Protein 3S55 (pdb70)

Structure (mmCIF, N/CA/C/O backbone):
data_3S55
#
_entry.id   3S55
#
_cell.length_a   69.360
_cell.length_b   84.970
_cell.length_c   100.890
_cell.angle_alpha   81.770
_cell.angle_beta   76.780
_cell.angle_gamma   74.230
#
_symmetry.space_group_name_H-M   'P 1'
#
loop_
_entity.id
_entity.type
_entity.pdbx_description
1 polymer 'Putative short-chain dehydrogenase/reductase'
2 non-polymer NICOTINAMIDE-ADENINE-DINUCLEOTIDE
3 non-polymer 'CALCIUM ION'
4 water water
#
loop_
_atom_site.group_PDB
_atom_site.id
_atom_site.type_symbol
_atom_site.label_atom_id
_atom_site.label_alt_id
_atom_site.label_comp_id
_atom_site.label_asym_id
_atom_site.label_entity_id
_atom_site.label_seq_id
_atom_site.pdbx_PDB_ins_code
_atom_site.Cartn_x
_atom_site.Cartn_y
_atom_site.Cartn_z
_atom_site.occupancy
_atom_site.B_iso_or_equiv
_atom_site.auth_seq_id
_atom_site.auth_comp_id
_atom_site.auth_asym_id
_atom_site.auth_atom_id
_atom_site.pdbx_PDB_model_num
ATOM 1 N N . ALA A 1 6 ? 40.050 -19.078 73.634 1.00 30.30 3 ALA A N 1
ATOM 2 C CA . ALA A 1 6 ? 40.851 -18.520 72.494 1.00 29.22 3 ALA A CA 1
ATOM 3 C C . ALA A 1 6 ? 40.875 -19.542 71.380 1.00 28.41 3 ALA A C 1
ATOM 4 O O . ALA A 1 6 ? 41.638 -20.510 71.444 1.00 28.93 3 ALA A O 1
ATOM 6 N N . ASP A 1 7 ? 40.046 -19.309 70.355 1.00 27.12 4 ASP A N 1
ATOM 7 C CA . ASP A 1 7 ? 39.862 -20.219 69.205 1.00 24.60 4 ASP A CA 1
ATOM 8 C C . ASP A 1 7 ? 41.118 -20.979 68.760 1.00 22.19 4 ASP A C 1
ATOM 9 O O . ASP A 1 7 ? 41.076 -22.189 68.537 1.00 21.39 4 ASP A O 1
ATOM 14 N N . PHE A 1 8 ? 42.234 -20.274 68.631 1.00 19.32 5 PHE A N 1
ATOM 15 C CA . PHE A 1 8 ? 43.410 -20.882 68.051 1.00 17.10 5 PHE A CA 1
ATOM 16 C C . PHE A 1 8 ? 44.594 -21.085 68.994 1.00 17.00 5 PHE A C 1
ATOM 17 O O . PHE A 1 8 ? 45.712 -21.337 68.533 1.00 15.85 5 PHE A O 1
ATOM 25 N N . GLU A 1 9 ? 44.353 -20.987 70.303 1.00 16.72 6 GLU A N 1
ATOM 26 C CA . GLU A 1 9 ? 45.412 -21.216 71.302 1.00 16.76 6 GLU A CA 1
ATOM 27 C C . GLU A 1 9 ? 46.018 -22.600 71.067 1.00 16.05 6 GLU A C 1
ATOM 28 O O . GLU A 1 9 ? 45.294 -23.581 70.832 1.00 13.88 6 GLU A O 1
ATOM 34 N N . GLY A 1 10 ? 47.349 -22.649 71.131 1.00 15.76 7 GLY A N 1
ATOM 35 C CA . GLY A 1 10 ? 48.088 -23.891 70.983 1.00 15.24 7 GLY A CA 1
ATOM 36 C C . GLY A 1 10 ? 48.163 -24.336 69.545 1.00 14.72 7 GLY A C 1
ATOM 37 O O . GLY A 1 10 ? 48.538 -25.475 69.277 1.00 15.19 7 GLY A O 1
ATOM 38 N N . LYS A 1 11 ? 47.776 -23.465 68.610 1.00 13.19 8 LYS A N 1
ATOM 39 C CA . LYS A 1 11 ? 48.026 -23.765 67.210 1.00 11.75 8 LYS A CA 1
ATOM 40 C C . LYS A 1 11 ? 49.201 -22.927 66.797 1.00 10.89 8 LYS A C 1
ATOM 41 O O . LYS A 1 11 ? 49.560 -21.988 67.503 1.00 10.90 8 LYS A O 1
ATOM 47 N N . THR A 1 12 ? 49.794 -23.303 65.666 1.00 10.63 9 THR A N 1
ATOM 48 C CA . THR A 1 12 ? 50.858 -22.560 64.995 1.00 10.11 9 THR A CA 1
ATOM 49 C C . THR A 1 12 ? 50.458 -22.348 63.527 1.00 9.50 9 THR A C 1
ATOM 50 O O . THR A 1 12 ? 49.988 -23.285 62.855 1.00 8.56 9 THR A O 1
ATOM 54 N N . ALA A 1 13 ? 50.674 -21.129 63.031 1.00 8.28 10 ALA A N 1
ATOM 55 C CA . ALA A 1 13 ? 50.358 -20.788 61.652 1.00 7.22 10 ALA A CA 1
ATOM 56 C C . ALA A 1 13 ? 51.585 -20.308 60.903 1.00 7.23 10 ALA A C 1
ATOM 57 O O . ALA A 1 13 ? 52.334 -19.486 61.428 1.00 5.81 10 ALA A O 1
ATOM 59 N N . LEU A 1 14 ? 51.737 -20.789 59.661 1.00 6.74 11 LEU A N 1
ATOM 60 C CA . LEU A 1 14 ? 52.678 -20.209 58.708 1.00 8.15 11 LEU A CA 1
ATOM 61 C C . LEU A 1 14 ? 51.970 -19.287 57.697 1.00 8.39 11 LEU A C 1
ATOM 62 O O . LEU A 1 14 ? 51.030 -19.713 56.990 1.00 7.61 11 LEU A O 1
ATOM 67 N N . ILE A 1 15 ? 52.418 -18.033 57.613 1.00 8.77 12 ILE A N 1
ATOM 68 C CA . ILE A 1 15 ? 51.913 -17.112 56.558 1.00 9.46 12 ILE A CA 1
ATOM 69 C C . ILE A 1 15 ? 53.048 -16.599 55.654 1.00 9.32 12 ILE A C 1
ATOM 70 O O . ILE A 1 15 ? 53.967 -15.919 56.125 1.00 9.56 12 ILE A O 1
ATOM 75 N N . THR A 1 16 ? 52.977 -16.930 54.359 1.00 9.29 13 THR A N 1
ATOM 76 C CA . THR A 1 16 ? 53.939 -16.425 53.379 1.00 7.88 13 THR A CA 1
ATOM 77 C C . THR A 1 16 ? 53.486 -15.045 52.915 1.00 8.52 13 THR A C 1
ATOM 78 O O . THR A 1 16 ? 52.281 -14.733 52.947 1.00 7.96 13 THR A O 1
ATOM 82 N N . GLY A 1 17 ? 54.436 -14.227 52.463 1.00 7.97 14 GLY A N 1
ATOM 83 C CA . GLY A 1 17 ? 54.151 -12.832 52.154 1.00 8.95 14 GLY A CA 1
ATOM 84 C C . GLY A 1 17 ? 53.609 -12.099 53.377 1.00 9.66 14 GLY A C 1
ATOM 85 O O . GLY A 1 17 ? 52.754 -11.219 53.254 1.00 10.45 14 GLY A O 1
ATOM 86 N N . GLY A 1 18 ? 54.100 -12.471 54.558 1.00 9.99 15 GLY A N 1
ATOM 87 C CA . GLY A 1 18 ? 53.590 -11.917 55.818 1.00 10.90 15 GLY A CA 1
ATOM 88 C C . GLY A 1 18 ? 54.159 -10.578 56.243 1.00 11.77 15 GLY A C 1
ATOM 89 O O . GLY A 1 18 ? 53.895 -10.120 57.353 1.00 12.53 15 GLY A O 1
ATOM 90 N N . ALA A 1 19 ? 54.929 -9.923 55.380 1.00 12.31 16 ALA A N 1
ATOM 91 C CA . ALA A 1 19 ? 55.537 -8.627 55.774 1.00 13.04 16 ALA A CA 1
ATOM 92 C C . ALA A 1 19 ? 54.606 -7.416 55.804 1.00 12.96 16 ALA A C 1
ATOM 93 O O . ALA A 1 19 ? 54.898 -6.431 56.514 1.00 13.48 16 ALA A O 1
ATOM 95 N N . ARG A 1 20 ? 53.527 -7.462 55.020 1.00 11.76 17 ARG A N 1
ATOM 96 C CA . ARG A 1 20 ? 52.564 -6.358 54.957 1.00 11.43 17 ARG A CA 1
ATOM 97 C C . ARG A 1 20 ? 51.183 -6.802 54.439 1.00 10.79 17 ARG A C 1
ATOM 98 O O . ARG A 1 20 ? 50.949 -7.998 54.179 1.00 10.22 17 ARG A O 1
ATOM 106 N N . GLY A 1 21 ? 50.278 -5.838 54.283 1.00 10.30 18 GLY A N 1
ATOM 107 C CA . GLY A 1 21 ? 49.004 -6.068 53.591 1.00 10.23 18 GLY A CA 1
ATOM 108 C C . GLY A 1 21 ? 48.226 -7.212 54.220 1.00 9.77 18 GLY A C 1
ATOM 109 O O . GLY A 1 21 ? 48.206 -7.331 55.436 1.00 9.66 18 GLY A O 1
ATOM 110 N N . MET A 1 22 ? 47.617 -8.065 53.392 1.00 9.20 19 MET A N 1
ATOM 111 C CA . MET A 1 22 ? 46.770 -9.157 53.884 1.00 8.67 19 MET A CA 1
ATOM 112 C C . MET A 1 22 ? 47.510 -10.180 54.745 1.00 8.82 19 MET A C 1
ATOM 113 O O . MET A 1 22 ? 46.929 -10.737 55.694 1.00 9.01 19 MET A O 1
ATOM 118 N N . GLY A 1 23 ? 48.766 -10.441 54.394 1.00 8.17 20 GLY A N 1
ATOM 119 C CA . GLY A 1 23 ? 49.578 -11.439 55.094 1.00 8.02 20 GLY A CA 1
ATOM 120 C C . GLY A 1 23 ? 49.789 -11.016 56.538 1.00 8.33 20 GLY A C 1
ATOM 121 O O . GLY A 1 23 ? 49.656 -11.835 57.453 1.00 8.55 20 GLY A O 1
ATOM 122 N N . ARG A 1 24 ? 50.111 -9.733 56.742 1.00 7.95 21 ARG A N 1
ATOM 123 C CA . ARG A 1 24 ? 50.235 -9.189 58.092 1.00 8.51 21 ARG A CA 1
ATOM 124 C C . ARG A 1 24 ? 48.876 -9.262 58.779 1.00 8.03 21 ARG A C 1
ATOM 125 O O . ARG A 1 24 ? 48.794 -9.615 59.938 1.00 8.80 21 ARG A O 1
ATOM 133 N N . SER A 1 25 ? 47.815 -8.884 58.072 1.00 8.14 22 SER A N 1
ATOM 134 C CA . SER A 1 25 ? 46.473 -8.944 58.655 1.00 8.02 22 SER A CA 1
ATOM 135 C C . SER A 1 25 ? 46.158 -10.337 59.182 1.00 8.06 22 SER A C 1
ATOM 136 O O . SER A 1 25 ? 45.613 -10.484 60.308 1.00 7.05 22 SER A O 1
ATOM 139 N N . HIS A 1 26 ? 46.515 -11.355 58.389 1.00 6.46 23 HIS A N 1
ATOM 140 C CA . HIS A 1 26 ? 46.169 -12.720 58.743 1.00 7.22 23 HIS A CA 1
ATOM 141 C C . HIS A 1 26 ? 46.970 -13.190 59.929 1.00 7.54 23 HIS A C 1
ATOM 142 O O . HIS A 1 26 ? 46.445 -13.885 60.814 1.00 6.94 23 HIS A O 1
ATOM 149 N N . ALA A 1 27 ? 48.238 -12.790 59.949 1.00 8.12 24 ALA A N 1
ATOM 150 C CA . ALA A 1 27 ? 49.155 -13.183 61.026 1.00 8.83 24 ALA A CA 1
ATOM 151 C C . ALA A 1 27 ? 48.712 -12.540 62.339 1.00 9.23 24 ALA A C 1
ATOM 152 O O . ALA A 1 27 ? 48.666 -13.194 63.389 1.00 8.71 24 ALA A O 1
ATOM 154 N N . VAL A 1 28 ? 48.372 -11.257 62.268 1.00 8.96 25 VAL A N 1
ATOM 155 C CA . VAL A 1 28 ? 47.979 -10.535 63.471 1.00 9.64 25 VAL A CA 1
ATOM 156 C C . VAL A 1 28 ? 46.663 -11.070 64.057 1.00 9.22 25 VAL A C 1
ATOM 157 O O . VAL A 1 28 ? 46.545 -11.254 65.261 1.00 9.24 25 VAL A O 1
ATOM 161 N N . ALA A 1 29 ? 45.693 -11.339 63.208 1.00 8.72 26 ALA A N 1
ATOM 162 C CA . ALA A 1 29 ? 44.436 -11.902 63.685 1.00 9.40 26 ALA A CA 1
ATOM 163 C C . ALA A 1 29 ? 44.602 -13.332 64.237 1.00 9.59 26 ALA A C 1
ATOM 164 O O . ALA A 1 29 ? 43.964 -13.680 65.234 1.00 9.19 26 ALA A O 1
ATOM 166 N N . LEU A 1 30 ? 45.469 -14.135 63.623 1.00 9.61 27 LEU A N 1
ATOM 167 C CA . LEU A 1 30 ? 45.687 -15.483 64.135 1.00 10.55 27 LEU A CA 1
ATOM 168 C C . LEU A 1 30 ? 46.370 -15.411 65.496 1.00 11.25 27 LEU A C 1
ATOM 169 O O . LEU A 1 30 ? 45.978 -16.133 66.408 1.00 11.43 27 LEU A O 1
ATOM 174 N N . ALA A 1 31 ? 47.340 -14.498 65.619 1.00 11.40 28 ALA A N 1
ATOM 175 C CA . ALA A 1 31 ? 48.048 -14.217 66.868 1.00 12.07 28 ALA A CA 1
ATOM 176 C C . ALA A 1 31 ? 47.122 -13.775 67.992 1.00 12.35 28 ALA A C 1
ATOM 177 O O . ALA A 1 31 ? 47.211 -14.304 69.093 1.00 13.15 28 ALA A O 1
ATOM 179 N N . GLU A 1 32 ? 46.238 -12.822 67.708 1.00 12.81 29 GLU A N 1
ATOM 180 C CA . GLU A 1 32 ? 45.231 -12.324 68.673 1.00 13.06 29 GLU A CA 1
ATOM 181 C C . GLU A 1 32 ? 44.266 -13.408 69.188 1.00 12.44 29 GLU A C 1
ATOM 182 O O . GLU A 1 32 ? 43.855 -13.399 70.363 1.00 11.70 29 GLU A O 1
ATOM 188 N N . ALA A 1 33 ? 43.916 -14.339 68.300 1.00 10.78 30 ALA A N 1
ATOM 189 C CA . ALA A 1 33 ? 43.074 -15.483 68.630 1.00 10.29 30 ALA A CA 1
ATOM 190 C C . ALA A 1 33 ? 43.825 -16.673 69.289 1.00 10.41 30 ALA A C 1
ATOM 191 O O . ALA A 1 33 ? 43.200 -17.679 69.678 1.00 10.16 30 ALA A O 1
ATOM 193 N N . GLY A 1 34 ? 45.159 -16.597 69.339 1.00 9.75 31 GLY A N 1
ATOM 194 C CA . GLY A 1 34 ? 45.951 -17.532 70.116 1.00 8.93 31 GLY A CA 1
ATOM 195 C C . GLY A 1 34 ? 47.025 -18.371 69.444 1.00 8.88 31 GLY A C 1
ATOM 196 O O . GLY A 1 34 ? 47.678 -19.154 70.121 1.00 8.50 31 GLY A O 1
ATOM 197 N N . ALA A 1 35 ? 47.207 -18.267 68.125 1.00 8.74 32 ALA A N 1
ATOM 198 C CA . ALA A 1 35 ? 48.254 -19.058 67.447 1.00 8.83 32 ALA A CA 1
ATOM 199 C C . ALA A 1 35 ? 49.649 -18.421 67.503 1.00 9.22 32 ALA A C 1
ATOM 200 O O . ALA A 1 35 ? 49.790 -17.199 67.394 1.00 9.23 32 ALA A O 1
ATOM 202 N N . ASP A 1 36 ? 50.676 -19.252 67.661 1.00 9.25 33 ASP A N 1
ATOM 203 C CA . ASP A 1 36 ? 52.040 -18.819 67.345 1.00 9.70 33 ASP A CA 1
ATOM 204 C C . ASP A 1 36 ? 52.181 -18.764 65.830 1.00 9.88 33 ASP A C 1
ATOM 205 O O . ASP A 1 36 ? 51.444 -19.437 65.096 1.00 9.51 33 ASP A O 1
ATOM 210 N N . ILE A 1 37 ? 53.129 -17.948 65.369 1.00 10.15 34 ILE A N 1
ATOM 211 C CA . ILE A 1 37 ? 53.178 -17.504 63.987 1.00 9.68 34 ILE A CA 1
ATOM 212 C C . ILE A 1 37 ? 54.575 -17.649 63.419 1.00 10.86 34 ILE A C 1
ATOM 213 O O . ILE A 1 37 ? 55.583 -17.267 64.058 1.00 11.05 34 ILE A O 1
ATOM 218 N N . ALA A 1 38 ? 54.640 -18.192 62.210 1.00 9.84 35 ALA A N 1
ATOM 219 C CA . ALA A 1 38 ? 55.849 -18.094 61.430 1.00 10.00 35 ALA A CA 1
ATOM 220 C C . ALA A 1 38 ? 55.499 -17.336 60.165 1.00 9.81 35 ALA A C 1
ATOM 221 O O . ALA A 1 38 ? 54.611 -17.755 59.430 1.00 9.34 35 ALA A O 1
ATOM 223 N N . ILE A 1 39 ? 56.203 -16.236 59.919 1.00 9.73 36 ILE A N 1
ATOM 224 C CA . ILE A 1 39 ? 56.011 -15.466 58.713 1.00 10.36 36 ILE A CA 1
ATOM 225 C C . ILE A 1 39 ? 57.264 -15.395 57.895 1.00 11.47 36 ILE A C 1
ATOM 226 O O . ILE A 1 39 ? 58.374 -15.277 58.443 1.00 12.12 36 ILE A O 1
ATOM 231 N N . CYS A 1 40 ? 57.093 -15.432 56.574 1.00 11.61 37 CYS A N 1
ATOM 232 C CA . CYS A 1 40 ? 58.209 -15.178 55.694 1.00 12.06 37 CYS A CA 1
ATOM 233 C C . CYS A 1 40 ? 57.822 -14.242 54.567 1.00 12.26 37 CYS A C 1
ATOM 234 O O . CYS A 1 40 ? 56.638 -14.093 54.218 1.00 11.58 37 CYS A O 1
ATOM 237 N N . ASP A 1 41 ? 58.832 -13.596 54.003 1.00 11.84 38 ASP A N 1
ATOM 238 C CA . ASP A 1 41 ? 58.607 -12.689 52.926 1.00 11.78 38 ASP A CA 1
ATOM 239 C C . ASP A 1 41 ? 59.917 -12.504 52.206 1.00 12.88 38 ASP A C 1
ATOM 240 O O . ASP A 1 41 ? 61.004 -12.614 52.798 1.00 12.66 38 ASP A O 1
ATOM 245 N N . ARG A 1 42 ? 59.807 -12.222 50.921 1.00 13.17 39 ARG A N 1
ATOM 246 C CA . ARG A 1 42 ? 60.957 -12.030 50.074 1.00 14.62 39 ARG A CA 1
ATOM 247 C C . ARG A 1 42 ? 61.727 -10.754 50.435 1.00 14.75 39 ARG A C 1
ATOM 248 O O . ARG A 1 42 ? 62.941 -10.703 50.243 1.00 15.19 39 ARG A O 1
ATOM 256 N N . CYS A 1 43 ? 61.025 -9.736 50.939 1.00 14.63 40 CYS A N 1
ATOM 257 C CA . CYS A 1 43 ? 61.649 -8.467 51.396 1.00 16.31 40 CYS A CA 1
ATOM 258 C C . CYS A 1 43 ? 62.566 -7.802 50.367 1.00 17.29 40 CYS A C 1
ATOM 259 O O . CYS A 1 43 ? 63.631 -7.288 50.712 1.00 17.73 40 CYS A O 1
ATOM 262 N N . GLU A 1 44 ? 62.160 -7.841 49.103 1.00 17.46 41 GLU A N 1
ATOM 263 C CA . GLU A 1 44 ? 62.855 -7.106 48.051 1.00 19.13 41 GLU A CA 1
ATOM 264 C C . GLU A 1 44 ? 61.963 -6.886 46.842 1.00 18.38 41 GLU A C 1
ATOM 265 O O . GLU A 1 44 ? 60.977 -7.603 46.637 1.00 17.80 41 GLU A O 1
ATOM 271 N N . ASN A 1 45 ? 62.318 -5.875 46.061 1.00 18.39 42 ASN A N 1
ATOM 272 C CA . ASN A 1 45 ? 61.617 -5.547 44.828 1.00 18.13 42 ASN A CA 1
ATOM 273 C C . ASN A 1 45 ? 61.890 -6.545 43.713 1.00 17.95 42 ASN A C 1
ATOM 274 O O . ASN A 1 45 ? 62.912 -7.235 43.721 1.00 18.29 42 ASN A O 1
ATOM 279 N N . SER A 1 46 ? 60.963 -6.625 42.766 1.00 17.36 43 SER A N 1
ATOM 280 C CA . SER A 1 46 ? 61.201 -7.353 41.526 1.00 17.10 43 SER A CA 1
ATOM 281 C C . SER A 1 46 ? 61.313 -6.359 40.374 1.00 17.32 43 SER A C 1
ATOM 282 O O . SER A 1 46 ? 60.536 -5.399 40.285 1.00 16.77 43 SER A O 1
ATOM 285 N N . ASP A 1 47 ? 62.275 -6.608 39.489 1.00 17.52 44 ASP A N 1
ATOM 286 C CA . ASP A 1 47 ? 62.467 -5.794 38.300 1.00 17.61 44 ASP A CA 1
ATOM 287 C C . ASP A 1 47 ? 61.252 -5.831 37.370 1.00 16.57 44 ASP A C 1
ATOM 288 O O . ASP A 1 47 ? 61.072 -4.915 36.568 1.00 16.75 44 ASP A O 1
ATOM 293 N N . VAL A 1 48 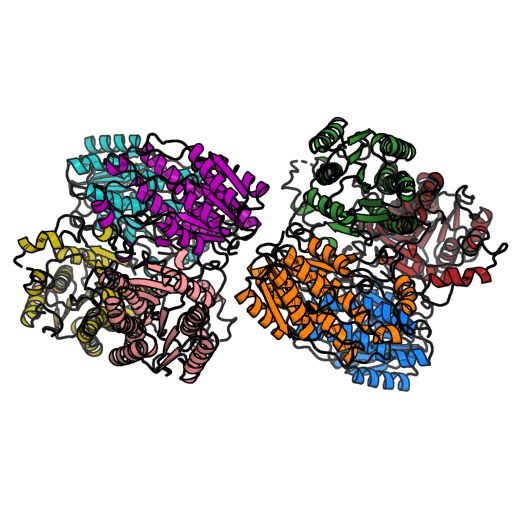? 60.443 -6.891 37.456 1.00 14.33 45 VAL A N 1
ATOM 294 C CA . VAL A 1 48 ? 59.315 -7.069 36.543 1.00 13.37 45 VAL A CA 1
ATOM 295 C C . VAL A 1 48 ? 57.994 -6.638 37.209 1.00 13.18 45 VAL A C 1
ATOM 296 O O . VAL A 1 48 ? 56.929 -6.691 36.585 1.00 12.25 45 VAL A O 1
ATOM 300 N N . VAL A 1 49 ? 58.087 -6.177 38.461 1.00 12.22 46 VAL A N 1
ATOM 301 C CA . VAL A 1 49 ? 56.941 -5.654 39.192 1.00 11.89 46 VAL A CA 1
ATOM 302 C C . VAL A 1 49 ? 57.050 -4.124 39.377 1.00 13.23 46 VAL A C 1
ATOM 303 O O . VAL A 1 49 ? 58.062 -3.609 39.880 1.00 12.03 46 VAL A O 1
ATOM 307 N N . GLY A 1 50 ? 55.997 -3.403 38.978 1.00 13.66 47 GLY A N 1
ATOM 308 C CA . GLY A 1 50 ? 56.081 -1.945 38.902 1.00 14.65 47 GLY A CA 1
ATOM 309 C C . GLY A 1 50 ? 55.980 -1.240 40.241 1.00 14.84 47 GLY A C 1
ATOM 310 O O . GLY A 1 50 ? 56.402 -0.111 40.370 1.00 16.44 47 GLY A O 1
ATOM 311 N N . TYR A 1 51 ? 55.406 -1.897 41.239 1.00 14.07 48 TYR A N 1
ATOM 312 C CA . TYR A 1 51 ? 55.239 -1.267 42.552 1.00 13.82 48 TYR A CA 1
ATOM 313 C C . TYR A 1 51 ? 56.247 -1.850 43.589 1.00 13.24 48 TYR A C 1
ATOM 314 O O . TYR A 1 51 ? 56.704 -2.988 43.439 1.00 13.61 48 TYR A O 1
ATOM 323 N N . PRO A 1 52 ? 56.603 -1.072 44.630 1.00 13.42 49 PRO A N 1
ATOM 324 C CA . PRO A 1 52 ? 57.554 -1.660 45.589 1.00 13.18 49 PRO A CA 1
ATOM 325 C C . PRO A 1 52 ? 56.963 -2.825 46.381 1.00 13.16 49 PRO A C 1
ATOM 326 O O . PRO A 1 52 ? 55.777 -2.786 46.795 1.00 13.18 49 PRO A O 1
ATOM 330 N N . LEU A 1 53 ? 57.779 -3.863 46.563 1.00 12.99 50 LEU A N 1
ATOM 331 C CA . LEU A 1 53 ? 57.427 -4.983 47.428 1.00 12.51 50 LEU A CA 1
ATOM 332 C C . LEU A 1 53 ? 57.824 -4.650 48.883 1.00 13.19 50 LEU A C 1
ATOM 333 O O . LEU A 1 53 ? 58.309 -3.546 49.178 1.00 13.17 50 LEU A O 1
ATOM 338 N N . ALA A 1 54 ? 57.579 -5.581 49.801 1.00 13.44 51 ALA A N 1
ATOM 339 C CA . ALA A 1 54 ? 57.913 -5.372 51.206 1.00 13.92 51 ALA A CA 1
ATOM 340 C C . ALA A 1 54 ? 59.425 -5.227 51.455 1.00 14.54 51 ALA A C 1
ATOM 341 O O . ALA A 1 54 ? 60.251 -5.635 50.641 1.00 14.28 51 ALA A O 1
ATOM 343 N N . THR A 1 55 ? 59.769 -4.631 52.588 1.00 15.08 52 THR A N 1
ATOM 344 C CA . THR A 1 55 ? 61.160 -4.522 53.016 1.00 16.41 52 THR A CA 1
ATOM 345 C C . THR A 1 55 ? 61.391 -5.304 54.302 1.00 16.28 52 THR A C 1
ATOM 346 O O . THR A 1 55 ? 60.435 -5.760 54.951 1.00 15.29 52 THR A O 1
ATOM 350 N N . ALA A 1 56 ? 62.665 -5.435 54.670 1.00 16.85 53 ALA A N 1
ATOM 351 C CA . ALA A 1 56 ? 63.054 -6.064 55.929 1.00 16.85 53 ALA A CA 1
ATOM 352 C C . ALA A 1 56 ? 62.364 -5.388 57.127 1.00 17.30 53 ALA A C 1
ATOM 353 O O . ALA A 1 56 ? 61.917 -6.081 58.056 1.00 16.56 53 ALA A O 1
ATOM 355 N N . ASP A 1 57 ? 62.266 -4.052 57.113 1.00 17.80 54 ASP A N 1
ATOM 356 C CA . ASP A 1 57 ? 61.606 -3.341 58.223 1.00 18.74 54 ASP A CA 1
ATOM 357 C C . ASP A 1 57 ? 60.088 -3.654 58.300 1.00 17.99 54 ASP A C 1
ATOM 358 O O . ASP A 1 57 ? 59.529 -3.747 59.398 1.00 18.55 54 ASP A O 1
ATOM 363 N N . ASP A 1 58 ? 59.432 -3.820 57.149 1.00 16.98 55 ASP A N 1
ATOM 364 C CA . ASP A 1 58 ? 58.019 -4.238 57.115 1.00 16.26 55 ASP A CA 1
ATOM 365 C C . ASP A 1 58 ? 57.825 -5.543 57.884 1.00 15.17 55 ASP A C 1
ATOM 366 O O . ASP A 1 58 ? 56.933 -5.658 58.714 1.00 14.91 55 ASP A O 1
ATOM 371 N N . LEU A 1 59 ? 58.674 -6.525 57.588 1.00 14.91 56 LEU A N 1
ATOM 372 C CA . LEU A 1 59 ? 58.630 -7.842 58.212 1.00 14.71 56 LEU A CA 1
ATOM 373 C C . LEU A 1 59 ? 58.833 -7.776 59.735 1.00 15.03 56 LEU A C 1
ATOM 374 O O . LEU A 1 59 ? 58.100 -8.427 60.502 1.00 14.32 56 LEU A O 1
ATOM 379 N N . ALA A 1 60 ? 59.828 -6.997 60.168 1.00 15.74 57 ALA A N 1
ATOM 380 C CA . ALA A 1 60 ? 60.102 -6.829 61.606 1.00 16.95 57 ALA A CA 1
ATOM 381 C C . ALA A 1 60 ? 58.900 -6.217 62.308 1.00 16.70 57 ALA A C 1
ATOM 382 O O . ALA A 1 60 ? 58.591 -6.566 63.444 1.00 17.70 57 ALA A O 1
ATOM 384 N N . GLU A 1 61 ? 58.221 -5.319 61.612 1.00 16.85 58 GLU A N 1
ATOM 385 C CA . GLU A 1 61 ? 57.040 -4.662 62.140 1.00 17.87 58 GLU A CA 1
ATOM 386 C C . GLU A 1 61 ? 55.893 -5.677 62.346 1.00 16.71 58 GLU A C 1
ATOM 387 O O . GLU A 1 61 ? 55.200 -5.633 63.369 1.00 15.89 58 GLU A O 1
ATOM 393 N N . THR A 1 62 ? 55.699 -6.599 61.389 1.00 16.21 59 THR A N 1
ATOM 394 C CA . THR A 1 62 ? 54.710 -7.669 61.588 1.00 14.94 59 THR A CA 1
ATOM 395 C C . THR A 1 62 ? 55.110 -8.512 62.789 1.00 15.37 59 THR A C 1
ATOM 396 O O . THR A 1 62 ? 54.255 -8.835 63.623 1.00 15.37 59 THR A O 1
ATOM 400 N N . VAL A 1 63 ? 56.408 -8.837 62.894 1.00 15.38 60 VAL A N 1
ATOM 401 C CA . VAL A 1 63 ? 56.900 -9.629 64.021 1.00 15.59 60 VAL A CA 1
ATOM 402 C C . VAL A 1 63 ? 56.542 -8.897 65.332 1.00 16.21 60 VAL A C 1
ATOM 403 O O . VAL A 1 63 ? 56.049 -9.527 66.286 1.00 15.73 60 VAL A O 1
ATOM 407 N N . ALA A 1 64 ? 56.769 -7.578 65.354 1.00 16.08 61 ALA A N 1
ATOM 408 C CA . ALA A 1 64 ? 56.495 -6.736 66.535 1.00 15.95 61 ALA A CA 1
ATOM 409 C C . ALA A 1 64 ? 55.011 -6.709 66.894 1.00 15.55 61 ALA A C 1
ATOM 410 O O . ALA A 1 64 ? 54.638 -6.767 68.077 1.00 15.70 61 ALA A O 1
ATOM 412 N N . LEU A 1 65 ? 54.169 -6.614 65.871 1.00 14.95 62 LEU A N 1
ATOM 413 C CA . LEU A 1 65 ? 52.726 -6.643 66.058 1.00 14.78 62 LEU A CA 1
ATOM 414 C C . LEU A 1 65 ? 52.203 -8.000 66.543 1.00 14.48 62 LEU A C 1
ATOM 415 O O . LEU A 1 65 ? 51.295 -8.034 67.382 1.00 14.81 62 LEU A O 1
ATOM 420 N N . VAL A 1 66 ? 52.756 -9.101 66.015 1.00 13.70 63 VAL A N 1
ATOM 421 C CA . VAL A 1 66 ? 52.421 -10.451 66.501 1.00 12.75 63 VAL A CA 1
ATOM 422 C C . VAL A 1 66 ? 52.872 -10.660 67.953 1.00 13.00 63 VAL A C 1
ATOM 423 O O . VAL A 1 66 ? 52.112 -11.161 68.788 1.00 12.30 63 VAL A O 1
ATOM 427 N N . GLU A 1 67 ? 54.099 -10.239 68.259 1.00 13.24 64 GLU A N 1
ATOM 428 C CA . GLU A 1 67 ? 54.648 -10.423 69.605 1.00 13.99 64 GLU A CA 1
ATOM 429 C C . GLU A 1 67 ? 53.879 -9.621 70.663 1.00 13.98 64 GLU A C 1
ATOM 430 O O . GLU A 1 67 ? 53.735 -10.053 71.804 1.00 13.57 64 GLU A O 1
ATOM 436 N N . LYS A 1 68 ? 53.359 -8.471 70.260 1.00 14.19 65 LYS A N 1
ATOM 437 C CA . LYS A 1 68 ? 52.602 -7.598 71.157 1.00 15.09 65 LYS A CA 1
ATOM 438 C C . LYS A 1 68 ? 51.345 -8.304 71.708 1.00 15.13 65 LYS A C 1
ATOM 439 O O . LYS A 1 68 ? 50.910 -8.032 72.822 1.00 15.56 65 LYS A O 1
ATOM 445 N N . THR A 1 69 ? 50.795 -9.235 70.933 1.00 14.81 66 THR A N 1
ATOM 446 C CA . THR A 1 69 ? 49.630 -10.002 71.349 1.00 14.40 66 THR A CA 1
ATOM 447 C C . THR A 1 69 ? 50.001 -11.026 72.410 1.00 14.66 66 THR A C 1
ATOM 448 O O . THR A 1 69 ? 49.117 -11.577 73.062 1.00 14.98 66 THR A O 1
ATOM 452 N N . GLY A 1 70 ? 51.297 -11.287 72.569 1.00 14.49 67 GLY A N 1
ATOM 453 C CA . GLY A 1 70 ? 51.769 -12.268 73.540 1.00 15.32 67 GLY A CA 1
ATOM 454 C C . GLY A 1 70 ? 52.234 -13.595 72.963 1.00 15.47 67 GLY A C 1
ATOM 455 O O . GLY A 1 70 ? 52.707 -14.460 73.700 1.00 16.29 67 GLY A O 1
ATOM 456 N N . ARG A 1 71 ? 52.133 -13.756 71.648 1.00 14.92 68 ARG A N 1
ATOM 457 C CA . ARG A 1 71 ? 52.545 -15.002 71.001 1.00 15.59 68 ARG A CA 1
ATOM 458 C C . ARG A 1 71 ? 54.029 -15.063 70.668 1.00 15.63 68 ARG A C 1
ATOM 459 O O . ARG A 1 71 ? 54.740 -14.056 70.655 1.00 15.39 68 ARG A O 1
ATOM 467 N N . ARG A 1 72 ? 54.493 -16.268 70.379 1.00 15.75 69 ARG A N 1
ATOM 468 C CA . ARG A 1 72 ? 55.817 -16.432 69.789 1.00 16.36 69 ARG A CA 1
ATOM 469 C C . ARG A 1 72 ? 55.710 -16.170 68.297 1.00 15.35 69 ARG A C 1
ATOM 470 O O . ARG A 1 72 ? 54.680 -16.477 67.672 1.00 14.71 69 ARG A O 1
ATOM 478 N N . CYS A 1 73 ? 56.759 -15.582 67.728 1.00 14.35 70 CYS A N 1
ATOM 479 C CA . CYS A 1 73 ? 56.815 -15.362 66.287 1.00 13.44 70 CYS A CA 1
ATOM 480 C C . CYS A 1 73 ? 58.212 -15.635 65.760 1.00 13.30 70 CYS A C 1
ATOM 481 O O . CYS A 1 73 ? 59.187 -15.203 66.354 1.00 13.63 70 CYS A O 1
ATOM 484 N N . ILE A 1 74 ? 58.322 -16.383 64.668 1.00 12.33 71 ILE A N 1
ATOM 485 C CA . ILE A 1 74 ? 59.599 -16.449 63.946 1.00 12.19 71 ILE A CA 1
ATOM 486 C C . ILE A 1 74 ? 59.438 -15.893 62.533 1.00 12.18 71 ILE A C 1
ATOM 487 O O . ILE A 1 74 ? 58.358 -16.011 61.940 1.00 11.64 71 ILE A O 1
ATOM 492 N N . SER A 1 75 ? 60.496 -15.274 62.016 1.00 12.31 72 SER A N 1
ATOM 493 C CA . SER A 1 75 ? 60.478 -14.688 60.661 1.00 13.59 72 SER A CA 1
ATOM 494 C C . SER A 1 75 ? 61.755 -14.971 59.883 1.00 13.93 72 SER A C 1
ATOM 495 O O . SER A 1 75 ? 62.805 -15.283 60.460 1.00 14.21 72 SER A O 1
ATOM 498 N N . ALA A 1 76 ? 61.649 -14.846 58.563 1.00 13.95 73 ALA A N 1
ATOM 499 C CA . ALA A 1 76 ? 62.754 -15.145 57.674 1.00 14.69 73 ALA A CA 1
ATOM 500 C C . ALA A 1 76 ? 62.488 -14.475 56.334 1.00 15.15 73 ALA A C 1
ATOM 501 O O . ALA A 1 76 ? 61.332 -14.314 55.912 1.00 14.09 73 ALA A O 1
ATOM 503 N N . LYS A 1 77 ? 63.564 -14.068 55.679 1.00 15.69 74 LYS A N 1
ATOM 504 C CA . LYS A 1 77 ? 63.483 -13.570 54.327 1.00 16.12 74 LYS A CA 1
ATOM 505 C C . LYS A 1 77 ? 63.529 -14.793 53.433 1.00 15.63 74 LYS A C 1
ATOM 506 O O . LYS A 1 77 ? 64.539 -15.493 53.405 1.00 15.28 74 LYS A O 1
ATOM 512 N N . VAL A 1 78 ? 62.403 -15.076 52.763 1.00 15.19 75 VAL A N 1
ATOM 513 C CA . VAL A 1 78 ? 62.245 -16.273 51.913 1.00 14.31 75 VAL A CA 1
ATOM 514 C C . VAL A 1 78 ? 61.475 -15.931 50.632 1.00 14.03 75 VAL A C 1
ATOM 515 O O . VAL A 1 78 ? 60.424 -15.289 50.679 1.00 13.54 75 VAL A O 1
ATOM 519 N N . ASP A 1 79 ? 62.038 -16.344 49.502 1.00 12.96 76 ASP A N 1
ATOM 520 C CA . ASP A 1 79 ? 61.381 -16.322 48.195 1.00 12.57 76 ASP A CA 1
ATOM 521 C C . ASP A 1 79 ? 60.648 -17.655 48.014 1.00 11.49 76 ASP A C 1
ATOM 522 O O . ASP A 1 79 ? 61.288 -18.688 47.912 1.00 11.63 76 ASP A O 1
ATOM 527 N N . VAL A 1 80 ? 59.315 -17.618 47.950 1.00 10.30 77 VAL A N 1
ATOM 528 C CA . VAL A 1 80 ? 58.485 -18.842 47.780 1.00 9.31 77 VAL A CA 1
ATOM 529 C C . VAL A 1 80 ? 58.760 -19.633 46.489 1.00 9.20 77 VAL A C 1
ATOM 530 O O . VAL A 1 80 ? 58.448 -20.826 46.416 1.00 7.93 77 VAL A O 1
ATOM 534 N N . LYS A 1 81 ? 59.337 -18.966 45.477 1.00 9.85 78 LYS A N 1
ATOM 535 C CA . LYS A 1 81 ? 59.844 -19.675 44.286 1.00 10.77 78 LYS A CA 1
ATOM 536 C C . LYS A 1 81 ? 60.928 -20.700 44.657 1.00 11.94 78 LYS A C 1
ATOM 537 O O . LYS A 1 81 ? 61.099 -21.718 43.950 1.00 13.18 78 LYS A O 1
ATOM 543 N N . ASP A 1 82 ? 61.643 -20.442 45.756 1.00 12.01 79 ASP A N 1
ATOM 544 C CA . ASP A 1 82 ? 62.742 -21.301 46.192 1.00 13.30 79 ASP A CA 1
ATOM 545 C C . ASP A 1 82 ? 62.271 -22.402 47.147 1.00 12.90 79 ASP A C 1
ATOM 546 O O . ASP A 1 82 ? 62.138 -22.184 48.366 1.00 13.11 79 ASP A O 1
ATOM 551 N N . ARG A 1 83 ? 62.053 -23.596 46.603 1.00 12.27 80 ARG A N 1
ATOM 552 C CA . ARG A 1 83 ? 61.467 -24.680 47.397 1.00 11.87 80 ARG A CA 1
ATOM 553 C C . ARG A 1 83 ? 62.331 -25.080 48.584 1.00 11.58 80 ARG A C 1
ATOM 554 O O . ARG A 1 83 ? 61.808 -25.242 49.672 1.00 11.63 80 ARG A O 1
ATOM 562 N N . ALA A 1 84 ? 63.641 -25.232 48.371 1.00 11.67 81 ALA A N 1
ATOM 563 C CA . ALA A 1 84 ? 64.590 -25.576 49.444 1.00 11.77 81 ALA A CA 1
ATOM 564 C C . ALA A 1 84 ? 64.567 -24.545 50.581 1.00 12.35 81 ALA A C 1
ATOM 565 O O . ALA A 1 84 ? 64.594 -24.900 51.766 1.00 11.42 81 ALA A O 1
ATOM 567 N N . ALA A 1 85 ? 64.527 -23.270 50.204 1.00 12.61 82 ALA A N 1
ATOM 568 C CA . ALA A 1 85 ? 64.426 -22.176 51.167 1.00 13.84 82 ALA A CA 1
ATOM 569 C C . ALA A 1 85 ? 63.149 -22.275 51.992 1.00 13.77 82 ALA A C 1
ATOM 570 O O . ALA A 1 85 ? 63.196 -22.164 53.206 1.00 14.72 82 ALA A O 1
ATOM 572 N N . LEU A 1 86 ? 62.004 -22.491 51.340 1.00 14.05 83 LEU A N 1
ATOM 573 C CA . LEU A 1 86 ? 60.757 -22.692 52.077 1.00 13.14 83 LEU A CA 1
ATOM 574 C C . LEU A 1 86 ? 60.851 -23.903 53.011 1.00 13.28 83 LEU A C 1
ATOM 575 O O . LEU A 1 86 ? 60.456 -23.829 54.171 1.00 12.70 83 LEU A O 1
ATOM 580 N N . GLU A 1 87 ? 61.375 -25.012 52.496 1.00 13.28 84 GLU A N 1
ATOM 581 C CA . GLU A 1 87 ? 61.487 -26.229 53.287 1.00 14.35 84 GLU A CA 1
ATOM 582 C C . GLU A 1 87 ? 62.391 -26.063 54.508 1.00 14.47 84 GLU A C 1
ATOM 583 O O . GLU A 1 87 ? 62.094 -26.574 55.574 1.00 14.56 84 GLU A O 1
ATOM 589 N N . SER A 1 88 ? 63.498 -25.355 54.336 1.00 14.14 85 SER A N 1
ATOM 590 C CA . SER A 1 88 ? 64.361 -25.042 55.450 1.00 14.00 85 SER A CA 1
ATOM 591 C C . SER A 1 88 ? 63.631 -24.216 56.535 1.00 13.49 85 SER A C 1
ATOM 592 O O . SER A 1 88 ? 63.729 -24.520 57.723 1.00 13.22 85 SER A O 1
ATOM 595 N N . PHE A 1 89 ? 62.897 -23.188 56.119 1.00 12.76 86 PHE A N 1
ATOM 596 C CA . PHE A 1 89 ? 62.199 -22.325 57.075 1.00 13.35 86 PHE A CA 1
ATOM 597 C C . PHE A 1 89 ? 61.059 -23.061 57.790 1.00 13.29 86 PHE A C 1
ATOM 598 O O . PHE A 1 89 ? 60.827 -22.854 58.972 1.00 13.51 86 PHE A O 1
ATOM 606 N N . VAL A 1 90 ? 60.345 -23.912 57.047 1.00 13.57 87 VAL A N 1
ATOM 607 C CA . VAL A 1 90 ? 59.329 -24.791 57.597 1.00 13.28 87 VAL A CA 1
ATOM 608 C C . VAL A 1 90 ? 59.920 -25.722 58.675 1.00 14.51 87 VAL A C 1
ATOM 609 O O . VAL A 1 90 ? 59.320 -25.893 59.748 1.00 14.63 87 VAL A O 1
ATOM 613 N N . ALA A 1 91 ? 61.090 -26.296 58.404 1.00 14.98 88 ALA A N 1
ATOM 614 C CA . ALA A 1 91 ? 61.783 -27.154 59.381 1.00 16.41 88 ALA A CA 1
ATOM 615 C C . ALA A 1 91 ? 62.061 -26.365 60.665 1.00 16.85 88 ALA A C 1
ATOM 616 O O . ALA A 1 91 ? 61.753 -26.825 61.777 1.00 16.90 88 ALA A O 1
ATOM 618 N N . GLU A 1 92 ? 62.626 -25.173 60.520 1.00 17.79 89 GLU A N 1
ATOM 619 C CA . GLU A 1 92 ? 62.859 -24.316 61.680 1.00 20.02 89 GLU A CA 1
ATOM 620 C C . GLU A 1 92 ? 61.566 -24.116 62.491 1.00 20.35 89 GLU A C 1
ATOM 621 O O . GLU A 1 92 ? 61.536 -24.380 63.709 1.00 20.69 89 GLU A O 1
ATOM 627 N N . ALA A 1 93 ? 60.499 -23.706 61.811 1.00 20.23 90 ALA A N 1
ATOM 628 C CA . ALA A 1 93 ? 59.228 -23.455 62.485 1.00 21.20 90 ALA A CA 1
ATOM 629 C C . ALA A 1 93 ? 58.658 -24.692 63.186 1.00 21.81 90 ALA A C 1
ATOM 630 O O . ALA A 1 93 ? 58.219 -24.592 64.332 1.00 22.14 90 ALA A O 1
ATOM 632 N N . GLU A 1 94 ? 58.673 -25.841 62.506 1.00 22.64 91 GLU A N 1
ATOM 633 C CA . GLU A 1 94 ? 58.188 -27.108 63.065 1.00 23.80 91 GLU A CA 1
ATOM 634 C C . GLU A 1 94 ? 58.912 -27.441 64.365 1.00 24.84 91 GLU A C 1
ATOM 635 O O . GLU A 1 94 ? 58.324 -27.985 65.323 1.00 25.29 91 GLU A O 1
ATOM 641 N N . ASP A 1 95 ? 60.200 -27.118 64.384 1.00 25.20 92 ASP A N 1
ATOM 642 C CA . ASP A 1 95 ? 61.058 -27.437 65.506 1.00 25.64 92 ASP A CA 1
ATOM 643 C C . ASP A 1 95 ? 61.002 -26.363 66.598 1.00 25.25 92 ASP A C 1
ATOM 644 O O . ASP A 1 95 ? 61.007 -26.698 67.780 1.00 24.68 92 ASP A O 1
ATOM 649 N N . THR A 1 96 ? 60.943 -25.085 66.206 1.00 24.45 93 THR A N 1
ATOM 650 C CA . THR A 1 96 ? 60.854 -23.979 67.187 1.00 24.21 93 THR A CA 1
ATOM 651 C C . THR A 1 96 ? 59.459 -23.864 67.821 1.00 23.24 93 THR A C 1
ATOM 652 O O . THR A 1 96 ? 59.349 -23.553 69.011 1.00 23.34 93 THR A O 1
ATOM 656 N N . LEU A 1 97 ? 58.407 -24.127 67.041 1.00 21.21 94 LEU A N 1
ATOM 657 C CA . LEU A 1 97 ? 57.043 -23.847 67.500 1.00 20.50 94 LEU A CA 1
ATOM 658 C C . LEU A 1 97 ? 56.178 -25.084 67.737 1.00 19.85 94 LEU A C 1
ATOM 659 O O . LEU A 1 97 ? 55.075 -24.966 68.242 1.00 19.80 94 LEU A O 1
ATOM 664 N N . GLY A 1 98 ? 56.670 -26.261 67.367 1.00 19.85 95 GLY A N 1
ATOM 665 C CA . GLY A 1 98 ? 55.961 -27.515 67.658 1.00 20.04 95 GLY A CA 1
ATOM 666 C C . GLY A 1 98 ? 54.936 -27.934 66.608 1.00 19.19 95 GLY A C 1
ATOM 667 O O . GLY A 1 98 ? 53.800 -28.300 66.931 1.00 19.98 95 GLY A O 1
ATOM 668 N N . GLY A 1 99 ? 55.351 -27.899 65.348 1.00 18.39 96 GLY A N 1
ATOM 669 C CA . GLY A 1 99 ? 54.497 -28.311 64.239 1.00 16.88 96 GLY A CA 1
ATOM 670 C C . GLY A 1 99 ? 53.625 -27.171 63.732 1.00 15.35 96 GLY A C 1
ATOM 671 O O . GLY A 1 99 ? 53.184 -26.310 64.495 1.00 16.22 96 GLY A O 1
ATOM 672 N N . ILE A 1 100 ? 53.379 -27.169 62.437 1.00 13.80 97 ILE A N 1
ATOM 673 C CA . ILE A 1 100 ? 52.549 -26.158 61.802 1.00 12.01 97 ILE A CA 1
ATOM 674 C C . ILE A 1 100 ? 51.178 -26.743 61.507 1.00 11.67 97 ILE A C 1
ATOM 675 O O . ILE A 1 100 ? 51.049 -27.766 60.793 1.00 11.73 97 ILE A O 1
ATOM 680 N N . ASP A 1 101 ? 50.164 -26.106 62.076 1.00 10.94 98 ASP A N 1
ATOM 681 C CA . ASP A 1 101 ? 48.776 -26.536 61.937 1.00 10.50 98 ASP A CA 1
ATOM 682 C C . ASP A 1 101 ? 48.063 -25.823 60.770 1.00 8.97 98 ASP A C 1
ATOM 683 O O . ASP A 1 101 ? 47.099 -26.330 60.196 1.00 7.72 98 ASP A O 1
ATOM 688 N N . ILE A 1 102 ? 48.510 -24.613 60.483 1.00 8.82 99 ILE A N 1
ATOM 689 C CA . ILE A 1 102 ? 47.801 -23.708 59.611 1.00 8.42 99 ILE A CA 1
ATOM 690 C C . ILE A 1 102 ? 48.810 -23.098 58.655 1.00 9.21 99 ILE A C 1
ATOM 691 O O . ILE A 1 102 ? 49.836 -22.555 59.111 1.00 9.47 99 ILE A O 1
ATOM 696 N N . ALA A 1 103 ? 48.526 -23.207 57.347 1.00 8.59 100 ALA A N 1
ATOM 697 C CA . ALA A 1 103 ? 49.345 -22.577 56.294 1.00 8.46 100 ALA A CA 1
ATOM 698 C C . ALA A 1 103 ? 48.509 -21.701 55.371 1.00 8.33 100 ALA A C 1
ATOM 699 O O . ALA A 1 103 ? 47.485 -22.151 54.825 1.00 7.63 100 ALA A O 1
ATOM 701 N N . ILE A 1 104 ? 48.967 -20.463 55.194 1.00 7.57 101 ILE A N 1
ATOM 702 C CA . ILE A 1 104 ? 48.335 -19.481 54.331 1.00 7.62 101 ILE A CA 1
ATOM 703 C C . ILE A 1 104 ? 49.345 -19.048 53.269 1.00 7.72 101 ILE A C 1
ATOM 704 O O . ILE A 1 104 ? 50.375 -18.395 53.560 1.00 7.84 101 ILE A O 1
ATOM 709 N N . THR A 1 105 ? 49.056 -19.463 52.037 1.00 7.84 102 THR A N 1
ATOM 710 C CA . THR A 1 105 ? 49.963 -19.275 50.892 1.00 7.66 102 THR A CA 1
ATOM 711 C C . THR A 1 105 ? 49.671 -17.908 50.250 1.00 7.82 102 THR A C 1
ATOM 712 O O . THR A 1 105 ? 49.222 -17.830 49.108 1.00 8.43 102 THR A O 1
ATOM 716 N N . ASN A 1 106 ? 49.965 -16.842 50.998 1.00 6.96 103 ASN A N 1
ATOM 717 C CA . ASN A 1 106 ?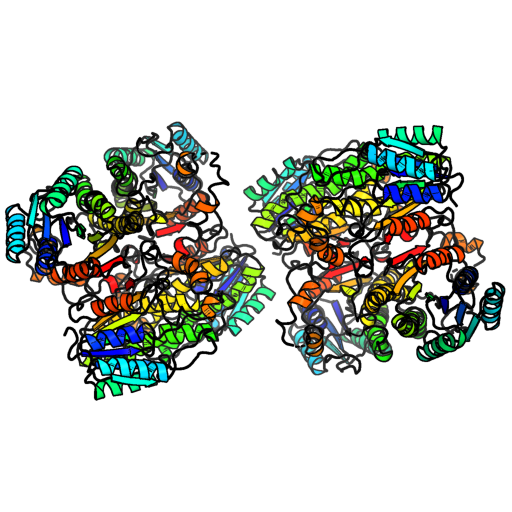 49.520 -15.498 50.678 1.00 7.75 103 ASN A CA 1
ATOM 718 C C . ASN A 1 106 ? 50.486 -14.704 49.798 1.00 8.71 103 ASN A C 1
ATOM 719 O O . ASN A 1 106 ? 50.070 -13.776 49.111 1.00 9.11 103 ASN A O 1
ATOM 724 N N . ALA A 1 107 ? 51.768 -15.066 49.828 1.00 8.94 104 ALA A N 1
ATOM 725 C CA . ALA A 1 107 ? 52.780 -14.408 48.995 1.00 9.32 104 ALA A CA 1
ATOM 726 C C . ALA A 1 107 ? 52.307 -14.287 47.550 1.00 8.39 104 ALA A C 1
ATOM 727 O O . ALA A 1 107 ? 51.903 -15.265 46.935 1.00 7.90 104 ALA A O 1
ATOM 729 N N . GLY A 1 108 ? 52.366 -13.101 46.989 1.00 8.68 105 GLY A N 1
ATOM 730 C CA . GLY A 1 108 ? 51.959 -12.969 45.589 1.00 8.82 105 GLY A CA 1
ATOM 731 C C . GLY A 1 108 ? 52.201 -11.597 45.009 1.00 8.94 105 GLY A C 1
ATOM 732 O O . GLY A 1 108 ? 52.407 -10.637 45.750 1.00 8.99 105 GLY A O 1
ATOM 733 N N . ILE A 1 109 ? 52.160 -11.509 43.680 1.00 8.80 106 ILE A N 1
ATOM 734 C CA . ILE A 1 109 ? 52.423 -10.255 42.969 1.00 8.70 106 ILE A CA 1
ATOM 735 C C . ILE A 1 109 ? 51.400 -10.062 41.858 1.00 9.32 106 ILE A C 1
ATOM 736 O O . ILE A 1 109 ? 50.764 -11.026 41.392 1.00 8.44 106 ILE A O 1
ATOM 741 N N . SER A 1 110 ? 51.205 -8.805 41.484 1.00 9.92 107 SER A N 1
ATOM 742 C CA . SER A 1 110 ? 50.310 -8.448 40.391 1.00 10.68 107 SER A CA 1
ATOM 743 C C . SER A 1 110 ? 51.063 -7.616 39.353 1.00 10.90 107 SER A C 1
ATOM 744 O O . SER A 1 110 ? 51.924 -6.783 39.713 1.00 10.24 107 SER A O 1
ATOM 747 N N . THR A 1 111 ? 50.754 -7.868 38.078 1.00 10.71 108 THR A N 1
ATOM 748 C CA . THR A 1 111 ? 51.297 -7.083 36.962 1.00 11.65 108 THR A CA 1
ATOM 749 C C . THR A 1 111 ? 50.212 -6.732 35.936 1.00 11.76 108 THR A C 1
ATOM 750 O O . THR A 1 111 ? 49.157 -7.354 35.906 1.00 11.37 108 THR A O 1
ATOM 754 N N . ILE A 1 112 ? 50.507 -5.742 35.102 1.00 12.33 109 ILE A N 1
ATOM 755 C CA . ILE A 1 112 ? 49.623 -5.253 34.059 1.00 12.97 109 ILE A CA 1
ATOM 756 C C . ILE A 1 112 ? 50.437 -5.160 32.789 1.00 13.53 109 ILE A C 1
ATOM 757 O O . ILE A 1 112 ? 51.413 -4.393 32.713 1.00 13.37 109 ILE A O 1
ATOM 762 N N . ALA A 1 113 ? 50.046 -5.960 31.799 1.00 13.58 110 ALA A N 1
ATOM 763 C CA . ALA A 1 113 ? 50.684 -5.963 30.485 1.00 13.42 110 ALA A CA 1
ATOM 764 C C . ALA A 1 113 ? 49.797 -6.737 29.529 1.00 13.30 110 ALA A C 1
ATOM 765 O O . ALA A 1 113 ? 49.364 -7.856 29.843 1.00 13.01 110 ALA A O 1
ATOM 767 N N . LEU A 1 114 ? 49.546 -6.136 28.372 1.00 13.23 111 LEU A N 1
ATOM 768 C CA . LEU A 1 114 ? 48.719 -6.727 27.304 1.00 13.21 111 LEU A CA 1
ATOM 769 C C . LEU A 1 114 ? 49.478 -7.772 26.488 1.00 12.54 111 LEU A C 1
ATOM 770 O O . LEU A 1 114 ? 50.637 -7.569 26.166 1.00 12.09 111 LEU A O 1
ATOM 775 N N . LEU A 1 115 ? 48.813 -8.869 26.137 1.00 12.39 112 LEU A N 1
ATOM 776 C CA . LEU A 1 115 ? 49.337 -9.818 25.111 1.00 13.44 112 LEU A CA 1
ATOM 777 C C . LEU A 1 115 ? 49.357 -9.099 23.745 1.00 14.25 112 LEU A C 1
ATOM 778 O O . LEU A 1 115 ? 48.534 -8.214 23.542 1.00 14.45 112 LEU A O 1
ATOM 783 N N . PRO A 1 116 ? 50.301 -9.429 22.818 1.00 15.26 113 PRO A N 1
ATOM 784 C CA . PRO A 1 116 ? 51.457 -10.356 22.826 1.00 15.81 113 PRO A CA 1
ATOM 785 C C . PRO A 1 116 ? 52.707 -9.786 23.506 1.00 16.84 113 PRO A C 1
ATOM 786 O O . PRO A 1 116 ? 53.691 -10.523 23.629 1.00 16.91 113 PRO A O 1
ATOM 790 N N . GLU A 1 117 ? 52.674 -8.511 23.930 1.00 16.99 114 GLU A N 1
ATOM 791 C CA . GLU A 1 117 ? 53.861 -7.855 24.521 1.00 17.84 114 GLU A CA 1
ATOM 792 C C . GLU A 1 117 ? 53.966 -8.029 26.042 1.00 17.20 114 GLU A C 1
ATOM 793 O O . GLU A 1 117 ? 54.183 -7.062 26.791 1.00 18.47 114 GLU A O 1
ATOM 795 N N . VAL A 1 118 ? 53.794 -9.264 26.497 1.00 15.62 115 VAL A N 1
ATOM 796 C CA . VAL A 1 118 ? 54.055 -9.622 27.889 1.00 13.73 115 VAL A CA 1
ATOM 797 C C . VAL A 1 118 ? 55.467 -10.181 27.875 1.00 13.93 115 VAL A C 1
ATOM 798 O O . VAL A 1 118 ? 55.767 -11.037 27.055 1.00 13.61 115 VAL A O 1
ATOM 802 N N . GLU A 1 119 ? 56.341 -9.671 28.736 1.00 13.81 116 GLU A N 1
ATOM 803 C CA . GLU A 1 119 ? 57.745 -10.114 28.719 1.00 14.96 116 GLU A CA 1
ATOM 804 C C . GLU A 1 119 ? 57.829 -11.497 29.361 1.00 12.57 116 GLU A C 1
ATOM 805 O O . GLU A 1 119 ? 57.191 -11.716 30.359 1.00 11.79 116 GLU A O 1
ATOM 811 N N . SER A 1 120 ? 58.597 -12.417 28.776 1.00 11.64 117 SER A N 1
ATOM 812 C CA . SER A 1 120 ? 58.768 -13.772 29.358 1.00 10.87 117 SER A CA 1
ATOM 813 C C . SER A 1 120 ? 59.186 -13.712 30.833 1.00 10.36 117 SER A C 1
ATOM 814 O O . SER A 1 120 ? 58.663 -14.457 31.658 1.00 9.13 117 SER A O 1
ATOM 817 N N . ALA A 1 121 ? 60.092 -12.785 31.170 1.00 10.36 118 ALA A N 1
ATOM 818 C CA . ALA A 1 121 ? 60.563 -12.661 32.562 1.00 10.36 118 ALA A CA 1
ATOM 819 C C . ALA A 1 121 ? 59.431 -12.296 33.521 1.00 10.29 118 ALA A C 1
ATOM 820 O O . ALA A 1 121 ? 59.432 -12.717 34.688 1.00 9.63 118 ALA A O 1
ATOM 822 N N . GLN A 1 122 ? 58.473 -11.509 33.028 1.00 10.35 119 GLN A N 1
ATOM 823 C CA . GLN A 1 122 ? 57.333 -11.087 33.846 1.00 10.42 119 GLN A CA 1
ATOM 824 C C . GLN A 1 122 ? 56.348 -12.248 34.030 1.00 10.34 119 GLN A C 1
ATOM 825 O O . GLN A 1 122 ? 55.903 -12.527 35.149 1.00 9.79 119 GLN A O 1
ATOM 831 N N . TRP A 1 123 ? 56.020 -12.914 32.921 1.00 9.99 120 TRP A N 1
ATOM 832 C CA . TRP A 1 123 ? 55.260 -14.147 32.973 1.00 9.44 120 TRP A CA 1
ATOM 833 C C . TRP A 1 123 ? 55.874 -15.102 33.991 1.00 8.84 120 TRP A C 1
ATOM 834 O O . TRP A 1 123 ? 55.171 -15.656 34.820 1.00 8.37 120 TRP A O 1
ATOM 845 N N . ASP A 1 124 ? 57.191 -15.280 33.914 1.00 9.24 121 ASP A N 1
ATOM 846 C CA . ASP A 1 124 ? 57.902 -16.271 34.711 1.00 9.03 121 ASP A CA 1
ATOM 847 C C . ASP A 1 124 ? 57.746 -15.955 36.175 1.00 8.51 121 ASP A C 1
ATOM 848 O O . ASP A 1 124 ? 57.517 -16.848 36.980 1.00 8.83 121 ASP A O 1
ATOM 853 N N . GLU A 1 125 ? 57.895 -14.682 36.522 1.00 8.58 122 GLU A N 1
ATOM 854 C CA . GLU A 1 125 ? 57.893 -14.269 37.915 1.00 8.74 122 GLU A CA 1
ATOM 855 C C . GLU A 1 125 ? 56.510 -14.413 38.569 1.00 8.10 122 GLU A C 1
ATOM 856 O O . GLU A 1 125 ? 56.394 -14.810 39.726 1.00 7.74 122 GLU A O 1
ATOM 862 N N . VAL A 1 126 ? 55.477 -14.087 37.802 1.00 7.57 123 VAL A N 1
ATOM 863 C CA . VAL A 1 126 ? 54.100 -14.105 38.272 1.00 6.62 123 VAL A CA 1
ATOM 864 C C . VAL A 1 126 ? 53.622 -15.532 38.422 1.00 6.63 123 VAL A C 1
ATOM 865 O O . VAL A 1 126 ? 53.132 -15.902 39.473 1.00 7.00 123 VAL A O 1
ATOM 869 N N . ILE A 1 127 ? 53.792 -16.341 37.379 1.00 7.56 124 ILE A N 1
ATOM 870 C CA . ILE A 1 127 ? 53.547 -17.779 37.472 1.00 7.38 124 ILE A CA 1
ATOM 871 C C . ILE A 1 127 ? 54.379 -18.359 38.619 1.00 8.12 124 ILE A C 1
ATOM 872 O O . ILE A 1 127 ? 53.861 -19.088 39.480 1.00 8.81 124 ILE A O 1
ATOM 877 N N . GLY A 1 128 ? 55.657 -17.988 38.656 1.00 8.21 125 GLY A N 1
ATOM 878 C CA . GLY A 1 128 ? 56.608 -18.543 39.625 1.00 8.05 125 GLY A CA 1
ATOM 879 C C . GLY A 1 128 ? 56.236 -18.239 41.053 1.00 7.36 125 GLY A C 1
ATOM 880 O O . GLY A 1 128 ? 56.171 -19.148 41.880 1.00 8.03 125 GLY A O 1
ATOM 881 N N . THR A 1 129 ? 56.010 -16.960 41.360 1.00 7.01 126 THR A N 1
ATOM 882 C CA . THR A 1 129 ? 55.631 -16.548 42.724 1.00 5.77 126 THR A CA 1
ATOM 883 C C . THR A 1 129 ? 54.221 -17.014 43.101 1.00 5.52 126 THR A C 1
ATOM 884 O O . THR A 1 129 ? 54.037 -17.638 44.144 1.00 5.93 126 THR A O 1
ATOM 888 N N . ASN A 1 130 ? 53.233 -16.690 42.266 1.00 4.63 127 ASN A N 1
ATOM 889 C CA . ASN A 1 130 ? 51.812 -16.910 42.605 1.00 4.19 127 ASN A CA 1
ATOM 890 C C . ASN A 1 130 ? 51.360 -18.370 42.539 1.00 3.71 127 ASN A C 1
ATOM 891 O O . ASN A 1 130 ? 50.576 -18.801 43.361 1.00 4.00 127 ASN A O 1
ATOM 896 N N . LEU A 1 131 ? 51.827 -19.124 41.545 1.00 3.76 128 LEU A N 1
ATOM 897 C CA . LEU A 1 131 ? 51.317 -20.487 41.355 1.00 3.70 128 LEU A CA 1
ATOM 898 C C . LEU A 1 131 ? 52.321 -21.548 41.854 1.00 3.80 128 LEU A C 1
ATOM 899 O O . LEU A 1 131 ? 52.001 -22.322 42.759 1.00 3.73 128 LEU A O 1
ATOM 904 N N . THR A 1 132 ? 53.530 -21.572 41.275 1.00 4.00 129 THR A N 1
ATOM 905 C CA . THR A 1 132 ? 54.603 -22.448 41.770 1.00 5.38 129 THR A CA 1
ATOM 906 C C . THR A 1 132 ? 54.929 -22.190 43.268 1.00 5.10 129 THR A C 1
ATOM 907 O O . THR A 1 132 ? 55.178 -23.118 44.013 1.00 6.28 129 THR A O 1
ATOM 911 N N . GLY A 1 133 ? 54.909 -20.933 43.706 1.00 6.01 130 GLY A N 1
ATOM 912 C CA . GLY A 1 133 ? 55.170 -20.600 45.125 1.00 5.74 130 GLY A CA 1
ATOM 913 C C . GLY A 1 133 ? 54.125 -21.202 46.070 1.00 6.38 130 GLY A C 1
ATOM 914 O O . GLY A 1 133 ? 54.420 -21.592 47.215 1.00 5.90 130 GLY A O 1
ATOM 915 N N . THR A 1 134 ? 52.891 -21.255 45.586 1.00 6.41 131 THR A N 1
ATOM 916 C CA . THR A 1 134 ? 51.799 -21.932 46.299 1.00 6.53 131 THR A CA 1
ATOM 917 C C . THR A 1 134 ? 52.048 -23.428 46.347 1.00 6.29 131 THR A C 1
ATOM 918 O O . THR A 1 134 ? 51.922 -24.053 47.415 1.00 6.24 131 THR A O 1
ATOM 922 N N . PHE A 1 135 ? 52.388 -23.998 45.187 1.00 6.05 132 PHE A N 1
ATOM 923 C CA . PHE A 1 135 ? 52.785 -25.400 45.113 1.00 6.96 132 PHE A CA 1
ATOM 924 C C . PHE A 1 135 ? 53.918 -25.685 46.106 1.00 7.20 132 PHE A C 1
ATOM 925 O O . PHE A 1 135 ? 53.834 -26.638 46.865 1.00 7.10 132 PHE A O 1
ATOM 933 N N . ASN A 1 136 ? 54.968 -24.851 46.082 1.00 7.10 133 ASN A N 1
ATOM 934 C CA . ASN A 1 136 ? 56.123 -25.042 46.939 1.00 7.63 133 ASN A CA 1
ATOM 935 C C . ASN A 1 136 ? 55.761 -24.922 48.383 1.00 7.76 133 ASN A C 1
ATOM 936 O O . ASN A 1 136 ? 56.355 -25.611 49.195 1.00 8.48 133 ASN A O 1
ATOM 941 N N . THR A 1 137 ? 54.832 -24.023 48.714 1.00 8.07 134 THR A N 1
ATOM 942 C CA . THR A 1 137 ? 54.420 -23.873 50.120 1.00 7.88 134 THR A CA 1
ATOM 943 C C . THR A 1 137 ? 53.596 -25.076 50.625 1.00 7.63 134 THR A C 1
ATOM 944 O O . THR A 1 137 ? 53.848 -25.580 51.725 1.00 6.62 134 THR A O 1
ATOM 948 N N . ILE A 1 138 ? 52.649 -25.553 49.805 1.00 7.52 135 ILE A N 1
ATOM 949 C CA . ILE A 1 138 ? 51.848 -26.745 50.156 1.00 7.79 135 ILE A CA 1
ATOM 950 C C . ILE A 1 138 ? 52.778 -27.939 50.351 1.00 9.18 135 ILE A C 1
ATOM 951 O O . ILE A 1 138 ? 52.705 -28.641 51.362 1.00 9.82 135 ILE A O 1
ATOM 956 N N . ALA A 1 139 ? 53.660 -28.150 49.379 1.00 9.55 136 ALA A N 1
ATOM 957 C CA . ALA A 1 139 ? 54.566 -29.284 49.416 1.00 10.51 136 ALA A CA 1
ATOM 958 C C . ALA A 1 139 ? 55.522 -29.195 50.592 1.00 10.22 136 ALA A C 1
ATOM 959 O O . ALA A 1 139 ? 55.791 -30.209 51.209 1.00 10.93 136 ALA A O 1
ATOM 961 N N . ALA A 1 140 ? 55.971 -27.986 50.941 1.00 10.50 137 ALA A N 1
ATOM 962 C CA . ALA A 1 140 ? 56.799 -27.783 52.131 1.00 10.16 137 ALA A CA 1
ATOM 963 C C . ALA A 1 140 ? 56.094 -28.051 53.472 1.00 10.46 137 ALA A C 1
ATOM 964 O O . ALA A 1 140 ? 56.667 -28.731 54.328 1.00 11.62 137 ALA A O 1
ATOM 966 N N . VAL A 1 141 ? 54.855 -27.593 53.668 1.00 10.29 138 VAL A N 1
ATOM 967 C CA . VAL A 1 141 ? 54.157 -27.862 54.955 1.00 10.19 138 VAL A CA 1
ATOM 968 C C . VAL A 1 141 ? 53.438 -29.215 55.124 1.00 10.18 138 VAL A C 1
ATOM 969 O O . VAL A 1 141 ? 53.243 -29.671 56.260 1.00 9.69 138 VAL A O 1
ATOM 973 N N . ALA A 1 142 ? 53.054 -29.845 54.016 1.00 9.77 139 ALA A N 1
ATOM 974 C CA . ALA A 1 142 ? 52.266 -31.105 54.070 1.00 11.01 139 ALA A CA 1
ATOM 975 C C . ALA A 1 142 ? 52.910 -32.306 54.795 1.00 11.19 139 ALA A C 1
ATOM 976 O O . ALA A 1 142 ? 52.214 -33.003 55.522 1.00 11.29 139 ALA A O 1
ATOM 978 N N . PRO A 1 143 ? 54.223 -32.543 54.624 1.00 11.93 140 PRO A N 1
ATOM 979 C CA . PRO A 1 143 ? 54.769 -33.698 55.362 1.00 12.72 140 PRO A CA 1
ATOM 980 C C . PRO A 1 143 ? 54.568 -33.624 56.889 1.00 12.72 140 PRO A C 1
ATOM 981 O O . PRO A 1 143 ? 54.133 -34.603 57.497 1.00 13.71 140 PRO A O 1
ATOM 985 N N . GLY A 1 144 ? 54.858 -32.484 57.500 1.00 12.40 141 GLY A N 1
ATOM 986 C CA . GLY A 1 144 ? 54.580 -32.299 58.925 1.00 12.60 141 GLY A CA 1
ATOM 987 C C . GLY A 1 144 ? 53.103 -32.469 59.295 1.00 12.91 141 GLY A C 1
ATOM 988 O O . GLY A 1 144 ? 52.772 -33.168 60.275 1.00 12.82 141 GLY A O 1
ATOM 989 N N . MET A 1 145 ? 52.210 -31.833 58.525 1.00 12.11 142 MET A N 1
ATOM 990 C CA . MET A 1 145 ? 50.756 -31.991 58.734 1.00 11.30 142 MET A CA 1
ATOM 991 C C . MET A 1 145 ? 50.315 -33.451 58.581 1.00 11.46 142 MET A C 1
ATOM 992 O O . MET A 1 145 ? 49.483 -33.918 59.352 1.00 11.91 142 MET A O 1
ATOM 997 N N . ILE A 1 146 ? 50.870 -34.150 57.588 1.00 11.07 143 ILE A N 1
ATOM 998 C CA . ILE A 1 146 ? 50.624 -35.586 57.411 1.00 10.51 143 ILE A CA 1
ATOM 999 C C . ILE A 1 146 ? 51.066 -36.363 58.655 1.00 11.21 143 ILE A C 1
ATOM 1000 O O . ILE A 1 146 ? 50.286 -37.155 59.187 1.00 11.11 143 ILE A O 1
ATOM 1005 N N . LYS A 1 147 ? 52.303 -36.140 59.114 1.00 11.21 144 LYS A N 1
ATOM 1006 C CA . LYS A 1 147 ? 52.816 -36.846 60.321 1.00 12.05 144 LYS A CA 1
ATOM 1007 C C . LYS A 1 147 ? 51.941 -36.545 61.519 1.00 12.03 144 LYS A C 1
ATOM 1008 O O . LYS A 1 147 ? 51.740 -37.378 62.376 1.00 12.51 144 LYS A O 1
ATOM 1010 N N . ARG A 1 148 ? 51.375 -35.356 61.556 1.00 12.74 145 ARG A N 1
ATOM 1011 C CA . ARG A 1 148 ? 50.493 -35.003 62.680 1.00 13.48 145 ARG A CA 1
ATOM 1012 C C . ARG A 1 148 ? 48.996 -35.304 62.487 1.00 12.86 145 ARG A C 1
ATOM 1013 O O . ARG A 1 148 ? 48.205 -35.118 63.410 1.00 12.37 145 ARG A O 1
ATOM 1021 N N . ASN A 1 149 ? 48.625 -35.781 61.296 1.00 13.11 146 ASN A N 1
ATOM 1022 C CA . ASN A 1 149 ? 47.222 -35.968 60.901 1.00 12.54 146 ASN A CA 1
ATOM 1023 C C . ASN A 1 149 ? 46.320 -34.789 61.303 1.00 11.84 146 ASN A C 1
ATOM 1024 O O . ASN A 1 149 ? 45.232 -34.981 61.868 1.00 10.59 146 ASN A O 1
ATOM 1029 N N . TYR A 1 150 ? 46.822 -33.581 60.999 1.00 10.82 147 TYR A N 1
ATOM 1030 C CA . TYR A 1 150 ? 46.091 -32.294 61.110 1.00 9.85 147 TYR A CA 1
ATOM 1031 C C . TYR A 1 150 ? 46.667 -31.149 60.235 1.00 9.12 147 TYR A C 1
ATOM 1032 O O . TYR A 1 150 ? 47.859 -30.864 60.268 1.00 7.86 147 TYR A O 1
ATOM 1041 N N . GLY A 1 151 ? 45.798 -30.475 59.481 1.00 8.39 148 GLY A N 1
ATOM 1042 C CA . GLY A 1 151 ? 46.128 -29.142 58.966 1.00 6.81 148 GLY A CA 1
ATOM 1043 C C . GLY A 1 151 ? 44.987 -28.412 58.270 1.00 5.89 148 GLY A C 1
ATOM 1044 O O . GLY A 1 151 ? 43.999 -29.018 57.830 1.00 5.77 148 GLY A O 1
ATOM 1045 N N . ARG A 1 152 ? 45.165 -27.106 58.144 1.00 4.73 149 ARG A N 1
ATOM 1046 C CA . ARG A 1 152 ? 44.262 -26.227 57.454 1.00 4.14 149 ARG A CA 1
ATOM 1047 C C . ARG A 1 152 ? 45.105 -25.357 56.548 1.00 4.38 149 ARG A C 1
ATOM 1048 O O . ARG A 1 152 ? 45.885 -24.539 57.014 1.00 4.47 149 ARG A O 1
ATOM 1056 N N . ILE A 1 153 ? 44.989 -25.575 55.240 1.00 4.55 150 ILE A N 1
ATOM 1057 C CA . ILE A 1 153 ? 45.751 -24.779 54.276 1.00 4.04 150 ILE A CA 1
ATOM 1058 C C . ILE A 1 153 ? 44.790 -23.860 53.569 1.00 3.96 150 ILE A C 1
ATOM 1059 O O . ILE A 1 153 ? 43.808 -24.310 52.997 1.00 4.68 150 ILE A O 1
ATOM 1064 N N . VAL A 1 154 ? 45.032 -22.560 53.594 1.00 4.61 151 VAL A N 1
ATOM 1065 C CA . VAL A 1 154 ? 44.165 -21.664 52.802 1.00 4.98 151 VAL A CA 1
ATOM 1066 C C . VAL A 1 154 ? 45.008 -21.078 51.718 1.00 5.63 151 VAL A C 1
ATOM 1067 O O . VAL A 1 154 ? 46.069 -20.544 52.012 1.00 6.54 151 VAL A O 1
ATOM 1071 N N . THR A 1 155 ? 44.602 -21.239 50.454 1.00 5.53 152 THR A N 1
ATOM 1072 C CA . THR A 1 155 ? 45.338 -20.574 49.385 1.00 4.95 152 THR A CA 1
ATOM 1073 C C . THR A 1 155 ? 44.686 -19.233 49.003 1.00 4.76 152 THR A C 1
ATOM 1074 O O . THR A 1 155 ? 43.516 -18.973 49.330 1.00 3.65 152 THR A O 1
ATOM 1078 N N . VAL A 1 156 ? 45.434 -18.381 48.310 1.00 4.54 153 VAL A N 1
ATOM 1079 C CA . VAL A 1 156 ? 44.888 -17.098 47.916 1.00 4.80 153 VAL A CA 1
ATOM 1080 C C . VAL A 1 156 ? 44.806 -16.963 46.417 1.00 5.32 153 VAL A C 1
ATOM 1081 O O . VAL A 1 156 ? 45.819 -16.853 45.732 1.00 4.99 153 VAL A O 1
ATOM 1085 N N . SER A 1 157 ? 43.588 -16.991 45.907 1.00 5.87 154 SER A N 1
ATOM 1086 C CA . SER A 1 157 ? 43.386 -16.805 44.499 1.00 6.74 154 SER A CA 1
ATOM 1087 C C . SER A 1 157 ? 42.948 -15.372 44.331 1.00 6.73 154 SER A C 1
ATOM 1088 O O . SER A 1 157 ? 43.547 -14.465 44.910 1.00 8.58 154 SER A O 1
ATOM 1091 N N . SER A 1 158 ? 41.903 -15.160 43.559 1.00 7.17 155 SER A N 1
ATOM 1092 C CA . SER A 1 158 ? 41.401 -13.830 43.285 1.00 8.10 155 SER A CA 1
ATOM 1093 C C . SER A 1 158 ? 40.041 -13.963 42.597 1.00 8.70 155 SER A C 1
ATOM 1094 O O . SER A 1 158 ? 39.670 -15.034 42.088 1.00 8.05 155 SER A O 1
ATOM 1097 N N . MET A 1 159 ? 39.284 -12.873 42.646 1.00 9.72 156 MET A N 1
ATOM 1098 C CA . MET A 1 159 ? 38.145 -12.618 41.754 1.00 10.35 156 MET A CA 1
ATOM 1099 C C . MET A 1 159 ? 38.506 -13.045 40.332 1.00 10.08 156 MET A C 1
ATOM 1100 O O . MET A 1 159 ? 37.727 -13.698 39.593 1.00 10.12 156 MET A O 1
ATOM 1105 N N . LEU A 1 160 ? 39.716 -12.649 39.960 1.00 9.87 157 LEU A N 1
ATOM 1106 C CA . LEU A 1 160 ? 40.290 -12.933 38.676 1.00 10.16 157 LEU A CA 1
ATOM 1107 C C . LEU A 1 160 ? 40.667 -14.402 38.512 1.00 10.42 157 LEU A C 1
ATOM 1108 O O . LEU A 1 160 ? 40.969 -14.831 37.406 1.00 12.31 157 LEU A O 1
ATOM 1113 N N . GLY A 1 161 ? 40.603 -15.179 39.596 1.00 10.04 158 GLY A N 1
ATOM 1114 C CA . GLY A 1 161 ? 40.830 -16.637 39.532 1.00 8.95 158 GLY A CA 1
ATOM 1115 C C . GLY A 1 161 ? 39.659 -17.425 38.944 1.00 7.66 158 GLY A C 1
ATOM 1116 O O . GLY A 1 161 ? 39.797 -18.593 38.645 1.00 6.89 158 GLY A O 1
ATOM 1117 N N . HIS A 1 162 ? 38.498 -16.786 38.820 1.00 7.28 159 HIS A N 1
ATOM 1118 C CA . HIS A 1 162 ? 37.350 -17.378 38.123 1.00 7.16 159 HIS A CA 1
ATOM 1119 C C . HIS A 1 162 ? 36.658 -16.364 37.210 1.00 7.42 159 HIS A C 1
ATOM 1120 O O . HIS A 1 162 ? 35.437 -16.401 37.016 1.00 7.74 159 HIS A O 1
ATOM 1127 N N . SER A 1 163 ? 37.447 -15.424 36.696 1.00 7.67 160 SER A N 1
ATOM 1128 C CA . SER A 1 163 ? 37.028 -14.511 35.634 1.00 8.61 160 SER A CA 1
ATOM 1129 C C . SER A 1 163 ? 38.274 -14.088 34.866 1.00 8.50 160 SER A C 1
ATOM 1130 O O . SER A 1 163 ? 39.315 -14.768 34.927 1.00 9.08 160 SER A O 1
ATOM 1133 N N . ALA A 1 164 ? 38.173 -12.983 34.142 1.00 7.77 161 ALA A N 1
ATOM 1134 C CA . ALA A 1 164 ? 39.279 -12.497 33.334 1.00 8.15 161 ALA A CA 1
ATOM 1135 C C . ALA A 1 164 ? 39.081 -11.015 33.042 1.00 8.62 161 ALA A C 1
ATOM 1136 O O . ALA A 1 164 ? 37.972 -10.528 33.115 1.00 9.11 161 ALA A O 1
ATOM 1138 N N . ASN A 1 165 ? 40.150 -10.325 32.680 1.00 8.88 162 ASN A N 1
ATOM 1139 C CA . ASN A 1 165 ? 40.068 -8.910 32.288 1.00 10.88 162 ASN A CA 1
ATOM 1140 C C . ASN A 1 165 ? 41.181 -8.637 31.267 1.00 10.29 162 ASN A C 1
ATOM 1141 O O . ASN A 1 165 ? 41.898 -9.552 30.913 1.00 10.53 162 ASN A O 1
ATOM 1146 N N . PHE A 1 166 ? 41.309 -7.400 30.797 1.00 9.82 163 PHE A N 1
ATOM 1147 C CA . PHE A 1 166 ? 42.352 -7.025 29.875 1.00 9.83 163 PHE A CA 1
ATOM 1148 C C . PHE A 1 166 ? 43.725 -6.943 30.556 1.00 9.59 163 PHE A C 1
ATOM 1149 O O . PHE A 1 166 ? 43.828 -6.582 31.722 1.00 8.77 163 PHE A O 1
ATOM 1157 N N . ALA A 1 167 ? 44.766 -7.261 29.787 1.00 9.54 164 ALA A N 1
ATOM 1158 C CA . ALA A 1 167 ? 46.151 -6.998 30.166 1.00 10.28 164 ALA A CA 1
ATOM 1159 C C . ALA A 1 167 ? 46.537 -7.728 31.454 1.00 10.13 164 ALA A C 1
ATOM 1160 O O . ALA A 1 167 ? 47.348 -7.241 32.227 1.00 9.46 164 ALA A O 1
ATOM 1162 N N . GLN A 1 168 ? 45.946 -8.899 31.671 1.00 10.48 165 GLN A N 1
ATOM 1163 C CA . GLN A 1 168 ? 46.135 -9.609 32.934 1.00 11.00 165 GLN A CA 1
ATOM 1164 C C . GLN A 1 168 ? 46.543 -11.053 32.768 1.00 9.79 165 GLN A C 1
ATOM 1165 O O . GLN A 1 168 ? 46.483 -11.813 33.731 1.00 9.59 165 GLN A O 1
ATOM 1171 N N . ALA A 1 169 ? 46.988 -11.428 31.568 1.00 10.04 166 ALA A N 1
ATOM 1172 C CA . ALA A 1 169 ? 47.254 -12.845 31.260 1.00 9.79 166 ALA A CA 1
ATOM 1173 C C . ALA A 1 169 ? 48.082 -13.579 32.337 1.00 9.59 166 ALA A C 1
ATOM 1174 O O . ALA A 1 169 ? 47.743 -14.700 32.730 1.00 9.12 166 ALA A O 1
ATOM 1176 N N . SER A 1 170 ? 49.158 -12.956 32.807 1.00 9.66 167 SER A N 1
ATOM 1177 C CA . SER A 1 170 ? 50.069 -13.616 33.767 1.00 10.40 167 SER A CA 1
ATOM 1178 C C . SER A 1 170 ? 49.370 -13.809 35.101 1.00 9.77 167 SER A C 1
ATOM 1179 O O . SER A 1 170 ? 49.329 -14.912 35.641 1.00 9.46 167 SER A O 1
ATOM 1182 N N . TYR A 1 171 ? 48.848 -12.713 35.643 1.00 9.36 168 TYR A N 1
ATOM 1183 C CA . TYR A 1 171 ? 48.158 -12.763 36.915 1.00 8.64 168 TYR A CA 1
ATOM 1184 C C . TYR A 1 171 ? 46.969 -13.751 36.900 1.00 7.21 168 TYR A C 1
ATOM 1185 O O . TYR A 1 171 ? 46.929 -14.655 37.734 1.00 6.08 168 TYR A O 1
ATOM 1194 N N . VAL A 1 172 ? 46.035 -13.585 35.954 1.00 6.19 169 VAL A N 1
ATOM 1195 C CA . VAL A 1 172 ? 44.845 -14.488 35.818 1.00 5.60 169 VAL A CA 1
ATOM 1196 C C . VAL A 1 172 ? 45.180 -15.982 35.609 1.00 5.73 169 VAL A C 1
ATOM 1197 O O . VAL A 1 172 ? 44.585 -16.856 36.246 1.00 5.41 169 VAL A O 1
ATOM 1201 N N . SER A 1 173 ? 46.115 -16.285 34.725 1.00 6.11 170 SER A N 1
ATOM 1202 C CA . SER A 1 173 ? 46.573 -17.691 34.586 1.00 6.99 170 SER A CA 1
ATOM 1203 C C . SER A 1 173 ? 47.048 -18.302 35.901 1.00 7.10 170 SER A C 1
ATOM 1204 O O . SER A 1 173 ? 46.752 -19.466 36.185 1.00 7.52 170 SER A O 1
ATOM 1207 N N . SER A 1 174 ? 47.818 -17.540 36.675 1.00 6.13 171 SER A N 1
ATOM 1208 C CA . SER A 1 174 ? 48.307 -18.064 37.935 1.00 6.46 171 SER A CA 1
ATOM 1209 C C . SER A 1 174 ? 47.179 -18.294 38.958 1.00 5.96 171 SER A C 1
ATOM 1210 O O . SER A 1 174 ? 47.222 -19.275 39.703 1.00 6.09 171 SER A O 1
ATOM 1213 N N . LYS A 1 175 ? 46.201 -17.392 39.000 1.00 5.11 172 LYS A N 1
ATOM 1214 C CA . LYS A 1 175 ? 45.126 -17.461 39.997 1.00 4.85 172 LYS A CA 1
ATOM 1215 C C . LYS A 1 175 ? 44.050 -18.513 39.636 1.00 4.70 172 LYS A C 1
ATOM 1216 O O . LYS A 1 175 ? 43.383 -19.058 40.536 1.00 4.33 172 LYS A O 1
ATOM 1222 N N . TRP A 1 176 ? 43.914 -18.819 38.339 1.00 4.01 173 TRP A N 1
ATOM 1223 C CA . TRP A 1 176 ? 43.120 -19.980 37.898 1.00 4.52 173 TRP A CA 1
ATOM 1224 C C . TRP A 1 176 ? 43.825 -21.265 38.267 1.00 3.65 173 TRP A C 1
ATOM 1225 O O . TRP A 1 176 ? 43.202 -22.166 38.750 1.00 3.45 173 TRP A O 1
ATOM 1236 N N . GLY A 1 177 ? 45.143 -21.329 38.056 1.00 4.09 174 GLY A N 1
ATOM 1237 C CA . GLY A 1 177 ? 45.921 -22.532 38.401 1.00 4.13 174 GLY A CA 1
ATOM 1238 C C . GLY A 1 177 ? 45.929 -22.819 39.904 1.00 3.45 174 GLY A C 1
ATOM 1239 O O . GLY A 1 177 ? 45.883 -23.974 40.316 1.00 3.44 174 GLY A O 1
ATOM 1240 N N . VAL A 1 178 ? 45.975 -21.753 40.710 1.00 3.34 175 VAL A N 1
ATOM 1241 C CA . VAL A 1 178 ? 45.872 -21.849 42.176 1.00 3.91 175 VAL A CA 1
ATOM 1242 C C . VAL A 1 178 ? 44.594 -22.604 42.629 1.00 3.55 175 VAL A C 1
ATOM 1243 O O . VAL A 1 178 ? 44.640 -23.418 43.569 1.00 3.20 175 VAL A O 1
ATOM 1247 N N . ILE A 1 179 ? 43.464 -22.268 42.002 1.00 3.22 176 ILE A N 1
ATOM 1248 C CA . ILE A 1 179 ? 42.217 -22.960 42.273 1.00 3.91 176 ILE A CA 1
ATOM 1249 C C . ILE A 1 179 ? 42.325 -24.439 41.880 1.00 3.77 176 ILE A C 1
ATOM 1250 O O . ILE A 1 179 ? 41.982 -25.317 42.679 1.00 4.15 176 ILE A O 1
ATOM 1255 N N . GLY A 1 180 ? 42.824 -24.732 40.675 1.00 3.99 177 GLY A N 1
ATOM 1256 C CA . GLY A 1 180 ? 43.070 -26.139 40.304 1.00 3.52 177 GLY A CA 1
ATOM 1257 C C . GLY A 1 180 ? 43.962 -26.857 41.321 1.00 4.78 177 GLY A C 1
ATOM 1258 O O . GLY A 1 180 ? 43.658 -27.997 41.767 1.00 5.13 177 GLY A O 1
ATOM 1259 N N . LEU A 1 181 ? 45.089 -26.214 41.650 1.00 4.42 178 LEU A N 1
ATOM 1260 C CA . LEU A 1 181 ? 46.031 -26.693 42.675 1.00 4.69 178 LEU A CA 1
ATOM 1261 C C . LEU A 1 181 ? 45.356 -26.935 44.034 1.00 4.27 178 LEU A C 1
ATOM 1262 O O . LEU A 1 181 ? 45.622 -27.926 44.698 1.00 5.22 178 LEU A O 1
ATOM 1267 N N . THR A 1 182 ? 44.515 -26.004 44.447 1.00 3.98 179 THR A N 1
ATOM 1268 C CA . THR A 1 182 ? 43.769 -26.103 45.720 1.00 3.54 179 THR A CA 1
ATOM 1269 C C . THR A 1 182 ? 42.965 -27.403 45.764 1.00 4.15 179 THR A C 1
ATOM 1270 O O . THR A 1 182 ? 43.051 -28.167 46.734 1.00 3.94 179 THR A O 1
ATOM 1274 N N . LYS A 1 183 ? 42.282 -27.718 44.658 1.00 3.53 180 LYS A N 1
ATOM 1275 C CA . LYS A 1 183 ? 41.417 -28.876 44.643 1.00 4.13 180 LYS A CA 1
ATOM 1276 C C . LYS A 1 183 ? 42.196 -30.229 44.609 1.00 4.50 180 LYS A C 1
ATOM 1277 O O . LYS A 1 183 ? 41.741 -31.240 45.171 1.00 3.82 180 LYS A O 1
ATOM 1283 N N . CYS A 1 184 ? 43.361 -30.223 43.964 1.00 4.70 181 CYS A N 1
ATOM 1284 C CA . CYS A 1 184 ? 44.286 -31.386 43.956 1.00 5.26 181 CYS A CA 1
ATOM 1285 C C . CYS A 1 184 ? 44.923 -31.673 45.316 1.00 4.92 181 CYS A C 1
ATOM 1286 O O . CYS A 1 184 ? 44.976 -32.833 45.790 1.00 5.22 181 CYS A O 1
ATOM 1289 N N . ALA A 1 185 ? 45.425 -30.616 45.941 1.00 4.52 182 ALA A N 1
ATOM 1290 C CA . ALA A 1 185 ? 45.987 -30.762 47.278 1.00 4.98 182 ALA A CA 1
ATOM 1291 C C . ALA A 1 185 ? 44.913 -31.309 48.218 1.00 4.52 182 ALA A C 1
ATOM 1292 O O . ALA A 1 185 ? 45.186 -32.188 49.051 1.00 3.94 182 ALA A O 1
ATOM 1294 N N . ALA A 1 186 ? 43.688 -30.818 48.023 1.00 5.15 183 ALA A N 1
ATOM 1295 C CA . ALA A 1 186 ? 42.524 -31.244 48.820 1.00 6.58 183 ALA A CA 1
ATOM 1296 C C . ALA A 1 186 ? 42.276 -32.750 48.639 1.00 7.27 183 ALA A C 1
ATOM 1297 O O . ALA A 1 186 ? 41.859 -33.437 49.576 1.00 8.57 183 ALA A O 1
ATOM 1299 N N . HIS A 1 187 ? 42.537 -33.258 47.437 1.00 7.24 184 HIS A N 1
ATOM 1300 C CA . HIS A 1 187 ? 42.447 -34.710 47.190 1.00 6.87 184 HIS A CA 1
ATOM 1301 C C . HIS A 1 187 ? 43.589 -35.446 47.898 1.00 6.76 184 HIS A C 1
ATOM 1302 O O . HIS A 1 187 ? 43.369 -36.293 48.769 1.00 5.99 184 HIS A O 1
ATOM 1309 N N . ASP A 1 188 ? 44.814 -35.110 47.496 1.00 6.97 185 ASP A N 1
ATOM 1310 C CA . ASP A 1 188 ? 46.030 -35.849 47.918 1.00 8.11 185 ASP A CA 1
ATOM 1311 C C . ASP A 1 188 ? 46.188 -35.917 49.449 1.00 7.47 185 ASP A C 1
ATOM 1312 O O . ASP A 1 188 ? 46.629 -36.928 49.981 1.00 7.62 185 ASP A O 1
ATOM 1317 N N . LEU A 1 189 ? 45.772 -34.855 50.139 1.00 7.18 186 LEU A N 1
ATOM 1318 C CA . LEU A 1 189 ? 45.922 -34.741 51.596 1.00 7.06 186 LEU A CA 1
ATOM 1319 C C . LEU A 1 189 ? 44.664 -35.120 52.361 1.00 7.37 186 LEU A C 1
ATOM 1320 O O . LEU A 1 189 ? 44.615 -35.004 53.610 1.00 6.37 186 LEU A O 1
ATOM 1325 N N . VAL A 1 190 ? 43.650 -35.565 51.616 1.00 8.55 187 VAL A N 1
ATOM 1326 C CA . VAL A 1 190 ? 42.306 -35.818 52.185 1.00 7.85 187 VAL A CA 1
ATOM 1327 C C . VAL A 1 190 ? 42.338 -36.774 53.384 1.00 8.70 187 VAL A C 1
ATOM 1328 O O . VAL A 1 190 ? 41.604 -36.552 54.368 1.00 9.63 187 VAL A O 1
ATOM 1332 N N . GLY A 1 191 ? 43.213 -37.774 53.338 1.00 7.47 188 GLY A N 1
ATOM 1333 C CA . GLY A 1 191 ? 43.135 -38.901 54.280 1.00 8.86 188 GLY A CA 1
ATOM 1334 C C . GLY A 1 191 ? 43.843 -38.658 55.595 1.00 9.09 188 GLY A C 1
ATOM 1335 O O . GLY A 1 191 ? 43.807 -39.484 56.490 1.00 9.43 188 GLY A O 1
ATOM 1336 N N . TYR A 1 192 ? 44.447 -37.490 55.715 1.00 8.82 189 TYR A N 1
ATOM 1337 C CA . TYR A 1 192 ? 45.343 -37.176 56.812 1.00 9.19 189 TYR A CA 1
ATOM 1338 C C . TYR A 1 192 ? 44.844 -36.052 57.658 1.00 8.17 189 TYR A C 1
ATOM 1339 O O . TYR A 1 192 ? 45.626 -35.381 58.279 1.00 8.26 189 TYR A O 1
ATOM 1348 N N . GLY A 1 193 ? 43.537 -35.845 57.688 1.00 8.18 190 GLY A N 1
ATOM 1349 C CA . GLY A 1 193 ? 42.947 -34.726 58.440 1.00 8.29 190 GLY A CA 1
ATOM 1350 C C . GLY A 1 193 ? 43.414 -33.354 57.997 1.00 7.83 190 GLY A C 1
ATOM 1351 O O . GLY A 1 193 ? 43.576 -32.454 58.797 1.00 7.83 190 GLY A O 1
ATOM 1352 N N . ILE A 1 194 ? 43.614 -33.188 56.703 1.00 7.41 191 ILE A N 1
ATOM 1353 C CA . ILE A 1 194 ? 44.038 -31.889 56.173 1.00 5.84 191 ILE A CA 1
ATOM 1354 C C . ILE A 1 194 ? 42.972 -31.352 55.221 1.00 5.69 191 ILE A C 1
ATOM 1355 O O . ILE A 1 194 ? 42.414 -32.104 54.415 1.00 5.77 191 ILE A O 1
ATOM 1360 N N . THR A 1 195 ? 42.677 -30.058 55.336 1.00 5.69 192 THR A N 1
ATOM 1361 C CA . THR A 1 195 ? 41.827 -29.409 54.349 1.00 5.39 192 THR A CA 1
ATOM 1362 C C . THR A 1 195 ? 42.607 -28.383 53.589 1.00 5.49 192 THR A C 1
ATOM 1363 O O . THR A 1 195 ? 43.587 -27.809 54.096 1.00 5.19 192 THR A O 1
ATOM 1367 N N . VAL A 1 196 ? 42.156 -28.142 52.361 1.00 5.76 193 VAL A N 1
ATOM 1368 C CA . VAL A 1 196 ? 42.744 -27.115 51.518 1.00 5.66 193 VAL A CA 1
ATOM 1369 C C . VAL A 1 196 ? 41.617 -26.301 50.854 1.00 5.83 193 VAL A C 1
ATOM 1370 O O . VAL A 1 196 ? 40.802 -26.832 50.112 1.00 5.73 193 VAL A O 1
ATOM 1374 N N . ASN A 1 197 ? 41.563 -25.014 51.136 1.00 6.21 194 ASN A N 1
ATOM 1375 C CA . ASN A 1 197 ? 40.567 -24.156 50.517 1.00 6.39 194 ASN A CA 1
ATOM 1376 C C . ASN A 1 197 ? 41.268 -22.914 50.036 1.00 6.03 194 ASN A C 1
ATOM 1377 O O . ASN A 1 197 ? 42.374 -22.662 50.459 1.00 5.90 194 ASN A O 1
ATOM 1382 N N . ALA A 1 198 ? 40.592 -22.152 49.171 1.00 6.09 195 ALA A N 1
ATOM 1383 C CA . ALA A 1 198 ? 41.048 -20.877 48.622 1.00 5.23 195 ALA A CA 1
ATOM 1384 C C . ALA A 1 198 ? 40.126 -19.766 49.058 1.00 4.97 195 ALA A C 1
ATOM 1385 O O . ALA A 1 198 ? 38.901 -19.958 49.089 1.00 4.94 195 ALA A O 1
ATOM 1387 N N . VAL A 1 199 ? 40.705 -18.595 49.361 1.00 4.61 196 VAL A N 1
ATOM 1388 C CA . VAL A 1 199 ? 39.957 -17.332 49.376 1.00 3.82 196 VAL A CA 1
ATOM 1389 C C . VAL A 1 199 ? 40.183 -16.619 48.026 1.00 4.29 196 VAL A C 1
ATOM 1390 O O . VAL A 1 199 ? 41.268 -16.693 47.441 1.00 4.46 196 VAL A O 1
ATOM 1394 N N . ALA A 1 200 ? 39.157 -15.950 47.528 1.00 4.16 197 ALA A N 1
ATOM 1395 C CA . ALA A 1 200 ? 39.235 -15.232 46.257 1.00 5.05 197 ALA A CA 1
ATOM 1396 C C . ALA A 1 200 ? 38.836 -13.777 46.492 1.00 6.09 197 ALA A C 1
ATOM 1397 O O . ALA A 1 200 ? 37.659 -13.417 46.335 1.00 6.46 197 ALA A O 1
ATOM 1399 N N . PRO A 1 201 ? 39.786 -12.943 46.934 1.00 6.62 198 PRO A N 1
ATOM 1400 C CA . PRO A 1 201 ? 39.386 -11.544 47.225 1.00 7.23 198 PRO A CA 1
ATOM 1401 C C . PRO A 1 201 ? 39.087 -10.700 45.959 1.00 8.38 198 PRO A C 1
ATOM 1402 O O . PRO A 1 201 ? 39.648 -10.986 44.884 1.00 9.20 198 PRO A O 1
ATOM 1406 N N . GLY A 1 202 ? 38.192 -9.708 46.097 1.00 8.55 199 GLY A N 1
ATOM 1407 C CA . GLY A 1 202 ? 38.005 -8.623 45.128 1.00 9.55 199 GLY A CA 1
ATOM 1408 C C . GLY A 1 202 ? 39.091 -7.590 45.387 1.00 10.37 199 GLY A C 1
ATOM 1409 O O . GLY A 1 202 ? 40.200 -7.978 45.808 1.00 12.01 199 GLY A O 1
ATOM 1410 N N . ASN A 1 203 ? 38.806 -6.300 45.182 1.00 10.05 200 ASN A N 1
ATOM 1411 C CA A ASN A 1 203 ? 39.839 -5.285 45.371 0.60 10.66 200 ASN A CA 1
ATOM 1412 C CA B ASN A 1 203 ? 39.799 -5.225 45.376 0.40 9.98 200 ASN A CA 1
ATOM 1413 C C . ASN A 1 203 ? 40.068 -4.975 46.851 1.00 10.13 200 ASN A C 1
ATOM 1414 O O . ASN A 1 203 ? 39.176 -4.533 47.580 1.00 10.28 200 ASN A O 1
ATOM 1423 N N . ILE A 1 204 ? 41.284 -5.232 47.301 1.00 9.73 201 ILE A N 1
ATOM 1424 C CA . ILE A 1 204 ? 41.588 -5.018 48.703 1.00 8.57 201 ILE A CA 1
ATOM 1425 C C . ILE A 1 204 ? 42.546 -3.831 48.843 1.00 9.90 201 ILE A C 1
ATOM 1426 O O . ILE A 1 204 ? 43.477 -3.694 48.045 1.00 10.41 201 ILE A O 1
ATOM 1431 N N . GLU A 1 205 ? 42.313 -2.963 49.831 1.00 11.27 202 GLU A N 1
ATOM 1432 C CA . GLU A 1 205 ? 43.259 -1.882 50.149 1.00 11.29 202 GLU A CA 1
ATOM 1433 C C . GLU A 1 205 ? 44.511 -2.460 50.799 1.00 11.36 202 GLU A C 1
ATOM 1434 O O . GLU A 1 205 ? 44.513 -2.761 51.981 1.00 12.32 202 GLU A O 1
ATOM 1440 N N . THR A 1 206 ? 45.582 -2.601 50.031 1.00 11.06 203 THR A N 1
ATOM 1441 C CA . THR A 1 206 ? 46.868 -3.054 50.537 1.00 10.47 203 THR A CA 1
ATOM 1442 C C . THR A 1 206 ? 47.885 -2.323 49.676 1.00 10.98 203 THR A C 1
ATOM 1443 O O . THR A 1 206 ? 47.492 -1.665 48.708 1.00 11.29 203 THR A O 1
ATOM 1447 N N . PRO A 1 207 ? 49.188 -2.425 50.006 1.00 11.25 204 PRO A N 1
ATOM 1448 C CA . PRO A 1 207 ? 50.163 -1.740 49.144 1.00 11.48 204 PRO A CA 1
ATOM 1449 C C . PRO A 1 207 ? 50.310 -2.315 47.715 1.00 11.00 204 PRO A C 1
ATOM 1450 O O . PRO A 1 207 ? 50.977 -1.693 46.879 1.00 11.93 204 PRO A O 1
ATOM 1454 N N . MET A 1 208 ? 49.695 -3.466 47.437 1.00 10.98 205 MET A N 1
ATOM 1455 C CA . MET A 1 208 ? 49.598 -3.998 46.054 1.00 11.43 205 MET A CA 1
ATOM 1456 C C . MET A 1 208 ? 48.737 -3.095 45.157 1.00 12.00 205 MET A C 1
ATOM 1457 O O . MET A 1 208 ? 49.036 -2.893 43.979 1.00 12.13 205 MET A O 1
ATOM 1462 N N . THR A 1 209 ? 47.678 -2.527 45.719 1.00 12.33 206 THR A N 1
ATOM 1463 C CA . THR A 1 209 ? 46.779 -1.699 44.929 1.00 13.03 206 THR A CA 1
ATOM 1464 C C . THR A 1 209 ? 46.954 -0.211 45.220 1.00 14.10 206 THR A C 1
ATOM 1465 O O . THR A 1 209 ? 46.677 0.619 44.344 1.00 13.71 206 THR A O 1
ATOM 1469 N N . HIS A 1 210 ? 47.382 0.120 46.448 1.00 14.56 207 HIS A N 1
ATOM 1470 C CA . HIS A 1 210 ? 47.574 1.515 46.847 1.00 15.74 207 HIS A CA 1
ATOM 1471 C C . HIS A 1 210 ? 49.032 1.976 46.736 1.00 16.59 207 HIS A C 1
ATOM 1472 O O . HIS A 1 210 ? 49.777 1.998 47.709 1.00 17.10 207 HIS A O 1
ATOM 1479 N N . ASN A 1 211 ? 49.428 2.357 45.531 1.00 17.75 208 ASN A N 1
ATOM 1480 C CA . ASN A 1 211 ? 50.796 2.778 45.261 1.00 19.09 208 ASN A CA 1
ATOM 1481 C C . ASN A 1 211 ? 50.784 3.622 43.996 1.00 20.23 208 ASN A C 1
ATOM 1482 O O . ASN A 1 211 ? 49.816 3.570 43.232 1.00 20.05 208 ASN A O 1
ATOM 1487 N N . ASP A 1 212 ? 51.848 4.387 43.774 1.00 22.39 209 ASP A N 1
ATOM 1488 C CA . ASP A 1 212 ? 51.927 5.316 42.635 1.00 25.06 209 ASP A CA 1
ATOM 1489 C C . ASP A 1 212 ? 51.976 4.668 41.245 1.00 25.82 209 ASP A C 1
ATOM 1490 O O . ASP A 1 212 ? 51.496 5.260 40.264 1.00 26.03 209 ASP A O 1
ATOM 1495 N N . PHE A 1 213 ? 52.544 3.465 41.151 1.00 26.32 210 PHE A N 1
ATOM 1496 C CA . PHE A 1 213 ? 52.568 2.754 39.869 1.00 27.66 210 PHE A CA 1
ATOM 1497 C C . PHE A 1 213 ? 51.156 2.342 39.398 1.00 27.78 210 PHE A C 1
ATOM 1498 O O . PHE A 1 213 ? 50.804 2.526 38.221 1.00 27.62 210 PHE A O 1
ATOM 1506 N N . VAL A 1 214 ? 50.367 1.782 40.321 1.00 28.09 211 VAL A N 1
ATOM 1507 C CA . VAL A 1 214 ? 48.994 1.357 40.025 1.00 28.56 211 VAL A CA 1
ATOM 1508 C C . VAL A 1 214 ? 48.114 2.569 39.758 1.00 29.92 211 VAL A C 1
ATOM 1509 O O . VAL A 1 214 ? 47.299 2.551 38.836 1.00 30.08 211 VAL A O 1
ATOM 1513 N N . PHE A 1 215 ? 48.278 3.622 40.561 1.00 31.20 212 PHE A N 1
ATOM 1514 C CA . PHE A 1 215 ? 47.552 4.859 40.298 1.00 32.58 212 PHE A CA 1
ATOM 1515 C C . PHE A 1 215 ? 47.891 5.411 38.902 1.00 33.53 212 PHE A C 1
ATOM 1516 O O . PHE A 1 215 ? 46.993 5.798 38.153 1.00 33.70 212 PHE A O 1
ATOM 1524 N N . GLY A 1 216 ? 49.175 5.401 38.551 1.00 34.61 213 GLY A N 1
ATOM 1525 C CA . GLY A 1 216 ? 49.652 5.888 37.255 1.00 36.63 213 GLY A CA 1
ATOM 1526 C C . GLY A 1 216 ? 49.007 5.180 36.074 1.00 37.81 213 GLY A C 1
ATOM 1527 O O . GLY A 1 216 ? 48.531 5.836 35.128 1.00 38.48 213 GLY A O 1
ATOM 1528 N N . THR A 1 217 ? 49.008 3.847 36.126 1.00 37.87 214 THR A N 1
ATOM 1529 C CA . THR A 1 217 ? 48.262 3.015 35.195 1.00 38.39 214 THR A CA 1
ATOM 1530 C C . THR A 1 217 ? 46.883 2.795 35.810 1.00 38.55 214 THR A C 1
ATOM 1531 O O . THR A 1 217 ? 45.896 3.404 35.400 1.00 39.33 214 THR A O 1
ATOM 1535 N N . PRO A 1 225 ? 48.293 11.849 40.715 1.00 44.03 222 PRO A N 1
ATOM 1536 C CA . PRO A 1 225 ? 47.179 10.893 40.650 1.00 43.41 222 PRO A CA 1
ATOM 1537 C C . PRO A 1 225 ? 46.770 10.403 42.040 1.00 42.95 222 PRO A C 1
ATOM 1538 O O . PRO A 1 225 ? 47.568 9.790 42.754 1.00 42.77 222 PRO A O 1
ATOM 1542 N N . THR A 1 226 ? 45.533 10.704 42.417 1.00 42.88 223 THR A N 1
ATOM 1543 C CA . THR A 1 226 ? 45.050 10.480 43.770 1.00 42.57 223 THR A CA 1
ATOM 1544 C C . THR A 1 226 ? 44.267 9.176 43.869 1.00 41.98 223 THR A C 1
ATOM 1545 O O . THR A 1 226 ? 43.860 8.600 42.855 1.00 41.62 223 THR A O 1
ATOM 1547 N N . LEU A 1 227 ? 44.081 8.720 45.107 1.00 41.69 224 LEU A N 1
ATOM 1548 C CA . LEU A 1 227 ? 43.154 7.647 45.438 1.00 41.02 224 LEU A CA 1
ATOM 1549 C C . LEU A 1 227 ? 41.766 7.979 44.883 1.00 40.92 224 LEU A C 1
ATOM 1550 O O . LEU A 1 227 ? 41.148 7.148 44.207 1.00 40.73 224 LEU A O 1
ATOM 1555 N N . LYS A 1 228 ? 41.306 9.202 45.154 1.00 41.12 225 LYS A N 1
ATOM 1556 C CA . LYS A 1 228 ? 40.031 9.717 44.632 1.00 41.16 225 LYS A CA 1
ATOM 1557 C C . LYS A 1 228 ? 39.892 9.598 43.099 1.00 40.82 225 LYS A C 1
ATOM 1558 O O . LYS A 1 228 ? 38.786 9.377 42.586 1.00 40.75 225 LYS A O 1
ATOM 1560 N N . ASP A 1 229 ? 41.010 9.737 42.385 1.00 40.37 226 ASP A N 1
ATOM 1561 C CA . ASP A 1 229 ? 41.016 9.720 40.915 1.00 40.02 226 ASP A CA 1
ATOM 1562 C C . ASP A 1 229 ? 40.858 8.323 40.298 1.00 38.93 226 ASP A C 1
ATOM 1563 O O . ASP A 1 229 ? 40.438 8.195 39.151 1.00 38.89 226 ASP A O 1
ATOM 1565 N N . VAL A 1 230 ? 41.174 7.283 41.064 1.00 37.68 227 VAL A N 1
ATOM 1566 C CA . VAL A 1 230 ? 41.170 5.913 40.537 1.00 36.67 227 VAL A CA 1
ATOM 1567 C C . VAL A 1 230 ? 40.003 5.041 41.013 1.00 35.93 227 VAL A C 1
ATOM 1568 O O . VAL A 1 230 ? 39.796 3.947 40.492 1.00 35.43 227 VAL A O 1
ATOM 1572 N N . GLU A 1 231 ? 39.255 5.533 41.994 1.00 36.05 228 GLU A N 1
ATOM 1573 C CA . GLU A 1 231 ? 38.241 4.739 42.685 1.00 35.85 228 GLU A CA 1
ATOM 1574 C C . GLU A 1 231 ? 37.134 4.205 41.786 1.00 35.86 228 GLU A C 1
ATOM 1575 O O . GLU A 1 231 ? 36.729 3.033 41.918 1.00 35.09 228 GLU A O 1
ATOM 1581 N N . SER A 1 232 ? 36.649 5.059 40.880 1.00 35.89 229 SER A N 1
ATOM 1582 C CA . SER A 1 232 ? 35.558 4.682 39.979 1.00 36.01 229 SER A CA 1
ATOM 1583 C C . SER A 1 232 ? 35.867 3.427 39.146 1.00 35.23 229 SER A C 1
ATOM 1584 O O . SER A 1 232 ? 34.982 2.604 38.951 1.00 35.19 229 SER A O 1
ATOM 1587 N N . VAL A 1 233 ? 37.114 3.278 38.680 1.00 35.11 230 VAL A N 1
ATOM 1588 C CA . VAL A 1 233 ? 37.513 2.105 37.870 1.00 34.52 230 VAL A CA 1
ATOM 1589 C C . VAL A 1 233 ? 37.584 0.835 38.721 1.00 33.82 230 VAL A C 1
ATOM 1590 O O . VAL A 1 233 ? 37.185 -0.249 38.267 1.00 33.07 230 VAL A O 1
ATOM 1594 N N . PHE A 1 234 ? 38.075 0.984 39.955 1.00 33.19 231 PHE A N 1
ATOM 1595 C CA . PHE A 1 234 ? 38.095 -0.119 40.913 1.00 32.46 231 PHE A CA 1
ATOM 1596 C C . PHE A 1 234 ? 36.675 -0.534 41.304 1.00 32.00 231 PHE A C 1
ATOM 1597 O O . PHE A 1 234 ? 36.372 -1.714 41.365 1.00 31.99 231 PHE A O 1
ATOM 1605 N N . ALA A 1 235 ? 35.807 0.448 41.524 1.00 31.80 232 ALA A N 1
ATOM 1606 C CA . ALA A 1 235 ? 34.421 0.200 41.921 1.00 30.90 232 ALA A CA 1
ATOM 1607 C C . ALA A 1 235 ? 33.622 -0.542 40.850 1.00 30.28 232 ALA A C 1
ATOM 1608 O O . ALA A 1 235 ? 32.702 -1.289 41.178 1.00 30.21 232 ALA A O 1
ATOM 1610 N N . SER A 1 236 ? 33.967 -0.327 39.580 1.00 29.35 233 SER A N 1
ATOM 1611 C CA . SER A 1 236 ? 33.292 -0.996 38.465 1.00 28.62 233 SER A CA 1
ATOM 1612 C C . SER A 1 236 ? 33.439 -2.516 38.583 1.00 27.00 233 SER A C 1
ATOM 1613 O O . SER A 1 236 ? 32.556 -3.265 38.166 1.00 27.59 233 SER A O 1
ATOM 1616 N N . LEU A 1 237 ? 34.551 -2.962 39.165 1.00 25.05 234 LEU A N 1
ATOM 1617 C CA . LEU A 1 237 ? 34.810 -4.389 39.352 1.00 23.07 234 LEU A CA 1
ATOM 1618 C C . LEU A 1 237 ? 33.884 -5.030 40.398 1.00 21.72 234 LEU A C 1
ATOM 1619 O O . LEU A 1 237 ? 33.595 -6.222 40.328 1.00 21.74 234 LEU A O 1
ATOM 1624 N N . HIS A 1 238 ? 33.438 -4.224 41.365 1.00 20.04 235 HIS A N 1
ATOM 1625 C CA . HIS A 1 238 ? 32.556 -4.647 42.447 1.00 18.17 235 HIS A CA 1
ATOM 1626 C C . HIS A 1 238 ? 31.089 -4.351 42.125 1.00 17.99 235 HIS A C 1
ATOM 1627 O O . HIS A 1 238 ? 30.787 -3.414 41.389 1.00 17.99 235 HIS A O 1
ATOM 1634 N N . LEU A 1 239 ? 30.188 -5.150 42.681 1.00 16.47 236 LEU A N 1
ATOM 1635 C CA . LEU A 1 239 ? 28.774 -4.892 42.542 1.00 16.95 236 LEU A CA 1
ATOM 1636 C C . LEU A 1 239 ? 28.341 -3.821 43.540 1.00 17.10 236 LEU A C 1
ATOM 1637 O O . LEU A 1 239 ? 27.597 -2.915 43.185 1.00 17.37 236 LEU A O 1
ATOM 1642 N N . GLN A 1 240 ? 28.804 -3.953 44.782 1.00 17.26 237 GLN A N 1
ATOM 1643 C CA . GLN A 1 240 ? 28.531 -2.991 45.845 1.00 18.30 237 GLN A CA 1
ATOM 1644 C C . GLN A 1 240 ? 29.367 -1.742 45.641 1.00 19.09 237 GLN A C 1
ATOM 1645 O O . GLN A 1 240 ? 30.386 -1.790 44.962 1.00 19.15 237 GLN A O 1
ATOM 1651 N N . TYR A 1 241 ? 28.946 -0.641 46.256 1.00 21.08 238 TYR A N 1
ATOM 1652 C CA . TYR A 1 241 ? 29.580 0.673 46.086 1.00 22.35 238 TYR A CA 1
ATOM 1653 C C . TYR A 1 241 ? 31.087 0.684 46.383 1.00 22.92 238 TYR A C 1
ATOM 1654 O O . TYR A 1 241 ? 31.865 1.317 45.657 1.00 24.14 238 TYR A O 1
ATOM 1656 N N . ALA A 1 242 ? 31.487 -0.049 47.417 1.00 22.82 239 ALA A N 1
ATOM 1657 C CA . ALA A 1 242 ? 32.858 -0.070 47.933 1.00 22.31 239 ALA A CA 1
ATOM 1658 C C . ALA A 1 242 ? 33.955 -0.275 46.873 1.00 21.63 239 ALA A C 1
ATOM 1659 O O . ALA A 1 242 ? 34.049 -1.353 46.304 1.00 22.23 239 ALA A O 1
ATOM 1661 N N . PRO A 1 243 ? 34.800 0.751 46.617 1.00 21.20 240 PRO A N 1
ATOM 1662 C CA . PRO A 1 243 ? 35.922 0.543 45.690 1.00 20.17 240 PRO A CA 1
ATOM 1663 C C . PRO A 1 243 ? 36.951 -0.464 46.222 1.00 19.22 240 PRO A C 1
ATOM 1664 O O . PRO A 1 243 ? 37.484 -1.273 45.453 1.00 18.16 240 PRO A O 1
ATOM 1668 N N . PHE A 1 244 ? 37.212 -0.407 47.531 1.00 18.44 241 PHE A N 1
ATOM 1669 C CA . PHE A 1 244 ? 38.167 -1.293 48.191 1.00 17.62 241 PHE A CA 1
ATOM 1670 C C . PHE A 1 244 ? 37.634 -1.846 49.495 1.00 16.81 241 PHE A C 1
ATOM 1671 O O . PHE A 1 244 ? 37.022 -1.110 50.282 1.00 17.07 241 PHE A O 1
ATOM 1679 N N . LEU A 1 245 ? 37.894 -3.134 49.716 1.00 15.11 242 LEU A N 1
ATOM 1680 C CA . LEU A 1 245 ? 37.607 -3.800 50.994 1.00 14.38 242 LEU A CA 1
ATOM 1681 C C . LEU A 1 245 ? 38.819 -3.797 51.913 1.00 13.97 242 LEU A C 1
ATOM 1682 O O . LEU A 1 245 ? 39.958 -3.742 51.453 1.00 13.73 242 LEU A O 1
ATOM 1687 N N . LYS A 1 246 ? 38.570 -3.919 53.213 1.00 13.40 243 LYS A N 1
ATOM 1688 C CA . LYS A 1 246 ? 39.654 -3.951 54.175 1.00 13.22 243 LYS A CA 1
ATOM 1689 C C . LYS A 1 246 ? 40.286 -5.318 54.158 1.00 11.41 243 LYS A C 1
ATOM 1690 O O . LYS A 1 246 ? 39.576 -6.321 53.978 1.00 11.57 243 LYS A O 1
ATOM 1696 N N . PRO A 1 247 ? 41.613 -5.381 54.348 1.00 10.36 244 PRO A N 1
ATOM 1697 C CA . PRO A 1 247 ? 42.254 -6.692 54.515 1.00 9.44 244 PRO A CA 1
ATOM 1698 C C . PRO A 1 247 ? 41.541 -7.578 55.551 1.00 8.69 244 PRO A C 1
ATOM 1699 O O . PRO A 1 247 ? 41.428 -8.784 55.334 1.00 8.40 244 PRO A O 1
ATOM 1703 N N . GLU A 1 248 ? 41.066 -6.990 56.656 1.00 8.34 245 GLU A N 1
ATOM 1704 C CA . GLU A 1 248 ? 40.336 -7.741 57.708 1.00 8.86 245 GLU A CA 1
ATOM 1705 C C . GLU A 1 248 ? 39.113 -8.525 57.191 1.00 7.38 245 GLU A C 1
ATOM 1706 O O . GLU A 1 248 ? 38.711 -9.534 57.768 1.00 6.19 245 GLU A O 1
ATOM 1712 N N . GLU A 1 249 ? 38.504 -8.038 56.125 1.00 7.44 246 GLU A N 1
ATOM 1713 C CA . GLU A 1 249 ? 37.311 -8.707 55.580 1.00 7.99 246 GLU A CA 1
ATOM 1714 C C . GLU A 1 249 ? 37.666 -10.034 54.923 1.00 6.86 246 GLU A C 1
ATOM 1715 O O . GLU A 1 249 ? 36.878 -10.955 54.960 1.00 6.05 246 GLU A O 1
ATOM 1721 N N . VAL A 1 250 ? 38.875 -10.130 54.365 1.00 6.79 247 VAL A N 1
ATOM 1722 C CA . VAL A 1 250 ? 39.387 -11.409 53.855 1.00 5.98 247 VAL A CA 1
ATOM 1723 C C . VAL A 1 250 ? 39.879 -12.293 55.019 1.00 6.48 247 VAL A C 1
ATOM 1724 O O . VAL A 1 250 ? 39.673 -13.519 55.030 1.00 6.15 247 VAL A O 1
ATOM 1728 N N . THR A 1 251 ? 40.506 -11.661 56.012 1.00 6.84 248 THR A N 1
ATOM 1729 C CA . THR A 1 251 ? 41.058 -12.384 57.142 1.00 7.16 248 THR A CA 1
ATOM 1730 C C . THR A 1 251 ? 39.965 -13.144 57.855 1.00 7.31 248 THR A C 1
ATOM 1731 O O . THR A 1 251 ? 40.170 -14.268 58.262 1.00 8.49 248 THR A O 1
ATOM 1735 N N . ARG A 1 252 ? 38.780 -12.571 57.984 1.00 7.66 249 ARG A N 1
ATOM 1736 C CA . ARG A 1 252 ? 37.760 -13.320 58.703 1.00 7.61 249 ARG A CA 1
ATOM 1737 C C . ARG A 1 252 ? 37.239 -14.533 57.920 1.00 6.81 249 ARG A C 1
ATOM 1738 O O . ARG A 1 252 ? 36.793 -15.507 58.536 1.00 7.21 249 ARG A O 1
ATOM 1746 N N . ALA A 1 253 ? 37.349 -14.520 56.588 1.00 5.87 250 ALA A N 1
ATOM 1747 C CA . ALA A 1 253 ? 37.042 -15.724 55.799 1.00 4.84 250 ALA A CA 1
ATOM 1748 C C . ALA A 1 253 ? 38.137 -16.768 55.986 1.00 5.06 250 ALA A C 1
ATOM 1749 O O . ALA A 1 253 ? 37.842 -17.960 56.096 1.00 4.80 250 ALA A O 1
ATOM 1751 N N . VAL A 1 254 ? 39.397 -16.315 56.035 1.00 4.72 251 VAL A N 1
ATOM 1752 C CA . VAL A 1 254 ? 40.539 -17.192 56.294 1.00 5.96 251 VAL A CA 1
ATOM 1753 C C . VAL A 1 254 ? 40.364 -17.941 57.618 1.00 5.75 251 VAL A C 1
ATOM 1754 O O . VAL A 1 254 ? 40.511 -19.158 57.680 1.00 6.52 251 VAL A O 1
ATOM 1758 N N . LEU A 1 255 ? 39.970 -17.204 58.644 1.00 5.49 252 LEU A N 1
ATOM 1759 C CA . LEU A 1 255 ? 39.812 -17.731 59.995 1.00 6.25 252 LEU A CA 1
ATOM 1760 C C . LEU A 1 255 ? 38.656 -18.714 60.120 1.00 6.44 252 LEU A C 1
ATOM 1761 O O . LEU A 1 255 ? 38.750 -19.684 60.868 1.00 6.73 252 LEU A O 1
ATOM 1766 N N . PHE A 1 256 ? 37.567 -18.444 59.407 1.00 6.45 253 PHE A N 1
ATOM 1767 C CA . PHE A 1 256 ? 36.454 -19.378 59.298 1.00 6.67 253 PHE A CA 1
ATOM 1768 C C . PHE A 1 256 ? 36.871 -20.733 58.688 1.00 6.25 253 PHE A C 1
ATOM 1769 O O . PHE A 1 256 ? 36.474 -21.786 59.159 1.00 6.62 253 PHE A O 1
ATOM 1777 N N . LEU A 1 257 ? 37.682 -20.694 57.639 1.00 6.74 254 LEU A N 1
ATOM 1778 C CA . LEU A 1 257 ? 38.153 -21.907 56.973 1.00 5.79 254 LEU A CA 1
ATOM 1779 C C . LEU A 1 257 ? 39.227 -22.694 57.771 1.00 6.15 254 LEU A C 1
ATOM 1780 O O . LEU A 1 257 ? 39.261 -23.930 57.693 1.00 7.25 254 LEU A O 1
ATOM 1785 N N . VAL A 1 258 ? 40.080 -22.004 58.522 1.00 5.72 255 VAL A N 1
ATOM 1786 C CA . VAL A 1 258 ? 41.197 -22.665 59.199 1.00 6.83 255 VAL A CA 1
ATOM 1787 C C . VAL A 1 258 ? 40.802 -23.087 60.613 1.00 8.00 255 VAL A C 1
ATOM 1788 O O . VAL A 1 258 ? 41.596 -23.685 61.342 1.00 7.36 255 VAL A O 1
ATOM 1792 N N . ASP A 1 259 ? 39.573 -22.768 61.009 1.00 8.22 256 ASP A N 1
ATOM 1793 C CA . ASP A 1 259 ? 39.064 -23.312 62.257 1.00 8.02 256 ASP A CA 1
ATOM 1794 C C . ASP A 1 259 ? 39.049 -24.836 62.212 1.00 7.84 256 ASP A C 1
ATOM 1795 O O . ASP A 1 259 ? 38.715 -25.425 61.168 1.00 7.03 256 ASP A O 1
ATOM 1800 N N . GLU A 1 260 ? 39.358 -25.469 63.351 1.00 7.35 257 GLU A N 1
ATOM 1801 C CA . GLU A 1 260 ? 39.198 -26.907 63.504 1.00 8.44 257 GLU A CA 1
ATOM 1802 C C . GLU A 1 260 ? 37.803 -27.442 63.110 1.00 8.42 257 GLU A C 1
ATOM 1803 O O . GLU A 1 260 ? 37.681 -28.566 62.606 1.00 6.94 257 GLU A O 1
ATOM 1809 N N . ALA A 1 261 ? 36.770 -26.635 63.349 1.00 8.63 258 ALA A N 1
ATOM 1810 C CA . ALA A 1 261 ? 35.378 -27.005 63.019 1.00 8.80 258 ALA A CA 1
ATOM 1811 C C . ALA A 1 261 ? 35.084 -27.018 61.498 1.00 8.94 258 ALA A C 1
ATOM 1812 O O . ALA A 1 261 ? 34.006 -27.455 61.087 1.00 9.11 258 ALA A O 1
ATOM 1814 N N . SER A 1 262 ? 36.037 -26.565 60.681 1.00 8.57 259 SER A N 1
ATOM 1815 C CA . SER A 1 262 ? 35.908 -26.617 59.205 1.00 9.14 259 SER A CA 1
ATOM 1816 C C . SER A 1 262 ? 36.529 -27.909 58.641 1.00 9.29 259 SER A C 1
ATOM 1817 O O . SER A 1 262 ? 37.060 -27.949 57.530 1.00 9.29 259 SER A O 1
ATOM 1820 N N . SER A 1 263 ? 36.411 -28.967 59.435 1.00 9.89 260 SER A N 1
ATOM 1821 C CA . SER A 1 263 ? 36.958 -30.279 59.116 1.00 10.02 260 SER A CA 1
ATOM 1822 C C . SER A 1 263 ? 36.438 -30.842 57.801 1.00 9.54 260 SER A C 1
ATOM 1823 O O . SER A 1 263 ? 37.150 -31.571 57.124 1.00 8.82 260 SER A O 1
ATOM 1826 N N . HIS A 1 264 ? 35.198 -30.493 57.455 1.00 8.95 261 HIS A N 1
ATOM 1827 C CA . HIS A 1 264 ? 34.526 -31.097 56.296 1.00 8.61 261 HIS A CA 1
ATOM 1828 C C . HIS A 1 264 ? 34.205 -30.065 55.225 1.00 7.32 261 HIS A C 1
ATOM 1829 O O . HIS A 1 264 ? 33.307 -30.268 54.410 1.00 6.94 261 HIS A O 1
ATOM 1836 N N . ILE A 1 265 ? 34.952 -28.958 55.262 1.00 6.47 262 ILE A N 1
ATOM 1837 C CA . ILE A 1 265 ? 34.993 -27.988 54.196 1.00 5.52 262 ILE A CA 1
ATOM 1838 C C . ILE A 1 265 ? 36.377 -28.137 53.543 1.00 4.74 262 ILE A C 1
ATOM 1839 O O . ILE A 1 265 ? 37.404 -27.837 54.131 1.00 4.05 262 ILE A O 1
ATOM 1844 N N . THR A 1 266 ? 36.399 -28.639 52.322 1.00 3.86 263 THR A N 1
ATOM 1845 C CA . THR A 1 266 ? 37.648 -28.733 51.620 1.00 3.73 263 THR A CA 1
ATOM 1846 C C . THR A 1 266 ? 37.401 -28.595 50.124 1.00 3.70 263 THR A C 1
ATOM 1847 O O . THR A 1 266 ? 36.288 -28.848 49.634 1.00 3.82 263 THR A O 1
ATOM 1851 N N . GLY A 1 267 ? 38.435 -28.152 49.433 1.00 3.57 264 GLY A N 1
ATOM 1852 C CA . GLY A 1 267 ? 38.411 -27.974 47.982 1.00 4.58 264 GLY A CA 1
ATOM 1853 C C . GLY A 1 267 ? 37.574 -26.779 47.542 1.00 5.65 264 GLY A C 1
ATOM 1854 O O . GLY A 1 267 ? 37.346 -26.599 46.342 1.00 6.52 264 GLY A O 1
ATOM 1855 N N . THR A 1 268 ? 37.124 -25.958 48.496 1.00 5.45 265 THR A N 1
ATOM 1856 C CA . THR A 1 268 ? 36.227 -24.863 48.158 1.00 4.93 265 THR A CA 1
ATOM 1857 C C . THR A 1 268 ? 36.966 -23.561 47.875 1.00 4.53 265 THR A C 1
ATOM 1858 O O . THR A 1 268 ? 38.163 -23.448 48.164 1.00 3.28 265 THR A O 1
ATOM 1862 N N . VAL A 1 269 ? 36.223 -22.623 47.260 1.00 4.71 266 VAL A N 1
ATOM 1863 C CA . VAL A 1 269 ? 36.656 -21.257 46.945 1.00 5.45 266 VAL A CA 1
ATOM 1864 C C . VAL A 1 269 ? 35.657 -20.270 47.548 1.00 5.47 266 VAL A C 1
ATOM 1865 O O . VAL A 1 269 ? 34.504 -20.211 47.142 1.00 5.52 266 VAL A O 1
ATOM 1869 N N . LEU A 1 270 ? 36.103 -19.502 48.524 1.00 6.21 267 LEU A N 1
ATOM 1870 C CA . LEU A 1 270 ? 35.268 -18.506 49.174 1.00 6.48 267 LEU A CA 1
ATOM 1871 C C . LEU A 1 270 ? 35.557 -17.068 48.699 1.00 5.84 267 LEU A C 1
ATOM 1872 O O . LEU A 1 270 ? 36.631 -16.499 48.985 1.00 4.59 267 LEU A O 1
ATOM 1877 N N . PRO A 1 271 ? 34.591 -16.454 47.991 1.00 5.14 268 PRO A N 1
ATOM 1878 C CA . PRO A 1 271 ? 34.887 -15.114 47.519 1.00 5.03 268 PRO A CA 1
ATOM 1879 C C . PRO A 1 271 ? 34.629 -14.023 48.580 1.00 4.42 268 PRO A C 1
ATOM 1880 O O . PRO A 1 271 ? 33.665 -14.089 49.330 1.00 4.07 268 PRO A O 1
ATOM 1884 N N . ILE A 1 272 ? 35.524 -13.051 48.652 1.00 4.57 269 ILE A N 1
ATOM 1885 C CA . ILE A 1 272 ? 35.267 -11.828 49.406 1.00 5.23 269 ILE A CA 1
ATOM 1886 C C . ILE A 1 272 ? 35.461 -10.646 48.445 1.00 5.98 269 ILE A C 1
ATOM 1887 O O . ILE A 1 272 ? 36.551 -10.056 48.340 1.00 6.38 269 ILE A O 1
ATOM 1892 N N . ASP A 1 273 ? 34.413 -10.344 47.698 1.00 6.38 270 ASP A N 1
ATOM 1893 C CA . ASP A 1 273 ? 34.561 -9.446 46.564 1.00 6.09 270 ASP A CA 1
ATOM 1894 C C . ASP A 1 273 ? 33.396 -8.489 46.329 1.00 6.55 270 ASP A C 1
ATOM 1895 O O . ASP A 1 273 ? 33.221 -8.007 45.206 1.00 7.66 270 ASP A O 1
ATOM 1900 N N . ALA A 1 274 ? 32.621 -8.198 47.378 1.00 5.89 271 ALA A N 1
ATOM 1901 C CA . ALA A 1 274 ? 31.658 -7.113 47.318 1.00 6.93 271 ALA A CA 1
ATOM 1902 C C . ALA A 1 274 ? 30.624 -7.295 46.186 1.00 7.14 271 ALA A C 1
ATOM 1903 O O . ALA A 1 274 ? 30.180 -6.327 45.532 1.00 7.30 271 ALA A O 1
ATOM 1905 N N . GLY A 1 275 ? 30.219 -8.545 45.986 1.00 6.73 272 GLY A N 1
ATOM 1906 C CA . GLY A 1 275 ? 29.199 -8.882 44.993 1.00 7.03 272 GLY A CA 1
ATOM 1907 C C . GLY A 1 275 ? 29.689 -9.113 43.568 1.00 6.98 272 GLY A C 1
ATOM 1908 O O . GLY A 1 275 ? 28.884 -9.383 42.677 1.00 6.65 272 GLY A O 1
ATOM 1909 N N . ALA A 1 276 ? 30.985 -8.976 43.315 1.00 6.99 273 ALA A N 1
ATOM 1910 C CA . ALA A 1 276 ? 31.487 -9.349 41.981 1.00 7.12 273 ALA A CA 1
ATOM 1911 C C . ALA A 1 276 ? 31.050 -10.792 41.602 1.00 7.17 273 ALA A C 1
ATOM 1912 O O . ALA A 1 276 ? 30.720 -11.075 40.437 1.00 8.18 273 ALA A O 1
ATOM 1914 N N . THR A 1 277 ? 31.015 -11.695 42.585 1.00 6.41 274 THR A N 1
ATOM 1915 C CA A THR A 1 277 ? 30.585 -13.058 42.322 0.70 6.25 274 THR A CA 1
ATOM 1916 C CA B THR A 1 277 ? 30.594 -13.074 42.344 0.30 5.60 274 THR A CA 1
ATOM 1917 C C . THR A 1 277 ? 29.089 -13.179 42.043 1.00 6.58 274 THR A C 1
ATOM 1918 O O . THR A 1 277 ? 28.645 -14.145 41.404 1.00 5.88 274 THR A O 1
ATOM 1925 N N . ALA A 1 278 ? 28.312 -12.175 42.459 1.00 6.58 275 ALA A N 1
ATOM 1926 C CA . ALA A 1 278 ? 26.902 -12.155 42.086 1.00 7.85 275 ALA A CA 1
ATOM 1927 C C . ALA A 1 278 ? 26.730 -12.142 40.535 1.00 9.10 275 ALA A C 1
ATOM 1928 O O . ALA A 1 278 ? 25.671 -12.506 40.029 1.00 8.61 275 ALA A O 1
ATOM 1930 N N . ARG A 1 279 ? 27.767 -11.733 39.804 1.00 8.72 276 ARG A N 1
ATOM 1931 C CA . ARG A 1 279 ? 27.678 -11.594 38.349 1.00 11.02 276 ARG A CA 1
ATOM 1932 C C . ARG A 1 279 ? 28.026 -12.888 37.623 1.00 11.52 276 ARG A C 1
ATOM 1933 O O . ARG A 1 279 ? 27.937 -12.968 36.394 1.00 10.83 276 ARG A O 1
ATOM 1941 N N . MET A 1 280 ? 28.443 -13.899 38.377 1.00 11.98 277 MET A N 1
ATOM 1942 C CA . MET A 1 280 ? 29.113 -15.014 37.740 1.00 12.94 277 MET A CA 1
ATOM 1943 C C . MET A 1 280 ? 29.145 -16.231 38.630 1.00 12.97 277 MET A C 1
ATOM 1944 O O . MET A 1 280 ? 28.455 -16.281 39.641 1.00 13.32 277 MET A O 1
ATOM 1949 N N . ILE A 1 281 ? 29.942 -17.215 38.233 1.00 13.55 278 ILE A N 1
ATOM 1950 C CA . ILE A 1 281 ? 30.151 -18.413 39.031 1.00 13.75 278 ILE A CA 1
ATOM 1951 C C . ILE A 1 281 ? 31.446 -18.299 39.841 1.00 13.64 278 ILE A C 1
ATOM 1952 O O . ILE A 1 281 ? 32.496 -17.893 39.334 1.00 13.13 278 ILE A O 1
ATOM 1958 N N . ASP B 1 7 ? 36.022 -24.609 2.363 1.00 19.76 4 ASP B N 1
ATOM 1959 C CA . ASP B 1 7 ? 35.964 -24.447 3.847 1.00 18.75 4 ASP B CA 1
ATOM 1960 C C . ASP B 1 7 ? 37.162 -23.598 4.303 1.00 18.32 4 ASP B C 1
ATOM 1961 O O . ASP B 1 7 ? 36.993 -22.403 4.524 1.00 19.17 4 ASP B O 1
ATOM 1963 N N . PHE B 1 8 ? 38.362 -24.176 4.404 1.00 17.06 5 PHE B N 1
ATOM 1964 C CA . PHE B 1 8 ? 39.547 -23.433 4.890 1.00 16.02 5 PHE B CA 1
ATOM 1965 C C . PHE B 1 8 ? 40.570 -23.001 3.828 1.00 15.48 5 PHE B C 1
ATOM 1966 O O . PHE B 1 8 ? 41.703 -22.624 4.167 1.00 14.30 5 PHE B O 1
ATOM 1974 N N . GLU B 1 9 ? 40.172 -23.030 2.550 1.00 14.88 6 GLU B N 1
ATOM 1975 C CA . GLU B 1 9 ? 41.086 -22.699 1.462 1.00 14.81 6 GLU B CA 1
ATOM 1976 C C . GLU B 1 9 ? 41.606 -21.285 1.616 1.00 14.70 6 GLU B C 1
ATOM 1977 O O . GLU B 1 9 ? 40.870 -20.368 1.947 1.00 15.21 6 GLU B O 1
ATOM 1983 N N . GLY B 1 10 ? 42.896 -21.128 1.391 1.00 14.34 7 GLY B N 1
ATOM 1984 C CA . GLY B 1 10 ? 43.513 -19.846 1.515 1.00 14.82 7 GLY B CA 1
ATOM 1985 C C . GLY B 1 10 ? 43.949 -19.534 2.933 1.00 14.45 7 GLY B C 1
ATOM 1986 O O . GLY B 1 10 ? 44.527 -18.482 3.162 1.00 15.96 7 GLY B O 1
ATOM 1987 N N . LYS B 1 11 ? 43.667 -20.423 3.882 1.00 13.22 8 LYS B N 1
ATOM 1988 C CA . LYS B 1 11 ? 44.057 -20.217 5.282 1.00 12.12 8 LYS B CA 1
ATOM 1989 C C . LYS B 1 11 ? 45.296 -21.031 5.665 1.00 10.75 8 LYS B C 1
ATOM 1990 O O . LYS B 1 11 ? 45.645 -22.036 5.023 1.00 9.86 8 LYS B O 1
ATOM 1996 N N . THR B 1 12 ? 45.962 -20.579 6.714 1.00 8.73 9 THR B N 1
ATOM 1997 C CA . THR B 1 12 ? 47.172 -21.238 7.127 1.00 7.90 9 THR B CA 1
ATOM 1998 C C . THR B 1 12 ? 47.025 -21.556 8.610 1.00 6.65 9 THR B C 1
ATOM 1999 O O . THR B 1 12 ? 46.576 -20.708 9.390 1.00 6.33 9 THR B O 1
ATOM 2003 N N . ALA B 1 13 ? 47.349 -22.774 9.000 1.00 6.22 10 ALA B N 1
ATOM 2004 C CA . ALA B 1 13 ? 47.149 -23.177 10.411 1.00 6.94 10 ALA B CA 1
ATOM 2005 C C . ALA B 1 13 ? 48.417 -23.650 11.059 1.00 7.05 10 ALA B C 1
ATOM 2006 O O . ALA B 1 13 ? 49.109 -24.461 10.489 1.00 8.51 10 ALA B O 1
ATOM 2008 N N . LEU B 1 14 ? 48.694 -23.165 12.268 1.00 7.74 11 LEU B N 1
ATOM 2009 C CA . LEU B 1 14 ? 49.815 -23.626 13.080 1.00 7.96 11 LEU B CA 1
ATOM 2010 C C . LEU B 1 14 ? 49.290 -24.593 14.155 1.00 7.95 11 LEU B C 1
ATOM 2011 O O . LEU B 1 14 ? 48.373 -24.257 14.916 1.00 8.05 11 LEU B O 1
ATOM 2016 N N . ILE B 1 15 ? 49.860 -25.782 14.217 1.00 7.81 12 ILE B N 1
ATOM 2017 C CA . ILE B 1 15 ? 49.537 -26.726 15.273 1.00 8.17 12 ILE B CA 1
ATOM 2018 C C . ILE B 1 15 ? 50.803 -27.135 16.020 1.00 8.47 12 ILE B C 1
ATOM 2019 O O . ILE B 1 15 ? 51.771 -27.610 15.400 1.00 10.13 12 ILE B O 1
ATOM 2024 N N . THR B 1 16 ? 50.822 -26.951 17.336 1.00 8.40 13 THR B N 1
ATOM 2025 C CA . THR B 1 16 ? 51.933 -27.458 18.143 1.00 7.56 13 THR B CA 1
ATOM 2026 C C . THR B 1 16 ? 51.638 -28.887 18.580 1.00 7.42 13 THR B C 1
ATOM 2027 O O . THR B 1 16 ? 50.488 -29.300 18.619 1.00 7.84 13 THR B O 1
ATOM 2031 N N . GLY B 1 17 ? 52.680 -29.643 18.915 1.00 7.99 14 GLY B N 1
ATOM 2032 C CA . GLY B 1 17 ? 52.525 -31.073 19.180 1.00 8.32 14 GLY B CA 1
ATOM 2033 C C . GLY B 1 17 ? 51.869 -31.773 18.000 1.00 8.22 14 GLY B C 1
ATOM 2034 O O . GLY B 1 17 ? 51.101 -32.718 18.182 1.00 7.70 14 GLY B O 1
ATOM 2035 N N . GLY B 1 18 ? 52.184 -31.302 16.792 1.00 8.17 15 GLY B N 1
ATOM 2036 C CA . GLY B 1 18 ? 51.657 -31.884 15.552 1.00 8.51 15 GLY B CA 1
ATOM 2037 C C . GLY B 1 18 ? 52.175 -33.252 15.102 1.00 9.42 15 GLY B C 1
ATOM 2038 O O . GLY B 1 18 ? 51.714 -33.788 14.086 1.00 9.60 15 GLY B O 1
ATOM 2039 N N . ALA B 1 19 ? 53.102 -33.855 15.849 1.00 9.31 16 ALA B N 1
ATOM 2040 C CA . ALA B 1 19 ? 53.730 -35.121 15.402 1.00 9.26 16 ALA B CA 1
ATOM 2041 C C . ALA B 1 19 ? 52.847 -36.383 15.479 1.00 9.24 16 ALA B C 1
ATOM 2042 O O . ALA B 1 19 ? 53.085 -37.367 14.755 1.00 9.38 16 ALA B O 1
ATOM 2044 N N . ARG B 1 20 ? 51.858 -36.379 16.363 1.00 8.66 17 ARG B N 1
ATOM 2045 C CA . ARG B 1 20 ? 51.011 -37.566 16.537 1.00 8.62 17 ARG B CA 1
ATOM 2046 C C . ARG B 1 20 ? 49.772 -37.168 17.291 1.00 8.40 17 ARG B C 1
ATOM 2047 O O . ARG B 1 20 ? 49.605 -35.990 17.610 1.00 7.86 17 ARG B O 1
ATOM 2055 N N . GLY B 1 21 ? 48.928 -38.157 17.600 1.00 8.88 18 GLY B N 1
ATOM 2056 C CA . GLY B 1 21 ? 47.823 -37.985 18.544 1.00 8.66 18 GLY B CA 1
ATOM 2057 C C . GLY B 1 21 ? 46.855 -36.941 18.035 1.00 8.61 18 GLY B C 1
ATOM 2058 O O . GLY B 1 21 ? 46.627 -36.816 16.841 1.00 9.07 18 GLY B O 1
ATOM 2059 N N . MET B 1 22 ? 46.297 -36.155 18.929 1.00 7.63 19 MET B N 1
ATOM 2060 C CA . MET B 1 22 ? 45.271 -35.224 18.492 1.00 7.22 19 MET B CA 1
ATOM 2061 C C . MET B 1 22 ? 45.866 -34.152 17.560 1.00 6.96 19 MET B C 1
ATOM 2062 O O . MET B 1 22 ? 45.180 -33.661 16.675 1.00 6.45 19 MET B O 1
ATOM 2067 N N . GLY B 1 23 ? 47.139 -33.799 17.748 1.00 7.07 20 GLY B N 1
ATOM 2068 C CA . GLY B 1 23 ? 47.744 -32.735 16.930 1.00 7.02 20 GLY B CA 1
ATOM 2069 C C . GLY B 1 23 ? 47.811 -33.152 15.464 1.00 7.23 20 GLY B C 1
ATOM 2070 O O . GLY B 1 23 ? 47.567 -32.351 14.545 1.00 6.98 20 GLY B O 1
ATOM 2071 N N . ARG B 1 24 ? 48.140 -34.422 15.246 1.00 7.59 21 ARG B N 1
ATOM 2072 C CA . ARG B 1 24 ? 48.101 -34.996 13.892 1.00 8.32 21 ARG B CA 1
ATOM 2073 C C . ARG B 1 24 ? 46.681 -34.975 13.284 1.00 8.12 21 ARG B C 1
ATOM 2074 O O . ARG B 1 24 ? 46.495 -34.584 12.115 1.00 8.21 21 ARG B O 1
ATOM 2082 N N . SER B 1 25 ? 45.687 -35.395 14.067 1.00 7.99 22 SER B N 1
ATOM 2083 C CA . SER B 1 25 ? 44.291 -35.381 13.615 1.00 7.88 22 SER B CA 1
ATOM 2084 C C . SER B 1 25 ? 43.803 -33.983 13.238 1.00 7.64 22 SER B C 1
ATOM 2085 O O . SER B 1 25 ? 43.217 -33.805 12.190 1.00 8.28 22 SER B O 1
ATOM 2088 N N . HIS B 1 26 ? 44.033 -32.998 14.108 1.00 7.28 23 HIS B N 1
ATOM 2089 C CA . HIS B 1 26 ? 43.720 -31.597 13.808 1.00 7.21 23 HIS B CA 1
ATOM 2090 C C . HIS B 1 26 ? 44.316 -31.132 12.489 1.00 7.21 23 HIS B C 1
ATOM 2091 O O . HIS B 1 26 ? 43.609 -30.540 11.667 1.00 6.72 23 HIS B O 1
ATOM 2098 N N . ALA B 1 27 ? 45.610 -31.430 12.307 1.00 7.60 24 ALA B N 1
ATOM 2099 C CA . ALA B 1 27 ? 46.393 -31.007 11.138 1.00 7.44 24 ALA B CA 1
ATOM 2100 C C . ALA B 1 27 ? 45.854 -31.573 9.836 1.00 8.18 24 ALA B C 1
ATOM 2101 O O . ALA B 1 27 ? 45.622 -30.833 8.867 1.00 8.21 24 ALA B O 1
ATOM 2103 N N . VAL B 1 28 ? 45.636 -32.886 9.828 1.00 9.23 25 VAL B N 1
ATOM 2104 C CA . VAL B 1 28 ? 45.103 -33.557 8.664 1.00 9.49 25 VAL B CA 1
ATOM 2105 C C . VAL B 1 28 ? 43.666 -33.101 8.358 1.00 9.47 25 VAL B C 1
ATOM 2106 O O . VAL B 1 28 ? 43.306 -32.906 7.193 1.00 10.15 25 VAL B O 1
ATOM 2110 N N . ALA B 1 29 ? 42.838 -32.906 9.379 1.00 8.98 26 ALA B N 1
ATOM 2111 C CA . ALA B 1 29 ? 41.461 -32.498 9.105 1.00 8.96 26 ALA B CA 1
ATOM 2112 C C . ALA B 1 29 ? 41.405 -31.068 8.531 1.00 8.78 26 ALA B C 1
ATOM 2113 O O . ALA B 1 29 ? 40.654 -30.798 7.591 1.00 9.77 26 ALA B O 1
ATOM 2115 N N . LEU B 1 30 ? 42.212 -30.172 9.088 1.00 8.01 27 LEU B N 1
ATOM 2116 C CA . LEU B 1 30 ? 42.340 -28.812 8.575 1.00 9.08 27 LEU B CA 1
ATOM 2117 C C . LEU B 1 30 ? 42.886 -28.819 7.152 1.00 9.31 27 LEU B C 1
ATOM 2118 O O . LEU B 1 30 ? 42.438 -28.043 6.319 1.00 9.48 27 LEU B O 1
ATOM 2123 N N . ALA B 1 31 ? 43.865 -29.684 6.895 1.00 9.75 28 ALA B N 1
ATOM 2124 C CA . ALA B 1 31 ? 44.380 -29.888 5.532 1.00 10.49 28 ALA B CA 1
ATOM 2125 C C . ALA B 1 31 ? 43.295 -30.356 4.533 1.00 10.90 28 ALA B C 1
ATOM 2126 O O . ALA B 1 31 ? 43.128 -29.751 3.477 1.00 11.13 28 ALA B O 1
ATOM 2128 N N . GLU B 1 32 ? 42.559 -31.419 4.857 1.00 10.82 29 GLU B N 1
ATOM 2129 C CA . GLU B 1 32 ? 41.455 -31.844 3.992 1.00 12.09 29 GLU B CA 1
ATOM 2130 C C . GLU B 1 32 ? 40.424 -30.744 3.730 1.00 11.51 29 GLU B C 1
ATOM 2131 O O . GLU B 1 32 ? 39.874 -30.670 2.623 1.00 11.22 29 GLU B O 1
ATOM 2137 N N . ALA B 1 33 ? 40.135 -29.944 4.767 1.00 9.81 30 ALA B N 1
ATOM 2138 C CA . ALA B 1 33 ? 39.236 -28.802 4.665 1.00 10.04 30 ALA B CA 1
ATOM 2139 C C . ALA B 1 33 ? 39.823 -27.630 3.882 1.00 9.91 30 ALA B C 1
ATOM 2140 O O . ALA B 1 33 ? 39.092 -26.730 3.494 1.00 9.85 30 ALA B O 1
ATOM 2142 N N . GLY B 1 34 ? 41.139 -27.617 3.662 1.00 9.68 31 GLY B N 1
ATOM 2143 C CA . GLY B 1 34 ? 41.689 -26.653 2.715 1.00 9.20 31 GLY B CA 1
ATOM 2144 C C . GLY B 1 34 ? 42.812 -25.772 3.216 1.00 9.27 31 GLY B C 1
ATOM 2145 O O . GLY B 1 34 ? 43.387 -25.019 2.426 1.00 9.12 31 GLY B O 1
ATOM 2146 N N . ALA B 1 35 ? 43.169 -25.873 4.496 1.00 7.99 32 ALA B N 1
ATOM 2147 C CA . ALA B 1 35 ? 44.315 -25.088 4.995 1.00 8.75 32 ALA B CA 1
ATOM 2148 C C . ALA B 1 35 ? 45.696 -25.696 4.657 1.00 9.16 32 ALA B C 1
ATOM 2149 O O . ALA B 1 35 ? 45.863 -26.922 4.652 1.00 9.96 32 ALA B O 1
ATOM 2151 N N . ASP B 1 36 ? 46.658 -24.829 4.355 1.00 8.81 33 ASP B N 1
ATOM 2152 C CA . ASP B 1 36 ? 48.089 -25.134 4.483 1.00 9.71 33 ASP B CA 1
ATOM 2153 C C . ASP B 1 36 ? 48.530 -25.168 5.968 1.00 9.10 33 ASP B C 1
ATOM 2154 O O . ASP B 1 36 ? 48.009 -24.441 6.814 1.00 8.37 33 ASP B O 1
ATOM 2159 N N . ILE B 1 37 ? 49.444 -26.073 6.280 1.00 8.97 34 ILE B N 1
ATOM 2160 C CA . ILE B 1 37 ? 49.715 -26.438 7.675 1.00 8.83 34 ILE B CA 1
ATOM 2161 C C . ILE B 1 37 ? 51.157 -26.154 8.085 1.00 8.64 34 ILE B C 1
ATOM 2162 O O . ILE B 1 37 ? 52.077 -26.424 7.342 1.00 9.52 34 ILE B O 1
ATOM 2167 N N . ALA B 1 38 ? 51.342 -25.585 9.271 1.00 8.88 35 ALA B N 1
ATOM 2168 C CA . ALA B 1 38 ? 52.664 -25.484 9.870 1.00 8.45 35 ALA B CA 1
ATOM 2169 C C . ALA B 1 38 ? 52.613 -26.313 11.142 1.00 8.47 35 ALA B C 1
ATOM 2170 O O . ALA B 1 38 ? 51.788 -26.055 12.022 1.00 7.57 35 ALA B O 1
ATOM 2172 N N . ILE B 1 39 ? 53.436 -27.353 11.235 1.00 8.98 36 ILE B N 1
ATOM 2173 C CA . ILE B 1 39 ? 53.407 -28.190 12.445 1.00 9.09 36 ILE B CA 1
ATOM 2174 C C . ILE B 1 39 ? 54.748 -28.188 13.149 1.00 9.15 36 ILE B C 1
ATOM 2175 O O . ILE B 1 39 ? 55.794 -28.130 12.501 1.00 9.51 36 ILE B O 1
ATOM 2180 N N . CYS B 1 40 ? 54.724 -28.260 14.472 1.00 8.74 37 CYS B N 1
ATOM 2181 C CA . CYS B 1 40 ? 55.978 -28.411 15.212 1.00 9.22 37 CYS B CA 1
ATOM 2182 C C . CYS B 1 40 ? 55.815 -29.327 16.401 1.00 8.94 37 CYS B C 1
ATOM 2183 O O . CYS B 1 40 ? 54.707 -29.565 16.857 1.00 8.73 37 CYS B O 1
ATOM 2186 N N . ASP B 1 41 ? 56.920 -29.885 16.872 1.00 9.52 38 ASP B N 1
ATOM 2187 C CA . ASP B 1 41 ? 56.864 -30.847 17.976 1.00 9.89 38 ASP B CA 1
ATOM 2188 C C . ASP B 1 41 ? 58.221 -30.882 18.586 1.00 10.31 38 ASP B C 1
ATOM 2189 O O . ASP B 1 41 ? 59.216 -30.634 17.902 1.00 10.05 38 ASP B O 1
ATOM 2194 N N . ARG B 1 42 ? 58.248 -31.169 19.885 1.00 10.48 39 ARG B N 1
ATOM 2195 C CA . ARG B 1 42 ? 59.467 -31.442 20.620 1.00 11.59 39 ARG B CA 1
ATOM 2196 C C . ARG B 1 42 ? 60.327 -32.578 20.009 1.00 11.39 39 ARG B C 1
ATOM 2197 O O . ARG B 1 42 ? 61.550 -32.462 19.955 1.00 10.91 39 ARG B O 1
ATOM 2205 N N . CYS B 1 43 ? 59.695 -33.679 19.583 1.00 11.52 40 CYS B N 1
ATOM 2206 C CA . CYS B 1 43 ? 60.430 -34.807 18.955 1.00 12.16 40 CYS B CA 1
ATOM 2207 C C . CYS B 1 43 ? 61.469 -35.470 19.898 1.00 12.44 40 CYS B C 1
ATOM 2208 O O . CYS B 1 43 ? 62.405 -36.146 19.466 1.00 13.54 40 CYS B O 1
ATOM 2211 N N . GLU B 1 44 ? 61.313 -35.263 21.190 1.00 12.12 41 GLU B N 1
ATOM 2212 C CA . GLU B 1 44 ? 62.173 -35.943 22.133 1.00 12.57 41 GLU B CA 1
ATOM 2213 C C . GLU B 1 44 ? 61.415 -36.273 23.407 1.00 11.92 41 GLU B C 1
ATOM 2214 O O . GLU B 1 44 ? 60.449 -35.598 23.762 1.00 11.15 41 GLU B O 1
ATOM 2220 N N . ASN B 1 45 ? 61.870 -37.332 24.075 1.00 11.82 42 ASN B N 1
ATOM 2221 C CA . ASN B 1 45 ? 61.401 -37.713 25.382 1.00 12.00 42 ASN B CA 1
ATOM 2222 C C . ASN B 1 45 ? 61.730 -36.687 26.439 1.00 12.26 42 ASN B C 1
ATOM 2223 O O . ASN B 1 45 ? 62.602 -35.838 26.239 1.00 12.96 42 ASN B O 1
ATOM 2228 N N . SER B 1 46 ? 61.024 -36.778 27.560 1.00 12.14 43 SER B N 1
ATOM 2229 C CA . SER B 1 46 ? 61.345 -36.045 28.775 1.00 12.52 43 SER B CA 1
ATOM 2230 C C . SER B 1 46 ? 61.631 -37.023 29.943 1.00 13.15 43 SER B C 1
ATOM 2231 O O . SER B 1 46 ? 60.847 -37.944 30.192 1.00 12.78 43 SER B O 1
ATOM 2234 N N . ASP B 1 47 ? 62.718 -36.801 30.684 1.00 13.79 44 ASP B N 1
ATOM 2235 C CA . ASP B 1 47 ? 63.030 -37.645 31.862 1.00 15.16 44 ASP B CA 1
ATOM 2236 C C . ASP B 1 47 ? 61.966 -37.630 32.975 1.00 14.16 44 ASP B C 1
ATOM 2237 O O . ASP B 1 47 ? 61.990 -38.469 33.864 1.00 14.15 44 ASP B O 1
ATOM 2242 N N . VAL B 1 48 ? 61.056 -36.661 32.949 1.00 12.95 45 VAL B N 1
ATOM 2243 C CA . VAL B 1 48 ? 60.033 -36.598 34.004 1.00 12.36 45 VAL B CA 1
ATOM 2244 C C . VAL B 1 48 ? 58.641 -37.007 33.518 1.00 11.62 45 VAL B C 1
ATOM 2245 O O . VAL B 1 48 ? 57.648 -36.810 34.217 1.00 11.66 45 VAL B O 1
ATOM 2249 N N . VAL B 1 49 ? 58.580 -37.575 32.317 1.00 11.18 46 VAL B N 1
ATOM 2250 C CA . VAL B 1 49 ? 57.334 -38.072 31.755 1.00 10.67 46 VAL B CA 1
ATOM 2251 C C . VAL B 1 49 ? 57.572 -39.551 31.483 1.00 10.72 46 VAL B C 1
ATOM 2252 O O . VAL B 1 49 ? 58.536 -39.906 30.857 1.00 10.66 46 VAL B O 1
ATOM 2256 N N . GLY B 1 50 ? 56.705 -40.416 31.986 1.00 11.02 47 GLY B N 1
ATOM 2257 C CA . GLY B 1 50 ? 57.009 -41.858 32.006 1.00 11.26 47 GLY B CA 1
ATOM 2258 C C . GLY B 1 50 ? 56.791 -42.558 30.677 1.00 11.13 47 GLY B C 1
ATOM 2259 O O . GLY B 1 50 ? 57.325 -43.628 30.445 1.00 11.36 47 GLY B O 1
ATOM 2260 N N . TYR B 1 51 ? 56.012 -41.947 29.790 1.00 10.32 48 TYR B N 1
ATOM 2261 C CA . TYR B 1 51 ? 55.725 -42.568 28.510 1.00 10.06 48 TYR B CA 1
ATOM 2262 C C . TYR B 1 51 ? 56.539 -41.879 27.407 1.00 9.80 48 TYR B C 1
ATOM 2263 O O . TYR B 1 51 ? 56.853 -40.698 27.539 1.00 10.60 48 TYR B O 1
ATOM 2272 N N . PRO B 1 52 ? 56.859 -42.597 26.313 1.00 9.79 49 PRO B N 1
ATOM 2273 C CA . PRO B 1 52 ? 57.617 -41.955 25.218 1.00 9.95 49 PRO B CA 1
ATOM 2274 C C . PRO B 1 52 ? 56.858 -40.805 24.545 1.00 9.08 49 PRO B C 1
ATOM 2275 O O . PRO B 1 52 ? 55.665 -40.928 24.316 1.00 8.51 49 PRO B O 1
ATOM 2279 N N . LEU B 1 53 ? 57.557 -39.711 24.226 1.00 8.81 50 LEU B N 1
ATOM 2280 C CA . LEU B 1 53 ? 56.973 -38.603 23.441 1.00 8.71 50 LEU B CA 1
ATOM 2281 C C . LEU B 1 53 ? 57.247 -38.852 21.947 1.00 9.14 50 LEU B C 1
ATOM 2282 O O . LEU B 1 53 ? 57.835 -39.870 21.611 1.00 8.19 50 LEU B O 1
ATOM 2287 N N . ALA B 1 54 ? 56.774 -37.962 21.061 1.00 9.60 51 ALA B N 1
ATOM 2288 C CA . ALA B 1 54 ? 56.970 -38.113 19.610 1.00 10.01 51 ALA B CA 1
ATOM 2289 C C . ALA B 1 54 ? 58.444 -38.101 19.217 1.00 10.88 51 ALA B C 1
ATOM 2290 O O . ALA B 1 54 ? 59.300 -37.615 19.963 1.00 10.64 51 ALA B O 1
ATOM 2292 N N . THR B 1 55 ? 58.708 -38.690 18.053 1.00 11.80 52 THR B N 1
ATOM 2293 C CA . THR B 1 55 ? 60.023 -38.716 17.418 1.00 13.31 52 THR B CA 1
ATOM 2294 C C . THR B 1 55 ? 59.967 -37.834 16.170 1.00 12.54 52 THR B C 1
ATOM 2295 O O . THR B 1 55 ? 58.880 -37.422 15.749 1.00 12.64 52 THR B O 1
ATOM 2299 N N . ALA B 1 56 ? 61.121 -37.556 15.571 1.00 12.90 53 ALA B N 1
ATOM 2300 C CA . ALA B 1 56 ? 61.172 -36.820 14.294 1.00 13.06 53 ALA B CA 1
ATOM 2301 C C . ALA B 1 56 ? 60.472 -37.585 13.175 1.00 13.45 53 ALA B C 1
ATOM 2302 O O . ALA B 1 56 ? 59.870 -36.967 12.273 1.00 13.30 53 ALA B O 1
ATOM 2304 N N . ASP B 1 57 ? 60.532 -38.918 13.244 1.00 13.61 54 ASP B N 1
ATOM 2305 C CA . ASP B 1 57 ? 59.852 -39.784 12.266 1.00 14.37 54 ASP B CA 1
ATOM 2306 C C . ASP B 1 57 ? 58.332 -39.665 12.370 1.00 13.42 54 ASP B C 1
ATOM 2307 O O . ASP B 1 57 ? 57.638 -39.808 11.376 1.00 13.61 54 ASP B O 1
ATOM 2312 N N . ASP B 1 58 ? 57.821 -39.458 13.586 1.00 12.69 55 ASP B N 1
ATOM 2313 C CA . ASP B 1 58 ? 56.396 -39.207 13.778 1.00 11.65 55 ASP B CA 1
ATOM 2314 C C . ASP B 1 58 ? 56.017 -37.923 13.053 1.00 11.28 55 ASP B C 1
ATOM 2315 O O . ASP B 1 58 ? 55.002 -37.888 12.353 1.00 11.63 55 ASP B O 1
ATOM 2320 N N . LEU B 1 59 ? 56.824 -36.873 13.238 1.00 11.16 56 LEU B N 1
ATOM 2321 C CA . LEU B 1 59 ? 56.566 -35.553 12.654 1.00 11.19 56 LEU B CA 1
ATOM 2322 C C . LEU B 1 59 ? 56.567 -35.631 11.107 1.00 11.61 56 LEU B C 1
ATOM 2323 O O . LEU B 1 59 ? 55.650 -35.112 10.440 1.00 10.98 56 LEU B O 1
ATOM 2328 N N . ALA B 1 60 ? 57.578 -36.310 10.562 1.00 12.18 57 ALA B N 1
ATOM 2329 C CA . ALA B 1 60 ? 57.688 -36.536 9.115 1.00 12.61 57 ALA B CA 1
ATOM 2330 C C . ALA B 1 60 ? 56.498 -37.316 8.573 1.00 13.11 57 ALA B C 1
ATOM 2331 O O . ALA B 1 60 ? 56.054 -37.041 7.456 1.00 13.31 57 ALA B O 1
ATOM 2333 N N . GLU B 1 61 ? 55.963 -38.257 9.364 1.00 13.32 58 GLU B N 1
ATOM 2334 C CA . GLU B 1 61 ? 54.676 -38.905 9.031 1.00 13.85 58 GLU B CA 1
ATOM 2335 C C . GLU B 1 61 ? 53.492 -37.928 8.900 1.00 12.43 58 GLU B C 1
ATOM 2336 O O . GLU B 1 61 ? 52.732 -38.024 7.952 1.00 12.39 58 GLU B O 1
ATOM 2342 N N . THR B 1 62 ? 53.320 -37.013 9.862 1.00 10.76 59 THR B N 1
ATOM 2343 C CA . THR B 1 62 ? 52.231 -36.032 9.790 1.00 9.19 59 THR B CA 1
ATOM 2344 C C . THR B 1 62 ? 52.381 -35.121 8.577 1.00 8.97 59 THR B C 1
ATOM 2345 O O . THR B 1 62 ? 51.392 -34.751 7.944 1.00 9.74 59 THR B O 1
ATOM 2349 N N . VAL B 1 63 ? 53.614 -34.767 8.261 1.00 8.82 60 VAL B N 1
ATOM 2350 C CA . VAL B 1 63 ? 53.904 -33.976 7.078 1.00 9.39 60 VAL B CA 1
ATOM 2351 C C . VAL B 1 63 ? 53.458 -34.700 5.812 1.00 10.25 60 VAL B C 1
ATOM 2352 O O . VAL B 1 63 ? 52.801 -34.075 4.962 1.00 11.23 60 VAL B O 1
ATOM 2356 N N . ALA B 1 64 ? 53.766 -36.000 5.686 1.00 9.66 61 ALA B N 1
ATOM 2357 C CA . ALA B 1 64 ? 53.314 -36.751 4.509 1.00 11.16 61 ALA B CA 1
ATOM 2358 C C . ALA B 1 64 ? 51.800 -36.882 4.459 1.00 10.87 61 ALA B C 1
ATOM 2359 O O . ALA B 1 64 ? 51.220 -36.770 3.392 1.00 11.15 61 ALA B O 1
ATOM 2361 N N . LEU B 1 65 ? 51.151 -37.094 5.605 1.00 10.59 62 LEU B N 1
ATOM 2362 C CA . LEU B 1 65 ? 49.680 -37.143 5.618 1.00 10.53 62 LEU B CA 1
ATOM 2363 C C . LEU B 1 65 ? 49.002 -35.836 5.135 1.00 10.37 62 LEU B C 1
ATOM 2364 O O . LEU B 1 65 ? 48.022 -35.874 4.369 1.00 11.63 62 LEU B O 1
ATOM 2369 N N . VAL B 1 66 ? 49.503 -34.701 5.611 1.00 10.21 63 VAL B N 1
ATOM 2370 C CA . VAL B 1 66 ? 49.029 -33.370 5.209 1.00 9.71 63 VAL B CA 1
ATOM 2371 C C . VAL B 1 66 ? 49.236 -33.169 3.698 1.00 10.91 63 VAL B C 1
ATOM 2372 O O . VAL B 1 66 ? 48.321 -32.745 2.986 1.00 11.52 63 VAL B O 1
ATOM 2376 N N . GLU B 1 67 ? 50.431 -33.483 3.217 1.00 11.82 64 GLU B N 1
ATOM 2377 C CA . GLU B 1 67 ? 50.719 -33.411 1.773 1.00 13.63 64 GLU B CA 1
ATOM 2378 C C . GLU B 1 67 ? 49.844 -34.327 0.909 1.00 13.71 64 GLU B C 1
ATOM 2379 O O . GLU B 1 67 ? 49.469 -33.950 -0.201 1.00 14.56 64 GLU B O 1
ATOM 2385 N N . LYS B 1 68 ? 49.516 -35.519 1.416 1.00 13.43 65 LYS B N 1
ATOM 2386 C CA . LYS B 1 68 ? 48.609 -36.444 0.712 1.00 13.46 65 LYS B CA 1
ATOM 2387 C C . LYS B 1 68 ? 47.208 -35.856 0.487 1.00 13.40 65 LYS B C 1
ATOM 2388 O O . LYS B 1 68 ? 46.411 -36.431 -0.246 1.00 12.32 65 LYS B O 1
ATOM 2394 N N . THR B 1 69 ? 46.920 -34.712 1.120 1.00 13.00 66 THR B N 1
ATOM 2395 C CA . THR B 1 69 ? 45.658 -34.019 0.900 1.00 12.76 66 THR B CA 1
ATOM 2396 C C . THR B 1 69 ? 45.731 -32.986 -0.207 1.00 13.12 66 THR B C 1
ATOM 2397 O O . THR B 1 69 ? 44.699 -32.460 -0.606 1.00 13.74 66 THR B O 1
ATOM 2401 N N . GLY B 1 70 ? 46.931 -32.684 -0.688 1.00 13.46 67 GLY B N 1
ATOM 2402 C CA . GLY B 1 70 ? 47.134 -31.659 -1.723 1.00 13.72 67 GLY B CA 1
ATOM 2403 C C . GLY B 1 70 ? 47.644 -30.336 -1.167 1.00 14.04 67 GLY B C 1
ATOM 2404 O O . GLY B 1 70 ? 48.041 -29.443 -1.927 1.00 13.54 67 GLY B O 1
ATOM 2405 N N . ARG B 1 71 ? 47.647 -30.219 0.162 1.00 13.48 68 ARG B N 1
ATOM 2406 C CA . ARG B 1 71 ? 48.074 -28.997 0.825 1.00 14.22 68 ARG B CA 1
ATOM 2407 C C . ARG B 1 71 ? 49.587 -28.906 0.950 1.00 14.40 68 ARG B C 1
ATOM 2408 O O . ARG B 1 71 ? 50.297 -29.905 0.778 1.00 13.96 68 ARG B O 1
ATOM 2416 N N . ARG B 1 72 ? 50.062 -27.704 1.269 1.00 14.06 69 ARG B N 1
ATOM 2417 C CA . ARG B 1 72 ? 51.451 -27.511 1.642 1.00 14.99 69 ARG B CA 1
ATOM 2418 C C . ARG B 1 72 ? 51.638 -27.599 3.158 1.00 14.16 69 ARG B C 1
ATOM 2419 O O . ARG B 1 72 ? 50.738 -27.290 3.942 1.00 13.95 69 ARG B O 1
ATOM 2427 N N . CYS B 1 73 ? 52.818 -28.054 3.563 1.00 14.33 70 CYS B N 1
ATOM 2428 C CA . CYS B 1 73 ? 53.115 -28.324 4.966 1.00 13.51 70 CYS B CA 1
ATOM 2429 C C . CYS B 1 73 ? 54.582 -28.039 5.168 1.00 14.31 70 CYS B C 1
ATOM 2430 O O . CYS B 1 73 ? 55.413 -28.480 4.368 1.00 14.21 70 CYS B O 1
ATOM 2433 N N . ILE B 1 74 ? 54.878 -27.280 6.227 1.00 13.53 71 ILE B N 1
ATOM 2434 C CA . ILE B 1 74 ? 56.222 -27.176 6.771 1.00 13.86 71 ILE B CA 1
ATOM 2435 C C . ILE B 1 74 ? 56.232 -27.679 8.230 1.00 13.55 71 ILE B C 1
ATOM 2436 O O . ILE B 1 74 ? 55.218 -27.617 8.944 1.00 13.01 71 ILE B O 1
ATOM 2441 N N . SER B 1 75 ? 57.367 -28.202 8.661 1.00 13.61 72 SER B N 1
ATOM 2442 C CA . SER B 1 75 ? 57.509 -28.692 10.020 1.00 13.16 72 SER B CA 1
ATOM 2443 C C . SER B 1 75 ? 58.799 -28.167 10.617 1.00 13.32 72 SER B C 1
ATOM 2444 O O . SER B 1 75 ? 59.675 -27.690 9.885 1.00 13.27 72 SER B O 1
ATOM 2447 N N . ALA B 1 76 ? 58.904 -28.251 11.942 1.00 12.28 73 ALA B N 1
ATOM 2448 C CA . ALA B 1 76 ? 60.139 -27.902 12.673 1.00 12.14 73 ALA B CA 1
ATOM 2449 C C . ALA B 1 76 ? 60.151 -28.610 14.016 1.00 11.93 73 ALA B C 1
ATOM 2450 O O . ALA B 1 76 ? 59.100 -28.811 14.636 1.00 10.50 73 ALA B O 1
ATOM 2452 N N . LYS B 1 77 ? 61.346 -28.994 14.456 1.00 11.54 74 LYS B N 1
ATOM 2453 C CA . LYS B 1 77 ? 61.520 -29.494 15.798 1.00 11.46 74 LYS B CA 1
ATOM 2454 C C . LYS B 1 77 ? 61.507 -28.261 16.715 1.00 11.34 74 LYS B C 1
ATOM 2455 O O . LYS B 1 77 ? 62.399 -27.406 16.644 1.00 11.47 74 LYS B O 1
ATOM 2461 N N . VAL B 1 78 ? 60.500 -28.187 17.583 1.00 10.16 75 VAL B N 1
ATOM 2462 C CA . VAL B 1 78 ? 60.321 -27.022 18.432 1.00 9.19 75 VAL B CA 1
ATOM 2463 C C . VAL B 1 78 ? 59.798 -27.413 19.800 1.00 8.73 75 VAL B C 1
ATOM 2464 O O . VAL B 1 78 ? 58.809 -28.149 19.908 1.00 8.48 75 VAL B O 1
ATOM 2468 N N . ASP B 1 79 ? 60.456 -26.876 20.826 1.00 7.99 76 ASP B N 1
ATOM 2469 C CA . ASP B 1 79 ? 59.981 -26.978 22.195 1.00 8.65 76 ASP B CA 1
ATOM 2470 C C . ASP B 1 79 ? 59.176 -25.718 22.494 1.00 7.96 76 ASP B C 1
ATOM 2471 O O . ASP B 1 79 ? 59.710 -24.608 22.436 1.00 7.32 76 ASP B O 1
ATOM 2476 N N . VAL B 1 80 ? 57.887 -25.891 22.788 1.00 7.43 77 VAL B N 1
ATOM 2477 C CA . VAL B 1 80 ? 57.001 -24.748 23.071 1.00 7.61 77 VAL B CA 1
ATOM 2478 C C . VAL B 1 80 ? 57.358 -23.964 24.345 1.00 7.99 77 VAL B C 1
ATOM 2479 O O . VAL B 1 80 ? 56.919 -22.810 24.521 1.00 8.42 77 VAL B O 1
ATOM 2483 N N . LYS B 1 81 ? 58.159 -24.556 25.231 1.00 8.32 78 LYS B N 1
ATOM 2484 C CA . LYS B 1 81 ? 58.734 -23.783 26.359 1.00 8.44 78 LYS B CA 1
ATOM 2485 C C . LYS B 1 81 ? 59.748 -22.712 25.886 1.00 8.94 78 LYS B C 1
ATOM 2486 O O . LYS B 1 81 ? 60.178 -21.868 26.662 1.00 8.86 78 LYS B O 1
ATOM 2492 N N . ASP B 1 82 ? 60.133 -22.758 24.616 1.00 8.69 79 ASP B N 1
ATOM 2493 C CA . ASP B 1 82 ? 61.138 -21.855 24.083 1.00 9.73 79 ASP B CA 1
ATOM 2494 C C . ASP B 1 82 ? 60.444 -20.809 23.202 1.00 9.84 79 ASP B C 1
ATOM 2495 O O . ASP B 1 82 ? 60.182 -21.052 22.027 1.00 7.95 79 ASP B O 1
ATOM 2500 N N . ARG B 1 83 ? 60.136 -19.649 23.791 1.00 9.96 80 ARG B N 1
ATOM 2501 C CA . ARG B 1 83 ? 59.381 -18.614 23.087 1.00 9.78 80 ARG B CA 1
ATOM 2502 C C . ARG B 1 83 ? 60.036 -18.167 21.784 1.00 9.66 80 ARG B C 1
ATOM 2503 O O . ARG B 1 83 ? 59.358 -17.991 20.765 1.00 8.75 80 ARG B O 1
ATOM 2511 N N . ALA B 1 84 ? 61.352 -17.973 21.828 1.00 9.83 81 ALA B N 1
ATOM 2512 C CA . ALA B 1 84 ? 62.112 -17.524 20.664 1.00 10.22 81 ALA B CA 1
ATOM 2513 C C . ALA B 1 84 ? 62.103 -18.566 19.529 1.00 9.95 81 ALA B C 1
ATOM 2514 O O . ALA B 1 84 ? 62.046 -18.209 18.324 1.00 9.45 81 ALA B O 1
ATOM 2516 N N . ALA B 1 85 ? 62.131 -19.849 19.903 1.00 9.66 82 ALA B N 1
ATOM 2517 C CA . ALA B 1 85 ? 62.029 -20.920 18.907 1.00 10.02 82 ALA B CA 1
ATOM 2518 C C . ALA B 1 85 ? 60.683 -20.825 18.165 1.00 10.24 82 ALA B C 1
ATOM 2519 O O . ALA B 1 85 ? 60.636 -20.798 16.924 1.00 10.53 82 ALA B O 1
ATOM 2521 N N . LEU B 1 86 ? 59.596 -20.751 18.933 1.00 10.44 83 LEU B N 1
ATOM 2522 C CA . LEU B 1 86 ? 58.258 -20.537 18.367 1.00 10.80 83 LEU B CA 1
ATOM 2523 C C . LEU B 1 86 ? 58.217 -19.338 17.437 1.00 10.76 83 LEU B C 1
ATOM 2524 O O . LEU B 1 86 ? 57.731 -19.430 16.323 1.00 10.54 83 LEU B O 1
ATOM 2529 N N . GLU B 1 87 ? 58.788 -18.231 17.891 1.00 11.96 84 GLU B N 1
ATOM 2530 C CA . GLU B 1 87 ? 58.808 -16.988 17.135 1.00 12.83 84 GLU B CA 1
ATOM 2531 C C . GLU B 1 87 ? 59.508 -17.092 15.784 1.00 13.04 84 GLU B C 1
ATOM 2532 O O . GLU B 1 87 ? 59.012 -16.552 14.781 1.00 12.36 84 GLU B O 1
ATOM 2538 N N . SER B 1 88 ? 60.650 -17.781 15.752 1.00 13.10 85 SER B N 1
ATOM 2539 C CA . SER B 1 88 ? 61.388 -17.986 14.499 1.00 14.05 85 SER B CA 1
ATOM 2540 C C . SER B 1 88 ? 60.612 -18.951 13.602 1.00 13.37 85 SER B C 1
ATOM 2541 O O . SER B 1 88 ? 60.565 -18.763 12.388 1.00 13.72 85 SER B O 1
ATOM 2544 N N . PHE B 1 89 ? 59.978 -19.950 14.202 1.00 12.23 86 PHE B N 1
ATOM 2545 C CA . PHE B 1 89 ? 59.175 -20.864 13.416 1.00 12.12 86 PHE B CA 1
ATOM 2546 C C . PHE B 1 89 ? 57.948 -20.159 12.834 1.00 12.44 86 PHE B C 1
ATOM 2547 O O . PHE B 1 89 ? 57.508 -20.499 11.739 1.00 12.63 86 PHE B O 1
ATOM 2555 N N . VAL B 1 90 ? 57.403 -19.175 13.547 1.00 12.88 87 VAL B N 1
ATOM 2556 C CA . VAL B 1 90 ? 56.287 -18.421 12.998 1.00 13.54 87 VAL B CA 1
ATOM 2557 C C . VAL B 1 90 ? 56.735 -17.676 11.741 1.00 15.20 87 VAL B C 1
ATOM 2558 O O . VAL B 1 90 ? 56.033 -17.732 10.722 1.00 14.57 87 VAL B O 1
ATOM 2562 N N . ALA B 1 91 ? 57.912 -17.043 11.813 1.00 15.90 88 ALA B N 1
ATOM 2563 C CA . ALA B 1 91 ? 58.488 -16.267 10.719 1.00 17.78 88 ALA B CA 1
ATOM 2564 C C . ALA B 1 91 ? 58.825 -17.149 9.510 1.00 19.74 88 ALA B C 1
ATOM 2565 O O . ALA B 1 91 ? 58.591 -16.775 8.355 1.00 20.01 88 ALA B O 1
ATOM 2567 N N . GLU B 1 92 ? 59.430 -18.299 9.805 1.00 21.19 89 GLU B N 1
ATOM 2568 C CA . GLU B 1 92 ? 59.701 -19.380 8.863 1.00 23.36 89 GLU B CA 1
ATOM 2569 C C . GLU B 1 92 ? 58.421 -19.771 8.110 1.00 23.94 89 GLU B C 1
ATOM 2570 O O . GLU B 1 92 ? 58.433 -19.924 6.874 1.00 24.54 89 GLU B O 1
ATOM 2576 N N . ALA B 1 93 ? 57.324 -19.909 8.871 1.00 23.81 90 ALA B N 1
ATOM 2577 C CA . ALA B 1 93 ? 56.023 -20.380 8.378 1.00 24.01 90 ALA B CA 1
ATOM 2578 C C . ALA B 1 93 ? 55.342 -19.412 7.444 1.00 24.05 90 ALA B C 1
ATOM 2579 O O . ALA B 1 93 ? 54.781 -19.821 6.422 1.00 24.25 90 ALA B O 1
ATOM 2581 N N . GLU B 1 94 ? 55.388 -18.136 7.803 1.00 23.88 91 GLU B N 1
ATOM 2582 C CA . GLU B 1 94 ? 54.744 -17.094 7.021 1.00 24.39 91 GLU B CA 1
ATOM 2583 C C . GLU B 1 94 ? 55.496 -16.749 5.727 1.00 24.59 91 GLU B C 1
ATOM 2584 O O . GLU B 1 94 ? 54.875 -16.451 4.706 1.00 24.15 91 GLU B O 1
ATOM 2590 N N . ASP B 1 95 ? 56.822 -16.832 5.765 1.00 24.71 92 ASP B N 1
ATOM 2591 C CA . ASP B 1 95 ? 57.627 -16.648 4.561 1.00 25.87 92 ASP B CA 1
ATOM 2592 C C . ASP B 1 95 ? 57.278 -17.674 3.480 1.00 25.42 92 ASP B C 1
ATOM 2593 O O . ASP B 1 95 ? 57.252 -17.340 2.301 1.00 25.57 92 ASP B O 1
ATOM 2598 N N . THR B 1 96 ? 56.978 -18.902 3.901 1.00 24.55 93 THR B N 1
ATOM 2599 C CA . THR B 1 96 ? 56.604 -19.999 2.990 1.00 24.51 93 THR B CA 1
ATOM 2600 C C . THR B 1 96 ? 55.117 -20.100 2.683 1.00 22.71 93 THR B C 1
ATOM 2601 O O . THR B 1 96 ? 54.753 -20.318 1.545 1.00 22.90 93 THR B O 1
ATOM 2605 N N . LEU B 1 97 ? 54.271 -19.966 3.701 1.00 21.34 94 LEU B N 1
ATOM 2606 C CA . LEU B 1 97 ? 52.845 -20.316 3.572 1.00 20.10 94 LEU B CA 1
ATOM 2607 C C . LEU B 1 97 ? 51.862 -19.154 3.702 1.00 19.45 94 LEU B C 1
ATOM 2608 O O . LEU B 1 97 ? 50.640 -19.357 3.614 1.00 18.99 94 LEU B O 1
ATOM 2613 N N . GLY B 1 98 ? 52.390 -17.950 3.912 1.00 18.28 95 GLY B N 1
ATOM 2614 C CA . GLY B 1 98 ? 51.570 -16.776 4.187 1.00 17.69 95 GLY B CA 1
ATOM 2615 C C . GLY B 1 98 ? 51.221 -16.703 5.659 1.00 16.69 95 GLY B C 1
ATOM 2616 O O . GLY B 1 98 ? 51.442 -17.658 6.413 1.00 16.88 95 GLY B O 1
ATOM 2617 N N . GLY B 1 99 ? 50.650 -15.579 6.065 1.00 16.29 96 GLY B N 1
ATOM 2618 C CA . GLY B 1 99 ? 50.277 -15.344 7.467 1.00 15.49 96 GLY B CA 1
ATOM 2619 C C . GLY B 1 99 ? 49.424 -16.436 8.102 1.00 14.71 96 GLY B C 1
ATOM 2620 O O . GLY B 1 99 ? 48.588 -17.053 7.431 1.00 14.47 96 GLY B O 1
ATOM 2621 N N . ILE B 1 100 ? 49.658 -16.677 9.396 1.00 13.72 97 ILE B N 1
ATOM 2622 C CA . ILE B 1 100 ? 48.961 -17.710 10.127 1.00 12.57 97 ILE B CA 1
ATOM 2623 C C . ILE B 1 100 ? 47.608 -17.203 10.581 1.00 11.91 97 ILE B C 1
ATOM 2624 O O . ILE B 1 100 ? 47.511 -16.135 11.164 1.00 11.71 97 ILE B O 1
ATOM 2629 N N . ASP B 1 101 ? 46.558 -17.950 10.250 1.00 11.28 98 ASP B N 1
ATOM 2630 C CA . ASP B 1 101 ? 45.198 -17.500 10.502 1.00 10.78 98 ASP B CA 1
ATOM 2631 C C . ASP B 1 101 ? 44.601 -18.278 11.654 1.00 9.86 98 ASP B C 1
ATOM 2632 O O . ASP B 1 101 ? 43.691 -17.793 12.343 1.00 9.23 98 ASP B O 1
ATOM 2637 N N . ILE B 1 102 ? 45.123 -19.487 11.851 1.00 8.06 99 ILE B N 1
ATOM 2638 C CA . ILE B 1 102 ? 44.590 -20.420 12.830 1.00 6.66 99 ILE B CA 1
ATOM 2639 C C . ILE B 1 102 ? 45.753 -20.990 13.659 1.00 6.01 99 ILE B C 1
ATOM 2640 O O . ILE B 1 102 ? 46.785 -21.315 13.116 1.00 4.62 99 ILE B O 1
ATOM 2645 N N . ALA B 1 103 ? 45.601 -21.062 14.981 1.00 5.88 100 ALA B N 1
ATOM 2646 C CA . ALA B 1 103 ? 46.637 -21.680 15.822 1.00 6.22 100 ALA B CA 1
ATOM 2647 C C . ALA B 1 103 ? 46.021 -22.583 16.869 1.00 6.10 100 ALA B C 1
ATOM 2648 O O . ALA B 1 103 ? 45.106 -22.183 17.589 1.00 5.40 100 ALA B O 1
ATOM 2650 N N . ILE B 1 104 ? 46.515 -23.822 16.895 1.00 6.88 101 ILE B N 1
ATOM 2651 C CA A ILE B 1 104 ? 46.082 -24.819 17.866 0.70 6.74 101 ILE B CA 1
ATOM 2652 C CA B ILE B 1 104 ? 46.087 -24.833 17.859 0.30 6.35 101 ILE B CA 1
ATOM 2653 C C . ILE B 1 104 ? 47.247 -25.128 18.816 1.00 6.31 101 ILE B C 1
ATOM 2654 O O . ILE B 1 104 ? 48.294 -25.630 18.400 1.00 6.35 101 ILE B O 1
ATOM 2663 N N . THR B 1 105 ? 47.066 -24.785 20.092 1.00 6.58 102 THR B N 1
ATOM 2664 C CA . THR B 1 105 ? 48.108 -24.909 21.128 1.00 5.96 102 THR B CA 1
ATOM 2665 C C . THR B 1 105 ? 48.022 -26.294 21.797 1.00 6.21 102 THR B C 1
ATOM 2666 O O . THR B 1 105 ? 47.783 -26.431 23.002 1.00 6.84 102 THR B O 1
ATOM 2670 N N . ASN B 1 106 ? 48.271 -27.321 20.987 1.00 5.34 103 ASN B N 1
ATOM 2671 C CA . ASN B 1 106 ? 48.009 -28.681 21.326 1.00 4.91 103 ASN B CA 1
ATOM 2672 C C . ASN B 1 106 ? 49.163 -29.390 22.056 1.00 5.58 103 ASN B C 1
ATOM 2673 O O . ASN B 1 106 ? 48.918 -30.367 22.767 1.00 6.52 103 ASN B O 1
ATOM 2678 N N . ALA B 1 107 ? 50.411 -28.955 21.862 1.00 4.86 104 ALA B N 1
ATOM 2679 C CA . ALA B 1 107 ? 51.530 -29.610 22.576 1.00 5.34 104 ALA B CA 1
ATOM 2680 C C . ALA B 1 107 ? 51.251 -29.689 24.079 1.00 5.29 104 ALA B C 1
ATOM 2681 O O . ALA B 1 107 ? 50.899 -28.691 24.722 1.00 4.66 104 ALA B O 1
ATOM 2683 N N . GLY B 1 108 ? 51.403 -30.874 24.647 1.00 5.14 105 GLY B N 1
ATOM 2684 C CA . GLY B 1 108 ? 51.098 -31.026 26.059 1.00 6.15 105 GLY B CA 1
ATOM 2685 C C . GLY B 1 108 ? 51.615 -32.355 26.570 1.00 6.32 105 GLY B C 1
ATOM 2686 O O . GLY B 1 108 ? 51.908 -33.238 25.778 1.00 6.37 105 GLY B O 1
ATOM 2687 N N . ILE B 1 109 ? 51.736 -32.463 27.889 1.00 6.18 106 ILE B N 1
ATOM 2688 C CA . ILE B 1 109 ? 52.213 -33.666 28.558 1.00 6.65 106 ILE B CA 1
ATOM 2689 C C . ILE B 1 109 ? 51.399 -33.915 29.831 1.00 7.36 106 ILE B C 1
ATOM 2690 O O . ILE B 1 109 ? 50.845 -32.981 30.420 1.00 7.43 106 ILE B O 1
ATOM 2695 N N . SER B 1 110 ? 51.386 -35.171 30.275 1.00 7.97 107 SER B N 1
ATOM 2696 C CA . SER B 1 110 ? 50.653 -35.588 31.471 1.00 9.23 107 SER B CA 1
ATOM 2697 C C . SER B 1 110 ? 51.582 -36.330 32.456 1.00 8.89 107 SER B C 1
ATOM 2698 O O . SER B 1 110 ? 52.521 -36.984 32.025 1.00 8.17 107 SER B O 1
ATOM 2701 N N . THR B 1 111 ? 51.327 -36.206 33.763 1.00 8.68 108 THR B N 1
ATOM 2702 C CA . THR B 1 111 ? 52.115 -36.930 34.761 1.00 9.11 108 THR B CA 1
ATOM 2703 C C . THR B 1 111 ? 51.222 -37.400 35.883 1.00 9.90 108 THR B C 1
ATOM 2704 O O . THR B 1 111 ? 50.109 -36.898 36.052 1.00 9.95 108 THR B O 1
ATOM 2708 N N . ILE B 1 112 ? 51.721 -38.351 36.665 1.00 10.89 109 ILE B N 1
ATOM 2709 C CA . ILE B 1 112 ? 51.001 -38.873 37.826 1.00 11.45 109 ILE B CA 1
ATOM 2710 C C . ILE B 1 112 ? 51.956 -38.794 38.999 1.00 11.50 109 ILE B C 1
ATOM 2711 O O . ILE B 1 112 ? 52.976 -39.484 38.995 1.00 10.91 109 ILE B O 1
ATOM 2716 N N . ALA B 1 113 ? 51.635 -37.959 39.999 1.00 10.83 110 ALA B N 1
ATOM 2717 C CA . ALA B 1 113 ? 52.406 -37.926 41.231 1.00 10.83 110 ALA B CA 1
ATOM 2718 C C . ALA B 1 113 ? 51.644 -37.223 42.349 1.00 10.69 110 ALA B C 1
ATOM 2719 O O . ALA B 1 113 ? 51.076 -36.148 42.155 1.00 10.99 110 ALA B O 1
ATOM 2721 N N . LEU B 1 114 ? 51.644 -37.849 43.513 1.00 10.41 111 LEU B N 1
ATOM 2722 C CA . LEU B 1 114 ? 50.920 -37.374 44.670 1.00 11.43 111 LEU B CA 1
ATOM 2723 C C . LEU B 1 114 ? 51.719 -36.317 45.393 1.00 12.18 111 LEU B C 1
ATOM 2724 O O . LEU B 1 114 ? 52.923 -36.486 45.589 1.00 12.54 111 LEU B O 1
ATOM 2729 N N . LEU B 1 115 ? 51.056 -35.238 45.800 1.00 12.25 112 LEU B N 1
ATOM 2730 C CA . LEU B 1 115 ? 51.647 -34.338 46.799 1.00 13.07 112 LEU B CA 1
ATOM 2731 C C . LEU B 1 115 ? 51.851 -35.074 48.146 1.00 14.35 112 LEU B C 1
ATOM 2732 O O . LEU B 1 115 ? 51.044 -35.944 48.496 1.00 14.56 112 LEU B O 1
ATOM 2737 N N . PRO B 1 116 ? 52.909 -34.719 48.913 1.00 15.23 113 PRO B N 1
ATOM 2738 C CA . PRO B 1 116 ? 53.882 -33.674 48.631 1.00 15.68 113 PRO B CA 1
ATOM 2739 C C . PRO B 1 116 ? 55.114 -34.201 47.895 1.00 16.37 113 PRO B C 1
ATOM 2740 O O . PRO B 1 116 ? 56.017 -33.430 47.602 1.00 17.15 113 PRO B O 1
ATOM 2744 N N . GLU B 1 117 ? 55.128 -35.487 47.552 1.00 16.38 114 GLU B N 1
ATOM 2745 C CA . GLU B 1 117 ? 56.199 -36.058 46.733 1.00 16.48 114 GLU B CA 1
ATOM 2746 C C . GLU B 1 117 ? 56.031 -35.742 45.239 1.00 16.24 114 GLU B C 1
ATOM 2747 O O . GLU B 1 117 ? 55.990 -36.647 44.394 1.00 16.89 114 GLU B O 1
ATOM 2749 N N . VAL B 1 118 ? 55.869 -34.463 44.901 1.00 14.50 115 VAL B N 1
ATOM 2750 C CA . VAL B 1 118 ? 55.955 -34.079 43.510 1.00 12.31 115 VAL B CA 1
ATOM 2751 C C . VAL B 1 118 ? 57.328 -33.413 43.362 1.00 11.99 115 VAL B C 1
ATOM 2752 O O . VAL B 1 118 ? 57.646 -32.470 44.097 1.00 11.28 115 VAL B O 1
ATOM 2756 N N . GLU B 1 119 ? 58.139 -33.957 42.449 1.00 11.21 116 GLU B N 1
ATOM 2757 C CA A GLU B 1 119 ? 59.486 -33.452 42.208 0.60 11.32 116 GLU B CA 1
ATOM 2758 C CA B GLU B 1 119 ? 59.484 -33.454 42.182 0.40 11.14 116 GLU B CA 1
ATOM 2759 C C . GLU B 1 119 ? 59.355 -32.122 41.473 1.00 10.93 116 GLU B C 1
ATOM 2760 O O . GLU B 1 119 ? 58.531 -31.992 40.562 1.00 9.58 116 GLU B O 1
ATOM 2771 N N . SER B 1 120 ? 60.156 -31.132 41.892 1.00 10.65 117 SER B N 1
ATOM 2772 C CA . SER B 1 120 ? 60.112 -29.777 41.294 1.00 10.61 117 SER B CA 1
ATOM 2773 C C . SER B 1 120 ? 60.330 -29.759 39.777 1.00 10.40 117 SER B C 1
ATOM 2774 O O . SER B 1 120 ? 59.624 -29.053 39.069 1.00 9.55 117 SER B O 1
ATOM 2777 N N . ALA B 1 121 ? 61.305 -30.541 39.291 1.00 10.93 118 ALA B N 1
ATOM 2778 C CA . ALA B 1 121 ? 61.575 -30.646 37.842 1.00 10.52 118 ALA B CA 1
ATOM 2779 C C . ALA B 1 121 ? 60.339 -31.122 37.078 1.00 9.99 118 ALA B C 1
ATOM 2780 O O . ALA B 1 121 ? 60.110 -30.724 35.931 1.00 9.50 118 ALA B O 1
ATOM 2782 N N . GLN B 1 122 ? 59.533 -31.968 37.709 1.00 9.60 119 GLN B N 1
ATOM 2783 C CA . GLN B 1 122 ? 58.359 -32.473 37.023 1.00 9.01 119 GLN B CA 1
ATOM 2784 C C . GLN B 1 122 ? 57.263 -31.403 36.984 1.00 8.14 119 GLN B C 1
ATOM 2785 O O . GLN B 1 122 ? 56.606 -31.233 35.981 1.00 7.52 119 GLN B O 1
ATOM 2791 N N . TRP B 1 123 ? 57.084 -30.690 38.086 1.00 8.24 120 TRP B N 1
ATOM 2792 C CA . TRP B 1 123 ? 56.190 -29.526 38.126 1.00 7.99 120 TRP B CA 1
ATOM 2793 C C . TRP B 1 123 ? 56.604 -28.488 37.073 1.00 7.92 120 TRP B C 1
ATOM 2794 O O . TRP B 1 123 ? 55.770 -28.063 36.263 1.00 7.52 120 TRP B O 1
ATOM 2805 N N . ASP B 1 124 ? 57.886 -28.103 37.073 1.00 7.74 121 ASP B N 1
ATOM 2806 C CA . ASP B 1 124 ? 58.406 -27.169 36.075 1.00 7.51 121 ASP B CA 1
ATOM 2807 C C . ASP B 1 124 ? 58.070 -27.621 34.644 1.00 6.62 121 ASP B C 1
ATOM 2808 O O . ASP B 1 124 ? 57.595 -26.822 33.827 1.00 6.45 121 ASP B O 1
ATOM 2813 N N . GLU B 1 125 ? 58.294 -28.899 34.354 1.00 5.67 122 GLU B N 1
ATOM 2814 C CA . GLU B 1 125 ? 58.083 -29.435 33.012 1.00 6.15 122 GLU B CA 1
ATOM 2815 C C . GLU B 1 125 ? 56.631 -29.348 32.541 1.00 6.27 122 GLU B C 1
ATOM 2816 O O . GLU B 1 125 ? 56.363 -28.979 31.382 1.00 6.05 122 GLU B O 1
ATOM 2822 N N . VAL B 1 126 ? 55.723 -29.731 33.437 1.00 5.86 123 VAL B N 1
ATOM 2823 C CA . VAL B 1 126 ? 54.290 -29.778 33.154 1.00 5.86 123 VAL B CA 1
ATOM 2824 C C . VAL B 1 126 ? 53.712 -28.383 33.054 1.00 5.49 123 VAL B C 1
ATOM 2825 O O . VAL B 1 126 ? 53.086 -28.054 32.066 1.00 6.24 123 VAL B O 1
ATOM 2829 N N . ILE B 1 127 ? 53.918 -27.563 34.075 1.00 5.86 124 ILE B N 1
ATOM 2830 C CA . ILE B 1 127 ? 53.566 -26.144 34.000 1.00 5.43 124 ILE B CA 1
ATOM 2831 C C . ILE B 1 127 ? 54.216 -25.514 32.756 1.00 6.22 124 ILE B C 1
ATOM 2832 O O . ILE B 1 127 ? 53.591 -24.709 32.028 1.00 5.10 124 ILE B O 1
ATOM 2837 N N . GLY B 1 128 ? 55.479 -25.882 32.518 1.00 6.14 125 GLY B N 1
ATOM 2838 C CA . GLY B 1 128 ? 56.252 -25.263 31.427 1.00 6.60 125 GLY B CA 1
ATOM 2839 C C . GLY B 1 128 ? 55.686 -25.584 30.066 1.00 6.11 125 GLY B C 1
ATOM 2840 O O . GLY B 1 128 ? 55.417 -24.684 29.272 1.00 6.89 125 GLY B O 1
ATOM 2841 N N . THR B 1 129 ? 55.514 -26.870 29.775 1.00 5.62 126 THR B N 1
ATOM 2842 C CA . THR B 1 129 ? 54.960 -27.262 28.483 1.00 5.43 126 THR B CA 1
ATOM 2843 C C . THR B 1 129 ? 53.494 -26.854 28.316 1.00 5.41 126 THR B C 1
ATOM 2844 O O . THR B 1 129 ? 53.118 -26.309 27.268 1.00 5.11 126 THR B O 1
ATOM 2848 N N . ASN B 1 130 ? 52.672 -27.124 29.339 1.00 4.82 127 ASN B N 1
ATOM 2849 C CA . ASN B 1 130 ? 51.222 -27.063 29.162 1.00 4.38 127 ASN B CA 1
ATOM 2850 C C . ASN B 1 130 ? 50.660 -25.658 29.219 1.00 4.22 127 ASN B C 1
ATOM 2851 O O . ASN B 1 130 ? 49.783 -25.299 28.430 1.00 3.18 127 ASN B O 1
ATOM 2856 N N . LEU B 1 131 ? 51.173 -24.864 30.156 1.00 4.31 128 LEU B N 1
ATOM 2857 C CA . LEU B 1 131 ? 50.659 -23.538 30.424 1.00 3.96 128 LEU B CA 1
ATOM 2858 C C . LEU B 1 131 ? 51.599 -22.490 29.807 1.00 4.43 128 LEU B C 1
ATOM 2859 O O . LEU B 1 131 ? 51.187 -21.653 28.991 1.00 4.42 128 LEU B O 1
ATOM 2864 N N . THR B 1 132 ? 52.859 -22.512 30.200 1.00 4.12 129 THR B N 1
ATOM 2865 C CA . THR B 1 132 ? 53.787 -21.526 29.637 1.00 4.94 129 THR B CA 1
ATOM 2866 C C . THR B 1 132 ? 53.963 -21.707 28.111 1.00 4.57 129 THR B C 1
ATOM 2867 O O . THR B 1 132 ? 54.054 -20.735 27.364 1.00 6.39 129 THR B O 1
ATOM 2871 N N . GLY B 1 133 ? 53.924 -22.943 27.658 1.00 4.23 130 GLY B N 1
ATOM 2872 C CA . GLY B 1 133 ? 53.935 -23.250 26.219 1.00 4.46 130 GLY B CA 1
ATOM 2873 C C . GLY B 1 133 ? 52.751 -22.699 25.440 1.00 4.67 130 GLY B C 1
ATOM 2874 O O . GLY B 1 133 ? 52.896 -22.322 24.272 1.00 4.74 130 GLY B O 1
ATOM 2875 N N . THR B 1 134 ? 51.575 -22.706 26.074 1.00 4.60 131 THR B N 1
ATOM 2876 C CA . THR B 1 134 ? 50.356 -22.153 25.492 1.00 4.55 131 THR B CA 1
ATOM 2877 C C . THR B 1 134 ? 50.470 -20.656 25.422 1.00 4.86 131 THR B C 1
ATOM 2878 O O . THR B 1 134 ? 50.175 -20.060 24.379 1.00 4.87 131 THR B O 1
ATOM 2882 N N . PHE B 1 135 ? 50.919 -20.053 26.511 1.00 5.20 132 PHE B N 1
ATOM 2883 C CA . PHE B 1 135 ? 51.256 -18.621 26.483 1.00 6.29 132 PHE B CA 1
ATOM 2884 C C . PHE B 1 135 ? 52.300 -18.277 25.392 1.00 6.43 132 PHE B C 1
ATOM 2885 O O . PHE B 1 135 ? 52.115 -17.314 24.645 1.00 7.33 132 PHE B O 1
ATOM 2893 N N . ASN B 1 136 ? 53.375 -19.062 25.286 1.00 6.40 133 ASN B N 1
ATOM 2894 C CA . ASN B 1 136 ? 54.377 -18.807 24.244 1.00 6.12 133 ASN B CA 1
ATOM 2895 C C . ASN B 1 136 ? 53.863 -18.936 22.833 1.00 6.00 133 ASN B C 1
ATOM 2896 O O . ASN B 1 136 ? 54.352 -18.245 21.937 1.00 5.57 133 ASN B O 1
ATOM 2901 N N . THR B 1 137 ? 52.898 -19.829 22.616 1.00 5.51 134 THR B N 1
ATOM 2902 C CA . THR B 1 137 ? 52.373 -20.032 21.257 1.00 5.90 134 THR B CA 1
ATOM 2903 C C . THR B 1 137 ? 51.484 -18.850 20.885 1.00 6.20 134 THR B C 1
ATOM 2904 O O . THR B 1 137 ? 51.626 -18.283 19.793 1.00 7.13 134 THR B O 1
ATOM 2908 N N . ILE B 1 138 ? 50.615 -18.443 21.809 1.00 6.37 135 ILE B N 1
ATOM 2909 C CA . ILE B 1 138 ? 49.727 -17.309 21.582 1.00 6.92 135 ILE B CA 1
ATOM 2910 C C . ILE B 1 138 ? 50.551 -16.067 21.339 1.00 7.46 135 ILE B C 1
ATOM 2911 O O . ILE B 1 138 ? 50.278 -15.306 20.403 1.00 8.13 135 ILE B O 1
ATOM 2916 N N . ALA B 1 139 ? 51.560 -15.868 22.185 1.00 7.41 136 ALA B N 1
ATOM 2917 C CA . ALA B 1 139 ? 52.425 -14.691 22.057 1.00 7.85 136 ALA B CA 1
ATOM 2918 C C . ALA B 1 139 ? 53.180 -14.731 20.727 1.00 7.37 136 ALA B C 1
ATOM 2919 O O . ALA B 1 139 ? 53.439 -13.702 20.140 1.00 7.28 136 ALA B O 1
ATOM 2921 N N . ALA B 1 140 ? 53.515 -15.932 20.255 1.00 7.42 137 ALA B N 1
ATOM 2922 C CA . ALA B 1 140 ? 54.183 -16.071 18.961 1.00 8.14 137 ALA B CA 1
ATOM 2923 C C . ALA B 1 140 ? 53.307 -15.679 17.764 1.00 8.17 137 ALA B C 1
ATOM 2924 O O . ALA B 1 140 ? 53.813 -15.038 16.825 1.00 7.97 137 ALA B O 1
ATOM 2926 N N . VAL B 1 141 ? 52.022 -16.056 17.806 1.00 7.23 138 VAL B N 1
ATOM 2927 C CA . VAL B 1 141 ? 51.136 -15.867 16.646 1.00 7.71 138 VAL B CA 1
ATOM 2928 C C . VAL B 1 141 ? 50.386 -14.568 16.608 1.00 7.72 138 VAL B C 1
ATOM 2929 O O . VAL B 1 141 ? 50.064 -14.076 15.513 1.00 9.40 138 VAL B O 1
ATOM 2933 N N . ALA B 1 142 ? 50.118 -14.008 17.778 1.00 8.01 139 ALA B N 1
ATOM 2934 C CA . ALA B 1 142 ? 49.258 -12.805 17.902 1.00 7.82 139 ALA B CA 1
ATOM 2935 C C . ALA B 1 142 ? 49.719 -11.555 17.165 1.00 7.83 139 ALA B C 1
ATOM 2936 O O . ALA B 1 142 ? 48.873 -10.864 16.614 1.00 8.19 139 ALA B O 1
ATOM 2938 N N . PRO B 1 143 ? 51.039 -11.267 17.133 1.00 8.77 140 PRO B N 1
ATOM 2939 C CA . PRO B 1 143 ? 51.461 -10.066 16.420 1.00 9.75 140 PRO B CA 1
ATOM 2940 C C . PRO B 1 143 ? 50.987 -10.050 14.976 1.00 10.46 140 PRO B C 1
ATOM 2941 O O . PRO B 1 143 ? 50.496 -9.017 14.540 1.00 12.17 140 PRO B O 1
ATOM 2945 N N . GLY B 1 144 ? 51.158 -11.167 14.248 1.00 10.26 141 GLY B N 1
ATOM 2946 C CA . GLY B 1 144 ? 50.723 -11.274 12.856 1.00 8.53 141 GLY B CA 1
ATOM 2947 C C . GLY B 1 144 ? 49.197 -11.284 12.730 1.00 8.97 141 GLY B C 1
ATOM 2948 O O . GLY B 1 144 ? 48.652 -10.713 11.767 1.00 7.10 141 GLY B O 1
ATOM 2949 N N . MET B 1 145 ? 48.495 -11.933 13.676 1.00 7.66 142 MET B N 1
ATOM 2950 C CA . MET B 1 145 ? 47.019 -11.906 13.625 1.00 7.76 142 MET B CA 1
ATOM 2951 C C . MET B 1 145 ? 46.495 -10.505 13.844 1.00 8.36 142 MET B C 1
ATOM 2952 O O . MET B 1 145 ? 45.560 -10.075 13.171 1.00 8.72 142 MET B O 1
ATOM 2957 N N . ILE B 1 146 ? 47.093 -9.790 14.798 1.00 9.71 143 ILE B N 1
ATOM 2958 C CA . ILE B 1 146 ? 46.747 -8.391 15.055 1.00 10.03 143 ILE B CA 1
ATOM 2959 C C . ILE B 1 146 ? 47.003 -7.543 13.798 1.00 10.24 143 ILE B C 1
ATOM 2960 O O . ILE B 1 146 ? 46.117 -6.847 13.346 1.00 10.28 143 ILE B O 1
ATOM 2965 N N . LYS B 1 147 ? 48.205 -7.660 13.231 1.00 11.38 144 LYS B N 1
ATOM 2966 C CA . LYS B 1 147 ? 48.592 -6.977 12.005 1.00 12.70 144 LYS B CA 1
ATOM 2967 C C . LYS B 1 147 ? 47.601 -7.262 10.864 1.00 13.48 144 LYS B C 1
ATOM 2968 O O . LYS B 1 147 ? 47.192 -6.346 10.132 1.00 13.15 144 LYS B O 1
ATOM 2970 N N . ARG B 1 148 ? 47.207 -8.532 10.725 1.00 12.71 145 ARG B N 1
ATOM 2971 C CA . ARG B 1 148 ? 46.282 -8.941 9.644 1.00 12.52 145 ARG B CA 1
ATOM 2972 C C . ARG B 1 148 ? 44.809 -8.785 10.017 1.00 12.62 145 ARG B C 1
ATOM 2973 O O . ARG B 1 148 ? 43.936 -8.961 9.158 1.00 13.36 145 ARG B O 1
ATOM 2981 N N . ASN B 1 149 ? 44.547 -8.498 11.302 1.00 11.30 146 ASN B N 1
ATOM 2982 C CA . ASN B 1 149 ? 43.199 -8.390 11.832 1.00 10.56 146 ASN B CA 1
ATOM 2983 C C . ASN B 1 149 ? 42.321 -9.626 11.643 1.00 9.90 146 ASN B C 1
ATOM 2984 O O . ASN B 1 149 ? 41.145 -9.497 11.282 1.00 9.80 146 ASN B O 1
ATOM 2989 N N . TYR B 1 150 ? 42.878 -10.810 11.922 1.00 8.72 147 TYR B N 1
ATOM 2990 C CA . TYR B 1 150 ? 42.157 -12.096 11.769 1.00 8.49 147 TYR B CA 1
ATOM 2991 C C . TYR B 1 150 ? 42.927 -13.215 12.467 1.00 7.78 147 TYR B C 1
ATOM 2992 O O . TYR B 1 150 ? 44.119 -13.444 12.201 1.00 6.80 147 TYR B O 1
ATOM 3001 N N . GLY B 1 151 ? 42.238 -13.896 13.376 1.00 7.44 148 GLY B N 1
ATOM 3002 C CA . GLY B 1 151 ? 42.757 -15.127 13.958 1.00 6.41 148 GLY B CA 1
ATOM 3003 C C . GLY B 1 151 ? 41.722 -15.993 14.651 1.00 5.99 148 GLY B C 1
ATOM 3004 O O . GLY B 1 151 ? 40.750 -15.508 15.238 1.00 4.88 148 GLY B O 1
ATOM 3005 N N . ARG B 1 152 ? 41.981 -17.296 14.626 1.00 6.02 149 ARG B N 1
ATOM 3006 C CA . ARG B 1 152 ? 41.229 -18.243 15.408 1.00 5.43 149 ARG B CA 1
ATOM 3007 C C . ARG B 1 152 ? 42.229 -19.112 16.133 1.00 5.94 149 ARG B C 1
ATOM 3008 O O . ARG B 1 152 ? 42.982 -19.882 15.515 1.00 5.69 149 ARG B O 1
ATOM 3016 N N . ILE B 1 153 ? 42.269 -18.951 17.454 1.00 5.32 150 ILE B N 1
ATOM 3017 C CA . ILE B 1 153 ? 43.197 -19.672 18.304 1.00 5.37 150 ILE B CA 1
ATOM 3018 C C . ILE B 1 153 ? 42.361 -20.648 19.134 1.00 5.23 150 ILE B C 1
ATOM 3019 O O . ILE B 1 153 ? 41.349 -20.261 19.711 1.00 6.72 150 ILE B O 1
ATOM 3024 N N . VAL B 1 154 ? 42.772 -21.906 19.180 1.00 5.36 151 VAL B N 1
ATOM 3025 C CA . VAL B 1 154 ? 42.136 -22.867 20.078 1.00 5.51 151 VAL B CA 1
ATOM 3026 C C . VAL B 1 154 ? 43.201 -23.381 20.993 1.00 5.72 151 VAL B C 1
ATOM 3027 O O . VAL B 1 154 ? 44.234 -23.895 20.533 1.00 6.29 151 VAL B O 1
ATOM 3031 N N . THR B 1 155 ? 42.986 -23.187 22.286 1.00 4.72 152 THR B N 1
ATOM 3032 C CA . THR B 1 155 ? 43.860 -23.812 23.268 1.00 4.61 152 THR B CA 1
ATOM 3033 C C . THR B 1 155 ? 43.293 -25.197 23.616 1.00 4.56 152 THR B C 1
ATOM 3034 O O . THR B 1 155 ? 42.136 -25.533 23.284 1.00 4.02 152 THR B O 1
ATOM 3038 N N . VAL B 1 156 ? 44.113 -26.023 24.257 1.00 4.56 153 VAL B N 1
ATOM 3039 C CA . VAL B 1 156 ? 43.651 -27.337 24.688 1.00 3.90 153 VAL B CA 1
ATOM 3040 C C . VAL B 1 156 ? 43.810 -27.471 26.194 1.00 4.12 153 VAL B C 1
ATOM 3041 O O . VAL B 1 156 ? 44.926 -27.454 26.710 1.00 3.89 153 VAL B O 1
ATOM 3045 N N . SER B 1 157 ? 42.678 -27.583 26.876 1.00 3.82 154 SER B N 1
ATOM 3046 C CA . SER B 1 157 ? 42.650 -27.822 28.294 1.00 3.82 154 SER B CA 1
ATOM 3047 C C . SER B 1 157 ? 42.395 -29.318 28.455 1.00 4.76 154 SER B C 1
ATOM 3048 O O . SER B 1 157 ? 43.061 -30.138 27.790 1.00 4.58 154 SER B O 1
ATOM 3051 N N . SER B 1 158 ? 41.428 -29.649 29.313 1.00 4.69 155 SER B N 1
ATOM 3052 C CA . SER B 1 158 ? 41.108 -31.008 29.665 1.00 7.23 155 SER B CA 1
ATOM 3053 C C . SER B 1 158 ? 39.847 -30.945 30.487 1.00 8.03 155 SER B C 1
ATOM 3054 O O . SER B 1 158 ? 39.528 -29.901 31.077 1.00 8.90 155 SER B O 1
ATOM 3057 N N . MET B 1 159 ? 39.112 -32.047 30.494 1.00 8.75 156 MET B N 1
ATOM 3058 C CA . MET B 1 159 ? 38.172 -32.386 31.588 1.00 10.02 156 MET B CA 1
ATOM 3059 C C . MET B 1 159 ? 38.711 -32.034 33.019 1.00 9.26 156 MET B C 1
ATOM 3060 O O . MET B 1 159 ? 37.975 -31.548 33.902 1.00 8.10 156 MET B O 1
ATOM 3065 N N . LEU B 1 160 ? 40.003 -32.239 33.219 1.00 8.36 157 LEU B N 1
ATOM 3066 C CA . LEU B 1 160 ? 40.662 -31.890 34.484 1.00 8.37 157 LEU B CA 1
ATOM 3067 C C . LEU B 1 160 ? 40.975 -30.407 34.632 1.00 7.68 157 LEU B C 1
ATOM 3068 O O . LEU B 1 160 ? 41.372 -29.950 35.718 1.00 8.94 157 LEU B O 1
ATOM 3073 N N . GLY B 1 161 ? 40.813 -29.663 33.550 1.00 6.75 158 GLY B N 1
ATOM 3074 C CA . GLY B 1 161 ? 40.951 -28.217 33.586 1.00 5.89 158 GLY B CA 1
ATOM 3075 C C . GLY B 1 161 ? 39.774 -27.530 34.247 1.00 5.33 158 GLY B C 1
ATOM 3076 O O . GLY B 1 161 ? 39.832 -26.341 34.509 1.00 4.12 158 GLY B O 1
ATOM 3077 N N . HIS B 1 162 ? 38.685 -28.274 34.469 1.00 5.41 159 HIS B N 1
ATOM 3078 C CA . HIS B 1 162 ? 37.554 -27.757 35.250 1.00 6.19 159 HIS B CA 1
ATOM 3079 C C . HIS B 1 162 ? 37.045 -28.777 36.294 1.00 6.62 159 HIS B C 1
ATOM 3080 O O . HIS B 1 162 ? 35.883 -28.778 36.670 1.00 6.20 159 HIS B O 1
ATOM 3087 N N . SER B 1 163 ? 37.958 -29.623 36.771 1.00 6.73 160 SER B N 1
ATOM 3088 C CA . SER B 1 163 ? 37.715 -30.531 37.909 1.00 7.65 160 SER B CA 1
ATOM 3089 C C . SER B 1 163 ? 39.059 -30.830 38.557 1.00 7.77 160 SER B C 1
ATOM 3090 O O . SER B 1 163 ? 40.023 -30.146 38.290 1.00 9.13 160 SER B O 1
ATOM 3093 N N . ALA B 1 164 ? 39.121 -31.842 39.412 1.00 8.09 161 ALA B N 1
ATOM 3094 C CA . ALA B 1 164 ? 40.378 -32.315 39.961 1.00 8.62 161 ALA B CA 1
ATOM 3095 C C . ALA B 1 164 ? 40.280 -33.813 40.308 1.00 9.30 161 ALA B C 1
ATOM 3096 O O . ALA B 1 164 ? 39.174 -34.387 40.347 1.00 8.87 161 ALA B O 1
ATOM 3098 N N . ASN B 1 165 ? 41.431 -34.438 40.527 1.00 9.69 162 ASN B N 1
ATOM 3099 C CA . ASN B 1 165 ? 41.504 -35.875 40.847 1.00 11.23 162 ASN B CA 1
ATOM 3100 C C . ASN B 1 165 ? 42.763 -36.107 41.686 1.00 10.58 162 ASN B C 1
ATOM 3101 O O . ASN B 1 165 ? 43.468 -35.142 41.962 1.00 10.52 162 ASN B O 1
ATOM 3106 N N . PHE B 1 166 ? 43.028 -37.346 42.127 1.00 10.16 163 PHE B N 1
ATOM 3107 C CA . PHE B 1 166 ? 44.215 -37.625 42.941 1.00 10.55 163 PHE B CA 1
ATOM 3108 C C . PHE B 1 166 ? 45.488 -37.611 42.071 1.00 10.42 163 PHE B C 1
ATOM 3109 O O . PHE B 1 166 ? 45.444 -37.961 40.895 1.00 10.95 163 PHE B O 1
ATOM 3117 N N . ALA B 1 167 ? 46.609 -37.207 42.663 1.00 10.39 164 ALA B N 1
ATOM 3118 C CA . ALA B 1 167 ? 47.949 -37.374 42.072 1.00 9.81 164 ALA B CA 1
ATOM 3119 C C . ALA B 1 167 ? 48.185 -36.601 40.770 1.00 9.14 164 ALA B C 1
ATOM 3120 O O . ALA B 1 167 ? 49.004 -37.006 39.938 1.00 9.06 164 ALA B O 1
ATOM 3122 N N . GLN B 1 168 ? 47.488 -35.471 40.611 1.00 9.00 165 GLN B N 1
ATOM 3123 C CA A GLN B 1 168 ? 47.508 -34.728 39.354 0.50 8.87 165 GLN B CA 1
ATOM 3124 C CA B GLN B 1 168 ? 47.494 -34.721 39.355 0.50 8.80 165 GLN B CA 1
ATOM 3125 C C . GLN B 1 168 ? 47.753 -33.221 39.530 1.00 8.57 165 GLN B C 1
ATOM 3126 O O . GLN B 1 168 ? 47.448 -32.428 38.642 1.00 8.76 165 GLN B O 1
ATOM 3137 N N . ALA B 1 169 ? 48.323 -32.825 40.660 1.00 8.23 166 ALA B N 1
ATOM 3138 C CA . ALA B 1 169 ? 48.558 -31.404 40.921 1.00 7.80 166 ALA B CA 1
ATOM 3139 C C . ALA B 1 169 ? 49.195 -30.623 39.767 1.00 7.18 166 ALA B C 1
ATOM 3140 O O . ALA B 1 169 ? 48.656 -29.610 39.363 1.00 7.24 166 ALA B O 1
ATOM 3142 N N . SER B 1 170 ? 50.328 -31.075 39.236 1.00 7.88 167 SER B N 1
ATOM 3143 C CA . SER B 1 170 ? 50.978 -30.383 38.099 1.00 8.03 167 SER B CA 1
ATOM 3144 C C . SER B 1 170 ? 50.067 -30.234 36.883 1.00 7.98 167 SER B C 1
ATOM 3145 O O . SER B 1 170 ? 49.915 -29.124 36.358 1.00 7.54 167 SER B O 1
ATOM 3148 N N . TYR B 1 171 ? 49.491 -31.356 36.434 1.00 7.91 168 TYR B N 1
ATOM 3149 C CA . TYR B 1 171 ? 48.656 -31.393 35.209 1.00 7.68 168 TYR B CA 1
ATOM 3150 C C . TYR B 1 171 ? 47.374 -30.562 35.346 1.00 6.26 168 TYR B C 1
ATOM 3151 O O . TYR B 1 171 ? 47.022 -29.766 34.488 1.00 5.95 168 TYR B O 1
ATOM 3160 N N . VAL B 1 172 ? 46.686 -30.758 36.452 1.00 6.11 169 VAL B N 1
ATOM 3161 C CA . VAL B 1 172 ? 45.446 -30.043 36.724 1.00 4.87 169 VAL B CA 1
ATOM 3162 C C . VAL B 1 172 ? 45.669 -28.523 36.888 1.00 5.39 169 VAL B C 1
ATOM 3163 O O . VAL B 1 172 ? 44.913 -27.729 36.326 1.00 4.43 169 VAL B O 1
ATOM 3167 N N . SER B 1 173 ? 46.710 -28.130 37.634 1.00 5.35 170 SER B N 1
ATOM 3168 C CA . SER B 1 173 ? 47.048 -26.698 37.793 1.00 6.19 170 SER B CA 1
ATOM 3169 C C . SER B 1 173 ? 47.333 -26.081 36.423 1.00 5.29 170 SER B C 1
ATOM 3170 O O . SER B 1 173 ? 46.909 -24.976 36.125 1.00 5.68 170 SER B O 1
ATOM 3173 N N . SER B 1 174 ? 48.048 -26.813 35.582 1.00 5.14 171 SER B N 1
ATOM 3174 C CA . SER B 1 174 ? 48.318 -26.328 34.223 1.00 3.88 171 SER B CA 1
ATOM 3175 C C . SER B 1 174 ? 47.032 -26.155 33.377 1.00 3.81 171 SER B C 1
ATOM 3176 O O . SER B 1 174 ? 46.860 -25.122 32.725 1.00 4.09 171 SER B O 1
ATOM 3179 N N . LYS B 1 175 ? 46.124 -27.133 33.411 1.00 3.01 172 LYS B N 1
ATOM 3180 C CA . LYS B 1 175 ? 44.916 -27.091 32.570 1.00 2.94 172 LYS B CA 1
ATOM 3181 C C . LYS B 1 175 ? 43.849 -26.050 33.024 1.00 2.98 172 LYS B C 1
ATOM 3182 O O . LYS B 1 175 ? 43.101 -25.531 32.175 1.00 2.91 172 LYS B O 1
ATOM 3188 N N . TRP B 1 176 ? 43.798 -25.797 34.335 1.00 3.04 173 TRP B N 1
ATOM 3189 C CA . TRP B 1 176 ? 43.082 -24.664 34.919 1.00 3.29 173 TRP B CA 1
ATOM 3190 C C . TRP B 1 176 ? 43.697 -23.365 34.427 1.00 3.13 173 TRP B C 1
ATOM 3191 O O . TRP B 1 176 ? 42.968 -22.489 33.960 1.00 3.53 173 TRP B O 1
ATOM 3202 N N . GLY B 1 177 ? 45.025 -23.255 34.529 1.00 3.15 174 GLY B N 1
ATOM 3203 C CA . GLY B 1 177 ? 45.763 -22.102 34.002 1.00 3.20 174 GLY B CA 1
ATOM 3204 C C . GLY B 1 177 ? 45.423 -21.782 32.553 1.00 3.11 174 GLY B C 1
ATOM 3205 O O . GLY B 1 177 ? 45.253 -20.616 32.193 1.00 3.18 174 GLY B O 1
ATOM 3206 N N . VAL B 1 178 ? 45.283 -22.828 31.731 1.00 3.00 175 VAL B N 1
ATOM 3207 C CA . VAL B 1 178 ? 45.008 -22.671 30.300 1.00 2.93 175 VAL B CA 1
ATOM 3208 C C . VAL B 1 178 ? 43.684 -21.970 29.978 1.00 2.94 175 VAL B C 1
ATOM 3209 O O . VAL B 1 178 ? 43.577 -21.185 29.027 1.00 2.95 175 VAL B O 1
ATOM 3213 N N . ILE B 1 179 ? 42.677 -22.279 30.776 1.00 2.95 176 ILE B N 1
ATOM 3214 C CA . ILE B 1 179 ? 41.370 -21.643 30.681 1.00 3.00 176 ILE B CA 1
ATOM 3215 C C . ILE B 1 179 ? 41.439 -20.178 31.042 1.00 3.13 176 ILE B C 1
ATOM 3216 O O . ILE B 1 179 ? 40.965 -19.322 30.272 1.00 3.18 176 ILE B O 1
ATOM 3221 N N . GLY B 1 180 ? 42.071 -19.855 32.176 1.00 3.23 177 GLY B N 1
ATOM 3222 C CA . GLY B 1 180 ? 42.179 -18.422 32.547 1.00 3.40 177 GLY B CA 1
ATOM 3223 C C . GLY B 1 180 ? 42.971 -17.691 31.456 1.00 3.41 177 GLY B C 1
ATOM 3224 O O . GLY B 1 180 ? 42.586 -16.582 31.044 1.00 3.77 177 GLY B O 1
ATOM 3225 N N . LEU B 1 181 ? 44.032 -18.327 30.933 1.00 3.31 178 LEU B N 1
ATOM 3226 C CA . LEU B 1 181 ? 44.819 -17.726 29.838 1.00 3.34 178 LEU B CA 1
ATOM 3227 C C . LEU B 1 181 ? 43.965 -17.529 28.604 1.00 3.30 178 LEU B C 1
ATOM 3228 O O . LEU B 1 181 ? 43.979 -16.454 28.011 1.00 3.42 178 LEU B O 1
ATOM 3233 N N . THR B 1 182 ? 43.206 -18.574 28.225 1.00 3.29 179 THR B N 1
ATOM 3234 C CA . THR B 1 182 ? 42.314 -18.522 27.055 1.00 3.14 179 THR B CA 1
ATOM 3235 C C . THR B 1 182 ? 41.436 -17.289 27.116 1.00 3.33 179 THR B C 1
ATOM 3236 O O . THR B 1 182 ? 41.345 -16.536 26.136 1.00 3.35 179 THR B O 1
ATOM 3240 N N . LYS B 1 183 ? 40.857 -17.058 28.296 1.00 3.35 180 LYS B N 1
ATOM 3241 C CA . LYS B 1 183 ? 39.877 -15.997 28.471 1.00 4.53 180 LYS B CA 1
ATOM 3242 C C . LYS B 1 183 ? 40.525 -14.627 28.456 1.00 4.98 180 LYS B C 1
ATOM 3243 O O . LYS B 1 183 ? 39.897 -13.632 28.031 1.00 6.16 180 LYS B O 1
ATOM 3249 N N . CYS B 1 184 ? 41.752 -14.584 28.961 1.00 4.94 181 CYS B N 1
ATOM 3250 C CA . CYS B 1 184 ? 42.604 -13.415 28.891 1.00 4.64 181 CYS B CA 1
ATOM 3251 C C . CYS B 1 184 ? 43.024 -13.074 27.476 1.00 4.93 181 CYS B C 1
ATOM 3252 O O . CYS B 1 184 ? 43.008 -11.922 27.061 1.00 5.50 181 CYS B O 1
ATOM 3255 N N . ALA B 1 185 ? 43.441 -14.079 26.736 1.00 4.48 182 ALA B N 1
ATOM 3256 C CA . ALA B 1 185 ? 43.855 -13.838 25.363 1.00 4.78 182 ALA B CA 1
ATOM 3257 C C . ALA B 1 185 ? 42.615 -13.368 24.596 1.00 4.45 182 ALA B C 1
ATOM 3258 O O . ALA B 1 185 ? 42.711 -12.529 23.744 1.00 5.03 182 ALA B O 1
ATOM 3260 N N . ALA B 1 186 ? 41.444 -13.903 24.928 1.00 4.98 183 ALA B N 1
ATOM 3261 C CA . ALA B 1 186 ? 40.217 -13.478 24.286 1.00 4.77 183 ALA B CA 1
ATOM 3262 C C . ALA B 1 186 ? 39.928 -11.984 24.529 1.00 5.93 183 ALA B C 1
ATOM 3263 O O . ALA B 1 186 ? 39.451 -11.302 23.616 1.00 6.61 183 ALA B O 1
ATOM 3265 N N . HIS B 1 187 ? 40.253 -11.468 25.722 1.00 5.66 184 HIS B N 1
ATOM 3266 C CA . HIS B 1 187 ? 40.227 -9.998 25.987 1.00 5.97 184 HIS B CA 1
ATOM 3267 C C . HIS B 1 187 ? 41.246 -9.174 25.213 1.00 5.70 184 HIS B C 1
ATOM 3268 O O . HIS B 1 187 ? 40.874 -8.281 24.481 1.00 4.90 184 HIS B O 1
ATOM 3275 N N . ASP B 1 188 ? 42.536 -9.460 25.386 1.00 6.04 185 ASP B N 1
ATOM 3276 C CA . ASP B 1 188 ? 43.559 -8.582 24.757 1.00 6.25 185 ASP B CA 1
ATOM 3277 C C . ASP B 1 188 ? 43.431 -8.551 23.266 1.00 6.22 185 ASP B C 1
ATOM 3278 O O . ASP B 1 188 ? 43.723 -7.565 22.657 1.00 5.61 185 ASP B O 1
ATOM 3283 N N . LEU B 1 189 ? 42.963 -9.664 22.674 1.00 7.13 186 LEU B N 1
ATOM 3284 C CA . LEU B 1 189 ? 43.006 -9.819 21.222 1.00 6.80 186 LEU B CA 1
ATOM 3285 C C . LEU B 1 189 ? 41.694 -9.398 20.545 1.00 7.14 186 LEU B C 1
ATOM 3286 O O . LEU B 1 189 ? 41.622 -9.309 19.329 1.00 7.65 186 LEU B O 1
ATOM 3291 N N . VAL B 1 190 ? 40.679 -9.096 21.351 1.00 7.75 187 VAL B N 1
ATOM 3292 C CA . VAL B 1 190 ? 39.276 -8.995 20.912 1.00 8.18 187 VAL B CA 1
ATOM 3293 C C . VAL B 1 190 ? 38.979 -8.027 19.722 1.00 9.53 187 VAL B C 1
ATOM 3294 O O . VAL B 1 190 ? 38.223 -8.365 18.798 1.00 9.02 187 VAL B O 1
ATOM 3298 N N . GLY B 1 191 ? 39.595 -6.852 19.754 1.00 10.04 188 GLY B N 1
ATOM 3299 C CA . GLY B 1 191 ? 39.319 -5.792 18.793 1.00 10.58 188 GLY B CA 1
ATOM 3300 C C . GLY B 1 191 ? 40.055 -5.984 17.474 1.00 10.89 188 GLY B C 1
ATOM 3301 O O . GLY B 1 191 ? 39.926 -5.150 16.587 1.00 10.31 188 GLY B O 1
ATOM 3302 N N . TYR B 1 192 ? 40.813 -7.085 17.349 1.00 9.81 189 TYR B N 1
ATOM 3303 C CA . TYR B 1 192 ? 41.537 -7.379 16.103 1.00 9.12 189 TYR B CA 1
ATOM 3304 C C . TYR B 1 192 ? 41.008 -8.562 15.310 1.00 8.21 189 TYR B C 1
ATOM 3305 O O . TYR B 1 192 ? 41.760 -9.171 14.541 1.00 8.16 189 TYR B O 1
ATOM 3314 N N . GLY B 1 193 ? 39.735 -8.897 15.496 1.00 7.18 190 GLY B N 1
ATOM 3315 C CA . GLY B 1 193 ? 39.104 -9.978 14.724 1.00 6.13 190 GLY B CA 1
ATOM 3316 C C . GLY B 1 193 ? 39.686 -11.349 15.044 1.00 5.58 190 GLY B C 1
ATOM 3317 O O . GLY B 1 193 ? 39.645 -12.268 14.223 1.00 5.61 190 GLY B O 1
ATOM 3318 N N . ILE B 1 194 ? 40.179 -11.486 16.271 1.00 5.60 191 ILE B N 1
ATOM 3319 C CA . ILE B 1 194 ? 40.801 -12.708 16.780 1.00 5.71 191 ILE B CA 1
ATOM 3320 C C . ILE B 1 194 ? 39.925 -13.272 17.880 1.00 5.45 191 ILE B C 1
ATOM 3321 O O . ILE B 1 194 ? 39.547 -12.524 18.803 1.00 5.27 191 ILE B O 1
ATOM 3326 N N . THR B 1 195 ? 39.580 -14.561 17.761 1.00 4.49 192 THR B N 1
ATOM 3327 C CA . THR B 1 195 ? 38.931 -15.296 18.843 1.00 4.12 192 THR B CA 1
ATOM 3328 C C . THR B 1 195 ? 39.854 -16.346 19.462 1.00 4.10 192 THR B C 1
ATOM 3329 O O . THR B 1 195 ? 40.759 -16.843 18.813 1.00 4.30 192 THR B O 1
ATOM 3333 N N . VAL B 1 196 ? 39.635 -16.671 20.734 1.00 4.65 193 VAL B N 1
ATOM 3334 C CA . VAL B 1 196 ? 40.472 -17.642 21.458 1.00 3.45 193 VAL B CA 1
ATOM 3335 C C . VAL B 1 196 ? 39.507 -18.515 22.265 1.00 3.84 193 VAL B C 1
ATOM 3336 O O . VAL B 1 196 ? 38.801 -18.008 23.140 1.00 4.09 193 VAL B O 1
ATOM 3340 N N . ASN B 1 197 ? 39.449 -19.808 21.955 1.00 3.04 194 ASN B N 1
ATOM 3341 C CA . ASN B 1 197 ? 38.587 -20.706 22.691 1.00 3.43 194 ASN B CA 1
ATOM 3342 C C . ASN B 1 197 ? 39.377 -21.976 23.083 1.00 3.77 194 ASN B C 1
ATOM 3343 O O . ASN B 1 197 ? 40.374 -22.293 22.431 1.00 4.74 194 ASN B O 1
ATOM 3348 N N . ALA B 1 198 ? 38.932 -22.693 24.115 1.00 3.40 195 ALA B N 1
ATOM 3349 C CA . ALA B 1 198 ? 39.564 -23.981 24.498 1.00 3.63 195 ALA B CA 1
ATOM 3350 C C . ALA B 1 198 ? 38.648 -25.123 24.166 1.00 3.41 195 ALA B C 1
ATOM 3351 O O . ALA B 1 198 ? 37.428 -24.972 24.243 1.00 3.88 195 ALA B O 1
ATOM 3353 N N . VAL B 1 199 ? 39.230 -26.254 23.793 1.00 3.35 196 VAL B N 1
ATOM 3354 C CA . VAL B 1 199 ? 38.532 -27.530 23.853 1.00 3.50 196 VAL B CA 1
ATOM 3355 C C . VAL B 1 199 ? 38.977 -28.198 25.162 1.00 3.79 196 VAL B C 1
ATOM 3356 O O . VAL B 1 199 ? 40.102 -27.979 25.585 1.00 3.83 196 VAL B O 1
ATOM 3360 N N . ALA B 1 200 ? 38.091 -28.964 25.812 1.00 3.80 197 ALA B N 1
ATOM 3361 C CA . ALA B 1 200 ? 38.443 -29.730 27.015 1.00 4.23 197 ALA B CA 1
ATOM 3362 C C . ALA B 1 200 ? 38.121 -31.217 26.823 1.00 4.74 197 ALA B C 1
ATOM 3363 O O . ALA B 1 200 ? 36.996 -31.675 27.091 1.00 5.07 197 ALA B O 1
ATOM 3365 N N . PRO B 1 201 ? 39.094 -31.983 26.335 1.00 5.94 198 PRO B N 1
ATOM 3366 C CA . PRO B 1 201 ? 38.723 -33.375 26.067 1.00 6.29 198 PRO B CA 1
ATOM 3367 C C . PRO B 1 201 ? 38.717 -34.237 27.338 1.00 6.76 198 PRO B C 1
ATOM 3368 O O . PRO B 1 201 ? 39.349 -33.877 28.342 1.00 5.41 198 PRO B O 1
ATOM 3372 N N . GLY B 1 202 ? 37.939 -35.320 27.300 1.00 7.35 199 GLY B N 1
ATOM 3373 C CA . GLY B 1 202 ? 37.997 -36.383 28.314 1.00 9.18 199 GLY B CA 1
ATOM 3374 C C . GLY B 1 202 ? 39.080 -37.384 27.934 1.00 10.54 199 GLY B C 1
ATOM 3375 O O . GLY B 1 202 ? 40.106 -36.984 27.387 1.00 10.72 199 GLY B O 1
ATOM 3376 N N . ASN B 1 203 ? 38.867 -38.668 28.206 1.00 10.42 200 ASN B N 1
ATOM 3377 C CA . ASN B 1 203 ? 39.844 -39.682 27.859 1.00 11.35 200 ASN B CA 1
ATOM 3378 C C . ASN B 1 203 ? 39.858 -39.929 26.360 1.00 10.53 200 ASN B C 1
ATOM 3379 O O . ASN B 1 203 ? 38.850 -40.373 25.794 1.00 10.23 200 ASN B O 1
ATOM 3384 N N . ILE B 1 204 ? 41.008 -39.670 25.736 1.00 9.41 201 ILE B N 1
ATOM 3385 C CA . ILE B 1 204 ? 41.153 -39.768 24.279 1.00 9.27 201 ILE B CA 1
ATOM 3386 C C . ILE B 1 204 ? 42.215 -40.789 23.925 1.00 9.49 201 ILE B C 1
ATOM 3387 O O . ILE B 1 204 ? 43.289 -40.802 24.519 1.00 9.61 201 ILE B O 1
ATOM 3392 N N . GLU B 1 205 ? 41.905 -41.628 22.949 1.00 9.71 202 GLU B N 1
ATOM 3393 C CA . GLU B 1 205 ? 42.839 -42.637 22.471 1.00 11.22 202 GLU B CA 1
ATOM 3394 C C . GLU B 1 205 ? 44.015 -42.017 21.665 1.00 10.36 202 GLU B C 1
ATOM 3395 O O . GLU B 1 205 ? 43.868 -41.685 20.500 1.00 10.45 202 GLU B O 1
ATOM 3401 N N . THR B 1 206 ? 45.159 -41.864 22.331 1.00 10.59 203 THR B N 1
ATOM 3402 C CA . THR B 1 206 ? 46.405 -41.304 21.784 1.00 9.66 203 THR B CA 1
ATOM 3403 C C . THR B 1 206 ? 47.575 -41.971 22.518 1.00 9.88 203 THR B C 1
ATOM 3404 O O . THR B 1 206 ? 47.366 -42.603 23.571 1.00 9.49 203 THR B O 1
ATOM 3408 N N . PRO B 1 207 ? 48.806 -41.844 21.982 1.00 9.97 204 PRO B N 1
ATOM 3409 C CA . PRO B 1 207 ? 49.918 -42.434 22.735 1.00 10.22 204 PRO B CA 1
ATOM 3410 C C . PRO B 1 207 ? 50.166 -41.805 24.128 1.00 10.04 204 PRO B C 1
ATOM 3411 O O . PRO B 1 207 ? 51.036 -42.285 24.861 1.00 10.23 204 PRO B O 1
ATOM 3415 N N . MET B 1 208 ? 49.408 -40.764 24.496 1.00 9.90 205 MET B N 1
ATOM 3416 C CA . MET B 1 208 ? 49.484 -40.199 25.847 1.00 9.51 205 MET B CA 1
ATOM 3417 C C . MET B 1 208 ? 48.883 -41.146 26.864 1.00 10.41 205 MET B C 1
ATOM 3418 O O . MET B 1 208 ? 49.376 -41.247 27.991 1.00 11.21 205 MET B O 1
ATOM 3423 N N . THR B 1 209 ? 47.784 -41.796 26.479 1.00 11.20 206 THR B N 1
ATOM 3424 C CA . THR B 1 209 ? 47.003 -42.663 27.366 1.00 11.65 206 THR B CA 1
ATOM 3425 C C . THR B 1 209 ? 47.262 -44.123 27.073 1.00 12.47 206 THR B C 1
ATOM 3426 O O . THR B 1 209 ? 47.234 -44.953 27.981 1.00 13.81 206 THR B O 1
ATOM 3430 N N . HIS B 1 210 ? 47.513 -44.436 25.801 1.00 13.01 207 HIS B N 1
ATOM 3431 C CA . HIS B 1 210 ? 47.745 -45.822 25.368 1.00 13.76 207 HIS B CA 1
ATOM 3432 C C . HIS B 1 210 ? 49.228 -46.127 25.281 1.00 14.31 207 HIS B C 1
ATOM 3433 O O . HIS B 1 210 ? 49.859 -45.908 24.239 1.00 13.88 207 HIS B O 1
ATOM 3440 N N . ASN B 1 211 ? 49.771 -46.625 26.388 1.00 14.77 208 ASN B N 1
ATOM 3441 C CA . ASN B 1 211 ? 51.192 -46.963 26.505 1.00 16.46 208 ASN B CA 1
ATOM 3442 C C . ASN B 1 211 ? 51.396 -47.797 27.755 1.00 18.00 208 ASN B C 1
ATOM 3443 O O . ASN B 1 211 ? 50.543 -47.810 28.654 1.00 17.60 208 ASN B O 1
ATOM 3448 N N . ASP B 1 212 ? 52.540 -48.468 27.830 1.00 20.80 209 ASP B N 1
ATOM 3449 C CA . ASP B 1 212 ? 52.821 -49.351 28.963 1.00 23.46 209 ASP B CA 1
ATOM 3450 C C . ASP B 1 212 ? 52.976 -48.625 30.298 1.00 23.92 209 ASP B C 1
ATOM 3451 O O . ASP B 1 212 ? 52.548 -49.139 31.330 1.00 24.43 209 ASP B O 1
ATOM 3456 N N . PHE B 1 213 ? 53.567 -47.432 30.284 1.00 24.71 210 PHE B N 1
ATOM 3457 C CA . PHE B 1 213 ? 53.782 -46.717 31.534 1.00 25.51 210 PHE B CA 1
ATOM 3458 C C . PHE B 1 213 ? 52.458 -46.398 32.210 1.00 25.63 210 PHE B C 1
ATOM 3459 O O . PHE B 1 213 ? 52.291 -46.675 33.393 1.00 26.01 210 PHE B O 1
ATOM 3467 N N . VAL B 1 214 ? 51.529 -45.819 31.452 1.00 26.12 211 VAL B N 1
ATOM 3468 C CA . VAL B 1 214 ? 50.180 -45.514 31.945 1.00 26.94 211 VAL B CA 1
ATOM 3469 C C . VAL B 1 214 ? 49.399 -46.774 32.362 1.00 27.93 211 VAL B C 1
ATOM 3470 O O . VAL B 1 214 ? 48.682 -46.756 33.374 1.00 27.99 211 VAL B O 1
ATOM 3474 N N . PHE B 1 215 ? 49.530 -47.844 31.574 1.00 28.67 212 PHE B N 1
ATOM 3475 C CA . PHE B 1 215 ? 48.865 -49.109 31.893 1.00 30.39 212 PHE B CA 1
ATOM 3476 C C . PHE B 1 215 ? 49.419 -49.746 33.174 1.00 31.16 212 PHE B C 1
ATOM 3477 O O . PHE B 1 215 ? 48.648 -50.155 34.039 1.00 31.14 212 PHE B O 1
ATOM 3485 N N . GLY B 1 216 ? 50.751 -49.804 33.273 1.00 32.58 213 GLY B N 1
ATOM 3486 C CA . GLY B 1 216 ? 51.473 -50.224 34.478 1.00 33.98 213 GLY B CA 1
ATOM 3487 C C . GLY B 1 216 ? 51.063 -49.456 35.722 1.00 35.08 213 GLY B C 1
ATOM 3488 O O . GLY B 1 216 ? 50.750 -50.072 36.744 1.00 35.69 213 GLY B O 1
ATOM 3489 N N . THR B 1 217 ? 51.021 -48.121 35.634 1.00 35.26 214 THR B N 1
ATOM 3490 C CA . THR B 1 217 ? 50.730 -47.263 36.798 1.00 35.69 214 THR B CA 1
ATOM 3491 C C . THR B 1 217 ? 49.245 -47.239 37.194 1.00 36.06 214 THR B C 1
ATOM 3492 O O . THR B 1 217 ? 48.907 -46.927 38.351 1.00 36.38 214 THR B O 1
ATOM 3496 N N . MET B 1 218 ? 48.365 -47.568 36.249 1.00 36.05 215 MET B N 1
ATOM 3497 C CA . MET B 1 218 ? 46.927 -47.614 36.518 1.00 36.17 215 MET B CA 1
ATOM 3498 C C . MET B 1 218 ? 46.435 -49.012 36.910 1.00 37.02 215 MET B C 1
ATOM 3499 O O . MET B 1 218 ? 45.221 -49.231 37.008 1.00 37.34 215 MET B O 1
ATOM 3501 N N . ARG B 1 219 ? 47.367 -49.950 37.128 1.00 37.38 216 ARG B N 1
ATOM 3502 C CA . ARG B 1 219 ? 47.035 -51.351 37.462 1.00 37.64 216 ARG B CA 1
ATOM 3503 C C . ARG B 1 219 ? 48.184 -52.083 38.150 1.00 37.88 216 ARG B C 1
ATOM 3504 O O . ARG B 1 219 ? 49.121 -52.548 37.499 1.00 38.00 216 ARG B O 1
ATOM 3506 N N . PRO B 1 225 ? 49.979 -55.863 32.000 1.00 42.70 222 PRO B N 1
ATOM 3507 C CA . PRO B 1 225 ? 48.853 -54.922 31.967 1.00 42.25 222 PRO B CA 1
ATOM 3508 C C . PRO B 1 225 ? 48.505 -54.509 30.533 1.00 42.00 222 PRO B C 1
ATOM 3509 O O . PRO B 1 225 ? 49.351 -53.973 29.815 1.00 41.78 222 PRO B O 1
ATOM 3513 N N . THR B 1 226 ? 47.266 -54.778 30.127 1.00 42.07 223 THR B N 1
ATOM 3514 C CA . THR B 1 226 ? 46.810 -54.522 28.756 1.00 42.16 223 THR B CA 1
ATOM 3515 C C . THR B 1 226 ? 45.673 -53.498 28.730 1.00 41.72 223 THR B C 1
ATOM 3516 O O . THR B 1 226 ? 45.220 -53.038 29.787 1.00 41.50 223 THR B O 1
ATOM 3520 N N . LEU B 1 227 ? 45.212 -53.162 27.521 1.00 41.60 224 LEU B N 1
ATOM 3521 C CA . LEU B 1 227 ? 44.103 -52.223 27.328 1.00 41.43 224 LEU B CA 1
ATOM 3522 C C . LEU B 1 227 ? 42.878 -52.656 28.134 1.00 41.36 224 LEU B C 1
ATOM 3523 O O . LEU B 1 227 ? 42.321 -51.863 28.894 1.00 41.26 224 LEU B O 1
ATOM 3528 N N . LYS B 1 228 ? 42.483 -53.921 27.980 1.00 41.48 225 LYS B N 1
ATOM 3529 C CA . LYS B 1 228 ? 41.290 -54.458 28.637 1.00 41.25 225 LYS B CA 1
ATOM 3530 C C . LYS B 1 228 ? 41.350 -54.354 30.167 1.00 40.85 225 LYS B C 1
ATOM 3531 O O . LYS B 1 228 ? 40.319 -54.216 30.819 1.00 41.04 225 LYS B O 1
ATOM 3533 N N . ASP B 1 229 ? 42.554 -54.403 30.732 1.00 40.28 226 ASP B N 1
ATOM 3534 C CA . ASP B 1 229 ? 42.723 -54.355 32.185 1.00 39.91 226 ASP B CA 1
ATOM 3535 C C . ASP B 1 229 ? 42.575 -52.944 32.765 1.00 39.29 226 ASP B C 1
ATOM 3536 O O . ASP B 1 229 ? 42.446 -52.774 33.988 1.00 39.19 226 ASP B O 1
ATOM 3541 N N . VAL B 1 230 ? 42.608 -51.935 31.892 1.00 38.46 227 VAL B N 1
ATOM 3542 C CA . VAL B 1 230 ? 42.586 -50.541 32.334 1.00 37.49 227 VAL B CA 1
ATOM 3543 C C . VAL B 1 230 ? 41.316 -49.809 31.876 1.00 37.18 227 VAL B C 1
ATOM 3544 O O . VAL B 1 230 ? 41.106 -48.639 32.215 1.00 36.70 227 VAL B O 1
ATOM 3548 N N . GLU B 1 231 ? 40.469 -50.505 31.121 1.00 37.10 228 GLU B N 1
ATOM 3549 C CA . GLU B 1 231 ? 39.249 -49.898 30.594 1.00 36.68 228 GLU B CA 1
ATOM 3550 C C . GLU B 1 231 ? 38.262 -49.412 31.663 1.00 36.12 228 GLU B C 1
ATOM 3551 O O . GLU B 1 231 ? 37.729 -48.304 31.545 1.00 35.57 228 GLU B O 1
ATOM 3557 N N . SER B 1 232 ? 38.055 -50.219 32.705 1.00 35.70 229 SER B N 1
ATOM 3558 C CA . SER B 1 232 ? 37.128 -49.891 33.801 1.00 35.24 229 SER B CA 1
ATOM 3559 C C . SER B 1 232 ? 37.530 -48.605 34.516 1.00 34.34 229 SER B C 1
ATOM 3560 O O . SER B 1 232 ? 36.677 -47.801 34.918 1.00 34.18 229 SER B O 1
ATOM 3563 N N . VAL B 1 233 ? 38.839 -48.430 34.662 1.00 33.41 230 VAL B N 1
ATOM 3564 C CA . VAL B 1 233 ? 39.420 -47.283 35.318 1.00 32.32 230 VAL B CA 1
ATOM 3565 C C . VAL B 1 233 ? 39.099 -46.026 34.495 1.00 31.24 230 VAL B C 1
ATOM 3566 O O . VAL B 1 233 ? 38.669 -44.997 35.036 1.00 30.23 230 VAL B O 1
ATOM 3570 N N . PHE B 1 234 ? 39.302 -46.126 33.184 1.00 30.08 231 PHE B N 1
ATOM 3571 C CA . PHE B 1 234 ? 39.060 -44.997 32.295 1.00 28.88 231 PHE B CA 1
ATOM 3572 C C . PHE B 1 234 ? 37.573 -44.739 32.081 1.00 28.31 231 PHE B C 1
ATOM 3573 O O . PHE B 1 234 ? 37.146 -43.582 32.026 1.00 28.47 231 PHE B O 1
ATOM 3581 N N . ALA B 1 235 ? 36.788 -45.812 31.993 1.00 27.90 232 ALA B N 1
ATOM 3582 C CA . ALA B 1 235 ? 35.330 -45.710 31.913 1.00 27.62 232 ALA B CA 1
ATOM 3583 C C . ALA B 1 235 ? 34.699 -44.901 33.069 1.00 27.11 232 ALA B C 1
ATOM 3584 O O . ALA B 1 235 ? 33.825 -44.066 32.827 1.00 26.92 232 ALA B O 1
ATOM 3586 N N . SER B 1 236 ? 35.158 -45.130 34.303 1.00 26.40 233 SER B N 1
ATOM 3587 C CA . SER B 1 236 ? 34.637 -44.428 35.489 1.00 25.96 233 SER B CA 1
ATOM 3588 C C . SER B 1 236 ? 34.627 -42.903 35.343 1.00 24.73 233 SER B C 1
ATOM 3589 O O . SER B 1 236 ? 33.798 -42.233 35.958 1.00 24.78 233 SER B O 1
ATOM 3592 N N . LEU B 1 237 ? 35.573 -42.366 34.568 1.00 22.84 234 LEU B N 1
ATOM 3593 C CA . LEU B 1 237 ? 35.713 -40.911 34.409 1.00 21.47 234 LEU B CA 1
ATOM 3594 C C . LEU B 1 237 ? 34.654 -40.296 33.477 1.00 20.07 234 LEU B C 1
ATOM 3595 O O . LEU B 1 237 ? 34.337 -39.098 33.574 1.00 19.97 234 LEU B O 1
ATOM 3600 N N . HIS B 1 238 ? 34.102 -41.134 32.602 1.00 19.08 235 HIS B N 1
ATOM 3601 C CA . HIS B 1 238 ? 33.086 -40.731 31.633 1.00 17.80 235 HIS B CA 1
ATOM 3602 C C . HIS B 1 238 ? 31.712 -41.136 32.129 1.00 17.48 235 HIS B C 1
ATOM 3603 O O . HIS B 1 238 ? 31.605 -42.058 32.917 1.00 17.18 235 HIS B O 1
ATOM 3610 N N . LEU B 1 239 ? 30.665 -40.450 31.665 1.00 16.55 236 LEU B N 1
ATOM 3611 C CA . LEU B 1 239 ? 29.313 -40.846 31.995 1.00 16.13 236 LEU B CA 1
ATOM 3612 C C . LEU B 1 239 ? 28.832 -41.921 31.017 1.00 16.31 236 LEU B C 1
ATOM 3613 O O . LEU B 1 239 ? 28.305 -42.944 31.444 1.00 16.55 236 LEU B O 1
ATOM 3618 N N . GLN B 1 240 ? 29.024 -41.696 29.718 1.00 15.72 237 GLN B N 1
ATOM 3619 C CA . GLN B 1 240 ? 28.723 -42.725 28.719 1.00 16.45 237 GLN B CA 1
ATOM 3620 C C . GLN B 1 240 ? 29.708 -43.896 28.857 1.00 17.23 237 GLN B C 1
ATOM 3621 O O . GLN B 1 240 ? 30.803 -43.725 29.391 1.00 16.58 237 GLN B O 1
ATOM 3627 N N . TYR B 1 241 ? 29.329 -45.063 28.343 1.00 19.00 238 TYR B N 1
ATOM 3628 C CA . TYR B 1 241 ? 30.100 -46.300 28.531 1.00 20.71 238 TYR B CA 1
ATOM 3629 C C . TYR B 1 241 ? 31.518 -46.316 27.925 1.00 21.33 238 TYR B C 1
ATOM 3630 O O . TYR B 1 241 ? 32.413 -46.946 28.496 1.00 22.49 238 TYR B O 1
ATOM 3632 N N . ALA B 1 242 ? 31.723 -45.606 26.815 1.00 21.52 239 ALA B N 1
ATOM 3633 C CA . ALA B 1 242 ? 33.004 -45.575 26.065 1.00 21.19 239 ALA B CA 1
ATOM 3634 C C . ALA B 1 242 ? 34.262 -45.208 26.872 1.00 21.11 239 ALA B C 1
ATOM 3635 O O . ALA B 1 242 ? 34.418 -44.041 27.298 1.00 21.47 239 ALA B O 1
ATOM 3637 N N . PRO B 1 243 ? 35.176 -46.187 27.068 1.00 20.30 240 PRO B N 1
ATOM 3638 C CA . PRO B 1 243 ? 36.395 -45.866 27.811 1.00 19.57 240 PRO B CA 1
ATOM 3639 C C . PRO B 1 243 ? 37.237 -44.761 27.167 1.00 18.15 240 PRO B C 1
ATOM 3640 O O . PRO B 1 243 ? 37.714 -43.891 27.878 1.00 17.26 240 PRO B O 1
ATOM 3644 N N . PHE B 1 244 ? 37.404 -44.795 25.845 1.00 17.19 241 PHE B N 1
ATOM 3645 C CA . PHE B 1 244 ? 38.184 -43.781 25.124 1.00 16.12 241 PHE B CA 1
ATOM 3646 C C . PHE B 1 244 ? 37.424 -43.207 23.912 1.00 15.22 241 PHE B C 1
ATOM 3647 O O . PHE B 1 244 ? 36.646 -43.923 23.274 1.00 15.23 241 PHE B O 1
ATOM 3655 N N . LEU B 1 245 ? 37.659 -41.925 23.611 1.00 13.72 242 LEU B N 1
ATOM 3656 C CA . LEU B 1 245 ? 37.095 -41.280 22.426 1.00 13.07 242 LEU B CA 1
ATOM 3657 C C . LEU B 1 245 ? 38.143 -41.177 21.326 1.00 12.88 242 LEU B C 1
ATOM 3658 O O . LEU B 1 245 ? 39.334 -41.166 21.605 1.00 12.44 242 LEU B O 1
ATOM 3663 N N . LYS B 1 246 ? 37.698 -41.097 20.076 1.00 12.80 243 LYS B N 1
ATOM 3664 C CA . LYS B 1 246 ? 38.620 -40.938 18.968 1.00 13.19 243 LYS B CA 1
ATOM 3665 C C . LYS B 1 246 ? 39.131 -39.488 18.920 1.00 12.42 243 LYS B C 1
ATOM 3666 O O . LYS B 1 246 ? 38.388 -38.572 19.264 1.00 11.96 243 LYS B O 1
ATOM 3672 N N . PRO B 1 247 ? 40.408 -39.284 18.516 1.00 11.81 244 PRO B N 1
ATOM 3673 C CA . PRO B 1 247 ? 40.899 -37.900 18.423 1.00 11.28 244 PRO B CA 1
ATOM 3674 C C . PRO B 1 247 ? 40.065 -37.047 17.467 1.00 10.84 244 PRO B C 1
ATOM 3675 O O . PRO B 1 247 ? 39.921 -35.859 17.687 1.00 11.02 244 PRO B O 1
ATOM 3679 N N . GLU B 1 248 ? 39.536 -37.651 16.407 1.00 9.84 245 GLU B N 1
ATOM 3680 C CA . GLU B 1 248 ? 38.664 -36.959 15.450 1.00 9.49 245 GLU B CA 1
ATOM 3681 C C . GLU B 1 248 ? 37.397 -36.328 16.088 1.00 7.83 245 GLU B C 1
ATOM 3682 O O . GLU B 1 248 ? 36.777 -35.417 15.521 1.00 5.42 245 GLU B O 1
ATOM 3688 N N . GLU B 1 249 ? 36.989 -36.877 17.232 1.00 7.46 246 GLU B N 1
ATOM 3689 C CA . GLU B 1 249 ? 35.818 -36.397 17.968 1.00 7.53 246 GLU B CA 1
ATOM 3690 C C . GLU B 1 249 ? 36.158 -35.043 18.585 1.00 6.47 246 GLU B C 1
ATOM 3691 O O . GLU B 1 249 ? 35.297 -34.179 18.658 1.00 6.06 246 GLU B O 1
ATOM 3697 N N . VAL B 1 250 ? 37.422 -34.860 18.977 1.00 5.38 247 VAL B N 1
ATOM 3698 C CA . VAL B 1 250 ? 37.901 -33.542 19.447 1.00 5.45 247 VAL B CA 1
ATOM 3699 C C . VAL B 1 250 ? 38.133 -32.612 18.267 1.00 6.05 247 VAL B C 1
ATOM 3700 O O . VAL B 1 250 ? 37.780 -31.429 18.331 1.00 7.12 247 VAL B O 1
ATOM 3704 N N . THR B 1 251 ? 38.749 -33.143 17.210 1.00 6.61 248 THR B N 1
ATOM 3705 C CA . THR B 1 251 ? 39.010 -32.409 15.970 1.00 6.65 248 THR B CA 1
ATOM 3706 C C . THR B 1 251 ? 37.774 -31.726 15.437 1.00 7.55 248 THR B C 1
ATOM 3707 O O . THR B 1 251 ? 37.820 -30.528 15.108 1.00 8.18 248 THR B O 1
ATOM 3711 N N . ARG B 1 252 ? 36.648 -32.432 15.392 1.00 7.63 249 ARG B N 1
ATOM 3712 C CA . ARG B 1 252 ? 35.466 -31.753 14.875 1.00 7.77 249 ARG B CA 1
ATOM 3713 C C . ARG B 1 252 ? 35.066 -30.518 15.688 1.00 7.38 249 ARG B C 1
ATOM 3714 O O . ARG B 1 252 ? 34.695 -29.509 15.105 1.00 7.56 249 ARG B O 1
ATOM 3722 N N . ALA B 1 253 ? 35.197 -30.583 17.018 1.00 6.40 250 ALA B N 1
ATOM 3723 C CA . ALA B 1 253 ? 35.011 -29.420 17.864 1.00 6.13 250 ALA B CA 1
ATOM 3724 C C . ALA B 1 253 ? 35.988 -28.305 17.518 1.00 6.06 250 ALA B C 1
ATOM 3725 O O . ALA B 1 253 ? 35.593 -27.148 17.413 1.00 6.32 250 ALA B O 1
ATOM 3727 N N . VAL B 1 254 ? 37.252 -28.654 17.302 1.00 5.81 251 VAL B N 1
ATOM 3728 C CA . VAL B 1 254 ? 38.243 -27.663 16.864 1.00 6.17 251 VAL B CA 1
ATOM 3729 C C . VAL B 1 254 ? 37.827 -26.928 15.585 1.00 6.34 251 VAL B C 1
ATOM 3730 O O . VAL B 1 254 ? 37.824 -25.678 15.539 1.00 6.40 251 VAL B O 1
ATOM 3734 N N . LEU B 1 255 ? 37.457 -27.709 14.568 1.00 6.53 252 LEU B N 1
ATOM 3735 C CA . LEU B 1 255 ? 37.043 -27.154 13.274 1.00 7.73 252 LEU B CA 1
ATOM 3736 C C . LEU B 1 255 ? 35.814 -26.228 13.392 1.00 7.11 252 LEU B C 1
ATOM 3737 O O . LEU B 1 255 ? 35.761 -25.173 12.735 1.00 6.54 252 LEU B O 1
ATOM 3742 N N . PHE B 1 256 ? 34.853 -26.629 14.234 1.00 6.43 253 PHE B N 1
ATOM 3743 C CA . PHE B 1 256 ? 33.692 -25.809 14.515 1.00 6.50 253 PHE B CA 1
ATOM 3744 C C . PHE B 1 256 ? 34.145 -24.430 15.007 1.00 6.44 253 PHE B C 1
ATOM 3745 O O . PHE B 1 256 ? 33.718 -23.412 14.466 1.00 6.16 253 PHE B O 1
ATOM 3753 N N . LEU B 1 257 ? 35.026 -24.414 16.017 1.00 5.85 254 LEU B N 1
ATOM 3754 C CA . LEU B 1 257 ? 35.474 -23.172 16.662 1.00 5.86 254 LEU B CA 1
ATOM 3755 C C . LEU B 1 257 ? 36.333 -22.270 15.773 1.00 6.12 254 LEU B C 1
ATOM 3756 O O . LEU B 1 257 ? 36.247 -21.040 15.873 1.00 7.07 254 LEU B O 1
ATOM 3761 N N . VAL B 1 258 ? 37.210 -22.870 14.966 1.00 5.90 255 VAL B N 1
ATOM 3762 C CA . VAL B 1 258 ? 38.114 -22.079 14.132 1.00 6.07 255 VAL B CA 1
ATOM 3763 C C . VAL B 1 258 ? 37.500 -21.688 12.802 1.00 5.63 255 VAL B C 1
ATOM 3764 O O . VAL B 1 258 ? 38.147 -21.029 12.009 1.00 7.20 255 VAL B O 1
ATOM 3768 N N . ASP B 1 259 ? 36.266 -22.095 12.548 1.00 6.49 256 ASP B N 1
ATOM 3769 C CA . ASP B 1 259 ? 35.538 -21.608 11.374 1.00 7.92 256 ASP B CA 1
ATOM 3770 C C . ASP B 1 259 ? 35.487 -20.088 11.352 1.00 8.80 256 ASP B C 1
ATOM 3771 O O . ASP B 1 259 ? 35.280 -19.432 12.391 1.00 7.91 256 ASP B O 1
ATOM 3776 N N . GLU B 1 260 ? 35.650 -19.525 10.168 1.00 9.72 257 GLU B N 1
ATOM 3777 C CA . GLU B 1 260 ? 35.370 -18.099 9.970 1.00 11.48 257 GLU B CA 1
ATOM 3778 C C . GLU B 1 260 ? 33.998 -17.714 10.555 1.00 11.09 257 GLU B C 1
ATOM 3779 O O . GLU B 1 260 ? 33.838 -16.617 11.131 1.00 11.08 257 GLU B O 1
ATOM 3785 N N . ALA B 1 261 ? 33.005 -18.597 10.421 1.00 10.13 258 ALA B N 1
ATOM 3786 C CA . ALA B 1 261 ? 31.653 -18.285 10.958 1.00 10.20 258 ALA B CA 1
ATOM 3787 C C . ALA B 1 261 ? 31.558 -18.160 12.495 1.00 8.77 258 ALA B C 1
ATOM 3788 O O . ALA B 1 261 ? 30.556 -17.683 13.018 1.00 8.90 258 ALA B O 1
ATOM 3790 N N . SER B 1 262 ? 32.597 -18.584 13.201 1.00 7.99 259 SER B N 1
ATOM 3791 C CA . SER B 1 262 ? 32.639 -18.513 14.668 1.00 7.86 259 SER B CA 1
ATOM 3792 C C . SER B 1 262 ? 33.178 -17.187 15.212 1.00 6.86 259 SER B C 1
ATOM 3793 O O . SER B 1 262 ? 33.715 -17.146 16.324 1.00 5.93 259 SER B O 1
ATOM 3796 N N . SER B 1 263 ? 32.977 -16.097 14.467 1.00 6.74 260 SER B N 1
ATOM 3797 C CA . SER B 1 263 ? 33.590 -14.799 14.824 1.00 7.87 260 SER B CA 1
ATOM 3798 C C . SER B 1 263 ? 33.106 -14.287 16.158 1.00 7.46 260 SER B C 1
ATOM 3799 O O . SER B 1 263 ? 33.783 -13.492 16.812 1.00 8.10 260 SER B O 1
ATOM 3802 N N . HIS B 1 264 ? 31.946 -14.770 16.586 1.00 7.12 261 HIS B N 1
ATOM 3803 C CA . HIS B 1 264 ? 31.336 -14.255 17.799 1.00 7.74 261 HIS B CA 1
ATOM 3804 C C . HIS B 1 264 ? 31.245 -15.255 18.934 1.00 8.17 261 HIS B C 1
ATOM 3805 O O . HIS B 1 264 ? 30.406 -15.114 19.844 1.00 8.72 261 HIS B O 1
ATOM 3812 N N . ILE B 1 265 ? 32.107 -16.272 18.847 1.00 7.11 262 ILE B N 1
ATOM 3813 C CA . ILE B 1 265 ? 32.310 -17.231 19.897 1.00 6.41 262 ILE B CA 1
ATOM 3814 C C . ILE B 1 265 ? 33.757 -17.009 20.351 1.00 7.09 262 ILE B C 1
ATOM 3815 O O . ILE B 1 265 ? 34.714 -17.327 19.630 1.00 5.77 262 ILE B O 1
ATOM 3820 N N . THR B 1 266 ? 33.923 -16.477 21.561 1.00 6.56 263 THR B N 1
ATOM 3821 C CA . THR B 1 266 ? 35.251 -16.316 22.090 1.00 6.49 263 THR B CA 1
ATOM 3822 C C . THR B 1 266 ? 35.247 -16.389 23.619 1.00 6.37 263 THR B C 1
ATOM 3823 O O . THR B 1 266 ? 34.269 -15.956 24.266 1.00 7.15 263 THR B O 1
ATOM 3827 N N . GLY B 1 267 ? 36.315 -16.954 24.179 1.00 5.01 264 GLY B N 1
ATOM 3828 C CA . GLY B 1 267 ? 36.443 -17.080 25.624 1.00 5.21 264 GLY B CA 1
ATOM 3829 C C . GLY B 1 267 ? 35.727 -18.302 26.195 1.00 5.52 264 GLY B C 1
ATOM 3830 O O . GLY B 1 267 ? 35.497 -18.363 27.410 1.00 4.53 264 GLY B O 1
ATOM 3831 N N . THR B 1 268 ? 35.374 -19.252 25.310 1.00 5.25 265 THR B N 1
ATOM 3832 C CA . THR B 1 268 ? 34.607 -20.460 25.651 1.00 5.25 265 THR B CA 1
ATOM 3833 C C . THR B 1 268 ? 35.435 -21.760 25.836 1.00 5.43 265 THR B C 1
ATOM 3834 O O . THR B 1 268 ? 36.593 -21.861 25.433 1.00 4.99 265 THR B O 1
ATOM 3838 N N . VAL B 1 269 ? 34.797 -22.750 26.455 1.00 6.09 266 VAL B N 1
ATOM 3839 C CA . VAL B 1 269 ? 35.401 -24.029 26.736 1.00 5.97 266 VAL B CA 1
ATOM 3840 C C . VAL B 1 269 ? 34.405 -25.047 26.237 1.00 6.80 266 VAL B C 1
ATOM 3841 O O . VAL B 1 269 ? 33.292 -25.181 26.783 1.00 7.49 266 VAL B O 1
ATOM 3845 N N . LEU B 1 270 ? 34.810 -25.773 25.206 1.00 5.66 267 LEU B N 1
ATOM 3846 C CA . LEU B 1 270 ? 33.966 -26.767 24.605 1.00 6.65 267 LEU B CA 1
ATOM 3847 C C . LEU B 1 270 ? 34.452 -28.143 25.066 1.00 5.91 267 LEU B C 1
ATOM 3848 O O . LEU B 1 270 ? 35.539 -28.569 24.666 1.00 6.17 267 LEU B O 1
ATOM 3853 N N . PRO B 1 271 ? 33.671 -28.826 25.920 1.00 5.79 268 PRO B N 1
ATOM 3854 C CA . PRO B 1 271 ? 34.086 -30.155 26.368 1.00 6.49 268 PRO B CA 1
ATOM 3855 C C . PRO B 1 271 ? 33.714 -31.215 25.352 1.00 6.59 268 PRO B C 1
ATOM 3856 O O . PRO B 1 271 ? 32.656 -31.125 24.726 1.00 7.36 268 PRO B O 1
ATOM 3860 N N . ILE B 1 272 ? 34.599 -32.192 25.173 1.00 7.03 269 ILE B N 1
ATOM 3861 C CA . ILE B 1 272 ? 34.301 -33.401 24.415 1.00 6.93 269 ILE B CA 1
ATOM 3862 C C . ILE B 1 272 ? 34.724 -34.538 25.341 1.00 7.70 269 ILE B C 1
ATOM 3863 O O . ILE B 1 272 ? 35.862 -35.048 25.265 1.00 7.10 269 ILE B O 1
ATOM 3868 N N . ASP B 1 273 ? 33.827 -34.888 26.264 1.00 7.93 270 ASP B N 1
ATOM 3869 C CA . ASP B 1 273 ? 34.201 -35.750 27.387 1.00 8.32 270 ASP B CA 1
ATOM 3870 C C . ASP B 1 273 ? 33.169 -36.842 27.766 1.00 8.50 270 ASP B C 1
ATOM 3871 O O . ASP B 1 273 ? 33.155 -37.323 28.899 1.00 7.38 270 ASP B O 1
ATOM 3876 N N . ALA B 1 274 ? 32.329 -37.236 26.800 1.00 7.97 271 ALA B N 1
ATOM 3877 C CA . ALA B 1 274 ? 31.470 -38.413 26.962 1.00 8.23 271 ALA B CA 1
ATOM 3878 C C . ALA B 1 274 ? 30.577 -38.300 28.204 1.00 8.31 271 ALA B C 1
ATOM 3879 O O . ALA B 1 274 ? 30.337 -39.289 28.922 1.00 8.86 271 ALA B O 1
ATOM 3881 N N . GLY B 1 275 ? 30.103 -37.085 28.473 1.00 7.16 272 GLY B N 1
ATOM 3882 C CA . GLY B 1 275 ? 29.204 -36.854 29.605 1.00 6.61 272 GLY B CA 1
ATOM 3883 C C . GLY B 1 275 ? 29.827 -36.516 30.947 1.00 6.48 272 GLY B C 1
ATOM 3884 O O . GLY B 1 275 ? 29.104 -36.222 31.909 1.00 7.47 272 GLY B O 1
ATOM 3885 N N . ALA B 1 276 ? 31.153 -36.543 31.043 1.00 5.63 273 ALA B N 1
ATOM 3886 C CA . ALA B 1 276 ? 31.818 -36.133 32.287 1.00 5.63 273 ALA B CA 1
ATOM 3887 C C . ALA B 1 276 ? 31.354 -34.723 32.748 1.00 5.40 273 ALA B C 1
ATOM 3888 O O . ALA B 1 276 ? 31.139 -34.493 33.925 1.00 5.57 273 ALA B O 1
ATOM 3890 N N . THR B 1 277 ? 31.151 -33.809 31.796 1.00 5.19 274 THR B N 1
ATOM 3891 C CA . THR B 1 277 ? 30.626 -32.471 32.095 1.00 4.21 274 THR B CA 1
ATOM 3892 C C . THR B 1 277 ? 29.151 -32.463 32.509 1.00 4.92 274 THR B C 1
ATOM 3893 O O . THR B 1 277 ? 28.682 -31.500 33.143 1.00 5.67 274 THR B O 1
ATOM 3897 N N . ALA B 1 278 ? 28.411 -33.525 32.206 1.00 4.88 275 ALA B N 1
ATOM 3898 C CA . ALA B 1 278 ? 27.038 -33.624 32.774 1.00 5.02 275 ALA B CA 1
ATOM 3899 C C . ALA B 1 278 ? 27.018 -33.688 34.316 1.00 5.95 275 ALA B C 1
ATOM 3900 O O . ALA B 1 278 ? 25.959 -33.460 34.934 1.00 5.40 275 ALA B O 1
ATOM 3902 N N . ARG B 1 279 ? 28.160 -34.037 34.926 1.00 5.86 276 ARG B N 1
ATOM 3903 C CA . ARG B 1 279 ? 28.259 -34.129 36.397 1.00 8.78 276 ARG B CA 1
ATOM 3904 C C . ARG B 1 279 ? 28.666 -32.825 37.068 1.00 9.31 276 ARG B C 1
ATOM 3905 O O . ARG B 1 279 ? 28.734 -32.759 38.307 1.00 10.27 276 ARG B O 1
ATOM 3913 N N . MET B 1 280 ? 28.987 -31.806 36.278 1.00 10.13 277 MET B N 1
ATOM 3914 C CA . MET B 1 280 ? 29.604 -30.605 36.839 1.00 11.47 277 MET B CA 1
ATOM 3915 C C . MET B 1 280 ? 29.394 -29.394 35.941 1.00 11.61 277 MET B C 1
ATOM 3916 O O . MET B 1 280 ? 28.684 -29.487 34.932 1.00 12.20 277 MET B O 1
ATOM 3921 N N . ILE B 1 281 ? 30.018 -28.270 36.302 1.00 11.82 278 ILE B N 1
ATOM 3922 C CA . ILE B 1 281 ? 30.081 -27.092 35.418 1.00 10.86 278 ILE B CA 1
ATOM 3923 C C . ILE B 1 281 ? 31.316 -27.200 34.507 1.00 11.68 278 ILE B C 1
ATOM 3924 O O . ILE B 1 281 ? 32.442 -27.559 34.952 1.00 11.33 278 ILE B O 1
ATOM 3930 N N . ALA C 1 6 ? 27.104 -32.470 7.083 1.00 26.84 3 ALA C N 1
ATOM 3931 C CA . ALA C 1 6 ? 26.029 -32.262 8.112 1.00 26.89 3 ALA C CA 1
ATOM 3932 C C . ALA C 1 6 ? 24.657 -32.536 7.500 1.00 26.96 3 ALA C C 1
ATOM 3933 O O . ALA C 1 6 ? 23.918 -31.601 7.158 1.00 27.34 3 ALA C O 1
ATOM 3935 N N . ASP C 1 7 ? 24.329 -33.824 7.360 1.00 26.09 4 ASP C N 1
ATOM 3936 C CA . ASP C 1 7 ? 23.129 -34.255 6.653 1.00 25.57 4 ASP C CA 1
ATOM 3937 C C . ASP C 1 7 ? 22.157 -34.962 7.593 1.00 24.08 4 ASP C C 1
ATOM 3938 O O . ASP C 1 7 ? 22.537 -35.907 8.305 1.00 23.84 4 ASP C O 1
ATOM 3943 N N . PHE C 1 8 ? 20.904 -34.512 7.582 1.00 22.18 5 PHE C N 1
ATOM 3944 C CA . PHE C 1 8 ? 19.888 -35.037 8.493 1.00 20.87 5 PHE C CA 1
ATOM 3945 C C . PHE C 1 8 ? 18.756 -35.793 7.780 1.00 20.22 5 PHE C C 1
ATOM 3946 O O . PHE C 1 8 ? 17.680 -36.012 8.356 1.00 19.24 5 PHE C O 1
ATOM 3954 N N . GLU C 1 9 ? 19.008 -36.213 6.538 1.00 20.01 6 GLU C N 1
ATOM 3955 C CA . GLU C 1 9 ? 18.037 -37.004 5.767 1.00 19.09 6 GLU C CA 1
ATOM 3956 C C . GLU C 1 9 ? 17.576 -38.191 6.585 1.00 18.67 6 GLU C C 1
ATOM 3957 O O . GLU C 1 9 ? 18.384 -38.881 7.186 1.00 18.59 6 GLU C O 1
ATOM 3959 N N . GLY C 1 10 ? 16.268 -38.415 6.625 1.00 18.20 7 GLY C N 1
ATOM 3960 C CA . GLY C 1 10 ? 15.707 -39.521 7.404 1.00 17.71 7 GLY C CA 1
ATOM 3961 C C . GLY C 1 10 ? 15.383 -39.185 8.852 1.00 16.90 7 GLY C C 1
ATOM 3962 O O . GLY C 1 10 ? 14.757 -39.992 9.552 1.00 17.20 7 GLY C O 1
ATOM 3963 N N . LYS C 1 11 ? 15.812 -38.004 9.304 1.00 15.51 8 LYS C N 1
ATOM 3964 C CA . LYS C 1 11 ? 15.553 -37.557 10.681 1.00 14.65 8 LYS C CA 1
ATOM 3965 C C . LYS C 1 11 ? 14.409 -36.584 10.748 1.00 13.98 8 LYS C C 1
ATOM 3966 O O . LYS C 1 11 ? 14.135 -35.871 9.776 1.00 14.05 8 LYS C O 1
ATOM 3972 N N . THR C 1 12 ? 13.766 -36.547 11.911 1.00 12.43 9 THR C N 1
ATOM 3973 C CA . THR C 1 12 ? 12.731 -35.585 12.200 1.00 11.43 9 THR C CA 1
ATOM 3974 C C . THR C 1 12 ? 13.102 -34.775 13.442 1.00 10.18 9 THR C C 1
ATOM 3975 O O . THR C 1 12 ? 13.610 -35.323 14.430 1.00 8.94 9 THR C O 1
ATOM 3979 N N . ALA C 1 13 ? 12.908 -33.463 13.332 1.00 8.93 10 ALA C N 1
ATOM 3980 C CA . ALA C 1 13 ? 13.260 -32.537 14.387 1.00 9.04 10 ALA C CA 1
ATOM 3981 C C . ALA C 1 13 ? 12.001 -31.832 14.867 1.00 8.40 10 ALA C C 1
ATOM 3982 O O . ALA C 1 13 ? 11.195 -31.395 14.049 1.00 8.41 10 ALA C O 1
ATOM 3984 N N . LEU C 1 14 ? 11.835 -31.763 16.186 1.00 7.54 11 LEU C N 1
ATOM 3985 C CA . LEU C 1 14 ? 10.844 -30.909 16.831 1.00 6.93 11 LEU C CA 1
ATOM 3986 C C . LEU C 1 14 ? 11.477 -29.598 17.314 1.00 7.14 11 LEU C C 1
ATOM 3987 O O . LEU C 1 14 ? 12.512 -29.597 18.009 1.00 6.52 11 LEU C O 1
ATOM 3992 N N . ILE C 1 15 ? 10.849 -28.486 16.940 1.00 6.93 12 ILE C N 1
ATOM 3993 C CA . ILE C 1 15 ? 11.233 -27.166 17.447 1.00 7.23 12 ILE C CA 1
ATOM 3994 C C . ILE C 1 15 ? 10.016 -26.463 18.111 1.00 7.87 12 ILE C C 1
ATOM 3995 O O . ILE C 1 15 ? 9.026 -26.118 17.427 1.00 7.61 12 ILE C O 1
ATOM 4000 N N . THR C 1 16 ? 10.104 -26.255 19.428 1.00 7.17 13 THR C N 1
ATOM 4001 C CA . THR C 1 16 ? 9.113 -25.453 20.151 1.00 6.58 13 THR C CA 1
ATOM 4002 C C . THR C 1 16 ? 9.428 -23.968 19.990 1.00 6.86 13 THR C C 1
ATOM 4003 O O . THR C 1 16 ? 10.573 -23.586 19.773 1.00 7.45 13 THR C O 1
ATOM 4007 N N . GLY C 1 17 ? 8.409 -23.120 20.065 1.00 6.89 14 GLY C N 1
ATOM 4008 C CA . GLY C 1 17 ? 8.578 -21.710 19.692 1.00 6.25 14 GLY C CA 1
ATOM 4009 C C . GLY C 1 17 ? 9.104 -21.532 18.267 1.00 5.85 14 GLY C C 1
ATOM 4010 O O . GLY C 1 17 ? 9.823 -20.581 17.976 1.00 4.91 14 GLY C O 1
ATOM 4011 N N . GLY C 1 18 ? 8.752 -22.470 17.388 1.00 5.31 15 GLY C N 1
ATOM 4012 C CA . GLY C 1 18 ? 9.158 -22.419 16.007 1.00 6.07 15 GLY C CA 1
ATOM 4013 C C . GLY C 1 18 ? 8.504 -21.373 15.093 1.00 6.43 15 GLY C C 1
ATOM 4014 O O . GLY C 1 18 ? 8.743 -21.409 13.891 1.00 7.14 15 GLY C O 1
ATOM 4015 N N . ALA C 1 19 ? 7.703 -20.443 15.629 1.00 5.48 16 ALA C N 1
ATOM 4016 C CA . ALA C 1 19 ? 6.941 -19.514 14.761 1.00 6.19 16 ALA C CA 1
ATOM 4017 C C . ALA C 1 19 ? 7.717 -18.346 14.164 1.00 6.60 16 ALA C C 1
ATOM 4018 O O . ALA C 1 19 ? 7.271 -17.763 13.163 1.00 7.43 16 ALA C O 1
ATOM 4020 N N . ARG C 1 20 ? 8.838 -17.971 14.780 1.00 6.00 17 ARG C N 1
ATOM 4021 C CA . ARG C 1 20 ? 9.597 -16.778 14.384 1.00 5.84 17 ARG C CA 1
ATOM 4022 C C . ARG C 1 20 ? 10.950 -16.838 15.098 1.00 5.87 17 ARG C C 1
ATOM 4023 O O . ARG C 1 20 ? 11.199 -17.792 15.872 1.00 5.89 17 ARG C O 1
ATOM 4031 N N . GLY C 1 21 ? 11.824 -15.860 14.849 1.00 5.47 18 GLY C N 1
ATOM 4032 C CA . GLY C 1 21 ? 13.072 -15.715 15.653 1.00 6.13 18 GLY C CA 1
ATOM 4033 C C . GLY C 1 21 ? 14.021 -16.913 15.518 1.00 6.36 18 GLY C C 1
ATOM 4034 O O . GLY C 1 21 ? 14.216 -17.420 14.415 1.00 6.87 18 GLY C O 1
ATOM 4035 N N . MET C 1 22 ? 14.568 -17.395 16.638 1.00 6.57 19 MET C N 1
ATOM 4036 C CA . MET C 1 22 ? 15.525 -18.511 16.621 1.00 5.06 19 MET C CA 1
ATOM 4037 C C . MET C 1 22 ? 14.918 -19.869 16.261 1.00 4.63 19 MET C C 1
ATOM 4038 O O . MET C 1 22 ? 15.549 -20.667 15.513 1.00 4.75 19 MET C O 1
ATOM 4043 N N . GLY C 1 23 ? 13.705 -20.137 16.744 1.00 3.33 20 GLY C N 1
ATOM 4044 C CA . GLY C 1 23 ? 13.019 -21.395 16.411 1.00 3.58 20 GLY C CA 1
ATOM 4045 C C . GLY C 1 23 ? 12.870 -21.556 14.914 1.00 3.90 20 GLY C C 1
ATOM 4046 O O . GLY C 1 23 ? 13.175 -22.604 14.315 1.00 3.75 20 GLY C O 1
ATOM 4047 N N . ARG C 1 24 ? 12.439 -20.473 14.286 1.00 4.40 21 ARG C N 1
ATOM 4048 C CA . ARG C 1 24 ? 12.293 -20.468 12.858 1.00 4.45 21 ARG C CA 1
ATOM 4049 C C . ARG C 1 24 ? 13.667 -20.650 12.225 1.00 5.23 21 ARG C C 1
ATOM 4050 O O . ARG C 1 24 ? 13.813 -21.441 11.276 1.00 5.13 21 ARG C O 1
ATOM 4058 N N . SER C 1 25 ? 14.673 -19.945 12.746 1.00 5.63 22 SER C N 1
ATOM 4059 C CA . SER C 1 25 ? 16.027 -20.139 12.210 1.00 7.16 22 SER C CA 1
ATOM 4060 C C . SER C 1 25 ? 16.464 -21.604 12.288 1.00 7.06 22 SER C C 1
ATOM 4061 O O . SER C 1 25 ? 16.905 -22.165 11.286 1.00 7.50 22 SER C O 1
ATOM 4064 N N . HIS C 1 26 ? 16.302 -22.221 13.461 1.00 7.01 23 HIS C N 1
ATOM 4065 C CA . HIS C 1 26 ? 16.603 -23.647 13.639 1.00 7.13 23 HIS C CA 1
ATOM 4066 C C . HIS C 1 26 ? 15.772 -24.553 12.728 1.00 7.14 23 HIS C C 1
ATOM 4067 O O . HIS C 1 26 ? 16.311 -25.482 12.124 1.00 6.70 23 HIS C O 1
ATOM 4074 N N . ALA C 1 27 ? 14.466 -24.298 12.650 1.00 7.01 24 ALA C N 1
ATOM 4075 C CA . ALA C 1 27 ? 13.595 -25.144 11.840 1.00 7.47 24 ALA C CA 1
ATOM 4076 C C . ALA C 1 27 ? 13.994 -25.116 10.358 1.00 7.89 24 ALA C C 1
ATOM 4077 O O . ALA C 1 27 ? 14.089 -26.187 9.705 1.00 8.22 24 ALA C O 1
ATOM 4079 N N . VAL C 1 28 ? 14.244 -23.922 9.822 1.00 7.67 25 VAL C N 1
ATOM 4080 C CA . VAL C 1 28 ? 14.575 -23.815 8.391 1.00 7.97 25 VAL C CA 1
ATOM 4081 C C . VAL C 1 28 ? 15.936 -24.479 8.085 1.00 8.13 25 VAL C C 1
ATOM 4082 O O . VAL C 1 28 ? 16.070 -25.179 7.055 1.00 9.07 25 VAL C O 1
ATOM 4086 N N . ALA C 1 29 ? 16.908 -24.297 8.980 1.00 7.08 26 ALA C N 1
ATOM 4087 C CA . ALA C 1 29 ? 18.250 -24.838 8.789 1.00 7.33 26 ALA C CA 1
ATOM 4088 C C . ALA C 1 29 ? 18.286 -26.350 8.923 1.00 8.07 26 ALA C C 1
ATOM 4089 O O . ALA C 1 29 ? 19.032 -27.037 8.201 1.00 8.54 26 ALA C O 1
ATOM 4091 N N . LEU C 1 30 ? 17.470 -26.888 9.825 1.00 7.58 27 LEU C N 1
ATOM 4092 C CA . LEU C 1 30 ? 17.395 -28.345 9.951 1.00 7.77 27 LEU C CA 1
ATOM 4093 C C . LEU C 1 30 ? 16.735 -28.996 8.734 1.00 8.16 27 LEU C C 1
ATOM 4094 O O . LEU C 1 30 ? 17.112 -30.090 8.336 1.00 7.48 27 LEU C O 1
ATOM 4099 N N . ALA C 1 31 ? 15.770 -28.274 8.148 1.00 8.99 28 ALA C N 1
ATOM 4100 C CA . ALA C 1 31 ? 15.045 -28.667 6.937 1.00 9.53 28 ALA C CA 1
ATOM 4101 C C . ALA C 1 31 ? 15.934 -28.596 5.690 1.00 10.26 28 ALA C C 1
ATOM 4102 O O . ALA C 1 31 ? 15.918 -29.510 4.856 1.00 11.36 28 ALA C O 1
ATOM 4104 N N . GLU C 1 32 ? 16.695 -27.510 5.563 1.00 10.74 29 GLU C N 1
ATOM 4105 C CA . GLU C 1 32 ? 17.739 -27.401 4.543 1.00 11.97 29 GLU C CA 1
ATOM 4106 C C . GLU C 1 32 ? 18.726 -28.580 4.570 1.00 11.42 29 GLU C C 1
ATOM 4107 O O . GLU C 1 32 ? 19.115 -29.081 3.527 1.00 11.04 29 GLU C O 1
ATOM 4113 N N . ALA C 1 33 ? 19.087 -29.044 5.759 1.00 11.25 30 ALA C N 1
ATOM 4114 C CA . ALA C 1 33 ? 20.083 -30.109 5.902 1.00 11.19 30 ALA C CA 1
ATOM 4115 C C . ALA C 1 33 ? 19.461 -31.503 5.798 1.00 11.53 30 ALA C C 1
ATOM 4116 O O . ALA C 1 33 ? 20.160 -32.500 5.957 1.00 11.72 30 ALA C O 1
ATOM 4118 N N . GLY C 1 34 ? 18.147 -31.558 5.542 1.00 11.37 31 GLY C N 1
ATOM 4119 C CA . GLY C 1 34 ? 17.451 -32.791 5.204 1.00 10.01 31 GLY C CA 1
ATOM 4120 C C . GLY C 1 34 ? 16.434 -33.322 6.200 1.00 9.86 31 GLY C C 1
ATOM 4121 O O . GLY C 1 34 ? 15.803 -34.356 5.951 1.00 9.22 31 GLY C O 1
ATOM 4122 N N . ALA C 1 35 ? 16.270 -32.637 7.332 1.00 8.88 32 ALA C N 1
ATOM 4123 C CA . ALA C 1 35 ? 15.341 -33.114 8.357 1.00 8.52 32 ALA C CA 1
ATOM 4124 C C . ALA C 1 35 ? 13.870 -32.747 8.053 1.00 8.61 32 ALA C C 1
ATOM 4125 O O . ALA C 1 35 ? 13.587 -31.603 7.630 1.00 8.26 32 ALA C O 1
ATOM 4127 N N . ASP C 1 36 ? 12.941 -33.690 8.289 1.00 8.43 33 ASP C N 1
ATOM 4128 C CA . ASP C 1 36 ? 11.506 -33.326 8.382 1.00 9.02 33 ASP C CA 1
ATOM 4129 C C . ASP C 1 36 ? 11.275 -32.611 9.726 1.00 8.66 33 ASP C C 1
ATOM 4130 O O . ASP C 1 36 ? 12.056 -32.797 10.663 1.00 8.03 33 ASP C O 1
ATOM 4135 N N . ILE C 1 37 ? 10.218 -31.800 9.813 1.00 7.93 34 ILE C N 1
ATOM 4136 C CA . ILE C 1 37 ? 10.102 -30.817 10.880 1.00 6.27 34 ILE C CA 1
ATOM 4137 C C . ILE C 1 37 ? 8.722 -30.853 11.530 1.00 6.78 34 ILE C C 1
ATOM 4138 O O . ILE C 1 37 ? 7.700 -30.861 10.831 1.00 5.98 34 ILE C O 1
ATOM 4143 N N . ALA C 1 38 ? 8.695 -30.825 12.865 1.00 6.36 35 ALA C N 1
ATOM 4144 C CA . ALA C 1 38 ? 7.462 -30.578 13.588 1.00 6.59 35 ALA C CA 1
ATOM 4145 C C . ALA C 1 38 ? 7.684 -29.264 14.364 1.00 7.08 35 ALA C C 1
ATOM 4146 O O . ALA C 1 38 ? 8.640 -29.162 15.144 1.00 6.46 35 ALA C O 1
ATOM 4148 N N . ILE C 1 39 ? 6.836 -28.263 14.135 1.00 6.89 36 ILE C N 1
ATOM 4149 C CA . ILE C 1 39 ? 7.009 -26.959 14.815 1.00 7.31 36 ILE C CA 1
ATOM 4150 C C . ILE C 1 39 ? 5.741 -26.566 15.547 1.00 7.63 36 ILE C C 1
ATOM 4151 O O . ILE C 1 39 ? 4.634 -26.756 15.051 1.00 7.99 36 ILE C O 1
ATOM 4156 N N . CYS C 1 40 ? 5.900 -26.041 16.747 1.00 7.17 37 CYS C N 1
ATOM 4157 C CA . CYS C 1 40 ? 4.742 -25.600 17.494 1.00 7.19 37 CYS C CA 1
ATOM 4158 C C . CYS C 1 40 ? 5.080 -24.295 18.186 1.00 6.48 37 CYS C C 1
ATOM 4159 O O . CYS C 1 40 ? 6.242 -23.942 18.347 1.00 5.07 37 CYS C O 1
ATOM 4162 N N . ASP C 1 41 ? 4.040 -23.545 18.493 1.00 6.78 38 ASP C N 1
ATOM 4163 C CA . ASP C 1 41 ? 4.168 -22.257 19.121 1.00 7.36 38 ASP C CA 1
ATOM 4164 C C . ASP C 1 41 ? 2.839 -21.960 19.758 1.00 7.96 38 ASP C C 1
ATOM 4165 O O . ASP C 1 41 ? 1.812 -22.410 19.264 1.00 8.79 38 ASP C O 1
ATOM 4170 N N . ARG C 1 42 ? 2.836 -21.223 20.853 1.00 8.84 39 ARG C N 1
ATOM 4171 C CA . ARG C 1 42 ? 1.566 -20.856 21.461 1.00 10.08 39 ARG C CA 1
ATOM 4172 C C . ARG C 1 42 ? 0.816 -19.795 20.639 1.00 9.86 39 ARG C C 1
ATOM 4173 O O . ARG C 1 42 ? -0.391 -19.705 20.748 1.00 9.59 39 ARG C O 1
ATOM 4181 N N . CYS C 1 43 ? 1.523 -19.016 19.812 1.00 10.76 40 CYS C N 1
ATOM 4182 C CA . CYS C 1 43 ? 0.865 -18.131 18.816 1.00 12.15 40 CYS C CA 1
ATOM 4183 C C . CYS C 1 43 ? -0.124 -17.165 19.455 1.00 13.22 40 CYS C C 1
ATOM 4184 O O . CYS C 1 43 ? -1.202 -16.965 18.921 1.00 14.11 40 CYS C O 1
ATOM 4187 N N . GLU C 1 44 ? 0.238 -16.565 20.582 1.00 13.53 41 GLU C N 1
ATOM 4188 C CA . GLU C 1 44 ? -0.738 -15.855 21.389 1.00 15.01 41 GLU C CA 1
ATOM 4189 C C . GLU C 1 44 ? 0.038 -15.013 22.377 1.00 14.19 41 GLU C C 1
ATOM 4190 O O . GLU C 1 44 ? 1.005 -15.487 22.961 1.00 14.76 41 GLU C O 1
ATOM 4196 N N . ASN C 1 45 ? -0.361 -13.764 22.570 1.00 14.43 42 ASN C N 1
ATOM 4197 C CA . ASN C 1 45 ? 0.341 -12.917 23.541 1.00 13.99 42 ASN C CA 1
ATOM 4198 C C . ASN C 1 45 ? 0.131 -13.399 24.959 1.00 13.95 42 ASN C C 1
ATOM 4199 O O . ASN C 1 45 ? -0.796 -14.167 25.220 1.00 13.98 42 ASN C O 1
ATOM 4204 N N . SER C 1 46 ? 0.989 -12.953 25.873 1.00 13.36 43 SER C N 1
ATOM 4205 C CA . SER C 1 46 ? 0.776 -13.222 27.274 1.00 13.99 43 SER C CA 1
ATOM 4206 C C . SER C 1 46 ? 0.659 -11.911 28.030 1.00 14.87 43 SER C C 1
ATOM 4207 O O . SER C 1 46 ? 1.420 -10.966 27.766 1.00 14.91 43 SER C O 1
ATOM 4210 N N . ASP C 1 47 ? -0.261 -11.871 28.992 1.00 14.85 44 ASP C N 1
ATOM 4211 C CA . ASP C 1 47 ? -0.509 -10.659 29.769 1.00 16.35 44 ASP C CA 1
ATOM 4212 C C . ASP C 1 47 ? 0.687 -10.166 30.587 1.00 15.46 44 ASP C C 1
ATOM 4213 O O . ASP C 1 47 ? 0.779 -8.978 30.883 1.00 15.34 44 ASP C O 1
ATOM 4218 N N . VAL C 1 48 ? 1.605 -11.072 30.936 1.00 13.89 45 VAL C N 1
ATOM 4219 C CA . VAL C 1 48 ? 2.747 -10.701 31.774 1.00 13.58 45 VAL C CA 1
ATOM 4220 C C . VAL C 1 48 ? 4.051 -10.503 31.002 1.00 12.77 45 VAL C C 1
ATOM 4221 O O . VAL C 1 48 ? 5.108 -10.388 31.593 1.00 12.59 45 VAL C O 1
ATOM 4225 N N . VAL C 1 49 ? 3.955 -10.474 29.680 1.00 13.28 46 VAL C N 1
ATOM 4226 C CA . VAL C 1 49 ? 5.093 -10.189 28.802 1.00 12.72 46 VAL C CA 1
ATOM 4227 C C . VAL C 1 49 ? 4.758 -8.929 28.025 1.00 13.37 46 VAL C C 1
ATOM 4228 O O . VAL C 1 49 ? 3.712 -8.855 27.371 1.00 12.83 46 VAL C O 1
ATOM 4232 N N . GLY C 1 50 ? 5.637 -7.927 28.105 1.00 14.25 47 GLY C N 1
ATOM 4233 C CA . GLY C 1 50 ? 5.317 -6.588 27.577 1.00 14.67 47 GLY C CA 1
ATOM 4234 C C . GLY C 1 50 ? 5.463 -6.388 26.072 1.00 14.76 47 GLY C C 1
ATOM 4235 O O . GLY C 1 50 ? 4.980 -5.378 25.533 1.00 16.71 47 GLY C O 1
ATOM 4236 N N . TYR C 1 51 ? 6.100 -7.341 25.391 1.00 13.36 48 TYR C N 1
ATOM 4237 C CA . TYR C 1 51 ? 6.244 -7.334 23.924 1.00 12.62 48 TYR C CA 1
ATOM 4238 C C . TYR C 1 51 ? 5.353 -8.428 23.265 1.00 12.08 48 TYR C C 1
ATOM 4239 O O . TYR C 1 51 ? 5.077 -9.461 23.899 1.00 12.36 48 TYR C O 1
ATOM 4248 N N . PRO C 1 52 ? 4.921 -8.223 22.000 1.00 11.50 49 PRO C N 1
ATOM 4249 C CA . PRO C 1 52 ? 4.070 -9.241 21.358 1.00 11.65 49 PRO C CA 1
ATOM 4250 C C . PRO C 1 52 ? 4.765 -10.571 21.080 1.00 11.14 49 PRO C C 1
ATOM 4251 O O . PRO C 1 52 ? 5.965 -10.611 20.729 1.00 10.17 49 PRO C O 1
ATOM 4255 N N . LEU C 1 53 ? 4.006 -11.651 21.225 1.00 11.43 50 LEU C N 1
ATOM 4256 C CA . LEU C 1 53 ? 4.515 -13.005 20.921 1.00 11.21 50 LEU C CA 1
ATOM 4257 C C . LEU C 1 53 ? 4.072 -13.397 19.512 1.00 10.95 50 LEU C C 1
ATOM 4258 O O . LEU C 1 53 ? 3.576 -12.556 18.781 1.00 11.83 50 LEU C O 1
ATOM 4263 N N . ALA C 1 54 ? 4.278 -14.642 19.110 1.00 10.29 51 ALA C N 1
ATOM 4264 C CA . ALA C 1 54 ? 4.004 -15.031 17.734 1.00 10.45 51 ALA C CA 1
ATOM 4265 C C . ALA C 1 54 ? 2.503 -14.994 17.373 1.00 10.33 51 ALA C C 1
ATOM 4266 O O . ALA C 1 54 ? 1.650 -15.041 18.239 1.00 9.49 51 ALA C O 1
ATOM 4268 N N . THR C 1 55 ? 2.216 -14.929 16.080 1.00 10.59 52 THR C N 1
ATOM 4269 C CA . THR C 1 55 ? 0.849 -15.034 15.566 1.00 11.31 52 THR C CA 1
ATOM 4270 C C . THR C 1 55 ? 0.728 -16.359 14.775 1.00 10.99 52 THR C C 1
ATOM 4271 O O . THR C 1 55 ? 1.718 -16.974 14.414 1.00 10.43 52 THR C O 1
ATOM 4275 N N . ALA C 1 56 ? -0.498 -16.775 14.494 1.00 11.77 53 ALA C N 1
ATOM 4276 C CA . ALA C 1 56 ? -0.740 -17.948 13.669 1.00 11.78 53 ALA C CA 1
ATOM 4277 C C . ALA C 1 56 ? -0.139 -17.784 12.259 1.00 11.65 53 ALA C C 1
ATOM 4278 O O . ALA C 1 56 ? 0.351 -18.753 11.693 1.00 12.05 53 ALA C O 1
ATOM 4280 N N . ASP C 1 57 ? -0.167 -16.560 11.722 1.00 11.43 54 ASP C N 1
ATOM 4281 C CA . ASP C 1 57 ? 0.487 -16.215 10.454 1.00 11.98 54 ASP C CA 1
ATOM 4282 C C . ASP C 1 57 ? 2.002 -16.469 10.517 1.00 10.85 54 ASP C C 1
ATOM 4283 O O . ASP C 1 57 ? 2.576 -16.974 9.564 1.00 9.79 54 ASP C O 1
ATOM 4288 N N . ASP C 1 58 ? 2.622 -16.103 11.638 1.00 9.75 55 ASP C N 1
ATOM 4289 C CA . ASP C 1 58 ? 4.036 -16.375 11.870 1.00 9.86 55 ASP C CA 1
ATOM 4290 C C . ASP C 1 58 ? 4.292 -17.878 11.704 1.00 9.11 55 ASP C C 1
ATOM 4291 O O . ASP C 1 58 ? 5.183 -18.290 10.974 1.00 10.36 55 ASP C O 1
ATOM 4296 N N . LEU C 1 59 ? 3.495 -18.694 12.367 1.00 8.59 56 LEU C N 1
ATOM 4297 C CA . LEU C 1 59 ? 3.691 -20.120 12.316 1.00 8.90 56 LEU C CA 1
ATOM 4298 C C . LEU C 1 59 ? 3.502 -20.656 10.890 1.00 8.89 56 LEU C C 1
ATOM 4299 O O . LEU C 1 59 ? 4.232 -21.556 10.459 1.00 9.34 56 LEU C O 1
ATOM 4304 N N . ALA C 1 60 ? 2.519 -20.116 10.167 1.00 8.69 57 ALA C N 1
ATOM 4305 C CA . ALA C 1 60 ? 2.234 -20.581 8.797 1.00 8.66 57 ALA C CA 1
ATOM 4306 C C . ALA C 1 60 ? 3.369 -20.179 7.846 1.00 8.37 57 ALA C C 1
ATOM 4307 O O . ALA C 1 60 ? 3.713 -20.923 6.950 1.00 9.23 57 ALA C O 1
ATOM 4309 N N . GLU C 1 61 ? 3.965 -19.009 8.062 1.00 8.79 58 GLU C N 1
ATOM 4310 C CA . GLU C 1 61 ? 5.197 -18.631 7.353 1.00 8.69 58 GLU C CA 1
ATOM 4311 C C . GLU C 1 61 ? 6.289 -19.682 7.528 1.00 7.93 58 GLU C C 1
ATOM 4312 O O . GLU C 1 61 ? 6.883 -20.104 6.547 1.00 7.47 58 GLU C O 1
ATOM 4318 N N . THR C 1 62 ? 6.553 -20.101 8.773 1.00 6.48 59 THR C N 1
ATOM 4319 C CA . THR C 1 62 ? 7.649 -21.050 9.010 1.00 5.84 59 THR C CA 1
ATOM 4320 C C . THR C 1 62 ? 7.360 -22.387 8.338 1.00 5.06 59 THR C C 1
ATOM 4321 O O . THR C 1 62 ? 8.272 -22.982 7.825 1.00 4.66 59 THR C O 1
ATOM 4325 N N . VAL C 1 63 ? 6.100 -22.842 8.366 1.00 5.38 60 VAL C N 1
ATOM 4326 C CA . VAL C 1 63 ? 5.661 -24.067 7.676 1.00 6.16 60 VAL C CA 1
ATOM 4327 C C . VAL C 1 63 ? 5.982 -23.955 6.203 1.00 7.20 60 VAL C C 1
ATOM 4328 O O . VAL C 1 63 ? 6.575 -24.860 5.620 1.00 7.85 60 VAL C O 1
ATOM 4332 N N . ALA C 1 64 ? 5.611 -22.823 5.618 1.00 7.67 61 ALA C N 1
ATOM 4333 C CA . ALA C 1 64 ? 5.869 -22.571 4.212 1.00 8.44 61 ALA C CA 1
ATOM 4334 C C . ALA C 1 64 ? 7.377 -22.528 3.896 1.00 7.64 61 ALA C C 1
ATOM 4335 O O . ALA C 1 64 ? 7.807 -23.059 2.865 1.00 8.22 61 ALA C O 1
ATOM 4337 N N . LEU C 1 65 ? 8.159 -21.912 4.772 1.00 6.85 62 LEU C N 1
ATOM 4338 C CA . LEU C 1 65 ? 9.613 -21.792 4.570 1.00 8.04 62 LEU C CA 1
ATOM 4339 C C . LEU C 1 65 ? 10.279 -23.187 4.642 1.00 8.72 62 LEU C C 1
ATOM 4340 O O . LEU C 1 65 ? 11.124 -23.535 3.811 1.00 8.92 62 LEU C O 1
ATOM 4345 N N . VAL C 1 66 ? 9.868 -23.995 5.621 1.00 9.18 63 VAL C N 1
ATOM 4346 C CA . VAL C 1 66 ? 10.294 -25.404 5.701 1.00 10.14 63 VAL C CA 1
ATOM 4347 C C . VAL C 1 66 ? 9.879 -26.213 4.445 1.00 11.29 63 VAL C C 1
ATOM 4348 O O . VAL C 1 66 ? 10.681 -26.956 3.882 1.00 11.58 63 VAL C O 1
ATOM 4352 N N . GLU C 1 67 ? 8.637 -26.071 4.004 1.00 12.41 64 GLU C N 1
ATOM 4353 C CA . GLU C 1 67 ? 8.158 -26.924 2.908 1.00 13.83 64 GLU C CA 1
ATOM 4354 C C . GLU C 1 67 ? 8.841 -26.579 1.598 1.00 14.23 64 GLU C C 1
ATOM 4355 O O . GLU C 1 67 ? 9.030 -27.432 0.757 1.00 14.02 64 GLU C O 1
ATOM 4361 N N . LYS C 1 68 ? 9.247 -25.321 1.454 1.00 14.85 65 LYS C N 1
ATOM 4362 C CA . LYS C 1 68 ? 9.963 -24.884 0.264 1.00 15.70 65 LYS C CA 1
ATOM 4363 C C . LYS C 1 68 ? 11.286 -25.658 0.078 1.00 15.57 65 LYS C C 1
ATOM 4364 O O . LYS C 1 68 ? 11.733 -25.847 -1.038 1.00 15.20 65 LYS C O 1
ATOM 4370 N N . THR C 1 69 ? 11.888 -26.120 1.177 1.00 15.27 66 THR C N 1
ATOM 4371 C CA . THR C 1 69 ? 13.148 -26.860 1.086 1.00 14.73 66 THR C CA 1
ATOM 4372 C C . THR C 1 69 ? 12.934 -28.268 0.549 1.00 15.23 66 THR C C 1
ATOM 4373 O O . THR C 1 69 ? 13.886 -28.919 0.162 1.00 15.78 66 THR C O 1
ATOM 4377 N N . GLY C 1 70 ? 11.704 -28.756 0.586 1.00 15.24 67 GLY C N 1
ATOM 4378 C CA . GLY C 1 70 ? 11.383 -30.075 0.017 1.00 15.36 67 GLY C CA 1
ATOM 4379 C C . GLY C 1 70 ? 10.910 -31.001 1.118 1.00 15.35 67 GLY C C 1
ATOM 4380 O O . GLY C 1 70 ? 10.358 -32.080 0.862 1.00 15.85 67 GLY C O 1
ATOM 4381 N N . ARG C 1 71 ? 11.098 -30.554 2.356 1.00 14.30 68 ARG C N 1
ATOM 4382 C CA . ARG C 1 71 ? 10.773 -31.358 3.520 1.00 13.56 68 ARG C CA 1
ATOM 4383 C C . ARG C 1 71 ? 9.277 -31.427 3.869 1.00 12.88 68 ARG C C 1
ATOM 4384 O O . ARG C 1 71 ? 8.502 -30.555 3.487 1.00 11.40 68 ARG C O 1
ATOM 4392 N N . ARG C 1 72 ? 8.893 -32.445 4.637 1.00 11.54 69 ARG C N 1
ATOM 4393 C CA . ARG C 1 72 ? 7.551 -32.472 5.192 1.00 12.36 69 ARG C CA 1
ATOM 4394 C C . ARG C 1 72 ? 7.533 -31.694 6.502 1.00 11.93 69 ARG C C 1
ATOM 4395 O O . ARG C 1 72 ? 8.536 -31.624 7.234 1.00 11.88 69 ARG C O 1
ATOM 4397 N N . CYS C 1 73 ? 6.397 -31.071 6.782 1.00 11.94 70 CYS C N 1
ATOM 4398 C CA . CYS C 1 73 ? 6.254 -30.262 7.982 1.00 11.29 70 CYS C CA 1
ATOM 4399 C C . CYS C 1 73 ? 4.878 -30.473 8.626 1.00 12.04 70 CYS C C 1
ATOM 4400 O O . CYS C 1 73 ? 3.867 -30.566 7.923 1.00 12.03 70 CYS C O 1
ATOM 4403 N N . ILE C 1 74 ? 4.841 -30.566 9.957 1.00 11.53 71 ILE C N 1
ATOM 4404 C CA . ILE C 1 74 ? 3.567 -30.477 10.682 1.00 11.43 71 ILE C CA 1
ATOM 4405 C C . ILE C 1 74 ? 3.701 -29.350 11.716 1.00 10.86 71 ILE C C 1
ATOM 4406 O O . ILE C 1 74 ? 4.793 -29.077 12.213 1.00 9.72 71 ILE C O 1
ATOM 4411 N N . SER C 1 75 ? 2.597 -28.671 11.991 1.00 10.52 72 SER C N 1
ATOM 4412 C CA . SER C 1 75 ? 2.600 -27.575 12.925 1.00 10.36 72 SER C CA 1
ATOM 4413 C C . SER C 1 75 ? 1.358 -27.680 13.806 1.00 11.02 72 SER C C 1
ATOM 4414 O O . SER C 1 75 ? 0.379 -28.357 13.446 1.00 10.27 72 SER C O 1
ATOM 4417 N N . ALA C 1 76 ? 1.410 -27.040 14.972 1.00 9.85 73 ALA C N 1
ATOM 4418 C CA . ALA C 1 76 ? 0.238 -27.019 15.840 1.00 10.32 73 ALA C CA 1
ATOM 4419 C C . ALA C 1 76 ? 0.370 -25.869 16.811 1.00 9.70 73 ALA C C 1
ATOM 4420 O O . ALA C 1 76 ? 1.484 -25.448 17.111 1.00 9.19 73 ALA C O 1
ATOM 4422 N N . LYS C 1 77 ? -0.765 -25.361 17.284 1.00 10.01 74 LYS C N 1
ATOM 4423 C CA . LYS C 1 77 ? -0.755 -24.390 18.372 1.00 9.97 74 LYS C CA 1
ATOM 4424 C C . LYS C 1 77 ? -0.616 -25.180 19.663 1.00 9.83 74 LYS C C 1
ATOM 4425 O O . LYS C 1 77 ? -1.508 -25.967 20.025 1.00 11.06 74 LYS C O 1
ATOM 4431 N N . VAL C 1 78 ? 0.501 -24.985 20.354 1.00 9.55 75 VAL C N 1
ATOM 4432 C CA . VAL C 1 78 ? 0.795 -25.698 21.606 1.00 8.24 75 VAL C CA 1
ATOM 4433 C C . VAL C 1 78 ? 1.489 -24.756 22.567 1.00 7.84 75 VAL C C 1
ATOM 4434 O O . VAL C 1 78 ? 2.508 -24.130 22.208 1.00 7.22 75 VAL C O 1
ATOM 4438 N N . ASP C 1 79 ? 0.960 -24.682 23.792 1.00 7.44 76 ASP C N 1
ATOM 4439 C CA . ASP C 1 79 ? 1.634 -24.045 24.923 1.00 6.78 76 ASP C CA 1
ATOM 4440 C C . ASP C 1 79 ? 2.493 -25.111 25.609 1.00 6.98 76 ASP C C 1
ATOM 4441 O O . ASP C 1 79 ? 1.959 -26.088 26.161 1.00 6.60 76 ASP C O 1
ATOM 4446 N N . VAL C 1 80 ? 3.820 -24.914 25.603 1.00 5.96 77 VAL C N 1
ATOM 4447 C CA . VAL C 1 80 ? 4.737 -25.863 26.262 1.00 5.74 77 VAL C CA 1
ATOM 4448 C C . VAL C 1 80 ? 4.538 -26.100 27.754 1.00 6.55 77 VAL C C 1
ATOM 4449 O O . VAL C 1 80 ? 5.092 -27.028 28.284 1.00 7.02 77 VAL C O 1
ATOM 4453 N N . LYS C 1 81 ? 3.787 -25.238 28.436 1.00 8.21 78 LYS C N 1
ATOM 4454 C CA . LYS C 1 81 ? 3.415 -25.518 29.821 1.00 8.82 78 LYS C CA 1
ATOM 4455 C C . LYS C 1 81 ? 2.373 -26.652 29.909 1.00 10.00 78 LYS C C 1
ATOM 4456 O O . LYS C 1 81 ? 2.100 -27.170 30.994 1.00 10.47 78 LYS C O 1
ATOM 4462 N N . ASP C 1 82 ? 1.780 -27.024 28.776 1.00 9.97 79 ASP C N 1
ATOM 4463 C CA . ASP C 1 82 ? 0.759 -28.064 28.764 1.00 10.38 79 ASP C CA 1
ATOM 4464 C C . ASP C 1 82 ? 1.387 -29.350 28.265 1.00 10.21 79 ASP C C 1
ATOM 4465 O O . ASP C 1 82 ? 1.476 -29.599 27.054 1.00 10.59 79 ASP C O 1
ATOM 4470 N N . ARG C 1 83 ? 1.822 -30.172 29.215 1.00 10.35 80 ARG C N 1
ATOM 4471 C CA . ARG C 1 83 ? 2.534 -31.405 28.917 1.00 10.43 80 ARG C CA 1
ATOM 4472 C C . ARG C 1 83 ? 1.688 -32.297 28.010 1.00 9.99 80 ARG C C 1
ATOM 4473 O O . ARG C 1 83 ? 2.182 -32.851 27.059 1.00 10.04 80 ARG C O 1
ATOM 4481 N N . ALA C 1 84 ? 0.402 -32.417 28.294 1.00 10.35 81 ALA C N 1
ATOM 4482 C CA . ALA C 1 84 ? -0.443 -33.332 27.522 1.00 10.15 81 ALA C CA 1
ATOM 4483 C C . ALA C 1 84 ? -0.585 -32.870 26.060 1.00 9.82 81 ALA C C 1
ATOM 4484 O O . ALA C 1 84 ? -0.626 -33.705 25.138 1.00 8.71 81 ALA C O 1
ATOM 4486 N N . ALA C 1 85 ? -0.638 -31.549 25.860 1.00 9.16 82 ALA C N 1
ATOM 4487 C CA . ALA C 1 85 ? -0.681 -30.979 24.509 1.00 10.00 82 ALA C CA 1
ATOM 4488 C C . ALA C 1 85 ? 0.598 -31.291 23.734 1.00 10.13 82 ALA C C 1
ATOM 4489 O O . ALA C 1 85 ? 0.546 -31.611 22.547 1.00 10.62 82 ALA C O 1
ATOM 4491 N N . LEU C 1 86 ? 1.744 -31.228 24.405 1.00 10.60 83 LEU C N 1
ATOM 4492 C CA . LEU C 1 86 ? 3.006 -31.560 23.756 1.00 10.43 83 LEU C CA 1
ATOM 4493 C C . LEU C 1 86 ? 3.033 -33.016 23.373 1.00 10.40 83 LEU C C 1
ATOM 4494 O O . LEU C 1 86 ? 3.439 -33.351 22.283 1.00 10.44 83 LEU C O 1
ATOM 4499 N N . GLU C 1 87 ? 2.593 -33.870 24.285 1.00 11.39 84 GLU C N 1
ATOM 4500 C CA . GLU C 1 87 ? 2.591 -35.320 24.058 1.00 12.46 84 GLU C CA 1
ATOM 4501 C C . GLU C 1 87 ? 1.674 -35.691 22.892 1.00 12.50 84 GLU C C 1
ATOM 4502 O O . GLU C 1 87 ? 2.046 -36.481 22.017 1.00 12.53 84 GLU C O 1
ATOM 4508 N N . SER C 1 88 ? 0.495 -35.081 22.857 1.00 11.97 85 SER C N 1
ATOM 4509 C CA . SER C 1 88 ? -0.370 -35.172 21.688 1.00 12.37 85 SER C CA 1
ATOM 4510 C C . SER C 1 88 ? 0.325 -34.737 20.368 1.00 11.31 85 SER C C 1
ATOM 4511 O O . SER C 1 88 ? 0.203 -35.410 19.350 1.00 11.43 85 SER C O 1
ATOM 4514 N N . PHE C 1 89 ? 1.059 -33.623 20.374 1.00 10.51 86 PHE C N 1
ATOM 4515 C CA . PHE C 1 89 ? 1.774 -33.187 19.153 1.00 10.06 86 PHE C CA 1
ATOM 4516 C C . PHE C 1 89 ? 2.909 -34.168 18.793 1.00 10.42 86 PHE C C 1
ATOM 4517 O O . PHE C 1 89 ? 3.157 -34.449 17.614 1.00 10.90 86 PHE C O 1
ATOM 4525 N N . VAL C 1 90 ? 3.585 -34.709 19.810 1.00 10.40 87 VAL C N 1
ATOM 4526 C CA . VAL C 1 90 ? 4.581 -35.764 19.586 1.00 9.83 87 VAL C CA 1
ATOM 4527 C C . VAL C 1 90 ? 3.951 -36.997 18.916 1.00 10.83 87 VAL C C 1
ATOM 4528 O O . VAL C 1 90 ? 4.505 -37.539 17.946 1.00 10.06 87 VAL C O 1
ATOM 4532 N N . ALA C 1 91 ? 2.775 -37.401 19.393 1.00 11.66 88 ALA C N 1
ATOM 4533 C CA . ALA C 1 91 ? 2.057 -38.531 18.824 1.00 13.78 88 ALA C CA 1
ATOM 4534 C C . ALA C 1 91 ? 1.690 -38.303 17.344 1.00 14.86 88 ALA C C 1
ATOM 4535 O O . ALA C 1 91 ? 1.801 -39.206 16.530 1.00 15.44 88 ALA C O 1
ATOM 4537 N N . GLU C 1 92 ? 1.263 -37.094 16.999 1.00 16.21 89 GLU C N 1
ATOM 4538 C CA . GLU C 1 92 ? 1.053 -36.741 15.598 1.00 17.76 89 GLU C CA 1
ATOM 4539 C C . GLU C 1 92 ? 2.365 -36.855 14.788 1.00 18.46 89 GLU C C 1
ATOM 4540 O O . GLU C 1 92 ? 2.345 -37.337 13.643 1.00 18.35 89 GLU C O 1
ATOM 4546 N N . ALA C 1 93 ? 3.491 -36.441 15.389 1.00 18.53 90 ALA C N 1
ATOM 4547 C CA . ALA C 1 93 ? 4.816 -36.605 14.760 1.00 19.07 90 ALA C CA 1
ATOM 4548 C C . ALA C 1 93 ? 5.247 -38.056 14.552 1.00 20.22 90 ALA C C 1
ATOM 4549 O O . ALA C 1 93 ? 5.870 -38.377 13.533 1.00 20.82 90 ALA C O 1
ATOM 4551 N N . GLU C 1 94 ? 4.934 -38.934 15.503 1.00 21.69 91 GLU C N 1
ATOM 4552 C CA . GLU C 1 94 ? 5.174 -40.357 15.297 1.00 23.49 91 GLU C CA 1
ATOM 4553 C C . GLU C 1 94 ? 4.315 -40.867 14.126 1.00 24.21 91 GLU C C 1
ATOM 4554 O O . GLU C 1 94 ? 4.844 -41.512 13.232 1.00 25.14 91 GLU C O 1
ATOM 4560 N N . ASP C 1 95 ? 3.016 -40.557 14.120 1.00 24.38 92 ASP C N 1
ATOM 4561 C CA . ASP C 1 95 ? 2.106 -41.071 13.089 1.00 25.34 92 ASP C CA 1
ATOM 4562 C C . ASP C 1 95 ? 2.446 -40.599 11.662 1.00 24.93 92 ASP C C 1
ATOM 4563 O O . ASP C 1 95 ? 2.502 -41.418 10.736 1.00 25.08 92 ASP C O 1
ATOM 4568 N N . THR C 1 96 ? 2.673 -39.295 11.508 1.00 23.84 93 THR C N 1
ATOM 4569 C CA . THR C 1 96 ? 2.917 -38.659 10.202 1.00 23.42 93 THR C CA 1
ATOM 4570 C C . THR C 1 96 ? 4.388 -38.696 9.745 1.00 22.84 93 THR C C 1
ATOM 4571 O O . THR C 1 96 ? 4.663 -39.024 8.589 1.00 23.04 93 THR C O 1
ATOM 4575 N N . LEU C 1 97 ? 5.323 -38.350 10.640 1.00 21.96 94 LEU C N 1
ATOM 4576 C CA . LEU C 1 97 ? 6.736 -38.176 10.252 1.00 20.90 94 LEU C CA 1
ATOM 4577 C C . LEU C 1 97 ? 7.738 -39.268 10.681 1.00 20.83 94 LEU C C 1
ATOM 4578 O O . LEU C 1 97 ? 8.927 -39.146 10.383 1.00 21.32 94 LEU C O 1
ATOM 4583 N N . GLY C 1 98 ? 7.279 -40.319 11.360 1.00 20.48 95 GLY C N 1
ATOM 4584 C CA . GLY C 1 98 ? 8.174 -41.418 11.751 1.00 20.35 95 GLY C CA 1
ATOM 4585 C C . GLY C 1 98 ? 8.830 -41.262 13.126 1.00 19.78 95 GLY C C 1
ATOM 4586 O O . GLY C 1 98 ? 9.655 -42.077 13.529 1.00 20.57 95 GLY C O 1
ATOM 4587 N N . GLY C 1 99 ? 8.465 -40.223 13.859 1.00 18.76 96 GLY C N 1
ATOM 4588 C CA . GLY C 1 99 ? 8.962 -40.071 15.224 1.00 17.28 96 GLY C CA 1
ATOM 4589 C C . GLY C 1 99 ? 10.083 -39.061 15.302 1.00 16.23 96 GLY C C 1
ATOM 4590 O O . GLY C 1 99 ? 10.861 -38.907 14.354 1.00 16.61 96 GLY C O 1
ATOM 4591 N N . ILE C 1 100 ? 10.144 -38.358 16.428 1.00 14.93 97 ILE C N 1
ATOM 4592 C CA . ILE C 1 100 ? 11.072 -37.263 16.605 1.00 13.08 97 ILE C CA 1
ATOM 4593 C C . ILE C 1 100 ? 12.438 -37.788 17.033 1.00 12.33 97 ILE C C 1
ATOM 4594 O O . ILE C 1 100 ? 12.570 -38.382 18.092 1.00 12.48 97 ILE C O 1
ATOM 4599 N N . ASP C 1 101 ? 13.448 -37.564 16.197 1.00 11.81 98 ASP C N 1
ATOM 4600 C CA . ASP C 1 101 ? 14.845 -37.878 16.530 1.00 10.59 98 ASP C CA 1
ATOM 4601 C C . ASP C 1 101 ? 15.598 -36.714 17.170 1.00 9.33 98 ASP C C 1
ATOM 4602 O O . ASP C 1 101 ? 16.578 -36.932 17.879 1.00 9.38 98 ASP C O 1
ATOM 4607 N N . ILE C 1 102 ? 15.169 -35.490 16.875 1.00 8.27 99 ILE C N 1
ATOM 4608 C CA . ILE C 1 102 ? 15.881 -34.266 17.294 1.00 7.13 99 ILE C CA 1
ATOM 4609 C C . ILE C 1 102 ? 14.872 -33.327 17.966 1.00 7.49 99 ILE C C 1
ATOM 4610 O O . ILE C 1 102 ? 13.786 -33.095 17.411 1.00 7.37 99 ILE C O 1
ATOM 4615 N N . ALA C 1 103 ? 15.216 -32.779 19.133 1.00 6.29 100 ALA C N 1
ATOM 4616 C CA . ALA C 1 103 ? 14.336 -31.804 19.757 1.00 6.04 100 ALA C CA 1
ATOM 4617 C C . ALA C 1 103 ? 15.062 -30.584 20.324 1.00 6.36 100 ALA C C 1
ATOM 4618 O O . ALA C 1 103 ? 16.063 -30.711 21.014 1.00 6.81 100 ALA C O 1
ATOM 4620 N N . ILE C 1 104 ? 14.539 -29.401 19.998 1.00 5.86 101 ILE C N 1
ATOM 4621 C CA . ILE C 1 104 ? 15.115 -28.134 20.400 1.00 5.55 101 ILE C CA 1
ATOM 4622 C C . ILE C 1 104 ? 14.076 -27.382 21.224 1.00 5.43 101 ILE C C 1
ATOM 4623 O O . ILE C 1 104 ? 13.043 -26.946 20.707 1.00 5.58 101 ILE C O 1
ATOM 4628 N N . THR C 1 105 ? 14.359 -27.230 22.512 1.00 5.62 102 THR C N 1
ATOM 4629 C CA . THR C 1 105 ? 13.356 -26.766 23.459 1.00 6.30 102 THR C CA 1
ATOM 4630 C C . THR C 1 105 ? 13.468 -25.280 23.475 1.00 6.33 102 THR C C 1
ATOM 4631 O O . THR C 1 105 ? 13.933 -24.685 24.440 1.00 6.62 102 THR C O 1
ATOM 4635 N N . ASN C 1 106 ? 13.056 -24.675 22.363 1.00 6.43 103 ASN C N 1
ATOM 4636 C CA . ASN C 1 106 ? 13.384 -23.275 22.106 1.00 5.93 103 ASN C CA 1
ATOM 4637 C C . ASN C 1 106 ? 12.381 -22.293 22.686 1.00 6.36 103 ASN C C 1
ATOM 4638 O O . ASN C 1 106 ? 12.743 -21.130 23.018 1.00 5.88 103 ASN C O 1
ATOM 4643 N N . ALA C 1 107 ? 11.130 -22.751 22.859 1.00 5.89 104 ALA C N 1
ATOM 4644 C CA . ALA C 1 107 ? 10.061 -21.871 23.364 1.00 6.11 104 ALA C CA 1
ATOM 4645 C C . ALA C 1 107 ? 10.482 -21.138 24.628 1.00 5.57 104 ALA C C 1
ATOM 4646 O O . ALA C 1 107 ? 10.969 -21.742 25.566 1.00 5.71 104 ALA C O 1
ATOM 4648 N N . GLY C 1 108 ? 10.277 -19.837 24.677 1.00 5.68 105 GLY C N 1
ATOM 4649 C CA . GLY C 1 108 ? 10.667 -19.102 25.881 1.00 5.29 105 GLY C CA 1
ATOM 4650 C C . GLY C 1 108 ? 10.277 -17.652 25.866 1.00 5.13 105 GLY C C 1
ATOM 4651 O O . GLY C 1 108 ? 9.951 -17.097 24.816 1.00 4.22 105 GLY C O 1
ATOM 4652 N N . ILE C 1 109 ? 10.306 -17.039 27.044 1.00 5.55 106 ILE C N 1
ATOM 4653 C CA . ILE C 1 109 ? 9.914 -15.622 27.181 1.00 6.98 106 ILE C CA 1
ATOM 4654 C C . ILE C 1 109 ? 10.860 -14.915 28.118 1.00 7.99 106 ILE C C 1
ATOM 4655 O O . ILE C 1 109 ? 11.540 -15.551 28.935 1.00 7.98 106 ILE C O 1
ATOM 4660 N N . SER C 1 110 ? 10.901 -13.594 27.974 1.00 8.88 107 SER C N 1
ATOM 4661 C CA . SER C 1 110 ? 11.745 -12.730 28.757 1.00 10.28 107 SER C CA 1
ATOM 4662 C C . SER C 1 110 ? 10.845 -11.687 29.451 1.00 10.56 107 SER C C 1
ATOM 4663 O O . SER C 1 110 ? 9.839 -11.229 28.877 1.00 10.50 107 SER C O 1
ATOM 4666 N N . THR C 1 111 ? 11.214 -11.324 30.678 1.00 10.54 108 THR C N 1
ATOM 4667 C CA . THR C 1 111 ? 10.530 -10.276 31.434 1.00 10.51 108 THR C CA 1
ATOM 4668 C C . THR C 1 111 ? 11.583 -9.430 32.156 1.00 11.59 108 THR C C 1
ATOM 4669 O O . THR C 1 111 ? 12.754 -9.847 32.274 1.00 11.47 108 THR C O 1
ATOM 4673 N N . ILE C 1 112 ? 11.156 -8.267 32.658 1.00 11.24 109 ILE C N 1
ATOM 4674 C CA . ILE C 1 112 ? 12.008 -7.342 33.422 1.00 11.60 109 ILE C CA 1
ATOM 4675 C C . ILE C 1 112 ? 11.195 -6.852 34.620 1.00 10.71 109 ILE C C 1
ATOM 4676 O O . ILE C 1 112 ? 10.122 -6.284 34.451 1.00 10.86 109 ILE C O 1
ATOM 4681 N N . ALA C 1 113 ? 11.693 -7.087 35.823 1.00 9.74 110 ALA C N 1
ATOM 4682 C CA . ALA C 1 113 ? 11.068 -6.572 37.042 1.00 9.46 110 ALA C CA 1
ATOM 4683 C C . ALA C 1 113 ? 11.965 -6.879 38.220 1.00 10.29 110 ALA C C 1
ATOM 4684 O O . ALA C 1 113 ? 12.508 -8.015 38.360 1.00 8.93 110 ALA C O 1
ATOM 4686 N N . LEU C 1 114 ? 12.119 -5.851 39.042 1.00 10.74 111 LEU C N 1
ATOM 4687 C CA . LEU C 1 114 ? 12.946 -5.875 40.229 1.00 13.03 111 LEU C CA 1
ATOM 4688 C C . LEU C 1 114 ? 12.226 -6.585 41.372 1.00 13.53 111 LEU C C 1
ATOM 4689 O O . LEU C 1 114 ? 11.020 -6.439 41.526 1.00 14.18 111 LEU C O 1
ATOM 4694 N N . LEU C 1 115 ? 12.961 -7.367 42.152 1.00 14.16 112 LEU C N 1
ATOM 4695 C CA . LEU C 1 115 ? 12.481 -7.806 43.467 1.00 15.42 112 LEU C CA 1
ATOM 4696 C C . LEU C 1 115 ? 12.521 -6.608 44.412 1.00 16.47 112 LEU C C 1
ATOM 4697 O O . LEU C 1 115 ? 13.469 -5.808 44.350 1.00 16.63 112 LEU C O 1
ATOM 4702 N N . PRO C 1 116 ? 11.553 -6.516 45.337 1.00 17.40 113 PRO C N 1
ATOM 4703 C CA . PRO C 1 116 ? 10.483 -7.482 45.603 1.00 17.84 113 PRO C CA 1
ATOM 4704 C C . PRO C 1 116 ? 9.160 -7.264 44.843 1.00 18.48 113 PRO C C 1
ATOM 4705 O O . PRO C 1 116 ? 8.191 -7.980 45.112 1.00 19.18 113 PRO C O 1
ATOM 4709 N N . GLU C 1 117 ? 9.107 -6.338 43.885 1.00 19.10 114 GLU C N 1
ATOM 4710 C CA . GLU C 1 117 ? 7.859 -6.136 43.134 1.00 19.84 114 GLU C CA 1
ATOM 4711 C C . GLU C 1 117 ? 7.722 -7.056 41.910 1.00 18.71 114 GLU C C 1
ATOM 4712 O O . GLU C 1 117 ? 7.176 -6.653 40.895 1.00 19.42 114 GLU C O 1
ATOM 4718 N N . VAL C 1 118 ? 8.211 -8.286 41.987 1.00 16.80 115 VAL C N 1
ATOM 4719 C CA . VAL C 1 118 ? 7.911 -9.251 40.919 1.00 14.81 115 VAL C CA 1
ATOM 4720 C C . VAL C 1 118 ? 6.569 -9.906 41.218 1.00 15.04 115 VAL C C 1
ATOM 4721 O O . VAL C 1 118 ? 6.378 -10.496 42.294 1.00 14.57 115 VAL C O 1
ATOM 4725 N N . GLU C 1 119 ? 5.633 -9.770 40.278 1.00 14.61 116 GLU C N 1
ATOM 4726 C CA . GLU C 1 119 ? 4.316 -10.405 40.370 1.00 14.74 116 GLU C CA 1
ATOM 4727 C C . GLU C 1 119 ? 4.464 -11.918 40.280 1.00 13.90 116 GLU C C 1
ATOM 4728 O O . GLU C 1 119 ? 5.146 -12.412 39.384 1.00 13.12 116 GLU C O 1
ATOM 4734 N N . SER C 1 120 ? 3.794 -12.641 41.180 1.00 13.58 117 SER C N 1
ATOM 4735 C CA . SER C 1 120 ? 3.732 -14.093 41.129 1.00 13.08 117 SER C CA 1
ATOM 4736 C C . SER C 1 120 ? 3.266 -14.613 39.769 1.00 13.17 117 SER C C 1
ATOM 4737 O O . SER C 1 120 ? 3.765 -15.648 39.294 1.00 11.20 117 SER C O 1
ATOM 4740 N N . ALA C 1 121 ? 2.291 -13.921 39.153 1.00 13.09 118 ALA C N 1
ATOM 4741 C CA . ALA C 1 121 ? 1.766 -14.389 37.871 1.00 12.27 118 ALA C CA 1
ATOM 4742 C C . ALA C 1 121 ? 2.862 -14.297 36.810 1.00 11.56 118 ALA C C 1
ATOM 4743 O O . ALA C 1 121 ? 2.916 -15.127 35.888 1.00 10.48 118 ALA C O 1
ATOM 4745 N N . GLN C 1 122 ? 3.745 -13.310 36.955 1.00 10.09 119 GLN C N 1
ATOM 4746 C CA . GLN C 1 122 ? 4.864 -13.192 36.016 1.00 9.57 119 GLN C CA 1
ATOM 4747 C C . GLN C 1 122 ? 5.952 -14.238 36.298 1.00 8.84 119 GLN C C 1
ATOM 4748 O O . GLN C 1 122 ? 6.443 -14.896 35.376 1.00 7.64 119 GLN C O 1
ATOM 4754 N N . TRP C 1 123 ? 6.335 -14.373 37.571 1.00 7.99 120 TRP C N 1
ATOM 4755 C CA . TRP C 1 123 ? 7.228 -15.453 37.970 1.00 7.13 120 TRP C CA 1
ATOM 4756 C C . TRP C 1 123 ? 6.678 -16.815 37.489 1.00 6.63 120 TRP C C 1
ATOM 4757 O O . TRP C 1 123 ? 7.403 -17.598 36.878 1.00 6.05 120 TRP C O 1
ATOM 4768 N N . ASP C 1 124 ? 5.387 -17.088 37.715 1.00 6.30 121 ASP C N 1
ATOM 4769 C CA . ASP C 1 124 ? 4.821 -18.378 37.299 1.00 7.00 121 ASP C CA 1
ATOM 4770 C C . ASP C 1 124 ? 4.920 -18.617 35.812 1.00 7.26 121 ASP C C 1
ATOM 4771 O O . ASP C 1 124 ? 5.186 -19.752 35.389 1.00 7.49 121 ASP C O 1
ATOM 4776 N N . GLU C 1 125 ? 4.649 -17.576 35.011 1.00 7.19 122 GLU C N 1
ATOM 4777 C CA . GLU C 1 125 ? 4.641 -17.745 33.552 1.00 7.16 122 GLU C CA 1
ATOM 4778 C C . GLU C 1 125 ? 6.044 -17.975 32.964 1.00 5.55 122 GLU C C 1
ATOM 4779 O O . GLU C 1 125 ? 6.209 -18.733 31.998 1.00 7.18 122 GLU C O 1
ATOM 4785 N N . VAL C 1 126 ? 7.039 -17.321 33.539 1.00 5.22 123 VAL C N 1
ATOM 4786 C CA . VAL C 1 126 ? 8.424 -17.408 33.062 1.00 4.84 123 VAL C CA 1
ATOM 4787 C C . VAL C 1 126 ? 9.031 -18.757 33.452 1.00 4.29 123 VAL C C 1
ATOM 4788 O O . VAL C 1 126 ? 9.592 -19.448 32.611 1.00 3.93 123 VAL C O 1
ATOM 4792 N N . ILE C 1 127 ? 8.892 -19.136 34.720 1.00 4.54 124 ILE C N 1
ATOM 4793 C CA . ILE C 1 127 ? 9.316 -20.460 35.179 1.00 5.28 124 ILE C CA 1
ATOM 4794 C C . ILE C 1 127 ? 8.555 -21.591 34.453 1.00 5.39 124 ILE C C 1
ATOM 4795 O O . ILE C 1 127 ? 9.099 -22.637 34.162 1.00 4.58 124 ILE C O 1
ATOM 4800 N N . GLY C 1 128 ? 7.286 -21.346 34.160 1.00 6.15 125 GLY C N 1
ATOM 4801 C CA . GLY C 1 128 ? 6.435 -22.335 33.520 1.00 6.41 125 GLY C CA 1
ATOM 4802 C C . GLY C 1 128 ? 6.865 -22.563 32.094 1.00 6.69 125 GLY C C 1
ATOM 4803 O O . GLY C 1 128 ? 7.035 -23.716 31.667 1.00 7.86 125 GLY C O 1
ATOM 4804 N N . THR C 1 129 ? 7.041 -21.478 31.343 1.00 6.90 126 THR C N 1
ATOM 4805 C CA . THR C 1 129 ? 7.361 -21.595 29.918 1.00 6.13 126 THR C CA 1
ATOM 4806 C C . THR C 1 129 ? 8.787 -22.004 29.753 1.00 5.52 126 THR C C 1
ATOM 4807 O O . THR C 1 129 ? 9.073 -22.967 29.034 1.00 5.30 126 THR C O 1
ATOM 4811 N N . ASN C 1 130 ? 9.691 -21.293 30.428 1.00 5.01 127 ASN C N 1
ATOM 4812 C CA . ASN C 1 130 ? 11.139 -21.480 30.190 1.00 4.82 127 ASN C CA 1
ATOM 4813 C C . ASN C 1 130 ? 11.724 -22.741 30.849 1.00 4.55 127 ASN C C 1
ATOM 4814 O O . ASN C 1 130 ? 12.531 -23.466 30.216 1.00 4.29 127 ASN C O 1
ATOM 4819 N N . LEU C 1 131 ? 11.327 -22.996 32.097 1.00 3.46 128 LEU C N 1
ATOM 4820 C CA . LEU C 1 131 ? 11.868 -24.152 32.846 1.00 3.66 128 LEU C CA 1
ATOM 4821 C C . LEU C 1 131 ? 10.979 -25.392 32.701 1.00 3.67 128 LEU C C 1
ATOM 4822 O O . LEU C 1 131 ? 11.399 -26.393 32.121 1.00 3.83 128 LEU C O 1
ATOM 4827 N N . THR C 1 132 ? 9.756 -25.326 33.223 1.00 3.82 129 THR C N 1
ATOM 4828 C CA . THR C 1 132 ? 8.807 -26.440 33.104 1.00 4.85 129 THR C CA 1
ATOM 4829 C C . THR C 1 132 ? 8.495 -26.827 31.662 1.00 4.51 129 THR C C 1
ATOM 4830 O O . THR C 1 132 ? 8.355 -28.015 31.345 1.00 5.14 129 THR C O 1
ATOM 4834 N N . GLY C 1 133 ? 8.378 -25.831 30.782 1.00 5.18 130 GLY C N 1
ATOM 4835 C CA . GLY C 1 133 ? 8.159 -26.090 29.357 1.00 4.99 130 GLY C CA 1
ATOM 4836 C C . GLY C 1 133 ? 9.265 -26.919 28.701 1.00 5.35 130 GLY C C 1
ATOM 4837 O O . GLY C 1 133 ? 8.996 -27.775 27.814 1.00 4.54 130 GLY C O 1
ATOM 4838 N N . THR C 1 134 ? 10.506 -26.662 29.127 1.00 4.73 131 THR C N 1
ATOM 4839 C CA . THR C 1 134 ? 11.674 -27.460 28.693 1.00 4.41 131 THR C CA 1
ATOM 4840 C C . THR C 1 134 ? 11.571 -28.877 29.255 1.00 4.80 131 THR C C 1
ATOM 4841 O O . THR C 1 134 ? 11.694 -29.849 28.508 1.00 4.80 131 THR C O 1
ATOM 4845 N N . PHE C 1 135 ? 11.322 -28.998 30.557 1.00 4.74 132 PHE C N 1
ATOM 4846 C CA . PHE C 1 135 ? 11.007 -30.302 31.145 1.00 5.97 132 PHE C CA 1
ATOM 4847 C C . PHE C 1 135 ? 9.897 -31.104 30.393 1.00 6.13 132 PHE C C 1
ATOM 4848 O O . PHE C 1 135 ? 10.045 -32.277 30.136 1.00 5.20 132 PHE C O 1
ATOM 4856 N N . ASN C 1 136 ? 8.793 -30.440 30.063 1.00 6.92 133 ASN C N 1
ATOM 4857 C CA . ASN C 1 136 ? 7.655 -31.066 29.402 1.00 6.77 133 ASN C CA 1
ATOM 4858 C C . ASN C 1 136 ? 8.048 -31.543 28.012 1.00 7.28 133 ASN C C 1
ATOM 4859 O O . ASN C 1 136 ? 7.585 -32.573 27.542 1.00 7.21 133 ASN C O 1
ATOM 4864 N N . THR C 1 137 ? 8.901 -30.772 27.349 1.00 6.13 134 THR C N 1
ATOM 4865 C CA . THR C 1 137 ? 9.332 -31.132 26.014 1.00 5.76 134 THR C CA 1
ATOM 4866 C C . THR C 1 137 ? 10.266 -32.362 26.076 1.00 5.21 134 THR C C 1
ATOM 4867 O O . THR C 1 137 ? 10.081 -33.297 25.314 1.00 4.59 134 THR C O 1
ATOM 4871 N N . ILE C 1 138 ? 11.223 -32.381 27.007 1.00 5.14 135 ILE C N 1
ATOM 4872 C CA . ILE C 1 138 ? 12.119 -33.534 27.121 1.00 5.38 135 ILE C CA 1
ATOM 4873 C C . ILE C 1 138 ? 11.287 -34.784 27.481 1.00 5.57 135 ILE C C 1
ATOM 4874 O O . ILE C 1 138 ? 11.430 -35.828 26.850 1.00 6.57 135 ILE C O 1
ATOM 4879 N N . ALA C 1 139 ? 10.405 -34.674 28.465 1.00 5.18 136 ALA C N 1
ATOM 4880 C CA . ALA C 1 139 ? 9.566 -35.811 28.885 1.00 6.17 136 ALA C CA 1
ATOM 4881 C C . ALA C 1 139 ? 8.658 -36.345 27.750 1.00 6.11 136 ALA C C 1
ATOM 4882 O O . ALA C 1 139 ? 8.442 -37.546 27.625 1.00 5.44 136 ALA C O 1
ATOM 4884 N N . ALA C 1 140 ? 8.120 -35.426 26.944 1.00 6.03 137 ALA C N 1
ATOM 4885 C CA . ALA C 1 140 ? 7.271 -35.773 25.800 1.00 5.98 137 ALA C CA 1
ATOM 4886 C C . ALA C 1 140 ? 8.042 -36.510 24.675 1.00 6.28 137 ALA C C 1
ATOM 4887 O O . ALA C 1 140 ? 7.521 -37.467 24.055 1.00 6.96 137 ALA C O 1
ATOM 4889 N N . VAL C 1 141 ? 9.270 -36.076 24.401 1.00 5.15 138 VAL C N 1
ATOM 4890 C CA . VAL C 1 141 ? 10.016 -36.643 23.271 1.00 6.28 138 VAL C CA 1
ATOM 4891 C C . VAL C 1 141 ? 10.878 -37.835 23.659 1.00 6.64 138 VAL C C 1
ATOM 4892 O O . VAL C 1 141 ? 11.247 -38.627 22.794 1.00 6.85 138 VAL C O 1
ATOM 4896 N N . ALA C 1 142 ? 11.211 -37.955 24.945 1.00 6.29 139 ALA C N 1
ATOM 4897 C CA . ALA C 1 142 ? 12.140 -39.004 25.395 1.00 7.35 139 ALA C CA 1
ATOM 4898 C C . ALA C 1 142 ? 11.720 -40.450 25.081 1.00 8.07 139 ALA C C 1
ATOM 4899 O O . ALA C 1 142 ? 12.541 -41.220 24.597 1.00 9.37 139 ALA C O 1
ATOM 4901 N N . PRO C 1 143 ? 10.458 -40.839 25.372 1.00 9.27 140 PRO C N 1
ATOM 4902 C CA . PRO C 1 143 ? 10.029 -42.236 25.152 1.00 9.80 140 PRO C CA 1
ATOM 4903 C C . PRO C 1 143 ? 10.245 -42.763 23.722 1.00 10.08 140 PRO C C 1
ATOM 4904 O O . PRO C 1 143 ? 10.635 -43.934 23.529 1.00 11.13 140 PRO C O 1
ATOM 4908 N N . GLY C 1 144 ? 9.960 -41.929 22.724 1.00 9.77 141 GLY C N 1
ATOM 4909 C CA . GLY C 1 144 ? 10.219 -42.300 21.326 1.00 9.12 141 GLY C CA 1
ATOM 4910 C C . GLY C 1 144 ? 11.717 -42.450 21.053 1.00 9.52 141 GLY C C 1
ATOM 4911 O O . GLY C 1 144 ? 12.154 -43.363 20.311 1.00 9.55 141 GLY C O 1
ATOM 4912 N N . MET C 1 145 ? 12.511 -41.550 21.625 1.00 8.32 142 MET C N 1
ATOM 4913 C CA . MET C 1 145 ? 13.961 -41.614 21.443 1.00 8.93 142 MET C CA 1
ATOM 4914 C C . MET C 1 145 ? 14.569 -42.855 22.103 1.00 9.55 142 MET C C 1
ATOM 4915 O O . MET C 1 145 ? 15.508 -43.435 21.585 1.00 9.82 142 MET C O 1
ATOM 4920 N N . ILE C 1 146 ? 14.026 -43.256 23.246 1.00 10.16 143 ILE C N 1
ATOM 4921 C CA . ILE C 1 146 ? 14.466 -44.487 23.926 1.00 11.77 143 ILE C CA 1
ATOM 4922 C C . ILE C 1 146 ? 14.109 -45.728 23.093 1.00 12.92 143 ILE C C 1
ATOM 4923 O O . ILE C 1 146 ? 14.913 -46.659 22.968 1.00 13.91 143 ILE C O 1
ATOM 4928 N N . LYS C 1 147 ? 12.911 -45.718 22.507 1.00 13.98 144 LYS C N 1
ATOM 4929 C CA . LYS C 1 147 ? 12.385 -46.853 21.720 1.00 15.07 144 LYS C CA 1
ATOM 4930 C C . LYS C 1 147 ? 13.237 -47.134 20.467 1.00 15.26 144 LYS C C 1
ATOM 4931 O O . LYS C 1 147 ? 13.329 -48.284 19.999 1.00 15.29 144 LYS C O 1
ATOM 4937 N N . ARG C 1 148 ? 13.839 -46.072 19.930 1.00 14.60 145 ARG C N 1
ATOM 4938 C CA . ARG C 1 148 ? 14.652 -46.136 18.712 1.00 15.02 145 ARG C CA 1
ATOM 4939 C C . ARG C 1 148 ? 16.138 -46.036 19.044 1.00 14.85 145 ARG C C 1
ATOM 4940 O O . ARG C 1 148 ? 16.986 -46.056 18.155 1.00 15.36 145 ARG C O 1
ATOM 4948 N N . ASN C 1 149 ? 16.441 -45.901 20.330 1.00 14.85 146 ASN C N 1
ATOM 4949 C CA . ASN C 1 149 ? 17.821 -45.818 20.819 1.00 14.70 146 ASN C CA 1
ATOM 4950 C C . ASN C 1 149 ? 18.619 -44.727 20.122 1.00 13.58 146 ASN C C 1
ATOM 4951 O O . ASN C 1 149 ? 19.799 -44.911 19.776 1.00 14.57 146 ASN C O 1
ATOM 4956 N N . TYR C 1 150 ? 17.961 -43.594 19.902 1.00 12.02 147 TYR C N 1
ATOM 4957 C CA . TYR C 1 150 ? 18.606 -42.445 19.266 1.00 11.21 147 TYR C CA 1
ATOM 4958 C C . TYR C 1 150 ? 17.911 -41.140 19.604 1.00 9.58 147 TYR C C 1
ATOM 4959 O O . TYR C 1 150 ? 16.688 -41.022 19.484 1.00 9.29 147 TYR C O 1
ATOM 4968 N N . GLY C 1 151 ? 18.709 -40.150 19.992 1.00 9.16 148 GLY C N 1
ATOM 4969 C CA . GLY C 1 151 ? 18.204 -38.817 20.250 1.00 8.10 148 GLY C CA 1
ATOM 4970 C C . GLY C 1 151 ? 19.250 -37.717 20.351 1.00 8.08 148 GLY C C 1
ATOM 4971 O O . GLY C 1 151 ? 20.353 -37.940 20.841 1.00 7.73 148 GLY C O 1
ATOM 4972 N N . ARG C 1 152 ? 18.886 -36.530 19.862 1.00 7.44 149 ARG C N 1
ATOM 4973 C CA . ARG C 1 152 ? 19.657 -35.319 20.072 1.00 7.12 149 ARG C CA 1
ATOM 4974 C C . ARG C 1 152 ? 18.728 -34.235 20.590 1.00 6.74 149 ARG C C 1
ATOM 4975 O O . ARG C 1 152 ? 17.861 -33.744 19.863 1.00 5.99 149 ARG C O 1
ATOM 4983 N N . ILE C 1 153 ? 18.919 -33.872 21.862 1.00 6.88 150 ILE C N 1
ATOM 4984 C CA . ILE C 1 153 ? 18.131 -32.829 22.474 1.00 5.99 150 ILE C CA 1
ATOM 4985 C C . ILE C 1 153 ? 19.025 -31.622 22.767 1.00 6.09 150 ILE C C 1
ATOM 4986 O O . ILE C 1 153 ? 20.082 -31.754 23.408 1.00 5.03 150 ILE C O 1
ATOM 4991 N N . VAL C 1 154 ? 18.608 -30.465 22.248 1.00 5.16 151 VAL C N 1
ATOM 4992 C CA . VAL C 1 154 ? 19.253 -29.203 22.570 1.00 5.53 151 VAL C CA 1
ATOM 4993 C C . VAL C 1 154 ? 18.281 -28.279 23.293 1.00 5.53 151 VAL C C 1
ATOM 4994 O O . VAL C 1 154 ? 17.192 -27.964 22.775 1.00 5.74 151 VAL C O 1
ATOM 4998 N N . THR C 1 155 ? 18.655 -27.891 24.517 1.00 5.67 152 THR C N 1
ATOM 4999 C CA . THR C 1 155 ? 17.880 -26.933 25.295 1.00 4.59 152 THR C CA 1
ATOM 5000 C C . THR C 1 155 ? 18.435 -25.542 25.059 1.00 4.93 152 THR C C 1
ATOM 5001 O O . THR C 1 155 ? 19.536 -25.387 24.504 1.00 5.39 152 THR C O 1
ATOM 5005 N N . VAL C 1 156 ? 17.682 -24.521 25.465 1.00 4.72 153 VAL C N 1
ATOM 5006 C CA . VAL C 1 156 ? 18.123 -23.136 25.262 1.00 4.21 153 VAL C CA 1
ATOM 5007 C C . VAL C 1 156 ? 18.162 -22.462 26.601 1.00 5.25 153 VAL C C 1
ATOM 5008 O O . VAL C 1 156 ? 17.135 -22.266 27.234 1.00 5.88 153 VAL C O 1
ATOM 5012 N N . SER C 1 157 ? 19.370 -22.149 27.047 1.00 5.59 154 SER C N 1
ATOM 5013 C CA . SER C 1 157 ? 19.550 -21.400 28.287 1.00 5.94 154 SER C CA 1
ATOM 5014 C C . SER C 1 157 ? 19.837 -19.997 27.826 1.00 6.10 154 SER C C 1
ATOM 5015 O O . SER C 1 157 ? 19.098 -19.483 26.994 1.00 7.32 154 SER C O 1
ATOM 5018 N N . SER C 1 158 ? 20.910 -19.394 28.318 1.00 6.25 155 SER C N 1
ATOM 5019 C CA . SER C 1 158 ? 21.182 -17.986 28.076 1.00 6.86 155 SER C CA 1
ATOM 5020 C C . SER C 1 158 ? 22.518 -17.634 28.708 1.00 7.38 155 SER C C 1
ATOM 5021 O O . SER C 1 158 ? 23.020 -18.353 29.577 1.00 5.21 155 SER C O 1
ATOM 5024 N N . MET C 1 159 ? 23.098 -16.520 28.257 1.00 8.42 156 MET C N 1
ATOM 5025 C CA . MET C 1 159 ? 24.282 -15.950 28.928 1.00 9.90 156 MET C CA 1
ATOM 5026 C C . MET C 1 159 ? 23.931 -15.700 30.405 1.00 9.40 156 MET C C 1
ATOM 5027 O O . MET C 1 159 ? 24.780 -15.842 31.301 1.00 9.47 156 MET C O 1
ATOM 5032 N N . LEU C 1 160 ? 22.647 -15.411 30.643 1.00 8.93 157 LEU C N 1
ATOM 5033 C CA . LEU C 1 160 ? 22.103 -15.242 31.984 1.00 9.21 157 LEU C CA 1
ATOM 5034 C C . LEU C 1 160 ? 21.768 -16.538 32.738 1.00 9.13 157 LEU C C 1
ATOM 5035 O O . LEU C 1 160 ? 21.535 -16.498 33.938 1.00 11.42 157 LEU C O 1
ATOM 5040 N N . GLY C 1 161 ? 21.760 -17.671 32.065 1.00 7.49 158 GLY C N 1
ATOM 5041 C CA . GLY C 1 161 ? 21.758 -18.954 32.764 1.00 7.40 158 GLY C CA 1
ATOM 5042 C C . GLY C 1 161 ? 23.075 -19.327 33.440 1.00 7.61 158 GLY C C 1
ATOM 5043 O O . GLY C 1 161 ? 23.121 -20.279 34.230 1.00 8.42 158 GLY C O 1
ATOM 5044 N N . HIS C 1 162 ? 24.160 -18.596 33.164 1.00 6.82 159 HIS C N 1
ATOM 5045 C CA . HIS C 1 162 ? 25.360 -18.776 33.989 1.00 7.15 159 HIS C CA 1
ATOM 5046 C C . HIS C 1 162 ? 25.998 -17.475 34.508 1.00 6.75 159 HIS C C 1
ATOM 5047 O O . HIS C 1 162 ? 27.212 -17.409 34.740 1.00 6.33 159 HIS C O 1
ATOM 5054 N N . SER C 1 163 ? 25.151 -16.456 34.668 1.00 6.10 160 SER C N 1
ATOM 5055 C CA . SER C 1 163 ? 25.501 -15.179 35.246 1.00 7.04 160 SER C CA 1
ATOM 5056 C C . SER C 1 163 ? 24.251 -14.643 35.966 1.00 7.22 160 SER C C 1
ATOM 5057 O O . SER C 1 163 ? 23.325 -15.410 36.257 1.00 7.47 160 SER C O 1
ATOM 5060 N N . ALA C 1 164 ? 24.240 -13.353 36.291 1.00 7.00 161 ALA C N 1
ATOM 5061 C CA . ALA C 1 164 ? 23.025 -12.705 36.802 1.00 8.29 161 ALA C CA 1
ATOM 5062 C C . ALA C 1 164 ? 23.096 -11.212 36.507 1.00 8.88 161 ALA C C 1
ATOM 5063 O O . ALA C 1 164 ? 24.179 -10.689 36.239 1.00 7.95 161 ALA C O 1
ATOM 5065 N N . ASN C 1 165 ? 21.944 -10.544 36.591 1.00 10.03 162 ASN C N 1
ATOM 5066 C CA . ASN C 1 165 ? 21.828 -9.090 36.354 1.00 11.84 162 ASN C CA 1
ATOM 5067 C C . ASN C 1 165 ? 20.697 -8.511 37.225 1.00 11.72 162 ASN C C 1
ATOM 5068 O O . ASN C 1 165 ? 20.069 -9.261 37.983 1.00 11.69 162 ASN C O 1
ATOM 5073 N N . PHE C 1 166 ? 20.461 -7.196 37.109 1.00 11.40 163 PHE C N 1
ATOM 5074 C CA . PHE C 1 166 ? 19.364 -6.507 37.785 1.00 11.29 163 PHE C CA 1
ATOM 5075 C C . PHE C 1 166 ? 18.024 -6.771 37.111 1.00 10.91 163 PHE C C 1
ATOM 5076 O O . PHE C 1 166 ? 17.941 -6.854 35.876 1.00 9.23 163 PHE C O 1
ATOM 5084 N N . ALA C 1 167 ? 16.971 -6.853 37.934 1.00 10.71 164 ALA C N 1
ATOM 5085 C CA . ALA C 1 167 ? 15.576 -6.948 37.475 1.00 10.75 164 ALA C CA 1
ATOM 5086 C C . ALA C 1 167 ? 15.305 -8.187 36.605 1.00 11.18 164 ALA C C 1
ATOM 5087 O O . ALA C 1 167 ? 14.518 -8.131 35.656 1.00 11.79 164 ALA C O 1
ATOM 5089 N N . GLN C 1 168 ? 15.949 -9.304 36.934 1.00 10.43 165 GLN C N 1
ATOM 5090 C CA . GLN C 1 168 ? 15.809 -10.501 36.127 1.00 11.32 165 GLN C CA 1
ATOM 5091 C C . GLN C 1 168 ? 15.642 -11.796 36.921 1.00 10.34 165 GLN C C 1
ATOM 5092 O O . GLN C 1 168 ? 15.913 -12.866 36.396 1.00 10.28 165 GLN C O 1
ATOM 5098 N N . ALA C 1 169 ? 15.145 -11.708 38.154 1.00 9.35 166 ALA C N 1
ATOM 5099 C CA . ALA C 1 169 ? 15.003 -12.896 38.985 1.00 8.76 166 ALA C CA 1
ATOM 5100 C C . ALA C 1 169 ? 14.331 -14.066 38.251 1.00 8.37 166 ALA C C 1
ATOM 5101 O O . ALA C 1 169 ? 14.855 -15.173 38.298 1.00 7.53 166 ALA C O 1
ATOM 5103 N N . SER C 1 170 ? 13.194 -13.819 37.584 1.00 7.08 167 SER C N 1
ATOM 5104 C CA A SER C 1 170 ? 12.384 -14.886 36.982 0.70 7.16 167 SER C CA 1
ATOM 5105 C CA B SER C 1 170 ? 12.419 -14.920 37.030 0.30 7.21 167 SER C CA 1
ATOM 5106 C C . SER C 1 170 ? 13.150 -15.544 35.849 1.00 6.85 167 SER C C 1
ATOM 5107 O O . SER C 1 170 ? 13.329 -16.743 35.825 1.00 7.19 167 SER C O 1
ATOM 5112 N N . TYR C 1 171 ? 13.598 -14.706 34.906 1.00 7.23 168 TYR C N 1
ATOM 5113 C CA . TYR C 1 171 ? 14.333 -15.140 33.719 1.00 6.90 168 TYR C CA 1
ATOM 5114 C C . TYR C 1 171 ? 15.593 -15.872 34.126 1.00 6.16 168 TYR C C 1
ATOM 5115 O O . TYR C 1 171 ? 15.854 -16.975 33.643 1.00 4.85 168 TYR C O 1
ATOM 5124 N N . VAL C 1 172 ? 16.374 -15.264 35.018 1.00 4.89 169 VAL C N 1
ATOM 5125 C CA . VAL C 1 172 ? 17.669 -15.845 35.345 1.00 5.01 169 VAL C CA 1
ATOM 5126 C C . VAL C 1 172 ? 17.503 -17.168 36.061 1.00 4.74 169 VAL C C 1
ATOM 5127 O O . VAL C 1 172 ? 18.231 -18.102 35.800 1.00 4.60 169 VAL C O 1
ATOM 5131 N N . SER C 1 173 ? 16.526 -17.244 36.946 1.00 5.78 170 SER C N 1
ATOM 5132 C CA . SER C 1 173 ? 16.254 -18.485 37.695 1.00 6.00 170 SER C CA 1
ATOM 5133 C C . SER C 1 173 ? 15.875 -19.663 36.759 1.00 5.62 170 SER C C 1
ATOM 5134 O O . SER C 1 173 ? 16.307 -20.785 36.966 1.00 4.75 170 SER C O 1
ATOM 5137 N N . SER C 1 174 ? 15.057 -19.379 35.755 1.00 6.10 171 SER C N 1
ATOM 5138 C CA . SER C 1 174 ? 14.569 -20.396 34.829 1.00 5.53 171 SER C CA 1
ATOM 5139 C C . SER C 1 174 ? 15.726 -20.899 33.986 1.00 4.96 171 SER C C 1
ATOM 5140 O O . SER C 1 174 ? 15.825 -22.085 33.699 1.00 5.42 171 SER C O 1
ATOM 5143 N N . LYS C 1 175 ? 16.620 -19.992 33.605 1.00 4.01 172 LYS C N 1
ATOM 5144 C CA . LYS C 1 175 ? 17.717 -20.341 32.695 1.00 4.01 172 LYS C CA 1
ATOM 5145 C C . LYS C 1 175 ? 18.833 -21.093 33.409 1.00 3.82 172 LYS C C 1
ATOM 5146 O O . LYS C 1 175 ? 19.467 -21.966 32.823 1.00 3.54 172 LYS C O 1
ATOM 5152 N N . TRP C 1 176 ? 19.067 -20.742 34.671 1.00 3.55 173 TRP C N 1
ATOM 5153 C CA . TRP C 1 176 ? 19.889 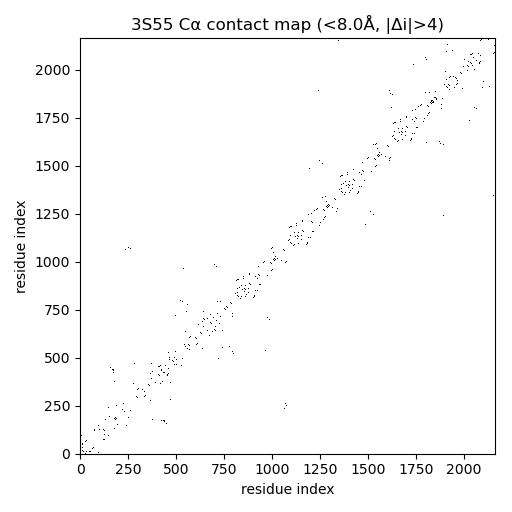-21.579 35.535 1.00 3.96 173 TRP C CA 1
ATOM 5154 C C . TRP C 1 176 ? 19.286 -22.963 35.691 1.00 3.29 173 TRP C C 1
ATOM 5155 O O . TRP C 1 176 ? 20.003 -23.928 35.575 1.00 3.25 173 TRP C O 1
ATOM 5166 N N . GLY C 1 177 ? 17.970 -23.067 35.907 1.00 3.35 174 GLY C N 1
ATOM 5167 C CA . GLY C 1 177 ? 17.334 -24.370 36.098 1.00 3.39 174 GLY C CA 1
ATOM 5168 C C . GLY C 1 177 ? 17.457 -25.230 34.854 1.00 3.27 174 GLY C C 1
ATOM 5169 O O . GLY C 1 177 ? 17.562 -26.422 34.940 1.00 3.30 174 GLY C O 1
ATOM 5170 N N . VAL C 1 178 ? 17.409 -24.597 33.685 1.00 3.35 175 VAL C N 1
ATOM 5171 C CA . VAL C 1 178 ? 17.491 -25.301 32.398 1.00 3.26 175 VAL C CA 1
ATOM 5172 C C . VAL C 1 178 ? 18.828 -25.982 32.276 1.00 3.03 175 VAL C C 1
ATOM 5173 O O . VAL C 1 178 ? 18.919 -27.084 31.751 1.00 4.28 175 VAL C O 1
ATOM 5177 N N . ILE C 1 179 ? 19.880 -25.337 32.758 1.00 3.27 176 ILE C N 1
ATOM 5178 C CA . ILE C 1 179 ? 21.195 -25.967 32.684 1.00 3.04 176 ILE C CA 1
ATOM 5179 C C . ILE C 1 179 ? 21.290 -27.197 33.578 1.00 3.81 176 ILE C C 1
ATOM 5180 O O . ILE C 1 179 ? 21.822 -28.226 33.158 1.00 3.16 176 ILE C O 1
ATOM 5185 N N . GLY C 1 180 ? 20.765 -27.102 34.807 1.00 4.74 177 GLY C N 1
ATOM 5186 C CA . GLY C 1 180 ? 20.687 -28.280 35.691 1.00 4.19 177 GLY C CA 1
ATOM 5187 C C . GLY C 1 180 ? 19.827 -29.363 35.062 1.00 4.40 177 GLY C C 1
ATOM 5188 O O . GLY C 1 180 ? 20.192 -30.535 35.098 1.00 3.68 177 GLY C O 1
ATOM 5189 N N . LEU C 1 181 ? 18.700 -28.973 34.446 1.00 4.14 178 LEU C N 1
ATOM 5190 C CA . LEU C 1 181 ? 17.810 -29.963 33.834 1.00 3.73 178 LEU C CA 1
ATOM 5191 C C . LEU C 1 181 ? 18.524 -30.657 32.702 1.00 4.04 178 LEU C C 1
ATOM 5192 O O . LEU C 1 181 ? 18.397 -31.863 32.509 1.00 5.02 178 LEU C O 1
ATOM 5197 N N . THR C 1 182 ? 19.279 -29.884 31.929 1.00 4.59 179 THR C N 1
ATOM 5198 C CA . THR C 1 182 ? 20.035 -30.429 30.789 1.00 3.67 179 THR C CA 1
ATOM 5199 C C . THR C 1 182 ? 20.963 -31.567 31.239 1.00 4.20 179 THR C C 1
ATOM 5200 O O . THR C 1 182 ? 21.005 -32.658 30.623 1.00 4.39 179 THR C O 1
ATOM 5204 N N . LYS C 1 183 ? 21.659 -31.332 32.339 1.00 3.79 180 LYS C N 1
ATOM 5205 C CA . LYS C 1 183 ? 22.663 -32.254 32.801 1.00 5.07 180 LYS C CA 1
ATOM 5206 C C . LYS C 1 183 ? 22.035 -33.486 33.439 1.00 5.93 180 LYS C C 1
ATOM 5207 O O . LYS C 1 183 ? 22.586 -34.604 33.288 1.00 5.21 180 LYS C O 1
ATOM 5213 N N . CYS C 1 184 ? 20.887 -33.281 34.111 1.00 5.31 181 CYS C N 1
ATOM 5214 C CA . CYS C 1 184 ? 19.990 -34.381 34.531 1.00 6.22 181 CYS C CA 1
ATOM 5215 C C . CYS C 1 184 ? 19.428 -35.249 33.399 1.00 5.47 181 CYS C C 1
ATOM 5216 O O . CYS C 1 184 ? 19.475 -36.475 33.462 1.00 4.69 181 CYS C O 1
ATOM 5219 N N . ALA C 1 185 ? 18.870 -34.605 32.382 1.00 5.34 182 ALA C N 1
ATOM 5220 C CA . ALA C 1 185 ? 18.399 -35.336 31.234 1.00 5.68 182 ALA C CA 1
ATOM 5221 C C . ALA C 1 185 ? 19.537 -36.097 30.548 1.00 5.63 182 ALA C C 1
ATOM 5222 O O . ALA C 1 185 ? 19.314 -37.228 30.088 1.00 6.00 182 ALA C O 1
ATOM 5224 N N . ALA C 1 186 ? 20.735 -35.491 30.493 1.00 4.45 183 ALA C N 1
ATOM 5225 C CA . ALA C 1 186 ? 21.916 -36.173 29.962 1.00 4.81 183 ALA C CA 1
ATOM 5226 C C . ALA C 1 186 ? 22.187 -37.481 30.722 1.00 6.00 183 ALA C C 1
ATOM 5227 O O . ALA C 1 186 ? 22.609 -38.489 30.096 1.00 5.39 183 ALA C O 1
ATOM 5229 N N . HIS C 1 187 ? 21.997 -37.452 32.052 1.00 5.33 184 HIS C N 1
ATOM 5230 C CA . HIS C 1 187 ? 22.125 -38.680 32.887 1.00 6.73 184 HIS C CA 1
ATOM 5231 C C . HIS C 1 187 ? 21.070 -39.744 32.597 1.00 6.58 184 HIS C C 1
ATOM 5232 O O . HIS C 1 187 ? 21.386 -40.905 32.299 1.00 7.88 184 HIS C O 1
ATOM 5239 N N . ASP C 1 188 ? 19.803 -39.362 32.713 1.00 6.66 185 ASP C N 1
ATOM 5240 C CA . ASP C 1 188 ? 18.724 -40.345 32.664 1.00 7.69 185 ASP C CA 1
ATOM 5241 C C . ASP C 1 188 ? 18.645 -41.037 31.310 1.00 7.25 185 ASP C C 1
ATOM 5242 O O . ASP C 1 188 ? 18.228 -42.178 31.231 1.00 7.95 185 ASP C O 1
ATOM 5247 N N . LEU C 1 189 ? 19.059 -40.332 30.262 1.00 7.36 186 LEU C N 1
ATOM 5248 C CA . LEU C 1 189 ? 18.892 -40.789 28.870 1.00 7.65 186 LEU C CA 1
ATOM 5249 C C . LEU C 1 189 ? 20.202 -41.337 28.292 1.00 8.26 186 LEU C C 1
ATOM 5250 O O . LEU C 1 189 ? 20.246 -41.771 27.139 1.00 7.70 186 LEU C O 1
ATOM 5255 N N . VAL C 1 190 ? 21.255 -41.335 29.109 1.00 8.91 187 VAL C N 1
ATOM 5256 C CA . VAL C 1 190 ? 22.603 -41.694 28.635 1.00 9.40 187 VAL C CA 1
ATOM 5257 C C . VAL C 1 190 ? 22.714 -43.093 28.008 1.00 9.89 187 VAL C C 1
ATOM 5258 O O . VAL C 1 190 ? 23.394 -43.266 26.996 1.00 10.07 187 VAL C O 1
ATOM 5262 N N . GLY C 1 191 ? 22.013 -44.070 28.571 1.00 10.86 188 GLY C N 1
ATOM 5263 C CA . GLY C 1 191 ? 22.123 -45.457 28.095 1.00 12.04 188 GLY C CA 1
ATOM 5264 C C . GLY C 1 191 ? 21.401 -45.746 26.783 1.00 12.03 188 GLY C C 1
ATOM 5265 O O . GLY C 1 191 ? 21.525 -46.847 26.235 1.00 13.06 188 GLY C O 1
ATOM 5266 N N . TYR C 1 192 ? 20.678 -44.754 26.262 1.00 11.09 189 TYR C N 1
ATOM 5267 C CA . TYR C 1 192 ? 19.750 -44.967 25.156 1.00 10.54 189 TYR C CA 1
ATOM 5268 C C . TYR C 1 192 ? 20.125 -44.255 23.853 1.00 10.38 189 TYR C C 1
ATOM 5269 O O . TYR C 1 192 ? 19.259 -44.002 23.018 1.00 10.13 189 TYR C O 1
ATOM 5278 N N . GLY C 1 193 ? 21.391 -43.894 23.680 1.00 10.01 190 GLY C N 1
ATOM 5279 C CA . GLY C 1 193 ? 21.802 -43.240 22.434 1.00 9.51 190 GLY C CA 1
ATOM 5280 C C . GLY C 1 193 ? 21.320 -41.796 22.303 1.00 8.73 190 GLY C C 1
ATOM 5281 O O . GLY C 1 193 ? 21.195 -41.269 21.188 1.00 8.47 190 GLY C O 1
ATOM 5282 N N . ILE C 1 194 ? 21.060 -41.158 23.441 1.00 7.25 191 ILE C N 1
ATOM 5283 C CA . ILE C 1 194 ? 20.526 -39.807 23.452 1.00 6.11 191 ILE C CA 1
ATOM 5284 C C . ILE C 1 194 ? 21.541 -38.904 24.128 1.00 5.83 191 ILE C C 1
ATOM 5285 O O . ILE C 1 194 ? 22.130 -39.276 25.151 1.00 5.59 191 ILE C O 1
ATOM 5290 N N . THR C 1 195 ? 21.735 -37.726 23.550 1.00 4.91 192 THR C N 1
ATOM 5291 C CA . THR C 1 195 ? 22.510 -36.677 24.185 1.00 5.28 192 THR C CA 1
ATOM 5292 C C . THR C 1 195 ? 21.620 -35.475 24.474 1.00 4.82 192 THR C C 1
ATOM 5293 O O . THR C 1 195 ? 20.596 -35.252 23.802 1.00 4.86 192 THR C O 1
ATOM 5297 N N . VAL C 1 196 ? 22.009 -34.712 25.489 1.00 4.67 193 VAL C N 1
ATOM 5298 C CA . VAL C 1 196 ? 21.279 -33.507 25.883 1.00 4.24 193 VAL C CA 1
ATOM 5299 C C . VAL C 1 196 ? 22.302 -32.422 26.163 1.00 3.61 193 VAL C C 1
ATOM 5300 O O . VAL C 1 196 ? 23.153 -32.603 27.003 1.00 3.99 193 VAL C O 1
ATOM 5304 N N . ASN C 1 197 ? 22.239 -31.323 25.421 1.00 3.54 194 ASN C N 1
ATOM 5305 C CA . ASN C 1 197 ? 23.144 -30.199 25.596 1.00 3.60 194 ASN C CA 1
ATOM 5306 C C . ASN C 1 197 ? 22.357 -28.925 25.533 1.00 3.38 194 ASN C C 1
ATOM 5307 O O . ASN C 1 197 ? 21.260 -28.912 24.999 1.00 3.71 194 ASN C O 1
ATOM 5312 N N . ALA C 1 198 ? 22.939 -27.846 26.038 1.00 3.07 195 ALA C N 1
ATOM 5313 C CA . ALA C 1 198 ? 22.306 -26.548 26.022 1.00 2.87 195 ALA C CA 1
ATOM 5314 C C . ALA C 1 198 ? 23.124 -25.629 25.149 1.00 3.62 195 ALA C C 1
ATOM 5315 O O . ALA C 1 198 ? 24.367 -25.736 25.106 1.00 3.17 195 ALA C O 1
ATOM 5317 N N . VAL C 1 199 ? 22.441 -24.719 24.449 1.00 3.85 196 VAL C N 1
ATOM 5318 C CA . VAL C 1 199 ? 23.132 -23.531 23.921 1.00 3.68 196 VAL C CA 1
ATOM 5319 C C . VAL C 1 199 ? 22.822 -22.365 24.866 1.00 3.81 196 VAL C C 1
ATOM 5320 O O . VAL C 1 199 ? 21.775 -22.333 25.477 1.00 4.14 196 VAL C O 1
ATOM 5324 N N . ALA C 1 200 ? 23.749 -21.421 25.018 1.00 4.47 197 ALA C N 1
ATOM 5325 C CA . ALA C 1 200 ? 23.536 -20.279 25.891 1.00 4.39 197 ALA C CA 1
ATOM 5326 C C . ALA C 1 200 ? 23.845 -18.998 25.107 1.00 5.09 197 ALA C C 1
ATOM 5327 O O . ALA C 1 200 ? 24.967 -18.495 25.142 1.00 4.08 197 ALA C O 1
ATOM 5329 N N . PRO C 1 201 ? 22.842 -18.477 24.371 1.00 5.57 198 PRO C N 1
ATOM 5330 C CA . PRO C 1 201 ? 23.071 -17.290 23.539 1.00 5.89 198 PRO C CA 1
ATOM 5331 C C . PRO C 1 201 ? 23.261 -15.993 24.331 1.00 6.61 198 PRO C C 1
ATOM 5332 O O . PRO C 1 201 ? 22.742 -15.867 25.424 1.00 7.11 198 PRO C O 1
ATOM 5336 N N . GLY C 1 202 ? 23.991 -15.040 23.758 1.00 7.78 199 GLY C N 1
ATOM 5337 C CA . GLY C 1 202 ? 24.055 -13.648 24.246 1.00 9.43 199 GLY C CA 1
ATOM 5338 C C . GLY C 1 202 ? 22.901 -12.825 23.700 1.00 9.95 199 GLY C C 1
ATOM 5339 O O . GLY C 1 202 ? 21.793 -13.323 23.641 1.00 10.96 199 GLY C O 1
ATOM 5340 N N . ASN C 1 203 ? 23.131 -11.578 23.300 1.00 10.49 200 ASN C N 1
ATOM 5341 C CA . ASN C 1 203 ? 22.044 -10.781 22.752 1.00 10.86 200 ASN C CA 1
ATOM 5342 C C . ASN C 1 203 ? 21.824 -11.152 21.299 1.00 10.72 200 ASN C C 1
ATOM 5343 O O . ASN C 1 203 ? 22.723 -10.990 20.462 1.00 11.26 200 ASN C O 1
ATOM 5348 N N . ILE C 1 204 ? 20.621 -11.630 21.003 1.00 9.38 201 ILE C N 1
ATOM 5349 C CA . ILE C 1 204 ? 20.290 -12.095 19.675 1.00 8.55 201 ILE C CA 1
ATOM 5350 C C . ILE C 1 204 ? 19.207 -11.182 19.091 1.00 9.28 201 ILE C C 1
ATOM 5351 O O . ILE C 1 204 ? 18.218 -10.837 19.770 1.00 9.49 201 ILE C O 1
ATOM 5356 N N . GLU C 1 205 ? 19.407 -10.785 17.835 1.00 10.07 202 GLU C N 1
ATOM 5357 C CA . GLU C 1 205 ? 18.427 -9.963 17.103 1.00 10.85 202 GLU C CA 1
ATOM 5358 C C . GLU C 1 205 ? 17.208 -10.841 16.700 1.00 9.65 202 GLU C C 1
ATOM 5359 O O . GLU C 1 205 ? 17.251 -11.611 15.723 1.00 7.56 202 GLU C O 1
ATOM 5365 N N . THR C 1 206 ? 16.162 -10.752 17.530 1.00 9.31 203 THR C N 1
ATOM 5366 C CA . THR C 1 206 ? 14.863 -11.429 17.337 1.00 9.13 203 THR C CA 1
ATOM 5367 C C . THR C 1 206 ? 13.778 -10.505 17.864 1.00 9.66 203 THR C C 1
ATOM 5368 O O . THR C 1 206 ? 14.086 -9.498 18.502 1.00 9.96 203 THR C O 1
ATOM 5372 N N . PRO C 1 207 ? 12.495 -10.833 17.619 1.00 10.49 204 PRO C N 1
ATOM 5373 C CA . PRO C 1 207 ? 11.414 -10.035 18.217 1.00 10.72 204 PRO C CA 1
ATOM 5374 C C . PRO C 1 207 ? 11.337 -10.037 19.759 1.00 11.47 204 PRO C C 1
ATOM 5375 O O . PRO C 1 207 ? 10.497 -9.337 20.333 1.00 12.09 204 PRO C O 1
ATOM 5379 N N . MET C 1 208 ? 12.197 -10.805 20.428 1.00 11.43 205 MET C N 1
ATOM 5380 C CA . MET C 1 208 ? 12.258 -10.794 21.904 1.00 11.54 205 MET C CA 1
ATOM 5381 C C . MET C 1 208 ? 12.997 -9.549 22.416 1.00 11.63 205 MET C C 1
ATOM 5382 O O . MET C 1 208 ? 12.681 -8.994 23.497 1.00 11.77 205 MET C O 1
ATOM 5387 N N . THR C 1 209 ? 13.979 -9.117 21.628 1.00 12.03 206 THR C N 1
ATOM 5388 C CA . THR C 1 209 ? 14.810 -7.969 21.972 1.00 12.42 206 THR C CA 1
ATOM 5389 C C . THR C 1 209 ? 14.477 -6.735 21.120 1.00 14.24 206 THR C C 1
ATOM 5390 O O . THR C 1 209 ? 14.570 -5.594 21.625 1.00 14.05 206 THR C O 1
ATOM 5394 N N . HIS C 1 210 ? 14.103 -6.958 19.848 1.00 14.57 207 HIS C N 1
ATOM 5395 C CA . HIS C 1 210 ? 13.813 -5.861 18.903 1.00 16.39 207 HIS C CA 1
ATOM 5396 C C . HIS C 1 210 ? 12.318 -5.476 18.892 1.00 17.72 207 HIS C C 1
ATOM 5397 O O . HIS C 1 210 ? 11.578 -5.844 17.995 1.00 16.60 207 HIS C O 1
ATOM 5404 N N . ASN C 1 211 ? 11.913 -4.737 19.922 1.00 19.72 208 ASN C N 1
ATOM 5405 C CA . ASN C 1 211 ? 10.529 -4.274 20.106 1.00 22.08 208 ASN C CA 1
ATOM 5406 C C . ASN C 1 211 ? 10.459 -3.013 20.979 1.00 23.50 208 ASN C C 1
ATOM 5407 O O . ASN C 1 211 ? 11.425 -2.679 21.676 1.00 23.64 208 ASN C O 1
ATOM 5412 N N . ASP C 1 212 ? 9.322 -2.325 20.922 1.00 25.37 209 ASP C N 1
ATOM 5413 C CA . ASP C 1 212 ? 9.091 -1.075 21.654 1.00 27.55 209 ASP C CA 1
ATOM 5414 C C . ASP C 1 212 ? 9.278 -1.196 23.165 1.00 28.06 209 ASP C C 1
ATOM 5415 O O . ASP C 1 212 ? 9.842 -0.302 23.807 1.00 28.87 209 ASP C O 1
ATOM 5420 N N . PHE C 1 213 ? 8.783 -2.288 23.731 1.00 28.52 210 PHE C N 1
ATOM 5421 C CA . PHE C 1 213 ? 8.824 -2.488 25.174 1.00 29.89 210 PHE C CA 1
ATOM 5422 C C . PHE C 1 213 ? 10.249 -2.562 25.732 1.00 30.57 210 PHE C C 1
ATOM 5423 O O . PHE C 1 213 ? 10.559 -1.964 26.771 1.00 30.88 210 PHE C O 1
ATOM 5431 N N . VAL C 1 214 ? 11.103 -3.318 25.048 1.00 31.31 211 VAL C N 1
ATOM 5432 C CA . VAL C 1 214 ? 12.450 -3.605 25.553 1.00 31.88 211 VAL C CA 1
ATOM 5433 C C . VAL C 1 214 ? 13.321 -2.365 25.393 1.00 32.97 211 VAL C C 1
ATOM 5434 O O . VAL C 1 214 ? 14.003 -1.960 26.329 1.00 33.26 211 VAL C O 1
ATOM 5438 N N . PHE C 1 215 ? 13.271 -1.770 24.202 1.00 34.15 212 PHE C N 1
ATOM 5439 C CA . PHE C 1 215 ? 13.935 -0.498 23.902 1.00 35.32 212 PHE C CA 1
ATOM 5440 C C . PHE C 1 215 ? 13.555 0.570 24.940 1.00 36.49 212 PHE C C 1
ATOM 5441 O O . PHE C 1 215 ? 14.367 1.445 25.278 1.00 37.41 212 PHE C O 1
ATOM 5449 N N . GLY C 1 216 ? 12.328 0.483 25.454 1.00 37.12 213 GLY C N 1
ATOM 5450 C CA . GLY C 1 216 ? 11.892 1.303 26.585 1.00 38.09 213 GLY C CA 1
ATOM 5451 C C . GLY C 1 216 ? 12.567 0.874 27.876 1.00 38.45 213 GLY C C 1
ATOM 5452 O O . GLY C 1 216 ? 13.413 1.600 28.407 1.00 39.22 213 GLY C O 1
ATOM 5453 N N . LYS C 1 224 ? 12.257 8.977 19.351 1.00 44.07 221 LYS C N 1
ATOM 5454 C CA . LYS C 1 224 ? 11.977 8.200 20.559 1.00 43.85 221 LYS C CA 1
ATOM 5455 C C . LYS C 1 224 ? 12.633 6.816 20.438 1.00 43.03 221 LYS C C 1
ATOM 5456 O O . LYS C 1 224 ? 12.735 6.289 19.324 1.00 42.67 221 LYS C O 1
ATOM 5458 N N . PRO C 1 225 ? 13.064 6.227 21.583 1.00 42.45 222 PRO C N 1
ATOM 5459 C CA . PRO C 1 225 ? 13.971 5.071 21.698 1.00 41.41 222 PRO C CA 1
ATOM 5460 C C . PRO C 1 225 ? 14.150 4.193 20.445 1.00 40.55 222 PRO C C 1
ATOM 5461 O O . PRO C 1 225 ? 13.387 3.242 20.226 1.00 39.99 222 PRO C O 1
ATOM 5465 N N . THR C 1 226 ? 15.166 4.521 19.643 1.00 40.10 223 THR C N 1
ATOM 5466 C CA . THR C 1 226 ? 15.478 3.762 18.425 1.00 39.68 223 THR C CA 1
ATOM 5467 C C . THR C 1 226 ? 16.550 2.716 18.718 1.00 39.04 223 THR C C 1
ATOM 5468 O O . THR C 1 226 ? 17.008 2.581 19.860 1.00 38.71 223 THR C O 1
ATOM 5472 N N . LEU C 1 227 ? 16.958 2.002 17.670 1.00 38.26 224 LEU C N 1
ATOM 5473 C CA . LEU C 1 227 ? 17.952 0.954 17.778 1.00 37.67 224 LEU C CA 1
ATOM 5474 C C . LEU C 1 227 ? 19.300 1.572 18.137 1.00 37.65 224 LEU C C 1
ATOM 5475 O O . LEU C 1 227 ? 19.951 1.138 19.092 1.00 37.07 224 LEU C O 1
ATOM 5480 N N . LYS C 1 228 ? 19.700 2.592 17.373 1.00 37.98 225 LYS C N 1
ATOM 5481 C CA . LYS C 1 228 ? 20.981 3.286 17.574 1.00 38.03 225 LYS C CA 1
ATOM 5482 C C . LYS C 1 228 ? 21.087 3.923 18.959 1.00 37.87 225 LYS C C 1
ATOM 5483 O O . LYS C 1 228 ? 22.189 4.228 19.413 1.00 38.44 225 LYS C O 1
ATOM 5485 N N . ASP C 1 229 ? 19.939 4.109 19.616 1.00 37.26 226 ASP C N 1
ATOM 5486 C CA . ASP C 1 229 ? 19.859 4.593 21.001 1.00 36.91 226 ASP C CA 1
ATOM 5487 C C . ASP C 1 229 ? 20.133 3.512 22.059 1.00 35.64 226 ASP C C 1
ATOM 5488 O O . ASP C 1 229 ? 20.567 3.836 23.171 1.00 35.70 226 ASP C O 1
ATOM 5493 N N . VAL C 1 230 ? 19.846 2.248 21.735 1.00 34.18 227 VAL C N 1
ATOM 5494 C CA . VAL C 1 230 ? 19.994 1.151 22.709 1.00 32.81 227 VAL C CA 1
ATOM 5495 C C . VAL C 1 230 ? 21.238 0.302 22.482 1.00 32.05 227 VAL C C 1
ATOM 5496 O O . VAL C 1 230 ? 21.620 -0.479 23.347 1.00 31.25 227 VAL C O 1
ATOM 5500 N N . GLU C 1 231 ? 21.858 0.474 21.318 1.00 31.99 228 GLU C N 1
ATOM 5501 C CA . GLU C 1 231 ? 22.990 -0.339 20.888 1.00 31.56 228 GLU C CA 1
ATOM 5502 C C . GLU C 1 231 ? 24.165 -0.376 21.869 1.00 31.27 228 GLU C C 1
ATOM 5503 O O . GLU C 1 231 ? 24.709 -1.456 22.141 1.00 30.17 228 GLU C O 1
ATOM 5509 N N . SER C 1 232 ? 24.553 0.782 22.406 1.00 31.51 229 SER C N 1
ATOM 5510 C CA . SER C 1 232 ? 25.672 0.787 23.348 1.00 31.56 229 SER C CA 1
ATOM 5511 C C . SER C 1 232 ? 25.344 0.068 24.665 1.00 30.87 229 SER C C 1
ATOM 5512 O O . SER C 1 232 ? 26.229 -0.575 25.237 1.00 30.60 229 SER C O 1
ATOM 5515 N N . VAL C 1 233 ? 24.083 0.123 25.110 1.00 30.39 230 VAL C N 1
ATOM 5516 C CA . VAL C 1 233 ? 23.667 -0.618 26.325 1.00 29.85 230 VAL C CA 1
ATOM 5517 C C . VAL C 1 233 ? 23.676 -2.145 26.131 1.00 29.04 230 VAL C C 1
ATOM 5518 O O . VAL C 1 233 ? 24.121 -2.890 27.012 1.00 28.90 230 VAL C O 1
ATOM 5522 N N . PHE C 1 234 ? 23.185 -2.603 24.984 1.00 28.07 231 PHE C N 1
ATOM 5523 C CA . PHE C 1 234 ? 23.254 -4.020 24.630 1.00 26.94 231 PHE C CA 1
ATOM 5524 C C . PHE C 1 234 ? 24.704 -4.493 24.422 1.00 26.34 231 PHE C C 1
ATOM 5525 O O . PHE C 1 234 ? 25.054 -5.589 24.852 1.00 26.00 231 PHE C O 1
ATOM 5533 N N . ALA C 1 235 ? 25.532 -3.653 23.794 1.00 26.00 232 ALA C N 1
ATOM 5534 C CA . ALA C 1 235 ? 26.965 -3.934 23.565 1.00 25.30 232 ALA C CA 1
ATOM 5535 C C . ALA C 1 235 ? 27.797 -4.137 24.847 1.00 24.72 232 ALA C C 1
ATOM 5536 O O . ALA C 1 235 ? 28.793 -4.887 24.838 1.00 25.19 232 ALA C O 1
ATOM 5538 N N . SER C 1 236 ? 27.398 -3.477 25.935 1.00 23.68 233 SER C N 1
ATOM 5539 C CA A SER C 1 236 ? 28.097 -3.577 27.222 0.50 22.91 233 SER C CA 1
ATOM 5540 C CA B SER C 1 236 ? 28.117 -3.579 27.205 0.50 22.94 233 SER C CA 1
ATOM 5541 C C . SER C 1 236 ? 27.979 -4.974 27.838 1.00 22.17 233 SER C C 1
ATOM 5542 O O . SER C 1 236 ? 28.729 -5.340 28.742 1.00 22.45 233 SER C O 1
ATOM 5547 N N . LEU C 1 237 ? 27.033 -5.764 27.340 1.00 21.09 234 LEU C N 1
ATOM 5548 C CA . LEU C 1 237 ? 26.815 -7.119 27.857 1.00 20.06 234 LEU C CA 1
ATOM 5549 C C . LEU C 1 237 ? 27.705 -8.121 27.122 1.00 18.57 234 LEU C C 1
ATOM 5550 O O . LEU C 1 237 ? 27.923 -9.233 27.584 1.00 18.75 234 LEU C O 1
ATOM 5555 N N . HIS C 1 238 ? 28.222 -7.698 25.981 1.00 16.80 235 HIS C N 1
ATOM 5556 C CA . HIS C 1 238 ? 29.125 -8.493 25.170 1.00 15.64 235 HIS C CA 1
ATOM 5557 C C . HIS C 1 238 ? 30.555 -7.975 25.354 1.00 15.40 235 HIS C C 1
ATOM 5558 O O . HIS C 1 238 ? 30.749 -6.847 25.797 1.00 14.19 235 HIS C O 1
ATOM 5565 N N . LEU C 1 239 ? 31.561 -8.781 25.011 1.00 15.17 236 LEU C N 1
ATOM 5566 C CA . LEU C 1 239 ? 32.947 -8.265 25.054 1.00 15.74 236 LEU C CA 1
ATOM 5567 C C . LEU C 1 239 ? 33.328 -7.616 23.738 1.00 15.55 236 LEU C C 1
ATOM 5568 O O . LEU C 1 239 ? 33.930 -6.551 23.732 1.00 16.54 236 LEU C O 1
ATOM 5573 N N . GLN C 1 240 ? 32.992 -8.289 22.634 1.00 14.81 237 GLN C N 1
ATOM 5574 C CA . GLN C 1 240 ? 33.129 -7.759 21.284 1.00 15.03 237 GLN C CA 1
ATOM 5575 C C . GLN C 1 240 ? 32.133 -6.613 21.128 1.00 15.86 237 GLN C C 1
ATOM 5576 O O . GLN C 1 240 ? 31.091 -6.620 21.767 1.00 15.12 237 GLN C O 1
ATOM 5582 N N . TYR C 1 241 ? 32.436 -5.631 20.283 1.00 17.70 238 TYR C N 1
ATOM 5583 C CA . TYR C 1 241 ? 31.525 -4.476 20.115 1.00 18.99 238 TYR C CA 1
ATOM 5584 C C . TYR C 1 241 ? 30.306 -4.708 19.186 1.00 19.52 238 TYR C C 1
ATOM 5585 O O . TYR C 1 241 ? 29.851 -3.775 18.529 1.00 21.22 238 TYR C O 1
ATOM 5587 N N . ALA C 1 242 ? 29.768 -5.925 19.161 1.00 19.39 239 ALA C N 1
ATOM 5588 C CA . ALA C 1 242 ? 28.531 -6.255 18.423 1.00 19.53 239 ALA C CA 1
ATOM 5589 C C . ALA C 1 242 ? 27.319 -6.301 19.367 1.00 19.21 239 ALA C C 1
ATOM 5590 O O . ALA C 1 242 ? 27.219 -7.227 20.185 1.00 18.72 239 ALA C O 1
ATOM 5592 N N . PRO C 1 243 ? 26.400 -5.305 19.267 1.00 18.98 240 PRO C N 1
ATOM 5593 C CA . PRO C 1 243 ? 25.220 -5.295 20.129 1.00 18.54 240 PRO C CA 1
ATOM 5594 C C . PRO C 1 243 ? 24.340 -6.537 20.007 1.00 17.27 240 PRO C C 1
ATOM 5595 O O . PRO C 1 243 ? 23.900 -7.048 21.019 1.00 17.42 240 PRO C O 1
ATOM 5599 N N . PHE C 1 244 ? 24.089 -7.015 18.792 1.00 16.54 241 PHE C N 1
ATOM 5600 C CA . PHE C 1 244 ? 23.302 -8.248 18.604 1.00 15.64 241 PHE C CA 1
ATOM 5601 C C . PHE C 1 244 ? 23.965 -9.180 17.584 1.00 15.09 241 PHE C C 1
ATOM 5602 O O . PHE C 1 244 ? 24.628 -8.710 16.655 1.00 15.47 241 PHE C O 1
ATOM 5610 N N . LEU C 1 245 ? 23.754 -10.488 17.752 1.00 13.49 242 LEU C N 1
ATOM 5611 C CA . LEU C 1 245 ? 24.220 -11.483 16.811 1.00 12.52 242 LEU C CA 1
ATOM 5612 C C . LEU C 1 245 ? 23.016 -11.979 16.019 1.00 12.06 242 LEU C C 1
ATOM 5613 O O . LEU C 1 245 ? 21.870 -11.799 16.456 1.00 10.87 242 LEU C O 1
ATOM 5618 N N . LYS C 1 246 ? 23.254 -12.603 14.863 1.00 12.04 243 LYS C N 1
ATOM 5619 C CA . LYS C 1 246 ? 22.129 -13.129 14.069 1.00 11.66 243 LYS C CA 1
ATOM 5620 C C . LYS C 1 246 ? 21.685 -14.463 14.648 1.00 10.93 243 LYS C C 1
ATOM 5621 O O . LYS C 1 246 ? 22.502 -15.177 15.228 1.00 10.92 243 LYS C O 1
ATOM 5627 N N . PRO C 1 247 ? 20.376 -14.800 14.537 1.00 10.56 244 PRO C N 1
ATOM 5628 C CA . PRO C 1 247 ? 19.878 -16.113 14.966 1.00 8.73 244 PRO C CA 1
ATOM 5629 C C . PRO C 1 247 ? 20.696 -17.267 14.370 1.00 8.24 244 PRO C C 1
ATOM 5630 O O . PRO C 1 247 ? 20.851 -18.344 14.974 1.00 6.58 244 PRO C O 1
ATOM 5634 N N . GLU C 1 248 ? 21.195 -17.050 13.171 1.00 7.13 245 GLU C N 1
ATOM 5635 C CA . GLU C 1 248 ? 21.888 -18.109 12.490 1.00 8.67 245 GLU C CA 1
ATOM 5636 C C . GLU C 1 248 ? 23.186 -18.455 13.238 1.00 7.62 245 GLU C C 1
ATOM 5637 O O . GLU C 1 248 ? 23.685 -19.565 13.115 1.00 6.68 245 GLU C O 1
ATOM 5643 N N . GLU C 1 249 ? 23.724 -17.502 14.001 1.00 6.66 246 GLU C N 1
ATOM 5644 C CA . GLU C 1 249 ? 24.982 -17.779 14.731 1.00 7.13 246 GLU C CA 1
ATOM 5645 C C . GLU C 1 249 ? 24.740 -18.795 15.866 1.00 5.83 246 GLU C C 1
ATOM 5646 O O . GLU C 1 249 ? 25.651 -19.542 16.265 1.00 4.48 246 GLU C O 1
ATOM 5652 N N . VAL C 1 250 ? 23.501 -18.799 16.368 1.00 5.23 247 VAL C N 1
ATOM 5653 C CA . VAL C 1 250 ? 23.060 -19.750 17.389 1.00 4.80 247 VAL C CA 1
ATOM 5654 C C . VAL C 1 250 ? 22.711 -21.056 16.687 1.00 4.76 247 VAL C C 1
ATOM 5655 O O . VAL C 1 250 ? 23.064 -22.127 17.133 1.00 5.29 247 VAL C O 1
ATOM 5659 N N . THR C 1 251 ? 22.009 -20.952 15.576 1.00 5.68 248 THR C N 1
ATOM 5660 C CA . THR C 1 251 ? 21.608 -22.120 14.813 1.00 5.85 248 THR C CA 1
ATOM 5661 C C . THR C 1 251 ? 22.762 -23.070 14.441 1.00 5.91 248 THR C C 1
ATOM 5662 O O . THR C 1 251 ? 22.595 -24.281 14.489 1.00 5.65 248 THR C O 1
ATOM 5666 N N . ARG C 1 252 ? 23.923 -22.531 14.051 1.00 5.96 249 ARG C N 1
ATOM 5667 C CA . ARG C 1 252 ? 25.004 -23.406 13.593 1.00 5.95 249 ARG C CA 1
ATOM 5668 C C . ARG C 1 252 ? 25.605 -24.178 14.773 1.00 6.05 249 ARG C C 1
ATOM 5669 O O . ARG C 1 252 ? 26.071 -25.305 14.601 1.00 6.20 249 ARG C O 1
ATOM 5677 N N . ALA C 1 253 ? 25.531 -23.592 15.967 1.00 4.84 250 ALA C N 1
ATOM 5678 C CA . ALA C 1 253 ? 25.938 -24.285 17.171 1.00 5.53 250 ALA C CA 1
ATOM 5679 C C . ALA C 1 253 ? 24.944 -25.404 17.481 1.00 5.34 250 ALA C C 1
ATOM 5680 O O . ALA C 1 253 ? 25.341 -26.493 17.869 1.00 6.22 250 ALA C O 1
ATOM 5682 N N . VAL C 1 254 ? 23.652 -25.132 17.318 1.00 5.56 251 VAL C N 1
ATOM 5683 C CA . VAL C 1 254 ? 22.637 -26.198 17.403 1.00 5.71 251 VAL C CA 1
ATOM 5684 C C . VAL C 1 254 ? 22.907 -27.325 16.395 1.00 5.92 251 VAL C C 1
ATOM 5685 O O . VAL C 1 254 ? 22.879 -28.495 16.757 1.00 6.53 251 VAL C O 1
ATOM 5689 N N . LEU C 1 255 ? 23.171 -26.992 15.140 1.00 6.32 252 LEU C N 1
ATOM 5690 C CA . LEU C 1 255 ? 23.487 -28.051 14.150 1.00 7.37 252 LEU C CA 1
ATOM 5691 C C . LEU C 1 255 ? 24.724 -28.900 14.532 1.00 7.09 252 LEU C C 1
ATOM 5692 O O . LEU C 1 255 ? 24.761 -30.102 14.269 1.00 6.97 252 LEU C O 1
ATOM 5697 N N . PHE C 1 256 ? 25.718 -28.262 15.135 1.00 6.86 253 PHE C N 1
ATOM 5698 C CA . PHE C 1 256 ? 26.923 -28.945 15.543 1.00 7.27 253 PHE C CA 1
ATOM 5699 C C . PHE C 1 256 ? 26.547 -29.981 16.604 1.00 7.28 253 PHE C C 1
ATOM 5700 O O . PHE C 1 256 ? 26.977 -31.129 16.553 1.00 6.87 253 PHE C O 1
ATOM 5708 N N . LEU C 1 257 ? 25.696 -29.564 17.543 1.00 7.35 254 LEU C N 1
ATOM 5709 C CA . LEU C 1 257 ? 25.282 -30.439 18.648 1.00 6.49 254 LEU C CA 1
ATOM 5710 C C . LEU C 1 257 ? 24.386 -31.596 18.218 1.00 6.81 254 LEU C C 1
ATOM 5711 O O . LEU C 1 257 ? 24.531 -32.701 18.714 1.00 6.81 254 LEU C O 1
ATOM 5716 N N . VAL C 1 258 ? 23.466 -31.363 17.288 1.00 6.54 255 VAL C N 1
ATOM 5717 C CA . VAL C 1 258 ? 22.491 -32.400 16.975 1.00 7.34 255 VAL C CA 1
ATOM 5718 C C . VAL C 1 258 ? 22.967 -33.343 15.871 1.00 8.07 255 VAL C C 1
ATOM 5719 O O . VAL C 1 258 ? 22.267 -34.284 15.514 1.00 8.77 255 VAL C O 1
ATOM 5723 N N . ASP C 1 259 ? 24.145 -33.069 15.325 1.00 8.19 256 ASP C N 1
ATOM 5724 C CA . ASP C 1 259 ? 24.776 -33.971 14.390 1.00 9.76 256 ASP C CA 1
ATOM 5725 C C . ASP C 1 259 ? 24.910 -35.361 15.019 1.00 9.40 256 ASP C C 1
ATOM 5726 O O . ASP C 1 259 ? 25.171 -35.513 16.226 1.00 8.24 256 ASP C O 1
ATOM 5731 N N . GLU C 1 260 ? 24.756 -36.367 14.174 1.00 9.51 257 GLU C N 1
ATOM 5732 C CA . GLU C 1 260 ? 24.980 -37.746 14.553 1.00 10.68 257 GLU C CA 1
ATOM 5733 C C . GLU C 1 260 ? 26.374 -37.965 15.169 1.00 9.86 257 GLU C C 1
ATOM 5734 O O . GLU C 1 260 ? 26.522 -38.735 16.127 1.00 9.78 257 GLU C O 1
ATOM 5740 N N . ALA C 1 261 ? 27.380 -37.262 14.630 1.00 8.56 258 ALA C N 1
ATOM 5741 C CA . ALA C 1 261 ? 28.770 -37.387 15.068 1.00 8.09 258 ALA C CA 1
ATOM 5742 C C . ALA C 1 261 ? 29.044 -36.763 16.455 1.00 8.03 258 ALA C C 1
ATOM 5743 O O . ALA C 1 261 ? 30.135 -36.902 16.975 1.00 8.07 258 ALA C O 1
ATOM 5745 N N . SER C 1 262 ? 28.057 -36.098 17.050 1.00 6.78 259 SER C N 1
ATOM 5746 C CA . SER C 1 262 ? 28.225 -35.534 18.383 1.00 7.31 259 SER C CA 1
ATOM 5747 C C . SER C 1 262 ? 27.750 -36.496 19.469 1.00 7.48 259 SER C C 1
ATOM 5748 O O . SER C 1 262 ? 27.395 -36.062 20.559 1.00 7.07 259 SER C O 1
ATOM 5751 N N . SER C 1 263 ? 27.748 -37.793 19.166 1.00 8.13 260 SER C N 1
ATOM 5752 C CA . SER C 1 263 ? 27.285 -38.840 20.088 1.00 8.99 260 SER C CA 1
ATOM 5753 C C . SER C 1 263 ? 27.978 -38.833 21.455 1.00 9.05 260 SER C C 1
ATOM 5754 O O . SER C 1 263 ? 27.428 -39.354 22.431 1.00 9.36 260 SER C O 1
ATOM 5757 N N . HIS C 1 264 ? 29.188 -38.279 21.526 1.00 8.84 261 HIS C N 1
ATOM 5758 C CA . HIS C 1 264 ? 29.937 -38.272 22.795 1.00 9.49 261 HIS C CA 1
ATOM 5759 C C . HIS C 1 264 ? 30.111 -36.906 23.394 1.00 8.45 261 HIS C C 1
ATOM 5760 O O . HIS C 1 264 ? 30.997 -36.683 24.225 1.00 8.93 261 HIS C O 1
ATOM 5767 N N . ILE C 1 265 ? 29.261 -35.982 22.956 1.00 7.36 262 ILE C N 1
ATOM 5768 C CA . ILE C 1 265 ? 29.161 -34.686 23.595 1.00 5.69 262 ILE C CA 1
ATOM 5769 C C . ILE C 1 265 ? 27.779 -34.654 24.237 1.00 5.29 262 ILE C C 1
ATOM 5770 O O . ILE C 1 265 ? 26.769 -34.681 23.532 1.00 5.12 262 ILE C O 1
ATOM 5775 N N . THR C 1 266 ? 27.742 -34.594 25.565 1.00 4.56 263 THR C N 1
ATOM 5776 C CA . THR C 1 266 ? 26.482 -34.555 26.300 1.00 5.38 263 THR C CA 1
ATOM 5777 C C . THR C 1 266 ? 26.661 -33.852 27.638 1.00 5.20 263 THR C C 1
ATOM 5778 O O . THR C 1 266 ? 27.724 -33.968 28.272 1.00 5.84 263 THR C O 1
ATOM 5782 N N . GLY C 1 267 ? 25.623 -33.126 28.049 1.00 5.77 264 GLY C N 1
ATOM 5783 C CA . GLY C 1 267 ? 25.611 -32.363 29.305 1.00 5.71 264 GLY C CA 1
ATOM 5784 C C . GLY C 1 267 ? 26.342 -31.039 29.234 1.00 6.52 264 GLY C C 1
ATOM 5785 O O . GLY C 1 267 ? 26.554 -30.398 30.265 1.00 6.28 264 GLY C O 1
ATOM 5786 N N . THR C 1 268 ? 26.740 -30.609 28.032 1.00 6.20 265 THR C N 1
ATOM 5787 C CA . THR C 1 268 ? 27.550 -29.367 27.925 1.00 7.03 265 THR C CA 1
ATOM 5788 C C . THR C 1 268 ? 26.666 -28.151 27.657 1.00 7.20 265 THR C C 1
ATOM 5789 O O . THR C 1 268 ? 25.463 -28.286 27.318 1.00 7.67 265 THR C O 1
ATOM 5793 N N . VAL C 1 269 ? 27.260 -26.975 27.824 1.00 6.83 266 VAL C N 1
ATOM 5794 C CA . VAL C 1 269 ? 26.620 -25.688 27.569 1.00 7.05 266 VAL C CA 1
ATOM 5795 C C . VAL C 1 269 ? 27.504 -24.942 26.598 1.00 7.64 266 VAL C C 1
ATOM 5796 O O . VAL C 1 269 ? 28.636 -24.574 26.938 1.00 8.74 266 VAL C O 1
ATOM 5800 N N . LEU C 1 270 ? 26.993 -24.698 25.399 1.00 7.37 267 LEU C N 1
ATOM 5801 C CA . LEU C 1 270 ? 27.742 -23.995 24.382 1.00 7.30 267 LEU C CA 1
ATOM 5802 C C . LEU C 1 270 ? 27.295 -22.525 24.308 1.00 6.84 267 LEU C C 1
ATOM 5803 O O . LEU C 1 270 ? 26.158 -22.239 23.904 1.00 5.92 267 LEU C O 1
ATOM 5808 N N . PRO C 1 271 ? 28.172 -21.591 24.727 1.00 6.84 268 PRO C N 1
ATOM 5809 C CA . PRO C 1 271 ? 27.897 -20.159 24.628 1.00 7.16 268 PRO C CA 1
ATOM 5810 C C . PRO C 1 271 ? 28.092 -19.595 23.211 1.00 7.90 268 PRO C C 1
ATOM 5811 O O . PRO C 1 271 ? 29.063 -19.949 22.500 1.00 7.36 268 PRO C O 1
ATOM 5815 N N . ILE C 1 272 ? 27.154 -18.734 22.817 1.00 7.75 269 ILE C N 1
ATOM 5816 C CA . ILE C 1 272 ? 27.278 -17.917 21.603 1.00 7.34 269 ILE C CA 1
ATOM 5817 C C . ILE C 1 272 ? 26.913 -16.523 22.069 1.00 7.06 269 ILE C C 1
ATOM 5818 O O . ILE C 1 272 ? 25.759 -16.070 21.926 1.00 7.19 269 ILE C O 1
ATOM 5823 N N . ASP C 1 273 ? 27.904 -15.832 22.633 1.00 6.77 270 ASP C N 1
ATOM 5824 C CA . ASP C 1 273 ? 27.646 -14.625 23.401 1.00 5.74 270 ASP C CA 1
ATOM 5825 C C . ASP C 1 273 ? 28.702 -13.518 23.206 1.00 5.89 270 ASP C C 1
ATOM 5826 O O . ASP C 1 273 ? 28.829 -12.599 24.035 1.00 5.39 270 ASP C O 1
ATOM 5831 N N . ALA C 1 274 ? 29.429 -13.598 22.088 1.00 5.54 271 ALA C N 1
ATOM 5832 C CA . ALA C 1 274 ? 30.277 -12.504 21.624 1.00 5.38 271 ALA C CA 1
ATOM 5833 C C . ALA C 1 274 ? 31.286 -12.123 22.688 1.00 5.29 271 ALA C C 1
ATOM 5834 O O . ALA C 1 274 ? 31.594 -10.959 22.890 1.00 5.30 271 ALA C O 1
ATOM 5836 N N . GLY C 1 275 ? 31.806 -13.149 23.367 1.00 6.07 272 GLY C N 1
ATOM 5837 C CA . GLY C 1 275 ? 32.825 -12.949 24.400 1.00 5.29 272 GLY C CA 1
ATOM 5838 C C . GLY C 1 275 ? 32.342 -12.644 25.808 1.00 5.76 272 GLY C C 1
ATOM 5839 O O . GLY C 1 275 ? 33.174 -12.435 26.685 1.00 5.06 272 GLY C O 1
ATOM 5840 N N . ALA C 1 276 ? 31.022 -12.639 26.052 1.00 5.95 273 ALA C N 1
ATOM 5841 C CA . ALA C 1 276 ? 30.528 -12.416 27.431 1.00 6.47 273 ALA C CA 1
ATOM 5842 C C . ALA C 1 276 ? 31.141 -13.488 28.347 1.00 6.59 273 ALA C C 1
ATOM 5843 O O . ALA C 1 276 ? 31.544 -13.188 29.482 1.00 6.54 273 ALA C O 1
ATOM 5845 N N . THR C 1 277 ? 31.231 -14.717 27.821 1.00 6.49 274 THR C N 1
ATOM 5846 C CA . THR C 1 277 ? 31.788 -15.862 28.541 1.00 6.23 274 THR C CA 1
ATOM 5847 C C . THR C 1 277 ? 33.287 -15.707 28.827 1.00 6.94 274 THR C C 1
ATOM 5848 O O . THR C 1 277 ? 33.788 -16.357 29.723 1.00 7.49 274 THR C O 1
ATOM 5852 N N . ALA C 1 278 ? 34.003 -14.847 28.088 1.00 7.37 275 ALA C N 1
ATOM 5853 C CA . ALA C 1 278 ? 35.433 -14.584 28.398 1.00 7.38 275 ALA C CA 1
ATOM 5854 C C . ALA C 1 278 ? 35.657 -13.933 29.777 1.00 7.54 275 ALA C C 1
ATOM 5855 O O . ALA C 1 278 ? 36.755 -13.961 30.331 1.00 6.41 275 ALA C O 1
ATOM 5857 N N . ARG C 1 279 ? 34.605 -13.343 30.323 1.00 8.90 276 ARG C N 1
ATOM 5858 C CA . ARG C 1 279 ? 34.711 -12.655 31.613 1.00 10.98 276 ARG C CA 1
ATOM 5859 C C . ARG C 1 279 ? 34.375 -13.586 32.793 1.00 11.87 276 ARG C C 1
ATOM 5860 O O . ARG C 1 279 ? 34.369 -13.145 33.958 1.00 12.32 276 ARG C O 1
ATOM 5868 N N . MET C 1 280 ? 34.020 -14.837 32.500 1.00 11.82 277 MET C N 1
ATOM 5869 C CA . MET C 1 280 ? 33.426 -15.696 33.525 1.00 12.47 277 MET C CA 1
ATOM 5870 C C . MET C 1 280 ? 33.460 -17.169 33.135 1.00 12.65 277 MET C C 1
ATOM 5871 O O . MET C 1 280 ? 34.053 -17.554 32.113 1.00 13.06 277 MET C O 1
ATOM 5876 N N . ILE C 1 281 ? 32.813 -17.997 33.947 1.00 11.91 278 ILE C N 1
ATOM 5877 C CA . ILE C 1 281 ? 32.745 -19.415 33.645 1.00 11.48 278 ILE C CA 1
ATOM 5878 C C . ILE C 1 281 ? 31.441 -19.698 32.910 1.00 11.38 278 ILE C C 1
ATOM 5879 O O . ILE C 1 281 ? 30.390 -19.133 33.297 1.00 10.25 278 ILE C O 1
ATOM 5885 N N . ASP D 1 7 ? 27.531 -12.555 68.246 1.00 24.49 4 ASP D N 1
ATOM 5886 C CA . ASP D 1 7 ? 26.460 -11.757 68.892 1.00 24.14 4 ASP D CA 1
ATOM 5887 C C . ASP D 1 7 ? 25.430 -11.346 67.849 1.00 23.28 4 ASP D C 1
ATOM 5888 O O . ASP D 1 7 ? 25.693 -10.468 67.012 1.00 23.69 4 ASP D O 1
ATOM 5893 N N . PHE D 1 8 ? 24.261 -11.984 67.901 1.00 21.08 5 PHE D N 1
ATOM 5894 C CA . PHE D 1 8 ? 23.125 -11.544 67.111 1.00 19.42 5 PHE D CA 1
ATOM 5895 C C . PHE D 1 8 ? 22.049 -10.897 68.013 1.00 19.13 5 PHE D C 1
ATOM 5896 O O . PHE D 1 8 ? 20.911 -10.698 67.585 1.00 18.51 5 PHE D O 1
ATOM 5904 N N . GLU D 1 9 ? 22.415 -10.550 69.250 1.00 18.90 6 GLU D N 1
ATOM 5905 C CA . GLU D 1 9 ? 21.499 -9.828 70.155 1.00 19.07 6 GLU D CA 1
ATOM 5906 C C . GLU D 1 9 ? 20.844 -8.630 69.462 1.00 18.66 6 GLU D C 1
ATOM 5907 O O . GLU D 1 9 ? 21.536 -7.826 68.820 1.00 18.45 6 GLU D O 1
ATOM 5909 N N . GLY D 1 10 ? 19.514 -8.539 69.566 1.00 18.57 7 GLY D N 1
ATOM 5910 C CA . GLY D 1 10 ? 18.732 -7.459 68.914 1.00 18.06 7 GLY D CA 1
ATOM 5911 C C . GLY D 1 10 ? 18.348 -7.708 67.462 1.00 17.90 7 GLY D C 1
ATOM 5912 O O . GLY D 1 10 ? 17.668 -6.873 66.854 1.00 18.98 7 GLY D O 1
ATOM 5913 N N . LYS D 1 11 ? 18.801 -8.843 66.904 1.00 16.91 8 LYS D N 1
ATOM 5914 C CA . LYS D 1 11 ? 18.460 -9.286 65.547 1.00 15.60 8 LYS D CA 1
ATOM 5915 C C . LYS D 1 11 ? 17.304 -10.284 65.586 1.00 14.70 8 LYS D C 1
ATOM 5916 O O . LYS D 1 11 ? 17.189 -11.048 66.546 1.00 13.90 8 LYS D O 1
ATOM 5922 N N . THR D 1 12 ? 16.456 -10.263 64.553 1.00 13.65 9 THR D N 1
ATOM 5923 C CA . THR D 1 12 ? 15.363 -11.234 64.391 1.00 12.80 9 THR D CA 1
ATOM 5924 C C . THR D 1 12 ? 15.579 -12.045 63.116 1.00 12.02 9 THR D C 1
ATOM 5925 O O . THR D 1 12 ? 15.787 -11.475 62.042 1.00 11.85 9 THR D O 1
ATOM 5929 N N . ALA D 1 13 ? 15.513 -13.369 63.235 1.00 11.21 10 ALA D N 1
ATOM 5930 C CA . ALA D 1 13 ? 15.728 -14.269 62.100 1.00 10.07 10 ALA D CA 1
ATOM 5931 C C . ALA D 1 13 ? 14.469 -15.056 61.762 1.00 10.26 10 ALA D C 1
ATOM 5932 O O . ALA D 1 13 ? 13.799 -15.601 62.664 1.00 10.48 10 ALA D O 1
ATOM 5934 N N . LEU D 1 14 ? 14.147 -15.088 60.468 1.00 9.13 11 LEU D N 1
ATOM 5935 C CA . LEU D 1 14 ? 13.094 -15.924 59.946 1.00 8.30 11 LEU D CA 1
ATOM 5936 C C . LEU D 1 14 ? 13.762 -17.140 59.418 1.00 7.84 11 LEU D C 1
ATOM 5937 O O . LEU D 1 14 ? 14.742 -17.020 58.668 1.00 7.10 11 LEU D O 1
ATOM 5942 N N . ILE D 1 15 ? 13.226 -18.308 59.783 1.00 7.36 12 ILE D N 1
ATOM 5943 C CA . ILE D 1 15 ? 13.684 -19.553 59.196 1.00 7.61 12 ILE D CA 1
ATOM 5944 C C . ILE D 1 15 ? 12.461 -20.353 58.721 1.00 7.85 12 ILE D C 1
ATOM 5945 O O . ILE D 1 15 ? 11.601 -20.752 59.535 1.00 7.16 12 ILE D O 1
ATOM 5950 N N . THR D 1 16 ? 12.403 -20.619 57.421 1.00 7.16 13 THR D N 1
ATOM 5951 C CA . THR D 1 16 ? 11.345 -21.475 56.890 1.00 6.80 13 THR D CA 1
ATOM 5952 C C . THR D 1 16 ? 11.832 -22.930 57.007 1.00 7.28 13 THR D C 1
ATOM 5953 O O . THR D 1 16 ? 13.041 -23.172 57.004 1.00 7.07 13 THR D O 1
ATOM 5957 N N . GLY D 1 17 ? 10.912 -23.894 57.123 1.00 6.58 14 GLY D N 1
ATOM 5958 C CA . GLY D 1 17 ? 11.319 -25.273 57.332 1.00 5.63 14 GLY D CA 1
ATOM 5959 C C . GLY D 1 17 ? 11.917 -25.476 58.709 1.00 6.76 14 GLY D C 1
ATOM 5960 O O . GLY D 1 17 ? 12.720 -26.409 58.918 1.00 6.11 14 GLY D O 1
ATOM 5961 N N . GLY D 1 18 ? 11.538 -24.618 59.666 1.00 5.75 15 GLY D N 1
ATOM 5962 C CA . GLY D 1 18 ? 12.163 -24.656 60.976 1.00 5.58 15 GLY D CA 1
ATOM 5963 C C . GLY D 1 18 ? 11.707 -25.747 61.937 1.00 5.70 15 GLY D C 1
ATOM 5964 O O . GLY D 1 18 ? 12.122 -25.767 63.077 1.00 6.00 15 GLY D O 1
ATOM 5965 N N . ALA D 1 19 ? 10.858 -26.667 61.488 1.00 6.30 16 ALA D N 1
ATOM 5966 C CA . ALA D 1 19 ? 10.274 -27.659 62.395 1.00 5.74 16 ALA D CA 1
ATOM 5967 C C . ALA D 1 19 ? 11.234 -28.769 62.796 1.00 6.25 16 ALA D C 1
ATOM 5968 O O . ALA D 1 19 ? 11.024 -29.410 63.831 1.00 6.74 16 ALA D O 1
ATOM 5970 N N . ARG D 1 20 ? 12.273 -29.008 61.991 1.00 5.57 17 ARG D N 1
ATOM 5971 C CA . ARG D 1 20 ? 13.214 -30.143 62.237 1.00 5.84 17 ARG D CA 1
ATOM 5972 C C . ARG D 1 20 ? 14.470 -29.976 61.378 1.00 5.61 17 ARG D C 1
ATOM 5973 O O . ARG D 1 20 ? 14.588 -28.969 60.695 1.00 5.52 17 ARG D O 1
ATOM 5981 N N . GLY D 1 21 ? 15.397 -30.935 61.448 1.00 5.71 18 GLY D N 1
ATOM 5982 C CA . GLY D 1 21 ? 16.505 -31.003 60.498 1.00 6.75 18 GLY D CA 1
ATOM 5983 C C . GLY D 1 21 ? 17.393 -29.762 60.615 1.00 6.91 18 GLY D C 1
ATOM 5984 O O . GLY D 1 21 ? 17.608 -29.215 61.723 1.00 5.69 18 GLY D O 1
ATOM 5985 N N . MET D 1 22 ? 17.890 -29.303 59.475 1.00 6.11 19 MET D N 1
ATOM 5986 C CA . MET D 1 22 ? 18.743 -28.128 59.458 1.00 6.50 19 MET D CA 1
ATOM 5987 C C . MET D 1 22 ? 18.070 -26.862 59.905 1.00 7.11 19 MET D C 1
ATOM 5988 O O . MET D 1 22 ? 18.737 -26.023 60.497 1.00 7.92 19 MET D O 1
ATOM 5993 N N . GLY D 1 23 ? 16.777 -26.699 59.593 1.00 6.94 20 GLY D N 1
ATOM 5994 C CA . GLY D 1 23 ? 16.052 -25.500 59.989 1.00 6.65 20 GLY D CA 1
ATOM 5995 C C . GLY D 1 23 ? 15.993 -25.373 61.504 1.00 6.66 20 GLY D C 1
ATOM 5996 O O . GLY D 1 23 ? 16.200 -24.299 62.018 1.00 6.20 20 GLY D O 1
ATOM 5997 N N . ARG D 1 24 ? 15.729 -26.472 62.226 1.00 7.32 21 ARG D N 1
ATOM 5998 C CA . ARG D 1 24 ? 15.798 -26.436 63.707 1.00 8.10 21 ARG D CA 1
ATOM 5999 C C . ARG D 1 24 ? 17.248 -26.091 64.156 1.00 7.84 21 ARG D C 1
ATOM 6000 O O . ARG D 1 24 ? 17.480 -25.304 65.049 1.00 6.90 21 ARG D O 1
ATOM 6008 N N . SER D 1 25 ? 18.218 -26.662 63.481 1.00 8.17 22 SER D N 1
ATOM 6009 C CA . SER D 1 25 ? 19.585 -26.400 63.834 1.00 8.51 22 SER D CA 1
ATOM 6010 C C . SER D 1 25 ? 19.859 -24.927 63.679 1.00 8.37 22 SER D C 1
ATOM 6011 O O . SER D 1 25 ? 20.367 -24.323 64.618 1.00 7.53 22 SER D O 1
ATOM 6014 N N . HIS D 1 26 ? 19.511 -24.343 62.519 1.00 7.42 23 HIS D N 1
ATOM 6015 C CA . HIS D 1 26 ? 19.702 -22.896 62.354 1.00 7.63 23 HIS D CA 1
ATOM 6016 C C . HIS D 1 26 ? 18.984 -22.102 63.449 1.00 6.96 23 HIS D C 1
ATOM 6017 O O . HIS D 1 26 ? 19.583 -21.223 64.083 1.00 7.07 23 HIS D O 1
ATOM 6024 N N . ALA D 1 27 ? 17.705 -22.416 63.678 1.00 5.99 24 ALA D N 1
ATOM 6025 C CA . ALA D 1 27 ? 16.891 -21.687 64.658 1.00 6.52 24 ALA D CA 1
ATOM 6026 C C . ALA D 1 27 ? 17.508 -21.697 66.068 1.00 7.48 24 ALA D C 1
ATOM 6027 O O . ALA D 1 27 ? 17.644 -20.661 66.705 1.00 7.01 24 ALA D O 1
ATOM 6029 N N . VAL D 1 28 ? 17.894 -22.876 66.542 1.00 7.60 25 VAL D N 1
ATOM 6030 C CA . VAL D 1 28 ? 18.487 -22.987 67.874 1.00 8.97 25 VAL D CA 1
ATOM 6031 C C . VAL D 1 28 ? 19.832 -22.224 67.997 1.00 9.19 25 VAL D C 1
ATOM 6032 O O . VAL D 1 28 ? 20.017 -21.486 68.949 1.00 8.71 25 VAL D O 1
ATOM 6036 N N . ALA D 1 29 ? 20.737 -22.371 67.021 1.00 8.79 26 ALA D N 1
ATOM 6037 C CA . ALA D 1 29 ? 22.015 -21.657 67.053 1.00 8.85 26 ALA D CA 1
ATOM 6038 C C . ALA D 1 29 ? 21.886 -20.120 67.020 1.00 8.87 26 ALA D C 1
ATOM 6039 O O . ALA D 1 29 ? 22.585 -19.432 67.767 1.00 9.46 26 ALA D O 1
ATOM 6041 N N . LEU D 1 30 ? 21.028 -19.589 66.147 1.00 7.78 27 LEU D N 1
ATOM 6042 C CA . LEU D 1 30 ? 20.789 -18.156 66.095 1.00 8.37 27 LEU D CA 1
ATOM 6043 C C . LEU D 1 30 ? 20.225 -17.644 67.428 1.00 9.05 27 LEU D C 1
ATOM 6044 O O . LEU D 1 30 ? 20.625 -16.563 67.911 1.00 8.31 27 LEU D O 1
ATOM 6049 N N . ALA D 1 31 ? 19.327 -18.439 68.024 1.00 9.02 28 ALA D N 1
ATOM 6050 C CA . ALA D 1 31 ? 18.731 -18.098 69.324 1.00 9.97 28 ALA D CA 1
ATOM 6051 C C . ALA D 1 31 ? 19.784 -18.053 70.430 1.00 10.63 28 ALA D C 1
ATOM 6052 O O . ALA D 1 31 ? 19.904 -17.046 71.192 1.00 10.23 28 ALA D O 1
ATOM 6054 N N . GLU D 1 32 ? 20.555 -19.143 70.509 1.00 11.20 29 GLU D N 1
ATOM 6055 C CA . GLU D 1 32 ? 21.651 -19.249 71.466 1.00 12.43 29 GLU D CA 1
ATOM 6056 C C . GLU D 1 32 ? 22.620 -18.072 71.358 1.00 12.38 29 GLU D C 1
ATOM 6057 O O . GLU D 1 32 ? 23.108 -17.569 72.375 1.00 12.79 29 GLU D O 1
ATOM 6063 N N . ALA D 1 33 ? 22.873 -17.648 70.122 1.00 12.21 30 ALA D N 1
ATOM 6064 C CA . ALA D 1 33 ? 23.712 -16.472 69.791 1.00 12.81 30 ALA D CA 1
ATOM 6065 C C . ALA D 1 33 ? 23.006 -15.117 69.961 1.00 12.72 30 ALA D C 1
ATOM 6066 O O . ALA D 1 33 ? 23.584 -14.065 69.658 1.00 13.65 30 ALA D O 1
ATOM 6068 N N . GLY D 1 34 ? 21.743 -15.131 70.381 1.00 12.64 31 GLY D N 1
ATOM 6069 C CA . GLY D 1 34 ? 21.091 -13.890 70.785 1.00 11.76 31 GLY D CA 1
ATOM 6070 C C . GLY D 1 34 ? 19.924 -13.413 69.950 1.00 11.16 31 GLY D C 1
ATOM 6071 O O . GLY D 1 34 ? 19.267 -12.460 70.346 1.00 11.30 31 GLY D O 1
ATOM 6072 N N . ALA D 1 35 ? 19.645 -14.066 68.813 1.00 10.21 32 ALA D N 1
ATOM 6073 C CA . ALA D 1 35 ? 18.543 -13.638 67.931 1.00 9.08 32 ALA D CA 1
ATOM 6074 C C . ALA D 1 35 ? 17.191 -14.111 68.426 1.00 8.75 32 ALA D C 1
ATOM 6075 O O . ALA D 1 35 ? 17.073 -15.199 68.997 1.00 8.07 32 ALA D O 1
ATOM 6077 N N . ASP D 1 36 ? 16.172 -13.286 68.201 1.00 9.05 33 ASP D N 1
ATOM 6078 C CA . ASP D 1 36 ? 14.787 -13.740 68.333 1.00 9.63 33 ASP D CA 1
ATOM 6079 C C . ASP D 1 36 ? 14.428 -14.382 66.997 1.00 8.37 33 ASP D C 1
ATOM 6080 O O . ASP D 1 36 ? 15.076 -14.109 65.997 1.00 7.87 33 ASP D O 1
ATOM 6085 N N . ILE D 1 37 ? 13.403 -15.228 66.997 1.00 7.98 34 ILE D N 1
ATOM 6086 C CA . ILE D 1 37 ? 13.232 -16.225 65.966 1.00 7.61 34 ILE D CA 1
ATOM 6087 C C . ILE D 1 37 ? 11.787 -16.305 65.514 1.00 7.91 34 ILE D C 1
ATOM 6088 O O . ILE D 1 37 ? 10.858 -16.445 66.334 1.00 7.52 34 ILE D O 1
ATOM 6093 N N . ALA D 1 38 ? 11.603 -16.222 64.203 1.00 7.36 35 ALA D N 1
ATOM 6094 C CA . ALA D 1 38 ? 10.327 -16.545 63.601 1.00 8.18 35 ALA D CA 1
ATOM 6095 C C . ALA D 1 38 ? 10.499 -17.829 62.752 1.00 8.45 35 ALA D C 1
ATOM 6096 O O . ALA D 1 38 ? 11.340 -17.872 61.856 1.00 9.26 35 ALA D O 1
ATOM 6098 N N . ILE D 1 39 ? 9.711 -18.866 63.017 1.00 8.32 36 ILE D N 1
ATOM 6099 C CA . ILE D 1 39 ? 9.874 -20.142 62.289 1.00 7.84 36 ILE D CA 1
ATOM 6100 C C . ILE D 1 39 ? 8.539 -20.615 61.780 1.00 8.64 36 ILE D C 1
ATOM 6101 O O . ILE D 1 39 ? 7.527 -20.484 62.463 1.00 8.71 36 ILE D O 1
ATOM 6106 N N . CYS D 1 40 ? 8.531 -21.154 60.573 1.00 8.34 37 CYS D N 1
ATOM 6107 C CA . CYS D 1 40 ? 7.308 -21.655 59.990 1.00 9.18 37 CYS D CA 1
ATOM 6108 C C . CYS D 1 40 ? 7.603 -22.949 59.253 1.00 9.50 37 CYS D C 1
ATOM 6109 O O . CYS D 1 40 ? 8.751 -23.208 58.858 1.00 8.66 37 CYS D O 1
ATOM 6112 N N . ASP D 1 41 ? 6.570 -23.773 59.101 1.00 9.28 38 ASP D N 1
ATOM 6113 C CA . ASP D 1 41 ? 6.725 -25.063 58.419 1.00 9.60 38 ASP D CA 1
ATOM 6114 C C . ASP D 1 41 ? 5.357 -25.476 57.894 1.00 9.90 38 ASP D C 1
ATOM 6115 O O . ASP D 1 41 ? 4.337 -25.069 58.448 1.00 9.22 38 ASP D O 1
ATOM 6120 N N . ARG D 1 42 ? 5.357 -26.277 56.833 1.00 10.87 39 ARG D N 1
ATOM 6121 C CA . ARG D 1 42 ? 4.142 -26.886 56.281 1.00 11.55 39 ARG D CA 1
ATOM 6122 C C . ARG D 1 42 ? 3.400 -27.820 57.257 1.00 12.19 39 ARG D C 1
ATOM 6123 O O . ARG D 1 42 ? 2.171 -27.878 57.261 1.00 11.92 39 ARG D O 1
ATOM 6131 N N . CYS D 1 43 ? 4.162 -28.547 58.078 1.00 12.12 40 CYS D N 1
ATOM 6132 C CA . CYS D 1 43 ? 3.608 -29.482 59.058 1.00 12.79 40 CYS D CA 1
ATOM 6133 C C . CYS D 1 43 ? 2.594 -30.429 58.447 1.00 13.71 40 CYS D C 1
ATOM 6134 O O . CYS D 1 43 ? 1.589 -30.760 59.071 1.00 14.63 40 CYS D O 1
ATOM 6137 N N . GLU D 1 44 ? 2.838 -30.847 57.217 1.00 13.87 41 GLU D N 1
ATOM 6138 C CA . GLU D 1 44 ? 1.940 -31.791 56.566 1.00 14.38 41 GLU D CA 1
ATOM 6139 C C . GLU D 1 44 ? 2.750 -32.531 55.530 1.00 13.83 41 GLU D C 1
ATOM 6140 O O . GLU D 1 44 ? 3.657 -31.945 54.906 1.00 13.63 41 GLU D O 1
ATOM 6142 N N . ASN D 1 45 ? 2.443 -33.821 55.381 1.00 13.61 42 ASN D N 1
ATOM 6143 C CA . ASN D 1 45 ? 3.107 -34.678 54.402 1.00 13.48 42 ASN D CA 1
ATOM 6144 C C . ASN D 1 45 ? 2.714 -34.222 52.998 1.00 14.12 42 ASN D C 1
ATOM 6145 O O . ASN D 1 45 ? 1.679 -33.555 52.829 1.00 13.79 42 ASN D O 1
ATOM 6150 N N . SER D 1 46 ? 3.533 -34.597 52.006 1.00 14.55 43 SER D N 1
ATOM 6151 C CA . SER D 1 46 ? 3.213 -34.400 50.586 1.00 15.24 43 SER D CA 1
ATOM 6152 C C . SER D 1 46 ? 2.921 -35.720 49.854 1.00 15.94 43 SER D C 1
ATOM 6153 O O . SER D 1 46 ? 3.594 -36.735 50.071 1.00 15.59 43 SER D O 1
ATOM 6156 N N . ASP D 1 47 ? 1.908 -35.702 48.992 1.00 16.66 44 ASP D N 1
ATOM 6157 C CA . ASP D 1 47 ? 1.544 -36.892 48.198 1.00 17.92 44 ASP D CA 1
ATOM 6158 C C . ASP D 1 47 ? 2.668 -37.370 47.304 1.00 16.90 44 ASP D C 1
ATOM 6159 O O . ASP D 1 47 ? 2.790 -38.560 47.037 1.00 17.68 44 ASP D O 1
ATOM 6164 N N . VAL D 1 48 ? 3.523 -36.452 46.876 1.00 15.81 45 VAL D N 1
ATOM 6165 C CA . VAL D 1 48 ? 4.546 -36.805 45.890 1.00 14.63 45 VAL D CA 1
ATOM 6166 C C . VAL D 1 48 ? 5.973 -36.889 46.453 1.00 14.27 45 VAL D C 1
ATOM 6167 O O . VAL D 1 48 ? 6.946 -36.968 45.689 1.00 14.47 45 VAL D O 1
ATOM 6171 N N . VAL D 1 49 ? 6.090 -36.861 47.783 1.00 14.25 46 VAL D N 1
ATOM 6172 C CA . VAL D 1 49 ? 7.372 -37.041 48.483 1.00 13.10 46 VAL D CA 1
ATOM 6173 C C . VAL D 1 49 ? 7.256 -38.327 49.287 1.00 13.88 46 VAL D C 1
ATOM 6174 O O . VAL D 1 49 ? 6.266 -38.535 49.981 1.00 14.05 46 VAL D O 1
ATOM 6178 N N . GLY D 1 50 ? 8.278 -39.178 49.215 1.00 13.82 47 GLY D N 1
ATOM 6179 C CA . GLY D 1 50 ? 8.171 -40.535 49.704 1.00 13.23 47 GLY D CA 1
ATOM 6180 C C . GLY D 1 50 ? 8.478 -40.732 51.169 1.00 13.31 47 GLY D C 1
ATOM 6181 O O . GLY D 1 50 ? 8.181 -41.776 51.718 1.00 15.05 47 GLY D O 1
ATOM 6182 N N . TYR D 1 51 ? 9.090 -39.743 51.802 1.00 12.54 48 TYR D N 1
ATOM 6183 C CA . TYR D 1 51 ? 9.347 -39.781 53.228 1.00 11.93 48 TYR D CA 1
ATOM 6184 C C . TYR D 1 51 ? 8.446 -38.793 53.972 1.00 11.91 48 TYR D C 1
ATOM 6185 O O . TYR D 1 51 ? 8.058 -37.739 53.421 1.00 11.56 48 TYR D O 1
ATOM 6194 N N . PRO D 1 52 ? 8.160 -39.076 55.254 1.00 11.57 49 PRO D N 1
ATOM 6195 C CA . PRO D 1 52 ? 7.339 -38.123 56.008 1.00 11.11 49 PRO D CA 1
ATOM 6196 C C . PRO D 1 52 ? 8.005 -36.762 56.230 1.00 10.93 49 PRO D C 1
ATOM 6197 O O . PRO D 1 52 ? 9.230 -36.677 56.493 1.00 9.31 49 PRO D O 1
ATOM 6201 N N . LEU D 1 53 ? 7.184 -35.715 56.095 1.00 10.10 50 LEU D N 1
ATOM 6202 C CA . LEU D 1 53 ? 7.607 -34.355 56.405 1.00 10.34 50 LEU D CA 1
ATOM 6203 C C . LEU D 1 53 ? 7.306 -34.061 57.861 1.00 9.70 50 LEU D C 1
ATOM 6204 O O . LEU D 1 53 ? 6.904 -34.944 58.607 1.00 10.37 50 LEU D O 1
ATOM 6209 N N . ALA D 1 54 ? 7.547 -32.836 58.285 1.00 10.79 51 ALA D N 1
ATOM 6210 C CA . ALA D 1 54 ? 7.421 -32.478 59.701 1.00 10.83 51 ALA D CA 1
ATOM 6211 C C . ALA D 1 54 ? 5.946 -32.366 60.105 1.00 12.16 51 ALA D C 1
ATOM 6212 O O . ALA D 1 54 ? 5.057 -32.314 59.248 1.00 12.29 51 ALA D O 1
ATOM 6214 N N . THR D 1 55 ? 5.702 -32.329 61.412 1.00 12.72 52 THR D N 1
ATOM 6215 C CA . THR D 1 55 ? 4.365 -32.185 61.964 1.00 13.01 52 THR D CA 1
ATOM 6216 C C . THR D 1 55 ? 4.372 -30.916 62.790 1.00 12.56 52 THR D C 1
ATOM 6217 O O . THR D 1 55 ? 5.418 -30.312 62.996 1.00 11.52 52 THR D O 1
ATOM 6221 N N . ALA D 1 56 ? 3.194 -30.509 63.240 1.00 12.84 53 ALA D N 1
ATOM 6222 C CA . ALA D 1 56 ? 3.010 -29.366 64.132 1.00 12.81 53 ALA D CA 1
ATOM 6223 C C . ALA D 1 56 ? 3.691 -29.558 65.490 1.00 13.22 53 ALA D C 1
ATOM 6224 O O . ALA D 1 56 ? 4.105 -28.577 66.140 1.00 12.75 53 ALA D O 1
ATOM 6226 N N . ASP D 1 57 ? 3.763 -30.816 65.933 1.00 13.71 54 ASP D N 1
ATOM 6227 C CA . ASP D 1 57 ? 4.472 -31.181 67.168 1.00 13.52 54 ASP D CA 1
ATOM 6228 C C . ASP D 1 57 ? 5.981 -31.000 66.982 1.00 12.57 54 ASP D C 1
ATOM 6229 O O . ASP D 1 57 ? 6.645 -30.570 67.894 1.00 13.24 54 ASP D O 1
ATOM 6234 N N . ASP D 1 58 ? 6.520 -31.342 65.813 1.00 11.31 55 ASP D N 1
ATOM 6235 C CA . ASP D 1 58 ? 7.903 -30.981 65.492 1.00 10.16 55 ASP D CA 1
ATOM 6236 C C . ASP D 1 58 ? 8.115 -29.479 65.607 1.00 8.73 55 ASP D C 1
ATOM 6237 O O . ASP D 1 58 ? 9.040 -29.031 66.273 1.00 8.29 55 ASP D O 1
ATOM 6242 N N . LEU D 1 59 ? 7.250 -28.710 64.960 1.00 8.25 56 LEU D N 1
ATOM 6243 C CA . LEU D 1 59 ? 7.388 -27.255 64.988 1.00 7.82 56 LEU D CA 1
ATOM 6244 C C . LEU D 1 59 ? 7.325 -26.723 66.417 1.00 7.76 56 LEU D C 1
ATOM 6245 O O . LEU D 1 59 ? 8.132 -25.891 66.784 1.00 7.80 56 LEU D O 1
ATOM 6250 N N . ALA D 1 60 ? 6.380 -27.222 67.218 1.00 7.61 57 ALA D N 1
ATOM 6251 C CA . ALA D 1 60 ? 6.259 -26.822 68.634 1.00 7.61 57 ALA D CA 1
ATOM 6252 C C . ALA D 1 60 ? 7.509 -27.151 69.459 1.00 7.71 57 ALA D C 1
ATOM 6253 O O . ALA D 1 60 ? 7.899 -26.364 70.348 1.00 7.83 57 ALA D O 1
ATOM 6255 N N . GLU D 1 61 ? 8.120 -28.318 69.177 1.00 7.18 58 GLU D N 1
ATOM 6256 C CA . GLU D 1 61 ? 9.401 -28.697 69.776 1.00 7.93 58 GLU D CA 1
ATOM 6257 C C . GLU D 1 61 ? 10.475 -27.645 69.529 1.00 7.51 58 GLU D C 1
ATOM 6258 O O . GLU D 1 61 ? 11.216 -27.290 70.458 1.00 7.51 58 GLU D O 1
ATOM 6264 N N . THR D 1 62 ? 10.555 -27.155 68.287 1.00 6.63 59 THR D N 1
ATOM 6265 C CA . THR D 1 62 ? 11.564 -26.178 67.941 1.00 7.03 59 THR D CA 1
ATOM 6266 C C . THR D 1 62 ? 11.242 -24.884 68.684 1.00 7.52 59 THR D C 1
ATOM 6267 O O . THR D 1 62 ? 12.146 -24.236 69.176 1.00 7.89 59 THR D O 1
ATOM 6271 N N . VAL D 1 63 ? 9.953 -24.521 68.744 1.00 7.04 60 VAL D N 1
ATOM 6272 C CA . VAL D 1 63 ? 9.533 -23.338 69.459 1.00 7.91 60 VAL D CA 1
ATOM 6273 C C . VAL D 1 63 ? 10.034 -23.410 70.915 1.00 8.44 60 VAL D C 1
ATOM 6274 O O . VAL D 1 63 ? 10.671 -22.461 71.411 1.00 8.74 60 VAL D O 1
ATOM 6278 N N . ALA D 1 64 ? 9.776 -24.551 71.563 1.00 8.46 61 ALA D N 1
ATOM 6279 C CA . ALA D 1 64 ? 10.149 -24.752 72.962 1.00 8.65 61 ALA D CA 1
ATOM 6280 C C . ALA D 1 64 ? 11.661 -24.701 73.182 1.00 8.30 61 ALA D C 1
ATOM 6281 O O . ALA D 1 64 ? 12.136 -24.085 74.125 1.00 8.35 61 ALA D O 1
ATOM 6283 N N . LEU D 1 65 ? 12.421 -25.312 72.283 1.00 8.63 62 LEU D N 1
ATOM 6284 C CA . LEU D 1 65 ? 13.880 -25.324 72.387 1.00 8.43 62 LEU D CA 1
ATOM 6285 C C . LEU D 1 65 ? 14.502 -23.920 72.265 1.00 9.08 62 LEU D C 1
ATOM 6286 O O . LEU D 1 65 ? 15.447 -23.590 72.985 1.00 7.94 62 LEU D O 1
ATOM 6291 N N . VAL D 1 66 ? 13.940 -23.106 71.364 1.00 9.34 63 VAL D N 1
ATOM 6292 C CA . VAL D 1 66 ? 14.345 -21.714 71.180 1.00 10.13 63 VAL D CA 1
ATOM 6293 C C . VAL D 1 66 ? 14.064 -20.837 72.407 1.00 11.37 63 VAL D C 1
ATOM 6294 O O . VAL D 1 66 ? 14.933 -20.088 72.872 1.00 11.82 63 VAL D O 1
ATOM 6298 N N . GLU D 1 67 ? 12.847 -20.922 72.928 1.00 11.96 64 GLU D N 1
ATOM 6299 C CA . GLU D 1 67 ? 12.492 -20.116 74.078 1.00 12.90 64 GLU D CA 1
ATOM 6300 C C . GLU D 1 67 ? 13.300 -20.562 75.301 1.00 13.07 64 GLU D C 1
ATOM 6301 O O . GLU D 1 67 ? 13.572 -19.753 76.182 1.00 13.79 64 GLU D O 1
ATOM 6307 N N . LYS D 1 68 ? 13.718 -21.828 75.345 1.00 12.87 65 LYS D N 1
ATOM 6308 C CA . LYS D 1 68 ? 14.583 -22.270 76.438 1.00 14.02 65 LYS D CA 1
ATOM 6309 C C . LYS D 1 68 ? 15.874 -21.448 76.492 1.00 14.21 65 LYS D C 1
ATOM 6310 O O . LYS D 1 68 ? 16.392 -21.196 77.580 1.00 14.49 65 LYS D O 1
ATOM 6316 N N . THR D 1 69 ? 16.344 -20.965 75.337 1.00 13.68 66 THR D N 1
ATOM 6317 C CA . THR D 1 69 ? 17.568 -20.126 75.284 1.00 13.45 66 THR D CA 1
ATOM 6318 C C . THR D 1 69 ? 17.368 -18.701 75.886 1.00 14.35 66 THR D C 1
ATOM 6319 O O . THR D 1 69 ? 18.338 -17.972 76.142 1.00 14.18 66 THR D O 1
ATOM 6323 N N . GLY D 1 70 ? 16.104 -18.312 76.090 1.00 13.35 67 GLY D N 1
ATOM 6324 C CA . GLY D 1 70 ? 15.780 -17.016 76.676 1.00 13.65 67 GLY D CA 1
ATOM 6325 C C . GLY D 1 70 ? 15.216 -16.050 75.637 1.00 12.97 67 GLY D C 1
ATOM 6326 O O . GLY D 1 70 ? 14.842 -14.941 75.960 1.00 12.21 67 GLY D O 1
ATOM 6327 N N . ARG D 1 71 ? 15.171 -16.487 74.382 1.00 12.93 68 ARG D N 1
ATOM 6328 C CA . ARG D 1 71 ? 14.716 -15.632 73.285 1.00 12.90 68 ARG D CA 1
ATOM 6329 C C . ARG D 1 71 ? 13.202 -15.679 73.079 1.00 12.89 68 ARG D C 1
ATOM 6330 O O . ARG D 1 71 ? 12.526 -16.631 73.489 1.00 12.33 68 ARG D O 1
ATOM 6338 N N . ARG D 1 72 ? 12.685 -14.660 72.400 1.00 12.79 69 ARG D N 1
ATOM 6339 C CA . ARG D 1 72 ? 11.302 -14.678 71.926 1.00 13.00 69 ARG D CA 1
ATOM 6340 C C . ARG D 1 72 ? 11.189 -15.562 70.690 1.00 12.77 69 ARG D C 1
ATOM 6341 O O . ARG D 1 72 ? 12.139 -15.690 69.891 1.00 12.51 69 ARG D O 1
ATOM 6343 N N . CYS D 1 73 ? 10.048 -16.211 70.542 1.00 12.46 70 CYS D N 1
ATOM 6344 C CA . CYS D 1 73 ? 9.816 -17.036 69.348 1.00 12.46 70 CYS D CA 1
ATOM 6345 C C . CYS D 1 73 ? 8.346 -16.933 68.920 1.00 13.01 70 CYS D C 1
ATOM 6346 O O . CYS D 1 73 ? 7.440 -16.899 69.765 1.00 13.27 70 CYS D O 1
ATOM 6349 N N . ILE D 1 74 ? 8.126 -16.812 67.618 1.00 12.57 71 ILE D N 1
ATOM 6350 C CA . ILE D 1 74 ? 6.797 -16.952 67.051 1.00 12.51 71 ILE D CA 1
ATOM 6351 C C . ILE D 1 74 ? 6.848 -18.002 65.954 1.00 11.30 71 ILE D C 1
ATOM 6352 O O . ILE D 1 74 ? 7.874 -18.187 65.317 1.00 9.96 71 ILE D O 1
ATOM 6357 N N . SER D 1 75 ? 5.721 -18.674 65.735 1.00 11.22 72 SER D N 1
ATOM 6358 C CA . SER D 1 75 ? 5.655 -19.737 64.754 1.00 10.06 72 SER D CA 1
ATOM 6359 C C . SER D 1 75 ? 4.327 -19.790 64.005 1.00 10.55 72 SER D C 1
ATOM 6360 O O . SER D 1 75 ? 3.294 -19.335 64.517 1.00 10.33 72 SER D O 1
ATOM 6363 N N . ALA D 1 76 ? 4.360 -20.356 62.792 1.00 9.40 73 ALA D N 1
ATOM 6364 C CA . ALA D 1 76 ? 3.142 -20.558 62.016 1.00 9.84 73 ALA D CA 1
ATOM 6365 C C . ALA D 1 76 ? 3.233 -21.770 61.094 1.00 9.77 73 ALA D C 1
ATOM 6366 O O . ALA D 1 76 ? 4.315 -22.199 60.678 1.00 8.38 73 ALA D O 1
ATOM 6368 N N . LYS D 1 77 ? 2.084 -22.342 60.798 1.00 10.50 74 LYS D N 1
ATOM 6369 C CA . LYS D 1 77 ? 2.021 -23.350 59.773 1.00 10.93 74 LYS D CA 1
ATOM 6370 C C . LYS D 1 77 ? 1.890 -22.572 58.490 1.00 10.31 74 LYS D C 1
ATOM 6371 O O . LYS D 1 77 ? 0.876 -21.933 58.246 1.00 10.86 74 LYS D O 1
ATOM 6377 N N . VAL D 1 78 ? 2.940 -22.623 57.683 1.00 9.43 75 VAL D N 1
ATOM 6378 C CA . VAL D 1 78 ? 2.996 -21.921 56.438 1.00 9.79 75 VAL D CA 1
ATOM 6379 C C . VAL D 1 78 ? 3.586 -22.849 55.370 1.00 10.07 75 VAL D C 1
ATOM 6380 O O . VAL D 1 78 ? 4.593 -23.506 55.607 1.00 9.17 75 VAL D O 1
ATOM 6384 N N . ASP D 1 79 ? 2.945 -22.865 54.199 1.00 10.22 76 ASP D N 1
ATOM 6385 C CA . ASP D 1 79 ? 3.462 -23.489 52.990 1.00 10.68 76 ASP D CA 1
ATOM 6386 C C . ASP D 1 79 ? 4.149 -22.385 52.184 1.00 10.84 76 ASP D C 1
ATOM 6387 O O . ASP D 1 79 ? 3.492 -21.430 51.756 1.00 11.42 76 ASP D O 1
ATOM 6392 N N . VAL D 1 80 ? 5.469 -22.504 51.989 1.00 10.49 77 VAL D N 1
ATOM 6393 C CA . VAL D 1 80 ? 6.248 -21.478 51.249 1.00 10.31 77 VAL D CA 1
ATOM 6394 C C . VAL D 1 80 ? 5.769 -21.212 49.802 1.00 10.54 77 VAL D C 1
ATOM 6395 O O . VAL D 1 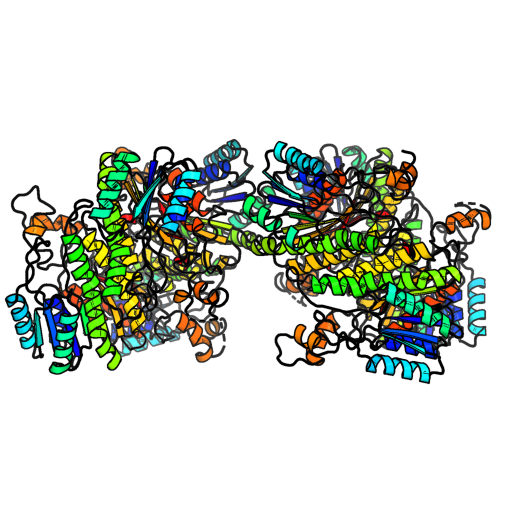80 ? 6.103 -20.181 49.201 1.00 10.04 77 VAL D O 1
ATOM 6399 N N . LYS D 1 81 ? 4.990 -22.145 49.250 1.00 11.52 78 LYS D N 1
ATOM 6400 C CA . LYS D 1 81 ? 4.417 -21.989 47.907 1.00 11.80 78 LYS D CA 1
ATOM 6401 C C . LYS D 1 81 ? 3.306 -20.946 47.945 1.00 12.73 78 LYS D C 1
ATOM 6402 O O . LYS D 1 81 ? 2.839 -20.500 46.895 1.00 13.34 78 LYS D O 1
ATOM 6408 N N . ASP D 1 82 ? 2.880 -20.561 49.155 1.00 12.27 79 ASP D N 1
ATOM 6409 C CA . ASP D 1 82 ? 1.802 -19.605 49.316 1.00 12.53 79 ASP D CA 1
ATOM 6410 C C . ASP D 1 82 ? 2.398 -18.267 49.773 1.00 12.15 79 ASP D C 1
ATOM 6411 O O . ASP D 1 82 ? 2.740 -18.083 50.944 1.00 11.36 79 ASP D O 1
ATOM 6416 N N . ARG D 1 83 ? 2.536 -17.357 48.814 1.00 11.46 80 ARG D N 1
ATOM 6417 C CA . ARG D 1 83 ? 3.217 -16.101 49.042 1.00 11.40 80 ARG D CA 1
ATOM 6418 C C . ARG D 1 83 ? 2.462 -15.244 50.048 1.00 11.85 80 ARG D C 1
ATOM 6419 O O . ARG D 1 83 ? 3.068 -14.600 50.908 1.00 11.90 80 ARG D O 1
ATOM 6427 N N . ALA D 1 84 ? 1.137 -15.241 49.937 1.00 12.64 81 ALA D N 1
ATOM 6428 C CA . ALA D 1 84 ? 0.300 -14.417 50.820 1.00 13.12 81 ALA D CA 1
ATOM 6429 C C . ALA D 1 84 ? 0.399 -14.888 52.270 1.00 13.31 81 ALA D C 1
ATOM 6430 O O . ALA D 1 84 ? 0.412 -14.062 53.196 1.00 12.91 81 ALA D O 1
ATOM 6432 N N . ALA D 1 85 ? 0.488 -16.213 52.458 1.00 13.05 82 ALA D N 1
ATOM 6433 C CA . ALA D 1 85 ? 0.722 -16.807 53.779 1.00 13.68 82 ALA D CA 1
ATOM 6434 C C . ALA D 1 85 ? 2.086 -16.432 54.351 1.00 13.48 82 ALA D C 1
ATOM 6435 O O . ALA D 1 85 ? 2.207 -16.176 55.542 1.00 13.93 82 ALA D O 1
ATOM 6437 N N . LEU D 1 86 ? 3.118 -16.400 53.509 1.00 13.32 83 LEU D N 1
ATOM 6438 C CA . LEU D 1 86 ? 4.430 -15.939 53.968 1.00 12.86 83 LEU D CA 1
ATOM 6439 C C . LEU D 1 86 ? 4.406 -14.465 54.355 1.00 12.81 83 LEU D C 1
ATOM 6440 O O . LEU D 1 86 ? 4.960 -14.081 55.386 1.00 12.50 83 LEU D O 1
ATOM 6445 N N . GLU D 1 87 ? 3.763 -13.651 53.521 1.00 13.07 84 GLU D N 1
ATOM 6446 C CA . GLU D 1 87 ? 3.621 -12.223 53.782 1.00 13.18 84 GLU D CA 1
ATOM 6447 C C . GLU D 1 87 ? 2.828 -11.962 55.061 1.00 13.01 84 GLU D C 1
ATOM 6448 O O . GLU D 1 87 ? 3.168 -11.060 55.823 1.00 13.19 84 GLU D O 1
ATOM 6454 N N . SER D 1 88 ? 1.774 -12.739 55.291 1.00 12.89 85 SER D N 1
ATOM 6455 C CA . SER D 1 88 ? 1.006 -12.593 56.521 1.00 13.82 85 SER D CA 1
ATOM 6456 C C . SER D 1 88 ? 1.893 -12.918 57.714 1.00 13.37 85 SER D C 1
ATOM 6457 O O . SER D 1 88 ? 1.901 -12.181 58.686 1.00 13.21 85 SER D O 1
ATOM 6460 N N . PHE D 1 89 ? 2.646 -14.016 57.629 1.00 13.07 86 PHE D N 1
ATOM 6461 C CA . PHE D 1 89 ? 3.509 -14.420 58.736 1.00 13.08 86 PHE D CA 1
ATOM 6462 C C . PHE D 1 89 ? 4.641 -13.423 59.028 1.00 13.65 86 PHE D C 1
ATOM 6463 O O . PHE D 1 89 ? 4.950 -13.168 60.198 1.00 13.74 86 PHE D O 1
ATOM 6471 N N . VAL D 1 90 ? 5.212 -12.841 57.972 1.00 14.00 87 VAL D N 1
ATOM 6472 C CA . VAL D 1 90 ? 6.233 -11.795 58.074 1.00 15.05 87 VAL D CA 1
ATOM 6473 C C . VAL D 1 90 ? 5.691 -10.536 58.779 1.00 16.65 87 VAL D C 1
ATOM 6474 O O . VAL D 1 90 ? 6.393 -9.908 59.583 1.00 16.91 87 VAL D O 1
ATOM 6478 N N . ALA D 1 91 ? 4.452 -10.159 58.481 1.00 17.97 88 ALA D N 1
ATOM 6479 C CA . ALA D 1 91 ? 3.880 -8.928 59.075 1.00 19.88 88 ALA D CA 1
ATOM 6480 C C . ALA D 1 91 ? 3.655 -9.131 60.567 1.00 20.87 88 ALA D C 1
ATOM 6481 O O . ALA D 1 91 ? 3.838 -8.211 61.380 1.00 20.57 88 ALA D O 1
ATOM 6483 N N . GLU D 1 92 ? 3.281 -10.363 60.901 1.00 21.94 89 GLU D N 1
ATOM 6484 C CA . GLU D 1 92 ? 3.090 -10.819 62.271 1.00 24.19 89 GLU D CA 1
ATOM 6485 C C . GLU D 1 92 ? 4.429 -10.811 63.012 1.00 24.45 89 GLU D C 1
ATOM 6486 O O . GLU D 1 92 ? 4.499 -10.430 64.188 1.00 25.36 89 GLU D O 1
ATOM 6492 N N . ALA D 1 93 ? 5.492 -11.182 62.304 1.00 24.98 90 ALA D N 1
ATOM 6493 C CA . ALA D 1 93 ? 6.859 -11.125 62.831 1.00 25.57 90 ALA D CA 1
ATOM 6494 C C . ALA D 1 93 ? 7.318 -9.697 63.052 1.00 26.47 90 ALA D C 1
ATOM 6495 O O . ALA D 1 93 ? 7.892 -9.376 64.103 1.00 26.86 90 ALA D O 1
ATOM 6497 N N . GLU D 1 94 ? 7.066 -8.850 62.054 1.00 27.45 91 GLU D N 1
ATOM 6498 C CA . GLU D 1 94 ? 7.467 -7.457 62.089 1.00 28.79 91 GLU D CA 1
ATOM 6499 C C . GLU D 1 94 ? 6.876 -6.803 63.322 1.00 29.52 91 GLU D C 1
ATOM 6500 O O . GLU D 1 94 ? 7.565 -6.078 64.020 1.00 29.86 91 GLU D O 1
ATOM 6506 N N . ASP D 1 95 ? 5.609 -7.115 63.590 1.00 30.22 92 ASP D N 1
ATOM 6507 C CA . ASP D 1 95 ? 4.828 -6.513 64.654 1.00 30.94 92 ASP D CA 1
ATOM 6508 C C . ASP D 1 95 ? 5.232 -7.018 66.039 1.00 30.61 92 ASP D C 1
ATOM 6509 O O . ASP D 1 95 ? 5.395 -6.215 66.961 1.00 31.24 92 ASP D O 1
ATOM 6514 N N . THR D 1 96 ? 5.382 -8.335 66.185 1.00 29.29 93 THR D N 1
ATOM 6515 C CA . THR D 1 96 ? 5.657 -8.941 67.482 1.00 28.13 93 THR D CA 1
ATOM 6516 C C . THR D 1 96 ? 7.138 -8.822 67.833 1.00 27.25 93 THR D C 1
ATOM 6517 O O . THR D 1 96 ? 7.484 -8.544 68.995 1.00 27.20 93 THR D O 1
ATOM 6521 N N . LEU D 1 97 ? 8.005 -9.006 66.832 1.00 25.64 94 LEU D N 1
ATOM 6522 C CA . LEU D 1 97 ? 9.470 -9.092 67.063 1.00 24.73 94 LEU D CA 1
ATOM 6523 C C . LEU D 1 97 ? 10.352 -7.957 66.519 1.00 24.13 94 LEU D C 1
ATOM 6524 O O . LEU D 1 97 ? 11.571 -8.052 66.585 1.00 24.45 94 LEU D O 1
ATOM 6529 N N . GLY D 1 98 ? 9.752 -6.912 65.962 1.00 23.93 95 GLY D N 1
ATOM 6530 C CA . GLY D 1 98 ? 10.511 -5.745 65.466 1.00 23.74 95 GLY D CA 1
ATOM 6531 C C . GLY D 1 98 ? 11.164 -5.831 64.080 1.00 22.93 95 GLY D C 1
ATOM 6532 O O . GLY D 1 98 ? 12.106 -5.105 63.779 1.00 23.93 95 GLY D O 1
ATOM 6533 N N . GLY D 1 99 ? 10.696 -6.718 63.222 1.00 22.10 96 GLY D N 1
ATOM 6534 C CA . GLY D 1 99 ? 11.220 -6.714 61.867 1.00 20.72 96 GLY D CA 1
ATOM 6535 C C . GLY D 1 99 ? 12.376 -7.675 61.672 1.00 19.46 96 GLY D C 1
ATOM 6536 O O . GLY D 1 99 ? 13.258 -7.814 62.530 1.00 19.68 96 GLY D O 1
ATOM 6537 N N . ILE D 1 100 ? 12.368 -8.321 60.515 1.00 18.08 97 ILE D N 1
ATOM 6538 C CA . ILE D 1 100 ? 13.215 -9.463 60.245 1.00 15.84 97 ILE D CA 1
ATOM 6539 C C . ILE D 1 100 ? 14.486 -8.958 59.615 1.00 15.26 97 ILE D C 1
ATOM 6540 O O . ILE D 1 100 ? 14.445 -8.310 58.574 1.00 15.17 97 ILE D O 1
ATOM 6545 N N . ASP D 1 101 ? 15.605 -9.242 60.276 1.00 14.02 98 ASP D N 1
ATOM 6546 C CA . ASP D 1 101 ? 16.924 -8.830 59.840 1.00 13.32 98 ASP D CA 1
ATOM 6547 C C . ASP D 1 101 ? 17.628 -9.921 59.067 1.00 12.36 98 ASP D C 1
ATOM 6548 O O . ASP D 1 101 ? 18.500 -9.640 58.245 1.00 12.90 98 ASP D O 1
ATOM 6553 N N . ILE D 1 102 ? 17.265 -11.165 59.355 1.00 10.84 99 ILE D N 1
ATOM 6554 C CA . ILE D 1 102 ? 17.966 -12.338 58.828 1.00 10.00 99 ILE D CA 1
ATOM 6555 C C . ILE D 1 102 ? 16.914 -13.323 58.339 1.00 9.09 99 ILE D C 1
ATOM 6556 O O . ILE D 1 102 ? 15.968 -13.614 59.050 1.00 9.64 99 ILE D O 1
ATOM 6561 N N . ALA D 1 103 ? 17.071 -13.827 57.123 1.00 8.60 100 ALA D N 1
ATOM 6562 C CA . ALA D 1 103 ? 16.156 -14.845 56.632 1.00 8.18 100 ALA D CA 1
ATOM 6563 C C . ALA D 1 103 ? 16.893 -16.034 56.002 1.00 7.60 100 ALA D C 1
ATOM 6564 O O . ALA D 1 103 ? 17.735 -15.853 55.139 1.00 7.87 100 ALA D O 1
ATOM 6566 N N . ILE D 1 104 ? 16.546 -17.247 56.436 1.00 6.89 101 ILE D N 1
ATOM 6567 C CA . ILE D 1 104 ? 17.136 -18.479 55.916 1.00 6.01 101 ILE D CA 1
ATOM 6568 C C . ILE D 1 104 ? 16.013 -19.294 55.260 1.00 5.81 101 ILE D C 1
ATOM 6569 O O . ILE D 1 104 ? 15.068 -19.722 55.938 1.00 4.57 101 ILE D O 1
ATOM 6574 N N . THR D 1 105 ? 16.118 -19.462 53.933 1.00 4.55 102 THR D N 1
ATOM 6575 C CA . THR D 1 105 ? 15.067 -20.058 53.125 1.00 4.63 102 THR D CA 1
ATOM 6576 C C . THR D 1 105 ? 15.310 -21.551 53.022 1.00 4.56 102 THR D C 1
ATOM 6577 O O . THR D 1 105 ? 15.621 -22.059 51.946 1.00 5.09 102 THR D O 1
ATOM 6581 N N . ASN D 1 106 ? 15.131 -22.238 54.152 1.00 4.71 103 ASN D N 1
ATOM 6582 C CA . ASN D 1 106 ? 15.543 -23.627 54.364 1.00 4.44 103 ASN D CA 1
ATOM 6583 C C . ASN D 1 106 ? 14.487 -24.628 53.915 1.00 4.92 103 ASN D C 1
ATOM 6584 O O . ASN D 1 106 ? 14.822 -25.760 53.566 1.00 6.29 103 ASN D O 1
ATOM 6589 N N . ALA D 1 107 ? 13.215 -24.233 53.925 1.00 4.85 104 ALA D N 1
ATOM 6590 C CA . ALA D 1 107 ? 12.148 -25.143 53.496 1.00 5.46 104 ALA D CA 1
ATOM 6591 C C . ALA D 1 107 ? 12.475 -25.728 52.133 1.00 5.09 104 ALA D C 1
ATOM 6592 O O . ALA D 1 107 ? 12.853 -24.986 51.222 1.00 5.31 104 ALA D O 1
ATOM 6594 N N . GLY D 1 108 ? 12.353 -27.049 52.026 1.00 4.49 105 GLY D N 1
ATOM 6595 C CA . GLY D 1 108 ? 12.637 -27.783 50.794 1.00 4.70 105 GLY D CA 1
ATOM 6596 C C . GLY D 1 108 ? 12.375 -29.282 50.901 1.00 5.33 105 GLY D C 1
ATOM 6597 O O . GLY D 1 108 ? 12.237 -29.819 52.008 1.00 5.73 105 GLY D O 1
ATOM 6598 N N . ILE D 1 109 ? 12.294 -29.950 49.751 1.00 6.05 106 ILE D N 1
ATOM 6599 C CA . ILE D 1 109 ? 12.003 -31.388 49.674 1.00 6.73 106 ILE D CA 1
ATOM 6600 C C . ILE D 1 109 ? 12.882 -32.035 48.611 1.00 7.96 106 ILE D C 1
ATOM 6601 O O . ILE D 1 109 ? 13.374 -31.358 47.690 1.00 8.22 106 ILE D O 1
ATOM 6606 N N . SER D 1 110 ? 13.060 -33.344 48.722 1.00 8.18 107 SER D N 1
ATOM 6607 C CA . SER D 1 110 ? 13.780 -34.082 47.713 1.00 9.19 107 SER D CA 1
ATOM 6608 C C . SER D 1 110 ? 12.934 -35.234 47.207 1.00 8.98 107 SER D C 1
ATOM 6609 O O . SER D 1 110 ? 12.093 -35.778 47.933 1.00 8.32 107 SER D O 1
ATOM 6612 N N . THR D 1 111 ? 13.145 -35.577 45.938 1.00 8.86 108 THR D N 1
ATOM 6613 C CA . THR D 1 111 ? 12.429 -36.667 45.315 1.00 8.68 108 THR D CA 1
ATOM 6614 C C . THR D 1 111 ? 13.388 -37.425 44.442 1.00 9.94 108 THR D C 1
ATOM 6615 O O . THR D 1 111 ? 14.477 -36.929 44.115 1.00 8.48 108 THR D O 1
ATOM 6619 N N . ILE D 1 112 ? 12.968 -38.639 44.071 1.00 10.71 109 ILE D N 1
ATOM 6620 C CA . ILE D 1 112 ? 13.710 -39.511 43.200 1.00 11.78 109 ILE D CA 1
ATOM 6621 C C . ILE D 1 112 ? 12.742 -40.035 42.134 1.00 12.28 109 ILE D C 1
ATOM 6622 O O . ILE D 1 112 ? 11.705 -40.626 42.447 1.00 11.40 109 ILE D O 1
ATOM 6627 N N . ALA D 1 113 ? 13.073 -39.779 40.869 1.00 12.94 110 ALA D N 1
ATOM 6628 C CA . ALA D 1 113 ? 12.336 -40.342 39.727 1.00 13.38 110 ALA D CA 1
ATOM 6629 C C . ALA D 1 113 ? 13.099 -40.077 38.438 1.00 13.60 110 ALA D C 1
ATOM 6630 O O . ALA D 1 113 ? 13.443 -38.931 38.121 1.00 12.78 110 ALA D O 1
ATOM 6632 N N . LEU D 1 114 ? 13.327 -41.141 37.676 1.00 14.67 111 LEU D N 1
ATOM 6633 C CA . LEU D 1 114 ? 13.987 -41.030 36.381 1.00 15.36 111 LEU D CA 1
ATOM 6634 C C . LEU D 1 114 ? 13.095 -40.380 35.333 1.00 15.86 111 LEU D C 1
ATOM 6635 O O . LEU D 1 114 ? 11.904 -40.675 35.264 1.00 16.61 111 LEU D O 1
ATOM 6640 N N . LEU D 1 115 ? 13.675 -39.504 34.521 1.00 16.32 112 LEU D N 1
ATOM 6641 C CA . LEU D 1 115 ? 13.057 -39.064 33.272 1.00 17.55 112 LEU D CA 1
ATOM 6642 C C . LEU D 1 115 ? 12.927 -40.262 32.304 1.00 18.77 112 LEU D C 1
ATOM 6643 O O . LEU D 1 115 ? 13.799 -41.139 32.278 1.00 19.34 112 LEU D O 1
ATOM 6648 N N . PRO D 1 116 ? 11.841 -40.324 31.512 1.00 19.41 113 PRO D N 1
ATOM 6649 C CA . PRO D 1 116 ? 10.715 -39.395 31.372 1.00 19.56 113 PRO D CA 1
ATOM 6650 C C . PRO D 1 116 ? 9.521 -39.714 32.285 1.00 20.11 113 PRO D C 1
ATOM 6651 O O . PRO D 1 116 ? 8.484 -39.050 32.189 1.00 20.42 113 PRO D O 1
ATOM 6655 N N . GLU D 1 117 ? 9.687 -40.682 33.189 1.00 20.19 114 GLU D N 1
ATOM 6656 C CA . GLU D 1 117 ? 8.634 -41.076 34.128 1.00 20.43 114 GLU D CA 1
ATOM 6657 C C . GLU D 1 117 ? 8.541 -40.209 35.401 1.00 18.91 114 GLU D C 1
ATOM 6658 O O . GLU D 1 117 ? 8.311 -40.711 36.503 1.00 19.53 114 GLU D O 1
ATOM 6664 N N . VAL D 1 118 ? 8.720 -38.905 35.256 1.00 17.02 115 VAL D N 1
ATOM 6665 C CA . VAL D 1 118 ? 8.563 -37.984 36.377 1.00 14.04 115 VAL D CA 1
ATOM 6666 C C . VAL D 1 118 ? 7.134 -37.480 36.265 1.00 13.61 115 VAL D C 1
ATOM 6667 O O . VAL D 1 118 ? 6.772 -36.939 35.215 1.00 12.73 115 VAL D O 1
ATOM 6671 N N . GLU D 1 119 ? 6.317 -37.696 37.305 1.00 12.82 116 GLU D N 1
ATOM 6672 C CA A GLU D 1 119 ? 4.947 -37.189 37.301 0.70 13.24 116 GLU D CA 1
ATOM 6673 C CA B GLU D 1 119 ? 4.948 -37.181 37.313 0.30 12.56 116 GLU D CA 1
ATOM 6674 C C . GLU D 1 119 ? 4.984 -35.659 37.414 1.00 12.50 116 GLU D C 1
ATOM 6675 O O . GLU D 1 119 ? 5.747 -35.089 38.218 1.00 11.70 116 GLU D O 1
ATOM 6686 N N . SER D 1 120 ? 4.191 -35.000 36.575 1.00 12.04 117 SER D N 1
ATOM 6687 C CA . SER D 1 120 ? 4.082 -33.546 36.591 1.00 11.99 117 SER D CA 1
ATOM 6688 C C . SER D 1 120 ? 3.814 -33.007 37.997 1.00 10.87 117 SER D C 1
ATOM 6689 O O . SER D 1 120 ? 4.302 -31.947 38.354 1.00 11.39 117 SER D O 1
ATOM 6692 N N . ALA D 1 121 ? 3.019 -33.728 38.773 1.00 10.00 118 ALA D N 1
ATOM 6693 C CA . ALA D 1 121 ? 2.585 -33.270 40.081 1.00 9.82 118 ALA D CA 1
ATOM 6694 C C . ALA D 1 121 ? 3.781 -33.271 41.059 1.00 9.02 118 ALA D C 1
ATOM 6695 O O . ALA D 1 121 ? 3.902 -32.418 41.940 1.00 9.02 118 ALA D O 1
ATOM 6697 N N . GLN D 1 122 ? 4.704 -34.187 40.847 1.00 9.31 119 GLN D N 1
ATOM 6698 C CA . GLN D 1 122 ? 5.938 -34.182 41.619 1.00 9.21 119 GLN D CA 1
ATOM 6699 C C . GLN D 1 122 ? 6.901 -33.079 41.183 1.00 8.61 119 GLN D C 1
ATOM 6700 O O . GLN D 1 122 ? 7.435 -32.379 42.024 1.00 9.18 119 GLN D O 1
ATOM 6706 N N . TRP D 1 123 ? 7.113 -32.920 39.882 1.00 8.73 120 TRP D N 1
ATOM 6707 C CA . TRP D 1 123 ? 7.867 -31.787 39.364 1.00 8.32 120 TRP D CA 1
ATOM 6708 C C . TRP D 1 123 ? 7.321 -30.469 39.955 1.00 8.90 120 TRP D C 1
ATOM 6709 O O . TRP D 1 123 ? 8.096 -29.646 40.437 1.00 8.01 120 TRP D O 1
ATOM 6720 N N . ASP D 1 124 ? 5.993 -30.278 39.919 1.00 9.58 121 ASP D N 1
ATOM 6721 C CA . ASP D 1 124 ? 5.377 -28.996 40.317 1.00 9.41 121 ASP D CA 1
ATOM 6722 C C . ASP D 1 124 ? 5.616 -28.716 41.808 1.00 8.96 121 ASP D C 1
ATOM 6723 O O . ASP D 1 124 ? 5.865 -27.592 42.204 1.00 7.82 121 ASP D O 1
ATOM 6728 N N . GLU D 1 125 ? 5.524 -29.754 42.635 1.00 8.66 122 GLU D N 1
ATOM 6729 C CA . GLU D 1 125 ? 5.717 -29.594 44.074 1.00 8.80 122 GLU D CA 1
ATOM 6730 C C . GLU D 1 125 ? 7.189 -29.252 44.411 1.00 7.77 122 GLU D C 1
ATOM 6731 O O . GLU D 1 125 ? 7.481 -28.423 45.281 1.00 8.04 122 GLU D O 1
ATOM 6737 N N . VAL D 1 126 ? 8.114 -29.875 43.699 1.00 7.22 123 VAL D N 1
ATOM 6738 C CA . VAL D 1 126 ? 9.535 -29.715 44.005 1.00 5.90 123 VAL D CA 1
ATOM 6739 C C . VAL D 1 126 ? 9.987 -28.356 43.545 1.00 5.54 123 VAL D C 1
ATOM 6740 O O . VAL D 1 126 ? 10.533 -27.581 44.344 1.00 4.40 123 VAL D O 1
ATOM 6744 N N . ILE D 1 127 ? 9.735 -28.047 42.272 1.00 5.42 124 ILE D N 1
ATOM 6745 C CA . ILE D 1 127 ? 9.972 -26.683 41.789 1.00 5.77 124 ILE D CA 1
ATOM 6746 C C . ILE D 1 127 ? 9.249 -25.664 42.704 1.00 5.56 124 ILE D C 1
ATOM 6747 O O . ILE D 1 127 ? 9.796 -24.604 43.029 1.00 6.54 124 ILE D O 1
ATOM 6752 N N . GLY D 1 128 ? 8.006 -25.965 43.078 1.00 5.09 125 GLY D N 1
ATOM 6753 C CA . GLY D 1 128 ? 7.180 -25.030 43.844 1.00 4.98 125 GLY D CA 1
ATOM 6754 C C . GLY D 1 128 ? 7.764 -24.729 45.211 1.00 4.97 125 GLY D C 1
ATOM 6755 O O . GLY D 1 128 ? 7.966 -23.572 45.558 1.00 4.17 125 GLY D O 1
ATOM 6756 N N . THR D 1 129 ? 8.050 -25.781 45.986 1.00 4.93 126 THR D N 1
ATOM 6757 C CA . THR D 1 129 ? 8.635 -25.620 47.325 1.00 5.50 126 THR D CA 1
ATOM 6758 C C . THR D 1 129 ? 10.065 -25.060 47.283 1.00 4.83 126 THR D C 1
ATOM 6759 O O . THR D 1 129 ? 10.379 -24.095 47.954 1.00 5.95 126 THR D O 1
ATOM 6763 N N . ASN D 1 130 ? 10.923 -25.657 46.477 1.00 5.54 127 ASN D N 1
ATOM 6764 C CA . ASN D 1 130 ? 12.359 -25.341 46.540 1.00 5.34 127 ASN D CA 1
ATOM 6765 C C . ASN D 1 130 ? 12.731 -24.024 45.854 1.00 5.67 127 ASN D C 1
ATOM 6766 O O . ASN D 1 130 ? 13.526 -23.258 46.381 1.00 5.62 127 ASN D O 1
ATOM 6771 N N . LEU D 1 131 ? 12.172 -23.781 44.668 1.00 5.52 128 LEU D N 1
ATOM 6772 C CA . LEU D 1 131 ? 12.568 -22.632 43.874 1.00 5.69 128 LEU D CA 1
ATOM 6773 C C . LEU D 1 131 ? 11.621 -21.429 44.119 1.00 5.65 128 LEU D C 1
ATOM 6774 O O . LEU D 1 131 ? 12.044 -20.345 44.594 1.00 5.44 128 LEU D O 1
ATOM 6779 N N . THR D 1 132 ? 10.342 -21.625 43.805 1.00 5.75 129 THR D N 1
ATOM 6780 C CA . THR D 1 132 ? 9.303 -20.586 43.985 1.00 5.47 129 THR D CA 1
ATOM 6781 C C . THR D 1 132 ? 9.151 -20.203 45.450 1.00 5.29 129 THR D C 1
ATOM 6782 O O . THR D 1 132 ? 8.980 -19.035 45.778 1.00 5.17 129 THR D O 1
ATOM 6786 N N . GLY D 1 133 ? 9.238 -21.183 46.344 1.00 5.41 130 GLY D N 1
ATOM 6787 C CA . GLY D 1 133 ? 9.137 -20.897 47.789 1.00 4.36 130 GLY D CA 1
ATOM 6788 C C . GLY D 1 133 ? 10.282 -20.052 48.318 1.00 4.35 130 GLY D C 1
ATOM 6789 O O . GLY D 1 133 ? 10.091 -19.249 49.220 1.00 5.80 130 GLY D O 1
ATOM 6790 N N . THR D 1 134 ? 11.471 -20.227 47.741 1.00 4.35 131 THR D N 1
ATOM 6791 C CA . THR D 1 134 ? 12.623 -19.377 48.015 1.00 3.67 131 THR D CA 1
ATOM 6792 C C . THR D 1 134 ? 12.372 -17.987 47.468 1.00 3.86 131 THR D C 1
ATOM 6793 O O . THR D 1 134 ? 12.611 -16.976 48.154 1.00 3.44 131 THR D O 1
ATOM 6797 N N . PHE D 1 135 ? 11.894 -17.932 46.228 1.00 3.95 132 PHE D N 1
ATOM 6798 C CA . PHE D 1 135 ? 11.445 -16.671 45.655 1.00 4.27 132 PHE D CA 1
ATOM 6799 C C . PHE D 1 135 ? 10.437 -15.967 46.571 1.00 4.96 132 PHE D C 1
ATOM 6800 O O . PHE D 1 135 ? 10.612 -14.774 46.915 1.00 5.54 132 PHE D O 1
ATOM 6808 N N . ASN D 1 136 ? 9.400 -16.695 46.995 1.00 4.75 133 ASN D N 1
ATOM 6809 C CA . ASN D 1 136 ? 8.364 -16.119 47.837 1.00 6.04 133 ASN D CA 1
ATOM 6810 C C . ASN D 1 136 ? 8.870 -15.571 49.155 1.00 5.91 133 ASN D C 1
ATOM 6811 O O . ASN D 1 136 ? 8.432 -14.517 49.604 1.00 5.56 133 ASN D O 1
ATOM 6816 N N . THR D 1 137 ? 9.782 -16.317 49.781 1.00 5.96 134 THR D N 1
ATOM 6817 C CA . THR D 1 137 ? 10.357 -15.919 51.052 1.00 5.86 134 THR D CA 1
ATOM 6818 C C . THR D 1 137 ? 11.173 -14.644 50.827 1.00 5.96 134 THR D C 1
ATOM 6819 O O . THR D 1 137 ? 11.017 -13.642 51.569 1.00 5.91 134 THR D O 1
ATOM 6823 N N . ILE D 1 138 ? 12.037 -14.653 49.811 1.00 5.39 135 ILE D N 1
ATOM 6824 C CA . ILE D 1 138 ? 12.815 -13.431 49.541 1.00 6.44 135 ILE D CA 1
ATOM 6825 C C . ILE D 1 138 ? 11.868 -12.206 49.343 1.00 7.20 135 ILE D C 1
ATOM 6826 O O . ILE D 1 138 ? 12.063 -11.137 49.977 1.00 7.58 135 ILE D O 1
ATOM 6831 N N . ALA D 1 139 ? 10.854 -12.379 48.484 1.00 6.52 136 ALA D N 1
ATOM 6832 C CA . ALA D 1 139 ? 9.884 -11.334 48.166 1.00 8.23 136 ALA D CA 1
ATOM 6833 C C . ALA D 1 139 ? 9.196 -10.803 49.430 1.00 9.21 136 ALA D C 1
ATOM 6834 O O . ALA D 1 139 ? 9.110 -9.589 49.624 1.00 8.50 136 ALA D O 1
ATOM 6836 N N . ALA D 1 140 ? 8.782 -11.725 50.312 1.00 9.45 137 ALA D N 1
ATOM 6837 C CA . ALA D 1 140 ? 8.102 -11.363 51.557 1.00 10.38 137 ALA D CA 1
ATOM 6838 C C . ALA D 1 140 ? 8.947 -10.599 52.606 1.00 10.70 137 ALA D C 1
ATOM 6839 O O . ALA D 1 140 ? 8.417 -9.744 53.313 1.00 10.96 137 ALA D O 1
ATOM 6841 N N . VAL D 1 141 ? 10.237 -10.900 52.717 1.00 10.71 138 VAL D N 1
ATOM 6842 C CA . VAL D 1 141 ? 11.065 -10.278 53.772 1.00 10.79 138 VAL D CA 1
ATOM 6843 C C . VAL D 1 141 ? 11.792 -9.041 53.289 1.00 11.18 138 VAL D C 1
ATOM 6844 O O . VAL D 1 141 ? 12.151 -8.190 54.098 1.00 11.61 138 VAL D O 1
ATOM 6848 N N . ALA D 1 142 ? 12.010 -8.951 51.982 1.00 10.65 139 ALA D N 1
ATOM 6849 C CA . ALA D 1 142 ? 12.794 -7.863 51.420 1.00 11.25 139 ALA D CA 1
ATOM 6850 C C . ALA D 1 142 ? 12.247 -6.452 51.672 1.00 11.41 139 ALA D C 1
ATOM 6851 O O . ALA D 1 142 ? 13.057 -5.558 51.843 1.00 11.88 139 ALA D O 1
ATOM 6853 N N . PRO D 1 143 ? 10.904 -6.244 51.661 1.00 11.66 140 PRO D N 1
ATOM 6854 C CA . PRO D 1 143 ? 10.439 -4.864 51.881 1.00 12.04 140 PRO D CA 1
ATOM 6855 C C . PRO D 1 143 ? 10.821 -4.310 53.248 1.00 12.02 140 PRO D C 1
ATOM 6856 O O . PRO D 1 143 ? 11.287 -3.173 53.319 1.00 13.03 140 PRO D O 1
ATOM 6860 N N . GLY D 1 144 ? 10.654 -5.098 54.313 1.00 11.30 141 GLY D N 1
ATOM 6861 C CA . GLY D 1 144 ? 11.094 -4.681 55.660 1.00 11.35 141 GLY D CA 1
ATOM 6862 C C . GLY D 1 144 ? 12.602 -4.408 55.731 1.00 11.48 141 GLY D C 1
ATOM 6863 O O . GLY D 1 144 ? 13.035 -3.404 56.314 1.00 11.10 141 GLY D O 1
ATOM 6864 N N . MET D 1 145 ? 13.399 -5.298 55.133 1.00 10.37 142 MET D N 1
ATOM 6865 C CA . MET D 1 145 ? 14.866 -5.129 55.073 1.00 10.24 142 MET D CA 1
ATOM 6866 C C . MET D 1 145 ? 15.248 -3.865 54.290 1.00 10.34 142 MET D C 1
ATOM 6867 O O . MET D 1 145 ? 16.161 -3.147 54.676 1.00 10.03 142 MET D O 1
ATOM 6872 N N . ILE D 1 146 ? 14.538 -3.599 53.199 1.00 10.22 143 ILE D N 1
ATOM 6873 C CA . ILE D 1 146 ? 14.731 -2.355 52.460 1.00 11.19 143 ILE D CA 1
ATOM 6874 C C . ILE D 1 146 ? 14.425 -1.107 53.318 1.00 11.74 143 ILE D C 1
ATOM 6875 O O . ILE D 1 146 ? 15.260 -0.217 53.416 1.00 12.04 143 ILE D O 1
ATOM 6880 N N . LYS D 1 147 ? 13.249 -1.057 53.934 1.00 12.47 144 LYS D N 1
ATOM 6881 C CA . LYS D 1 147 ? 12.890 0.061 54.815 1.00 14.32 144 LYS D CA 1
ATOM 6882 C C . LYS D 1 147 ? 13.972 0.324 55.880 1.00 14.83 144 LYS D C 1
ATOM 6883 O O . LYS D 1 147 ? 14.348 1.468 56.112 1.00 15.49 144 LYS D O 1
ATOM 6885 N N . ARG D 1 148 ? 14.485 -0.742 56.494 1.00 14.75 145 ARG D N 1
ATOM 6886 C CA . ARG D 1 148 ? 15.471 -0.625 57.580 1.00 15.57 145 ARG D CA 1
ATOM 6887 C C . ARG D 1 148 ? 16.910 -0.550 57.069 1.00 14.98 145 ARG D C 1
ATOM 6888 O O . ARG D 1 148 ? 17.859 -0.419 57.852 1.00 14.51 145 ARG D O 1
ATOM 6896 N N . ASN D 1 149 ? 17.066 -0.673 55.756 1.00 14.61 146 ASN D N 1
ATOM 6897 C CA . ASN D 1 149 ? 18.380 -0.650 55.124 1.00 14.73 146 ASN D CA 1
ATOM 6898 C C . ASN D 1 149 ? 19.366 -1.666 55.740 1.00 13.30 146 ASN D C 1
ATOM 6899 O O . ASN D 1 149 ? 20.561 -1.379 55.919 1.00 13.41 146 ASN D O 1
ATOM 6904 N N . TYR D 1 150 ? 18.851 -2.849 56.075 1.00 11.78 147 TYR D N 1
ATOM 6905 C CA . TYR D 1 150 ? 19.679 -3.948 56.561 1.00 10.25 147 TYR D CA 1
ATOM 6906 C C . TYR D 1 150 ? 19.011 -5.309 56.338 1.00 9.10 147 TYR D C 1
ATOM 6907 O O . TYR D 1 150 ? 17.843 -5.519 56.673 1.00 8.54 147 TYR D O 1
ATOM 6916 N N . GLY D 1 151 ? 19.776 -6.237 55.785 1.00 7.65 148 GLY D N 1
ATOM 6917 C CA . GLY D 1 151 ? 19.325 -7.616 55.705 1.00 6.86 148 GLY D CA 1
ATOM 6918 C C . GLY D 1 151 ? 20.433 -8.597 55.426 1.00 6.69 148 GLY D C 1
ATOM 6919 O O . GLY D 1 151 ? 21.459 -8.251 54.812 1.00 5.91 148 GLY D O 1
ATOM 6920 N N . ARG D 1 152 ? 20.219 -9.828 55.894 1.00 6.20 149 ARG D N 1
ATOM 6921 C CA . ARG D 1 152 ? 21.075 -10.953 55.582 1.00 6.34 149 ARG D CA 1
ATOM 6922 C C . ARG D 1 152 ? 20.193 -12.127 55.204 1.00 6.39 149 ARG D C 1
ATOM 6923 O O . ARG D 1 152 ? 19.454 -12.651 56.049 1.00 6.88 149 ARG D O 1
ATOM 6931 N N . ILE D 1 153 ? 20.266 -12.551 53.946 1.00 5.92 150 ILE D N 1
ATOM 6932 C CA . ILE D 1 153 ? 19.421 -13.643 53.478 1.00 5.66 150 ILE D CA 1
ATOM 6933 C C . ILE D 1 153 ? 20.330 -14.768 53.060 1.00 5.31 150 ILE D C 1
ATOM 6934 O O . ILE D 1 153 ? 21.267 -14.552 52.280 1.00 5.47 150 ILE D O 1
ATOM 6939 N N . VAL D 1 154 ? 20.080 -15.952 53.603 1.00 5.08 151 VAL D N 1
ATOM 6940 C CA . VAL D 1 154 ? 20.765 -17.148 53.156 1.00 5.39 151 VAL D CA 1
ATOM 6941 C C . VAL D 1 154 ? 19.788 -18.144 52.553 1.00 5.98 151 VAL D C 1
ATOM 6942 O O . VAL D 1 154 ? 18.821 -18.558 53.199 1.00 6.30 151 VAL D O 1
ATOM 6946 N N . THR D 1 155 ? 20.051 -18.512 51.304 1.00 6.16 152 THR D N 1
ATOM 6947 C CA . THR D 1 155 ? 19.259 -19.488 50.593 1.00 6.41 152 THR D CA 1
ATOM 6948 C C . THR D 1 155 ? 19.937 -20.848 50.695 1.00 6.41 152 THR D C 1
ATOM 6949 O O . THR D 1 155 ? 21.134 -20.949 50.977 1.00 6.47 152 THR D O 1
ATOM 6953 N N . VAL D 1 156 ? 19.175 -21.907 50.490 1.00 6.21 153 VAL D N 1
ATOM 6954 C CA . VAL D 1 156 ? 19.745 -23.224 50.663 1.00 6.44 153 VAL D CA 1
ATOM 6955 C C . VAL D 1 156 ? 19.675 -23.960 49.332 1.00 6.65 153 VAL D C 1
ATOM 6956 O O . VAL D 1 156 ? 18.606 -24.365 48.884 1.00 6.28 153 VAL D O 1
ATOM 6960 N N . SER D 1 157 ? 20.830 -24.082 48.689 1.00 6.69 154 SER D N 1
ATOM 6961 C CA . SER D 1 157 ? 20.917 -24.845 47.435 1.00 6.83 154 SER D CA 1
ATOM 6962 C C . SER D 1 157 ? 21.383 -26.237 47.834 1.00 6.76 154 SER D C 1
ATOM 6963 O O . SER D 1 157 ? 20.843 -26.816 48.771 1.00 7.04 154 SER D O 1
ATOM 6966 N N . SER D 1 158 ? 22.379 -26.775 47.140 1.00 7.06 155 SER D N 1
ATOM 6967 C CA . SER D 1 158 ? 22.838 -28.129 47.398 1.00 7.37 155 SER D CA 1
ATOM 6968 C C . SER D 1 158 ? 24.105 -28.373 46.608 1.00 7.90 155 SER D C 1
ATOM 6969 O O . SER D 1 158 ? 24.417 -27.651 45.660 1.00 8.16 155 SER D O 1
ATOM 6972 N N . MET D 1 159 ? 24.853 -29.385 47.019 1.00 8.54 156 MET D N 1
ATOM 6973 C CA . MET D 1 159 ? 25.861 -30.000 46.150 1.00 9.76 156 MET D CA 1
ATOM 6974 C C . MET D 1 159 ? 25.275 -30.145 44.741 1.00 8.83 156 MET D C 1
ATOM 6975 O O . MET D 1 159 ? 25.972 -29.937 43.734 1.00 8.23 156 MET D O 1
ATOM 6980 N N . LEU D 1 160 ? 23.993 -30.504 44.685 1.00 7.74 157 LEU D N 1
ATOM 6981 C CA . LEU D 1 160 ? 23.333 -30.761 43.417 1.00 8.23 157 LEU D CA 1
ATOM 6982 C C . LEU D 1 160 ? 22.857 -29.504 42.701 1.00 8.15 157 LEU D C 1
ATOM 6983 O O . LEU D 1 160 ? 22.326 -29.600 41.582 1.00 9.72 157 LEU D O 1
ATOM 6988 N N . GLY D 1 161 ? 23.053 -28.343 43.329 1.00 6.95 158 GLY D N 1
ATOM 6989 C CA . GLY D 1 161 ? 22.801 -27.054 42.717 1.00 5.89 158 GLY D CA 1
ATOM 6990 C C . GLY D 1 161 ? 23.915 -26.653 41.760 1.00 6.30 158 GLY D C 1
ATOM 6991 O O . GLY D 1 161 ? 23.752 -25.709 40.991 1.00 6.19 158 GLY D O 1
ATOM 6992 N N . HIS D 1 162 ? 25.053 -27.359 41.818 1.00 6.31 159 HIS D N 1
ATOM 6993 C CA . HIS D 1 162 ? 26.172 -27.111 40.895 1.00 6.79 159 HIS D CA 1
ATOM 6994 C C . HIS D 1 162 ? 26.776 -28.405 40.340 1.00 7.21 159 HIS D C 1
ATOM 6995 O O . HIS D 1 162 ? 27.941 -28.447 39.943 1.00 7.69 159 HIS D O 1
ATOM 7002 N N . SER D 1 163 ? 25.944 -29.450 40.299 1.00 6.79 160 SER D N 1
ATOM 7003 C CA . SER D 1 163 ? 26.282 -30.721 39.683 1.00 7.91 160 SER D CA 1
ATOM 7004 C C . SER D 1 163 ? 24.980 -31.398 39.175 1.00 7.58 160 SER D C 1
ATOM 7005 O O . SER D 1 163 ? 23.944 -30.758 39.078 1.00 7.87 160 SER D O 1
ATOM 7008 N N . ALA D 1 164 ? 25.022 -32.680 38.858 1.00 7.44 161 ALA D N 1
ATOM 7009 C CA . ALA D 1 164 ? 23.796 -33.433 38.525 1.00 7.55 161 ALA D CA 1
ATOM 7010 C C . ALA D 1 164 ? 24.058 -34.909 38.796 1.00 7.66 161 ALA D C 1
ATOM 7011 O O . ALA D 1 164 ? 25.190 -35.311 38.938 1.00 6.98 161 ALA D O 1
ATOM 7013 N N . ASN D 1 165 ? 22.996 -35.689 38.921 1.00 9.25 162 ASN D N 1
ATOM 7014 C CA . ASN D 1 165 ? 23.088 -37.143 39.046 1.00 10.83 162 ASN D CA 1
ATOM 7015 C C . ASN D 1 165 ? 21.861 -37.787 38.379 1.00 10.70 162 ASN D C 1
ATOM 7016 O O . ASN D 1 165 ? 21.063 -37.108 37.730 1.00 10.15 162 ASN D O 1
ATOM 7021 N N . PHE D 1 166 ? 21.710 -39.096 38.538 1.00 10.75 163 PHE D N 1
ATOM 7022 C CA . PHE D 1 166 ? 20.620 -39.802 37.907 1.00 11.08 163 PHE D CA 1
ATOM 7023 C C . PHE D 1 166 ? 19.341 -39.585 38.710 1.00 11.07 163 PHE D C 1
ATOM 7024 O O . PHE D 1 166 ? 19.385 -39.432 39.934 1.00 10.58 163 PHE D O 1
ATOM 7032 N N . ALA D 1 167 ? 18.202 -39.539 38.014 1.00 10.69 164 ALA D N 1
ATOM 7033 C CA . ALA D 1 167 ? 16.886 -39.638 38.661 1.00 10.35 164 ALA D CA 1
ATOM 7034 C C . ALA D 1 167 ? 16.503 -38.456 39.590 1.00 10.25 164 ALA D C 1
ATOM 7035 O O . ALA D 1 167 ? 15.675 -38.616 40.491 1.00 9.83 164 ALA D O 1
ATOM 7037 N N . GLN D 1 168 ? 17.120 -37.292 39.373 1.00 10.17 165 GLN D N 1
ATOM 7038 C CA . GLN D 1 168 ? 16.856 -36.090 40.184 1.00 10.45 165 GLN D CA 1
ATOM 7039 C C . GLN D 1 168 ? 16.619 -34.819 39.390 1.00 9.38 165 GLN D C 1
ATOM 7040 O O . GLN D 1 168 ? 16.974 -33.728 39.841 1.00 8.91 165 GLN D O 1
ATOM 7046 N N . ALA D 1 169 ? 16.009 -34.948 38.209 1.00 8.43 166 ALA D N 1
ATOM 7047 C CA . ALA D 1 169 ? 15.709 -33.769 37.382 1.00 7.19 166 ALA D CA 1
ATOM 7048 C C . ALA D 1 169 ? 14.988 -32.657 38.175 1.00 7.41 166 ALA D C 1
ATOM 7049 O O . ALA D 1 169 ? 15.420 -31.500 38.138 1.00 6.94 166 ALA D O 1
ATOM 7051 N N . SER D 1 170 ? 13.902 -33.011 38.884 1.00 7.12 167 SER D N 1
ATOM 7052 C CA . SER D 1 170 ? 13.098 -32.044 39.632 1.00 7.59 167 SER D CA 1
ATOM 7053 C C . SER D 1 170 ? 13.919 -31.308 40.670 1.00 6.84 167 SER D C 1
ATOM 7054 O O . SER D 1 170 ? 13.939 -30.091 40.669 1.00 5.77 167 SER D O 1
ATOM 7057 N N . TYR D 1 171 ? 14.606 -32.080 41.524 1.00 6.48 168 TYR D N 1
ATOM 7058 C CA . TYR D 1 171 ? 15.415 -31.546 42.620 1.00 6.73 168 TYR D CA 1
ATOM 7059 C C . TYR D 1 171 ? 16.592 -30.701 42.137 1.00 6.02 168 TYR D C 1
ATOM 7060 O O . TYR D 1 171 ? 16.880 -29.651 42.713 1.00 4.86 168 TYR D O 1
ATOM 7069 N N . VAL D 1 172 ? 17.300 -31.221 41.134 1.00 5.58 169 VAL D N 1
ATOM 7070 C CA . VAL D 1 172 ? 18.498 -30.574 40.591 1.00 5.08 169 VAL D CA 1
ATOM 7071 C C . VAL D 1 172 ? 18.120 -29.276 39.863 1.00 5.34 169 VAL D C 1
ATOM 7072 O O . VAL D 1 172 ? 18.785 -28.241 40.031 1.00 4.95 169 VAL D O 1
ATOM 7076 N N . SER D 1 173 ? 17.037 -29.306 39.086 1.00 5.32 170 SER D N 1
ATOM 7077 C CA . SER D 1 173 ? 16.601 -28.078 38.401 1.00 5.60 170 SER D CA 1
ATOM 7078 C C . SER D 1 173 ? 16.284 -27.012 39.462 1.00 5.63 170 SER D C 1
ATOM 7079 O O . SER D 1 173 ? 16.682 -25.873 39.296 1.00 5.63 170 SER D O 1
ATOM 7082 N N . SER D 1 174 ? 15.629 -27.405 40.564 1.00 5.38 171 SER D N 1
ATOM 7083 C CA . SER D 1 174 ? 15.238 -26.437 41.599 1.00 5.22 171 SER D CA 1
ATOM 7084 C C . SER D 1 174 ? 16.438 -25.793 42.262 1.00 5.29 171 SER D C 1
ATOM 7085 O O . SER D 1 174 ? 16.414 -24.576 42.541 1.00 4.13 171 SER D O 1
ATOM 7088 N N . LYS D 1 175 ? 17.492 -26.601 42.469 1.00 4.82 172 LYS D N 1
ATOM 7089 C CA . LYS D 1 175 ? 18.649 -26.165 43.243 1.00 4.52 172 LYS D CA 1
ATOM 7090 C C . LYS D 1 175 ? 19.592 -25.310 42.429 1.00 4.23 172 LYS D C 1
ATOM 7091 O O . LYS D 1 175 ? 20.279 -24.448 42.985 1.00 3.43 172 LYS D O 1
ATOM 7097 N N . TRP D 1 176 ? 19.649 -25.579 41.129 1.00 3.53 173 TRP D N 1
ATOM 7098 C CA . TRP D 1 176 ? 20.315 -24.693 40.185 1.00 4.25 173 TRP D CA 1
ATOM 7099 C C . TRP D 1 176 ? 19.594 -23.350 40.109 1.00 3.55 173 TRP D C 1
ATOM 7100 O O . TRP D 1 176 ? 20.224 -22.300 40.140 1.00 3.53 173 TRP D O 1
ATOM 7111 N N . GLY D 1 177 ? 18.269 -23.402 39.963 1.00 3.57 174 GLY D N 1
ATOM 7112 C CA . GLY D 1 177 ? 17.439 -22.212 39.961 1.00 3.48 174 GLY D CA 1
ATOM 7113 C C . GLY D 1 177 ? 17.714 -21.312 41.165 1.00 3.84 174 GLY D C 1
ATOM 7114 O O . GLY D 1 177 ? 17.820 -20.101 41.020 1.00 3.15 174 GLY D O 1
ATOM 7115 N N . VAL D 1 178 ? 17.849 -21.929 42.347 1.00 3.97 175 VAL D N 1
ATOM 7116 C CA . VAL D 1 178 ? 18.125 -21.215 43.605 1.00 4.08 175 VAL D CA 1
ATOM 7117 C C . VAL D 1 178 ? 19.391 -20.350 43.555 1.00 4.67 175 VAL D C 1
ATOM 7118 O O . VAL D 1 178 ? 19.408 -19.216 44.049 1.00 5.28 175 VAL D O 1
ATOM 7122 N N . ILE D 1 179 ? 20.446 -20.897 42.966 1.00 4.64 176 ILE D N 1
ATOM 7123 C CA . ILE D 1 179 ? 21.708 -20.187 42.849 1.00 4.94 176 ILE D CA 1
ATOM 7124 C C . ILE D 1 179 ? 21.546 -18.967 41.937 1.00 6.21 176 ILE D C 1
ATOM 7125 O O . ILE D 1 179 ? 21.993 -17.873 42.291 1.00 5.49 176 ILE D O 1
ATOM 7130 N N . GLY D 1 180 ? 20.881 -19.154 40.783 1.00 6.04 177 GLY D N 1
ATOM 7131 C CA . GLY D 1 180 ? 20.594 -18.016 39.897 1.00 6.86 177 GLY D CA 1
ATOM 7132 C C . GLY D 1 180 ? 19.784 -16.929 40.607 1.00 6.99 177 GLY D C 1
ATOM 7133 O O . GLY D 1 180 ? 20.129 -15.746 40.545 1.00 7.58 177 GLY D O 1
ATOM 7134 N N . LEU D 1 181 ? 18.695 -17.347 41.257 1.00 6.69 178 LEU D N 1
ATOM 7135 C CA . LEU D 1 181 ? 17.834 -16.476 42.057 1.00 6.11 178 LEU D CA 1
ATOM 7136 C C . LEU D 1 181 ? 18.594 -15.725 43.144 1.00 5.78 178 LEU D C 1
ATOM 7137 O O . LEU D 1 181 ? 18.390 -14.530 43.315 1.00 6.17 178 LEU D O 1
ATOM 7142 N N . THR D 1 182 ? 19.446 -16.438 43.878 1.00 5.24 179 THR D N 1
ATOM 7143 C CA . THR D 1 182 ? 20.370 -15.842 44.857 1.00 4.93 179 THR D CA 1
ATOM 7144 C C . THR D 1 182 ? 21.220 -14.722 44.258 1.00 5.50 179 THR D C 1
ATOM 7145 O O . THR D 1 182 ? 21.320 -13.632 44.827 1.00 5.98 179 THR D O 1
ATOM 7149 N N . LYS D 1 183 ? 21.815 -14.968 43.100 1.00 6.11 180 LYS D N 1
ATOM 7150 C CA . LYS D 1 183 ? 22.617 -13.919 42.455 1.00 6.81 180 LYS D CA 1
ATOM 7151 C C . LYS D 1 183 ? 21.799 -12.689 41.998 1.00 6.89 180 LYS D C 1
ATOM 7152 O O . LYS D 1 183 ? 22.297 -11.545 42.072 1.00 7.04 180 LYS D O 1
ATOM 7158 N N . CYS D 1 184 ? 20.552 -12.918 41.565 1.00 7.00 181 CYS D N 1
ATOM 7159 C CA . CYS D 1 184 ? 19.627 -11.815 41.202 1.00 6.36 181 CYS D CA 1
ATOM 7160 C C . CYS D 1 184 ? 19.145 -10.996 42.418 1.00 6.73 181 CYS D C 1
ATOM 7161 O O . CYS D 1 184 ? 19.083 -9.772 42.340 1.00 6.78 181 CYS D O 1
ATOM 7164 N N . ALA D 1 185 ? 18.750 -11.670 43.504 1.00 6.00 182 ALA D N 1
ATOM 7165 C CA . ALA D 1 185 ? 18.363 -10.961 44.721 1.00 7.58 182 ALA D CA 1
ATOM 7166 C C . ALA D 1 185 ? 19.538 -10.106 45.206 1.00 7.35 182 ALA D C 1
ATOM 7167 O O . ALA D 1 185 ? 19.359 -8.955 45.576 1.00 8.33 182 ALA D O 1
ATOM 7169 N N . ALA D 1 186 ? 20.739 -10.674 45.195 1.00 7.74 183 ALA D N 1
ATOM 7170 C CA . ALA D 1 186 ? 21.952 -9.918 45.535 1.00 7.99 183 ALA D CA 1
ATOM 7171 C C . ALA D 1 186 ? 22.083 -8.651 44.691 1.00 8.36 183 ALA D C 1
ATOM 7172 O O . ALA D 1 186 ? 22.454 -7.597 45.218 1.00 9.45 183 ALA D O 1
ATOM 7174 N N . HIS D 1 187 ? 21.763 -8.747 43.399 1.00 8.30 184 HIS D N 1
ATOM 7175 C CA . HIS D 1 187 ? 21.714 -7.589 42.513 1.00 8.19 184 HIS D CA 1
ATOM 7176 C C . HIS D 1 187 ? 20.658 -6.605 42.964 1.00 9.35 184 HIS D C 1
ATOM 7177 O O . HIS D 1 187 ? 20.987 -5.456 43.292 1.00 9.69 184 HIS D O 1
ATOM 7184 N N . ASP D 1 188 ? 19.402 -7.066 43.033 1.00 8.86 185 ASP D N 1
ATOM 7185 C CA . ASP D 1 188 ? 18.257 -6.176 43.249 1.00 9.51 185 ASP D CA 1
ATOM 7186 C C . ASP D 1 188 ? 18.258 -5.442 44.582 1.00 9.33 185 ASP D C 1
ATOM 7187 O O . ASP D 1 188 ? 17.725 -4.315 44.708 1.00 8.47 185 ASP D O 1
ATOM 7192 N N . LEU D 1 189 ? 18.892 -6.068 45.568 1.00 9.26 186 LEU D N 1
ATOM 7193 C CA . LEU D 1 189 ? 18.814 -5.603 46.952 1.00 8.83 186 LEU D CA 1
ATOM 7194 C C . LEU D 1 189 ? 20.109 -4.936 47.443 1.00 9.14 186 LEU D C 1
ATOM 7195 O O . LEU D 1 189 ? 20.199 -4.500 48.598 1.00 8.97 186 LEU D O 1
ATOM 7200 N N . VAL D 1 190 ? 21.093 -4.853 46.556 1.00 8.80 187 VAL D N 1
ATOM 7201 C CA . VAL D 1 190 ? 22.461 -4.519 46.907 1.00 8.97 187 VAL D CA 1
ATOM 7202 C C . VAL D 1 190 ? 22.598 -3.107 47.487 1.00 9.79 187 VAL D C 1
ATOM 7203 O O . VAL D 1 190 ? 23.458 -2.854 48.348 1.00 9.43 187 VAL D O 1
ATOM 7207 N N . GLY D 1 191 ? 21.734 -2.213 47.015 1.00 9.83 188 GLY D N 1
ATOM 7208 C CA . GLY D 1 191 ? 21.796 -0.804 47.358 1.00 11.54 188 GLY D CA 1
ATOM 7209 C C . GLY D 1 191 ? 21.159 -0.558 48.706 1.00 12.56 188 GLY D C 1
ATOM 7210 O O . GLY D 1 191 ? 21.254 0.543 49.227 1.00 13.10 188 GLY D O 1
ATOM 7211 N N . TYR D 1 192 ? 20.514 -1.581 49.281 1.00 12.25 189 TYR D N 1
ATOM 7212 C CA . TYR D 1 192 ? 19.806 -1.376 50.552 1.00 12.12 189 TYR D CA 1
ATOM 7213 C C . TYR D 1 192 ? 20.426 -2.042 51.775 1.00 11.41 189 TYR D C 1
ATOM 7214 O O . TYR D 1 192 ? 19.715 -2.271 52.739 1.00 11.42 189 TYR D O 1
ATOM 7223 N N . GLY D 1 193 ? 21.735 -2.315 51.745 1.00 10.86 190 GLY D N 1
ATOM 7224 C CA . GLY D 1 193 ? 22.464 -2.893 52.890 1.00 10.53 190 GLY D CA 1
ATOM 7225 C C . GLY D 1 193 ? 22.100 -4.352 53.126 1.00 9.96 190 GLY D C 1
ATOM 7226 O O . GLY D 1 193 ? 22.201 -4.835 54.249 1.00 10.93 190 GLY D O 1
ATOM 7227 N N . ILE D 1 194 ? 21.675 -5.042 52.063 1.00 8.90 191 ILE D N 1
ATOM 7228 C CA . ILE D 1 194 ? 21.213 -6.437 52.123 1.00 8.38 191 ILE D CA 1
ATOM 7229 C C . ILE D 1 194 ? 22.153 -7.343 51.328 1.00 7.16 191 ILE D C 1
ATOM 7230 O O . ILE D 1 194 ? 22.546 -6.989 50.223 1.00 6.35 191 ILE D O 1
ATOM 7235 N N . THR D 1 195 ? 22.532 -8.486 51.909 1.00 6.22 192 THR D N 1
ATOM 7236 C CA . THR D 1 195 ? 23.334 -9.477 51.182 1.00 5.51 192 THR D CA 1
ATOM 7237 C C . THR D 1 195 ? 22.533 -10.742 50.993 1.00 5.54 192 THR D C 1
ATOM 7238 O O . THR D 1 195 ? 21.621 -11.015 51.761 1.00 6.65 192 THR D O 1
ATOM 7242 N N . VAL D 1 196 ? 22.842 -11.506 49.946 1.00 5.48 193 VAL D N 1
ATOM 7243 C CA . VAL D 1 196 ? 22.112 -12.732 49.682 1.00 5.11 193 VAL D CA 1
ATOM 7244 C C . VAL D 1 196 ? 23.141 -13.751 49.218 1.00 5.17 193 VAL D C 1
ATOM 7245 O O . VAL D 1 196 ? 23.792 -13.560 48.202 1.00 4.36 193 VAL D O 1
ATOM 7249 N N . ASN D 1 197 ? 23.297 -14.817 49.999 1.00 5.32 194 ASN D N 1
ATOM 7250 C CA . ASN D 1 197 ? 24.253 -15.877 49.712 1.00 5.16 194 ASN D CA 1
ATOM 7251 C C . ASN D 1 197 ? 23.547 -17.214 49.851 1.00 4.93 194 ASN D C 1
ATOM 7252 O O . ASN D 1 197 ? 22.492 -17.293 50.487 1.00 4.18 194 ASN D O 1
ATOM 7257 N N . ALA D 1 198 ? 24.115 -18.233 49.216 1.00 4.51 195 ALA D N 1
ATOM 7258 C CA . ALA D 1 198 ? 23.655 -19.622 49.302 1.00 5.37 195 ALA D CA 1
ATOM 7259 C C . ALA D 1 198 ? 24.658 -20.484 50.093 1.00 5.74 195 ALA D C 1
ATOM 7260 O O . ALA D 1 198 ? 25.871 -20.313 49.942 1.00 6.36 195 ALA D O 1
ATOM 7262 N N . VAL D 1 199 ? 24.155 -21.390 50.935 1.00 6.57 196 VAL D N 1
ATOM 7263 C CA . VAL D 1 199 ? 24.936 -22.549 51.399 1.00 6.40 196 VAL D CA 1
ATOM 7264 C C . VAL D 1 199 ? 24.559 -23.743 50.491 1.00 6.91 196 VAL D C 1
ATOM 7265 O O . VAL D 1 199 ? 23.412 -23.847 50.048 1.00 6.71 196 VAL D O 1
ATOM 7269 N N . ALA D 1 200 ? 25.530 -24.602 50.176 1.00 7.23 197 ALA D N 1
ATOM 7270 C CA . ALA D 1 200 ? 25.308 -25.771 49.322 1.00 6.86 197 ALA D CA 1
ATOM 7271 C C . ALA D 1 200 ? 25.751 -27.024 50.072 1.00 6.58 197 ALA D C 1
ATOM 7272 O O . ALA D 1 200 ? 26.900 -27.449 49.960 1.00 6.03 197 ALA D O 1
ATOM 7274 N N . PRO D 1 201 ? 24.849 -27.605 50.879 1.00 7.40 198 PRO D N 1
ATOM 7275 C CA . PRO D 1 201 ? 25.291 -28.720 51.715 1.00 6.99 198 PRO D CA 1
ATOM 7276 C C . PRO D 1 201 ? 25.451 -30.044 50.932 1.00 8.04 198 PRO D C 1
ATOM 7277 O O . PRO D 1 201 ? 24.789 -30.247 49.904 1.00 7.50 198 PRO D O 1
ATOM 7281 N N . GLY D 1 202 ? 26.334 -30.916 51.421 1.00 7.88 199 GLY D N 1
ATOM 7282 C CA . GLY D 1 202 ? 26.451 -32.281 50.914 1.00 9.65 199 GLY D CA 1
ATOM 7283 C C . GLY D 1 202 ? 25.468 -33.181 51.636 1.00 10.51 199 GLY D C 1
ATOM 7284 O O . GLY D 1 202 ? 24.340 -32.782 51.894 1.00 10.76 199 GLY D O 1
ATOM 7285 N N . ASN D 1 203 ? 25.874 -34.407 51.945 1.00 10.98 200 ASN D N 1
ATOM 7286 C CA . ASN D 1 203 ? 24.956 -35.328 52.615 1.00 12.11 200 ASN D CA 1
ATOM 7287 C C . ASN D 1 203 ? 24.846 -34.953 54.092 1.00 11.29 200 ASN D C 1
ATOM 7288 O O . ASN D 1 203 ? 25.799 -35.144 54.852 1.00 10.55 200 ASN D O 1
ATOM 7293 N N . ILE D 1 204 ? 23.674 -34.475 54.499 1.00 10.50 201 ILE D N 1
ATOM 7294 C CA . ILE D 1 204 ? 23.465 -34.063 55.890 1.00 10.21 201 ILE D CA 1
ATOM 7295 C C . ILE D 1 204 ? 22.511 -35.009 56.594 1.00 10.61 201 ILE D C 1
ATOM 7296 O O . ILE D 1 204 ? 21.489 -35.408 56.027 1.00 12.11 201 ILE D O 1
ATOM 7301 N N . GLU D 1 205 ? 22.862 -35.391 57.816 1.00 10.38 202 GLU D N 1
ATOM 7302 C CA . GLU D 1 205 ? 21.997 -36.229 58.640 1.00 11.42 202 GLU D CA 1
ATOM 7303 C C . GLU D 1 205 ? 20.755 -35.476 59.138 1.00 10.61 202 GLU D C 1
ATOM 7304 O O . GLU D 1 205 ? 20.809 -34.701 60.098 1.00 10.11 202 GLU D O 1
ATOM 7310 N N . THR D 1 206 ? 19.648 -35.678 58.430 1.00 10.56 203 THR D N 1
ATOM 7311 C CA . THR D 1 206 ? 18.349 -35.108 58.792 1.00 9.84 203 THR D CA 1
ATOM 7312 C C . THR D 1 206 ? 17.310 -36.139 58.388 1.00 10.49 203 THR D C 1
ATOM 7313 O O . THR D 1 206 ? 17.643 -37.106 57.697 1.00 10.40 203 THR D O 1
ATOM 7317 N N . PRO D 1 207 ? 16.043 -35.927 58.794 1.00 10.99 204 PRO D N 1
ATOM 7318 C CA . PRO D 1 207 ? 14.953 -36.773 58.336 1.00 11.50 204 PRO D CA 1
ATOM 7319 C C . PRO D 1 207 ? 14.712 -36.763 56.808 1.00 12.49 204 PRO D C 1
ATOM 7320 O O . PRO D 1 207 ? 13.985 -37.633 56.321 1.00 12.07 204 PRO D O 1
ATOM 7324 N N . MET D 1 208 ? 15.304 -35.803 56.074 1.00 13.27 205 MET D N 1
ATOM 7325 C CA . MET D 1 208 ? 15.255 -35.842 54.593 1.00 14.24 205 MET D CA 1
ATOM 7326 C C . MET D 1 208 ? 16.020 -37.035 54.029 1.00 14.49 205 MET D C 1
ATOM 7327 O O . MET D 1 208 ? 15.585 -37.646 53.047 1.00 15.30 205 MET D O 1
ATOM 7332 N N . THR D 1 209 ? 17.150 -37.372 54.645 1.00 14.62 206 THR D N 1
ATOM 7333 C CA . THR D 1 209 ? 17.945 -38.509 54.171 1.00 14.64 206 THR D CA 1
ATOM 7334 C C . THR D 1 209 ? 17.807 -39.750 55.050 1.00 14.84 206 THR D C 1
ATOM 7335 O O . THR D 1 209 ? 17.922 -40.851 54.547 1.00 13.94 206 THR D O 1
ATOM 7339 N N . HIS D 1 210 ? 17.597 -39.564 56.360 1.00 15.33 207 HIS D N 1
ATOM 7340 C CA . HIS D 1 210 ? 17.488 -40.699 57.319 1.00 16.16 207 HIS D CA 1
ATOM 7341 C C . HIS D 1 210 ? 16.043 -41.160 57.527 1.00 17.26 207 HIS D C 1
ATOM 7342 O O . HIS D 1 210 ? 15.355 -40.729 58.462 1.00 17.10 207 HIS D O 1
ATOM 7349 N N . ASN D 1 211 ? 15.590 -42.020 56.621 1.00 18.00 208 ASN D N 1
ATOM 7350 C CA . ASN D 1 211 ? 14.219 -42.489 56.622 1.00 19.80 208 ASN D CA 1
ATOM 7351 C C . ASN D 1 211 ? 14.120 -43.780 55.836 1.00 21.17 208 ASN D C 1
ATOM 7352 O O . ASN D 1 211 ? 15.045 -44.130 55.097 1.00 20.35 208 ASN D O 1
ATOM 7357 N N . ASP D 1 212 ? 12.995 -44.472 55.996 1.00 23.45 209 ASP D N 1
ATOM 7358 C CA . ASP D 1 212 ? 12.813 -45.782 55.394 1.00 26.16 209 ASP D CA 1
ATOM 7359 C C . ASP D 1 212 ? 12.687 -45.713 53.862 1.00 26.77 209 ASP D C 1
ATOM 7360 O O . ASP D 1 212 ? 13.320 -46.509 53.161 1.00 27.31 209 ASP D O 1
ATOM 7365 N N . PHE D 1 213 ? 11.945 -44.735 53.332 1.00 27.76 210 PHE D N 1
ATOM 7366 C CA . PHE D 1 213 ? 11.863 -44.560 51.864 1.00 28.68 210 PHE D CA 1
ATOM 7367 C C . PHE D 1 213 ? 13.218 -44.365 51.151 1.00 29.22 210 PHE D C 1
ATOM 7368 O O . PHE D 1 213 ? 13.451 -44.958 50.099 1.00 29.43 210 PHE D O 1
ATOM 7376 N N . VAL D 1 214 ? 14.075 -43.503 51.707 1.00 29.72 211 VAL D N 1
ATOM 7377 C CA . VAL D 1 214 ? 15.386 -43.170 51.123 1.00 30.86 211 VAL D CA 1
ATOM 7378 C C . VAL D 1 214 ? 16.372 -44.351 51.169 1.00 32.26 211 VAL D C 1
ATOM 7379 O O . VAL D 1 214 ? 17.125 -44.562 50.221 1.00 32.31 211 VAL D O 1
ATOM 7383 N N . PHE D 1 215 ? 16.375 -45.105 52.264 1.00 33.95 212 PHE D N 1
ATOM 7384 C CA . PHE D 1 215 ? 17.283 -46.246 52.380 1.00 35.88 212 PHE D CA 1
ATOM 7385 C C . PHE D 1 215 ? 16.835 -47.405 51.480 1.00 37.77 212 PHE D C 1
ATOM 7386 O O . PHE D 1 215 ? 17.669 -48.174 50.991 1.00 38.61 212 PHE D O 1
ATOM 7394 N N . GLY D 1 216 ? 15.523 -47.529 51.269 1.00 39.45 213 GLY D N 1
ATOM 7395 C CA . GLY D 1 216 ? 14.963 -48.502 50.315 1.00 41.39 213 GLY D CA 1
ATOM 7396 C C . GLY D 1 216 ? 15.523 -48.298 48.916 1.00 42.62 213 GLY D C 1
ATOM 7397 O O . GLY D 1 216 ? 15.967 -49.258 48.269 1.00 43.28 213 GLY D O 1
ATOM 7398 N N . THR D 1 217 ? 15.495 -47.047 48.449 1.00 43.31 214 THR D N 1
ATOM 7399 C CA . THR D 1 217 ? 16.197 -46.641 47.229 1.00 44.54 214 THR D CA 1
ATOM 7400 C C . THR D 1 217 ? 17.698 -46.633 47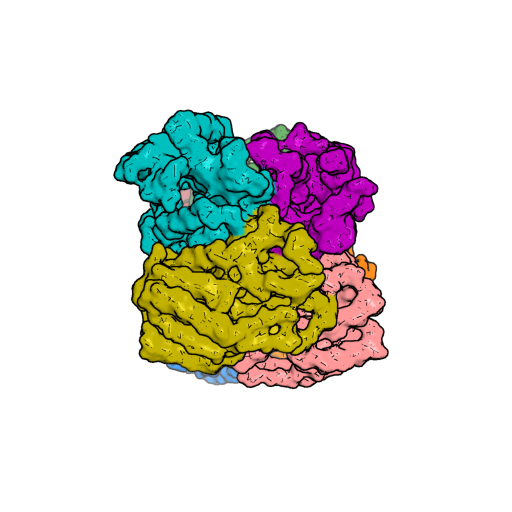.543 1.00 45.12 214 THR D C 1
ATOM 7401 O O . THR D 1 217 ? 18.079 -46.296 48.659 1.00 45.38 214 THR D O 1
ATOM 7405 N N . MET D 1 218 ? 18.547 -46.990 46.579 1.00 46.08 215 MET D N 1
ATOM 7406 C CA . MET D 1 218 ? 19.975 -47.298 46.851 1.00 47.19 215 MET D CA 1
ATOM 7407 C C . MET D 1 218 ? 20.089 -48.436 47.878 1.00 47.71 215 MET D C 1
ATOM 7408 O O . MET D 1 218 ? 19.952 -48.207 49.085 1.00 47.72 215 MET D O 1
ATOM 7413 N N . ARG D 1 219 ? 20.358 -49.646 47.399 1.00 48.41 216 ARG D N 1
ATOM 7414 C CA . ARG D 1 219 ? 20.295 -50.865 48.222 1.00 48.97 216 ARG D CA 1
ATOM 7415 C C . ARG D 1 219 ? 18.847 -51.398 48.332 1.00 49.31 216 ARG D C 1
ATOM 7416 O O . ARG D 1 219 ? 18.368 -51.645 49.441 1.00 49.17 216 ARG D O 1
ATOM 7418 N N . PRO D 1 220 ? 18.150 -51.569 47.175 1.00 49.84 217 PRO D N 1
ATOM 7419 C CA . PRO D 1 220 ? 16.826 -52.217 47.140 1.00 50.24 217 PRO D CA 1
ATOM 7420 C C . PRO D 1 220 ? 16.950 -53.739 47.179 1.00 51.00 217 PRO D C 1
ATOM 7421 O O . PRO D 1 220 ? 16.176 -54.404 47.881 1.00 51.29 217 PRO D O 1
ATOM 7425 N N . ASP D 1 221 ? 17.906 -54.274 46.412 1.00 51.33 218 ASP D N 1
ATOM 7426 C CA . ASP D 1 221 ? 18.340 -55.670 46.529 1.00 51.76 218 ASP D CA 1
ATOM 7427 C C . ASP D 1 221 ? 18.921 -55.850 47.931 1.00 51.48 218 ASP D C 1
ATOM 7428 O O . ASP D 1 221 ? 20.144 -55.888 48.128 1.00 50.99 218 ASP D O 1
ATOM 7430 N N . LEU D 1 222 ? 17.993 -55.951 48.885 1.00 51.40 219 LEU D N 1
ATOM 7431 C CA . LEU D 1 222 ? 18.228 -55.826 50.321 1.00 51.22 219 LEU D CA 1
ATOM 7432 C C . LEU D 1 222 ? 16.893 -55.380 50.905 1.00 51.02 219 LEU D C 1
ATOM 7433 O O . LEU D 1 222 ? 16.548 -54.194 50.845 1.00 50.75 219 LEU D O 1
ATOM 7438 N N . GLU D 1 223 ? 16.141 -56.337 51.452 1.00 51.26 220 GLU D N 1
ATOM 7439 C CA . GLU D 1 223 ? 14.738 -56.122 51.846 1.00 50.78 220 GLU D CA 1
ATOM 7440 C C . GLU D 1 223 ? 14.528 -55.128 52.999 1.00 49.90 220 GLU D C 1
ATOM 7441 O O . GLU D 1 223 ? 13.555 -54.374 52.993 1.00 49.86 220 GLU D O 1
ATOM 7443 N N . LYS D 1 224 ? 15.429 -55.129 53.980 1.00 49.09 221 LYS D N 1
ATOM 7444 C CA . LYS D 1 224 ? 15.304 -54.228 55.140 1.00 47.82 221 LYS D CA 1
ATOM 7445 C C . LYS D 1 224 ? 16.594 -53.418 55.397 1.00 46.65 221 LYS D C 1
ATOM 7446 O O . LYS D 1 224 ? 17.353 -53.712 56.336 1.00 46.89 221 LYS D O 1
ATOM 7448 N N . PRO D 1 225 ? 16.841 -52.387 54.566 1.00 45.09 222 PRO D N 1
ATOM 7449 C CA . PRO D 1 225 ? 18.136 -51.685 54.623 1.00 44.07 222 PRO D CA 1
ATOM 7450 C C . PRO D 1 225 ? 18.309 -50.795 55.868 1.00 42.87 222 PRO D C 1
ATOM 7451 O O . PRO D 1 225 ? 17.416 -50.026 56.215 1.00 42.34 222 PRO D O 1
ATOM 7455 N N . THR D 1 226 ? 19.455 -50.929 56.533 1.00 42.14 223 THR D N 1
ATOM 7456 C CA . THR D 1 226 ? 19.759 -50.174 57.752 1.00 41.09 223 THR D CA 1
ATOM 7457 C C . THR D 1 226 ? 20.718 -49.022 57.439 1.00 40.06 223 THR D C 1
ATOM 7458 O O . THR D 1 226 ? 21.181 -48.899 56.305 1.00 39.84 223 THR D O 1
ATOM 7462 N N . LEU D 1 227 ? 21.021 -48.186 58.436 1.00 39.11 224 LEU D N 1
ATOM 7463 C CA . LEU D 1 227 ? 21.991 -47.099 58.252 1.00 37.92 224 LEU D CA 1
ATOM 7464 C C . LEU D 1 227 ? 23.269 -47.695 57.646 1.00 37.24 224 LEU D C 1
ATOM 7465 O O . LEU D 1 227 ? 23.645 -47.352 56.521 1.00 36.45 224 LEU D O 1
ATOM 7470 N N . LYS D 1 228 ? 23.878 -48.635 58.370 1.00 36.69 225 LYS D N 1
ATOM 7471 C CA . LYS D 1 228 ? 25.127 -49.285 57.952 1.00 36.63 225 LYS D CA 1
ATOM 7472 C C . LYS D 1 228 ? 25.142 -49.822 56.506 1.00 36.48 225 LYS D C 1
ATOM 7473 O O . LYS D 1 228 ? 26.200 -49.905 55.904 1.00 36.60 225 LYS D O 1
ATOM 7475 N N . ASP D 1 229 ? 23.976 -50.166 55.957 1.00 36.44 226 ASP D N 1
ATOM 7476 C CA . ASP D 1 229 ? 23.863 -50.721 54.594 1.00 36.65 226 ASP D CA 1
ATOM 7477 C C . ASP D 1 229 ? 23.826 -49.665 53.497 1.00 36.32 226 ASP D C 1
ATOM 7478 O O . ASP D 1 229 ? 23.814 -49.989 52.300 1.00 36.46 226 ASP D O 1
ATOM 7483 N N . VAL D 1 230 ? 23.768 -48.403 53.907 1.00 35.78 227 VAL D N 1
ATOM 7484 C CA . VAL D 1 230 ? 23.602 -47.308 52.967 1.00 35.26 227 VAL D CA 1
ATOM 7485 C C . VAL D 1 230 ? 24.796 -46.344 53.035 1.00 35.02 227 VAL D C 1
ATOM 7486 O O . VAL D 1 230 ? 25.025 -45.582 52.092 1.00 35.08 227 VAL D O 1
ATOM 7490 N N . GLU D 1 231 ? 25.573 -46.410 54.121 1.00 34.98 228 GLU D N 1
ATOM 7491 C CA . GLU D 1 231 ? 26.696 -45.486 54.345 1.00 34.80 228 GLU D CA 1
ATOM 7492 C C . GLU D 1 231 ? 27.627 -45.357 53.137 1.00 34.45 228 GLU D C 1
ATOM 7493 O O . GLU D 1 231 ? 27.922 -44.238 52.689 1.00 33.80 228 GLU D O 1
ATOM 7499 N N . SER D 1 232 ? 28.051 -46.505 52.603 1.00 34.21 229 SER D N 1
ATOM 7500 C CA . SER D 1 232 ? 28.976 -46.563 51.462 1.00 33.93 229 SER D CA 1
ATOM 7501 C C . SER D 1 232 ? 28.477 -45.838 50.198 1.00 32.79 229 SER D C 1
ATOM 7502 O O . SER D 1 232 ? 29.269 -45.187 49.513 1.00 32.96 229 SER D O 1
ATOM 7505 N N . VAL D 1 233 ? 27.176 -45.922 49.908 1.00 31.74 230 VAL D N 1
ATOM 7506 C CA . VAL D 1 233 ? 26.595 -45.244 48.727 1.00 30.56 230 VAL D CA 1
ATOM 7507 C C . VAL D 1 233 ? 26.484 -43.715 48.887 1.00 29.61 230 VAL D C 1
ATOM 7508 O O . VAL D 1 233 ? 26.671 -42.951 47.921 1.00 29.17 230 VAL D O 1
ATOM 7512 N N . PHE D 1 234 ? 26.170 -43.278 50.105 1.00 28.51 231 PHE D N 1
ATOM 7513 C CA . PHE D 1 234 ? 26.194 -41.856 50.450 1.00 26.79 231 PHE D CA 1
ATOM 7514 C C . PHE D 1 234 ? 27.649 -41.334 50.427 1.00 26.66 231 PHE D C 1
ATOM 7515 O O . PHE D 1 234 ? 27.936 -40.350 49.764 1.00 26.63 231 PHE D O 1
ATOM 7523 N N . ALA D 1 235 ? 28.553 -42.018 51.128 1.00 26.77 232 ALA D N 1
ATOM 7524 C CA . ALA D 1 235 ? 29.985 -41.658 51.194 1.00 26.95 232 ALA D CA 1
ATOM 7525 C C . ALA D 1 235 ? 30.725 -41.562 49.845 1.00 26.77 232 ALA D C 1
ATOM 7526 O O . ALA D 1 235 ? 31.712 -40.822 49.729 1.00 27.24 232 ALA D O 1
ATOM 7528 N N . SER D 1 236 ? 30.254 -42.285 48.832 1.00 25.97 233 SER D N 1
ATOM 7529 C CA . SER D 1 236 ? 30.830 -42.169 47.493 1.00 25.51 233 SER D CA 1
ATOM 7530 C C . SER D 1 236 ? 30.476 -40.820 46.858 1.00 24.33 233 SER D C 1
ATOM 7531 O O . SER D 1 236 ? 31.029 -40.440 45.824 1.00 25.05 233 SER D O 1
ATOM 7534 N N . LEU D 1 237 ? 29.555 -40.093 47.475 1.00 22.94 234 LEU D N 1
ATOM 7535 C CA . LEU D 1 237 ? 29.171 -38.781 46.971 1.00 21.77 234 LEU D CA 1
ATOM 7536 C C . LEU D 1 237 ? 30.101 -37.711 47.543 1.00 20.46 234 LEU D C 1
ATOM 7537 O O . LEU D 1 237 ? 30.235 -36.634 46.976 1.00 20.06 234 LEU D O 1
ATOM 7542 N N . HIS D 1 238 ? 30.749 -38.035 48.657 1.00 19.23 235 HIS D N 1
ATOM 7543 C CA . HIS D 1 238 ? 31.684 -37.126 49.317 1.00 17.88 235 HIS D CA 1
ATOM 7544 C C . HIS D 1 238 ? 33.111 -37.503 48.973 1.00 17.35 235 HIS D C 1
ATOM 7545 O O . HIS D 1 238 ? 33.361 -38.633 48.578 1.00 16.82 235 HIS D O 1
ATOM 7552 N N . LEU D 1 239 ? 34.057 -36.580 49.155 1.00 16.39 236 LEU D N 1
ATOM 7553 C CA . LEU D 1 239 ? 35.468 -36.944 48.955 1.00 15.78 236 LEU D CA 1
ATOM 7554 C C . LEU D 1 239 ? 36.025 -37.582 50.220 1.00 15.58 236 LEU D C 1
ATOM 7555 O O . LEU D 1 239 ? 36.669 -38.624 50.151 1.00 14.87 236 LEU D O 1
ATOM 7560 N N . GLN D 1 240 ? 35.784 -36.925 51.357 1.00 15.45 237 GLN D N 1
ATOM 7561 C CA . GLN D 1 240 ? 36.215 -37.391 52.671 1.00 16.12 237 GLN D CA 1
ATOM 7562 C C . GLN D 1 240 ? 35.409 -38.625 53.121 1.00 17.30 237 GLN D C 1
ATOM 7563 O O . GLN D 1 240 ? 34.340 -38.913 52.576 1.00 17.28 237 GLN D O 1
ATOM 7569 N N . TYR D 1 241 ? 35.924 -39.352 54.114 1.00 19.05 238 TYR D N 1
ATOM 7570 C CA . TYR D 1 241 ? 35.332 -40.649 54.514 1.00 20.29 238 TYR D CA 1
ATOM 7571 C C . TYR D 1 241 ? 33.858 -40.570 54.903 1.00 20.40 238 TYR D C 1
ATOM 7572 O O . TYR D 1 241 ? 33.046 -41.365 54.410 1.00 21.76 238 TYR D O 1
ATOM 7574 N N . ALA D 1 242 ? 33.512 -39.587 55.734 1.00 20.47 239 ALA D N 1
ATOM 7575 C CA . ALA D 1 242 ? 32.160 -39.448 56.352 1.00 19.77 239 ALA D CA 1
ATOM 7576 C C . ALA D 1 242 ? 30.918 -39.518 55.458 1.00 19.00 239 ALA D C 1
ATOM 7577 O O . ALA D 1 242 ? 30.649 -38.599 54.691 1.00 19.90 239 ALA D O 1
ATOM 7579 N N . PRO D 1 243 ? 30.104 -40.581 55.605 1.00 18.50 240 PRO D N 1
ATOM 7580 C CA . PRO D 1 243 ? 28.913 -40.595 54.765 1.00 17.12 240 PRO D CA 1
ATOM 7581 C C . PRO D 1 243 ? 27.980 -39.408 55.026 1.00 15.36 240 PRO D C 1
ATOM 7582 O O . PRO D 1 243 ? 27.395 -38.909 54.069 1.00 14.51 240 PRO D O 1
ATOM 7586 N N . PHE D 1 244 ? 27.835 -38.974 56.290 1.00 13.26 241 PHE D N 1
ATOM 7587 C CA . PHE D 1 244 ? 26.965 -37.840 56.633 1.00 12.23 241 PHE D CA 1
ATOM 7588 C C . PHE D 1 244 ? 27.622 -36.773 57.512 1.00 11.96 241 PHE D C 1
ATOM 7589 O O . PHE D 1 244 ? 28.422 -37.074 58.423 1.00 11.14 241 PHE D O 1
ATOM 7597 N N . LEU D 1 245 ? 27.240 -35.526 57.258 1.00 10.36 242 LEU D N 1
ATOM 7598 C CA . LEU D 1 245 ? 27.670 -34.405 58.085 1.00 10.02 242 LEU D CA 1
ATOM 7599 C C . LEU D 1 245 ? 26.562 -34.004 59.069 1.00 10.15 242 LEU D C 1
ATOM 7600 O O . LEU D 1 245 ? 25.368 -34.312 58.860 1.00 9.86 242 LEU D O 1
ATOM 7605 N N . LYS D 1 246 ? 26.957 -33.315 60.135 1.00 9.87 243 LYS D N 1
ATOM 7606 C CA . LYS D 1 246 ? 26.012 -32.809 61.129 1.00 9.41 243 LYS D CA 1
ATOM 7607 C C . LYS D 1 246 ? 25.356 -31.536 60.614 1.00 8.95 243 LYS D C 1
ATOM 7608 O O . LYS D 1 246 ? 25.990 -30.772 59.886 1.00 8.55 243 LYS D O 1
ATOM 7614 N N . PRO D 1 247 ? 24.067 -31.325 60.967 1.00 8.22 244 PRO D N 1
ATOM 7615 C CA . PRO D 1 247 ? 23.373 -30.108 60.588 1.00 7.87 244 PRO D CA 1
ATOM 7616 C C . PRO D 1 247 ? 24.140 -28.886 61.066 1.00 7.29 244 PRO D C 1
ATOM 7617 O O . PRO D 1 247 ? 24.176 -27.872 60.374 1.00 6.08 244 PRO D O 1
ATOM 7621 N N . GLU D 1 248 ? 24.779 -28.999 62.229 1.00 7.41 245 GLU D N 1
ATOM 7622 C CA . GLU D 1 248 ? 25.536 -27.876 62.810 1.00 8.43 245 GLU D CA 1
ATOM 7623 C C . GLU D 1 248 ? 26.723 -27.479 61.951 1.00 7.49 245 GLU D C 1
ATOM 7624 O O . GLU D 1 248 ? 27.182 -26.361 62.018 1.00 7.08 245 GLU D O 1
ATOM 7630 N N . GLU D 1 249 ? 27.205 -28.384 61.105 1.00 7.71 246 GLU D N 1
ATOM 7631 C CA . GLU D 1 249 ? 28.308 -28.025 60.228 1.00 7.88 246 GLU D CA 1
ATOM 7632 C C . GLU D 1 249 ? 27.831 -27.075 59.116 1.00 6.89 246 GLU D C 1
ATOM 7633 O O . GLU D 1 249 ? 28.614 -26.297 58.590 1.00 7.70 246 GLU D O 1
ATOM 7639 N N . VAL D 1 250 ? 26.560 -27.141 58.766 1.00 5.50 247 VAL D N 1
ATOM 7640 C CA . VAL D 1 250 ? 25.997 -26.205 57.785 1.00 5.44 247 VAL D CA 1
ATOM 7641 C C . VAL D 1 250 ? 25.624 -24.925 58.542 1.00 5.31 247 VAL D C 1
ATOM 7642 O O . VAL D 1 250 ? 25.845 -23.823 58.093 1.00 5.67 247 VAL D O 1
ATOM 7646 N N . THR D 1 251 ? 25.063 -25.109 59.722 1.00 6.20 248 THR D N 1
ATOM 7647 C CA . THR D 1 251 ? 24.625 -24.010 60.553 1.00 5.51 248 THR D CA 1
ATOM 7648 C C . THR D 1 251 ? 25.801 -23.044 60.733 1.00 5.79 248 THR D C 1
ATOM 7649 O O . THR D 1 251 ? 25.646 -21.839 60.565 1.00 5.16 248 THR D O 1
ATOM 7653 N N . ARG D 1 252 ? 26.993 -23.571 61.000 1.00 6.24 249 ARG D N 1
ATOM 7654 C CA . ARG D 1 252 ? 28.123 -22.696 61.223 1.00 7.17 249 ARG D CA 1
ATOM 7655 C C . ARG D 1 252 ? 28.507 -21.810 60.004 1.00 6.75 249 ARG D C 1
ATOM 7656 O O . ARG D 1 252 ? 28.893 -20.650 60.188 1.00 6.76 249 ARG D O 1
ATOM 7664 N N . ALA D 1 253 ? 28.323 -22.324 58.788 1.00 5.83 250 ALA D N 1
ATOM 7665 C CA . ALA D 1 253 ? 28.513 -21.533 57.593 1.00 5.48 250 ALA D CA 1
ATOM 7666 C C . ALA D 1 253 ? 27.410 -20.494 57.491 1.00 5.45 250 ALA D C 1
ATOM 7667 O O . ALA D 1 253 ? 27.679 -19.338 57.158 1.00 5.05 250 ALA D O 1
ATOM 7669 N N . VAL D 1 254 ? 26.173 -20.900 57.787 1.00 5.22 251 VAL D N 1
ATOM 7670 C CA . VAL D 1 254 ? 25.043 -19.955 57.805 1.00 6.30 251 VAL D CA 1
ATOM 7671 C C . VAL D 1 254 ? 25.362 -18.764 58.727 1.00 6.53 251 VAL D C 1
ATOM 7672 O O . VAL D 1 254 ? 25.213 -17.607 58.325 1.00 6.44 251 VAL D O 1
ATOM 7676 N N . LEU D 1 255 ? 25.849 -19.049 59.938 1.00 6.71 252 LEU D N 1
ATOM 7677 C CA . LEU D 1 255 ? 26.162 -17.993 60.905 1.00 7.47 252 LEU D CA 1
ATOM 7678 C C . LEU D 1 255 ? 27.275 -17.061 60.422 1.00 7.74 252 LEU D C 1
ATOM 7679 O O . LEU D 1 255 ? 27.232 -15.851 60.667 1.00 8.06 252 LEU D O 1
ATOM 7684 N N . PHE D 1 256 ? 28.280 -17.624 59.750 1.00 7.45 253 PHE D N 1
ATOM 7685 C CA . PHE D 1 256 ? 29.326 -16.824 59.111 1.00 7.20 253 PHE D CA 1
ATOM 7686 C C . PHE D 1 256 ? 28.738 -15.822 58.117 1.00 6.61 253 PHE D C 1
ATOM 7687 O O . PHE D 1 256 ? 29.146 -14.657 58.063 1.00 7.27 253 PHE D O 1
ATOM 7695 N N . LEU D 1 257 ? 27.777 -16.273 57.323 1.00 6.32 254 LEU D N 1
ATOM 7696 C CA . LEU D 1 257 ? 27.220 -15.436 56.261 1.00 5.69 254 LEU D CA 1
ATOM 7697 C C . LEU D 1 257 ? 26.283 -14.365 56.812 1.00 5.80 254 LEU D C 1
ATOM 7698 O O . LEU D 1 257 ? 26.340 -13.238 56.371 1.00 6.21 254 LEU D O 1
ATOM 7703 N N . VAL D 1 258 ? 25.448 -14.709 57.782 1.00 5.38 255 VAL D N 1
ATOM 7704 C CA . VAL D 1 258 ? 24.425 -13.752 58.263 1.00 6.25 255 VAL D CA 1
ATOM 7705 C C . VAL D 1 258 ? 25.014 -12.753 59.272 1.00 6.96 255 VAL D C 1
ATOM 7706 O O . VAL D 1 258 ? 24.337 -11.835 59.729 1.00 8.15 255 VAL D O 1
ATOM 7710 N N . ASP D 1 259 ? 26.292 -12.924 59.604 1.00 8.30 256 ASP D N 1
ATOM 7711 C CA . ASP D 1 259 ? 27.012 -11.985 60.481 1.00 8.70 256 ASP D CA 1
ATOM 7712 C C . ASP D 1 259 ? 26.993 -10.568 59.900 1.00 9.10 256 ASP D C 1
ATOM 7713 O O . ASP D 1 259 ? 27.107 -10.386 58.684 1.00 8.13 256 ASP D O 1
ATOM 7718 N N . GLU D 1 260 ? 26.844 -9.569 60.772 1.00 8.96 257 GLU D N 1
ATOM 7719 C CA . GLU D 1 260 ? 26.890 -8.179 60.346 1.00 9.32 257 GLU D CA 1
ATOM 7720 C C . GLU D 1 260 ? 28.190 -7.879 59.622 1.00 8.64 257 GLU D C 1
ATOM 7721 O O . GLU D 1 260 ? 28.192 -7.112 58.671 1.00 7.93 257 GLU D O 1
ATOM 7727 N N . ALA D 1 261 ? 29.284 -8.510 60.060 1.00 8.54 258 ALA D N 1
ATOM 7728 C CA . ALA D 1 261 ? 30.601 -8.316 59.431 1.00 8.65 258 ALA D CA 1
ATOM 7729 C C . ALA D 1 261 ? 30.698 -8.870 57.998 1.00 7.76 258 ALA D C 1
ATOM 7730 O O . ALA D 1 261 ? 31.601 -8.491 57.260 1.00 7.13 258 ALA D O 1
ATOM 7732 N N . SER D 1 262 ? 29.765 -9.735 57.593 1.00 7.89 259 SER D N 1
ATOM 7733 C CA . SER D 1 262 ? 29.752 -10.272 56.207 1.00 7.91 259 SER D CA 1
ATOM 7734 C C . SER D 1 262 ? 29.070 -9.324 55.202 1.00 8.15 259 SER D C 1
ATOM 7735 O O . SER D 1 262 ? 28.533 -9.765 54.167 1.00 8.28 259 SER D O 1
ATOM 7738 N N . SER D 1 263 ? 29.114 -8.032 55.501 1.00 7.69 260 SER D N 1
ATOM 7739 C CA . SER D 1 263 ? 28.472 -7.002 54.673 1.00 8.29 260 SER D CA 1
ATOM 7740 C C . SER D 1 263 ? 28.927 -6.943 53.213 1.00 8.44 260 SER D C 1
ATOM 7741 O O . SER D 1 263 ? 28.153 -6.498 52.349 1.00 9.40 260 SER D O 1
ATOM 7744 N N . HIS D 1 264 ? 30.153 -7.376 52.930 1.00 8.80 261 HIS D N 1
ATOM 7745 C CA . HIS D 1 264 ? 30.700 -7.323 51.552 1.00 8.72 261 HIS D CA 1
ATOM 7746 C C . HIS D 1 264 ? 30.891 -8.715 50.939 1.00 8.23 261 HIS D C 1
ATOM 7747 O O . HIS D 1 264 ? 31.661 -8.900 49.992 1.00 8.97 261 HIS D O 1
ATOM 7754 N N . ILE D 1 265 ? 30.171 -9.686 51.481 1.00 8.09 262 ILE D N 1
ATOM 7755 C CA . ILE D 1 265 ? 30.083 -11.016 50.888 1.00 7.33 262 ILE D CA 1
ATOM 7756 C C . ILE D 1 265 ? 28.641 -11.130 50.417 1.00 7.10 262 ILE D C 1
ATOM 7757 O O . ILE D 1 265 ? 27.712 -11.199 51.224 1.00 6.13 262 ILE D O 1
ATOM 7762 N N . THR D 1 266 ? 28.459 -11.145 49.102 1.00 6.50 263 THR D N 1
ATOM 7763 C CA . THR D 1 266 ? 27.120 -11.260 48.545 1.00 6.51 263 THR D CA 1
ATOM 7764 C C . THR D 1 266 ? 27.144 -11.979 47.196 1.00 6.68 263 THR D C 1
ATOM 7765 O O . THR D 1 266 ? 28.105 -11.842 46.432 1.00 7.47 263 THR D O 1
ATOM 7769 N N . GLY D 1 267 ? 26.109 -12.780 46.951 1.00 6.14 264 GLY D N 1
ATOM 7770 C CA . GLY D 1 267 ? 25.994 -13.566 45.737 1.00 6.01 264 GLY D CA 1
ATOM 7771 C C . GLY D 1 267 ? 26.899 -14.778 45.661 1.00 6.06 264 GLY D C 1
ATOM 7772 O O . GLY D 1 267 ? 27.128 -15.292 44.566 1.00 5.63 264 GLY D O 1
ATOM 7773 N N . THR D 1 268 ? 27.408 -15.240 46.811 1.00 5.27 265 THR D N 1
ATOM 7774 C CA . THR D 1 268 ? 28.328 -16.371 46.822 1.00 4.82 265 THR D CA 1
ATOM 7775 C C . THR D 1 268 ? 27.600 -17.667 47.176 1.00 5.62 265 THR D C 1
ATOM 7776 O O . THR D 1 268 ? 26.497 -17.638 47.734 1.00 5.72 265 THR D O 1
ATOM 7780 N N . VAL D 1 269 ? 28.217 -18.796 46.824 1.00 5.50 266 VAL D N 1
ATOM 7781 C CA . VAL D 1 269 ? 27.736 -20.114 47.209 1.00 5.12 266 VAL D CA 1
ATOM 7782 C C . VAL D 1 269 ? 28.827 -20.790 48.066 1.00 5.58 266 VAL D C 1
ATOM 7783 O O . VAL D 1 269 ? 29.931 -21.076 47.596 1.00 4.98 266 VAL D O 1
ATOM 7787 N N . LEU D 1 270 ? 28.495 -21.068 49.320 1.00 6.11 267 LEU D N 1
ATOM 7788 C CA . LEU D 1 270 ? 29.400 -21.764 50.227 1.00 6.54 267 LEU D CA 1
ATOM 7789 C C . LEU D 1 270 ? 29.053 -23.248 50.314 1.00 6.41 267 LEU D C 1
ATOM 7790 O O . LEU D 1 270 ? 27.984 -23.604 50.818 1.00 6.73 267 LEU D O 1
ATOM 7795 N N . PRO D 1 271 ? 29.954 -24.125 49.834 1.00 6.01 268 PRO D N 1
ATOM 7796 C CA . PRO D 1 271 ? 29.775 -25.566 49.975 1.00 6.37 268 PRO D CA 1
ATOM 7797 C C . PRO D 1 271 ? 30.183 -26.094 51.354 1.00 6.27 268 PRO D C 1
ATOM 7798 O O . PRO D 1 271 ? 31.229 -25.736 51.858 1.00 5.80 268 PRO D O 1
ATOM 7802 N N . ILE D 1 272 ? 29.338 -26.932 51.955 1.00 6.61 269 ILE D N 1
ATOM 7803 C CA . ILE D 1 272 ? 29.721 -27.711 53.135 1.00 5.99 269 ILE D CA 1
ATOM 7804 C C . ILE D 1 272 ? 29.459 -29.137 52.713 1.00 5.77 269 ILE D C 1
ATOM 7805 O O . ILE D 1 272 ? 28.400 -29.699 52.976 1.00 7.07 269 ILE D O 1
ATOM 7810 N N . ASP D 1 273 ? 30.399 -29.708 51.994 1.00 4.96 270 ASP D N 1
ATOM 7811 C CA . ASP D 1 273 ? 30.096 -30.940 51.313 1.00 5.72 270 ASP D CA 1
ATOM 7812 C C . ASP D 1 273 ? 31.209 -31.995 51.402 1.00 5.00 270 ASP D C 1
ATOM 7813 O O . ASP D 1 273 ? 31.259 -32.913 50.584 1.00 5.21 270 ASP D O 1
ATOM 7818 N N . ALA D 1 274 ? 32.084 -31.870 52.405 1.00 5.13 271 ALA D N 1
ATOM 7819 C CA . ALA D 1 274 ? 33.091 -32.910 52.673 1.00 5.68 271 ALA D CA 1
ATOM 7820 C C . ALA D 1 274 ? 33.902 -33.271 51.427 1.00 6.02 271 ALA D C 1
ATOM 7821 O O . ALA D 1 274 ? 34.170 -34.472 51.154 1.00 6.74 271 ALA D O 1
ATOM 7823 N N . GLY D 1 275 ? 34.281 -32.255 50.659 1.00 5.92 272 GLY D N 1
ATOM 7824 C CA . GLY D 1 275 ? 35.221 -32.465 49.524 1.00 5.65 272 GLY D CA 1
ATOM 7825 C C . GLY D 1 275 ? 34.607 -32.737 48.158 1.00 5.69 272 GLY D C 1
ATOM 7826 O O . GLY D 1 275 ? 35.343 -32.811 47.151 1.00 5.45 272 GLY D O 1
ATOM 7827 N N . ALA D 1 276 ? 33.277 -32.909 48.109 1.00 5.11 273 ALA D N 1
ATOM 7828 C CA . ALA D 1 276 ? 32.560 -33.059 46.837 1.00 5.35 273 ALA D CA 1
ATOM 7829 C C . ALA D 1 276 ? 32.964 -31.954 45.860 1.00 5.32 273 ALA D C 1
ATOM 7830 O O . ALA D 1 276 ? 33.235 -32.229 44.689 1.00 6.45 273 ALA D O 1
ATOM 7832 N N . THR D 1 277 ? 33.069 -30.731 46.369 1.00 5.17 274 THR D N 1
ATOM 7833 C CA . THR D 1 277 ? 33.438 -29.547 45.576 1.00 5.59 274 THR D CA 1
ATOM 7834 C C . THR D 1 277 ? 34.921 -29.539 45.160 1.00 5.72 274 THR D C 1
ATOM 7835 O O . THR D 1 277 ? 35.311 -28.838 44.219 1.00 4.98 274 THR D O 1
ATOM 7839 N N . ALA D 1 278 ? 35.739 -30.340 45.836 1.00 6.33 275 ALA D N 1
ATOM 7840 C CA . ALA D 1 278 ? 37.106 -30.588 45.351 1.00 6.90 275 ALA D CA 1
ATOM 7841 C C . ALA D 1 278 ? 37.122 -31.270 43.972 1.00 8.31 275 ALA D C 1
ATOM 7842 O O . ALA D 1 278 ? 38.118 -31.176 43.246 1.00 9.46 275 ALA D O 1
ATOM 7844 N N . ARG D 1 279 ? 36.035 -31.933 43.588 1.00 8.27 276 ARG D N 1
ATOM 7845 C CA . ARG D 1 279 ? 36.004 -32.600 42.269 1.00 10.97 276 ARG D CA 1
ATOM 7846 C C . ARG D 1 279 ? 35.525 -31.677 41.169 1.00 10.48 276 ARG D C 1
ATOM 7847 O O . ARG D 1 279 ? 35.505 -32.048 39.994 1.00 11.11 276 ARG D O 1
ATOM 7855 N N . MET D 1 280 ? 35.066 -30.496 41.529 1.00 11.14 277 MET D N 1
ATOM 7856 C CA . MET D 1 280 ? 34.333 -29.733 40.531 1.00 11.56 277 MET D CA 1
ATOM 7857 C C . MET D 1 280 ? 34.377 -28.278 40.864 1.00 11.65 277 MET D C 1
ATOM 7858 O O . MET D 1 280 ? 35.134 -27.878 41.736 1.00 12.47 277 MET D O 1
ATOM 7863 N N . ILE D 1 281 ? 33.553 -27.488 40.170 1.00 11.25 278 ILE D N 1
ATOM 7864 C CA . ILE D 1 281 ? 33.415 -26.081 40.464 1.00 9.95 278 ILE D CA 1
ATOM 7865 C C . ILE D 1 281 ? 32.210 -25.863 41.405 1.00 9.01 278 ILE D C 1
ATOM 7866 O O . ILE D 1 281 ? 31.101 -26.396 41.200 1.00 8.23 278 ILE D O 1
ATOM 7872 N N . ALA E 1 6 ? 45.773 -20.933 -6.350 1.00 32.11 3 ALA E N 1
ATOM 7873 C CA . ALA E 1 6 ? 46.687 -20.782 -5.178 1.00 32.19 3 ALA E CA 1
ATOM 7874 C C . ALA E 1 6 ? 46.592 -19.372 -4.615 1.00 31.19 3 ALA E C 1
ATOM 7875 O O . ALA E 1 6 ? 46.110 -19.157 -3.495 1.00 31.98 3 ALA E O 1
ATOM 7877 N N . ASP E 1 7 ? 47.022 -18.412 -5.432 1.00 29.83 4 ASP E N 1
ATOM 7878 C CA . ASP E 1 7 ? 47.177 -17.031 -5.019 1.00 27.55 4 ASP E CA 1
ATOM 7879 C C . ASP E 1 7 ? 45.908 -16.418 -4.409 1.00 25.04 4 ASP E C 1
ATOM 7880 O O . ASP E 1 7 ? 45.996 -15.761 -3.375 1.00 25.18 4 ASP E O 1
ATOM 7885 N N . PHE E 1 8 ? 44.738 -16.662 -4.995 1.00 22.01 5 PHE E N 1
ATOM 7886 C CA . PHE E 1 8 ? 43.539 -15.945 -4.551 1.00 18.99 5 PHE E CA 1
ATOM 7887 C C . PHE E 1 8 ? 42.350 -16.786 -4.045 1.00 18.62 5 PHE E C 1
ATOM 7888 O O . PHE E 1 8 ? 41.239 -16.277 -3.901 1.00 17.47 5 PHE E O 1
ATOM 7896 N N . GLU E 1 9 ? 42.588 -18.059 -3.761 1.00 18.04 6 GLU E N 1
ATOM 7897 C CA . GLU E 1 9 ? 41.555 -18.937 -3.233 1.00 17.93 6 GLU E CA 1
ATOM 7898 C C . GLU E 1 9 ? 40.955 -18.314 -1.965 1.00 16.56 6 GLU E C 1
ATOM 7899 O O . GLU E 1 9 ? 41.674 -17.749 -1.147 1.00 14.80 6 GLU E O 1
ATOM 7905 N N . GLY E 1 10 ? 39.627 -18.414 -1.841 1.00 15.94 7 GLY E N 1
ATOM 7906 C CA . GLY E 1 10 ? 38.898 -17.825 -0.725 1.00 14.92 7 GLY E CA 1
ATOM 7907 C C . GLY E 1 10 ? 38.871 -16.312 -0.762 1.00 14.21 7 GLY E C 1
ATOM 7908 O O . GLY E 1 10 ? 38.519 -15.682 0.220 1.00 14.84 7 GLY E O 1
ATOM 7909 N N . LYS E 1 11 ? 39.261 -15.713 -1.885 1.00 13.01 8 LYS E N 1
ATOM 7910 C CA . LYS E 1 11 ? 39.038 -14.293 -2.069 1.00 12.25 8 LYS E CA 1
ATOM 7911 C C . LYS E 1 11 ? 37.853 -14.124 -2.982 1.00 11.47 8 LYS E C 1
ATOM 7912 O O . LYS E 1 11 ? 37.509 -15.036 -3.749 1.00 11.18 8 LYS E O 1
ATOM 7918 N N . THR E 1 12 ? 37.257 -12.948 -2.896 1.00 11.04 9 THR E N 1
ATOM 7919 C CA . THR E 1 12 ? 36.210 -12.517 -3.812 1.00 10.81 9 THR E CA 1
ATOM 7920 C C . THR E 1 12 ? 36.582 -11.186 -4.450 1.00 10.39 9 THR E C 1
ATOM 7921 O O . THR E 1 12 ? 37.139 -10.291 -3.790 1.00 9.42 9 THR E O 1
ATOM 7925 N N . ALA E 1 13 ? 36.247 -11.037 -5.734 1.00 9.28 10 ALA E N 1
ATOM 7926 C CA . ALA E 1 13 ? 36.584 -9.816 -6.415 1.00 8.92 10 ALA E CA 1
ATOM 7927 C C . ALA E 1 13 ? 35.388 -9.183 -7.071 1.00 8.97 10 ALA E C 1
ATOM 7928 O O . ALA E 1 13 ? 34.571 -9.890 -7.650 1.00 9.69 10 ALA E O 1
ATOM 7930 N N . LEU E 1 14 ? 35.295 -7.853 -6.997 1.00 7.88 11 LEU E N 1
ATOM 7931 C CA . LEU E 1 14 ? 34.304 -7.106 -7.794 1.00 8.13 11 LEU E CA 1
ATOM 7932 C C . LEU E 1 14 ? 34.973 -6.404 -8.959 1.00 7.97 11 LEU E C 1
ATOM 7933 O O . LEU E 1 14 ? 35.896 -5.627 -8.770 1.00 7.56 11 LEU E O 1
ATOM 7938 N N . ILE E 1 15 ? 34.470 -6.628 -10.163 1.00 8.91 12 ILE E N 1
ATOM 7939 C CA . ILE E 1 15 ? 34.982 -5.924 -11.329 1.00 9.39 12 ILE E CA 1
ATOM 7940 C C . ILE E 1 15 ? 33.852 -5.181 -12.047 1.00 9.09 12 ILE E C 1
ATOM 7941 O O . ILE E 1 15 ? 32.928 -5.803 -12.581 1.00 9.02 12 ILE E O 1
ATOM 7946 N N . THR E 1 16 ? 33.930 -3.850 -12.058 1.00 8.65 13 THR E N 1
ATOM 7947 C CA . THR E 1 16 ? 32.970 -3.064 -12.816 1.00 8.61 13 THR E CA 1
ATOM 7948 C C . THR E 1 16 ? 33.425 -3.043 -14.287 1.00 9.01 13 THR E C 1
ATOM 7949 O O . THR E 1 16 ? 34.615 -3.120 -14.567 1.00 10.02 13 THR E O 1
ATOM 7953 N N . GLY E 1 17 ? 32.490 -2.933 -15.220 1.00 9.03 14 GLY E N 1
ATOM 7954 C CA . GLY E 1 17 ? 32.843 -2.979 -16.637 1.00 9.25 14 GLY E CA 1
ATOM 7955 C C . GLY E 1 17 ? 33.363 -4.354 -16.994 1.00 9.70 14 GLY E C 1
ATOM 7956 O O . GLY E 1 17 ? 34.218 -4.494 -17.868 1.00 9.52 14 GLY E O 1
ATOM 7957 N N . GLY E 1 18 ? 32.840 -5.374 -16.318 1.00 9.84 15 GLY E N 1
ATOM 7958 C CA . GLY E 1 18 ? 33.367 -6.732 -16.459 1.00 10.75 15 GLY E CA 1
ATOM 7959 C C . GLY E 1 18 ? 32.775 -7.553 -17.584 1.00 11.51 15 GLY E C 1
ATOM 7960 O O . GLY E 1 18 ? 32.947 -8.784 -17.610 1.00 11.99 15 GLY E O 1
ATOM 7961 N N . ALA E 1 19 ? 32.067 -6.907 -18.515 1.00 11.91 16 ALA E N 1
ATOM 7962 C CA . ALA E 1 19 ? 31.374 -7.678 -19.563 1.00 12.19 16 ALA E CA 1
ATOM 7963 C C . ALA E 1 19 ? 32.283 -8.103 -20.719 1.00 12.07 16 ALA E C 1
ATOM 7964 O O . ALA E 1 19 ? 31.973 -9.078 -21.429 1.00 12.82 16 ALA E O 1
ATOM 7966 N N . ARG E 1 20 ? 33.400 -7.392 -20.898 1.00 11.10 17 ARG E N 1
ATOM 7967 C CA . ARG E 1 20 ? 34.313 -7.629 -22.035 1.00 10.60 17 ARG E CA 1
ATOM 7968 C C . ARG E 1 20 ? 35.613 -6.895 -21.805 1.00 10.24 17 ARG E C 1
ATOM 7969 O O . ARG E 1 20 ? 35.744 -6.160 -20.802 1.00 9.88 17 ARG E O 1
ATOM 7977 N N . GLY E 1 21 ? 36.558 -7.071 -22.737 1.00 8.78 18 GLY E N 1
ATOM 7978 C CA . GLY E 1 21 ? 37.816 -6.340 -22.712 1.00 8.43 18 GLY E CA 1
ATOM 7979 C C . GLY E 1 21 ? 38.651 -6.599 -21.465 1.00 7.91 18 GLY E C 1
ATOM 7980 O O . GLY E 1 21 ? 38.758 -7.742 -21.028 1.00 7.34 18 GLY E O 1
ATOM 7981 N N . MET E 1 22 ? 39.233 -5.535 -20.890 1.00 7.31 19 MET E N 1
ATOM 7982 C CA . MET E 1 22 ? 40.140 -5.683 -19.749 1.00 6.86 19 MET E CA 1
ATOM 7983 C C . MET E 1 22 ? 39.421 -6.196 -18.503 1.00 6.87 19 MET E C 1
ATOM 7984 O O . MET E 1 22 ? 39.992 -6.968 -17.742 1.00 6.60 19 MET E O 1
ATOM 7989 N N . GLY E 1 23 ? 38.170 -5.780 -18.306 1.00 6.93 20 GLY E N 1
ATOM 7990 C CA . GLY E 1 23 ? 37.444 -6.158 -17.098 1.00 7.29 20 GLY E CA 1
ATOM 7991 C C . GLY E 1 23 ? 37.211 -7.661 -17.100 1.00 7.49 20 GLY E C 1
ATOM 7992 O O . GLY E 1 23 ? 37.292 -8.315 -16.047 1.00 7.29 20 GLY E O 1
ATOM 7993 N N . ARG E 1 24 ? 36.898 -8.193 -18.288 1.00 7.44 21 ARG E N 1
ATOM 7994 C CA . ARG E 1 24 ? 36.742 -9.638 -18.483 1.00 8.07 21 ARG E CA 1
ATOM 7995 C C . ARG E 1 24 ? 38.062 -10.348 -18.258 1.00 7.28 21 ARG E C 1
ATOM 7996 O O . ARG E 1 24 ? 38.113 -11.339 -17.573 1.00 6.82 21 ARG E O 1
ATOM 8004 N N . SER E 1 25 ? 39.129 -9.840 -18.869 1.00 8.22 22 SER E N 1
ATOM 8005 C CA . SER E 1 25 ? 40.471 -10.373 -18.617 1.00 8.00 22 SER E CA 1
ATOM 8006 C C . SER E 1 25 ? 40.825 -10.481 -17.125 1.00 7.95 22 SER E C 1
ATOM 8007 O O . SER E 1 25 ? 41.332 -11.531 -16.662 1.00 7.76 22 SER E O 1
ATOM 8010 N N . HIS E 1 26 ? 40.572 -9.401 -16.378 1.00 6.69 23 HIS E N 1
ATOM 8011 C CA . HIS E 1 26 ? 40.841 -9.398 -14.956 1.00 6.63 23 HIS E CA 1
ATOM 8012 C C . HIS E 1 26 ? 39.960 -10.380 -14.211 1.00 6.85 23 HIS E C 1
ATOM 8013 O O . HIS E 1 26 ? 40.430 -11.065 -13.287 1.00 5.69 23 HIS E O 1
ATOM 8020 N N . ALA E 1 27 ? 38.682 -10.416 -14.591 1.00 6.27 24 ALA E N 1
ATOM 8021 C CA . ALA E 1 27 ? 37.742 -11.338 -13.979 1.00 8.29 24 ALA E CA 1
ATOM 8022 C C . ALA E 1 27 ? 38.192 -12.793 -14.193 1.00 8.94 24 ALA E C 1
ATOM 8023 O O . ALA E 1 27 ? 38.246 -13.589 -13.236 1.00 8.32 24 ALA E O 1
ATOM 8025 N N . VAL E 1 28 ? 38.555 -13.138 -15.432 1.00 8.98 25 VAL E N 1
ATOM 8026 C CA . VAL E 1 28 ? 38.875 -14.532 -15.704 1.00 9.55 25 VAL E CA 1
ATOM 8027 C C . VAL E 1 28 ? 40.183 -14.938 -15.014 1.00 9.61 25 VAL E C 1
ATOM 8028 O O . VAL E 1 28 ? 40.292 -16.044 -14.465 1.00 9.00 25 VAL E O 1
ATOM 8032 N N . ALA E 1 29 ? 41.165 -14.033 -15.033 1.00 8.77 26 ALA E N 1
ATOM 8033 C CA . ALA E 1 29 ? 42.461 -14.303 -14.396 1.00 9.42 26 ALA E CA 1
ATOM 8034 C C . ALA E 1 29 ? 42.349 -14.508 -12.881 1.00 9.47 26 ALA E C 1
ATOM 8035 O O . ALA E 1 29 ? 43.024 -15.365 -12.321 1.00 9.65 26 ALA E O 1
ATOM 8037 N N . LEU E 1 30 ? 41.498 -13.731 -12.227 1.00 9.56 27 LEU E N 1
ATOM 8038 C CA . LEU E 1 30 ? 41.302 -13.893 -10.787 1.00 11.33 27 LEU E CA 1
ATOM 8039 C C . LEU E 1 30 ? 40.522 -15.175 -10.477 1.00 12.48 27 LEU E C 1
ATOM 8040 O O . LEU E 1 30 ? 40.787 -15.837 -9.469 1.00 12.98 27 LEU E O 1
ATOM 8045 N N . ALA E 1 31 ? 39.573 -15.521 -11.353 1.00 12.87 28 ALA E N 1
ATOM 8046 C CA . ALA E 1 31 ? 38.833 -16.783 -11.236 1.00 12.90 28 ALA E CA 1
ATOM 8047 C C . ALA E 1 31 ? 39.801 -17.952 -11.316 1.00 13.51 28 ALA E C 1
ATOM 8048 O O . ALA E 1 31 ? 39.775 -18.822 -10.430 1.00 13.38 28 ALA E O 1
ATOM 8050 N N . GLU E 1 32 ? 40.686 -17.943 -12.320 1.00 13.81 29 GLU E N 1
ATOM 8051 C CA A GLU E 1 32 ? 41.703 -19.000 -12.523 0.50 14.76 29 GLU E CA 1
ATOM 8052 C CA B GLU E 1 32 ? 41.630 -19.060 -12.479 0.50 14.62 29 GLU E CA 1
ATOM 8053 C C . GLU E 1 32 ? 42.612 -19.189 -11.306 1.00 14.74 29 GLU E C 1
ATOM 8054 O O . GLU E 1 32 ? 43.145 -20.276 -11.064 1.00 15.14 29 GLU E O 1
ATOM 8065 N N . ALA E 1 33 ? 42.811 -18.106 -10.558 1.00 13.42 30 ALA E N 1
ATOM 8066 C CA . ALA E 1 33 ? 43.728 -18.117 -9.446 1.00 13.18 30 ALA E CA 1
ATOM 8067 C C . ALA E 1 33 ? 43.015 -18.428 -8.112 1.00 12.89 30 ALA E C 1
ATOM 8068 O O . ALA E 1 33 ? 43.653 -18.532 -7.052 1.00 13.51 30 ALA E O 1
ATOM 8070 N N . GLY E 1 34 ? 41.691 -18.564 -8.172 1.00 12.27 31 GLY E N 1
ATOM 8071 C CA . GLY E 1 34 ? 40.925 -19.067 -7.040 1.00 11.93 31 GLY E CA 1
ATOM 8072 C C . GLY E 1 34 ? 39.881 -18.145 -6.427 1.00 11.20 31 GLY E C 1
ATOM 8073 O O . GLY E 1 34 ? 39.225 -18.532 -5.467 1.00 11.46 31 GLY E O 1
ATOM 8074 N N . ALA E 1 35 ? 39.705 -16.944 -6.987 1.00 10.26 32 ALA E N 1
ATOM 8075 C CA . ALA E 1 35 ? 38.682 -16.002 -6.515 1.00 9.42 32 ALA E CA 1
ATOM 8076 C C . ALA E 1 35 ? 37.266 -16.242 -7.080 1.00 9.49 32 ALA E C 1
ATOM 8077 O O . ALA E 1 35 ? 37.103 -16.603 -8.247 1.00 8.75 32 ALA E O 1
ATOM 8079 N N . ASP E 1 36 ? 36.262 -16.026 -6.232 1.00 9.10 33 ASP E N 1
ATOM 8080 C CA . ASP E 1 36 ? 34.884 -15.829 -6.692 1.00 10.21 33 ASP E CA 1
ATOM 8081 C C . ASP E 1 36 ? 34.727 -14.380 -7.171 1.00 9.83 33 ASP E C 1
ATOM 8082 O O . ASP E 1 36 ? 35.477 -13.494 -6.760 1.00 9.46 33 ASP E O 1
ATOM 8087 N N . ILE E 1 37 ? 33.773 -14.161 -8.058 1.00 10.20 34 ILE E N 1
ATOM 8088 C CA . ILE E 1 37 ? 33.728 -12.931 -8.838 1.00 10.30 34 ILE E CA 1
ATOM 8089 C C . ILE E 1 37 ? 32.361 -12.302 -8.766 1.00 10.96 34 ILE E C 1
ATOM 8090 O O . ILE E 1 37 ? 31.339 -12.989 -8.862 1.00 12.33 34 ILE E O 1
ATOM 8095 N N . ALA E 1 38 ? 32.340 -10.990 -8.604 1.00 11.20 35 ALA E N 1
ATOM 8096 C CA . ALA E 1 38 ? 31.153 -10.211 -8.886 1.00 11.11 35 ALA E CA 1
ATOM 8097 C C . ALA E 1 38 ? 31.492 -9.240 -10.006 1.00 11.13 35 ALA E C 1
ATOM 8098 O O . ALA E 1 38 ? 32.435 -8.454 -9.900 1.00 9.70 35 ALA E O 1
ATOM 8100 N N . ILE E 1 39 ? 30.731 -9.320 -11.094 1.00 11.86 36 ILE E N 1
ATOM 8101 C CA . ILE E 1 39 ? 30.892 -8.404 -12.214 1.00 11.77 36 ILE E CA 1
ATOM 8102 C C . ILE E 1 39 ? 29.613 -7.632 -12.514 1.00 12.31 36 ILE E C 1
ATOM 8103 O O . ILE E 1 39 ? 28.486 -8.181 -12.458 1.00 12.01 36 ILE E O 1
ATOM 8108 N N . CYS E 1 40 ? 29.775 -6.356 -12.844 1.00 11.53 37 CYS E N 1
ATOM 8109 C CA . CYS E 1 40 ? 28.655 -5.587 -13.330 1.00 11.37 37 CYS E CA 1
ATOM 8110 C C . CYS E 1 40 ? 29.044 -4.783 -14.544 1.00 10.87 37 CYS E C 1
ATOM 8111 O O . CYS E 1 40 ? 30.233 -4.541 -14.800 1.00 10.67 37 CYS E O 1
ATOM 8114 N N . ASP E 1 41 ? 28.031 -4.356 -15.289 1.00 10.62 38 ASP E N 1
ATOM 8115 C CA . ASP E 1 41 ? 28.239 -3.594 -16.490 1.00 10.51 38 ASP E CA 1
ATOM 8116 C C . ASP E 1 41 ? 26.954 -2.904 -16.906 1.00 11.39 38 ASP E C 1
ATOM 8117 O O . ASP E 1 41 ? 25.852 -3.407 -16.663 1.00 11.84 38 ASP E O 1
ATOM 8122 N N . ARG E 1 42 ? 27.102 -1.776 -17.579 1.00 10.80 39 ARG E N 1
ATOM 8123 C CA . ARG E 1 42 ? 25.965 -1.033 -18.047 1.00 11.88 39 ARG E CA 1
ATOM 8124 C C . ARG E 1 42 ? 25.197 -1.799 -19.127 1.00 12.13 39 ARG E C 1
ATOM 8125 O O . ARG E 1 42 ? 23.979 -1.711 -19.190 1.00 12.44 39 ARG E O 1
ATOM 8133 N N . CYS E 1 43 ? 25.904 -2.545 -19.974 1.00 12.00 40 CYS E N 1
ATOM 8134 C CA . CYS E 1 43 ? 25.235 -3.364 -20.986 1.00 13.69 40 CYS E CA 1
ATOM 8135 C C . CYS E 1 43 ? 24.316 -2.521 -21.893 1.00 13.71 40 CYS E C 1
ATOM 8136 O O . CYS E 1 43 ? 23.297 -2.998 -22.356 1.00 14.27 40 CYS E O 1
ATOM 8139 N N . GLU E 1 44 ? 24.679 -1.263 -22.119 1.00 13.02 41 GLU E N 1
ATOM 8140 C CA . GLU E 1 44 ? 23.907 -0.389 -22.996 1.00 13.51 41 GLU E CA 1
ATOM 8141 C C . GLU E 1 44 ? 24.853 0.592 -23.672 1.00 13.08 41 GLU E C 1
ATOM 8142 O O . GLU E 1 44 ? 25.880 0.963 -23.095 1.00 11.81 41 GLU E O 1
ATOM 8144 N N . ASN E 1 45 ? 24.503 0.996 -24.895 1.00 12.96 42 ASN E N 1
ATOM 8145 C CA . ASN E 1 45 ? 25.236 2.036 -25.612 1.00 13.20 42 ASN E CA 1
ATOM 8146 C C . ASN E 1 45 ? 25.007 3.419 -24.998 1.00 12.94 42 ASN E C 1
ATOM 8147 O O . ASN E 1 45 ? 24.053 3.639 -24.253 1.00 11.85 42 ASN E O 1
ATOM 8152 N N . SER E 1 46 ? 25.909 4.338 -25.321 1.00 13.88 43 SER E N 1
ATOM 8153 C CA . SER E 1 46 ? 25.742 5.735 -24.987 1.00 14.57 43 SER E CA 1
ATOM 8154 C C . SER E 1 46 ? 25.691 6.558 -26.266 1.00 15.48 43 SER E C 1
ATOM 8155 O O . SER E 1 46 ? 26.555 6.432 -27.149 1.00 15.30 43 SER E O 1
ATOM 8158 N N . ASP E 1 47 ? 24.670 7.400 -26.368 1.00 16.57 44 ASP E N 1
ATOM 8159 C CA . ASP E 1 47 ? 24.543 8.326 -27.490 1.00 17.75 44 ASP E CA 1
ATOM 8160 C C . ASP E 1 47 ? 25.775 9.228 -27.633 1.00 16.59 44 ASP E C 1
ATOM 8161 O O . ASP E 1 47 ? 26.043 9.725 -28.712 1.00 17.19 44 ASP E O 1
ATOM 8166 N N . VAL E 1 48 ? 26.506 9.457 -26.547 1.00 14.73 45 VAL E N 1
ATOM 8167 C CA . VAL E 1 48 ? 27.658 10.379 -26.593 1.00 13.64 45 VAL E CA 1
ATOM 8168 C C . VAL E 1 48 ? 28.990 9.626 -26.756 1.00 13.03 45 VAL E C 1
ATOM 8169 O O . VAL E 1 48 ? 30.060 10.229 -26.711 1.00 13.70 45 VAL E O 1
ATOM 8173 N N . VAL E 1 49 ? 28.912 8.317 -26.961 1.00 11.72 46 VAL E N 1
ATOM 8174 C CA . VAL E 1 49 ? 30.084 7.480 -27.250 1.00 10.82 46 VAL E CA 1
ATOM 8175 C C . VAL E 1 49 ? 29.983 6.893 -28.656 1.00 10.92 46 VAL E C 1
ATOM 8176 O O . VAL E 1 49 ? 28.969 6.299 -29.022 1.00 9.12 46 VAL E O 1
ATOM 8180 N N . GLY E 1 50 ? 31.049 7.052 -29.440 1.00 11.49 47 GLY E N 1
ATOM 8181 C CA . GLY E 1 50 ? 30.999 6.670 -30.863 1.00 12.31 47 GLY E CA 1
ATOM 8182 C C . GLY E 1 50 ? 30.961 5.189 -31.196 1.00 12.23 47 GLY E C 1
ATOM 8183 O O . GLY E 1 50 ? 30.466 4.784 -32.264 1.00 14.12 47 GLY E O 1
ATOM 8184 N N . TYR E 1 51 ? 31.508 4.374 -30.311 1.00 11.63 48 TYR E N 1
ATOM 8185 C CA . TYR E 1 51 ? 31.633 2.930 -30.561 1.00 11.09 48 TYR E CA 1
ATOM 8186 C C . TYR E 1 51 ? 30.632 2.146 -29.664 1.00 10.46 48 TYR E C 1
ATOM 8187 O O . TYR E 1 51 ? 30.196 2.662 -28.621 1.00 10.20 48 TYR E O 1
ATOM 8196 N N . PRO E 1 52 ? 30.247 0.916 -30.071 1.00 10.52 49 PRO E N 1
ATOM 8197 C CA . PRO E 1 52 ? 29.240 0.207 -29.231 1.00 10.24 49 PRO E CA 1
ATOM 8198 C C . PRO E 1 52 ? 29.804 -0.232 -27.863 1.00 9.51 49 PRO E C 1
ATOM 8199 O O . PRO E 1 52 ? 30.980 -0.591 -27.757 1.00 10.09 49 PRO E O 1
ATOM 8203 N N . LEU E 1 53 ? 28.980 -0.184 -26.827 1.00 8.97 50 LEU E N 1
ATOM 8204 C CA . LEU E 1 53 ? 29.389 -0.682 -25.531 1.00 9.34 50 LEU E CA 1
ATOM 8205 C C . LEU E 1 53 ? 29.005 -2.164 -25.406 1.00 10.05 50 LEU E C 1
ATOM 8206 O O . LEU E 1 53 ? 28.475 -2.733 -26.347 1.00 10.76 50 LEU E O 1
ATOM 8211 N N . ALA E 1 54 ? 29.310 -2.790 -24.265 1.00 10.65 51 ALA E N 1
ATOM 8212 C CA . ALA E 1 54 ? 28.975 -4.198 -24.041 1.00 11.48 51 ALA E CA 1
ATOM 8213 C C . ALA E 1 54 ? 27.459 -4.466 -24.077 1.00 12.49 51 ALA E C 1
ATOM 8214 O O . ALA E 1 54 ? 26.660 -3.550 -23.948 1.00 12.49 51 ALA E O 1
ATOM 8216 N N . THR E 1 55 ? 27.073 -5.730 -24.244 1.00 13.43 52 THR E N 1
ATOM 8217 C CA . THR E 1 55 ? 25.661 -6.111 -24.205 1.00 14.48 52 THR E CA 1
ATOM 8218 C C . THR E 1 55 ? 25.418 -7.036 -23.009 1.00 14.93 52 THR E C 1
ATOM 8219 O O . THR E 1 55 ? 26.370 -7.473 -22.343 1.00 14.26 52 THR E O 1
ATOM 8223 N N . ALA E 1 56 ? 24.141 -7.336 -22.756 1.00 15.82 53 ALA E N 1
ATOM 8224 C CA . ALA E 1 56 ? 23.722 -8.438 -21.871 1.00 16.08 53 ALA E CA 1
ATOM 8225 C C . ALA E 1 56 ? 24.423 -9.763 -22.206 1.00 16.31 53 ALA E C 1
ATOM 8226 O O . ALA E 1 56 ? 24.890 -10.467 -21.304 1.00 16.00 53 ALA E O 1
ATOM 8228 N N . ASP E 1 57 ? 24.478 -10.111 -23.493 1.00 16.73 54 ASP E N 1
ATOM 8229 C CA . ASP E 1 57 ? 25.161 -11.340 -23.924 1.00 16.61 54 ASP E CA 1
ATOM 8230 C C . ASP E 1 57 ? 26.654 -11.388 -23.534 1.00 15.97 54 ASP E C 1
ATOM 8231 O O . ASP E 1 57 ? 27.129 -12.429 -23.075 1.00 15.85 54 ASP E O 1
ATOM 8236 N N . ASP E 1 58 ? 27.377 -10.273 -23.706 1.00 15.11 55 ASP E N 1
ATOM 8237 C CA . ASP E 1 58 ? 28.773 -10.170 -23.259 1.00 14.59 55 ASP E CA 1
ATOM 8238 C C . ASP E 1 58 ? 28.906 -10.469 -21.757 1.00 13.44 55 ASP E C 1
ATOM 8239 O O . ASP E 1 58 ? 29.765 -11.241 -21.344 1.00 14.30 55 ASP E O 1
ATOM 8244 N N . LEU E 1 59 ? 28.056 -9.857 -20.946 1.00 13.03 56 LEU E N 1
ATOM 8245 C CA . LEU E 1 59 ? 28.055 -10.098 -19.507 1.00 12.56 56 LEU E CA 1
ATOM 8246 C C . LEU E 1 59 ? 27.782 -11.563 -19.163 1.00 12.79 56 LEU E C 1
ATOM 8247 O O . LEU E 1 59 ? 28.533 -12.158 -18.381 1.00 12.70 56 LEU E O 1
ATOM 8252 N N . ALA E 1 60 ? 26.749 -12.160 -19.773 1.00 13.21 57 ALA E N 1
ATOM 8253 C CA . ALA E 1 60 ? 26.511 -13.617 -19.636 1.00 13.30 57 ALA E CA 1
ATOM 8254 C C . ALA E 1 60 ? 27.716 -14.440 -20.043 1.00 12.94 57 ALA E C 1
ATOM 8255 O O . ALA E 1 60 ? 27.999 -15.463 -19.423 1.00 14.18 57 ALA E O 1
ATOM 8257 N N . GLU E 1 61 ? 28.421 -14.004 -21.078 1.00 12.60 58 GLU E N 1
ATOM 8258 C CA . GLU E 1 61 ? 29.630 -14.682 -21.536 1.00 13.47 58 GLU E CA 1
ATOM 8259 C C . GLU E 1 61 ? 30.800 -14.673 -20.503 1.00 12.94 58 GLU E C 1
ATOM 8260 O O . GLU E 1 61 ? 31.412 -15.708 -20.262 1.00 12.94 58 GLU E O 1
ATOM 8266 N N . THR E 1 62 ? 31.109 -13.514 -19.906 1.00 12.66 59 THR E N 1
ATOM 8267 C CA . THR E 1 62 ? 32.117 -13.459 -18.837 1.00 11.53 59 THR E CA 1
ATOM 8268 C C . THR E 1 62 ? 31.721 -14.379 -17.662 1.00 12.25 59 THR E C 1
ATOM 8269 O O . THR E 1 62 ? 32.572 -15.079 -17.108 1.00 12.49 59 THR E O 1
ATOM 8273 N N . VAL E 1 63 ? 30.436 -14.377 -17.295 1.00 12.54 60 VAL E N 1
ATOM 8274 C CA . VAL E 1 63 ? 29.929 -15.249 -16.231 1.00 12.96 60 VAL E CA 1
ATOM 8275 C C . VAL E 1 63 ? 30.244 -16.718 -16.534 1.00 13.28 60 VAL E C 1
ATOM 8276 O O . VAL E 1 63 ? 30.715 -17.461 -15.642 1.00 13.03 60 VAL E O 1
ATOM 8280 N N . ALA E 1 64 ? 29.963 -17.133 -17.778 1.00 13.19 61 ALA E N 1
ATOM 8281 C CA . ALA E 1 64 ? 30.206 -18.515 -18.202 1.00 13.49 61 ALA E CA 1
ATOM 8282 C C . ALA E 1 64 ? 31.694 -18.813 -18.153 1.00 13.10 61 ALA E C 1
ATOM 8283 O O . ALA E 1 64 ? 32.098 -19.863 -17.635 1.00 13.03 61 ALA E O 1
ATOM 8285 N N . LEU E 1 65 ? 32.498 -17.890 -18.689 1.00 12.42 62 LEU E N 1
ATOM 8286 C CA . LEU E 1 65 ? 33.954 -18.035 -18.649 1.00 12.52 62 LEU E CA 1
ATOM 8287 C C . LEU E 1 65 ? 34.447 -18.222 -17.217 1.00 13.10 62 LEU E C 1
ATOM 8288 O O . LEU E 1 65 ? 35.242 -19.125 -16.962 1.00 13.37 62 LEU E O 1
ATOM 8293 N N . VAL E 1 66 ? 33.955 -17.392 -16.285 1.00 12.80 63 VAL E N 1
ATOM 8294 C CA . VAL E 1 66 ? 34.314 -17.525 -14.866 1.00 12.48 63 VAL E CA 1
ATOM 8295 C C . VAL E 1 66 ? 33.883 -18.881 -14.269 1.00 13.78 63 VAL E C 1
ATOM 8296 O O . VAL E 1 66 ? 34.677 -19.549 -13.603 1.00 13.54 63 VAL E O 1
ATOM 8300 N N . GLU E 1 67 ? 32.634 -19.282 -14.507 1.00 14.68 64 GLU E N 1
ATOM 8301 C CA . GLU E 1 67 ? 32.084 -20.498 -13.890 1.00 16.52 64 GLU E CA 1
ATOM 8302 C C . GLU E 1 67 ? 32.732 -21.778 -14.423 1.00 17.27 64 GLU E C 1
ATOM 8303 O O . GLU E 1 67 ? 32.757 -22.801 -13.724 1.00 17.24 64 GLU E O 1
ATOM 8309 N N . LYS E 1 68 ? 33.242 -21.701 -15.652 1.00 17.81 65 LYS E N 1
ATOM 8310 C CA . LYS E 1 68 ? 34.032 -22.767 -16.293 1.00 19.34 65 LYS E CA 1
ATOM 8311 C C . LYS E 1 68 ? 35.279 -23.129 -15.464 1.00 18.57 65 LYS E C 1
ATOM 8312 O O . LYS E 1 68 ? 35.728 -24.271 -15.482 1.00 18.93 65 LYS E O 1
ATOM 8318 N N . THR E 1 69 ? 35.838 -22.138 -14.763 1.00 17.97 66 THR E N 1
ATOM 8319 C CA . THR E 1 69 ? 36.968 -22.341 -13.824 1.00 17.29 66 THR E CA 1
ATOM 8320 C C . THR E 1 69 ? 36.525 -23.054 -12.538 1.00 17.59 66 THR E C 1
ATOM 8321 O O . THR E 1 69 ? 37.351 -23.561 -11.793 1.00 17.81 66 THR E O 1
ATOM 8325 N N . GLY E 1 70 ? 35.225 -23.083 -12.274 1.00 17.86 67 GLY E N 1
ATOM 8326 C CA . GLY E 1 70 ? 34.699 -23.773 -11.097 1.00 19.00 67 GLY E CA 1
ATOM 8327 C C . GLY E 1 70 ? 34.365 -22.816 -9.965 1.00 19.27 67 GLY E C 1
ATOM 8328 O O . GLY E 1 70 ? 33.705 -23.189 -8.989 1.00 19.70 67 GLY E O 1
ATOM 8329 N N . ARG E 1 71 ? 34.807 -21.572 -10.105 1.00 19.16 68 ARG E N 1
ATOM 8330 C CA . ARG E 1 71 ? 34.469 -20.521 -9.152 1.00 19.00 68 ARG E CA 1
ATOM 8331 C C . ARG E 1 71 ? 32.998 -20.065 -9.281 1.00 19.39 68 ARG E C 1
ATOM 8332 O O . ARG E 1 71 ? 32.308 -20.381 -10.258 1.00 19.04 68 ARG E O 1
ATOM 8334 N N . ARG E 1 72 ? 32.522 -19.359 -8.258 1.00 19.65 69 ARG E N 1
ATOM 8335 C CA . ARG E 1 72 ? 31.183 -18.764 -8.259 1.00 20.18 69 ARG E CA 1
ATOM 8336 C C . ARG E 1 72 ? 31.222 -17.362 -8.852 1.00 19.21 69 ARG E C 1
ATOM 8337 O O . ARG E 1 72 ? 32.215 -16.632 -8.699 1.00 18.61 69 ARG E O 1
ATOM 8345 N N . CYS E 1 73 ? 30.140 -17.001 -9.548 1.00 18.17 70 CYS E N 1
ATOM 8346 C CA . CYS E 1 73 ? 30.053 -15.705 -10.200 1.00 16.65 70 CYS E CA 1
ATOM 8347 C C . CYS E 1 73 ? 28.631 -15.159 -10.143 1.00 16.73 70 CYS E C 1
ATOM 8348 O O . CYS E 1 73 ? 27.682 -15.881 -10.429 1.00 16.64 70 CYS E O 1
ATOM 8351 N N . ILE E 1 74 ? 28.492 -13.896 -9.728 1.00 15.40 71 ILE E N 1
ATOM 8352 C CA . ILE E 1 74 ? 27.236 -13.179 -9.876 1.00 15.24 71 ILE E CA 1
ATOM 8353 C C . ILE E 1 74 ? 27.437 -11.968 -10.792 1.00 14.98 71 ILE E C 1
ATOM 8354 O O . ILE E 1 74 ? 28.549 -11.448 -10.914 1.00 14.67 71 ILE E O 1
ATOM 8359 N N . SER E 1 75 ? 26.367 -11.537 -11.445 1.00 15.06 72 SER E N 1
ATOM 8360 C CA . SER E 1 75 ? 26.416 -10.381 -12.332 1.00 14.99 72 SER E CA 1
ATOM 8361 C C . SER E 1 75 ? 25.162 -9.542 -12.202 1.00 15.46 72 SER E C 1
ATOM 8362 O O . SER E 1 75 ? 24.103 -10.033 -11.770 1.00 16.12 72 SER E O 1
ATOM 8365 N N . ALA E 1 76 ? 25.282 -8.286 -12.624 1.00 15.28 73 ALA E N 1
ATOM 8366 C CA . ALA E 1 76 ? 24.180 -7.344 -12.618 1.00 15.27 73 ALA E CA 1
ATOM 8367 C C . ALA E 1 76 ? 24.413 -6.315 -13.700 1.00 15.15 73 ALA E C 1
ATOM 8368 O O . ALA E 1 76 ? 25.572 -5.969 -14.008 1.00 14.37 73 ALA E O 1
ATOM 8370 N N . LYS E 1 77 ? 23.324 -5.841 -14.292 1.00 14.61 74 LYS E N 1
ATOM 8371 C CA . LYS E 1 77 ? 23.395 -4.677 -15.153 1.00 14.99 74 LYS E CA 1
ATOM 8372 C C . LYS E 1 77 ? 23.404 -3.439 -14.236 1.00 14.62 74 LYS E C 1
ATOM 8373 O O . LYS E 1 77 ? 22.423 -3.161 -13.520 1.00 14.87 74 LYS E O 1
ATOM 8379 N N . VAL E 1 78 ? 24.540 -2.737 -14.199 1.00 13.61 75 VAL E N 1
ATOM 8380 C CA . VAL E 1 78 ? 24.691 -1.594 -13.290 1.00 11.96 75 VAL E CA 1
ATOM 8381 C C . VAL E 1 78 ? 25.430 -0.495 -14.005 1.00 11.87 75 VAL E C 1
ATOM 8382 O O . VAL E 1 78 ? 26.510 -0.738 -14.568 1.00 10.76 75 VAL E O 1
ATOM 8386 N N . ASP E 1 79 ? 24.843 0.705 -13.991 1.00 11.41 76 ASP E N 1
ATOM 8387 C CA . ASP E 1 79 ? 25.537 1.925 -14.408 1.00 11.48 76 ASP E CA 1
ATOM 8388 C C . ASP E 1 79 ? 26.318 2.441 -13.206 1.00 11.01 76 ASP E C 1
ATOM 8389 O O . ASP E 1 79 ? 25.725 2.753 -12.167 1.00 11.52 76 ASP E O 1
ATOM 8394 N N . VAL E 1 80 ? 27.637 2.569 -13.353 1.00 9.85 77 VAL E N 1
ATOM 8395 C CA . VAL E 1 80 ? 28.477 3.033 -12.225 1.00 9.17 77 VAL E CA 1
ATOM 8396 C C . VAL E 1 80 ? 28.226 4.478 -11.797 1.00 8.80 77 VAL E C 1
ATOM 8397 O O . VAL E 1 80 ? 28.625 4.879 -10.709 1.00 7.83 77 VAL E O 1
ATOM 8401 N N . LYS E 1 81 ? 27.554 5.244 -12.663 1.00 9.21 78 LYS E N 1
ATOM 8402 C CA . LYS E 1 81 ? 27.101 6.587 -12.348 1.00 9.37 78 LYS E CA 1
ATOM 8403 C C . LYS E 1 81 ? 26.002 6.550 -11.295 1.00 10.47 78 LYS E C 1
ATOM 8404 O O . LYS E 1 81 ? 25.651 7.591 -10.711 1.00 10.03 78 LYS E O 1
ATOM 8410 N N . ASP E 1 82 ? 25.463 5.354 -11.050 1.00 10.62 79 ASP E N 1
ATOM 8411 C CA . ASP E 1 82 ? 24.335 5.201 -10.147 1.00 11.13 79 ASP E CA 1
ATOM 8412 C C . ASP E 1 82 ? 24.807 4.614 -8.823 1.00 10.15 79 ASP E C 1
ATOM 8413 O O . ASP E 1 82 ? 24.888 3.387 -8.672 1.00 9.95 79 ASP E O 1
ATOM 8418 N N . ARG E 1 83 ? 25.065 5.484 -7.845 1.00 9.51 80 ARG E N 1
ATOM 8419 C CA . ARG E 1 83 ? 25.608 5.034 -6.555 1.00 8.95 80 ARG E CA 1
ATOM 8420 C C . ARG E 1 83 ? 24.722 4.027 -5.844 1.00 8.99 80 ARG E C 1
ATOM 8421 O O . ARG E 1 83 ? 25.228 3.027 -5.361 1.00 8.14 80 ARG E O 1
ATOM 8429 N N . ALA E 1 84 ? 23.409 4.285 -5.798 1.00 9.94 81 ALA E N 1
ATOM 8430 C CA . ALA E 1 84 ? 22.444 3.374 -5.164 1.00 10.56 81 ALA E CA 1
ATOM 8431 C C . ALA E 1 84 ? 22.441 1.989 -5.803 1.00 11.26 81 ALA E C 1
ATOM 8432 O O . ALA E 1 84 ? 22.475 0.969 -5.103 1.00 10.75 81 ALA E O 1
ATOM 8434 N N . ALA E 1 85 ? 22.423 1.960 -7.135 1.00 12.33 82 ALA E N 1
ATOM 8435 C CA . ALA E 1 85 ? 22.480 0.700 -7.872 1.00 13.24 82 ALA E CA 1
ATOM 8436 C C . ALA E 1 85 ? 23.713 -0.124 -7.501 1.00 13.66 82 ALA E C 1
ATOM 8437 O O . ALA E 1 85 ? 23.573 -1.303 -7.173 1.00 14.59 82 ALA E O 1
ATOM 8439 N N . LEU E 1 86 ? 24.906 0.495 -7.528 1.00 13.86 83 LEU E N 1
ATOM 8440 C CA . LEU E 1 86 ? 26.151 -0.177 -7.133 1.00 13.61 83 LEU E CA 1
ATOM 8441 C C . LEU E 1 86 ? 26.130 -0.657 -5.701 1.00 13.71 83 LEU E C 1
ATOM 8442 O O . LEU E 1 86 ? 26.602 -1.752 -5.421 1.00 13.40 83 LEU E O 1
ATOM 8447 N N . GLU E 1 87 ? 25.625 0.173 -4.791 1.00 14.03 84 GLU E N 1
ATOM 8448 C CA . GLU E 1 87 ? 25.571 -0.222 -3.392 1.00 15.07 84 GLU E CA 1
ATOM 8449 C C . GLU E 1 87 ? 24.679 -1.438 -3.183 1.00 14.99 84 GLU E C 1
ATOM 8450 O O . GLU E 1 87 ? 24.986 -2.269 -2.335 1.00 14.42 84 GLU E O 1
ATOM 8456 N N . SER E 1 88 ? 23.568 -1.525 -3.925 1.00 15.21 85 SER E N 1
ATOM 8457 C CA A SER E 1 88 ? 22.680 -2.688 -3.831 0.70 14.99 85 SER E CA 1
ATOM 8458 C CA B SER E 1 88 ? 22.684 -2.685 -3.822 0.30 15.10 85 SER E CA 1
ATOM 8459 C C . SER E 1 88 ? 23.402 -3.951 -4.294 1.00 15.05 85 SER E C 1
ATOM 8460 O O . SER E 1 88 ? 23.381 -4.973 -3.582 1.00 15.10 85 SER E O 1
ATOM 8465 N N . PHE E 1 89 ? 24.038 -3.876 -5.479 1.00 13.87 86 PHE E N 1
ATOM 8466 C CA . PHE E 1 89 ? 24.788 -5.014 -6.050 1.00 13.77 86 PHE E CA 1
ATOM 8467 C C . PHE E 1 89 ? 25.980 -5.456 -5.163 1.00 13.08 86 PHE E C 1
ATOM 8468 O O . PHE E 1 89 ? 26.227 -6.652 -5.008 1.00 11.92 86 PHE E O 1
ATOM 8476 N N . VAL E 1 90 ? 26.713 -4.484 -4.593 1.00 12.89 87 VAL E N 1
ATOM 8477 C CA . VAL E 1 90 ? 27.751 -4.761 -3.586 1.00 11.71 87 VAL E CA 1
ATOM 8478 C C . VAL E 1 90 ? 27.160 -5.517 -2.382 1.00 12.78 87 VAL E C 1
ATOM 8479 O O . VAL E 1 90 ? 27.762 -6.482 -1.892 1.00 12.27 87 VAL E O 1
ATOM 8483 N N . ALA E 1 91 ? 25.981 -5.105 -1.915 1.00 13.66 88 ALA E N 1
ATOM 8484 C CA . ALA E 1 91 ? 25.307 -5.834 -0.817 1.00 15.41 88 ALA E CA 1
ATOM 8485 C C . ALA E 1 91 ? 24.951 -7.274 -1.260 1.00 16.52 88 ALA E C 1
ATOM 8486 O O . ALA E 1 91 ? 25.183 -8.247 -0.529 1.00 15.91 88 ALA E O 1
ATOM 8488 N N . GLU E 1 92 ? 24.405 -7.401 -2.466 1.00 17.75 89 GLU E N 1
ATOM 8489 C CA . GLU E 1 92 ? 24.166 -8.722 -3.061 1.00 20.17 89 GLU E CA 1
ATOM 8490 C C . GLU E 1 92 ? 25.440 -9.595 -2.988 1.00 20.33 89 GLU E C 1
ATOM 8491 O O . GLU E 1 92 ? 25.422 -10.693 -2.415 1.00 20.45 89 GLU E O 1
ATOM 8497 N N . ALA E 1 93 ? 26.541 -9.087 -3.541 1.00 20.98 90 ALA E N 1
ATOM 8498 C CA . ALA E 1 93 ? 27.832 -9.800 -3.527 1.00 21.77 90 ALA E CA 1
ATOM 8499 C C . ALA E 1 93 ? 28.362 -10.127 -2.125 1.00 22.27 90 ALA E C 1
ATOM 8500 O O . ALA E 1 93 ? 28.836 -11.242 -1.888 1.00 22.53 90 ALA E O 1
ATOM 8502 N N . GLU E 1 94 ? 28.277 -9.167 -1.210 1.00 22.42 91 GLU E N 1
ATOM 8503 C CA . GLU E 1 94 ? 28.715 -9.378 0.173 1.00 23.71 91 GLU E CA 1
ATOM 8504 C C . GLU E 1 94 ? 27.970 -10.548 0.830 1.00 24.23 91 GLU E C 1
ATOM 8505 O O . GLU E 1 94 ? 28.575 -11.341 1.572 1.00 25.06 91 GLU E O 1
ATOM 8511 N N . ASP E 1 95 ? 26.675 -10.653 0.529 1.00 24.03 92 ASP E N 1
ATOM 8512 C CA . ASP E 1 95 ? 25.796 -11.661 1.100 1.00 24.65 92 ASP E CA 1
ATOM 8513 C C . ASP E 1 95 ? 25.868 -13.015 0.383 1.00 24.90 92 ASP E C 1
ATOM 8514 O O . ASP E 1 95 ? 25.821 -14.051 1.038 1.00 25.02 92 ASP E O 1
ATOM 8516 N N . THR E 1 96 ? 25.975 -12.999 -0.949 1.00 24.61 93 THR E N 1
ATOM 8517 C CA . THR E 1 96 ? 26.042 -14.232 -1.767 1.00 24.75 93 THR E CA 1
ATOM 8518 C C . THR E 1 96 ? 27.439 -14.868 -1.705 1.00 24.38 93 THR E C 1
ATOM 8519 O O . THR E 1 96 ? 27.569 -16.092 -1.695 1.00 24.55 93 THR E O 1
ATOM 8523 N N . LEU E 1 97 ? 28.482 -14.040 -1.630 1.00 23.18 94 LEU E N 1
ATOM 8524 C CA . LEU E 1 97 ? 29.838 -14.546 -1.746 1.00 22.72 94 LEU E CA 1
ATOM 8525 C C . LEU E 1 97 ? 30.728 -14.384 -0.507 1.00 22.60 94 LEU E C 1
ATOM 8526 O O . LEU E 1 97 ? 31.865 -14.820 -0.528 1.00 22.68 94 LEU E O 1
ATOM 8531 N N . GLY E 1 98 ? 30.233 -13.756 0.555 1.00 22.86 95 GLY E N 1
ATOM 8532 C CA . GLY E 1 98 ? 31.007 -13.658 1.811 1.00 23.26 95 GLY E CA 1
ATOM 8533 C C . GLY E 1 98 ? 31.996 -12.488 1.964 1.00 22.70 95 GLY E C 1
ATOM 8534 O O . GLY E 1 98 ? 33.081 -12.641 2.530 1.00 23.42 95 GLY E O 1
ATOM 8535 N N . GLY E 1 99 ? 31.603 -11.315 1.483 1.00 22.17 96 GLY E N 1
ATOM 8536 C CA . GLY E 1 99 ? 32.463 -10.132 1.485 1.00 20.71 96 GLY E CA 1
ATOM 8537 C C . GLY E 1 99 ? 33.275 -9.945 0.206 1.00 19.03 96 GLY E C 1
ATOM 8538 O O . GLY E 1 99 ? 33.594 -10.898 -0.501 1.00 19.46 96 GLY E O 1
ATOM 8539 N N . ILE E 1 100 ? 33.599 -8.700 -0.100 1.00 17.14 97 ILE E N 1
ATOM 8540 C CA . ILE E 1 100 ? 34.418 -8.407 -1.249 1.00 15.49 97 ILE E CA 1
ATOM 8541 C C . ILE E 1 100 ? 35.802 -8.036 -0.708 1.00 14.86 97 ILE E C 1
ATOM 8542 O O . ILE E 1 100 ? 35.935 -7.182 0.203 1.00 14.51 97 ILE E O 1
ATOM 8547 N N . ASP E 1 101 ? 36.817 -8.711 -1.240 1.00 13.15 98 ASP E N 1
ATOM 8548 C CA . ASP E 1 101 ? 38.218 -8.492 -0.840 1.00 12.83 98 ASP E CA 1
ATOM 8549 C C . ASP E 1 101 ? 38.942 -7.558 -1.814 1.00 11.31 98 ASP E C 1
ATOM 8550 O O . ASP E 1 101 ? 39.904 -6.874 -1.466 1.00 10.57 98 ASP E O 1
ATOM 8555 N N . ILE E 1 102 ? 38.475 -7.570 -3.055 1.00 10.28 99 ILE E N 1
ATOM 8556 C CA . ILE E 1 102 ? 39.168 -6.929 -4.156 1.00 9.44 99 ILE E CA 1
ATOM 8557 C C . ILE E 1 102 ? 38.158 -6.185 -5.022 1.00 9.74 99 ILE E C 1
ATOM 8558 O O . ILE E 1 102 ? 37.130 -6.774 -5.397 1.00 11.27 99 ILE E O 1
ATOM 8563 N N . ALA E 1 103 ? 38.430 -4.908 -5.318 1.00 8.93 100 ALA E N 1
ATOM 8564 C CA . ALA E 1 103 ? 37.607 -4.143 -6.265 1.00 8.27 100 ALA E CA 1
ATOM 8565 C C . ALA E 1 103 ? 38.480 -3.569 -7.336 1.00 7.79 100 ALA E C 1
ATOM 8566 O O . ALA E 1 103 ? 39.536 -3.021 -7.040 1.00 7.41 100 ALA E O 1
ATOM 8568 N N . ILE E 1 104 ? 38.025 -3.685 -8.579 1.00 7.49 101 ILE E N 1
ATOM 8569 C CA . ILE E 1 104 ? 38.715 -3.125 -9.720 1.00 6.94 101 ILE E CA 1
ATOM 8570 C C . ILE E 1 104 ? 37.722 -2.246 -10.421 1.00 6.50 101 ILE E C 1
ATOM 8571 O O . ILE E 1 104 ? 36.765 -2.737 -11.000 1.00 6.58 101 ILE E O 1
ATOM 8576 N N . THR E 1 105 ? 37.946 -0.935 -10.335 1.00 6.74 102 THR E N 1
ATOM 8577 C CA . THR E 1 105 ? 37.047 0.069 -10.901 1.00 6.43 102 THR E CA 1
ATOM 8578 C C . THR E 1 105 ? 37.325 0.276 -12.409 1.00 6.39 102 THR E C 1
ATOM 8579 O O . THR E 1 105 ? 37.878 1.293 -12.852 1.00 6.97 102 THR E O 1
ATOM 8583 N N . ASN E 1 106 ? 36.914 -0.692 -13.198 1.00 5.79 103 ASN E N 1
ATOM 8584 C CA . ASN E 1 106 ? 37.355 -0.771 -14.586 1.00 5.93 103 ASN E CA 1
ATOM 8585 C C . ASN E 1 106 ? 36.365 -0.161 -15.597 1.00 6.47 103 ASN E C 1
ATOM 8586 O O . ASN E 1 106 ? 36.736 0.167 -16.716 1.00 7.79 103 ASN E O 1
ATOM 8591 N N . ALA E 1 107 ? 35.108 -0.010 -15.219 1.00 6.18 104 ALA E N 1
ATOM 8592 C CA . ALA E 1 107 ? 34.167 0.611 -16.138 1.00 7.54 104 ALA E CA 1
ATOM 8593 C C . ALA E 1 107 ? 34.683 1.967 -16.597 1.00 7.45 104 ALA E C 1
ATOM 8594 O O . ALA E 1 107 ? 35.046 2.828 -15.767 1.00 7.15 104 ALA E O 1
ATOM 8596 N N . GLY E 1 108 ? 34.703 2.162 -17.909 1.00 7.52 105 GLY E N 1
ATOM 8597 C CA . GLY E 1 108 ? 35.057 3.464 -18.444 1.00 7.85 105 GLY E CA 1
ATOM 8598 C C . GLY E 1 108 ? 34.711 3.641 -19.901 1.00 8.47 105 GLY E C 1
ATOM 8599 O O . GLY E 1 108 ? 34.451 2.666 -20.623 1.00 8.89 105 GLY E O 1
ATOM 8600 N N . ILE E 1 109 ? 34.738 4.894 -20.351 1.00 8.30 106 ILE E N 1
ATOM 8601 C CA . ILE E 1 109 ? 34.515 5.169 -21.757 1.00 8.14 106 ILE E CA 1
ATOM 8602 C C . ILE E 1 109 ? 35.582 6.121 -22.303 1.00 9.05 106 ILE E C 1
ATOM 8603 O O . ILE E 1 109 ? 36.275 6.795 -21.525 1.00 9.00 106 ILE E O 1
ATOM 8608 N N . SER E 1 110 ? 35.719 6.153 -23.631 1.00 9.19 107 SER E N 1
ATOM 8609 C CA . SER E 1 110 ? 36.617 7.098 -24.303 1.00 10.77 107 SER E CA 1
ATOM 8610 C C . SER E 1 110 ? 35.858 7.904 -25.360 1.00 10.98 107 SER E C 1
ATOM 8611 O O . SER E 1 110 ? 34.889 7.392 -25.969 1.00 10.22 107 SER E O 1
ATOM 8614 N N . THR E 1 111 ? 36.300 9.149 -25.550 1.00 9.87 108 THR E N 1
ATOM 8615 C CA . THR E 1 111 ? 35.734 10.062 -26.553 1.00 10.31 108 THR E CA 1
ATOM 8616 C C . THR E 1 111 ? 36.809 10.928 -27.188 1.00 10.69 108 THR E C 1
ATOM 8617 O O . THR E 1 111 ? 37.940 10.992 -26.699 1.00 9.64 108 THR E O 1
ATOM 8621 N N . ILE E 1 112 ? 36.433 11.582 -28.292 1.00 11.24 109 ILE E N 1
ATOM 8622 C CA . ILE E 1 112 ? 37.308 12.448 -29.061 1.00 12.06 109 ILE E CA 1
ATOM 8623 C C . ILE E 1 112 ? 36.497 13.660 -29.476 1.00 13.06 109 ILE E C 1
ATOM 8624 O O . ILE E 1 112 ? 35.447 13.528 -30.121 1.00 13.05 109 ILE E O 1
ATOM 8629 N N . ALA E 1 113 ? 36.975 14.841 -29.081 1.00 12.89 110 ALA E N 1
ATOM 8630 C CA . ALA E 1 113 ? 36.272 16.086 -29.299 1.00 13.64 110 ALA E CA 1
ATOM 8631 C C . ALA E 1 113 ? 37.176 17.226 -28.886 1.00 13.94 110 ALA E C 1
ATOM 8632 O O . ALA E 1 113 ? 37.689 17.260 -27.751 1.00 14.12 110 ALA E O 1
ATOM 8634 N N . LEU E 1 114 ? 37.335 18.168 -29.796 1.00 13.86 111 LEU E N 1
ATOM 8635 C CA . LEU E 1 114 ? 38.179 19.335 -29.571 1.00 14.34 111 LEU E CA 1
ATOM 8636 C C . LEU E 1 114 ? 37.436 20.360 -28.744 1.00 14.07 111 LEU E C 1
ATOM 8637 O O . LEU E 1 114 ? 36.255 20.530 -28.949 1.00 13.57 111 LEU E O 1
ATOM 8642 N N . LEU E 1 115 ? 38.118 21.017 -27.798 1.00 14.18 112 LEU E N 1
ATOM 8643 C CA . LEU E 1 115 ? 37.593 22.268 -27.205 1.00 14.77 112 LEU E CA 1
ATOM 8644 C C . LEU E 1 115 ? 37.632 23.347 -28.289 1.00 15.07 112 LEU E C 1
ATOM 8645 O O . LEU E 1 115 ? 38.497 23.275 -29.175 1.00 15.60 112 LEU E O 1
ATOM 8650 N N . PRO E 1 116 ? 36.715 24.341 -28.244 1.00 15.45 113 PRO E N 1
ATOM 8651 C CA . PRO E 1 116 ? 35.564 24.552 -27.337 1.00 15.51 113 PRO E CA 1
ATOM 8652 C C . PRO E 1 116 ? 34.309 23.771 -27.726 1.00 16.19 113 PRO E C 1
ATOM 8653 O O . PRO E 1 116 ? 33.310 23.894 -27.030 1.00 15.93 113 PRO E O 1
ATOM 8657 N N . GLU E 1 117 ? 34.360 22.984 -28.813 1.00 16.13 114 GLU E N 1
ATOM 8658 C CA . GLU E 1 117 ? 33.186 22.219 -29.270 1.00 16.56 114 GLU E CA 1
ATOM 8659 C C . GLU E 1 117 ? 33.134 20.815 -28.683 1.00 16.16 114 GLU E C 1
ATOM 8660 O O . GLU E 1 117 ? 32.977 19.823 -29.424 1.00 17.02 114 GLU E O 1
ATOM 8662 N N . VAL E 1 118 ? 33.315 20.723 -27.365 1.00 14.11 115 VAL E N 1
ATOM 8663 C CA . VAL E 1 118 ? 32.993 19.508 -26.636 1.00 11.55 115 VAL E CA 1
ATOM 8664 C C . VAL E 1 118 ? 31.610 19.823 -26.069 1.00 11.18 115 VAL E C 1
ATOM 8665 O O . VAL E 1 118 ? 31.406 20.871 -25.459 1.00 10.42 115 VAL E O 1
ATOM 8669 N N . GLU E 1 119 ? 30.670 18.914 -26.289 1.00 9.77 116 GLU E N 1
ATOM 8670 C CA . GLU E 1 119 ? 29.291 19.092 -25.863 1.00 9.80 116 GLU E CA 1
ATOM 8671 C C . GLU E 1 119 ? 29.192 18.729 -24.372 1.00 8.92 116 GLU E C 1
ATOM 8672 O O . GLU E 1 119 ? 29.893 17.832 -23.896 1.00 6.83 116 GLU E O 1
ATOM 8674 N N . SER E 1 120 ? 28.355 19.458 -23.638 1.00 8.45 117 SER E N 1
ATOM 8675 C CA . SER E 1 120 ? 28.208 19.227 -22.196 1.00 8.51 117 SER E CA 1
ATOM 8676 C C . SER E 1 120 ? 27.754 17.785 -21.851 1.00 8.40 117 SER E C 1
ATOM 8677 O O . SER E 1 120 ? 28.256 17.187 -20.901 1.00 7.79 117 SER E O 1
ATOM 8680 N N . ALA E 1 121 ? 26.827 17.239 -22.637 1.00 8.91 118 ALA E N 1
ATOM 8681 C CA . ALA E 1 121 ? 26.336 15.866 -22.446 1.00 8.94 118 ALA E CA 1
ATOM 8682 C C . ALA E 1 121 ? 27.480 14.854 -22.486 1.00 8.26 118 ALA E C 1
ATOM 8683 O O . ALA E 1 121 ? 27.477 13.896 -21.729 1.00 7.21 118 ALA E O 1
ATOM 8685 N N . GLN E 1 122 ? 28.450 15.085 -23.367 1.00 8.22 119 GLN E N 1
ATOM 8686 C CA . GLN E 1 122 ? 29.593 14.197 -23.508 1.00 7.87 119 GLN E CA 1
ATOM 8687 C C . GLN E 1 122 ? 30.592 14.367 -22.324 1.00 7.77 119 GLN E C 1
ATOM 8688 O O . GLN E 1 122 ? 31.001 13.367 -21.708 1.00 5.76 119 GLN E O 1
ATOM 8694 N N . TRP E 1 123 ? 30.930 15.618 -21.990 1.00 6.99 120 TRP E N 1
ATOM 8695 C CA . TRP E 1 123 ? 31.715 15.880 -20.770 1.00 7.74 120 TRP E CA 1
ATOM 8696 C C . TRP E 1 123 ? 31.095 15.169 -19.569 1.00 7.13 120 TRP E C 1
ATOM 8697 O O . TRP E 1 123 ? 31.797 14.488 -18.829 1.00 7.79 120 TRP E O 1
ATOM 8708 N N . ASP E 1 124 ? 29.785 15.339 -19.394 1.00 7.02 121 ASP E N 1
ATOM 8709 C CA . ASP E 1 124 ? 29.064 14.800 -18.250 1.00 7.07 121 ASP E CA 1
ATOM 8710 C C . ASP E 1 124 ? 29.199 13.284 -18.159 1.00 7.41 121 ASP E C 1
ATOM 8711 O O . ASP E 1 124 ? 29.454 12.736 -17.086 1.00 5.84 121 ASP E O 1
ATOM 8716 N N . GLU E 1 125 ? 29.042 12.612 -19.302 1.00 8.12 122 GLU E N 1
ATOM 8717 C CA . GLU E 1 125 ? 29.093 11.144 -19.368 1.00 8.57 122 GLU E CA 1
ATOM 8718 C C . GLU E 1 125 ? 30.468 10.535 -19.079 1.00 8.04 122 GLU E C 1
ATOM 8719 O O . GLU E 1 125 ? 30.553 9.453 -18.504 1.00 8.06 122 GLU E O 1
ATOM 8725 N N . VAL E 1 126 ? 31.522 11.199 -19.536 1.00 7.80 123 VAL E N 1
ATOM 8726 C CA . VAL E 1 126 ? 32.888 10.750 -19.324 1.00 7.34 123 VAL E CA 1
ATOM 8727 C C . VAL E 1 126 ? 33.331 11.043 -17.876 1.00 7.08 123 VAL E C 1
ATOM 8728 O O . VAL E 1 126 ? 33.836 10.170 -17.184 1.00 7.13 123 VAL E O 1
ATOM 8732 N N . ILE E 1 127 ? 33.123 12.269 -17.414 1.00 7.60 124 ILE E N 1
ATOM 8733 C CA . ILE E 1 127 ? 33.387 12.601 -16.019 1.00 7.54 124 ILE E CA 1
ATOM 8734 C C . ILE E 1 127 ? 32.592 11.650 -15.152 1.00 7.83 124 ILE E C 1
ATOM 8735 O O . ILE E 1 127 ? 33.155 10.952 -14.288 1.00 8.78 124 ILE E O 1
ATOM 8740 N N . GLY E 1 128 ? 31.300 11.561 -15.441 1.00 7.26 125 GLY E N 1
ATOM 8741 C CA . GLY E 1 128 ? 30.390 10.716 -14.701 1.00 7.65 125 GLY E CA 1
ATOM 8742 C C . GLY E 1 128 ? 30.805 9.261 -14.611 1.00 7.41 125 GLY E C 1
ATOM 8743 O O . GLY E 1 128 ? 30.925 8.730 -13.521 1.00 7.93 125 GLY E O 1
ATOM 8744 N N . THR E 1 129 ? 31.005 8.610 -15.750 1.00 7.17 126 THR E N 1
ATOM 8745 C CA . THR E 1 129 ? 31.418 7.205 -15.784 1.00 6.34 126 THR E CA 1
ATOM 8746 C C . THR E 1 129 ? 32.826 6.946 -15.222 1.00 5.74 126 THR E C 1
ATOM 8747 O O . THR E 1 129 ? 32.979 6.124 -14.330 1.00 5.54 126 THR E O 1
ATOM 8751 N N . ASN E 1 130 ? 33.837 7.634 -15.759 1.00 4.82 127 ASN E N 1
ATOM 8752 C CA . ASN E 1 130 ? 35.236 7.346 -15.442 1.00 4.35 127 ASN E CA 1
ATOM 8753 C C . ASN E 1 130 ? 35.662 7.807 -14.049 1.00 4.52 127 ASN E C 1
ATOM 8754 O O . ASN E 1 130 ? 36.394 7.100 -13.349 1.00 3.76 127 ASN E O 1
ATOM 8759 N N . LEU E 1 131 ? 35.220 9.005 -13.652 1.00 4.07 128 LEU E N 1
ATOM 8760 C CA . LEU E 1 131 ? 35.689 9.559 -12.406 1.00 3.49 128 LEU E CA 1
ATOM 8761 C C . LEU E 1 131 ? 34.666 9.349 -11.294 1.00 3.91 128 LEU E C 1
ATOM 8762 O O . LEU E 1 131 ? 34.966 8.749 -10.267 1.00 3.56 128 LEU E O 1
ATOM 8767 N N . THR E 1 132 ? 33.455 9.857 -11.502 1.00 3.90 129 THR E N 1
ATOM 8768 C CA . THR E 1 132 ? 32.427 9.742 -10.496 1.00 4.49 129 THR E CA 1
ATOM 8769 C C . THR E 1 132 ? 32.086 8.271 -10.282 1.00 4.18 129 THR E C 1
ATOM 8770 O O . THR E 1 132 ? 31.832 7.862 -9.154 1.00 4.76 129 THR E O 1
ATOM 8774 N N . GLY E 1 133 ? 32.089 7.486 -11.360 1.00 4.11 130 GLY E N 1
ATOM 8775 C CA . GLY E 1 133 ? 31.824 6.051 -11.266 1.00 3.87 130 GLY E CA 1
ATOM 8776 C C . GLY E 1 133 ? 32.864 5.335 -10.417 1.00 3.82 130 GLY E C 1
ATOM 8777 O O . GLY E 1 133 ? 32.541 4.403 -9.691 1.00 3.95 130 GLY E O 1
ATOM 8778 N N . THR E 1 134 ? 34.115 5.778 -10.508 1.00 4.08 131 THR E N 1
ATOM 8779 C CA . THR E 1 134 ? 35.207 5.265 -9.655 1.00 4.77 131 THR E CA 1
ATOM 8780 C C . THR E 1 134 ? 34.988 5.621 -8.198 1.00 5.27 131 THR E C 1
ATOM 8781 O O . THR E 1 134 ? 35.179 4.765 -7.303 1.00 5.59 131 THR E O 1
ATOM 8785 N N . PHE E 1 135 ? 34.634 6.886 -7.951 1.00 5.44 132 PHE E N 1
ATOM 8786 C CA . PHE E 1 135 ? 34.264 7.355 -6.606 1.00 6.07 132 PHE E CA 1
ATOM 8787 C C . PHE E 1 135 ? 33.119 6.523 -6.028 1.00 6.60 132 PHE E C 1
ATOM 8788 O O . PHE E 1 135 ? 33.197 6.096 -4.880 1.00 7.62 132 PHE E O 1
ATOM 8796 N N . ASN E 1 136 ? 32.069 6.295 -6.817 1.00 6.76 133 ASN E N 1
ATOM 8797 C CA . ASN E 1 136 ? 30.882 5.563 -6.338 1.00 6.90 133 ASN E CA 1
ATOM 8798 C C . ASN E 1 136 ? 31.191 4.141 -5.993 1.00 6.55 133 ASN E C 1
ATOM 8799 O O . ASN E 1 136 ? 30.569 3.563 -5.082 1.00 5.88 133 ASN E O 1
ATOM 8804 N N . THR E 1 137 ? 32.075 3.555 -6.801 1.00 6.44 134 THR E N 1
ATOM 8805 C CA . THR E 1 137 ? 32.492 2.181 -6.600 1.00 5.69 134 THR E CA 1
ATOM 8806 C C . THR E 1 137 ? 33.366 2.024 -5.350 1.00 5.62 134 THR E C 1
ATOM 8807 O O . THR E 1 137 ? 33.216 1.025 -4.637 1.00 5.12 134 THR E O 1
ATOM 8811 N N . ILE E 1 138 ? 34.271 2.977 -5.096 1.00 4.84 135 ILE E N 1
ATOM 8812 C CA . ILE E 1 138 ? 35.097 2.928 -3.870 1.00 5.52 135 ILE E CA 1
ATOM 8813 C C . ILE E 1 138 ? 34.196 3.164 -2.638 1.00 6.60 135 ILE E C 1
ATOM 8814 O O . ILE E 1 138 ? 34.308 2.494 -1.584 1.00 7.31 135 ILE E O 1
ATOM 8819 N N . ALA E 1 139 ? 33.307 4.128 -2.777 1.00 6.23 136 ALA E N 1
ATOM 8820 C CA . ALA E 1 139 ? 32.381 4.454 -1.726 1.00 7.19 136 ALA E CA 1
ATOM 8821 C C . ALA E 1 139 ? 31.498 3.251 -1.412 1.00 7.34 136 ALA E C 1
ATOM 8822 O O . ALA E 1 139 ? 31.305 2.962 -0.249 1.00 7.08 136 ALA E O 1
ATOM 8824 N N . ALA E 1 140 ? 31.047 2.520 -2.437 1.00 7.53 137 ALA E N 1
ATOM 8825 C CA . ALA E 1 140 ? 30.242 1.303 -2.258 1.00 8.09 137 ALA E CA 1
ATOM 8826 C C . ALA E 1 140 ? 30.953 0.133 -1.554 1.00 8.90 137 ALA E C 1
ATOM 8827 O O . ALA E 1 140 ? 30.470 -0.342 -0.509 1.00 9.86 137 ALA E O 1
ATOM 8829 N N . VAL E 1 141 ? 32.090 -0.313 -2.092 1.00 8.60 138 VAL E N 1
ATOM 8830 C CA . VAL E 1 141 ? 32.818 -1.473 -1.518 1.00 9.43 138 VAL E CA 1
ATOM 8831 C C . VAL E 1 141 ? 33.478 -1.233 -0.163 1.00 9.49 138 VAL E C 1
ATOM 8832 O O . VAL E 1 141 ? 33.694 -2.189 0.613 1.00 10.08 138 VAL E O 1
ATOM 8836 N N . ALA E 1 142 ? 33.817 0.028 0.087 1.00 9.48 139 ALA E N 1
ATOM 8837 C CA . ALA E 1 142 ? 34.657 0.400 1.220 1.00 10.40 139 ALA E CA 1
ATOM 8838 C C . ALA E 1 142 ? 34.080 0.065 2.592 1.00 10.68 139 ALA E C 1
ATOM 8839 O O . ALA E 1 142 ? 34.811 -0.448 3.415 1.00 11.78 139 ALA E O 1
ATOM 8841 N N . PRO E 1 143 ? 32.774 0.316 2.830 1.00 11.13 140 PRO E N 1
ATOM 8842 C CA . PRO E 1 143 ? 32.212 -0.032 4.140 1.00 11.58 140 PRO E CA 1
ATOM 8843 C C . PRO E 1 143 ? 32.490 -1.457 4.603 1.00 11.61 140 PRO E C 1
ATOM 8844 O O . PRO E 1 143 ? 32.956 -1.631 5.722 1.00 13.07 140 PRO E O 1
ATOM 8848 N N . GLY E 1 144 ? 32.200 -2.461 3.782 1.00 10.85 141 GLY E N 1
ATOM 8849 C CA . GLY E 1 144 ? 32.520 -3.857 4.120 1.00 11.10 141 GLY E CA 1
ATOM 8850 C C . GLY E 1 144 ? 34.003 -4.209 4.281 1.00 11.03 141 GLY E C 1
ATOM 8851 O O . GLY E 1 144 ? 34.392 -4.951 5.219 1.00 10.67 141 GLY E O 1
ATOM 8852 N N . MET E 1 145 ? 34.833 -3.719 3.351 1.00 11.01 142 MET E N 1
ATOM 8853 C CA . MET E 1 145 ? 36.302 -3.840 3.494 1.00 10.60 142 MET E CA 1
ATOM 8854 C C . MET E 1 145 ? 36.751 -3.285 4.869 1.00 11.09 142 MET E C 1
ATOM 8855 O O . MET E 1 145 ? 37.545 -3.916 5.566 1.00 10.93 142 MET E O 1
ATOM 8860 N N . ILE E 1 146 ? 36.216 -2.135 5.257 1.00 10.74 143 ILE E N 1
ATOM 8861 C CA . ILE E 1 146 ? 36.490 -1.580 6.603 1.00 11.20 143 ILE E CA 1
ATOM 8862 C C . ILE E 1 146 ? 36.060 -2.555 7.692 1.00 12.22 143 ILE E C 1
ATOM 8863 O O . ILE E 1 146 ? 36.826 -2.805 8.628 1.00 11.36 143 ILE E O 1
ATOM 8868 N N . LYS E 1 147 ? 34.841 -3.106 7.572 1.00 12.69 144 LYS E N 1
ATOM 8869 C CA . LYS E 1 147 ? 34.294 -3.994 8.619 1.00 14.22 144 LYS E CA 1
ATOM 8870 C C . LYS E 1 147 ? 35.186 -5.204 8.765 1.00 13.75 144 LYS E C 1
ATOM 8871 O O . LYS E 1 147 ? 35.497 -5.615 9.861 1.00 14.43 144 LYS E O 1
ATOM 8877 N N . ARG E 1 148 ? 35.646 -5.716 7.641 1.00 13.22 145 ARG E N 1
ATOM 8878 C CA . ARG E 1 148 ? 36.529 -6.880 7.626 1.00 13.14 145 ARG E CA 1
ATOM 8879 C C . ARG E 1 148 ? 38.027 -6.547 7.780 1.00 12.70 145 ARG E C 1
ATOM 8880 O O . ARG E 1 148 ? 38.841 -7.450 7.929 1.00 12.82 145 ARG E O 1
ATOM 8888 N N . ASN E 1 149 ? 38.373 -5.263 7.736 1.00 11.32 146 ASN E N 1
ATOM 8889 C CA . ASN E 1 149 ? 39.769 -4.810 7.859 1.00 10.67 146 ASN E CA 1
ATOM 8890 C C . ASN E 1 149 ? 40.700 -5.491 6.865 1.00 9.66 146 ASN E C 1
ATOM 8891 O O . ASN E 1 149 ? 41.805 -5.946 7.220 1.00 8.94 146 ASN E O 1
ATOM 8896 N N . TYR E 1 150 ? 40.223 -5.551 5.631 1.00 7.99 147 TYR E N 1
ATOM 8897 C CA . TYR E 1 150 ? 40.999 -6.023 4.486 1.00 8.18 147 TYR E CA 1
ATOM 8898 C C . TYR E 1 150 ? 40.443 -5.488 3.164 1.00 7.02 147 TYR E C 1
ATOM 8899 O O . TYR E 1 150 ? 39.261 -5.655 2.846 1.00 5.08 147 TYR E O 1
ATOM 8908 N N . GLY E 1 151 ? 41.309 -4.876 2.369 1.00 6.95 148 GLY E N 1
ATOM 8909 C CA . GLY E 1 151 ? 40.941 -4.660 0.971 1.00 7.20 148 GLY E CA 1
ATOM 8910 C C . GLY E 1 151 ? 42.053 -4.327 0.002 1.00 6.66 148 GLY E C 1
ATOM 8911 O O . GLY E 1 151 ? 43.066 -3.714 0.383 1.00 5.95 148 GLY E O 1
ATOM 8912 N N . ARG E 1 152 ? 41.847 -4.730 -1.248 1.00 5.23 149 ARG E N 1
ATOM 8913 C CA . ARG E 1 152 ? 42.696 -4.321 -2.358 1.00 5.52 149 ARG E CA 1
ATOM 8914 C C . ARG E 1 152 ? 41.811 -3.709 -3.454 1.00 5.32 149 ARG E C 1
ATOM 8915 O O . ARG E 1 152 ? 41.022 -4.387 -4.080 1.00 5.38 149 ARG E O 1
ATOM 8923 N N . ILE E 1 153 ? 41.940 -2.401 -3.639 1.00 5.13 150 ILE E N 1
ATOM 8924 C CA . ILE E 1 153 ? 41.200 -1.671 -4.657 1.00 3.96 150 ILE E CA 1
ATOM 8925 C C . ILE E 1 153 ? 42.198 -1.247 -5.749 1.00 3.40 150 ILE E C 1
ATOM 8926 O O . ILE E 1 153 ? 43.230 -0.670 -5.447 1.00 3.78 150 ILE E O 1
ATOM 8931 N N . VAL E 1 154 ? 41.906 -1.556 -7.009 1.00 3.82 151 VAL E N 1
ATOM 8932 C CA . VAL E 1 154 ? 42.743 -1.102 -8.142 1.00 4.28 151 VAL E CA 1
ATOM 8933 C C . VAL E 1 154 ? 41.880 -0.214 -9.020 1.00 4.25 151 VAL E C 1
ATOM 8934 O O . VAL E 1 154 ? 40.811 -0.621 -9.417 1.00 4.97 151 VAL E O 1
ATOM 8938 N N . THR E 1 155 ? 42.299 1.033 -9.232 1.00 4.88 152 THR E N 1
ATOM 8939 C CA . THR E 1 155 ? 41.588 1.908 -10.135 1.00 4.53 152 THR E CA 1
ATOM 8940 C C . THR E 1 155 ? 42.273 1.808 -11.489 1.00 4.72 152 THR E C 1
ATOM 8941 O O . THR E 1 155 ? 43.404 1.291 -11.617 1.00 3.62 152 THR E O 1
ATOM 8945 N N . VAL E 1 156 ? 41.582 2.270 -12.515 1.00 4.94 153 VAL E N 1
ATOM 8946 C CA . VAL E 1 156 ? 42.147 2.197 -13.846 1.00 5.47 153 VAL E CA 1
ATOM 8947 C C . VAL E 1 156 ? 42.199 3.585 -14.409 1.00 5.21 153 VAL E C 1
ATOM 8948 O O . VAL E 1 156 ? 41.177 4.176 -14.729 1.00 5.21 153 VAL E O 1
ATOM 8952 N N . SER E 1 157 ? 43.411 4.109 -14.485 1.00 6.11 154 SER E N 1
ATOM 8953 C CA . SER E 1 157 ? 43.622 5.447 -14.993 1.00 6.35 154 SER E CA 1
ATOM 8954 C C . SER E 1 157 ? 44.008 5.241 -16.435 1.00 6.51 154 SER E C 1
ATOM 8955 O O . SER E 1 157 ? 43.349 4.492 -17.151 1.00 7.71 154 SER E O 1
ATOM 8958 N N . SER E 1 158 ? 45.071 5.883 -16.871 1.00 6.61 155 SER E N 1
ATOM 8959 C CA . SER E 1 158 ? 45.545 5.700 -18.218 1.00 7.34 155 SER E CA 1
ATOM 8960 C C . SER E 1 158 ? 46.895 6.389 -18.332 1.00 8.29 155 SER E C 1
ATOM 8961 O O . SER E 1 158 ? 47.273 7.212 -17.482 1.00 6.73 155 SER E O 1
ATOM 8964 N N . MET E 1 159 ? 47.626 6.007 -19.377 1.00 9.47 156 MET E N 1
ATOM 8965 C CA . MET E 1 159 ? 48.682 6.819 -19.976 1.00 10.74 156 MET E CA 1
ATOM 8966 C C . MET E 1 159 ? 48.311 8.313 -19.950 1.00 10.54 156 MET E C 1
ATOM 8967 O O . MET E 1 159 ? 49.131 9.204 -19.618 1.00 10.44 156 MET E O 1
ATOM 8972 N N . LEU E 1 160 ? 47.066 8.577 -20.324 1.00 9.72 157 LEU E N 1
ATOM 8973 C CA . LEU E 1 160 ? 46.558 9.931 -20.442 1.00 9.71 157 LEU E CA 1
ATOM 8974 C C . LEU E 1 160 ? 46.155 10.532 -19.071 1.00 9.35 157 LEU E C 1
ATOM 8975 O O . LEU E 1 160 ? 45.795 11.708 -18.992 1.00 9.50 157 LEU E O 1
ATOM 8980 N N . GLY E 1 161 ? 46.226 9.719 -18.009 1.00 8.13 158 GLY E N 1
ATOM 8981 C CA . GLY E 1 161 ? 46.081 10.217 -16.625 1.00 6.41 158 GLY E CA 1
ATOM 8982 C C . GLY E 1 161 ? 47.293 10.962 -16.067 1.00 6.09 158 GLY E C 1
ATOM 8983 O O . GLY E 1 161 ? 47.203 11.568 -15.001 1.00 4.75 158 GLY E O 1
ATOM 8984 N N . HIS E 1 162 ? 48.430 10.899 -16.770 1.00 6.97 159 HIS E N 1
ATOM 8985 C CA . HIS E 1 162 ? 49.621 11.707 -16.428 1.00 7.45 159 HIS E CA 1
ATOM 8986 C C . HIS E 1 162 ? 50.304 12.321 -17.635 1.00 8.52 159 HIS E C 1
ATOM 8987 O O . HIS E 1 162 ? 51.517 12.587 -17.637 1.00 9.06 159 HIS E O 1
ATOM 8994 N N . SER E 1 163 ? 49.499 12.590 -18.661 1.00 9.44 160 SER E N 1
ATOM 8995 C CA . SER E 1 163 ? 49.933 13.343 -19.828 1.00 10.56 160 SER E CA 1
ATOM 8996 C C . SER E 1 163 ? 48.709 13.975 -20.451 1.00 10.22 160 SER E C 1
ATOM 8997 O O . SER E 1 163 ? 47.672 14.144 -19.797 1.00 11.00 160 SER E O 1
ATOM 9000 N N . ALA E 1 164 ? 48.828 14.335 -21.712 1.00 9.54 161 ALA E N 1
ATOM 9001 C CA . ALA E 1 164 ? 47.727 14.972 -22.426 1.00 9.59 161 ALA E CA 1
ATOM 9002 C C . ALA E 1 164 ? 47.996 14.916 -23.906 1.00 9.43 161 ALA E C 1
ATOM 9003 O O . ALA E 1 164 ? 49.140 14.787 -24.320 1.00 9.99 161 ALA E O 1
ATOM 9005 N N . ASN E 1 165 ? 46.936 15.053 -24.693 1.00 9.90 162 ASN E N 1
ATOM 9006 C CA . ASN E 1 165 ? 47.025 15.067 -26.149 1.00 10.55 162 ASN E CA 1
ATOM 9007 C C . ASN E 1 165 ? 45.874 15.941 -26.677 1.00 10.12 162 ASN E C 1
ATOM 9008 O O . ASN E 1 165 ? 45.130 16.503 -25.892 1.00 9.88 162 ASN E O 1
ATOM 9013 N N . PHE E 1 166 ? 45.753 16.072 -27.988 1.00 9.85 163 PHE E N 1
ATOM 9014 C CA . PHE E 1 166 ? 44.670 16.824 -28.605 1.00 10.34 163 PHE E CA 1
ATOM 9015 C C . PHE E 1 166 ? 43.292 16.142 -28.465 1.00 10.19 163 PHE E C 1
ATOM 9016 O O . PHE E 1 166 ? 43.177 14.899 -28.452 1.00 9.80 163 PHE E O 1
ATOM 9024 N N . ALA E 1 167 ? 42.262 16.973 -28.356 1.00 10.23 164 ALA E N 1
ATOM 9025 C CA . ALA E 1 167 ? 40.864 16.547 -28.490 1.00 10.82 164 ALA E CA 1
ATOM 9026 C C . ALA E 1 167 ? 40.444 15.468 -27.481 1.00 10.81 164 ALA E C 1
ATOM 9027 O O . ALA E 1 167 ? 39.591 14.610 -27.753 1.00 10.93 164 ALA E O 1
ATOM 9029 N N . GLN E 1 168 ? 41.043 15.494 -26.306 1.00 10.65 165 GLN E N 1
ATOM 9030 C CA . GLN E 1 168 ? 40.678 14.490 -25.320 1.00 11.11 165 GLN E CA 1
ATOM 9031 C C . GLN E 1 168 ? 40.423 15.052 -23.951 1.00 9.83 165 GLN E C 1
ATOM 9032 O O . GLN E 1 168 ? 40.536 14.326 -22.970 1.00 10.02 165 GLN E O 1
ATOM 9038 N N . ALA E 1 169 ? 40.052 16.332 -23.884 1.00 9.64 166 ALA E N 1
ATOM 9039 C CA . ALA E 1 169 ? 39.846 16.989 -22.587 1.00 9.24 166 ALA E CA 1
ATOM 9040 C C . ALA E 1 169 ? 38.952 16.233 -21.602 1.00 8.74 166 ALA E C 1
ATOM 9041 O O . ALA E 1 169 ? 39.270 16.183 -20.414 1.00 8.65 166 ALA E O 1
ATOM 9043 N N . SER E 1 170 ? 37.830 15.669 -22.059 1.00 8.74 167 SER E N 1
ATOM 9044 C CA . SER E 1 170 ? 36.899 14.961 -21.124 1.00 9.03 167 SER E CA 1
ATOM 9045 C C . SER E 1 170 ? 37.564 13.729 -20.480 1.00 8.15 167 SER E C 1
ATOM 9046 O O . SER E 1 170 ? 37.504 13.521 -19.267 1.00 7.73 167 SER E O 1
ATOM 9049 N N . TYR E 1 171 ? 38.170 12.917 -21.332 1.00 8.07 168 TYR E N 1
ATOM 9050 C CA . TYR E 1 171 ? 38.874 11.706 -20.945 1.00 7.47 168 TYR E CA 1
ATOM 9051 C C . TYR E 1 171 ? 40.098 11.959 -20.065 1.00 6.46 168 TYR E C 1
ATOM 9052 O O . TYR E 1 171 ? 40.199 11.383 -18.989 1.00 6.71 168 TYR E O 1
ATOM 9061 N N . VAL E 1 172 ? 41.023 12.805 -20.533 1.00 6.45 169 VAL E N 1
ATOM 9062 C CA . VAL E 1 172 ? 42.230 13.185 -19.780 1.00 5.69 169 VAL E CA 1
ATOM 9063 C C . VAL E 1 172 ? 41.867 13.760 -18.407 1.00 6.37 169 VAL E C 1
ATOM 9064 O O . VAL E 1 172 ? 42.397 13.311 -17.365 1.00 6.68 169 VAL E O 1
ATOM 9068 N N . SER E 1 173 ? 40.965 14.744 -18.382 1.00 6.57 170 SER E N 1
ATOM 9069 C CA . SER E 1 173 ? 40.473 15.263 -17.091 1.00 6.78 170 SER E CA 1
ATOM 9070 C C . SER E 1 173 ? 39.994 14.147 -16.163 1.00 6.66 170 SER E C 1
ATOM 9071 O O . SER E 1 173 ? 40.371 14.126 -14.986 1.00 6.82 170 SER E O 1
ATOM 9074 N N . SER E 1 174 ? 39.165 13.232 -16.672 1.00 5.43 171 SER E N 1
ATOM 9075 C CA . SER E 1 174 ? 38.644 12.169 -15.814 1.00 5.47 171 SER E CA 1
ATOM 9076 C C . SER E 1 174 ? 39.760 11.270 -15.287 1.00 5.65 171 SER E C 1
ATOM 9077 O O . SER E 1 174 ? 39.727 10.839 -14.131 1.00 6.45 171 SER E O 1
ATOM 9080 N N . LYS E 1 175 ? 40.747 10.991 -16.138 1.00 5.92 172 LYS E N 1
ATOM 9081 C CA . LYS E 1 175 ? 41.812 10.060 -15.789 1.00 5.55 172 LYS E CA 1
ATOM 9082 C C . LYS E 1 175 ? 42.869 10.681 -14.873 1.00 4.85 172 LYS E C 1
ATOM 9083 O O . LYS E 1 175 ? 43.436 9.962 -14.054 1.00 5.22 172 LYS E O 1
ATOM 9089 N N . TRP E 1 176 ? 43.081 11.995 -14.964 1.00 4.19 173 TRP E N 1
ATOM 9090 C CA . TRP E 1 176 ? 43.871 12.720 -13.927 1.00 4.10 173 TRP E CA 1
ATOM 9091 C C . TRP E 1 176 ? 43.146 12.682 -12.609 1.00 3.91 173 TRP E C 1
ATOM 9092 O O . TRP E 1 176 ? 43.736 12.435 -11.570 1.00 4.30 173 TRP E O 1
ATOM 9103 N N . GLY E 1 177 ? 41.847 12.920 -12.653 1.00 3.68 174 GLY E N 1
ATOM 9104 C CA . GLY E 1 177 ? 41.048 12.953 -11.432 1.00 4.09 174 GLY E CA 1
ATOM 9105 C C . GLY E 1 177 ? 41.059 11.605 -10.737 1.00 4.16 174 GLY E C 1
ATOM 9106 O O . GLY E 1 177 ? 41.068 11.530 -9.522 1.00 3.51 174 GLY E O 1
ATOM 9107 N N . VAL E 1 178 ? 41.053 10.533 -11.531 1.00 4.65 175 VAL E N 1
ATOM 9108 C CA . VAL E 1 178 ? 41.150 9.189 -11.004 1.00 5.14 175 VAL E CA 1
ATOM 9109 C C . VAL E 1 178 ? 42.443 8.944 -10.176 1.00 4.69 175 VAL E C 1
ATOM 9110 O O . VAL E 1 178 ? 42.404 8.258 -9.150 1.00 4.51 175 VAL E O 1
ATOM 9114 N N . ILE E 1 179 ? 43.563 9.497 -10.630 1.00 3.56 176 ILE E N 1
ATOM 9115 C CA . ILE E 1 179 ? 44.792 9.398 -9.870 1.00 3.40 176 ILE E CA 1
ATOM 9116 C C . ILE E 1 179 ? 44.736 10.176 -8.562 1.00 3.53 176 ILE E C 1
ATOM 9117 O O . ILE E 1 179 ? 45.100 9.617 -7.516 1.00 3.62 176 ILE E O 1
ATOM 9122 N N . GLY E 1 180 ? 44.298 11.439 -8.603 1.00 3.64 177 GLY E N 1
ATOM 9123 C CA . GLY E 1 180 ? 43.973 12.173 -7.372 1.00 3.80 177 GLY E CA 1
ATOM 9124 C C . GLY E 1 180 ? 43.038 11.410 -6.421 1.00 3.75 177 GLY E C 1
ATOM 9125 O O . GLY E 1 180 ? 43.317 11.277 -5.217 1.00 3.86 177 GLY E O 1
ATOM 9126 N N . LEU E 1 181 ? 41.913 10.925 -6.940 1.00 3.62 178 LEU E N 1
ATOM 9127 C CA . LEU E 1 181 ? 40.993 10.057 -6.159 1.00 3.59 178 LEU E CA 1
ATOM 9128 C C . LEU E 1 181 ? 41.675 8.819 -5.532 1.00 3.63 178 LEU E C 1
ATOM 9129 O O . LEU E 1 181 ? 41.453 8.513 -4.350 1.00 5.04 178 LEU E O 1
ATOM 9134 N N . THR E 1 182 ? 42.462 8.099 -6.336 1.00 3.41 179 THR E N 1
ATOM 9135 C CA . THR E 1 182 ? 43.239 6.929 -5.875 1.00 3.39 179 THR E CA 1
ATOM 9136 C C . THR E 1 182 ? 44.073 7.295 -4.611 1.00 3.57 179 THR E C 1
ATOM 9137 O O . THR E 1 182 ? 44.040 6.594 -3.608 1.00 3.63 179 THR E O 1
ATOM 9141 N N . LYS E 1 183 ? 44.757 8.431 -4.638 1.00 3.70 180 LYS E N 1
ATOM 9142 C CA . LYS E 1 183 ? 45.641 8.765 -3.529 1.00 3.93 180 LYS E CA 1
ATOM 9143 C C . LYS E 1 183 ? 44.868 9.151 -2.234 1.00 4.57 180 LYS E C 1
ATOM 9144 O O . LYS E 1 183 ? 45.266 8.769 -1.122 1.00 4.21 180 LYS E O 1
ATOM 9150 N N . CYS E 1 184 ? 43.724 9.810 -2.407 1.00 4.49 181 CYS E N 1
ATOM 9151 C CA . CYS E 1 184 ? 42.813 10.132 -1.279 1.00 5.39 181 CYS E CA 1
ATOM 9152 C C . CYS E 1 184 ? 42.196 8.909 -0.652 1.00 4.88 181 CYS E C 1
ATOM 9153 O O . CYS E 1 184 ? 42.128 8.802 0.589 1.00 5.39 181 CYS E O 1
ATOM 9156 N N . ALA E 1 185 ? 41.746 7.975 -1.495 1.00 4.06 182 ALA E N 1
ATOM 9157 C CA . ALA E 1 185 ? 41.152 6.766 -0.972 1.00 4.06 182 ALA E CA 1
ATOM 9158 C C . ALA E 1 185 ? 42.181 5.971 -0.175 1.00 4.00 182 ALA E C 1
ATOM 9159 O O . ALA E 1 185 ? 41.868 5.385 0.883 1.00 4.13 182 ALA E O 1
ATOM 9161 N N . ALA E 1 186 ? 43.416 5.997 -0.677 1.00 3.95 183 ALA E N 1
ATOM 9162 C CA . ALA E 1 186 ? 44.571 5.370 -0.019 1.00 4.07 183 ALA E CA 1
ATOM 9163 C C . ALA E 1 186 ? 44.798 5.998 1.366 1.00 4.44 183 ALA E C 1
ATOM 9164 O O . ALA E 1 186 ? 45.156 5.301 2.334 1.00 5.32 183 ALA E O 1
ATOM 9166 N N . HIS E 1 187 ? 44.569 7.303 1.486 1.00 4.47 184 HIS E N 1
ATOM 9167 C CA . HIS E 1 187 ? 44.622 7.932 2.828 1.00 5.16 184 HIS E CA 1
ATOM 9168 C C . HIS E 1 187 ? 43.464 7.427 3.667 1.00 4.86 184 HIS E C 1
ATOM 9169 O O . HIS E 1 187 ? 43.658 6.780 4.673 1.00 5.03 184 HIS E O 1
ATOM 9176 N N . ASP E 1 188 ? 42.249 7.746 3.230 1.00 5.62 185 ASP E N 1
ATOM 9177 C CA . ASP E 1 188 ? 41.065 7.580 4.096 1.00 6.90 185 ASP E CA 1
ATOM 9178 C C . ASP E 1 188 ? 40.927 6.145 4.584 1.00 6.40 185 ASP E C 1
ATOM 9179 O O . ASP E 1 188 ? 40.447 5.917 5.674 1.00 6.93 185 ASP E O 1
ATOM 9184 N N . LEU E 1 189 ? 41.387 5.185 3.783 1.00 6.50 186 LEU E N 1
ATOM 9185 C CA . LEU E 1 189 ? 41.187 3.761 4.092 1.00 6.30 186 LEU E CA 1
ATOM 9186 C C . LEU E 1 189 ? 42.437 3.094 4.658 1.00 6.34 186 LEU E C 1
ATOM 9187 O O . LEU E 1 189 ? 42.457 1.871 4.913 1.00 5.20 186 LEU E O 1
ATOM 9192 N N . VAL E 1 190 ? 43.469 3.914 4.878 1.00 7.03 187 VAL E N 1
ATOM 9193 C CA . VAL E 1 190 ? 44.813 3.418 5.225 1.00 6.24 187 VAL E CA 1
ATOM 9194 C C . VAL E 1 190 ? 44.837 2.550 6.466 1.00 6.66 187 VAL E C 1
ATOM 9195 O O . VAL E 1 190 ? 45.627 1.582 6.545 1.00 7.35 187 VAL E O 1
ATOM 9199 N N . GLY E 1 191 ? 43.979 2.884 7.422 1.00 6.01 188 GLY E N 1
ATOM 9200 C CA . GLY E 1 191 ? 44.080 2.338 8.770 1.00 7.02 188 GLY E CA 1
ATOM 9201 C C . GLY E 1 191 ? 43.283 1.057 8.899 1.00 7.47 188 GLY E C 1
ATOM 9202 O O . GLY E 1 191 ? 43.272 0.461 9.947 1.00 8.07 188 GLY E O 1
ATOM 9203 N N . TYR E 1 192 ? 42.636 0.629 7.822 1.00 7.09 189 TYR E N 1
ATOM 9204 C CA . TYR E 1 192 ? 41.727 -0.527 7.886 1.00 7.65 189 TYR E CA 1
ATOM 9205 C C . TYR E 1 192 ? 42.183 -1.675 7.029 1.00 6.27 189 TYR E C 1
ATOM 9206 O O . TYR E 1 192 ? 41.375 -2.434 6.586 1.00 6.24 189 TYR E O 1
ATOM 9215 N N . GLY E 1 193 ? 43.482 -1.771 6.773 1.00 6.73 190 GLY E N 1
ATOM 9216 C CA . GLY E 1 193 ? 44.056 -2.858 5.996 1.00 6.86 190 GLY E CA 1
ATOM 9217 C C . GLY E 1 193 ? 43.647 -2.836 4.535 1.00 6.63 190 GLY E C 1
ATOM 9218 O O . GLY E 1 193 ? 43.595 -3.873 3.898 1.00 5.89 190 GLY E O 1
ATOM 9219 N N . ILE E 1 194 ? 43.341 -1.650 4.015 1.00 7.22 191 ILE E N 1
ATOM 9220 C CA . ILE E 1 194 ? 42.943 -1.482 2.604 1.00 5.61 191 ILE E CA 1
ATOM 9221 C C . ILE E 1 194 ? 44.047 -0.760 1.826 1.00 6.27 191 ILE E C 1
ATOM 9222 O O . ILE E 1 194 ? 44.623 0.226 2.301 1.00 6.83 191 ILE E O 1
ATOM 9227 N N . THR E 1 195 ? 44.366 -1.257 0.632 1.00 5.66 192 THR E N 1
ATOM 9228 C CA . THR E 1 195 ? 45.219 -0.467 -0.235 1.00 5.26 192 THR E CA 1
ATOM 9229 C C . THR E 1 195 ? 44.421 -0.010 -1.446 1.00 4.23 192 THR E C 1
ATOM 9230 O O . THR E 1 195 ? 43.377 -0.586 -1.780 1.00 3.65 192 THR E O 1
ATOM 9234 N N . VAL E 1 196 ? 44.914 1.051 -2.066 1.00 3.67 193 VAL E N 1
ATOM 9235 C CA . VAL E 1 196 ? 44.284 1.614 -3.240 1.00 3.52 193 VAL E CA 1
ATOM 9236 C C . VAL E 1 196 ? 45.401 2.042 -4.183 1.00 3.76 193 VAL E C 1
ATOM 9237 O O . VAL E 1 196 ? 46.185 2.913 -3.854 1.00 5.06 193 VAL E O 1
ATOM 9241 N N . ASN E 1 197 ? 45.467 1.402 -5.338 1.00 3.60 194 ASN E N 1
ATOM 9242 C CA . ASN E 1 197 ? 46.460 1.694 -6.352 1.00 4.32 194 ASN E CA 1
ATOM 9243 C C . ASN E 1 197 ? 45.776 1.812 -7.714 1.00 3.60 194 ASN E C 1
ATOM 9244 O O . ASN E 1 197 ? 44.665 1.336 -7.887 1.00 3.85 194 ASN E O 1
ATOM 9249 N N . ALA E 1 198 ? 46.465 2.458 -8.649 1.00 3.83 195 ALA E N 1
ATOM 9250 C CA . ALA E 1 198 ? 46.013 2.717 -10.023 1.00 3.89 195 ALA E CA 1
ATOM 9251 C C . ALA E 1 198 ? 46.888 1.945 -11.009 1.00 4.54 195 ALA E C 1
ATOM 9252 O O . ALA E 1 198 ? 48.110 1.858 -10.807 1.00 5.69 195 ALA E O 1
ATOM 9254 N N . VAL E 1 199 ? 46.279 1.358 -12.048 1.00 4.35 196 VAL E N 1
ATOM 9255 C CA . VAL E 1 199 ? 47.031 0.965 -13.250 1.00 4.29 196 VAL E CA 1
ATOM 9256 C C . VAL E 1 199 ? 46.801 2.040 -14.323 1.00 5.15 196 VAL E C 1
ATOM 9257 O O . VAL E 1 199 ? 45.737 2.686 -14.353 1.00 6.18 196 VAL E O 1
ATOM 9261 N N . ALA E 1 200 ? 47.803 2.263 -15.165 1.00 5.20 197 ALA E N 1
ATOM 9262 C CA . ALA E 1 200 ? 47.727 3.296 -16.203 1.00 5.12 197 ALA E CA 1
ATOM 9263 C C . ALA E 1 200 ? 48.119 2.689 -17.535 1.00 5.93 197 ALA E C 1
ATOM 9264 O O . ALA E 1 200 ? 49.291 2.758 -17.928 1.00 5.96 197 ALA E O 1
ATOM 9266 N N . PRO E 1 201 ? 47.164 2.034 -18.222 1.00 6.29 198 PRO E N 1
ATOM 9267 C CA . PRO E 1 201 ? 47.539 1.359 -19.461 1.00 6.43 198 PRO E CA 1
ATOM 9268 C C . PRO E 1 201 ? 47.834 2.363 -20.593 1.00 6.83 198 PRO E C 1
ATOM 9269 O O . PRO E 1 201 ? 47.325 3.496 -20.573 1.00 6.70 198 PRO E O 1
ATOM 9273 N N . GLY E 1 202 ? 48.723 1.961 -21.502 1.00 7.16 199 GLY E N 1
ATOM 9274 C CA . GLY E 1 202 ? 48.892 2.594 -22.808 1.00 9.46 199 GLY E CA 1
ATOM 9275 C C . GLY E 1 202 ? 47.811 1.970 -23.690 1.00 11.15 199 GLY E C 1
ATOM 9276 O O . GLY E 1 202 ? 46.699 1.668 -23.206 1.00 12.05 199 GLY E O 1
ATOM 9277 N N . ASN E 1 203 ? 48.119 1.741 -24.955 1.00 11.51 200 ASN E N 1
ATOM 9278 C CA . ASN E 1 203 ? 47.097 1.298 -25.887 1.00 12.51 200 ASN E CA 1
ATOM 9279 C C . ASN E 1 203 ? 46.880 -0.204 -25.816 1.00 12.13 200 ASN E C 1
ATOM 9280 O O . ASN E 1 203 ? 47.813 -1.000 -25.996 1.00 11.87 200 ASN E O 1
ATOM 9285 N N . ILE E 1 204 ? 45.636 -0.578 -25.523 1.00 10.82 201 ILE E N 1
ATOM 9286 C CA . ILE E 1 204 ? 45.305 -1.967 -25.277 1.00 9.69 201 ILE E CA 1
ATOM 9287 C C . ILE E 1 204 ? 44.291 -2.438 -26.324 1.00 9.89 201 ILE E C 1
ATOM 9288 O O . ILE E 1 204 ? 43.331 -1.739 -26.654 1.00 9.26 201 ILE E O 1
ATOM 9293 N N . GLU E 1 205 ? 44.495 -3.646 -26.819 1.00 10.01 202 GLU E N 1
ATOM 9294 C CA . GLU E 1 205 ? 43.574 -4.201 -27.790 1.00 10.89 202 GLU E CA 1
ATOM 9295 C C . GLU E 1 205 ? 42.323 -4.663 -27.056 1.00 10.05 202 GLU E C 1
ATOM 9296 O O . GLU E 1 205 ? 42.328 -5.708 -26.414 1.00 10.98 202 GLU E O 1
ATOM 9302 N N . THR E 1 206 ? 41.264 -3.865 -27.152 1.00 9.69 203 THR E N 1
ATOM 9303 C CA . THR E 1 206 ? 39.971 -4.166 -26.571 1.00 9.68 203 THR E CA 1
ATOM 9304 C C . THR E 1 206 ? 38.934 -3.559 -27.505 1.00 9.93 203 THR E C 1
ATOM 9305 O O . THR E 1 206 ? 39.290 -2.827 -28.410 1.00 9.65 203 THR E O 1
ATOM 9309 N N . PRO E 1 207 ? 37.638 -3.816 -27.255 1.00 10.83 204 PRO E N 1
ATOM 9310 C CA . PRO E 1 207 ? 36.640 -3.177 -28.137 1.00 11.87 204 PRO E CA 1
ATOM 9311 C C . PRO E 1 207 ? 36.570 -1.647 -28.058 1.00 12.17 204 PRO E C 1
ATOM 9312 O O . PRO E 1 207 ? 35.922 -1.016 -28.912 1.00 13.01 204 PRO E O 1
ATOM 9316 N N . MET E 1 208 ? 37.212 -1.053 -27.059 1.00 12.59 205 MET E N 1
ATOM 9317 C CA . MET E 1 208 ? 37.287 0.417 -26.964 1.00 12.97 205 MET E CA 1
ATOM 9318 C C . MET E 1 208 ? 38.115 1.023 -28.102 1.00 13.54 205 MET E C 1
ATOM 9319 O O . MET E 1 208 ? 37.787 2.103 -28.580 1.00 14.38 205 MET E O 1
ATOM 9324 N N . THR E 1 209 ? 39.183 0.339 -28.519 1.00 14.09 206 THR E N 1
ATOM 9325 C CA . THR E 1 209 ? 40.101 0.850 -29.552 1.00 14.84 206 THR E CA 1
ATOM 9326 C C . THR E 1 209 ? 39.944 0.102 -30.870 1.00 15.77 206 THR E C 1
ATOM 9327 O O . THR E 1 209 ? 40.367 0.588 -31.910 1.00 16.77 206 THR E O 1
ATOM 9331 N N . HIS E 1 210 ? 39.395 -1.101 -30.804 1.00 15.84 207 HIS E N 1
ATOM 9332 C CA . HIS E 1 210 ? 39.279 -1.968 -31.956 1.00 17.34 207 HIS E CA 1
ATOM 9333 C C . HIS E 1 210 ? 37.839 -2.022 -32.439 1.00 17.68 207 HIS E C 1
ATOM 9334 O O . HIS E 1 210 ? 37.117 -2.972 -32.151 1.00 17.56 207 HIS E O 1
ATOM 9341 N N . ASN E 1 211 ? 37.432 -0.976 -33.161 1.00 18.62 208 ASN E N 1
ATOM 9342 C CA . ASN E 1 211 ? 36.068 -0.822 -33.702 1.00 20.03 208 ASN E CA 1
ATOM 9343 C C . ASN E 1 211 ? 36.087 0.198 -34.847 1.00 21.41 208 ASN E C 1
ATOM 9344 O O . ASN E 1 211 ? 37.045 0.978 -34.957 1.00 21.31 208 ASN E O 1
ATOM 9349 N N . ASP E 1 212 ? 35.032 0.202 -35.671 1.00 24.39 209 ASP E N 1
ATOM 9350 C CA . ASP E 1 212 ? 34.925 1.101 -36.850 1.00 26.86 209 ASP E CA 1
ATOM 9351 C C . ASP E 1 212 ? 34.996 2.600 -36.529 1.00 27.38 209 ASP E C 1
ATOM 9352 O O . ASP E 1 212 ? 35.648 3.344 -37.259 1.00 27.51 209 ASP E O 1
ATOM 9357 N N . PHE E 1 213 ? 34.329 3.044 -35.460 1.00 27.96 210 PHE E N 1
ATOM 9358 C CA . PHE E 1 213 ? 34.351 4.474 -35.081 1.00 28.94 210 PHE E CA 1
ATOM 9359 C C . PHE E 1 213 ? 35.775 5.016 -34.844 1.00 29.34 210 PHE E C 1
ATOM 9360 O O . PHE E 1 213 ? 36.107 6.132 -35.288 1.00 29.25 210 PHE E O 1
ATOM 9368 N N . VAL E 1 214 ? 36.595 4.222 -34.143 1.00 29.82 211 VAL E N 1
ATOM 9369 C CA . VAL E 1 214 ? 37.977 4.595 -33.802 1.00 30.54 211 VAL E CA 1
ATOM 9370 C C . VAL E 1 214 ? 38.859 4.537 -35.036 1.00 31.71 211 VAL E C 1
ATOM 9371 O O . VAL E 1 214 ? 39.685 5.420 -35.261 1.00 31.70 211 VAL E O 1
ATOM 9375 N N . PHE E 1 215 ? 38.674 3.480 -35.821 1.00 33.43 212 PHE E N 1
ATOM 9376 C CA . PHE E 1 215 ? 39.385 3.308 -37.070 1.00 35.35 212 PHE E CA 1
ATOM 9377 C C . PHE E 1 215 ? 38.987 4.427 -38.017 1.00 36.26 212 PHE E C 1
ATOM 9378 O O . PHE E 1 215 ? 39.844 5.074 -38.614 1.00 36.32 212 PHE E O 1
ATOM 9386 N N . GLY E 1 216 ? 37.683 4.674 -38.107 1.00 37.34 213 GLY E N 1
ATOM 9387 C CA . GLY E 1 216 ? 37.132 5.721 -38.955 1.00 38.94 213 GLY E CA 1
ATOM 9388 C C . GLY E 1 216 ? 37.796 7.065 -38.724 1.00 39.90 213 GLY E C 1
ATOM 9389 O O . GLY E 1 216 ? 38.486 7.579 -39.622 1.00 40.49 213 GLY E O 1
ATOM 9390 N N . THR E 1 217 ? 37.602 7.630 -37.527 1.00 39.75 214 THR E N 1
ATOM 9391 C CA . THR E 1 217 ? 38.204 8.916 -37.185 1.00 40.06 214 THR E CA 1
ATOM 9392 C C . THR E 1 217 ? 39.662 8.780 -36.740 1.00 39.97 214 THR E C 1
ATOM 9393 O O . THR E 1 217 ? 40.378 7.882 -37.185 1.00 40.00 214 THR E O 1
ATOM 9397 N N . LYS E 1 228 ? 45.534 -3.323 -40.102 1.00 46.18 225 LYS E N 1
ATOM 9398 C CA . LYS E 1 228 ? 44.959 -1.995 -39.916 1.00 45.82 225 LYS E CA 1
ATOM 9399 C C . LYS E 1 228 ? 45.758 -0.896 -40.637 1.00 45.87 225 LYS E C 1
ATOM 9400 O O . LYS E 1 228 ? 46.966 -1.025 -40.865 1.00 45.98 225 LYS E O 1
ATOM 9402 N N . ASP E 1 229 ? 45.052 0.171 -41.006 1.00 45.60 226 ASP E N 1
ATOM 9403 C CA . ASP E 1 229 ? 45.655 1.415 -41.486 1.00 45.45 226 ASP E CA 1
ATOM 9404 C C . ASP E 1 229 ? 45.851 2.361 -40.288 1.00 44.50 226 ASP E C 1
ATOM 9405 O O . ASP E 1 229 ? 46.355 3.482 -40.424 1.00 44.38 226 ASP E O 1
ATOM 9410 N N . VAL E 1 230 ? 45.446 1.879 -39.113 1.00 43.57 227 VAL E N 1
ATOM 9411 C CA . VAL E 1 230 ? 45.481 2.639 -37.868 1.00 42.73 227 VAL E CA 1
ATOM 9412 C C . VAL E 1 230 ? 46.773 2.411 -37.092 1.00 42.12 227 VAL E C 1
ATOM 9413 O O . VAL E 1 230 ? 47.211 3.288 -36.347 1.00 41.63 227 VAL E O 1
ATOM 9415 N N . GLU E 1 231 ? 47.378 1.240 -37.288 1.00 42.23 228 GLU E N 1
ATOM 9416 C CA . GLU E 1 231 ? 48.530 0.793 -36.492 1.00 42.08 228 GLU E CA 1
ATOM 9417 C C . GLU E 1 231 ? 49.663 1.811 -36.331 1.00 41.56 228 GLU E C 1
ATOM 9418 O O . GLU E 1 231 ? 50.290 1.874 -35.267 1.00 41.25 228 GLU E O 1
ATOM 9424 N N . SER E 1 232 ? 49.909 2.599 -37.377 1.00 41.16 229 SER E N 1
ATOM 9425 C CA . SER E 1 232 ? 50.948 3.634 -37.362 1.00 40.73 229 SER E CA 1
ATOM 9426 C C . SER E 1 232 ? 50.696 4.757 -36.344 1.00 39.63 229 SER E C 1
ATOM 9427 O O . SER E 1 232 ? 51.643 5.274 -35.758 1.00 39.35 229 SER E O 1
ATOM 9429 N N . VAL E 1 233 ? 49.428 5.121 -36.135 1.00 38.74 230 VAL E N 1
ATOM 9430 C CA . VAL E 1 233 ? 49.065 6.223 -35.228 1.00 37.54 230 VAL E CA 1
ATOM 9431 C C . VAL E 1 233 ? 49.295 5.836 -33.772 1.00 36.42 230 VAL E C 1
ATOM 9432 O O . VAL E 1 233 ? 49.864 6.608 -32.983 1.00 35.80 230 VAL E O 1
ATOM 9434 N N . PHE E 1 234 ? 48.843 4.628 -33.444 1.00 35.46 231 PHE E N 1
ATOM 9435 C CA . PHE E 1 234 ? 48.981 4.027 -32.119 1.00 34.22 231 PHE E CA 1
ATOM 9436 C C . PHE E 1 234 ? 50.431 3.678 -31.775 1.00 33.73 231 PHE E C 1
ATOM 9437 O O . PHE E 1 234 ? 50.860 3.884 -30.646 1.00 33.81 231 PHE E O 1
ATOM 9445 N N . ALA E 1 235 ? 51.181 3.151 -32.739 1.00 33.19 232 ALA E N 1
ATOM 9446 C CA . ALA E 1 235 ? 52.593 2.834 -32.508 1.00 32.65 232 ALA E CA 1
ATOM 9447 C C . ALA E 1 235 ? 53.390 4.063 -32.044 1.00 31.86 232 ALA E C 1
ATOM 9448 O O . ALA E 1 235 ? 54.302 3.942 -31.221 1.00 32.37 232 ALA E O 1
ATOM 9450 N N . SER E 1 236 ? 53.034 5.241 -32.556 1.00 30.50 233 SER E N 1
ATOM 9451 C CA . SER E 1 236 ? 53.733 6.475 -32.201 1.00 29.09 233 SER E CA 1
ATOM 9452 C C . SER E 1 236 ? 53.539 6.915 -30.742 1.00 27.10 233 SER E C 1
ATOM 9453 O O . SER E 1 236 ? 54.375 7.648 -30.206 1.00 27.22 233 SER E O 1
ATOM 9456 N N . LEU E 1 237 ? 52.450 6.466 -30.108 1.00 24.71 234 LEU E N 1
ATOM 9457 C CA . LEU E 1 237 ? 52.148 6.794 -28.697 1.00 22.84 234 LEU E CA 1
ATOM 9458 C C . LEU E 1 237 ? 53.046 6.030 -27.718 1.00 21.45 234 LEU E C 1
ATOM 9459 O O . LEU E 1 237 ? 53.347 6.512 -26.643 1.00 21.39 234 LEU E O 1
ATOM 9464 N N . HIS E 1 238 ? 53.452 4.829 -28.117 1.00 20.77 235 HIS E N 1
ATOM 9465 C CA . HIS E 1 238 ? 54.349 3.952 -27.359 1.00 19.36 235 HIS E CA 1
ATOM 9466 C C . HIS E 1 238 ? 55.807 4.146 -27.781 1.00 19.28 235 HIS E C 1
ATOM 9467 O O . HIS E 1 238 ? 56.083 4.553 -28.918 1.00 18.96 235 HIS E O 1
ATOM 9474 N N . LEU E 1 239 ? 56.732 3.833 -26.879 1.00 18.03 236 LEU E N 1
ATOM 9475 C CA . LEU E 1 239 ? 58.144 3.879 -27.211 1.00 18.61 236 LEU E CA 1
ATOM 9476 C C . LEU E 1 239 ? 58.547 2.612 -27.948 1.00 18.70 236 LEU E C 1
ATOM 9477 O O . LEU E 1 239 ? 59.243 2.685 -28.948 1.00 19.12 236 LEU E O 1
ATOM 9482 N N . GLN E 1 240 ? 58.102 1.457 -27.460 1.00 18.89 237 GLN E N 1
ATOM 9483 C CA . GLN E 1 240 ? 58.364 0.188 -28.146 1.00 19.03 237 GLN E CA 1
ATOM 9484 C C . GLN E 1 240 ? 57.485 0.107 -29.404 1.00 19.55 237 GLN E C 1
ATOM 9485 O O . GLN E 1 240 ? 56.461 0.795 -29.499 1.00 18.32 237 GLN E O 1
ATOM 9491 N N . TYR E 1 241 ? 57.896 -0.743 -30.345 1.00 20.47 238 TYR E N 1
ATOM 9492 C CA . TYR E 1 241 ? 57.269 -0.865 -31.663 1.00 21.64 238 TYR E CA 1
ATOM 9493 C C . TYR E 1 241 ? 55.777 -1.240 -31.618 1.00 21.95 238 TYR E C 1
ATOM 9494 O O . TYR E 1 241 ? 54.966 -0.663 -32.380 1.00 22.90 238 TYR E O 1
ATOM 9496 N N . ALA E 1 242 ? 55.428 -2.177 -30.728 1.00 21.16 239 ALA E N 1
ATOM 9497 C CA . ALA E 1 242 ? 54.052 -2.696 -30.552 1.00 20.48 239 ALA E CA 1
ATOM 9498 C C . ALA E 1 242 ? 52.936 -1.647 -30.422 1.00 19.65 239 ALA E C 1
ATOM 9499 O O . ALA E 1 242 ? 52.857 -0.934 -29.398 1.00 19.97 239 ALA E O 1
ATOM 9501 N N . PRO E 1 243 ? 52.046 -1.574 -31.439 1.00 18.77 240 PRO E N 1
ATOM 9502 C CA . PRO E 1 243 ? 50.907 -0.643 -31.435 1.00 17.52 240 PRO E CA 1
ATOM 9503 C C . PRO E 1 243 ? 49.843 -0.916 -30.339 1.00 16.53 240 PRO E C 1
ATOM 9504 O O . PRO E 1 243 ? 49.322 0.053 -29.744 1.00 14.22 240 PRO E O 1
ATOM 9508 N N . PHE E 1 244 ? 49.537 -2.197 -30.070 1.00 15.45 241 PHE E N 1
ATOM 9509 C CA . PHE E 1 244 ? 48.633 -2.570 -28.948 1.00 15.17 241 PHE E CA 1
ATOM 9510 C C . PHE E 1 244 ? 49.207 -3.644 -28.019 1.00 14.34 241 PHE E C 1
ATOM 9511 O O . PHE E 1 244 ? 49.920 -4.538 -28.456 1.00 14.16 241 PHE E O 1
ATOM 9519 N N . LEU E 1 245 ? 48.875 -3.536 -26.737 1.00 13.06 242 LEU E N 1
ATOM 9520 C CA . LEU E 1 245 ? 49.220 -4.557 -25.747 1.00 12.38 242 LEU E CA 1
ATOM 9521 C C . LEU E 1 245 ? 48.028 -5.481 -25.530 1.00 11.92 242 LEU E C 1
ATOM 9522 O O . LEU E 1 245 ? 46.901 -5.133 -25.847 1.00 12.22 242 LEU E O 1
ATOM 9527 N N . LYS E 1 246 ? 48.279 -6.665 -24.996 1.00 11.93 243 LYS E N 1
ATOM 9528 C CA . LYS E 1 246 ? 47.197 -7.590 -24.737 1.00 12.03 243 LYS E CA 1
ATOM 9529 C C . LYS E 1 246 ? 46.552 -7.164 -23.436 1.00 11.20 243 LYS E C 1
ATOM 9530 O O . LYS E 1 246 ? 47.242 -6.614 -22.575 1.00 10.81 243 LYS E O 1
ATOM 9536 N N . PRO E 1 247 ? 45.236 -7.415 -23.284 1.00 10.26 244 PRO E N 1
ATOM 9537 C CA . PRO E 1 247 ? 44.563 -7.147 -22.024 1.00 9.21 244 PRO E CA 1
ATOM 9538 C C . PRO E 1 247 ? 45.286 -7.809 -20.867 1.00 8.75 244 PRO E C 1
ATOM 9539 O O . PRO E 1 247 ? 45.427 -7.178 -19.821 1.00 6.88 244 PRO E O 1
ATOM 9543 N N . GLU E 1 248 ? 45.778 -9.042 -21.076 1.00 7.83 245 GLU E N 1
ATOM 9544 C CA . GLU E 1 248 ? 46.510 -9.812 -20.047 1.00 8.24 245 GLU E CA 1
ATOM 9545 C C . GLU E 1 248 ? 47.797 -9.141 -19.487 1.00 7.34 245 GLU E C 1
ATOM 9546 O O . GLU E 1 248 ? 48.220 -9.419 -18.344 1.00 7.05 245 GLU E O 1
ATOM 9552 N N . GLU E 1 249 ? 48.428 -8.285 -20.287 1.00 7.58 246 GLU E N 1
ATOM 9553 C CA . GLU E 1 249 ? 49.597 -7.503 -19.811 1.00 7.88 246 GLU E CA 1
ATOM 9554 C C . GLU E 1 249 ? 49.206 -6.465 -18.733 1.00 6.53 246 GLU E C 1
ATOM 9555 O O . GLU E 1 249 ? 49.961 -6.208 -17.816 1.00 6.35 246 GLU E O 1
ATOM 9561 N N . VAL E 1 250 ? 48.003 -5.910 -18.830 1.00 6.38 247 VAL E N 1
ATOM 9562 C CA . VAL E 1 250 ? 47.493 -5.076 -17.757 1.00 5.93 247 VAL E CA 1
ATOM 9563 C C . VAL E 1 250 ? 47.047 -5.929 -16.570 1.00 6.06 247 VAL E C 1
ATOM 9564 O O . VAL E 1 250 ? 47.291 -5.592 -15.398 1.00 5.65 247 VAL E O 1
ATOM 9568 N N . THR E 1 251 ? 46.421 -7.055 -16.871 1.00 6.52 248 THR E N 1
ATOM 9569 C CA . THR E 1 251 ? 45.917 -7.925 -15.827 1.00 6.72 248 THR E CA 1
ATOM 9570 C C . THR E 1 251 ? 47.006 -8.388 -14.853 1.00 6.57 248 THR E C 1
ATOM 9571 O O . THR E 1 251 ? 46.762 -8.512 -13.665 1.00 7.29 248 THR E O 1
ATOM 9575 N N . ARG E 1 252 ? 48.207 -8.642 -15.339 1.00 6.54 249 ARG E N 1
ATOM 9576 C CA . ARG E 1 252 ? 49.203 -9.154 -14.444 1.00 6.73 249 ARG E CA 1
ATOM 9577 C C . ARG E 1 252 ? 49.729 -8.091 -13.474 1.00 5.66 249 ARG E C 1
ATOM 9578 O O . ARG E 1 252 ? 50.161 -8.427 -12.374 1.00 5.12 249 ARG E O 1
ATOM 9586 N N . ALA E 1 253 ? 49.631 -6.817 -13.868 1.00 4.80 250 ALA E N 1
ATOM 9587 C CA . ALA E 1 253 ? 49.928 -5.707 -12.972 1.00 4.33 250 ALA E CA 1
ATOM 9588 C C . ALA E 1 253 ? 48.842 -5.593 -11.906 1.00 4.12 250 ALA E C 1
ATOM 9589 O O . ALA E 1 253 ? 49.124 -5.330 -10.741 1.00 4.26 250 ALA E O 1
ATOM 9591 N N . VAL E 1 254 ? 47.598 -5.790 -12.317 1.00 4.32 251 VAL E N 1
ATOM 9592 C CA . VAL E 1 254 ? 46.462 -5.734 -11.399 1.00 4.29 251 VAL E CA 1
ATOM 9593 C C . VAL E 1 254 ? 46.609 -6.812 -10.351 1.00 3.73 251 VAL E C 1
ATOM 9594 O O . VAL E 1 254 ? 46.450 -6.561 -9.174 1.00 3.70 251 VAL E O 1
ATOM 9598 N N . LEU E 1 255 ? 47.012 -7.998 -10.778 1.00 3.97 252 LEU E N 1
ATOM 9599 C CA . LEU E 1 255 ? 47.153 -9.115 -9.874 1.00 5.47 252 LEU E CA 1
ATOM 9600 C C . LEU E 1 255 ? 48.343 -8.920 -8.941 1.00 5.65 252 LEU E C 1
ATOM 9601 O O . LEU E 1 255 ? 48.273 -9.295 -7.796 1.00 5.32 252 LEU E O 1
ATOM 9606 N N . PHE E 1 256 ? 49.439 -8.344 -9.446 1.00 5.55 253 PHE E N 1
ATOM 9607 C CA . PHE E 1 256 ? 50.563 -8.001 -8.595 1.00 5.53 253 PHE E CA 1
ATOM 9608 C C . PHE E 1 256 ? 50.095 -7.097 -7.430 1.00 5.28 253 PHE E C 1
ATOM 9609 O O . PHE E 1 256 ? 50.463 -7.291 -6.276 1.00 6.02 253 PHE E O 1
ATOM 9617 N N . LEU E 1 257 ? 49.246 -6.128 -7.746 1.00 5.31 254 LEU E N 1
ATOM 9618 C CA . LEU E 1 257 ? 48.834 -5.109 -6.789 1.00 4.79 254 LEU E CA 1
ATOM 9619 C C . LEU E 1 257 ? 47.786 -5.600 -5.773 1.00 4.96 254 LEU E C 1
ATOM 9620 O O . LEU E 1 257 ? 47.806 -5.162 -4.604 1.00 5.17 254 LEU E O 1
ATOM 9625 N N . VAL E 1 258 ? 46.875 -6.474 -6.209 1.00 5.16 255 VAL E N 1
ATOM 9626 C CA . VAL E 1 258 ? 45.757 -6.918 -5.363 1.00 6.43 255 VAL E CA 1
ATOM 9627 C C . VAL E 1 258 ? 46.147 -8.173 -4.563 1.00 7.69 255 VAL E C 1
ATOM 9628 O O . VAL E 1 258 ? 45.369 -8.691 -3.753 1.00 7.57 255 VAL E O 1
ATOM 9632 N N . ASP E 1 259 ? 47.363 -8.659 -4.787 1.00 7.63 256 ASP E N 1
ATOM 9633 C CA . ASP E 1 259 ? 47.876 -9.745 -3.964 1.00 7.82 256 ASP E CA 1
ATOM 9634 C C . ASP E 1 259 ? 47.892 -9.321 -2.479 1.00 8.02 256 ASP E C 1
ATOM 9635 O O . ASP E 1 259 ? 48.256 -8.180 -2.161 1.00 6.40 256 ASP E O 1
ATOM 9640 N N . GLU E 1 260 ? 47.558 -10.245 -1.571 1.00 8.23 257 GLU E N 1
ATOM 9641 C CA . GLU E 1 260 ? 47.744 -9.968 -0.139 1.00 9.80 257 GLU E CA 1
ATOM 9642 C C . GLU E 1 260 ? 49.163 -9.475 0.244 1.00 9.62 257 GLU E C 1
ATOM 9643 O O . GLU E 1 260 ? 49.315 -8.695 1.185 1.00 9.90 257 GLU E O 1
ATOM 9649 N N . ALA E 1 261 ? 50.187 -9.922 -0.483 1.00 9.24 258 ALA E N 1
ATOM 9650 C CA . ALA E 1 261 ? 51.575 -9.527 -0.174 1.00 8.95 258 ALA E CA 1
ATOM 9651 C C . ALA E 1 261 ? 51.898 -8.059 -0.523 1.00 8.82 258 ALA E C 1
ATOM 9652 O O . ALA E 1 261 ? 52.995 -7.595 -0.215 1.00 8.86 258 ALA E O 1
ATOM 9654 N N . SER E 1 262 ? 50.959 -7.358 -1.170 1.00 8.09 259 SER E N 1
ATOM 9655 C CA . SER E 1 262 ? 51.131 -5.936 -1.553 1.00 8.20 259 SER E CA 1
ATOM 9656 C C . SER E 1 262 ? 50.548 -4.988 -0.505 1.00 8.08 259 SER E C 1
ATOM 9657 O O . SER E 1 262 ? 50.136 -3.891 -0.827 1.00 9.18 259 SER E O 1
ATOM 9660 N N . SER E 1 263 ? 50.548 -5.423 0.744 1.00 8.41 260 SER E N 1
ATOM 9661 C CA . SER E 1 263 ? 49.949 -4.705 1.871 1.00 8.73 260 SER E CA 1
ATOM 9662 C C . SER E 1 263 ? 50.550 -3.329 2.068 1.00 8.21 260 SER E C 1
ATOM 9663 O O . SER E 1 263 ? 49.904 -2.449 2.605 1.00 7.93 260 SER E O 1
ATOM 9666 N N . HIS E 1 264 ? 51.804 -3.162 1.660 1.00 8.25 261 HIS E N 1
ATOM 9667 C CA . HIS E 1 264 ? 52.513 -1.890 1.856 1.00 8.08 261 HIS E CA 1
ATOM 9668 C C . HIS E 1 264 ? 52.817 -1.166 0.550 1.00 7.35 261 HIS E C 1
ATOM 9669 O O . HIS E 1 264 ? 53.691 -0.293 0.521 1.00 7.03 261 HIS E O 1
ATOM 9676 N N . ILE E 1 265 ? 52.102 -1.539 -0.517 1.00 6.30 262 ILE E N 1
ATOM 9677 C CA . ILE E 1 265 ? 52.041 -0.720 -1.735 1.00 6.02 262 ILE E CA 1
ATOM 9678 C C . ILE E 1 265 ? 50.663 -0.032 -1.777 1.00 5.09 262 ILE E C 1
ATOM 9679 O O . ILE E 1 265 ? 49.620 -0.675 -1.933 1.00 4.16 262 ILE E O 1
ATOM 9684 N N . THR E 1 266 ? 50.657 1.281 -1.599 1.00 4.39 263 THR E N 1
ATOM 9685 C CA . THR E 1 266 ? 49.405 2.009 -1.666 1.00 4.27 263 THR E CA 1
ATOM 9686 C C . THR E 1 266 ? 49.618 3.377 -2.264 1.00 4.19 263 THR E C 1
ATOM 9687 O O . THR E 1 266 ? 50.713 3.926 -2.192 1.00 4.53 263 THR E O 1
ATOM 9691 N N . GLY E 1 267 ? 48.582 3.899 -2.908 1.00 4.47 264 GLY E N 1
ATOM 9692 C CA . GLY E 1 267 ? 48.626 5.252 -3.481 1.00 5.57 264 GLY E CA 1
ATOM 9693 C C . GLY E 1 267 ? 49.510 5.344 -4.709 1.00 6.35 264 GLY E C 1
ATOM 9694 O O . GLY E 1 267 ? 49.862 6.439 -5.128 1.00 8.01 264 GLY E O 1
ATOM 9695 N N . THR E 1 268 ? 49.871 4.207 -5.298 1.00 5.87 265 THR E N 1
ATOM 9696 C CA . THR E 1 268 ? 50.810 4.223 -6.422 1.00 5.69 265 THR E CA 1
ATOM 9697 C C . THR E 1 268 ? 50.099 4.110 -7.759 1.00 5.68 265 THR E C 1
ATOM 9698 O O . THR E 1 268 ? 48.907 3.778 -7.814 1.00 4.95 265 THR E O 1
ATOM 9702 N N . VAL E 1 269 ? 50.865 4.379 -8.823 1.00 5.57 266 VAL E N 1
ATOM 9703 C CA . VAL E 1 269 ? 50.392 4.306 -10.208 1.00 6.09 266 VAL E CA 1
ATOM 9704 C C . VAL E 1 269 ? 51.346 3.416 -11.016 1.00 5.69 266 VAL E C 1
ATOM 9705 O O . VAL E 1 269 ? 52.517 3.752 -11.211 1.00 5.36 266 VAL E O 1
ATOM 9709 N N . LEU E 1 270 ? 50.854 2.268 -11.467 1.00 6.19 267 LEU E N 1
ATOM 9710 C CA . LEU E 1 270 ? 51.678 1.362 -12.253 1.00 7.36 267 LEU E CA 1
ATOM 9711 C C . LEU E 1 270 ? 51.377 1.455 -13.752 1.00 7.57 267 LEU E C 1
ATOM 9712 O O . LEU E 1 270 ? 50.289 1.041 -14.200 1.00 6.86 267 LEU E O 1
ATOM 9717 N N . PRO E 1 271 ? 52.339 1.985 -14.542 1.00 7.41 268 PRO E N 1
ATOM 9718 C CA . PRO E 1 271 ? 52.101 2.064 -15.995 1.00 7.26 268 PRO E CA 1
ATOM 9719 C C . PRO E 1 271 ? 52.337 0.720 -16.701 1.00 7.03 268 PRO E C 1
ATOM 9720 O O . PRO E 1 271 ? 53.295 0.022 -16.382 1.00 8.47 268 PRO E O 1
ATOM 9724 N N . ILE E 1 272 ? 51.456 0.358 -17.628 1.00 6.15 269 ILE E N 1
ATOM 9725 C CA . ILE E 1 272 ? 51.709 -0.731 -18.569 1.00 6.26 269 ILE E CA 1
ATOM 9726 C C . ILE E 1 272 ? 51.494 -0.124 -19.953 1.00 5.68 269 ILE E C 1
ATOM 9727 O O . ILE E 1 272 ? 50.394 -0.171 -20.515 1.00 4.20 269 ILE E O 1
ATOM 9732 N N . ASP E 1 273 ? 52.542 0.515 -20.459 1.00 5.73 270 ASP E N 1
ATOM 9733 C CA . ASP E 1 273 ? 52.382 1.381 -21.617 1.00 6.26 270 ASP E CA 1
ATOM 9734 C C . ASP E 1 273 ? 53.568 1.362 -22.586 1.00 6.54 270 ASP E C 1
ATOM 9735 O O . ASP E 1 273 ? 53.800 2.339 -23.309 1.00 7.02 270 ASP E O 1
ATOM 9740 N N . ALA E 1 274 ? 54.309 0.254 -22.611 1.00 6.71 271 ALA E N 1
ATOM 9741 C CA . ALA E 1 274 ? 55.218 -0.013 -23.712 1.00 7.19 271 ALA E CA 1
ATOM 9742 C C . ALA E 1 274 ? 56.244 1.110 -23.895 1.00 7.87 271 ALA E C 1
ATOM 9743 O O . ALA E 1 274 ? 56.640 1.462 -25.027 1.00 8.07 271 ALA E O 1
ATOM 9745 N N . GLY E 1 275 ? 56.627 1.703 -22.766 1.00 8.05 272 GLY E N 1
ATOM 9746 C CA . GLY E 1 275 ? 57.659 2.733 -22.728 1.00 7.99 272 GLY E CA 1
ATOM 9747 C C . GLY E 1 275 ? 57.183 4.158 -22.947 1.00 8.17 272 GLY E C 1
ATOM 9748 O O . GLY E 1 275 ? 58.000 5.080 -22.999 1.00 8.45 272 GLY E O 1
ATOM 9749 N N . ALA E 1 276 ? 55.875 4.363 -23.079 1.00 7.48 273 ALA E N 1
ATOM 9750 C CA . ALA E 1 276 ? 55.376 5.735 -23.122 1.00 7.97 273 ALA E CA 1
ATOM 9751 C C . ALA E 1 276 ? 55.847 6.470 -21.844 1.00 7.90 273 ALA E C 1
ATOM 9752 O O . ALA E 1 276 ? 56.289 7.614 -21.921 1.00 9.05 273 ALA E O 1
ATOM 9754 N N . THR E 1 277 ? 55.785 5.808 -20.685 1.00 6.68 274 THR E N 1
ATOM 9755 C CA . THR E 1 277 ? 56.287 6.407 -19.420 1.00 6.08 274 THR E CA 1
ATOM 9756 C C . THR E 1 277 ? 57.793 6.722 -19.411 1.00 6.34 274 THR E C 1
ATOM 9757 O O . THR E 1 277 ? 58.240 7.599 -18.662 1.00 5.59 274 THR E O 1
ATOM 9761 N N . ALA E 1 278 ? 58.576 6.062 -20.271 1.00 6.68 275 ALA E N 1
ATOM 9762 C CA . ALA E 1 278 ? 59.985 6.430 -20.353 1.00 7.33 275 ALA E CA 1
ATOM 9763 C C . ALA E 1 278 ? 60.172 7.894 -20.793 1.00 8.46 275 ALA E C 1
ATOM 9764 O O . ALA E 1 278 ? 61.246 8.463 -20.586 1.00 9.01 275 ALA E O 1
ATOM 9766 N N . ARG E 1 279 ? 59.140 8.493 -21.388 1.00 7.85 276 ARG E N 1
ATOM 9767 C CA . ARG E 1 279 ? 59.240 9.842 -21.905 1.00 10.60 276 ARG E CA 1
ATOM 9768 C C . ARG E 1 279 ? 58.885 10.897 -20.866 1.00 11.15 276 ARG E C 1
ATOM 9769 O O . ARG E 1 279 ? 58.953 12.083 -21.144 1.00 11.63 276 ARG E O 1
ATOM 9777 N N . MET E 1 280 ? 58.447 10.485 -19.691 1.00 11.75 277 MET E N 1
ATOM 9778 C CA . MET E 1 280 ? 57.792 11.442 -18.823 1.00 12.46 277 MET E CA 1
ATOM 9779 C C . MET E 1 280 ? 57.781 10.961 -17.373 1.00 12.35 277 MET E C 1
ATOM 9780 O O . MET E 1 280 ? 58.444 9.993 -17.037 1.00 12.51 277 MET E O 1
ATOM 9785 N N . ILE E 1 281 ? 57.045 11.658 -16.516 1.00 12.38 278 ILE E N 1
ATOM 9786 C CA . ILE E 1 281 ? 56.827 11.189 -15.167 1.00 12.39 278 ILE E CA 1
ATOM 9787 C C . ILE E 1 281 ? 55.546 10.349 -15.146 1.00 12.50 278 ILE E C 1
ATOM 9788 O O . ILE E 1 281 ? 54.503 10.777 -15.673 1.00 11.96 278 ILE E O 1
ATOM 9794 N N . ASP F 1 7 ? 51.835 45.855 -18.354 1.00 20.56 4 ASP F N 1
ATOM 9795 C CA . ASP F 1 7 ? 50.828 46.818 -18.914 1.00 20.83 4 ASP F CA 1
ATOM 9796 C C . ASP F 1 7 ? 49.766 46.157 -19.801 1.00 19.70 4 ASP F C 1
ATOM 9797 O O . ASP F 1 7 ? 50.024 45.771 -20.951 1.00 19.91 4 ASP F O 1
ATOM 9802 N N . PHE F 1 8 ? 48.564 46.081 -19.244 1.00 17.97 5 PHE F N 1
ATOM 9803 C CA . PHE F 1 8 ? 47.441 45.388 -19.827 1.00 16.96 5 PHE F CA 1
ATOM 9804 C C . PHE F 1 8 ? 46.431 46.337 -20.498 1.00 16.85 5 PHE F C 1
ATOM 9805 O O . PHE F 1 8 ? 45.291 45.937 -20.774 1.00 16.11 5 PHE F O 1
ATOM 9813 N N . GLU F 1 9 ? 46.867 47.573 -20.791 1.00 16.14 6 GLU F N 1
ATOM 9814 C CA . GLU F 1 9 ? 46.033 48.567 -21.494 1.00 16.88 6 GLU F CA 1
ATOM 9815 C C . GLU F 1 9 ? 45.473 47.968 -22.778 1.00 16.70 6 GLU F C 1
ATOM 9816 O O . GLU F 1 9 ? 46.201 47.399 -23.596 1.00 17.09 6 GLU F O 1
ATOM 9822 N N . GLY F 1 10 ? 44.158 48.068 -22.914 1.00 16.56 7 GLY F N 1
ATOM 9823 C CA . GLY F 1 10 ? 43.481 47.624 -24.105 1.00 16.07 7 GLY F CA 1
ATOM 9824 C C . GLY F 1 10 ? 42.982 46.208 -24.004 1.00 15.38 7 GLY F C 1
ATOM 9825 O O . GLY F 1 10 ? 42.236 45.781 -24.888 1.00 16.60 7 GLY F O 1
ATOM 9826 N N . LYS F 1 11 ? 43.404 45.484 -22.957 1.00 14.03 8 LYS F N 1
ATOM 9827 C CA . LYS F 1 11 ? 42.981 44.090 -22.698 1.00 12.99 8 LYS F CA 1
ATOM 9828 C C . LYS F 1 11 ? 41.712 43.992 -21.841 1.00 12.30 8 LYS F C 1
ATOM 9829 O O . LYS F 1 11 ? 41.444 44.858 -20.987 1.00 12.34 8 LYS F O 1
ATOM 9835 N N . THR F 1 12 ? 40.918 42.949 -22.084 1.00 11.47 9 THR F N 1
ATOM 9836 C CA . THR F 1 12 ? 39.793 42.666 -21.200 1.00 10.48 9 THR F CA 1
ATOM 9837 C C . THR F 1 12 ? 40.049 41.327 -20.538 1.00 8.55 9 THR F C 1
ATOM 9838 O O . THR F 1 12 ? 40.449 40.364 -21.197 1.00 7.69 9 THR F O 1
ATOM 9842 N N . ALA F 1 13 ? 39.858 41.283 -19.229 1.00 7.32 10 ALA F N 1
ATOM 9843 C CA . ALA F 1 13 ? 40.021 40.035 -18.474 1.00 7.44 10 ALA F CA 1
ATOM 9844 C C . ALA F 1 13 ? 38.710 39.582 -17.864 1.00 7.44 10 ALA F C 1
ATOM 9845 O O . ALA F 1 13 ? 37.964 40.391 -17.346 1.00 9.05 10 ALA F O 1
ATOM 9847 N N . LEU F 1 14 ? 38.470 38.284 -17.881 1.00 8.18 11 LEU F N 1
ATOM 9848 C CA . LEU F 1 14 ? 37.308 37.682 -17.225 1.00 8.90 11 LEU F CA 1
ATOM 9849 C C . LEU F 1 14 ? 37.794 36.864 -16.024 1.00 8.20 11 LEU F C 1
ATOM 9850 O O . LEU F 1 14 ? 38.675 36.023 -16.176 1.00 8.47 11 LEU F O 1
ATOM 9855 N N . ILE F 1 15 ? 37.269 37.142 -14.831 1.00 8.02 12 ILE F N 1
ATOM 9856 C CA . ILE F 1 15 ? 37.636 36.386 -13.629 1.00 8.09 12 ILE F CA 1
ATOM 9857 C C . ILE F 1 15 ? 36.369 35.800 -13.004 1.00 8.42 12 ILE F C 1
ATOM 9858 O O . ILE F 1 15 ? 35.466 36.559 -12.599 1.00 9.25 12 ILE F O 1
ATOM 9863 N N . THR F 1 16 ? 36.273 34.475 -12.917 1.00 7.62 13 THR F N 1
ATOM 9864 C CA . THR F 1 16 ? 35.110 33.872 -12.249 1.00 6.11 13 THR F CA 1
ATOM 9865 C C . THR F 1 16 ? 35.338 33.833 -10.726 1.00 6.67 13 THR F C 1
ATOM 9866 O O . THR F 1 16 ? 36.471 33.770 -10.264 1.00 6.22 13 THR F O 1
ATOM 9870 N N . GLY F 1 17 ? 34.262 33.881 -9.946 1.00 6.44 14 GLY F N 1
ATOM 9871 C CA . GLY F 1 17 ? 34.408 33.954 -8.501 1.00 7.11 14 GLY F CA 1
ATOM 9872 C C . GLY F 1 17 ? 35.151 35.227 -8.106 1.00 7.37 14 GLY F C 1
ATOM 9873 O O . GLY F 1 17 ? 35.941 35.228 -7.143 1.00 6.51 14 GLY F O 1
ATOM 9874 N N . GLY F 1 18 ? 34.890 36.307 -8.856 1.00 6.44 15 GLY F N 1
ATOM 9875 C CA . GLY F 1 18 ? 35.494 37.606 -8.587 1.00 6.71 15 GLY F CA 1
ATOM 9876 C C . GLY F 1 18 ? 34.993 38.385 -7.373 1.00 6.68 15 GLY F C 1
ATOM 9877 O O . GLY F 1 18 ? 35.527 39.448 -7.076 1.00 7.12 15 GLY F O 1
ATOM 9878 N N . ALA F 1 19 ? 33.995 37.872 -6.652 1.00 6.85 16 ALA F N 1
ATOM 9879 C CA . ALA F 1 19 ? 33.398 38.626 -5.520 1.00 7.37 16 ALA F CA 1
ATOM 9880 C C . ALA F 1 19 ? 34.290 38.919 -4.306 1.00 8.24 16 ALA F C 1
ATOM 9881 O O . ALA F 1 19 ? 34.054 39.904 -3.579 1.00 8.23 16 ALA F O 1
ATOM 9883 N N . ARG F 1 20 ? 35.272 38.053 -4.051 1.00 7.90 17 ARG F N 1
ATOM 9884 C CA . ARG F 1 20 ? 36.108 38.168 -2.846 1.00 8.30 17 ARG F CA 1
ATOM 9885 C C . ARG F 1 20 ? 37.374 37.320 -3.002 1.00 8.18 17 ARG F C 1
ATOM 9886 O O . ARG F 1 20 ? 37.601 36.763 -4.057 1.00 8.27 17 ARG F O 1
ATOM 9894 N N . GLY F 1 21 ? 38.167 37.188 -1.940 1.00 8.33 18 GLY F N 1
ATOM 9895 C CA . GLY F 1 21 ? 39.290 36.248 -1.942 1.00 8.27 18 GLY F CA 1
ATOM 9896 C C . GLY F 1 21 ? 40.285 36.532 -3.060 1.00 8.12 18 GLY F C 1
ATOM 9897 O O . GLY F 1 21 ? 40.532 37.677 -3.409 1.00 7.44 18 GLY F O 1
ATOM 9898 N N . MET F 1 22 ? 40.811 35.476 -3.666 1.00 7.67 19 MET F N 1
ATOM 9899 C CA . MET F 1 22 ? 41.825 35.630 -4.706 1.00 7.02 19 MET F CA 1
ATOM 9900 C C . MET F 1 22 ? 41.250 36.232 -5.999 1.00 7.17 19 MET F C 1
ATOM 9901 O O . MET F 1 22 ? 41.944 36.973 -6.713 1.00 7.00 19 MET F O 1
ATOM 9906 N N . GLY F 1 23 ? 39.982 35.934 -6.293 1.00 6.57 20 GLY F N 1
ATOM 9907 C CA . GLY F 1 23 ? 39.359 36.467 -7.505 1.00 6.31 20 GLY F CA 1
ATOM 9908 C C . GLY F 1 23 ? 39.365 37.991 -7.506 1.00 6.21 20 GLY F C 1
ATOM 9909 O O . GLY F 1 23 ? 39.635 38.617 -8.538 1.00 5.99 20 GLY F O 1
ATOM 9910 N N . ARG F 1 24 ? 39.065 38.573 -6.336 1.00 6.68 21 ARG F N 1
ATOM 9911 C CA . ARG F 1 24 ? 39.097 40.019 -6.138 1.00 6.46 21 ARG F CA 1
ATOM 9912 C C . ARG F 1 24 ? 40.526 40.544 -6.323 1.00 6.81 21 ARG F C 1
ATOM 9913 O O . ARG F 1 24 ? 40.755 41.501 -7.067 1.00 6.32 21 ARG F O 1
ATOM 9921 N N . SER F 1 25 ? 41.469 39.947 -5.603 1.00 6.71 22 SER F N 1
ATOM 9922 C CA . SER F 1 25 ? 42.873 40.306 -5.741 1.00 7.72 22 SER F CA 1
ATOM 9923 C C . SER F 1 25 ? 43.289 40.323 -7.213 1.00 7.86 22 SER F C 1
ATOM 9924 O O . SER F 1 25 ? 43.869 41.293 -7.671 1.00 8.46 22 SER F O 1
ATOM 9927 N N . HIS F 1 26 ? 42.983 39.250 -7.960 1.00 7.48 23 HIS F N 1
ATOM 9928 C CA . HIS F 1 26 ? 43.357 39.174 -9.382 1.00 7.25 23 HIS F CA 1
ATOM 9929 C C . HIS F 1 26 ? 42.734 40.308 -10.209 1.00 7.75 23 HIS F C 1
ATOM 9930 O O . HIS F 1 26 ? 43.387 40.870 -11.101 1.00 7.98 23 HIS F O 1
ATOM 9937 N N . ALA F 1 27 ? 41.473 40.627 -9.921 1.00 7.60 24 ALA F N 1
ATOM 9938 C CA . ALA F 1 27 ? 40.693 41.576 -10.718 1.00 7.76 24 ALA F CA 1
ATOM 9939 C C . ALA F 1 27 ? 41.224 42.983 -10.536 1.00 9.06 24 ALA F C 1
ATOM 9940 O O . ALA F 1 27 ? 41.381 43.726 -11.511 1.00 9.62 24 ALA F O 1
ATOM 9942 N N . VAL F 1 28 ? 41.514 43.339 -9.279 1.00 9.25 25 VAL F N 1
ATOM 9943 C CA . VAL F 1 28 ? 42.094 44.631 -8.950 1.00 9.79 25 VAL F CA 1
ATOM 9944 C C . VAL F 1 28 ? 43.511 44.762 -9.542 1.00 10.10 25 VAL F C 1
ATOM 9945 O O . VAL F 1 28 ? 43.838 45.803 -10.128 1.00 10.75 25 VAL F O 1
ATOM 9949 N N . ALA F 1 29 ? 44.332 43.720 -9.434 1.00 9.23 26 ALA F N 1
ATOM 9950 C CA . ALA F 1 29 ? 45.709 43.836 -9.928 1.00 9.85 26 ALA F CA 1
ATOM 9951 C C . ALA F 1 29 ? 45.733 44.024 -11.436 1.00 9.56 26 ALA F C 1
ATOM 9952 O O . ALA F 1 29 ? 46.504 44.831 -11.944 1.00 9.52 26 ALA F O 1
ATOM 9954 N N . LEU F 1 30 ? 44.888 43.266 -12.138 1.00 9.03 27 LEU F N 1
ATOM 9955 C CA . LEU F 1 30 ? 44.784 43.376 -13.583 1.00 9.11 27 LEU F CA 1
ATOM 9956 C C . LEU F 1 30 ? 44.295 44.770 -13.967 1.00 9.48 27 LEU F C 1
ATOM 9957 O O . LEU F 1 30 ? 44.793 45.387 -14.912 1.00 8.41 27 LEU F O 1
ATOM 9962 N N . ALA F 1 31 ? 43.341 45.265 -13.189 1.00 10.23 28 ALA F N 1
ATOM 9963 C CA . ALA F 1 31 ? 42.780 46.589 -13.406 1.00 11.61 28 ALA F CA 1
ATOM 9964 C C . ALA F 1 31 ? 43.828 47.670 -13.232 1.00 12.04 28 ALA F C 1
ATOM 9965 O O . ALA F 1 31 ? 43.947 48.558 -14.079 1.00 12.64 28 ALA F O 1
ATOM 9967 N N . GLU F 1 32 ? 44.591 47.608 -12.145 1.00 12.92 29 GLU F N 1
ATOM 9968 C CA . GLU F 1 32 ? 45.679 48.578 -11.951 1.00 14.01 29 GLU F CA 1
ATOM 9969 C C . GLU F 1 32 ? 46.684 48.512 -13.087 1.00 13.10 29 GLU F C 1
ATOM 9970 O O . GLU F 1 32 ? 47.248 49.545 -13.449 1.00 13.12 29 GLU F O 1
ATOM 9976 N N . ALA F 1 33 ? 46.903 47.306 -13.637 1.00 11.82 30 ALA F N 1
ATOM 9977 C CA . ALA F 1 33 ? 47.879 47.087 -14.710 1.00 11.77 30 ALA F CA 1
ATOM 9978 C C . ALA F 1 33 ? 47.360 47.473 -16.082 1.00 11.82 30 ALA F C 1
ATOM 9979 O O . ALA F 1 33 ? 48.121 47.485 -17.042 1.00 11.65 30 ALA F O 1
ATOM 9981 N N . GLY F 1 34 ? 46.069 47.764 -16.194 1.00 11.53 31 GLY F N 1
ATOM 9982 C CA . GLY F 1 34 ? 45.545 48.326 -17.453 1.00 11.15 31 GLY F CA 1
ATOM 9983 C C . GLY F 1 34 ? 44.320 47.648 -18.031 1.00 10.81 31 GLY F C 1
ATOM 9984 O O . GLY F 1 34 ? 43.681 48.190 -18.944 1.00 11.22 31 GLY F O 1
ATOM 9985 N N . ALA F 1 35 ? 43.970 46.474 -17.512 1.00 9.07 32 ALA F N 1
ATOM 9986 C CA . ALA F 1 35 ? 42.860 45.713 -18.077 1.00 9.18 32 ALA F CA 1
ATOM 9987 C C . ALA F 1 35 ? 41.485 46.227 -17.650 1.00 9.32 32 ALA F C 1
ATOM 9988 O O . ALA F 1 35 ? 41.307 46.616 -16.487 1.00 10.45 32 ALA F O 1
ATOM 9990 N N . ASP F 1 36 ? 40.514 46.226 -18.561 1.00 8.79 33 ASP F N 1
ATOM 9991 C CA . ASP F 1 36 ? 39.096 46.288 -18.167 1.00 9.71 33 ASP F CA 1
ATOM 9992 C C . ASP F 1 36 ? 38.628 44.886 -17.687 1.00 9.86 33 ASP F C 1
ATOM 9993 O O . ASP F 1 36 ? 39.166 43.872 -18.129 1.00 9.43 33 ASP F O 1
ATOM 9998 N N . ILE F 1 37 ? 37.643 44.845 -16.788 1.00 9.74 34 ILE F N 1
ATOM 9999 C CA . ILE F 1 37 ? 37.333 43.646 -16.016 1.00 9.03 34 ILE F CA 1
ATOM 10000 C C . ILE F 1 37 ? 35.869 43.220 -16.171 1.00 9.20 34 ILE F C 1
ATOM 10001 O O . ILE F 1 37 ? 34.955 44.026 -15.994 1.00 10.23 34 ILE F O 1
ATOM 10006 N N . ALA F 1 38 ? 35.677 41.949 -16.518 1.00 8.58 35 ALA F N 1
ATOM 10007 C CA . ALA F 1 38 ? 34.424 41.231 -16.355 1.00 8.18 35 ALA F CA 1
ATOM 10008 C C . ALA F 1 38 ? 34.545 40.215 -15.201 1.00 8.44 35 ALA F C 1
ATOM 10009 O O . ALA F 1 38 ? 35.358 39.274 -15.263 1.00 8.20 35 ALA F O 1
ATOM 10011 N N . ILE F 1 39 ? 33.752 40.409 -14.147 1.00 8.83 36 ILE F N 1
ATOM 10012 C CA . ILE F 1 39 ? 33.756 39.515 -12.978 1.00 9.12 36 ILE F CA 1
ATOM 10013 C C . ILE F 1 39 ? 32.383 38.904 -12.774 1.00 10.29 36 ILE F C 1
ATOM 10014 O O . ILE F 1 39 ? 31.352 39.594 -12.894 1.00 10.89 36 ILE F O 1
ATOM 10019 N N . CYS F 1 40 ? 32.363 37.617 -12.455 1.00 9.70 37 CYS F N 1
ATOM 10020 C CA . CYS F 1 40 ? 31.115 36.967 -12.095 1.00 10.40 37 CYS F CA 1
ATOM 10021 C C . CYS F 1 40 ? 31.299 36.077 -10.880 1.00 9.93 37 CYS F C 1
ATOM 10022 O O . CYS F 1 40 ? 32.411 35.620 -10.604 1.00 9.92 37 CYS F O 1
ATOM 10025 N N . ASP F 1 41 ? 30.198 35.810 -10.189 1.00 9.57 38 ASP F N 1
ATOM 10026 C CA . ASP F 1 41 ? 30.207 35.004 -8.960 1.00 9.54 38 ASP F CA 1
ATOM 10027 C C . ASP F 1 41 ? 28.809 34.437 -8.684 1.00 9.37 38 ASP F C 1
ATOM 10028 O O . ASP F 1 41 ? 27.800 35.009 -9.096 1.00 9.45 38 ASP F O 1
ATOM 10033 N N . ARG F 1 42 ? 28.767 33.301 -8.000 1.00 9.03 39 ARG F N 1
ATOM 10034 C CA . ARG F 1 42 ? 27.529 32.643 -7.624 1.00 9.51 39 ARG F CA 1
ATOM 10035 C C . ARG F 1 42 ? 26.671 33.477 -6.647 1.00 9.75 39 ARG F C 1
ATOM 10036 O O . ARG F 1 42 ? 25.426 33.433 -6.694 1.00 9.26 39 ARG F O 1
ATOM 10044 N N . CYS F 1 43 ? 27.330 34.223 -5.751 1.00 10.09 40 CYS F N 1
ATOM 10045 C CA . CYS F 1 43 ? 26.636 35.175 -4.864 1.00 11.04 40 CYS F CA 1
ATOM 10046 C C . CYS F 1 43 ? 25.556 34.493 -4.003 1.00 11.51 40 CYS F C 1
ATOM 10047 O O . CYS F 1 43 ? 24.515 35.088 -3.694 1.00 12.08 40 CYS F O 1
ATOM 10050 N N . GLU F 1 44 ? 25.833 33.246 -3.621 1.00 11.28 41 GLU F N 1
ATOM 10051 C CA . GLU F 1 44 ? 24.961 32.431 -2.789 1.00 12.00 41 GLU F CA 1
ATOM 10052 C C . GLU F 1 44 ? 25.723 31.274 -2.190 1.00 11.48 41 GLU F C 1
ATOM 10053 O O . GLU F 1 44 ? 26.671 30.777 -2.781 1.00 10.72 41 GLU F O 1
ATOM 10059 N N . ASN F 1 45 ? 25.250 30.836 -1.026 1.00 11.77 42 ASN F N 1
ATOM 10060 C CA . ASN F 1 45 ? 25.744 29.678 -0.313 1.00 11.69 42 ASN F CA 1
ATOM 10061 C C . ASN F 1 45 ? 25.376 28.383 -1.016 1.00 11.89 42 ASN F C 1
ATOM 10062 O O . ASN F 1 45 ? 24.460 28.355 -1.832 1.00 11.35 42 ASN F O 1
ATOM 10067 N N . SER F 1 46 ? 26.105 27.317 -0.683 1.00 11.51 43 SER F N 1
ATOM 10068 C CA . SER F 1 46 ? 25.719 25.974 -1.063 1.00 11.78 43 SER F CA 1
ATOM 10069 C C . SER F 1 46 ? 25.447 25.178 0.218 1.00 12.19 43 SER F C 1
ATOM 10070 O O . SER F 1 46 ? 26.239 25.220 1.176 1.00 10.95 43 SER F O 1
ATOM 10073 N N . ASP F 1 47 ? 24.339 24.439 0.217 1.00 12.27 44 ASP F N 1
ATOM 10074 C CA . ASP F 1 47 ? 23.975 23.578 1.337 1.00 13.67 44 ASP F CA 1
ATOM 10075 C C . ASP F 1 47 ? 25.018 22.510 1.681 1.00 12.63 44 ASP F C 1
ATOM 10076 O O . ASP F 1 47 ? 24.952 21.926 2.745 1.00 13.24 44 ASP F O 1
ATOM 10081 N N . VAL F 1 48 ? 25.958 22.234 0.786 1.00 11.36 45 VAL F N 1
ATOM 10082 C CA . VAL F 1 48 ? 26.960 21.192 1.044 1.00 10.58 45 VAL F CA 1
ATOM 10083 C C . VAL F 1 48 ? 28.363 21.764 1.270 1.00 9.93 45 VAL F C 1
ATOM 10084 O O . VAL F 1 48 ? 29.340 21.036 1.262 1.00 9.39 45 VAL F O 1
ATOM 10088 N N . VAL F 1 49 ? 28.445 23.079 1.424 1.00 9.52 46 VAL F N 1
ATOM 10089 C CA . VAL F 1 49 ? 29.695 23.744 1.697 1.00 9.66 46 VAL F CA 1
ATOM 10090 C C . VAL F 1 49 ? 29.521 24.415 3.044 1.00 10.22 46 VAL F C 1
ATOM 10091 O O . VAL F 1 49 ? 28.617 25.225 3.231 1.00 9.65 46 VAL F O 1
ATOM 10095 N N . GLY F 1 50 ? 30.371 24.045 3.993 1.00 10.82 47 GLY F N 1
ATOM 10096 C CA . GLY F 1 50 ? 30.141 24.438 5.380 1.00 11.81 47 GLY F CA 1
ATOM 10097 C C . GLY F 1 50 ? 30.279 25.914 5.683 1.00 11.35 47 GLY F C 1
ATOM 10098 O O . GLY F 1 50 ? 29.638 26.413 6.607 1.00 13.05 47 GLY F O 1
ATOM 10099 N N . TYR F 1 51 ? 31.102 26.618 4.905 1.00 10.26 48 TYR F N 1
ATOM 10100 C CA . TYR F 1 51 ? 31.378 28.032 5.149 1.00 9.31 48 TYR F CA 1
ATOM 10101 C C . TYR F 1 51 ? 30.534 28.936 4.219 1.00 9.08 48 TYR F C 1
ATOM 10102 O O . TYR F 1 51 ? 30.107 28.499 3.158 1.00 8.65 48 TYR F O 1
ATOM 10111 N N . PRO F 1 52 ? 30.299 30.204 4.607 1.00 9.07 49 PRO F N 1
ATOM 10112 C CA . PRO F 1 52 ? 29.511 30.999 3.659 1.00 9.14 49 PRO F CA 1
ATOM 10113 C C . PRO F 1 52 ? 30.299 31.330 2.383 1.00 9.90 49 PRO F C 1
ATOM 10114 O O . PRO F 1 52 ? 31.508 31.589 2.449 1.00 9.85 49 PRO F O 1
ATOM 10118 N N . LEU F 1 53 ? 29.602 31.327 1.245 1.00 9.76 50 LEU F N 1
ATOM 10119 C CA . LEU F 1 53 ? 30.153 31.798 -0.006 1.00 9.69 50 LEU F CA 1
ATOM 10120 C C . LEU F 1 53 ? 29.928 33.320 -0.117 1.00 10.55 50 LEU F C 1
ATOM 10121 O O . LEU F 1 53 ? 29.419 33.938 0.818 1.00 10.58 50 LEU F O 1
ATOM 10126 N N . ALA F 1 54 ? 30.342 33.930 -1.231 1.00 11.24 51 ALA F N 1
ATOM 10127 C CA . ALA F 1 54 ? 30.228 35.385 -1.413 1.00 11.07 51 ALA F CA 1
ATOM 10128 C C . ALA F 1 54 ? 28.787 35.839 -1.539 1.00 11.96 51 ALA F C 1
ATOM 10129 O O . ALA F 1 54 ? 27.908 35.044 -1.874 1.00 11.80 51 ALA F O 1
ATOM 10131 N N . THR F 1 55 ? 28.568 37.130 -1.272 1.00 12.77 52 THR F N 1
ATOM 10132 C CA . THR F 1 55 ? 27.286 37.792 -1.471 1.00 13.17 52 THR F CA 1
ATOM 10133 C C . THR F 1 55 ? 27.336 38.775 -2.649 1.00 13.52 52 THR F C 1
ATOM 10134 O O . THR F 1 55 ? 28.424 39.130 -3.149 1.00 12.57 52 THR F O 1
ATOM 10138 N N . ALA F 1 56 ? 26.146 39.220 -3.063 1.00 13.42 53 ALA F N 1
ATOM 10139 C CA . ALA F 1 56 ? 25.995 40.278 -4.066 1.00 13.80 53 ALA F CA 1
ATOM 10140 C C . ALA F 1 56 ? 26.689 41.565 -3.621 1.00 13.76 53 ALA F C 1
ATOM 10141 O O . ALA F 1 56 ? 27.324 42.235 -4.439 1.00 14.20 53 ALA F O 1
ATOM 10143 N N . ASP F 1 57 ? 26.591 41.884 -2.332 1.00 14.09 54 ASP F N 1
ATOM 10144 C CA . ASP F 1 57 ? 27.372 42.985 -1.730 1.00 14.97 54 ASP F CA 1
ATOM 10145 C C . ASP F 1 57 ? 28.878 42.850 -1.945 1.00 14.40 54 ASP F C 1
ATOM 10146 O O . ASP F 1 57 ? 29.533 43.843 -2.235 1.00 14.10 54 ASP F O 1
ATOM 10151 N N . ASP F 1 58 ? 29.420 41.637 -1.764 1.00 14.15 55 ASP F N 1
ATOM 10152 C CA . ASP F 1 58 ? 30.857 41.386 -1.971 1.00 13.78 55 ASP F CA 1
ATOM 10153 C C . ASP F 1 58 ? 31.214 41.709 -3.404 1.00 12.85 55 ASP F C 1
ATOM 10154 O O . ASP F 1 58 ? 32.213 42.384 -3.665 1.00 13.35 55 ASP F O 1
ATOM 10159 N N . LEU F 1 59 ? 30.379 41.245 -4.328 1.00 12.37 56 LEU F N 1
ATOM 10160 C CA . LEU F 1 59 ? 30.621 41.433 -5.753 1.00 12.29 56 LEU F CA 1
ATOM 10161 C C . LEU F 1 59 ? 30.628 42.933 -6.136 1.00 12.54 56 LEU F C 1
ATOM 10162 O O . LEU F 1 59 ? 31.459 43.375 -6.952 1.00 11.84 56 LEU F O 1
ATOM 10167 N N . ALA F 1 60 ? 29.736 43.707 -5.508 1.00 12.88 57 ALA F N 1
ATOM 10168 C CA . ALA F 1 60 ? 29.589 45.139 -5.803 1.00 13.26 57 ALA F CA 1
ATOM 10169 C C . ALA F 1 60 ? 30.796 45.902 -5.280 1.00 13.86 57 ALA F C 1
ATOM 10170 O O . ALA F 1 60 ? 31.241 46.888 -5.869 1.00 13.50 57 ALA F O 1
ATOM 10172 N N . GLU F 1 61 ? 31.319 45.413 -4.160 1.00 14.51 58 GLU F N 1
ATOM 10173 C CA . GLU F 1 61 ? 32.554 45.885 -3.582 1.00 15.37 58 GLU F CA 1
ATOM 10174 C C . GLU F 1 61 ? 33.776 45.679 -4.522 1.00 14.46 58 GLU F C 1
ATOM 10175 O O . GLU F 1 61 ? 34.574 46.598 -4.724 1.00 13.68 58 GLU F O 1
ATOM 10181 N N . THR F 1 62 ? 33.924 44.486 -5.100 1.00 13.27 59 THR F N 1
ATOM 10182 C CA . THR F 1 62 ? 34.982 44.285 -6.094 1.00 12.62 59 THR F CA 1
ATOM 10183 C C . THR F 1 62 ? 34.837 45.293 -7.228 1.00 12.04 59 THR F C 1
ATOM 10184 O O . THR F 1 62 ? 35.808 45.922 -7.623 1.00 12.18 59 THR F O 1
ATOM 10188 N N . VAL F 1 63 ? 33.623 45.443 -7.744 1.00 12.25 60 VAL F N 1
ATOM 10189 C CA . VAL F 1 63 ? 33.355 46.354 -8.857 1.00 12.29 60 VAL F CA 1
ATOM 10190 C C . VAL F 1 63 ? 33.805 47.782 -8.534 1.00 12.56 60 VAL F C 1
ATOM 10191 O O . VAL F 1 63 ? 34.442 48.441 -9.369 1.00 12.46 60 VAL F O 1
ATOM 10195 N N . ALA F 1 64 ? 33.467 48.263 -7.339 1.00 13.04 61 ALA F N 1
ATOM 10196 C CA . ALA F 1 64 ? 33.854 49.609 -6.939 1.00 14.01 61 ALA F CA 1
ATOM 10197 C C . ALA F 1 64 ? 35.378 49.711 -6.840 1.00 14.03 61 ALA F C 1
ATOM 10198 O O . ALA F 1 64 ? 35.939 50.717 -7.239 1.00 14.14 61 ALA F O 1
ATOM 10200 N N . LEU F 1 65 ? 36.035 48.663 -6.322 1.00 13.33 62 LEU F N 1
ATOM 10201 C CA . LEU F 1 65 ? 37.495 48.612 -6.265 1.00 13.24 62 LEU F CA 1
ATOM 10202 C C . LEU F 1 65 ? 38.147 48.679 -7.654 1.00 13.62 62 LEU F C 1
ATOM 10203 O O . LEU F 1 65 ? 39.129 49.409 -7.847 1.00 14.51 62 LEU F O 1
ATOM 10208 N N . VAL F 1 66 ? 37.616 47.912 -8.610 1.00 13.04 63 VAL F N 1
ATOM 10209 C CA . VAL F 1 66 ? 38.060 47.985 -10.007 1.00 12.36 63 VAL F CA 1
ATOM 10210 C C . VAL F 1 66 ? 37.863 49.413 -10.586 1.00 13.58 63 VAL F C 1
ATOM 10211 O O . VAL F 1 66 ? 38.790 49.979 -11.188 1.00 13.71 63 VAL F O 1
ATOM 10215 N N . GLU F 1 67 ? 36.672 49.988 -10.396 1.00 14.00 64 GLU F N 1
ATOM 10216 C CA . GLU F 1 67 ? 36.331 51.298 -10.994 1.00 15.35 64 GLU F CA 1
ATOM 10217 C C . GLU F 1 67 ? 37.159 52.433 -10.412 1.00 15.67 64 GLU F C 1
ATOM 10218 O O . GLU F 1 67 ? 37.377 53.451 -11.067 1.00 15.16 64 GLU F O 1
ATOM 10224 N N . LYS F 1 68 ? 37.633 52.220 -9.186 1.00 15.69 65 LYS F N 1
ATOM 10225 C CA . LYS F 1 68 ? 38.498 53.151 -8.497 1.00 16.80 65 LYS F CA 1
ATOM 10226 C C . LYS F 1 68 ? 39.879 53.258 -9.168 1.00 16.36 65 LYS F C 1
ATOM 10227 O O . LYS F 1 68 ? 40.564 54.260 -9.000 1.00 16.08 65 LYS F O 1
ATOM 10233 N N . THR F 1 69 ? 40.270 52.235 -9.929 1.00 15.37 66 THR F N 1
ATOM 10234 C CA . THR F 1 69 ? 41.544 52.249 -10.642 1.00 15.50 66 THR F CA 1
ATOM 10235 C C . THR F 1 69 ? 41.466 53.080 -11.919 1.00 15.70 66 THR F C 1
ATOM 10236 O O . THR F 1 69 ? 42.493 53.366 -12.534 1.00 16.02 66 THR F O 1
ATOM 10240 N N . GLY F 1 70 ? 40.253 53.446 -12.319 1.00 15.94 67 GLY F N 1
ATOM 10241 C CA . GLY F 1 70 ? 40.020 54.110 -13.607 1.00 16.20 67 GLY F CA 1
ATOM 10242 C C . GLY F 1 70 ? 39.511 53.153 -14.684 1.00 15.68 67 GLY F C 1
ATOM 10243 O O . GLY F 1 70 ? 39.119 53.572 -15.769 1.00 16.10 67 GLY F O 1
ATOM 10244 N N . ARG F 1 71 ? 39.500 51.864 -14.388 1.00 15.40 68 ARG F N 1
ATOM 10245 C CA . ARG F 1 71 ? 39.035 50.873 -15.363 1.00 15.17 68 ARG F CA 1
ATOM 10246 C C . ARG F 1 71 ? 37.508 50.781 -15.476 1.00 15.54 68 ARG F C 1
ATOM 10247 O O . ARG F 1 71 ? 36.786 51.126 -14.536 1.00 15.74 68 ARG F O 1
ATOM 10255 N N . ARG F 1 72 ? 37.032 50.273 -16.615 1.00 15.49 69 ARG F N 1
ATOM 10256 C CA . ARG F 1 72 ? 35.644 49.867 -16.761 1.00 16.14 69 ARG F CA 1
ATOM 10257 C C . ARG F 1 72 ? 35.452 48.432 -16.252 1.00 15.21 69 ARG F C 1
ATOM 10258 O O . ARG F 1 72 ? 36.352 47.597 -16.376 1.00 14.96 69 ARG F O 1
ATOM 10266 N N . CYS F 1 73 ? 34.280 48.167 -15.674 1.00 14.74 70 CYS F N 1
ATOM 10267 C CA . CYS F 1 73 ? 33.960 46.879 -15.072 1.00 14.24 70 CYS F CA 1
ATOM 10268 C C . CYS F 1 73 ? 32.482 46.516 -15.290 1.00 14.80 70 CYS F C 1
ATOM 10269 O O . CYS F 1 73 ? 31.600 47.373 -15.192 1.00 15.51 70 CYS F O 1
ATOM 10272 N N . ILE F 1 74 ? 32.215 45.248 -15.599 1.00 14.71 71 ILE F N 1
ATOM 10273 C CA . ILE F 1 74 ? 30.855 44.704 -15.561 1.00 15.09 71 ILE F CA 1
ATOM 10274 C C . ILE F 1 74 ? 30.851 43.489 -14.652 1.00 14.54 71 ILE F C 1
ATOM 10275 O O . ILE F 1 74 ? 31.863 42.776 -14.536 1.00 14.64 71 ILE F O 1
ATOM 10280 N N . SER F 1 75 ? 29.708 43.229 -14.038 1.00 13.96 72 SER F N 1
ATOM 10281 C CA . SER F 1 75 ? 29.581 42.104 -13.117 1.00 13.28 72 SER F CA 1
ATOM 10282 C C . SER F 1 75 ? 28.289 41.393 -13.400 1.00 13.27 72 SER F C 1
ATOM 10283 O O . SER F 1 75 ? 27.365 41.986 -13.938 1.00 12.89 72 SER F O 1
ATOM 10286 N N . ALA F 1 76 ? 28.224 40.122 -13.034 1.00 12.75 73 ALA F N 1
ATOM 10287 C CA . ALA F 1 76 ? 26.976 39.378 -13.104 1.00 12.42 73 ALA F CA 1
ATOM 10288 C C . ALA F 1 76 ? 26.975 38.267 -12.074 1.00 12.19 73 ALA F C 1
ATOM 10289 O O . ALA F 1 76 ? 28.033 37.741 -11.684 1.00 10.05 73 ALA F O 1
ATOM 10291 N N . LYS F 1 77 ? 25.778 37.930 -11.612 1.00 11.58 74 LYS F N 1
ATOM 10292 C CA . LYS F 1 77 ? 25.610 36.753 -10.798 1.00 11.58 74 LYS F CA 1
ATOM 10293 C C . LYS F 1 77 ? 25.570 35.570 -11.775 1.00 10.94 74 LYS F C 1
ATOM 10294 O O . LYS F 1 77 ? 24.653 35.465 -12.597 1.00 10.47 74 LYS F O 1
ATOM 10300 N N . VAL F 1 78 ? 26.586 34.704 -11.693 1.00 10.25 75 VAL F N 1
ATOM 10301 C CA . VAL F 1 78 ? 26.697 33.519 -12.563 1.00 9.00 75 VAL F CA 1
ATOM 10302 C C . VAL F 1 78 ? 27.173 32.298 -11.748 1.00 8.63 75 VAL F C 1
ATOM 10303 O O . VAL F 1 78 ? 28.124 32.413 -10.967 1.00 7.39 75 VAL F O 1
ATOM 10307 N N . ASP F 1 79 ? 26.510 31.149 -11.952 1.00 8.15 76 ASP F N 1
ATOM 10308 C CA . ASP F 1 79 ? 26.982 29.850 -11.474 1.00 8.05 76 ASP F CA 1
ATOM 10309 C C . ASP F 1 79 ? 27.817 29.241 -12.600 1.00 7.86 76 ASP F C 1
ATOM 10310 O O . ASP F 1 79 ? 27.305 29.016 -13.714 1.00 7.39 76 ASP F O 1
ATOM 10315 N N . VAL F 1 80 ? 29.099 28.997 -12.337 1.00 6.97 77 VAL F N 1
ATOM 10316 C CA . VAL F 1 80 ? 29.980 28.394 -13.351 1.00 6.85 77 VAL F CA 1
ATOM 10317 C C . VAL F 1 80 ? 29.622 26.956 -13.747 1.00 6.96 77 VAL F C 1
ATOM 10318 O O . VAL F 1 80 ? 30.049 26.485 -14.804 1.00 6.93 77 VAL F O 1
ATOM 10322 N N . LYS F 1 81 ? 28.837 26.248 -12.935 1.00 7.16 78 LYS F N 1
ATOM 10323 C CA . LYS F 1 81 ? 28.295 24.941 -13.391 1.00 7.29 78 LYS F CA 1
ATOM 10324 C C . LYS F 1 81 ? 27.326 25.077 -14.588 1.00 7.44 78 LYS F C 1
ATOM 10325 O O . LYS F 1 81 ? 26.980 24.102 -15.229 1.00 7.88 78 LYS F O 1
ATOM 10331 N N . ASP F 1 82 ? 26.891 26.291 -14.880 1.00 8.23 79 ASP F N 1
ATOM 10332 C CA . ASP F 1 82 ? 25.903 26.540 -15.940 1.00 9.36 79 ASP F CA 1
ATOM 10333 C C . ASP F 1 82 ? 26.600 27.157 -17.142 1.00 9.20 79 ASP F C 1
ATOM 10334 O O . ASP F 1 82 ? 26.865 28.361 -17.166 1.00 8.72 79 ASP F O 1
ATOM 10339 N N . ARG F 1 83 ? 26.927 26.319 -18.123 1.00 8.72 80 ARG F N 1
ATOM 10340 C CA . ARG F 1 83 ? 27.739 26.758 -19.267 1.00 8.38 80 ARG F CA 1
ATOM 10341 C C . ARG F 1 83 ? 27.059 27.882 -20.048 1.00 8.13 80 ARG F C 1
ATOM 10342 O O . ARG F 1 83 ? 27.699 28.871 -20.447 1.00 6.95 80 ARG F O 1
ATOM 10350 N N . ALA F 1 84 ? 25.757 27.721 -20.262 1.00 7.80 81 ALA F N 1
ATOM 10351 C CA . ALA F 1 84 ? 24.988 28.665 -21.064 1.00 8.32 81 ALA F CA 1
ATOM 10352 C C . ALA F 1 84 ? 24.931 30.036 -20.411 1.00 8.15 81 ALA F C 1
ATOM 10353 O O . ALA F 1 84 ? 24.896 31.058 -21.110 1.00 7.39 81 ALA F O 1
ATOM 10355 N N . ALA F 1 85 ? 24.936 30.055 -19.070 1.00 8.58 82 ALA F N 1
ATOM 10356 C CA . ALA F 1 85 ? 24.960 31.306 -18.312 1.00 8.59 82 ALA F CA 1
ATOM 10357 C C . ALA F 1 85 ? 26.331 31.990 -18.506 1.00 9.25 82 ALA F C 1
ATOM 10358 O O . ALA F 1 85 ? 26.398 33.202 -18.745 1.00 10.13 82 ALA F O 1
ATOM 10360 N N . LEU F 1 86 ? 27.409 31.211 -18.400 1.00 9.27 83 LEU F N 1
ATOM 10361 C CA . LEU F 1 86 ? 28.752 31.715 -18.698 1.00 9.95 83 LEU F CA 1
ATOM 10362 C C . LEU F 1 86 ? 28.814 32.294 -20.095 1.00 9.46 83 LEU F C 1
ATOM 10363 O O . LEU F 1 86 ? 29.386 33.346 -20.291 1.00 9.10 83 LEU F O 1
ATOM 10368 N N . GLU F 1 87 ? 28.197 31.607 -21.043 1.00 9.28 84 GLU F N 1
ATOM 10369 C CA . GLU F 1 87 ? 28.252 31.993 -22.433 1.00 11.44 84 GLU F CA 1
ATOM 10370 C C . GLU F 1 87 ? 27.526 33.296 -22.740 1.00 11.61 84 GLU F C 1
ATOM 10371 O O . GLU F 1 87 ? 28.021 34.116 -23.503 1.00 11.62 84 GLU F O 1
ATOM 10377 N N . SER F 1 88 ? 26.351 33.487 -22.156 1.00 12.40 85 SER F N 1
ATOM 10378 C CA . SER F 1 88 ? 25.684 34.776 -22.310 1.00 12.87 85 SER F CA 1
ATOM 10379 C C . SER F 1 88 ? 26.435 35.890 -21.539 1.00 12.02 85 SER F C 1
ATOM 10380 O O . SER F 1 88 ? 26.445 37.023 -21.993 1.00 12.07 85 SER F O 1
ATOM 10383 N N . PHE F 1 89 ? 27.122 35.571 -20.440 1.00 11.04 86 PHE F N 1
ATOM 10384 C CA . PHE F 1 89 ? 27.886 36.622 -19.749 1.00 11.38 86 PHE F CA 1
ATOM 10385 C C . PHE F 1 89 ? 29.087 37.046 -20.594 1.00 11.76 86 PHE F C 1
ATOM 10386 O O . PHE F 1 89 ? 29.417 38.228 -20.638 1.00 13.09 86 PHE F O 1
ATOM 10394 N N . VAL F 1 90 ? 29.712 36.091 -21.276 1.00 12.01 87 VAL F N 1
ATOM 10395 C CA . VAL F 1 90 ? 30.824 36.384 -22.172 1.00 13.10 87 VAL F CA 1
ATOM 10396 C C . VAL F 1 90 ? 30.353 37.345 -23.271 1.00 14.32 87 VAL F C 1
ATOM 10397 O O . VAL F 1 90 ? 31.057 38.303 -23.594 1.00 13.53 87 VAL F O 1
ATOM 10401 N N . ALA F 1 91 ? 29.161 37.091 -23.809 1.00 16.08 88 ALA F N 1
ATOM 10402 C CA . ALA F 1 91 ? 28.570 37.935 -24.852 1.00 17.90 88 ALA F CA 1
ATOM 10403 C C . ALA F 1 91 ? 28.271 39.356 -24.352 1.00 19.43 88 ALA F C 1
ATOM 10404 O O . ALA F 1 91 ? 28.662 40.331 -24.995 1.00 20.18 88 ALA F O 1
ATOM 10406 N N . GLU F 1 92 ? 27.583 39.486 -23.216 1.00 20.93 89 GLU F N 1
ATOM 10407 C CA . GLU F 1 92 ? 27.392 40.798 -22.576 1.00 22.37 89 GLU F CA 1
ATOM 10408 C C . GLU F 1 92 ? 28.709 41.549 -22.423 1.00 22.33 89 GLU F C 1
ATOM 10409 O O . GLU F 1 92 ? 28.794 42.742 -22.735 1.00 22.42 89 GLU F O 1
ATOM 10415 N N . ALA F 1 93 ? 29.732 40.840 -21.928 1.00 22.09 90 ALA F N 1
ATOM 10416 C CA . ALA F 1 93 ? 31.039 41.429 -21.632 1.00 21.57 90 ALA F CA 1
ATOM 10417 C C . ALA F 1 93 ? 31.775 41.910 -22.872 1.00 21.74 90 ALA F C 1
ATOM 10418 O O . ALA F 1 93 ? 32.416 42.972 -22.839 1.00 20.99 90 ALA F O 1
ATOM 10420 N N . GLU F 1 94 ? 31.701 41.130 -23.944 1.00 21.84 91 GLU F N 1
ATOM 10421 C CA . GLU F 1 94 ? 32.311 41.533 -25.209 1.00 23.17 91 GLU F CA 1
ATOM 10422 C C . GLU F 1 94 ? 31.600 42.735 -25.869 1.00 23.69 91 GLU F C 1
ATOM 10423 O O . GLU F 1 94 ? 32.262 43.643 -26.355 1.00 23.93 91 GLU F O 1
ATOM 10429 N N . ASP F 1 95 ? 30.267 42.745 -25.843 1.00 24.08 92 ASP F N 1
ATOM 10430 C CA . ASP F 1 95 ? 29.475 43.889 -26.307 1.00 25.01 92 ASP F CA 1
ATOM 10431 C C . ASP F 1 95 ? 29.873 45.201 -25.614 1.00 24.85 92 ASP F C 1
ATOM 10432 O O . ASP F 1 95 ? 30.006 46.242 -26.270 1.00 24.67 92 ASP F O 1
ATOM 10437 N N . THR F 1 96 ? 30.092 45.125 -24.297 1.00 23.93 93 THR F N 1
ATOM 10438 C CA . THR F 1 96 ? 30.423 46.291 -23.470 1.00 23.83 93 THR F CA 1
ATOM 10439 C C . THR F 1 96 ? 31.921 46.634 -23.439 1.00 22.51 93 THR F C 1
ATOM 10440 O O . THR F 1 96 ? 32.294 47.799 -23.546 1.00 22.41 93 THR F O 1
ATOM 10444 N N . LEU F 1 97 ? 32.769 45.621 -23.273 1.00 21.36 94 LEU F N 1
ATOM 10445 C CA . LEU F 1 97 ? 34.193 45.848 -23.026 1.00 20.60 94 LEU F CA 1
ATOM 10446 C C . LEU F 1 97 ? 35.127 45.377 -24.144 1.00 20.23 94 LEU F C 1
ATOM 10447 O O . LEU F 1 97 ? 36.355 45.521 -24.027 1.00 20.92 94 LEU F O 1
ATOM 10452 N N . GLY F 1 98 ? 34.556 44.836 -25.220 1.00 19.44 95 GLY F N 1
ATOM 10453 C CA . GLY F 1 98 ? 35.339 44.231 -26.299 1.00 18.17 95 GLY F CA 1
ATOM 10454 C C . GLY F 1 98 ? 35.760 42.808 -25.939 1.00 17.44 95 GLY F C 1
ATOM 10455 O O . GLY F 1 98 ? 35.549 42.343 -24.807 1.00 17.64 95 GLY F O 1
ATOM 10456 N N . GLY F 1 99 ? 36.385 42.128 -26.886 1.00 16.23 96 GLY F N 1
ATOM 10457 C CA . GLY F 1 99 ? 36.718 40.710 -26.736 1.00 15.81 96 GLY F CA 1
ATOM 10458 C C . GLY F 1 99 ? 37.623 40.404 -25.544 1.00 14.44 96 GLY F C 1
ATOM 10459 O O . GLY F 1 99 ? 38.513 41.173 -25.218 1.00 14.23 96 GLY F O 1
ATOM 10460 N N . ILE F 1 100 ? 37.377 39.267 -24.906 1.00 13.77 97 ILE F N 1
ATOM 10461 C CA . ILE F 1 100 ? 38.090 38.873 -23.704 1.00 12.51 97 ILE F CA 1
ATOM 10462 C C . ILE F 1 100 ? 39.431 38.267 -24.095 1.00 11.35 97 ILE F C 1
ATOM 10463 O O . ILE F 1 100 ? 39.481 37.398 -24.950 1.00 11.69 97 ILE F O 1
ATOM 10468 N N . ASP F 1 101 ? 40.508 38.772 -23.499 1.00 10.32 98 ASP F N 1
ATOM 10469 C CA . ASP F 1 101 ? 41.876 38.365 -23.857 1.00 9.85 98 ASP F CA 1
ATOM 10470 C C . ASP F 1 101 ? 42.471 37.421 -22.819 1.00 9.26 98 ASP F C 1
ATOM 10471 O O . ASP F 1 101 ? 43.419 36.672 -23.097 1.00 8.53 98 ASP F O 1
ATOM 10476 N N . ILE F 1 102 ? 41.914 37.505 -21.619 1.00 7.62 99 ILE F N 1
ATOM 10477 C CA . ILE F 1 102 ? 42.484 36.923 -20.428 1.00 6.53 99 ILE F CA 1
ATOM 10478 C C . ILE F 1 102 ? 41.305 36.321 -19.662 1.00 6.68 99 ILE F C 1
ATOM 10479 O O . ILE F 1 102 ? 40.265 36.959 -19.507 1.00 5.04 99 ILE F O 1
ATOM 10484 N N . ALA F 1 103 ? 41.462 35.084 -19.213 1.00 6.17 100 ALA F N 1
ATOM 10485 C CA . ALA F 1 103 ? 40.421 34.452 -18.425 1.00 7.21 100 ALA F CA 1
ATOM 10486 C C . ALA F 1 103 ? 41.052 33.722 -17.256 1.00 6.75 100 ALA F C 1
ATOM 10487 O O . ALA F 1 103 ? 41.971 32.940 -17.437 1.00 6.71 100 ALA F O 1
ATOM 10489 N N . ILE F 1 104 ? 40.540 33.972 -16.060 1.00 7.27 101 ILE F N 1
ATOM 10490 C CA . ILE F 1 104 ? 41.025 33.288 -14.863 1.00 6.61 101 ILE F CA 1
ATOM 10491 C C . ILE F 1 104 ? 39.865 32.521 -14.254 1.00 5.97 101 ILE F C 1
ATOM 10492 O O . ILE F 1 104 ? 38.898 33.107 -13.790 1.00 7.26 101 ILE F O 1
ATOM 10497 N N . THR F 1 105 ? 39.971 31.203 -14.272 1.00 5.03 102 THR F N 1
ATOM 10498 C CA . THR F 1 105 ? 38.916 30.316 -13.803 1.00 4.78 102 THR F CA 1
ATOM 10499 C C . THR F 1 105 ? 39.097 30.061 -12.313 1.00 4.66 102 THR F C 1
ATOM 10500 O O . THR F 1 105 ? 39.475 28.972 -11.891 1.00 4.85 102 THR F O 1
ATOM 10504 N N . ASN F 1 106 ? 38.789 31.094 -11.532 1.00 5.24 103 ASN F N 1
ATOM 10505 C CA . ASN F 1 106 ? 39.047 31.145 -10.121 1.00 5.19 103 ASN F CA 1
ATOM 10506 C C . ASN F 1 106 ? 37.910 30.600 -9.247 1.00 5.73 103 ASN F C 1
ATOM 10507 O O . ASN F 1 106 ? 38.196 30.024 -8.198 1.00 7.01 103 ASN F O 1
ATOM 10512 N N . ALA F 1 107 ? 36.645 30.743 -9.662 1.00 4.62 104 ALA F N 1
ATOM 10513 C CA . ALA F 1 107 ? 35.528 30.129 -8.898 1.00 4.65 104 ALA F CA 1
ATOM 10514 C C . ALA F 1 107 ? 35.839 28.704 -8.413 1.00 3.72 104 ALA F C 1
ATOM 10515 O O . ALA F 1 107 ? 36.171 27.802 -9.208 1.00 3.02 104 ALA F O 1
ATOM 10517 N N . GLY F 1 108 ? 35.702 28.508 -7.116 1.00 3.18 105 GLY F N 1
ATOM 10518 C CA . GLY F 1 108 ? 35.917 27.212 -6.535 1.00 3.13 105 GLY F CA 1
ATOM 10519 C C . GLY F 1 108 ? 35.465 27.123 -5.098 1.00 3.87 105 GLY F C 1
ATOM 10520 O O . GLY F 1 108 ? 35.208 28.143 -4.459 1.00 3.50 105 GLY F O 1
ATOM 10521 N N . ILE F 1 109 ? 35.364 25.887 -4.605 1.00 3.88 106 ILE F N 1
ATOM 10522 C CA . ILE F 1 109 ? 34.884 25.594 -3.253 1.00 4.66 106 ILE F CA 1
ATOM 10523 C C . ILE F 1 109 ? 35.693 24.428 -2.671 1.00 5.39 106 ILE F C 1
ATOM 10524 O O . ILE F 1 109 ? 36.176 23.558 -3.404 1.00 5.48 106 ILE F O 1
ATOM 10529 N N . SER F 1 110 ? 35.780 24.387 -1.348 1.00 6.91 107 SER F N 1
ATOM 10530 C CA . SER F 1 110 ? 36.491 23.337 -0.620 1.00 8.29 107 SER F CA 1
ATOM 10531 C C . SER F 1 110 ? 35.543 22.591 0.316 1.00 8.67 107 SER F C 1
ATOM 10532 O O . SER F 1 110 ? 34.632 23.189 0.893 1.00 8.49 107 SER F O 1
ATOM 10535 N N . THR F 1 111 ? 35.749 21.285 0.475 1.00 8.70 108 THR F N 1
ATOM 10536 C CA . THR F 1 111 ? 34.956 20.543 1.458 1.00 9.18 108 THR F CA 1
ATOM 10537 C C . THR F 1 111 ? 35.874 19.589 2.176 1.00 9.92 108 THR F C 1
ATOM 10538 O O . THR F 1 111 ? 36.960 19.263 1.691 1.00 10.22 108 THR F O 1
ATOM 10542 N N . ILE F 1 112 ? 35.415 19.105 3.319 1.00 10.72 109 ILE F N 1
ATOM 10543 C CA . ILE F 1 112 ? 36.145 18.119 4.106 1.00 10.93 109 ILE F CA 1
ATOM 10544 C C . ILE F 1 112 ? 35.174 17.023 4.440 1.00 10.41 109 ILE F C 1
ATOM 10545 O O . ILE F 1 112 ? 34.145 17.300 5.053 1.00 9.59 109 ILE F O 1
ATOM 10550 N N . ALA F 1 113 ? 35.503 15.786 4.024 1.00 10.23 110 ALA F N 1
ATOM 10551 C CA . ALA F 1 113 ? 34.687 14.600 4.289 1.00 10.13 110 ALA F CA 1
ATOM 10552 C C . ALA F 1 113 ? 35.443 13.319 3.934 1.00 10.28 110 ALA F C 1
ATOM 10553 O O . ALA F 1 113 ? 36.021 13.201 2.833 1.00 9.58 110 ALA F O 1
ATOM 10555 N N . LEU F 1 114 ? 35.455 12.381 4.880 1.00 10.41 111 LEU F N 1
ATOM 10556 C CA . LEU F 1 114 ? 36.195 11.129 4.739 1.00 11.35 111 LEU F CA 1
ATOM 10557 C C . LEU F 1 114 ? 35.372 10.176 3.937 1.00 12.05 111 LEU F C 1
ATOM 10558 O O . LEU F 1 114 ? 34.160 10.101 4.160 1.00 12.79 111 LEU F O 1
ATOM 10563 N N . LEU F 1 115 ? 36.005 9.473 2.997 1.00 11.97 112 LEU F N 1
ATOM 10564 C CA . LEU F 1 115 ? 35.434 8.231 2.455 1.00 13.21 112 LEU F CA 1
ATOM 10565 C C . LEU F 1 115 ? 35.231 7.196 3.569 1.00 14.50 112 LEU F C 1
ATOM 10566 O O . LEU F 1 115 ? 36.047 7.136 4.489 1.00 14.67 112 LEU F O 1
ATOM 10571 N N . PRO F 1 116 ? 34.164 6.372 3.485 1.00 15.76 113 PRO F N 1
ATOM 10572 C CA . PRO F 1 116 ? 33.211 6.251 2.380 1.00 16.77 113 PRO F CA 1
ATOM 10573 C C . PRO F 1 116 ? 32.013 7.199 2.528 1.00 17.69 113 PRO F C 1
ATOM 10574 O O . PRO F 1 116 ? 31.247 7.353 1.589 1.00 18.29 113 PRO F O 1
ATOM 10578 N N . GLU F 1 117 ? 31.889 7.871 3.675 1.00 18.76 114 GLU F N 1
ATOM 10579 C CA . GLU F 1 117 ? 30.717 8.727 3.959 1.00 19.40 114 GLU F CA 1
ATOM 10580 C C . GLU F 1 117 ? 30.817 10.099 3.286 1.00 17.64 114 GLU F C 1
ATOM 10581 O O . GLU F 1 117 ? 30.631 11.128 3.929 1.00 19.46 114 GLU F O 1
ATOM 10587 N N . VAL F 1 118 ? 31.154 10.129 2.008 1.00 15.00 115 VAL F N 1
ATOM 10588 C CA . VAL F 1 118 ? 31.084 11.373 1.266 1.00 12.67 115 VAL F CA 1
ATOM 10589 C C . VAL F 1 118 ? 29.738 11.366 0.544 1.00 12.88 115 VAL F C 1
ATOM 10590 O O . VAL F 1 118 ? 29.481 10.466 -0.274 1.00 11.87 115 VAL F O 1
ATOM 10594 N N . GLU F 1 119 ? 28.894 12.352 0.866 1.00 11.97 116 GLU F N 1
ATOM 10595 C CA . GLU F 1 119 ? 27.570 12.510 0.241 1.00 12.91 116 GLU F CA 1
ATOM 10596 C C . GLU F 1 119 ? 27.693 12.803 -1.246 1.00 11.64 116 GLU F C 1
ATOM 10597 O O . GLU F 1 119 ? 28.438 13.700 -1.625 1.00 10.42 116 GLU F O 1
ATOM 10603 N N . SER F 1 120 ? 26.934 12.077 -2.072 1.00 11.10 117 SER F N 1
ATOM 10604 C CA . SER F 1 120 ? 26.937 12.274 -3.546 1.00 10.20 117 SER F CA 1
ATOM 10605 C C . SER F 1 120 ? 26.720 13.739 -3.979 1.00 9.45 117 SER F C 1
ATOM 10606 O O . SER F 1 120 ? 27.340 14.216 -4.930 1.00 8.01 117 SER F O 1
ATOM 10609 N N . ALA F 1 121 ? 25.827 14.421 -3.264 1.00 9.51 118 ALA F N 1
ATOM 10610 C CA . ALA F 1 121 ? 25.556 15.848 -3.437 1.00 9.32 118 ALA F CA 1
ATOM 10611 C C . ALA F 1 121 ? 26.792 16.724 -3.247 1.00 8.64 118 ALA F C 1
ATOM 10612 O O . ALA F 1 121 ? 26.977 17.715 -3.948 1.00 7.96 118 ALA F O 1
ATOM 10614 N N . GLN F 1 122 ? 27.616 16.380 -2.265 1.00 8.58 119 GLN F N 1
ATOM 10615 C CA . GLN F 1 122 ? 28.794 17.181 -1.982 1.00 7.93 119 GLN F CA 1
ATOM 10616 C C . GLN F 1 122 ? 29.836 16.915 -3.086 1.00 7.55 119 GLN F C 1
ATOM 10617 O O . GLN F 1 122 ? 30.354 17.852 -3.698 1.00 7.38 119 GLN F O 1
ATOM 10623 N N . TRP F 1 123 ? 30.078 15.637 -3.388 1.00 7.76 120 TRP F N 1
ATOM 10624 C CA . TRP F 1 123 ? 30.900 15.265 -4.551 1.00 6.94 120 TRP F CA 1
ATOM 10625 C C . TRP F 1 123 ? 30.456 16.004 -5.828 1.00 6.34 120 TRP F C 1
ATOM 10626 O O . TRP F 1 123 ? 31.268 16.602 -6.507 1.00 5.76 120 TRP F O 1
ATOM 10637 N N . ASP F 1 124 ? 29.168 15.966 -6.153 1.00 6.40 121 ASP F N 1
ATOM 10638 C CA . ASP F 1 124 ? 28.684 16.578 -7.406 1.00 6.36 121 ASP F CA 1
ATOM 10639 C C . ASP F 1 124 ? 28.984 18.080 -7.449 1.00 5.39 121 ASP F C 1
ATOM 10640 O O . ASP F 1 124 ? 29.347 18.626 -8.488 1.00 6.37 121 ASP F O 1
ATOM 10645 N N . GLU F 1 125 ? 28.789 18.748 -6.326 1.00 4.37 122 GLU F N 1
ATOM 10646 C CA . GLU F 1 125 ? 28.963 20.192 -6.246 1.00 4.95 122 GLU F CA 1
ATOM 10647 C C . GLU F 1 125 ? 30.422 20.603 -6.404 1.00 4.80 122 GLU F C 1
ATOM 10648 O O . GLU F 1 125 ? 30.726 21.597 -7.086 1.00 4.09 122 GLU F O 1
ATOM 10654 N N . VAL F 1 126 ? 31.304 19.835 -5.764 1.00 4.63 123 VAL F N 1
ATOM 10655 C CA . VAL F 1 126 ? 32.740 20.100 -5.799 1.00 4.61 123 VAL F CA 1
ATOM 10656 C C . VAL F 1 126 ? 33.333 19.787 -7.163 1.00 4.98 123 VAL F C 1
ATOM 10657 O O . VAL F 1 126 ? 33.994 20.646 -7.738 1.00 5.75 123 VAL F O 1
ATOM 10661 N N . ILE F 1 127 ? 33.119 18.572 -7.671 1.00 4.67 124 ILE F N 1
ATOM 10662 C CA . ILE F 1 127 ? 33.490 18.261 -9.047 1.00 4.40 124 ILE F CA 1
ATOM 10663 C C . ILE F 1 127 ? 32.852 19.290 -9.998 1.00 5.22 124 ILE F C 1
ATOM 10664 O O . ILE F 1 127 ? 33.494 19.767 -10.942 1.00 5.60 124 ILE F O 1
ATOM 10669 N N . GLY F 1 128 ? 31.595 19.633 -9.752 1.00 5.21 125 GLY F N 1
ATOM 10670 C CA . GLY F 1 128 ? 30.845 20.523 -10.677 1.00 6.13 125 GLY F CA 1
ATOM 10671 C C . GLY F 1 128 ? 31.374 21.950 -10.743 1.00 5.66 125 GLY F C 1
ATOM 10672 O O . GLY F 1 128 ? 31.636 22.464 -11.835 1.00 6.20 125 GLY F O 1
ATOM 10673 N N . THR F 1 129 ? 31.519 22.597 -9.590 1.00 5.02 126 THR F N 1
ATOM 10674 C CA . THR F 1 129 ? 32.114 23.950 -9.520 1.00 5.03 126 THR F CA 1
ATOM 10675 C C . THR F 1 129 ? 33.583 23.998 -9.935 1.00 4.54 126 THR F C 1
ATOM 10676 O O . THR F 1 129 ? 33.958 24.780 -10.817 1.00 4.36 126 THR F O 1
ATOM 10680 N N . ASN F 1 130 ? 34.407 23.141 -9.326 1.00 4.72 127 ASN F N 1
ATOM 10681 C CA . ASN F 1 130 ? 35.870 23.226 -9.481 1.00 4.51 127 ASN F CA 1
ATOM 10682 C C . ASN F 1 130 ? 36.385 22.731 -10.806 1.00 4.64 127 ASN F C 1
ATOM 10683 O O . ASN F 1 130 ? 37.304 23.325 -11.378 1.00 5.46 127 ASN F O 1
ATOM 10688 N N . LEU F 1 131 ? 35.809 21.637 -11.289 1.00 4.02 128 LEU F N 1
ATOM 10689 C CA . LEU F 1 131 ? 36.329 20.969 -12.479 1.00 4.21 128 LEU F CA 1
ATOM 10690 C C . LEU F 1 131 ? 35.460 21.283 -13.704 1.00 4.61 128 LEU F C 1
ATOM 10691 O O . LEU F 1 131 ? 35.939 21.867 -14.690 1.00 4.68 128 LEU F O 1
ATOM 10696 N N . THR F 1 132 ? 34.193 20.892 -13.641 1.00 4.18 129 THR F N 1
ATOM 10697 C CA . THR F 1 132 ? 33.275 21.173 -14.729 1.00 5.20 129 THR F CA 1
ATOM 10698 C C . THR F 1 132 ? 33.152 22.669 -14.964 1.00 4.89 129 THR F C 1
ATOM 10699 O O . THR F 1 132 ? 33.064 23.099 -16.114 1.00 6.41 129 THR F O 1
ATOM 10703 N N . GLY F 1 133 ? 33.168 23.449 -13.886 1.00 4.70 130 GLY F N 1
ATOM 10704 C CA . GLY F 1 133 ? 33.088 24.918 -13.956 1.00 4.47 130 GLY F CA 1
ATOM 10705 C C . GLY F 1 133 ? 34.266 25.566 -14.673 1.00 5.37 130 GLY F C 1
ATOM 10706 O O . GLY F 1 133 ? 34.117 26.630 -15.311 1.00 5.69 130 GLY F O 1
ATOM 10707 N N . THR F 1 134 ? 35.439 24.946 -14.548 1.00 4.52 131 THR F N 1
ATOM 10708 C CA . THR F 1 134 ? 36.623 25.388 -15.283 1.00 5.43 131 THR F CA 1
ATOM 10709 C C . THR F 1 134 ? 36.516 25.060 -16.747 1.00 4.86 131 THR F C 1
ATOM 10710 O O . THR F 1 134 ? 36.875 25.889 -17.609 1.00 5.70 131 THR F O 1
ATOM 10714 N N . PHE F 1 135 ? 36.053 23.846 -17.031 1.00 5.07 132 PHE F N 1
ATOM 10715 C CA . PHE F 1 135 ? 35.752 23.427 -18.395 1.00 5.13 132 PHE F CA 1
ATOM 10716 C C . PHE F 1 135 ? 34.714 24.329 -19.095 1.00 5.47 132 PHE F C 1
ATOM 10717 O O . PHE F 1 135 ? 34.927 24.720 -20.228 1.00 5.24 132 PHE F O 1
ATOM 10725 N N . ASN F 1 136 ? 33.605 24.632 -18.401 1.00 5.31 133 ASN F N 1
ATOM 10726 C CA . ASN F 1 136 ? 32.600 25.582 -18.865 1.00 5.61 133 ASN F CA 1
ATOM 10727 C C . ASN F 1 136 ? 33.152 26.957 -19.139 1.00 6.54 133 ASN F C 1
ATOM 10728 O O . ASN F 1 136 ? 32.708 27.618 -20.075 1.00 6.69 133 ASN F O 1
ATOM 10733 N N . THR F 1 137 ? 34.097 27.404 -18.312 1.00 6.99 134 THR F N 1
ATOM 10734 C CA . THR F 1 137 ? 34.636 28.744 -18.483 1.00 7.14 134 THR F CA 1
ATOM 10735 C C . THR F 1 137 ? 35.570 28.806 -19.688 1.00 6.89 134 THR F C 1
ATOM 10736 O O . THR F 1 137 ? 35.453 29.710 -20.509 1.00 7.51 134 THR F O 1
ATOM 10740 N N . ILE F 1 138 ? 36.463 27.832 -19.822 1.00 7.13 135 ILE F N 1
ATOM 10741 C CA . ILE F 1 138 ? 37.327 27.762 -20.987 1.00 6.66 135 ILE F CA 1
ATOM 10742 C C . ILE F 1 138 ? 36.452 27.704 -22.220 1.00 7.92 135 ILE F C 1
ATOM 10743 O O . ILE F 1 138 ? 36.691 28.453 -23.185 1.00 7.88 135 ILE F O 1
ATOM 10748 N N . ALA F 1 139 ? 35.446 26.818 -22.208 1.00 7.92 136 ALA F N 1
ATOM 10749 C CA . ALA F 1 139 ? 34.625 26.623 -23.409 1.00 9.14 136 ALA F CA 1
ATOM 10750 C C . ALA F 1 139 ? 33.816 27.873 -23.719 1.00 8.72 136 ALA F C 1
ATOM 10751 O O . ALA F 1 139 ? 33.552 28.165 -24.866 1.00 8.55 136 ALA F O 1
ATOM 10753 N N . ALA F 1 140 ? 33.467 28.637 -22.688 1.00 9.19 137 ALA F N 1
ATOM 10754 C CA . ALA F 1 140 ? 32.758 29.898 -22.896 1.00 9.46 137 ALA F CA 1
ATOM 10755 C C . ALA F 1 140 ? 33.607 30.951 -23.599 1.00 9.41 137 ALA F C 1
ATOM 10756 O O . ALA F 1 140 ? 33.088 31.650 -24.477 1.00 8.85 137 ALA F O 1
ATOM 10758 N N . VAL F 1 141 ? 34.891 31.039 -23.223 1.00 8.20 138 VAL F N 1
ATOM 10759 C CA . VAL F 1 141 ? 35.771 32.117 -23.693 1.00 8.88 138 VAL F CA 1
ATOM 10760 C C . VAL F 1 141 ? 36.567 31.773 -24.954 1.00 8.32 138 VAL F C 1
ATOM 10761 O O . VAL F 1 141 ? 36.952 32.686 -25.698 1.00 8.36 138 VAL F O 1
ATOM 10765 N N . ALA F 1 142 ? 36.776 30.484 -25.189 1.00 7.87 139 ALA F N 1
ATOM 10766 C CA . ALA F 1 142 ? 37.639 30.009 -26.288 1.00 8.03 139 ALA F CA 1
ATOM 10767 C C . ALA F 1 142 ? 37.265 30.376 -27.708 1.00 7.63 139 ALA F C 1
ATOM 10768 O O . ALA F 1 142 ? 38.174 30.672 -28.485 1.00 8.14 139 ALA F O 1
ATOM 10770 N N . PRO F 1 143 ? 35.961 30.340 -28.064 1.00 8.80 140 PRO F N 1
ATOM 10771 C CA . PRO F 1 143 ? 35.574 30.771 -29.405 1.00 9.37 140 PRO F CA 1
ATOM 10772 C C . PRO F 1 143 ? 36.019 32.196 -29.739 1.00 9.83 140 PRO F C 1
ATOM 10773 O O . PRO F 1 143 ? 36.607 32.411 -30.803 1.00 11.28 140 PRO F O 1
ATOM 10777 N N . GLY F 1 144 ? 35.725 33.158 -28.854 1.00 9.53 141 GLY F N 1
ATOM 10778 C CA . GLY F 1 144 ? 36.183 34.539 -29.036 1.00 7.29 141 GLY F CA 1
ATOM 10779 C C . GLY F 1 144 ? 37.705 34.613 -29.156 1.00 7.49 141 GLY F C 1
ATOM 10780 O O . GLY F 1 144 ? 38.225 35.276 -30.073 1.00 6.02 141 GLY F O 1
ATOM 10781 N N . MET F 1 145 ? 38.439 33.936 -28.251 1.00 6.04 142 MET F N 1
ATOM 10782 C CA . MET F 1 145 ? 39.925 33.975 -28.357 1.00 5.90 142 MET F CA 1
ATOM 10783 C C . MET F 1 145 ? 40.443 33.313 -29.638 1.00 6.79 142 MET F C 1
ATOM 10784 O O . MET F 1 145 ? 41.483 33.724 -30.206 1.00 7.14 142 MET F O 1
ATOM 10789 N N . ILE F 1 146 ? 39.752 32.271 -30.075 1.00 8.23 143 ILE F N 1
ATOM 10790 C CA . ILE F 1 146 ? 40.159 31.545 -31.294 1.00 9.38 143 ILE F CA 1
ATOM 10791 C C . ILE F 1 146 ? 39.950 32.481 -32.484 1.00 10.15 143 ILE F C 1
ATOM 10792 O O . ILE F 1 146 ? 40.834 32.638 -33.307 1.00 10.73 143 ILE F O 1
ATOM 10797 N N . LYS F 1 147 ? 38.798 33.151 -32.507 1.00 11.21 144 LYS F N 1
ATOM 10798 C CA . LYS F 1 147 ? 38.454 34.109 -33.540 1.00 12.24 144 LYS F CA 1
ATOM 10799 C C . LYS F 1 147 ? 39.460 35.264 -33.581 1.00 13.10 144 LYS F C 1
ATOM 10800 O O . LYS F 1 147 ? 39.889 35.659 -34.656 1.00 13.78 144 LYS F O 1
ATOM 10802 N N . ARG F 1 148 ? 39.850 35.782 -32.413 1.00 12.88 145 ARG F N 1
ATOM 10803 C CA . ARG F 1 148 ? 40.788 36.917 -32.348 1.00 12.40 145 ARG F CA 1
ATOM 10804 C C . ARG F 1 148 ? 42.236 36.503 -32.386 1.00 12.42 145 ARG F C 1
ATOM 10805 O O . ARG F 1 148 ? 43.105 37.365 -32.407 1.00 13.16 145 ARG F O 1
ATOM 10813 N N . ASN F 1 149 ? 42.488 35.186 -32.370 1.00 11.99 146 ASN F N 1
ATOM 10814 C CA . ASN F 1 149 ? 43.837 34.625 -32.346 1.00 11.35 146 ASN F CA 1
ATOM 10815 C C . ASN F 1 149 ? 44.717 35.108 -31.170 1.00 11.38 146 ASN F C 1
ATOM 10816 O O . ASN F 1 149 ? 45.918 35.389 -31.341 1.00 10.76 146 ASN F O 1
ATOM 10821 N N . TYR F 1 150 ? 44.115 35.206 -29.979 1.00 10.54 147 TYR F N 1
ATOM 10822 C CA . TYR F 1 150 ? 44.858 35.614 -28.777 1.00 10.32 147 TYR F CA 1
ATOM 10823 C C . TYR F 1 150 ? 44.104 35.272 -27.512 1.00 9.44 147 TYR F C 1
ATOM 10824 O O . TYR F 1 150 ? 42.901 35.555 -27.389 1.00 8.87 147 TYR F O 1
ATOM 10833 N N . GLY F 1 151 ? 44.821 34.669 -26.565 1.00 8.39 148 GLY F N 1
ATOM 10834 C CA . GLY F 1 151 ? 44.257 34.430 -25.236 1.00 6.75 148 GLY F CA 1
ATOM 10835 C C . GLY F 1 151 ? 45.311 33.974 -24.257 1.00 6.50 148 GLY F C 1
ATOM 10836 O O . GLY F 1 151 ? 46.314 33.356 -24.646 1.00 6.28 148 GLY F O 1
ATOM 10837 N N . ARG F 1 152 ? 45.076 34.310 -22.988 1.00 5.97 149 ARG F N 1
ATOM 10838 C CA . ARG F 1 152 ? 45.838 33.845 -21.857 1.00 5.14 149 ARG F CA 1
ATOM 10839 C C . ARG F 1 152 ? 44.831 33.357 -20.835 1.00 5.00 149 ARG F C 1
ATOM 10840 O O . ARG F 1 152 ? 44.078 34.159 -20.279 1.00 4.11 149 ARG F O 1
ATOM 10848 N N . ILE F 1 153 ? 44.809 32.046 -20.612 1.00 3.82 150 ILE F N 1
ATOM 10849 C CA . ILE F 1 153 ? 43.903 31.415 -19.670 1.00 4.22 150 ILE F CA 1
ATOM 10850 C C . ILE F 1 153 ? 44.734 30.855 -18.518 1.00 4.23 150 ILE F C 1
ATOM 10851 O O . ILE F 1 153 ? 45.734 30.185 -18.735 1.00 4.46 150 ILE F O 1
ATOM 10856 N N . VAL F 1 154 ? 44.315 31.160 -17.294 1.00 4.74 151 VAL F N 1
ATOM 10857 C CA . VAL F 1 154 ? 44.960 30.631 -16.115 1.00 4.40 151 VAL F CA 1
ATOM 10858 C C . VAL F 1 154 ? 43.875 29.895 -15.350 1.00 4.98 151 VAL F C 1
ATOM 10859 O O . VAL F 1 154 ? 42.813 30.458 -15.057 1.00 4.62 151 VAL F O 1
ATOM 10863 N N . THR F 1 155 ? 44.115 28.618 -15.081 1.00 4.69 152 THR F N 1
ATOM 10864 C CA . THR F 1 155 ? 43.227 27.855 -14.223 1.00 4.97 152 THR F CA 1
ATOM 10865 C C . THR F 1 155 ? 43.791 27.825 -12.823 1.00 5.54 152 THR F C 1
ATOM 10866 O O . THR F 1 155 ? 44.985 28.105 -12.610 1.00 6.87 152 THR F O 1
ATOM 10870 N N . VAL F 1 156 ? 42.928 27.553 -11.844 1.00 4.97 153 VAL F N 1
ATOM 10871 C CA . VAL F 1 156 ? 43.387 27.489 -10.472 1.00 4.18 153 VAL F CA 1
ATOM 10872 C C . VAL F 1 156 ? 43.269 26.069 -9.959 1.00 4.20 153 VAL F C 1
ATOM 10873 O O . VAL F 1 156 ? 42.171 25.567 -9.723 1.00 3.97 153 VAL F O 1
ATOM 10877 N N . SER F 1 157 ? 44.410 25.420 -9.803 1.00 3.83 154 SER F N 1
ATOM 10878 C CA . SER F 1 157 ? 44.418 24.130 -9.169 1.00 4.37 154 SER F CA 1
ATOM 10879 C C . SER F 1 157 ? 44.717 24.373 -7.674 1.00 4.93 154 SER F C 1
ATOM 10880 O O . SER F 1 157 ? 44.119 25.273 -7.061 1.00 4.81 154 SER F O 1
ATOM 10883 N N . SER F 1 158 ? 45.642 23.597 -7.111 1.00 5.87 155 SER F N 1
ATOM 10884 C CA . SER F 1 158 ? 45.965 23.663 -5.696 1.00 7.97 155 SER F CA 1
ATOM 10885 C C . SER F 1 158 ? 47.211 22.836 -5.479 1.00 8.58 155 SER F C 1
ATOM 10886 O O . SER F 1 158 ? 47.527 21.953 -6.286 1.00 9.10 155 SER F O 1
ATOM 10889 N N . MET F 1 159 ? 47.915 23.115 -4.386 1.00 9.21 156 MET F N 1
ATOM 10890 C CA . MET F 1 159 ? 48.910 22.167 -3.863 1.00 9.98 156 MET F CA 1
ATOM 10891 C C . MET F 1 159 ? 48.344 20.731 -3.790 1.00 9.32 156 MET F C 1
ATOM 10892 O O . MET F 1 159 ? 49.025 19.764 -4.153 1.00 8.88 156 MET F O 1
ATOM 10897 N N . LEU F 1 160 ? 47.074 20.616 -3.423 1.00 8.87 157 LEU F N 1
ATOM 10898 C CA . LEU F 1 160 ? 46.340 19.352 -3.505 1.00 9.60 157 LEU F CA 1
ATOM 10899 C C . LEU F 1 160 ? 46.032 18.846 -4.928 1.00 8.86 157 LEU F C 1
ATOM 10900 O O . LEU F 1 160 ? 45.626 17.724 -5.087 1.00 10.13 157 LEU F O 1
ATOM 10905 N N . GLY F 1 161 ? 46.245 19.645 -5.959 1.00 8.46 158 GLY F N 1
ATOM 10906 C CA . GLY F 1 161 ? 46.107 19.146 -7.330 1.00 8.06 158 GLY F CA 1
ATOM 10907 C C . GLY F 1 161 ? 47.295 18.332 -7.830 1.00 7.70 158 GLY F C 1
ATOM 10908 O O . GLY F 1 161 ? 47.259 17.792 -8.941 1.00 7.86 158 GLY F O 1
ATOM 10909 N N . HIS F 1 162 ? 48.357 18.258 -7.015 1.00 7.50 159 HIS F N 1
ATOM 10910 C CA . HIS F 1 162 ? 49.462 17.338 -7.259 1.00 7.42 159 HIS F CA 1
ATOM 10911 C C . HIS F 1 162 ? 49.954 16.635 -5.966 1.00 7.76 159 HIS F C 1
ATOM 10912 O O . HIS F 1 162 ? 51.097 16.170 -5.889 1.00 6.89 159 HIS F O 1
ATOM 10919 N N . SER F 1 163 ? 49.062 16.533 -4.982 1.00 7.23 160 SER F N 1
ATOM 10920 C CA . SER F 1 163 ? 49.267 15.705 -3.800 1.00 8.61 160 SER F CA 1
ATOM 10921 C C . SER F 1 163 ? 47.904 15.148 -3.343 1.00 8.96 160 SER F C 1
ATOM 10922 O O . SER F 1 163 ? 46.955 15.184 -4.102 1.00 10.62 160 SER F O 1
ATOM 10925 N N . ALA F 1 164 ? 47.827 14.607 -2.128 1.00 8.95 161 ALA F N 1
ATOM 10926 C CA . ALA F 1 164 ? 46.574 14.232 -1.502 1.00 8.86 161 ALA F CA 1
ATOM 10927 C C . ALA F 1 164 ? 46.730 14.361 0.014 1.00 9.96 161 ALA F C 1
ATOM 10928 O O . ALA F 1 164 ? 47.851 14.332 0.524 1.00 9.91 161 ALA F O 1
ATOM 10930 N N . ASN F 1 165 ? 45.595 14.458 0.709 1.00 10.32 162 ASN F N 1
ATOM 10931 C CA . ASN F 1 165 ? 45.525 14.478 2.173 1.00 11.69 162 ASN F CA 1
ATOM 10932 C C . ASN F 1 165 ? 44.297 13.652 2.587 1.00 11.23 162 ASN F C 1
ATOM 10933 O O . ASN F 1 165 ? 43.604 13.115 1.712 1.00 11.17 162 ASN F O 1
ATOM 10938 N N . PHE F 1 166 ? 44.042 13.563 3.900 1.00 10.75 163 PHE F N 1
ATOM 10939 C CA . PHE F 1 166 ? 42.864 12.879 4.446 1.00 10.82 163 PHE F CA 1
ATOM 10940 C C . PHE F 1 166 ? 41.599 13.742 4.235 1.00 9.92 163 PHE F C 1
ATOM 10941 O O . PHE F 1 166 ? 41.673 14.971 4.309 1.00 8.82 163 PHE F O 1
ATOM 10949 N N . ALA F 1 167 ? 40.465 13.063 4.011 1.00 9.19 164 ALA F N 1
ATOM 10950 C CA . ALA F 1 167 ? 39.108 13.640 3.966 1.00 8.34 164 ALA F CA 1
ATOM 10951 C C . ALA F 1 167 ? 38.908 14.691 2.874 1.00 7.55 164 ALA F C 1
ATOM 10952 O O . ALA F 1 167 ? 38.146 15.629 3.070 1.00 7.13 164 ALA F O 1
ATOM 10954 N N . GLN F 1 168 ? 39.577 14.511 1.730 1.00 7.81 165 GLN F N 1
ATOM 10955 C CA A GLN F 1 168 ? 39.594 15.490 0.632 0.50 8.01 165 GLN F CA 1
ATOM 10956 C CA B GLN F 1 168 ? 39.481 15.500 0.635 0.50 8.20 165 GLN F CA 1
ATOM 10957 C C . GLN F 1 168 ? 39.331 14.914 -0.770 1.00 7.88 165 GLN F C 1
ATOM 10958 O O . GLN F 1 168 ? 39.710 15.543 -1.771 1.00 9.03 165 GLN F O 1
ATOM 10969 N N . ALA F 1 169 ? 38.728 13.732 -0.870 1.00 7.71 166 ALA F N 1
ATOM 10970 C CA . ALA F 1 169 ? 38.542 13.070 -2.167 1.00 7.04 166 ALA F CA 1
ATOM 10971 C C . ALA F 1 169 ? 37.895 13.942 -3.265 1.00 7.27 166 ALA F C 1
ATOM 10972 O O . ALA F 1 169 ? 38.363 13.955 -4.417 1.00 6.60 166 ALA F O 1
ATOM 10974 N N . SER F 1 170 ? 36.819 14.644 -2.918 1.00 6.61 167 SER F N 1
ATOM 10975 C CA . SER F 1 170 ? 36.121 15.491 -3.886 1.00 7.15 167 SER F CA 1
ATOM 10976 C C . SER F 1 170 ? 37.046 16.586 -4.379 1.00 6.24 167 SER F C 1
ATOM 10977 O O . SER F 1 170 ? 37.194 16.765 -5.591 1.00 6.94 167 SER F O 1
ATOM 10980 N N . TYR F 1 171 ? 37.633 17.321 -3.432 1.00 5.55 168 TYR F N 1
ATOM 10981 C CA . TYR F 1 171 ? 38.446 18.505 -3.730 1.00 4.72 168 TYR F CA 1
ATOM 10982 C C . TYR F 1 171 ? 39.734 18.190 -4.502 1.00 3.92 168 TYR F C 1
ATOM 10983 O O . TYR F 1 171 ? 40.003 18.741 -5.580 1.00 3.00 168 TYR F O 1
ATOM 10992 N N . VAL F 1 172 ? 40.496 17.250 -3.967 1.00 4.77 169 VAL F N 1
ATOM 10993 C CA . VAL F 1 172 ? 41.685 16.722 -4.644 1.00 4.66 169 VAL F CA 1
ATOM 10994 C C . VAL F 1 172 ? 41.399 16.144 -6.054 1.00 5.08 169 VAL F C 1
ATOM 10995 O O . VAL F 1 172 ? 42.119 16.438 -7.023 1.00 4.12 169 VAL F O 1
ATOM 10999 N N . SER F 1 173 ? 40.349 15.327 -6.168 1.00 5.47 170 SER F N 1
ATOM 11000 C CA . SER F 1 173 ? 39.982 14.777 -7.480 1.00 5.68 170 SER F CA 1
ATOM 11001 C C . SER F 1 173 ? 39.705 15.923 -8.455 1.00 5.39 170 SER F C 1
ATOM 11002 O O . SER F 1 173 ? 40.091 15.850 -9.614 1.00 5.06 170 SER F O 1
ATOM 11005 N N . SER F 1 174 ? 39.056 16.988 -7.975 1.00 4.77 171 SER F N 1
ATOM 11006 C CA . SER F 1 174 ? 38.739 18.124 -8.871 1.00 3.78 171 SER F CA 1
ATOM 11007 C C . SER F 1 174 ? 40.011 18.887 -9.271 1.00 3.26 171 SER F C 1
ATOM 11008 O O . SER F 1 174 ? 40.183 19.210 -10.427 1.00 2.81 171 SER F O 1
ATOM 11011 N N . LYS F 1 175 ? 40.900 19.128 -8.313 1.00 2.85 172 LYS F N 1
ATOM 11012 C CA . LYS F 1 175 ? 42.142 19.898 -8.553 1.00 2.80 172 LYS F CA 1
ATOM 11013 C C . LYS F 1 175 ? 43.183 19.157 -9.456 1.00 2.83 172 LYS F C 1
ATOM 11014 O O . LYS F 1 175 ? 43.898 19.820 -10.220 1.00 2.80 172 LYS F O 1
ATOM 11020 N N . TRP F 1 176 ? 43.256 17.825 -9.324 1.00 2.91 173 TRP F N 1
ATOM 11021 C CA . TRP F 1 176 ? 43.970 16.934 -10.268 1.00 2.97 173 TRP F CA 1
ATOM 11022 C C . TRP F 1 176 ? 43.348 17.041 -11.635 1.00 2.95 173 TRP F C 1
ATOM 11023 O O . TRP F 1 176 ? 44.050 17.305 -12.598 1.00 2.96 173 TRP F O 1
ATOM 11034 N N . GLY F 1 177 ? 42.024 16.853 -11.691 1.00 2.94 174 GLY F N 1
ATOM 11035 C CA . GLY F 1 177 ? 41.237 17.061 -12.917 1.00 2.95 174 GLY F CA 1
ATOM 11036 C C . GLY F 1 177 ? 41.585 18.348 -13.658 1.00 2.88 174 GLY F C 1
ATOM 11037 O O . GLY F 1 177 ? 41.802 18.330 -14.880 1.00 2.93 174 GLY F O 1
ATOM 11038 N N . VAL F 1 178 ? 41.695 19.446 -12.896 1.00 2.80 175 VAL F N 1
ATOM 11039 C CA . VAL F 1 178 ? 41.961 20.771 -13.452 1.00 2.76 175 VAL F CA 1
ATOM 11040 C C . VAL F 1 178 ? 43.302 20.856 -14.190 1.00 2.78 175 VAL F C 1
ATOM 11041 O O . VAL F 1 178 ? 43.438 21.522 -15.234 1.00 2.80 175 VAL F O 1
ATOM 11045 N N . ILE F 1 179 ? 44.286 20.169 -13.640 1.00 2.92 176 ILE F N 1
ATOM 11046 C CA . ILE F 1 179 ? 45.602 20.134 -14.245 1.00 3.88 176 ILE F CA 1
ATOM 11047 C C . ILE F 1 179 ? 45.581 19.366 -15.541 1.00 4.64 176 ILE F C 1
ATOM 11048 O O . ILE F 1 179 ? 46.079 19.864 -16.569 1.00 4.94 176 ILE F O 1
ATOM 11053 N N . GLY F 1 180 ? 44.975 18.176 -15.531 1.00 4.31 177 GLY F N 1
ATOM 11054 C CA . GLY F 1 180 ? 44.789 17.472 -16.814 1.00 4.68 177 GLY F CA 1
ATOM 11055 C C . GLY F 1 180 ? 44.035 18.333 -17.815 1.00 5.03 177 GLY F C 1
ATOM 11056 O O . GLY F 1 180 ? 44.443 18.438 -18.975 1.00 5.94 177 GLY F O 1
ATOM 11057 N N . LEU F 1 181 ? 42.952 18.986 -17.382 1.00 4.84 178 LEU F N 1
ATOM 11058 C CA . LEU F 1 181 ? 42.178 19.849 -18.314 1.00 4.01 178 LEU F CA 1
ATOM 11059 C C . LEU F 1 181 ? 43.027 21.008 -18.884 1.00 4.29 178 LEU F C 1
ATOM 11060 O O . LEU F 1 181 ? 43.050 21.210 -20.105 1.00 5.27 178 LEU F O 1
ATOM 11065 N N . THR F 1 182 ? 43.710 21.754 -18.003 1.00 3.11 179 THR F N 1
ATOM 11066 C CA . THR F 1 182 ? 44.677 22.796 -18.396 1.00 3.30 179 THR F CA 1
ATOM 11067 C C . THR F 1 182 ? 45.573 22.367 -19.577 1.00 3.76 179 THR F C 1
ATOM 11068 O O . THR F 1 182 ? 45.656 23.072 -20.599 1.00 3.19 179 THR F O 1
ATOM 11072 N N . LYS F 1 183 ? 46.165 21.169 -19.433 1.00 4.10 180 LYS F N 1
ATOM 11073 C CA . LYS F 1 183 ? 47.097 20.624 -20.400 1.00 3.80 180 LYS F CA 1
ATOM 11074 C C . LYS F 1 183 ? 46.441 20.296 -21.743 1.00 4.14 180 LYS F C 1
ATOM 11075 O O . LYS F 1 183 ? 47.063 20.486 -22.812 1.00 4.01 180 LYS F O 1
ATOM 11081 N N . CYS F 1 184 ? 45.208 19.790 -21.681 1.00 4.12 181 CYS F N 1
ATOM 11082 C CA . CYS F 1 184 ? 44.366 19.565 -22.843 1.00 4.54 181 CYS F CA 1
ATOM 11083 C C . CYS F 1 184 ? 43.951 20.855 -23.535 1.00 3.84 181 CYS F C 1
ATOM 11084 O O . CYS F 1 184 ? 43.869 20.932 -24.756 1.00 5.24 181 CYS F O 1
ATOM 11087 N N . ALA F 1 185 ? 43.591 21.846 -22.764 1.00 4.18 182 ALA F N 1
ATOM 11088 C CA . ALA F 1 185 ? 43.150 23.085 -23.368 1.00 4.45 182 ALA F CA 1
ATOM 11089 C C . ALA F 1 185 ? 44.381 23.661 -24.033 1.00 4.43 182 ALA F C 1
ATOM 11090 O O . ALA F 1 185 ? 44.266 24.251 -25.071 1.00 5.77 182 ALA F O 1
ATOM 11092 N N . ALA F 1 186 ? 45.552 23.510 -23.415 1.00 4.91 183 ALA F N 1
ATOM 11093 C CA . ALA F 1 186 ? 46.783 24.099 -23.970 1.00 5.29 183 ALA F CA 1
ATOM 11094 C C . ALA F 1 186 ? 47.089 23.415 -25.315 1.00 6.13 183 ALA F C 1
ATOM 11095 O O . ALA F 1 186 ? 47.631 24.048 -26.219 1.00 7.39 183 ALA F O 1
ATOM 11097 N N . HIS F 1 187 ? 46.717 22.141 -25.444 1.00 5.23 184 HIS F N 1
ATOM 11098 C CA . HIS F 1 187 ? 46.785 21.424 -26.742 1.00 5.43 184 HIS F CA 1
ATOM 11099 C C . HIS F 1 187 ? 45.806 21.925 -27.800 1.00 5.71 184 HIS F C 1
ATOM 11100 O O . HIS F 1 187 ? 46.211 22.280 -28.882 1.00 4.57 184 HIS F O 1
ATOM 11107 N N . ASP F 1 188 ? 44.508 21.951 -27.477 1.00 6.63 185 ASP F N 1
ATOM 11108 C CA . ASP F 1 188 ? 43.475 22.276 -28.486 1.00 7.43 185 ASP F CA 1
ATOM 11109 C C . ASP F 1 188 ? 43.571 23.692 -28.998 1.00 7.99 185 ASP F C 1
ATOM 11110 O O . ASP F 1 188 ? 43.339 23.942 -30.178 1.00 7.42 185 ASP F O 1
ATOM 11115 N N . LEU F 1 189 ? 43.961 24.603 -28.100 1.00 7.39 186 LEU F N 1
ATOM 11116 C CA . LEU F 1 189 ? 43.965 26.026 -28.407 1.00 7.52 186 LEU F CA 1
ATOM 11117 C C . LEU F 1 189 ? 45.328 26.517 -28.894 1.00 8.07 186 LEU F C 1
ATOM 11118 O O . LEU F 1 189 ? 45.502 27.698 -29.180 1.00 10.06 186 LEU F O 1
ATOM 11123 N N . VAL F 1 190 ? 46.295 25.611 -28.997 1.00 9.28 187 VAL F N 1
ATOM 11124 C CA . VAL F 1 190 ? 47.704 25.973 -29.212 1.00 9.90 187 VAL F CA 1
ATOM 11125 C C . VAL F 1 190 ? 47.969 26.858 -30.453 1.00 11.46 187 VAL F C 1
ATOM 11126 O O . VAL F 1 190 ? 48.714 27.845 -30.371 1.00 11.45 187 VAL F O 1
ATOM 11130 N N . GLY F 1 191 ? 47.366 26.485 -31.578 1.00 12.24 188 GLY F N 1
ATOM 11131 C CA . GLY F 1 191 ? 47.637 27.116 -32.868 1.00 13.42 188 GLY F CA 1
ATOM 11132 C C . GLY F 1 191 ? 46.972 28.470 -33.039 1.00 13.62 188 GLY F C 1
ATOM 11133 O O . GLY F 1 191 ? 47.189 29.148 -34.049 1.00 14.00 188 GLY F O 1
ATOM 11134 N N . TYR F 1 192 ? 46.205 28.883 -32.026 1.00 13.30 189 TYR F N 1
ATOM 11135 C CA . TYR F 1 192 ? 45.475 30.158 -32.089 1.00 12.64 189 TYR F CA 1
ATOM 11136 C C . TYR F 1 192 ? 46.027 31.242 -31.161 1.00 11.60 189 TYR F C 1
ATOM 11137 O O . TYR F 1 192 ? 45.278 32.110 -30.748 1.00 11.82 189 TYR F O 1
ATOM 11146 N N . GLY F 1 193 ? 47.324 31.204 -30.850 1.00 10.80 190 GLY F N 1
ATOM 11147 C CA . GLY F 1 193 ? 47.947 32.230 -29.996 1.00 9.35 190 GLY F CA 1
ATOM 11148 C C . GLY F 1 193 ? 47.336 32.305 -28.601 1.00 8.14 190 GLY F C 1
ATOM 11149 O O . GLY F 1 193 ? 47.290 33.364 -27.985 1.00 7.66 190 GLY F O 1
ATOM 11150 N N . ILE F 1 194 ? 46.873 31.162 -28.110 1.00 7.57 191 ILE F N 1
ATOM 11151 C CA . ILE F 1 194 ? 46.280 31.038 -26.774 1.00 7.09 191 ILE F CA 1
ATOM 11152 C C . ILE F 1 194 ? 47.164 30.160 -25.906 1.00 6.02 191 ILE F C 1
ATOM 11153 O O . ILE F 1 194 ? 47.594 29.080 -26.357 1.00 5.93 191 ILE F O 1
ATOM 11158 N N . THR F 1 195 ? 47.459 30.644 -24.690 1.00 5.65 192 THR F N 1
ATOM 11159 C CA . THR F 1 195 ? 48.117 29.829 -23.667 1.00 4.21 192 THR F CA 1
ATOM 11160 C C . THR F 1 195 ? 47.166 29.491 -22.539 1.00 4.51 192 THR F C 1
ATOM 11161 O O . THR F 1 195 ? 46.213 30.214 -22.288 1.00 3.42 192 THR F O 1
ATOM 11165 N N . VAL F 1 196 ? 47.408 28.349 -21.886 1.00 5.12 193 VAL F N 1
ATOM 11166 C CA . VAL F 1 196 ? 46.606 27.914 -20.770 1.00 4.20 193 VAL F CA 1
ATOM 11167 C C . VAL F 1 196 ? 47.562 27.380 -19.717 1.00 4.22 193 VAL F C 1
ATOM 11168 O O . VAL F 1 196 ? 48.282 26.428 -19.961 1.00 3.49 193 VAL F O 1
ATOM 11172 N N . ASN F 1 197 ? 47.563 27.990 -18.543 1.00 3.82 194 ASN F N 1
ATOM 11173 C CA . ASN F 1 197 ? 48.424 27.512 -17.472 1.00 4.72 194 ASN F CA 1
ATOM 11174 C C . ASN F 1 197 ? 47.627 27.496 -16.176 1.00 3.87 194 ASN F C 1
ATOM 11175 O O . ASN F 1 197 ? 46.598 28.152 -16.094 1.00 3.64 194 ASN F O 1
ATOM 11180 N N . ALA F 1 198 ? 48.100 26.720 -15.204 1.00 3.73 195 ALA F N 1
ATOM 11181 C CA . ALA F 1 198 ? 47.522 26.644 -13.855 1.00 4.36 195 ALA F CA 1
ATOM 11182 C C . ALA F 1 198 ? 48.419 27.308 -12.813 1.00 4.27 195 ALA F C 1
ATOM 11183 O O . ALA F 1 198 ? 49.635 27.230 -12.904 1.00 4.80 195 ALA F O 1
ATOM 11185 N N . VAL F 1 199 ? 47.819 28.002 -11.861 1.00 3.83 196 VAL F N 1
ATOM 11186 C CA . VAL F 1 199 ? 48.502 28.298 -10.610 1.00 4.23 196 VAL F CA 1
ATOM 11187 C C . VAL F 1 199 ? 48.009 27.254 -9.598 1.00 4.38 196 VAL F C 1
ATOM 11188 O O . VAL F 1 199 ? 46.850 26.833 -9.650 1.00 4.30 196 VAL F O 1
ATOM 11192 N N . ALA F 1 200 ? 48.911 26.834 -8.714 1.00 4.03 197 ALA F N 1
ATOM 11193 C CA . ALA F 1 200 ? 48.620 25.895 -7.654 1.00 4.67 197 ALA F CA 1
ATOM 11194 C C . ALA F 1 200 ? 48.994 26.467 -6.283 1.00 5.40 197 ALA F C 1
ATOM 11195 O O . ALA F 1 200 ? 50.127 26.267 -5.796 1.00 6.17 197 ALA F O 1
ATOM 11197 N N . PRO F 1 201 ? 48.043 27.182 -5.641 1.00 6.58 198 PRO F N 1
ATOM 11198 C CA . PRO F 1 201 ? 48.346 27.783 -4.365 1.00 6.71 198 PRO F CA 1
ATOM 11199 C C . PRO F 1 201 ? 48.437 26.788 -3.206 1.00 6.79 198 PRO F C 1
ATOM 11200 O O . PRO F 1 201 ? 47.784 25.727 -3.213 1.00 6.07 198 PRO F O 1
ATOM 11204 N N . GLY F 1 202 ? 49.277 27.132 -2.230 1.00 7.41 199 GLY F N 1
ATOM 11205 C CA . GLY F 1 202 ? 49.291 26.478 -0.901 1.00 8.39 199 GLY F CA 1
ATOM 11206 C C . GLY F 1 202 ? 48.167 27.069 -0.070 1.00 9.27 199 GLY F C 1
ATOM 11207 O O . GLY F 1 202 ? 47.123 27.394 -0.627 1.00 9.81 199 GLY F O 1
ATOM 11208 N N . ASN F 1 203 ? 48.356 27.219 1.245 1.00 9.71 200 ASN F N 1
ATOM 11209 C CA . ASN F 1 203 ? 47.330 27.838 2.095 1.00 10.26 200 ASN F CA 1
ATOM 11210 C C . ASN F 1 203 ? 47.315 29.356 1.924 1.00 9.48 200 ASN F C 1
ATOM 11211 O O . ASN F 1 203 ? 48.305 30.032 2.206 1.00 9.48 200 ASN F O 1
ATOM 11216 N N . ILE F 1 204 ? 46.179 29.881 1.474 1.00 8.29 201 ILE F N 1
ATOM 11217 C CA . ILE F 1 204 ? 46.017 31.302 1.218 1.00 7.20 201 ILE F CA 1
ATOM 11218 C C . ILE F 1 204 ? 44.998 31.894 2.189 1.00 8.27 201 ILE F C 1
ATOM 11219 O O . ILE F 1 204 ? 43.942 31.325 2.402 1.00 7.62 201 ILE F O 1
ATOM 11224 N N . GLU F 1 205 ? 45.326 33.030 2.781 1.00 8.13 202 GLU F N 1
ATOM 11225 C CA . GLU F 1 205 ? 44.352 33.707 3.611 1.00 10.15 202 GLU F CA 1
ATOM 11226 C C . GLU F 1 205 ? 43.195 34.323 2.771 1.00 9.83 202 GLU F C 1
ATOM 11227 O O . GLU F 1 205 ? 43.365 35.362 2.133 1.00 10.75 202 GLU F O 1
ATOM 11233 N N . THR F 1 206 ? 42.028 33.677 2.809 1.00 9.56 203 THR F N 1
ATOM 11234 C CA . THR F 1 206 ? 40.801 34.119 2.145 1.00 9.16 203 THR F CA 1
ATOM 11235 C C . THR F 1 206 ? 39.617 33.629 3.011 1.00 10.13 203 THR F C 1
ATOM 11236 O O . THR F 1 206 ? 39.829 32.861 3.960 1.00 10.52 203 THR F O 1
ATOM 11240 N N . PRO F 1 207 ? 38.362 34.020 2.670 1.00 9.94 204 PRO F N 1
ATOM 11241 C CA . PRO F 1 207 ? 37.247 33.447 3.468 1.00 9.02 204 PRO F CA 1
ATOM 11242 C C . PRO F 1 207 ? 36.958 31.945 3.229 1.00 9.05 204 PRO F C 1
ATOM 11243 O O . PRO F 1 207 ? 36.091 31.370 3.907 1.00 7.99 204 PRO F O 1
ATOM 11247 N N . MET F 1 208 ? 37.695 31.306 2.311 1.00 8.77 205 MET F N 1
ATOM 11248 C CA . MET F 1 208 ? 37.625 29.849 2.158 1.00 8.95 205 MET F CA 1
ATOM 11249 C C . MET F 1 208 ? 38.203 29.135 3.376 1.00 9.84 205 MET F C 1
ATOM 11250 O O . MET F 1 208 ? 37.680 28.100 3.797 1.00 10.48 205 MET F O 1
ATOM 11255 N N . THR F 1 209 ? 39.298 29.675 3.916 1.00 10.29 206 THR F N 1
ATOM 11256 C CA . THR F 1 209 ? 40.073 29.023 4.969 1.00 10.81 206 THR F CA 1
ATOM 11257 C C . THR F 1 209 ? 39.887 29.710 6.324 1.00 12.17 206 THR F C 1
ATOM 11258 O O . THR F 1 209 ? 40.014 29.061 7.371 1.00 12.14 206 THR F O 1
ATOM 11262 N N . HIS F 1 210 ? 39.650 31.030 6.296 1.00 12.40 207 HIS F N 1
ATOM 11263 C CA . HIS F 1 210 ? 39.416 31.804 7.511 1.00 13.12 207 HIS F CA 1
ATOM 11264 C C . HIS F 1 210 ? 37.926 31.988 7.787 1.00 13.26 207 HIS F C 1
ATOM 11265 O O . HIS F 1 210 ? 37.342 32.973 7.383 1.00 12.32 207 HIS F O 1
ATOM 11272 N N . ASN F 1 211 ? 37.338 31.027 8.486 1.00 13.86 208 ASN F N 1
ATOM 11273 C CA . ASN F 1 211 ? 35.914 31.059 8.827 1.00 15.81 208 ASN F CA 1
ATOM 11274 C C . ASN F 1 211 ? 35.676 30.094 9.998 1.00 16.83 208 ASN F C 1
ATOM 11275 O O . ASN F 1 211 ? 36.475 29.182 10.204 1.00 17.23 208 ASN F O 1
ATOM 11280 N N . ASP F 1 212 ? 34.599 30.286 10.762 1.00 18.37 209 ASP F N 1
ATOM 11281 C CA . ASP F 1 212 ? 34.314 29.400 11.898 1.00 20.11 209 ASP F CA 1
ATOM 11282 C C . ASP F 1 212 ? 34.197 27.901 11.543 1.00 20.30 209 ASP F C 1
ATOM 11283 O O . ASP F 1 212 ? 34.585 27.067 12.351 1.00 20.96 209 ASP F O 1
ATOM 11288 N N . PHE F 1 213 ? 33.680 27.568 10.354 1.00 20.59 210 PHE F N 1
ATOM 11289 C CA . PHE F 1 213 ? 33.446 26.156 9.952 1.00 20.93 210 PHE F CA 1
ATOM 11290 C C . PHE F 1 213 ? 34.730 25.346 9.769 1.00 20.93 210 PHE F C 1
ATOM 11291 O O . PHE F 1 213 ? 34.862 24.242 10.309 1.00 21.12 210 PHE F O 1
ATOM 11299 N N . VAL F 1 214 ? 35.659 25.897 8.995 1.00 21.02 211 VAL F N 1
ATOM 11300 C CA . VAL F 1 214 ? 36.983 25.314 8.829 1.00 21.65 211 VAL F CA 1
ATOM 11301 C C . VAL F 1 214 ? 37.671 25.186 10.197 1.00 22.82 211 VAL F C 1
ATOM 11302 O O . VAL F 1 214 ? 38.204 24.120 10.542 1.00 23.52 211 VAL F O 1
ATOM 11306 N N . PHE F 1 215 ? 37.633 26.266 10.974 1.00 23.13 212 PHE F N 1
ATOM 11307 C CA . PHE F 1 215 ? 38.268 26.291 12.279 1.00 24.47 212 PHE F CA 1
ATOM 11308 C C . PHE F 1 215 ? 37.716 25.182 13.175 1.00 24.93 212 PHE F C 1
ATOM 11309 O O . PHE F 1 215 ? 38.502 24.365 13.673 1.00 25.39 212 PHE F O 1
ATOM 11317 N N . GLY F 1 216 ? 36.383 25.125 13.309 1.00 24.69 213 GLY F N 1
ATOM 11318 C CA . GLY F 1 216 ? 35.669 24.100 14.093 1.00 25.10 213 GLY F CA 1
ATOM 11319 C C . GLY F 1 216 ? 35.861 22.646 13.646 1.00 25.05 213 GLY F C 1
ATOM 11320 O O . GLY F 1 216 ? 35.731 21.717 14.455 1.00 25.12 213 GLY F O 1
ATOM 11321 N N . THR F 1 217 ? 36.148 22.458 12.356 1.00 24.41 214 THR F N 1
ATOM 11322 C CA . THR F 1 217 ? 36.416 21.144 11.777 1.00 23.46 214 THR F CA 1
ATOM 11323 C C . THR F 1 217 ? 37.860 20.699 12.062 1.00 24.56 214 THR F C 1
ATOM 11324 O O . THR F 1 217 ? 38.108 19.500 12.253 1.00 25.12 214 THR F O 1
ATOM 11328 N N . MET F 1 218 ? 38.804 21.643 12.111 1.00 25.05 215 MET F N 1
ATOM 11329 C CA . MET F 1 218 ? 40.202 21.307 12.387 1.00 26.44 215 MET F CA 1
ATOM 11330 C C . MET F 1 218 ? 40.469 21.061 13.864 1.00 27.29 215 MET F C 1
ATOM 11331 O O . MET F 1 218 ? 41.407 20.350 14.225 1.00 28.24 215 MET F O 1
ATOM 11336 N N . ARG F 1 219 ? 39.656 21.670 14.716 1.00 28.13 216 ARG F N 1
ATOM 11337 C CA . ARG F 1 219 ? 39.812 21.549 16.159 1.00 28.53 216 ARG F CA 1
ATOM 11338 C C . ARG F 1 219 ? 38.471 21.187 16.759 1.00 29.12 216 ARG F C 1
ATOM 11339 O O . ARG F 1 219 ? 37.832 22.042 17.394 1.00 28.73 216 ARG F O 1
ATOM 11347 N N . PRO F 1 220 ? 38.018 19.925 16.535 1.00 29.47 217 PRO F N 1
ATOM 11348 C CA . PRO F 1 220 ? 36.775 19.456 17.167 1.00 30.51 217 PRO F CA 1
ATOM 11349 C C . PRO F 1 220 ? 36.893 19.298 18.689 1.00 31.49 217 PRO F C 1
ATOM 11350 O O . PRO F 1 220 ? 35.868 19.211 19.369 1.00 32.35 217 PRO F O 1
ATOM 11354 N N . ASP F 1 221 ? 38.118 19.282 19.217 1.00 32.45 218 ASP F N 1
ATOM 11355 C CA . ASP F 1 221 ? 38.332 19.139 20.668 1.00 33.97 218 ASP F CA 1
ATOM 11356 C C . ASP F 1 221 ? 37.983 20.397 21.469 1.00 34.31 218 ASP F C 1
ATOM 11357 O O . ASP F 1 221 ? 37.724 20.316 22.668 1.00 35.21 218 ASP F O 1
ATOM 11362 N N . LEU F 1 222 ? 37.937 21.542 20.782 1.00 34.35 219 LEU F N 1
ATOM 11363 C CA . LEU F 1 222 ? 37.721 22.868 21.388 1.00 34.51 219 LEU F CA 1
ATOM 11364 C C . LEU F 1 222 ? 36.359 23.432 21.038 1.00 34.51 219 LEU F C 1
ATOM 11365 O O . LEU F 1 222 ? 35.913 23.280 19.908 1.00 34.71 219 LEU F O 1
ATOM 11370 N N . GLU F 1 223 ? 35.720 24.119 21.981 1.00 34.98 220 GLU F N 1
ATOM 11371 C CA . GLU F 1 223 ? 34.344 24.585 21.787 1.00 35.11 220 GLU F CA 1
ATOM 11372 C C . GLU F 1 223 ? 34.242 25.752 20.806 1.00 34.82 220 GLU F C 1
ATOM 11373 O O . GLU F 1 223 ? 33.271 25.850 20.043 1.00 34.73 220 GLU F O 1
ATOM 11375 N N . LYS F 1 224 ? 35.248 26.626 20.835 1.00 34.57 221 LYS F N 1
ATOM 11376 C CA . LYS F 1 224 ? 35.258 27.832 20.018 1.00 33.89 221 LYS F CA 1
ATOM 11377 C C . LYS F 1 224 ? 36.679 28.158 19.512 1.00 33.46 221 LYS F C 1
ATOM 11378 O O . LYS F 1 224 ? 37.365 29.030 20.067 1.00 33.60 221 LYS F O 1
ATOM 11380 N N . PRO F 1 225 ? 37.129 27.465 18.450 1.00 32.46 222 PRO F N 1
ATOM 11381 C CA . PRO F 1 225 ? 38.524 27.631 18.042 1.00 31.72 222 PRO F CA 1
ATOM 11382 C C . PRO F 1 225 ? 38.747 28.905 17.238 1.00 30.74 222 PRO F C 1
ATOM 11383 O O . PRO F 1 225 ? 37.863 29.357 16.511 1.00 30.01 222 PRO F O 1
ATOM 11387 N N . THR F 1 226 ? 39.934 29.472 17.382 1.00 30.33 223 THR F N 1
ATOM 11388 C CA . THR F 1 226 ? 40.324 30.674 16.646 1.00 30.15 223 THR F CA 1
ATOM 11389 C C . THR F 1 226 ? 41.561 30.362 15.789 1.00 30.01 223 THR F C 1
ATOM 11390 O O . THR F 1 226 ? 42.079 29.234 15.832 1.00 29.68 223 THR F O 1
ATOM 11394 N N . LEU F 1 227 ? 42.025 31.350 15.021 1.00 30.18 224 LEU F N 1
ATOM 11395 C CA . LEU F 1 227 ? 43.210 31.190 14.161 1.00 30.14 224 LEU F CA 1
ATOM 11396 C C . LEU F 1 227 ? 44.382 30.518 14.887 1.00 30.22 224 LEU F C 1
ATOM 11397 O O . LEU F 1 227 ? 44.974 29.592 14.353 1.00 30.15 224 LEU F O 1
ATOM 11399 N N . LYS F 1 228 ? 44.683 30.957 16.111 1.00 30.71 225 LYS F N 1
ATOM 11400 C CA . LYS F 1 228 ? 45.828 30.419 16.865 1.00 30.82 225 LYS F CA 1
ATOM 11401 C C . LYS F 1 228 ? 45.744 28.911 17.137 1.00 30.43 225 LYS F C 1
ATOM 11402 O O . LYS F 1 228 ? 46.772 28.252 17.308 1.00 30.46 225 LYS F O 1
ATOM 11408 N N . ASP F 1 229 ? 44.527 28.376 17.164 1.00 29.32 226 ASP F N 1
ATOM 11409 C CA . ASP F 1 229 ? 44.297 26.968 17.488 1.00 28.86 226 ASP F CA 1
ATOM 11410 C C . ASP F 1 229 ? 44.498 26.056 16.280 1.00 28.39 226 ASP F C 1
ATOM 11411 O O . ASP F 1 229 ? 44.653 24.834 16.414 1.00 28.22 226 ASP F O 1
ATOM 11416 N N . VAL F 1 230 ? 44.512 26.679 15.107 1.00 27.83 227 VAL F N 1
ATOM 11417 C CA . VAL F 1 230 ? 44.460 26.004 13.822 1.00 26.77 227 VAL F CA 1
ATOM 11418 C C . VAL F 1 230 ? 45.767 26.248 13.020 1.00 26.74 227 VAL F C 1
ATOM 11419 O O . VAL F 1 230 ? 46.057 25.534 12.047 1.00 26.71 227 VAL F O 1
ATOM 11423 N N . GLU F 1 231 ? 46.565 27.228 13.447 1.00 26.50 228 GLU F N 1
ATOM 11424 C CA . GLU F 1 231 ? 47.779 27.631 12.719 1.00 26.29 228 GLU F CA 1
ATOM 11425 C C . GLU F 1 231 ? 48.824 26.551 12.479 1.00 25.85 228 GLU F C 1
ATOM 11426 O O . GLU F 1 231 ? 49.363 26.457 11.365 1.00 25.51 228 GLU F O 1
ATOM 11432 N N . SER F 1 232 ? 49.127 25.744 13.492 1.00 24.91 229 SER F N 1
ATOM 11433 C CA . SER F 1 232 ? 50.169 24.733 13.314 1.00 24.84 229 SER F CA 1
ATOM 11434 C C . SER F 1 232 ? 49.756 23.675 12.294 1.00 24.40 229 SER F C 1
ATOM 11435 O O . SER F 1 232 ? 50.603 23.158 11.557 1.00 24.23 229 SER F O 1
ATOM 11438 N N . VAL F 1 233 ? 48.461 23.364 12.246 1.00 23.95 230 VAL F N 1
ATOM 11439 C CA . VAL F 1 233 ? 47.966 22.382 11.294 1.00 23.23 230 VAL F CA 1
ATOM 11440 C C . VAL F 1 233 ? 48.106 22.884 9.845 1.00 22.71 230 VAL F C 1
ATOM 11441 O O . VAL F 1 233 ? 48.569 22.142 8.973 1.00 21.89 230 VAL F O 1
ATOM 11445 N N . PHE F 1 234 ? 47.758 24.148 9.596 1.00 22.48 231 PHE F N 1
ATOM 11446 C CA . PHE F 1 234 ? 48.000 24.733 8.270 1.00 21.71 231 PHE F CA 1
ATOM 11447 C C . PHE F 1 234 ? 49.514 24.858 7.972 1.00 22.09 231 PHE F C 1
ATOM 11448 O O . PHE F 1 234 ? 49.971 24.547 6.861 1.00 21.92 231 PHE F O 1
ATOM 11456 N N . ALA F 1 235 ? 50.289 25.287 8.971 1.00 22.21 232 ALA F N 1
ATOM 11457 C CA . ALA F 1 235 ? 51.752 25.409 8.839 1.00 22.38 232 ALA F CA 1
ATOM 11458 C C . ALA F 1 235 ? 52.445 24.098 8.452 1.00 22.52 232 ALA F C 1
ATOM 11459 O O . ALA F 1 235 ? 53.429 24.118 7.715 1.00 22.79 232 ALA F O 1
ATOM 11461 N N . SER F 1 236 ? 51.926 22.976 8.946 1.00 21.87 233 SER F N 1
ATOM 11462 C CA . SER F 1 236 ? 52.478 21.663 8.666 1.00 22.03 233 SER F CA 1
ATOM 11463 C C . SER F 1 236 ? 52.403 21.273 7.178 1.00 21.55 233 SER F C 1
ATOM 11464 O O . SER F 1 236 ? 53.106 20.367 6.745 1.00 21.75 233 SER F O 1
ATOM 11467 N N . LEU F 1 237 ? 51.544 21.946 6.413 1.00 20.24 234 LEU F N 1
ATOM 11468 C CA . LEU F 1 237 ? 51.448 21.693 4.976 1.00 18.91 234 LEU F CA 1
ATOM 11469 C C . LEU F 1 237 ? 52.494 22.476 4.194 1.00 17.63 234 LEU F C 1
ATOM 11470 O O . LEU F 1 237 ? 52.835 22.114 3.064 1.00 18.01 234 LEU F O 1
ATOM 11475 N N . HIS F 1 238 ? 53.000 23.550 4.792 1.00 16.56 235 HIS F N 1
ATOM 11476 C CA . HIS F 1 238 ? 54.061 24.349 4.172 1.00 15.07 235 HIS F CA 1
ATOM 11477 C C . HIS F 1 238 ? 55.424 23.902 4.671 1.00 14.75 235 HIS F C 1
ATOM 11478 O O . HIS F 1 238 ? 55.512 23.334 5.749 1.00 14.66 235 HIS F O 1
ATOM 11485 N N . LEU F 1 239 ? 56.477 24.147 3.891 1.00 13.83 236 LEU F N 1
ATOM 11486 C CA . LEU F 1 239 ? 57.844 24.016 4.384 1.00 14.24 236 LEU F CA 1
ATOM 11487 C C . LEU F 1 239 ? 58.252 25.261 5.155 1.00 14.86 236 LEU F C 1
ATOM 11488 O O . LEU F 1 239 ? 58.779 25.166 6.263 1.00 15.02 236 LEU F O 1
ATOM 11493 N N . GLN F 1 240 ? 58.030 26.426 4.555 1.00 15.05 237 GLN F N 1
ATOM 11494 C CA . GLN F 1 240 ? 58.363 27.682 5.192 1.00 15.83 237 GLN F CA 1
ATOM 11495 C C . GLN F 1 240 ? 57.414 27.894 6.368 1.00 16.73 237 GLN F C 1
ATOM 11496 O O . GLN F 1 240 ? 56.346 27.274 6.426 1.00 16.11 237 GLN F O 1
ATOM 11502 N N . TYR F 1 241 ? 57.796 28.759 7.304 1.00 18.22 238 TYR F N 1
ATOM 11503 C CA . TYR F 1 241 ? 57.067 28.866 8.572 1.00 19.60 238 TYR F CA 1
ATOM 11504 C C . TYR F 1 241 ? 55.658 29.454 8.460 1.00 19.93 238 TYR F C 1
ATOM 11505 O O . TYR F 1 241 ? 54.770 29.059 9.223 1.00 21.63 238 TYR F O 1
ATOM 11507 N N . ALA F 1 242 ? 55.436 30.362 7.512 1.00 20.06 239 ALA F N 1
ATOM 11508 C CA . ALA F 1 242 ? 54.119 31.010 7.305 1.00 19.30 239 ALA F CA 1
ATOM 11509 C C . ALA F 1 242 ? 52.912 30.049 7.188 1.00 19.00 239 ALA F C 1
ATOM 11510 O O . ALA F 1 242 ? 52.849 29.222 6.259 1.00 19.55 239 ALA F O 1
ATOM 11512 N N . PRO F 1 243 ? 51.945 30.144 8.132 1.00 18.05 240 PRO F N 1
ATOM 11513 C CA . PRO F 1 243 ? 50.778 29.261 8.012 1.00 16.77 240 PRO F CA 1
ATOM 11514 C C . PRO F 1 243 ? 49.898 29.585 6.801 1.00 15.54 240 PRO F C 1
ATOM 11515 O O . PRO F 1 243 ? 49.324 28.667 6.207 1.00 14.40 240 PRO F O 1
ATOM 11519 N N . PHE F 1 244 ? 49.819 30.870 6.452 1.00 14.02 241 PHE F N 1
ATOM 11520 C CA . PHE F 1 244 ? 49.055 31.364 5.309 1.00 13.28 241 PHE F CA 1
ATOM 11521 C C . PHE F 1 244 ? 49.821 32.414 4.483 1.00 12.65 241 PHE F C 1
ATOM 11522 O O . PHE F 1 244 ? 50.620 33.177 5.031 1.00 12.18 241 PHE F O 1
ATOM 11530 N N . LEU F 1 245 ? 49.541 32.441 3.177 1.00 11.19 242 LEU F N 1
ATOM 11531 C CA . LEU F 1 245 ? 50.081 33.438 2.250 1.00 10.80 242 LEU F CA 1
ATOM 11532 C C . LEU F 1 245 ? 48.992 34.415 1.869 1.00 10.72 242 LEU F C 1
ATOM 11533 O O . LEU F 1 245 ? 47.807 34.103 1.955 1.00 10.34 242 LEU F O 1
ATOM 11538 N N . LYS F 1 246 ? 49.398 35.598 1.428 1.00 10.96 243 LYS F N 1
ATOM 11539 C CA . LYS F 1 246 ? 48.450 36.609 1.000 1.00 11.59 243 LYS F CA 1
ATOM 11540 C C . LYS F 1 246 ? 47.938 36.288 -0.409 1.00 10.67 243 LYS F C 1
ATOM 11541 O O . LYS F 1 246 ? 48.701 35.793 -1.232 1.00 10.28 243 LYS F O 1
ATOM 11547 N N . PRO F 1 247 ? 46.648 36.576 -0.687 1.00 10.41 244 PRO F N 1
ATOM 11548 C CA . PRO F 1 247 ? 46.119 36.407 -2.061 1.00 9.59 244 PRO F CA 1
ATOM 11549 C C . PRO F 1 247 ? 47.009 37.052 -3.144 1.00 8.94 244 PRO F C 1
ATOM 11550 O O . PRO F 1 247 ? 47.134 36.532 -4.248 1.00 8.77 244 PRO F O 1
ATOM 11554 N N . GLU F 1 248 ? 47.657 38.156 -2.809 1.00 8.88 245 GLU F N 1
ATOM 11555 C CA . GLU F 1 248 ? 48.484 38.902 -3.766 1.00 8.93 245 GLU F CA 1
ATOM 11556 C C . GLU F 1 248 ? 49.720 38.147 -4.287 1.00 7.85 245 GLU F C 1
ATOM 11557 O O . GLU F 1 248 ? 50.246 38.460 -5.358 1.00 6.08 245 GLU F O 1
ATOM 11563 N N . GLU F 1 249 ? 50.195 37.200 -3.482 1.00 7.80 246 GLU F N 1
ATOM 11564 C CA . GLU F 1 249 ? 51.382 36.396 -3.785 1.00 8.25 246 GLU F CA 1
ATOM 11565 C C . GLU F 1 249 ? 51.016 35.431 -4.901 1.00 7.33 246 GLU F C 1
ATOM 11566 O O . GLU F 1 249 ? 51.840 35.132 -5.762 1.00 7.49 246 GLU F O 1
ATOM 11572 N N . VAL F 1 250 ? 49.763 34.986 -4.901 1.00 6.99 247 VAL F N 1
ATOM 11573 C CA . VAL F 1 250 ? 49.226 34.222 -6.041 1.00 6.15 247 VAL F CA 1
ATOM 11574 C C . VAL F 1 250 ? 48.963 35.104 -7.264 1.00 5.76 247 VAL F C 1
ATOM 11575 O O . VAL F 1 250 ? 49.280 34.720 -8.394 1.00 6.72 247 VAL F O 1
ATOM 11579 N N . THR F 1 251 ? 48.362 36.264 -7.034 1.00 5.12 248 THR F N 1
ATOM 11580 C CA . THR F 1 251 ? 48.080 37.239 -8.080 1.00 5.45 248 THR F CA 1
ATOM 11581 C C . THR F 1 251 ? 49.310 37.530 -8.925 1.00 6.20 248 THR F C 1
ATOM 11582 O O . THR F 1 251 ? 49.266 37.459 -10.164 1.00 5.56 248 THR F O 1
ATOM 11586 N N . ARG F 1 252 ? 50.433 37.786 -8.271 1.00 6.92 249 ARG F N 1
ATOM 11587 C CA . ARG F 1 252 ? 51.617 38.145 -9.058 1.00 7.38 249 ARG F CA 1
ATOM 11588 C C . ARG F 1 252 ? 52.056 37.001 -9.988 1.00 6.54 249 ARG F C 1
ATOM 11589 O O . ARG F 1 252 ? 52.524 37.270 -11.082 1.00 6.43 249 ARG F O 1
ATOM 11597 N N . ALA F 1 253 ? 51.865 35.741 -9.583 1.00 5.84 250 ALA F N 1
ATOM 11598 C CA . ALA F 1 253 ? 52.088 34.603 -10.483 1.00 5.59 250 ALA F CA 1
ATOM 11599 C C . ALA F 1 253 ? 51.084 34.609 -11.651 1.00 5.76 250 ALA F C 1
ATOM 11600 O O . ALA F 1 253 ? 51.435 34.329 -12.793 1.00 6.05 250 ALA F O 1
ATOM 11602 N N . VAL F 1 254 ? 49.837 34.925 -11.348 1.00 5.41 251 VAL F N 1
ATOM 11603 C CA . VAL F 1 254 ? 48.822 35.063 -12.377 1.00 6.34 251 VAL F CA 1
ATOM 11604 C C . VAL F 1 254 ? 49.242 36.085 -13.424 1.00 6.32 251 VAL F C 1
ATOM 11605 O O . VAL F 1 254 ? 49.307 35.761 -14.616 1.00 6.33 251 VAL F O 1
ATOM 11609 N N . LEU F 1 255 ? 49.573 37.297 -12.982 1.00 6.73 252 LEU F N 1
ATOM 11610 C CA . LEU F 1 255 ? 50.088 38.347 -13.891 1.00 7.64 252 LEU F CA 1
ATOM 11611 C C . LEU F 1 255 ? 51.297 37.909 -14.744 1.00 7.41 252 LEU F C 1
ATOM 11612 O O . LEU F 1 255 ? 51.380 38.264 -15.937 1.00 8.46 252 LEU F O 1
ATOM 11617 N N . PHE F 1 256 ? 52.236 37.178 -14.127 1.00 6.83 253 PHE F N 1
ATOM 11618 C CA . PHE F 1 256 ? 53.404 36.686 -14.844 1.00 6.34 253 PHE F CA 1
ATOM 11619 C C . PHE F 1 256 ? 52.928 35.853 -16.020 1.00 6.21 253 PHE F C 1
ATOM 11620 O O . PHE F 1 256 ? 53.386 36.061 -17.150 1.00 6.27 253 PHE F O 1
ATOM 11628 N N . LEU F 1 257 ? 51.987 34.935 -15.751 1.00 6.08 254 LEU F N 1
ATOM 11629 C CA . LEU F 1 257 ? 51.491 34.002 -16.771 1.00 5.75 254 LEU F CA 1
ATOM 11630 C C . LEU F 1 257 ? 50.664 34.704 -17.868 1.00 5.87 254 LEU F C 1
ATOM 11631 O O . LEU F 1 257 ? 50.820 34.400 -19.050 1.00 6.58 254 LEU F O 1
ATOM 11636 N N . VAL F 1 258 ? 49.745 35.590 -17.486 1.00 5.81 255 VAL F N 1
ATOM 11637 C CA . VAL F 1 258 ? 48.844 36.196 -18.484 1.00 6.33 255 VAL F CA 1
ATOM 11638 C C . VAL F 1 258 ? 49.504 37.340 -19.287 1.00 7.19 255 VAL F C 1
ATOM 11639 O O . VAL F 1 258 ? 48.876 37.912 -20.176 1.00 8.45 255 VAL F O 1
ATOM 11643 N N . ASP F 1 259 ? 50.760 37.656 -18.998 1.00 8.15 256 ASP F N 1
ATOM 11644 C CA . ASP F 1 259 ? 51.497 38.658 -19.786 1.00 9.32 256 ASP F CA 1
ATOM 11645 C C . ASP F 1 259 ? 51.544 38.219 -21.223 1.00 9.24 256 ASP F C 1
ATOM 11646 O O . ASP F 1 259 ? 51.707 37.011 -21.519 1.00 8.58 256 ASP F O 1
ATOM 11651 N N . GLU F 1 260 ? 51.432 39.201 -22.110 1.00 8.49 257 GLU F N 1
ATOM 11652 C CA . GLU F 1 260 ? 51.685 38.991 -23.532 1.00 9.54 257 GLU F CA 1
ATOM 11653 C C . GLU F 1 260 ? 53.066 38.368 -23.766 1.00 8.52 257 GLU F C 1
ATOM 11654 O O . GLU F 1 260 ? 53.230 37.539 -24.657 1.00 8.43 257 GLU F O 1
ATOM 11660 N N . ALA F 1 261 ? 54.060 38.765 -22.973 1.00 8.55 258 ALA F N 1
ATOM 11661 C CA . ALA F 1 261 ? 55.399 38.162 -23.093 1.00 9.79 258 ALA F CA 1
ATOM 11662 C C . ALA F 1 261 ? 55.493 36.680 -22.706 1.00 8.82 258 ALA F C 1
ATOM 11663 O O . ALA F 1 261 ? 56.515 36.045 -22.934 1.00 9.70 258 ALA F O 1
ATOM 11665 N N . SER F 1 262 ? 54.434 36.121 -22.144 1.00 8.40 259 SER F N 1
ATOM 11666 C CA . SER F 1 262 ? 54.425 34.682 -21.799 1.00 8.01 259 SER F CA 1
ATOM 11667 C C . SER F 1 262 ? 53.848 33.811 -22.924 1.00 6.98 259 SER F C 1
ATOM 11668 O O . SER F 1 262 ? 53.307 32.735 -22.676 1.00 4.76 259 SER F O 1
ATOM 11671 N N . SER F 1 263 ? 54.003 34.273 -24.170 1.00 7.52 260 SER F N 1
ATOM 11672 C CA . SER F 1 263 ? 53.492 33.538 -25.358 1.00 7.95 260 SER F CA 1
ATOM 11673 C C . SER F 1 263 ? 53.987 32.091 -25.499 1.00 7.66 260 SER F C 1
ATOM 11674 O O . SER F 1 263 ? 53.351 31.249 -26.160 1.00 8.17 260 SER F O 1
ATOM 11677 N N . HIS F 1 264 ? 55.103 31.783 -24.848 1.00 6.96 261 HIS F N 1
ATOM 11678 C CA . HIS F 1 264 ? 55.715 30.488 -25.034 1.00 7.20 261 HIS F CA 1
ATOM 11679 C C . HIS F 1 264 ? 55.775 29.682 -23.762 1.00 7.66 261 HIS F C 1
ATOM 11680 O O . HIS F 1 264 ? 56.529 28.723 -23.661 1.00 7.24 261 HIS F O 1
ATOM 11687 N N . ILE F 1 265 ? 54.952 30.079 -22.789 1.00 7.48 262 ILE F N 1
ATOM 11688 C CA . ILE F 1 265 ? 54.752 29.271 -21.606 1.00 6.78 262 ILE F CA 1
ATOM 11689 C C . ILE F 1 265 ? 53.315 28.755 -21.685 1.00 6.47 262 ILE F C 1
ATOM 11690 O O . ILE F 1 265 ? 52.368 29.524 -21.538 1.00 5.70 262 ILE F O 1
ATOM 11695 N N . THR F 1 266 ? 53.148 27.449 -21.892 1.00 6.21 263 THR F N 1
ATOM 11696 C CA . THR F 1 266 ? 51.803 26.882 -21.933 1.00 5.76 263 THR F CA 1
ATOM 11697 C C . THR F 1 266 ? 51.825 25.462 -21.374 1.00 5.77 263 THR F C 1
ATOM 11698 O O . THR F 1 266 ? 52.842 24.748 -21.495 1.00 6.59 263 THR F O 1
ATOM 11702 N N . GLY F 1 267 ? 50.735 25.079 -20.713 1.00 4.58 264 GLY F N 1
ATOM 11703 C CA . GLY F 1 267 ? 50.601 23.724 -20.220 1.00 4.80 264 GLY F CA 1
ATOM 11704 C C . GLY F 1 267 ? 51.295 23.537 -18.883 1.00 5.77 264 GLY F C 1
ATOM 11705 O O . GLY F 1 267 ? 51.492 22.407 -18.461 1.00 5.81 264 GLY F O 1
ATOM 11706 N N . THR F 1 268 ? 51.664 24.644 -18.223 1.00 4.68 265 THR F N 1
ATOM 11707 C CA . THR F 1 268 ? 52.460 24.574 -17.009 1.00 4.35 265 THR F CA 1
ATOM 11708 C C . THR F 1 268 ? 51.627 24.779 -15.725 1.00 4.21 265 THR F C 1
ATOM 11709 O O . THR F 1 268 ? 50.481 25.236 -15.770 1.00 3.12 265 THR F O 1
ATOM 11713 N N . VAL F 1 269 ? 52.231 24.406 -14.595 1.00 4.54 266 VAL F N 1
ATOM 11714 C CA . VAL F 1 269 ? 51.636 24.563 -13.274 1.00 4.80 266 VAL F CA 1
ATOM 11715 C C . VAL F 1 269 ? 52.654 25.343 -12.452 1.00 5.72 266 VAL F C 1
ATOM 11716 O O . VAL F 1 269 ? 53.782 24.884 -12.276 1.00 6.47 266 VAL F O 1
ATOM 11720 N N . LEU F 1 270 ? 52.260 26.521 -11.965 1.00 6.31 267 LEU F N 1
ATOM 11721 C CA . LEU F 1 270 ? 53.099 27.389 -11.141 1.00 7.06 267 LEU F CA 1
ATOM 11722 C C . LEU F 1 270 ? 52.634 27.309 -9.693 1.00 6.62 267 LEU F C 1
ATOM 11723 O O . LEU F 1 270 ? 51.566 27.838 -9.364 1.00 6.61 267 LEU F O 1
ATOM 11728 N N . PRO F 1 271 ? 53.422 26.647 -8.819 1.00 6.10 268 PRO F N 1
ATOM 11729 C CA . PRO F 1 271 ? 53.037 26.552 -7.430 1.00 5.98 268 PRO F CA 1
ATOM 11730 C C . PRO F 1 271 ? 53.413 27.813 -6.674 1.00 5.87 268 PRO F C 1
ATOM 11731 O O . PRO F 1 271 ? 54.529 28.317 -6.856 1.00 6.74 268 PRO F O 1
ATOM 11735 N N . ILE F 1 272 ? 52.514 28.273 -5.803 1.00 4.49 269 ILE F N 1
ATOM 11736 C CA . ILE F 1 272 ? 52.814 29.349 -4.873 1.00 6.08 269 ILE F CA 1
ATOM 11737 C C . ILE F 1 272 ? 52.386 28.766 -3.553 1.00 6.63 269 ILE F C 1
ATOM 11738 O O . ILE F 1 272 ? 51.230 28.934 -3.141 1.00 6.70 269 ILE F O 1
ATOM 11743 N N . ASP F 1 273 ? 53.297 28.041 -2.901 1.00 6.61 270 ASP F N 1
ATOM 11744 C CA . ASP F 1 273 ? 52.869 27.151 -1.818 1.00 6.54 270 ASP F CA 1
ATOM 11745 C C . ASP F 1 273 ? 53.875 27.035 -0.666 1.00 6.40 270 ASP F C 1
ATOM 11746 O O . ASP F 1 273 ? 53.876 26.066 0.080 1.00 5.74 270 ASP F O 1
ATOM 11751 N N . ALA F 1 274 ? 54.723 28.055 -0.539 1.00 6.32 271 ALA F N 1
ATOM 11752 C CA . ALA F 1 274 ? 55.606 28.206 0.616 1.00 6.76 271 ALA F CA 1
ATOM 11753 C C . ALA F 1 274 ? 56.495 26.978 0.849 1.00 7.23 271 ALA F C 1
ATOM 11754 O O . ALA F 1 274 ? 56.717 26.553 2.001 1.00 8.30 271 ALA F O 1
ATOM 11756 N N . GLY F 1 275 ? 56.989 26.393 -0.242 1.00 6.29 272 GLY F N 1
ATOM 11757 C CA . GLY F 1 275 ? 57.938 25.282 -0.135 1.00 6.23 272 GLY F CA 1
ATOM 11758 C C . GLY F 1 275 ? 57.329 23.895 -0.052 1.00 6.54 272 GLY F C 1
ATOM 11759 O O . GLY F 1 275 ? 58.056 22.902 -0.057 1.00 5.27 272 GLY F O 1
ATOM 11760 N N . ALA F 1 276 ? 55.990 23.821 0.002 1.00 6.46 273 ALA F N 1
ATOM 11761 C CA . ALA F 1 276 ? 55.296 22.554 -0.073 1.00 7.17 273 ALA F CA 1
ATOM 11762 C C . ALA F 1 276 ? 55.773 21.706 -1.281 1.00 7.06 273 ALA F C 1
ATOM 11763 O O . ALA F 1 276 ? 55.983 20.490 -1.148 1.00 7.51 273 ALA F O 1
ATOM 11765 N N . THR F 1 277 ? 55.946 22.354 -2.438 1.00 6.43 274 THR F N 1
ATOM 11766 C CA . THR F 1 277 ? 56.450 21.704 -3.661 1.00 6.54 274 THR F CA 1
ATOM 11767 C C . THR F 1 277 ? 57.938 21.293 -3.541 1.00 7.04 274 THR F C 1
ATOM 11768 O O . THR F 1 277 ? 58.400 20.430 -4.283 1.00 7.91 274 THR F O 1
ATOM 11772 N N . ALA F 1 278 ? 58.688 21.886 -2.610 1.00 6.72 275 ALA F N 1
ATOM 11773 C CA . ALA F 1 278 ? 60.035 21.373 -2.291 1.00 7.53 275 ALA F CA 1
ATOM 11774 C C . ALA F 1 278 ? 60.043 19.873 -1.837 1.00 8.36 275 ALA F C 1
ATOM 11775 O O . ALA F 1 278 ? 61.094 19.194 -1.882 1.00 7.36 275 ALA F O 1
ATOM 11777 N N . ARG F 1 279 ? 58.876 19.386 -1.406 1.00 8.59 276 ARG F N 1
ATOM 11778 C CA . ARG F 1 279 ? 58.745 18.031 -0.868 1.00 11.38 276 ARG F CA 1
ATOM 11779 C C . ARG F 1 279 ? 58.355 17.023 -1.935 1.00 11.38 276 ARG F C 1
ATOM 11780 O O . ARG F 1 279 ? 58.283 15.837 -1.643 1.00 11.85 276 ARG F O 1
ATOM 11788 N N . MET F 1 280 ? 58.067 17.482 -3.153 1.00 11.56 277 MET F N 1
ATOM 11789 C CA . MET F 1 280 ? 57.438 16.605 -4.137 1.00 12.27 277 MET F CA 1
ATOM 11790 C C . MET F 1 280 ? 57.670 17.130 -5.560 1.00 12.46 277 MET F C 1
ATOM 11791 O O . MET F 1 280 ? 58.417 18.082 -5.765 1.00 13.74 277 MET F O 1
ATOM 11796 N N . ILE F 1 281 ? 57.009 16.520 -6.530 1.00 11.61 278 ILE F N 1
ATOM 11797 C CA . ILE F 1 281 ? 56.986 17.027 -7.896 1.00 10.28 278 ILE F CA 1
ATOM 11798 C C . ILE F 1 281 ? 55.811 18.008 -8.042 1.00 10.67 278 ILE F C 1
ATOM 11799 O O . ILE F 1 281 ? 54.669 17.719 -7.572 1.00 10.87 278 ILE F O 1
ATOM 11805 N N . ALA G 1 6 ? 60.420 45.424 -11.404 1.00 28.68 3 ALA G N 1
ATOM 11806 C CA . ALA G 1 6 ? 61.709 44.728 -11.086 1.00 27.61 3 ALA G CA 1
ATOM 11807 C C . ALA G 1 6 ? 62.795 45.711 -10.653 1.00 27.67 3 ALA G C 1
ATOM 11808 O O . ALA G 1 6 ? 63.291 46.523 -11.464 1.00 28.29 3 ALA G O 1
ATOM 11810 N N . ASP G 1 7 ? 63.155 45.645 -9.373 1.00 26.20 4 ASP G N 1
ATOM 11811 C CA . ASP G 1 7 ? 64.248 46.450 -8.860 1.00 25.04 4 ASP G CA 1
ATOM 11812 C C . ASP G 1 7 ? 65.121 45.681 -7.876 1.00 23.04 4 ASP G C 1
ATOM 11813 O O . ASP G 1 7 ? 64.652 45.247 -6.814 1.00 22.07 4 ASP G O 1
ATOM 11818 N N . PHE G 1 8 ? 66.396 45.531 -8.241 1.00 20.62 5 PHE G N 1
ATOM 11819 C CA . PHE G 1 8 ? 67.355 44.797 -7.435 1.00 18.68 5 PHE G CA 1
ATOM 11820 C C . PHE G 1 8 ? 68.470 45.726 -6.926 1.00 18.01 5 PHE G C 1
ATOM 11821 O O . PHE G 1 8 ? 69.568 45.267 -6.597 1.00 17.12 5 PHE G O 1
ATOM 11829 N N . GLU G 1 9 ? 68.182 47.027 -6.860 1.00 16.87 6 GLU G N 1
ATOM 11830 C CA . GLU G 1 9 ? 69.163 48.020 -6.397 1.00 16.84 6 GLU G CA 1
ATOM 11831 C C . GLU G 1 9 ? 69.684 47.631 -5.016 1.00 16.58 6 GLU G C 1
ATOM 11832 O O . GLU G 1 9 ? 68.899 47.359 -4.090 1.00 17.29 6 GLU G O 1
ATOM 11834 N N . GLY G 1 10 ? 71.003 47.550 -4.890 1.00 15.48 7 GLY G N 1
ATOM 11835 C CA . GLY G 1 10 ? 71.610 47.136 -3.626 1.00 14.77 7 GLY G CA 1
ATOM 11836 C C . GLY G 1 10 ? 71.946 45.660 -3.570 1.00 13.67 7 GLY G C 1
ATOM 11837 O O . GLY G 1 10 ? 72.692 45.218 -2.692 1.00 13.08 7 GLY G O 1
ATOM 11838 N N . LYS G 1 11 ? 71.417 44.891 -4.526 1.00 12.99 8 LYS G N 1
ATOM 11839 C CA . LYS G 1 11 ? 71.756 43.473 -4.613 1.00 11.83 8 LYS G CA 1
ATOM 11840 C C . LYS G 1 11 ? 72.965 43.171 -5.534 1.00 11.09 8 LYS G C 1
ATOM 11841 O O . LYS G 1 11 ? 73.340 43.960 -6.395 1.00 11.15 8 LYS G O 1
ATOM 11847 N N . THR G 1 12 ? 73.571 42.007 -5.342 1.00 10.33 9 THR G N 1
ATOM 11848 C CA . THR G 1 12 ? 74.613 41.530 -6.222 1.00 9.47 9 THR G CA 1
ATOM 11849 C C . THR G 1 12 ? 74.176 40.150 -6.685 1.00 8.89 9 THR G C 1
ATOM 11850 O O . THR G 1 12 ? 73.639 39.363 -5.890 1.00 8.94 9 THR G O 1
ATOM 11854 N N . ALA G 1 13 ? 74.356 39.884 -7.976 1.00 7.73 10 ALA G N 1
ATOM 11855 C CA . ALA G 1 13 ? 73.960 38.620 -8.574 1.00 7.07 10 ALA G CA 1
ATOM 11856 C C . ALA G 1 13 ? 75.184 37.923 -9.089 1.00 7.17 10 ALA G C 1
ATOM 11857 O O . ALA G 1 13 ? 76.028 38.548 -9.746 1.00 6.99 10 ALA G O 1
ATOM 11859 N N . LEU G 1 14 ? 75.284 36.624 -8.798 1.00 6.17 11 LEU G N 1
ATOM 11860 C CA . LEU G 1 14 ? 76.292 35.783 -9.433 1.00 5.28 11 LEU G CA 1
ATOM 11861 C C . LEU G 1 14 ? 75.642 34.962 -10.568 1.00 5.17 11 LEU G C 1
ATOM 11862 O O . LEU G 1 14 ? 74.572 34.367 -10.393 1.00 3.69 11 LEU G O 1
ATOM 11867 N N . ILE G 1 15 ? 76.284 34.949 -11.733 1.00 5.56 12 ILE G N 1
ATOM 11868 C CA . ILE G 1 15 ? 75.808 34.153 -12.881 1.00 5.82 12 ILE G CA 1
ATOM 11869 C C . ILE G 1 15 ? 76.982 33.324 -13.389 1.00 6.56 12 ILE G C 1
ATOM 11870 O O . ILE G 1 15 ? 77.946 33.872 -13.957 1.00 7.26 12 ILE G O 1
ATOM 11875 N N . THR G 1 16 ? 76.921 32.013 -13.208 1.00 6.34 13 THR G N 1
ATOM 11876 C CA . THR G 1 16 ? 77.989 31.168 -13.727 1.00 5.42 13 THR G CA 1
ATOM 11877 C C . THR G 1 16 ? 77.680 30.893 -15.196 1.00 6.07 13 THR G C 1
ATOM 11878 O O . THR G 1 16 ? 76.510 30.860 -15.578 1.00 5.40 13 THR G O 1
ATOM 11882 N N . GLY G 1 17 ? 78.715 30.730 -16.020 1.00 5.65 14 GLY G N 1
ATOM 11883 C CA . GLY G 1 17 ? 78.509 30.581 -17.461 1.00 5.47 14 GLY G CA 1
ATOM 11884 C C . GLY G 1 17 ? 77.986 31.876 -18.088 1.00 6.24 14 GLY G C 1
ATOM 11885 O O . GLY G 1 17 ? 77.248 31.852 -19.090 1.00 5.51 14 GLY G O 1
ATOM 11886 N N . GLY G 1 18 ? 78.371 33.008 -17.486 1.00 6.01 15 GLY G N 1
ATOM 11887 C CA . GLY G 1 18 ? 77.927 34.301 -17.926 1.00 6.45 15 GLY G CA 1
ATOM 11888 C C . GLY G 1 18 ? 78.613 34.917 -19.138 1.00 6.38 15 GLY G C 1
ATOM 11889 O O . GLY G 1 18 ? 78.337 36.059 -19.447 1.00 6.32 15 GLY G O 1
ATOM 11890 N N . ALA G 1 19 ? 79.487 34.173 -19.815 1.00 6.28 16 ALA G N 1
ATOM 11891 C CA . ALA G 1 19 ? 80.203 34.663 -21.029 1.00 6.27 16 ALA G CA 1
ATOM 11892 C C . ALA G 1 19 ? 79.349 34.867 -22.266 1.00 5.71 16 ALA G C 1
ATOM 11893 O O . ALA G 1 19 ? 79.744 35.597 -23.165 1.00 5.74 16 ALA G O 1
ATOM 11895 N N . ARG G 1 20 ? 78.203 34.194 -22.355 1.00 5.38 17 ARG G N 1
ATOM 11896 C CA . ARG G 1 20 ? 77.416 34.218 -23.599 1.00 5.87 17 ARG G CA 1
ATOM 11897 C C . ARG G 1 20 ? 76.078 33.564 -23.332 1.00 6.44 17 ARG G C 1
ATOM 11898 O O . ARG G 1 20 ? 75.842 33.073 -22.212 1.00 7.05 17 ARG G O 1
ATOM 11906 N N . GLY G 1 21 ? 75.208 33.532 -24.341 1.00 5.81 18 GLY G N 1
ATOM 11907 C CA . GLY G 1 21 ? 74.004 32.681 -24.258 1.00 6.14 18 GLY G CA 1
ATOM 11908 C C . GLY G 1 21 ? 73.032 33.171 -23.183 1.00 6.14 18 GLY G C 1
ATOM 11909 O O . GLY G 1 21 ? 72.860 34.381 -23.004 1.00 5.69 18 GLY G O 1
ATOM 11910 N N . MET G 1 22 ? 72.430 32.231 -22.456 1.00 6.02 19 MET G N 1
ATOM 11911 C CA . MET G 1 22 ? 71.457 32.562 -21.409 1.00 5.53 19 MET G CA 1
ATOM 11912 C C . MET G 1 22 ? 72.089 33.310 -20.241 1.00 5.72 19 MET G C 1
ATOM 11913 O O . MET G 1 22 ? 71.450 34.199 -19.660 1.00 5.87 19 MET G O 1
ATOM 11918 N N . GLY G 1 23 ? 73.338 32.960 -19.895 1.00 5.29 20 GLY G N 1
ATOM 11919 C CA . GLY G 1 23 ? 74.004 33.564 -18.748 1.00 5.36 20 GLY G CA 1
ATOM 11920 C C . GLY G 1 23 ? 74.219 35.064 -18.927 1.00 5.47 20 GLY G C 1
ATOM 11921 O O . GLY G 1 23 ? 74.022 35.877 -18.001 1.00 5.99 20 GLY G O 1
ATOM 11922 N N . ARG G 1 24 ? 74.644 35.415 -20.128 1.00 5.03 21 ARG G N 1
ATOM 11923 C CA . ARG G 1 24 ? 74.794 36.794 -20.541 1.00 5.19 21 ARG G CA 1
ATOM 11924 C C . ARG G 1 24 ? 73.451 37.497 -20.552 1.00 5.62 21 ARG G C 1
ATOM 11925 O O . ARG G 1 24 ? 73.352 38.643 -20.116 1.00 6.26 21 ARG G O 1
ATOM 11933 N N . SER G 1 25 ? 72.426 36.815 -21.045 1.00 5.25 22 SER G N 1
ATOM 11934 C CA . SER G 1 25 ? 71.083 37.377 -20.993 1.00 6.53 22 SER G CA 1
ATOM 11935 C C . SER G 1 25 ? 70.683 37.638 -19.566 1.00 5.58 22 SER G C 1
ATOM 11936 O O . SER G 1 25 ? 70.267 38.744 -19.257 1.00 5.83 22 SER G O 1
ATOM 11939 N N . HIS G 1 26 ? 70.864 36.670 -18.667 1.00 5.32 23 HIS G N 1
ATOM 11940 C CA . HIS G 1 26 ? 70.446 36.914 -17.281 1.00 6.02 23 HIS G CA 1
ATOM 11941 C C . HIS G 1 26 ? 71.238 38.047 -16.636 1.00 6.06 23 HIS G C 1
ATOM 11942 O O . HIS G 1 26 ? 70.676 38.846 -15.879 1.00 6.51 23 HIS G O 1
ATOM 11949 N N . ALA G 1 27 ? 72.534 38.093 -16.934 1.00 5.27 24 ALA G N 1
ATOM 11950 C CA . ALA G 1 27 ? 73.433 39.025 -16.294 1.00 5.56 24 ALA G CA 1
ATOM 11951 C C . ALA G 1 27 ? 73.084 40.465 -16.689 1.00 6.30 24 ALA G C 1
ATOM 11952 O O . ALA G 1 27 ? 73.021 41.373 -15.830 1.00 5.97 24 ALA G O 1
ATOM 11954 N N . VAL G 1 28 ? 72.812 40.676 -17.976 1.00 6.86 25 VAL G N 1
ATOM 11955 C CA . VAL G 1 28 ? 72.479 42.028 -18.439 1.00 7.15 25 VAL G CA 1
ATOM 11956 C C . VAL G 1 28 ? 71.111 42.512 -17.912 1.00 7.17 25 VAL G C 1
ATOM 11957 O O . VAL G 1 28 ? 70.962 43.671 -17.504 1.00 7.49 25 VAL G O 1
ATOM 11961 N N . ALA G 1 29 ? 70.120 41.625 -17.928 1.00 7.18 26 ALA G N 1
ATOM 11962 C CA . ALA G 1 29 ? 68.796 41.928 -17.401 1.00 7.46 26 ALA G CA 1
ATOM 11963 C C . ALA G 1 29 ? 68.847 42.282 -15.917 1.00 8.36 26 ALA G C 1
ATOM 11964 O O . ALA G 1 29 ? 68.179 43.225 -15.471 1.00 8.96 26 ALA G O 1
ATOM 11966 N N . LEU G 1 30 ? 69.629 41.515 -15.156 1.00 8.51 27 LEU G N 1
ATOM 11967 C CA . LEU G 1 30 ? 69.768 41.752 -13.722 1.00 9.02 27 LEU G CA 1
ATOM 11968 C C . LEU G 1 30 ? 70.430 43.106 -13.448 1.00 8.74 27 LEU G C 1
ATOM 11969 O O . LEU G 1 30 ? 69.998 43.834 -12.571 1.00 8.86 27 LEU G O 1
ATOM 11974 N N . ALA G 1 31 ? 71.455 43.433 -14.232 1.00 8.73 28 ALA G N 1
ATOM 11975 C CA . ALA G 1 31 ? 72.120 44.733 -14.194 1.00 8.50 28 ALA G CA 1
ATOM 11976 C C . ALA G 1 31 ? 71.182 45.883 -14.567 1.00 9.00 28 ALA G C 1
ATOM 11977 O O . ALA G 1 31 ? 71.141 46.903 -13.872 1.00 9.50 28 ALA G O 1
ATOM 11979 N N . GLU G 1 32 ? 70.444 45.733 -15.660 1.00 8.78 29 GLU G N 1
ATOM 11980 C CA . GLU G 1 32 ? 69.438 46.720 -16.048 1.00 10.42 29 GLU G CA 1
ATOM 11981 C C . GLU G 1 32 ? 68.438 47.005 -14.911 1.00 10.14 29 GLU G C 1
ATOM 11982 O O . GLU G 1 32 ? 68.018 48.153 -14.712 1.00 9.79 29 GLU G O 1
ATOM 11988 N N . ALA G 1 33 ? 68.081 45.963 -14.164 1.00 9.20 30 ALA G N 1
ATOM 11989 C CA . ALA G 1 33 ? 67.087 46.093 -13.097 1.00 9.10 30 ALA G CA 1
ATOM 11990 C C . ALA G 1 33 ? 67.719 46.504 -11.741 1.00 9.32 30 ALA G C 1
ATOM 11991 O O . ALA G 1 33 ? 67.034 46.544 -10.700 1.00 9.02 30 ALA G O 1
ATOM 11993 N N . GLY G 1 34 ? 69.024 46.792 -11.778 1.00 9.10 31 GLY G N 1
ATOM 11994 C CA . GLY G 1 34 ? 69.750 47.455 -10.681 1.00 8.65 31 GLY G CA 1
ATOM 11995 C C . GLY G 1 34 ? 70.801 46.625 -9.913 1.00 8.62 31 GLY G C 1
ATOM 11996 O O . GLY G 1 34 ? 71.458 47.153 -9.017 1.00 7.58 31 GLY G O 1
ATOM 11997 N N . ALA G 1 35 ? 70.948 45.333 -10.237 1.00 7.75 32 ALA G N 1
ATOM 11998 C CA . ALA G 1 35 ? 71.875 44.448 -9.496 1.00 7.95 32 ALA G CA 1
ATOM 11999 C C . ALA G 1 35 ? 73.334 44.633 -9.970 1.00 8.11 32 ALA G C 1
ATOM 12000 O O . ALA G 1 35 ? 73.565 44.698 -11.174 1.00 7.73 32 ALA G O 1
ATOM 12002 N N . ASP G 1 36 ? 74.306 44.694 -9.046 1.00 8.11 33 ASP G N 1
ATOM 12003 C CA . ASP G 1 36 ? 75.729 44.550 -9.430 1.00 8.37 33 ASP G CA 1
ATOM 12004 C C . ASP G 1 36 ? 75.975 43.073 -9.703 1.00 7.83 33 ASP G C 1
ATOM 12005 O O . ASP G 1 36 ? 75.178 42.243 -9.267 1.00 7.65 33 ASP G O 1
ATOM 12010 N N . ILE G 1 37 ? 77.054 42.753 -10.426 1.00 6.73 34 ILE G N 1
ATOM 12011 C CA . ILE G 1 37 ? 77.168 41.470 -11.095 1.00 5.98 34 ILE G CA 1
ATOM 12012 C C . ILE G 1 37 ? 78.561 40.861 -10.957 1.00 5.91 34 ILE G C 1
ATOM 12013 O O . ILE G 1 37 ? 79.593 41.537 -11.217 1.00 5.73 34 ILE G O 1
ATOM 12018 N N . ALA G 1 38 ? 78.582 39.576 -10.578 1.00 4.30 35 ALA G N 1
ATOM 12019 C CA . ALA G 1 38 ? 79.770 38.754 -10.669 1.00 3.95 35 ALA G CA 1
ATOM 12020 C C . ALA G 1 38 ? 79.462 37.677 -11.736 1.00 4.50 35 ALA G C 1
ATOM 12021 O O . ALA G 1 38 ? 78.491 36.910 -11.608 1.00 3.95 35 ALA G O 1
ATOM 12023 N N . ILE G 1 39 ? 80.276 37.614 -12.780 1.00 3.94 36 ILE G N 1
ATOM 12024 C CA . ILE G 1 39 ? 80.059 36.598 -13.810 1.00 4.17 36 ILE G CA 1
ATOM 12025 C C . ILE G 1 39 ? 81.313 35.782 -13.969 1.00 4.54 36 ILE G C 1
ATOM 12026 O O . ILE G 1 39 ? 82.408 36.323 -14.020 1.00 4.12 36 ILE G O 1
ATOM 12031 N N . CYS G 1 40 ? 81.167 34.476 -14.095 1.00 5.76 37 CYS G N 1
ATOM 12032 C CA . CYS G 1 40 ? 82.344 33.664 -14.381 1.00 5.84 37 CYS G CA 1
ATOM 12033 C C . CYS G 1 40 ? 82.031 32.634 -15.436 1.00 5.83 37 CYS G C 1
ATOM 12034 O O . CYS G 1 40 ? 80.864 32.401 -15.775 1.00 5.26 37 CYS G O 1
ATOM 12037 N N . ASP G 1 41 ? 83.080 32.042 -15.987 1.00 5.52 38 ASP G N 1
ATOM 12038 C CA . ASP G 1 41 ? 82.935 31.140 -17.114 1.00 6.56 38 ASP G CA 1
ATOM 12039 C C . ASP G 1 41 ? 84.238 30.406 -17.295 1.00 7.08 38 ASP G C 1
ATOM 12040 O O . ASP G 1 41 ? 85.301 30.994 -17.110 1.00 8.73 38 ASP G O 1
ATOM 12045 N N . ARG G 1 42 ? 84.164 29.132 -17.641 1.00 7.90 39 ARG G N 1
ATOM 12046 C CA . ARG G 1 42 ? 85.352 28.343 -17.942 1.00 9.28 39 ARG G CA 1
ATOM 12047 C C . ARG G 1 42 ? 86.188 28.942 -19.101 1.00 9.11 39 ARG G C 1
ATOM 12048 O O . ARG G 1 42 ? 87.405 28.897 -19.056 1.00 8.07 39 ARG G O 1
ATOM 12056 N N . CYS G 1 43 ? 85.535 29.511 -20.124 1.00 9.54 40 CYS G N 1
ATOM 12057 C CA . CYS G 1 43 ? 86.264 30.198 -21.221 1.00 10.66 40 CYS G CA 1
ATOM 12058 C C . CYS G 1 43 ? 87.220 29.299 -21.955 1.00 11.33 40 CYS G C 1
ATOM 12059 O O . CYS G 1 43 ? 88.324 29.731 -22.322 1.00 12.35 40 CYS G O 1
ATOM 12062 N N . GLU G 1 44 ? 86.819 28.058 -22.209 1.00 11.63 41 GLU G N 1
ATOM 12063 C CA . GLU G 1 44 ? 87.661 27.201 -22.996 1.00 13.26 41 GLU G CA 1
ATOM 12064 C C . GLU G 1 44 ? 86.883 25.990 -23.362 1.00 13.40 41 GLU G C 1
ATOM 12065 O O . GLU G 1 44 ? 85.936 25.617 -22.673 1.00 13.82 41 GLU G O 1
ATOM 12071 N N . ASN G 1 45 ? 87.260 25.390 -24.480 1.00 13.15 42 ASN G N 1
ATOM 12072 C CA . ASN G 1 45 ? 86.579 24.206 -24.969 1.00 12.52 42 ASN G CA 1
ATOM 12073 C C . ASN G 1 45 ? 86.863 23.003 -24.080 1.00 12.73 42 ASN G C 1
ATOM 12074 O O . ASN G 1 45 ? 87.823 23.009 -23.308 1.00 11.70 42 ASN G O 1
ATOM 12079 N N . SER G 1 46 ? 86.017 21.981 -24.206 1.00 12.43 43 SER G N 1
ATOM 12080 C CA . SER G 1 46 ? 86.219 20.720 -23.557 1.00 13.82 43 SER G CA 1
ATOM 12081 C C . SER G 1 46 ? 86.295 19.632 -24.614 1.00 14.74 43 SER G C 1
ATOM 12082 O O . SER G 1 46 ? 85.516 19.637 -25.565 1.00 14.45 43 SER G O 1
ATOM 12085 N N . ASP G 1 47 ? 87.202 18.683 -24.420 1.00 15.10 44 ASP G N 1
ATOM 12086 C CA . ASP G 1 47 ? 87.426 17.631 -25.408 1.00 16.76 44 ASP G CA 1
ATOM 12087 C C . ASP G 1 47 ? 86.235 16.698 -25.586 1.00 15.98 44 ASP G C 1
ATOM 12088 O O . ASP G 1 47 ? 86.169 15.966 -26.585 1.00 16.42 44 ASP G O 1
ATOM 12093 N N . VAL G 1 48 ? 85.293 16.722 -24.635 1.00 13.79 45 VAL G N 1
ATOM 12094 C CA . VAL G 1 48 ? 84.130 15.839 -24.730 1.00 12.97 45 VAL G CA 1
ATOM 12095 C C . VAL G 1 48 ? 82.826 16.544 -25.119 1.00 12.59 45 VAL G C 1
ATOM 12096 O O . VAL G 1 48 ? 81.759 15.950 -25.079 1.00 13.11 45 VAL G O 1
ATOM 12100 N N . VAL G 1 49 ? 82.930 17.808 -25.533 1.00 12.64 46 VAL G N 1
ATOM 12101 C CA . VAL G 1 49 ? 81.783 18.589 -25.997 1.00 11.37 46 VAL G CA 1
ATOM 12102 C C . VAL G 1 49 ? 82.067 18.962 -27.442 1.00 11.45 46 VAL G C 1
ATOM 12103 O O . VAL G 1 49 ? 83.158 19.427 -27.770 1.00 11.08 46 VAL G O 1
ATOM 12107 N N . GLY G 1 50 ? 81.090 18.708 -28.308 1.00 11.74 47 GLY G N 1
ATOM 12108 C CA . GLY G 1 50 ? 81.308 18.752 -29.770 1.00 11.44 47 GLY G CA 1
ATOM 12109 C C . GLY G 1 50 ? 81.323 20.155 -30.362 1.00 11.47 47 GLY G C 1
ATOM 12110 O O . GLY G 1 50 ? 81.860 20.378 -31.448 1.00 12.09 47 GLY G O 1
ATOM 12111 N N . TYR G 1 51 ? 80.737 21.105 -29.645 1.00 10.72 48 TYR G N 1
ATOM 12112 C CA . TYR G 1 51 ? 80.639 22.498 -30.104 1.00 10.76 48 TYR G CA 1
ATOM 12113 C C . TYR G 1 51 ? 81.586 23.436 -29.277 1.00 10.53 48 TYR G C 1
ATOM 12114 O O . TYR G 1 51 ? 81.945 23.100 -28.125 1.00 10.67 48 TYR G O 1
ATOM 12123 N N . PRO G 1 52 ? 82.006 24.590 -29.853 1.00 10.21 49 PRO G N 1
ATOM 12124 C CA . PRO G 1 52 ? 82.884 25.466 -29.060 1.00 9.65 49 PRO G CA 1
ATOM 12125 C C . PRO G 1 52 ? 82.220 26.084 -27.815 1.00 8.98 49 PRO G C 1
ATOM 12126 O O . PRO G 1 52 ? 81.029 26.415 -27.813 1.00 7.39 49 PRO G O 1
ATOM 12130 N N . LEU G 1 53 ? 83.010 26.244 -26.767 1.00 9.29 50 LEU G N 1
ATOM 12131 C CA . LEU G 1 53 ? 82.524 26.902 -25.561 1.00 9.39 50 LEU G CA 1
ATOM 12132 C C . LEU G 1 53 ? 83.001 28.344 -25.628 1.00 10.20 50 LEU G C 1
ATOM 12133 O O . LEU G 1 53 ? 83.561 28.763 -26.653 1.00 11.16 50 LEU G O 1
ATOM 12138 N N . ALA G 1 54 ? 82.757 29.111 -24.575 1.00 9.47 51 ALA G N 1
ATOM 12139 C CA . ALA G 1 54 ? 83.048 30.532 -24.585 1.00 9.43 51 ALA G CA 1
ATOM 12140 C C . ALA G 1 54 ? 84.546 30.844 -24.615 1.00 9.94 51 ALA G C 1
ATOM 12141 O O . ALA G 1 54 ? 85.397 29.986 -24.300 1.00 9.08 51 ALA G O 1
ATOM 12143 N N . THR G 1 55 ? 84.834 32.090 -24.988 1.00 9.69 52 THR G N 1
ATOM 12144 C CA . THR G 1 55 ? 86.195 32.610 -25.065 1.00 9.88 52 THR G CA 1
ATOM 12145 C C . THR G 1 55 ? 86.317 33.732 -24.015 1.00 9.78 52 THR G C 1
ATOM 12146 O O . THR G 1 55 ? 85.322 34.170 -23.447 1.00 9.70 52 THR G O 1
ATOM 12150 N N . ALA G 1 56 ? 87.536 34.187 -23.760 1.00 9.91 53 ALA G N 1
ATOM 12151 C CA . ALA G 1 56 ? 87.783 35.299 -22.846 1.00 9.15 53 ALA G CA 1
ATOM 12152 C C . ALA G 1 56 ? 87.228 36.615 -23.400 1.00 8.90 53 ALA G C 1
ATOM 12153 O O . ALA G 1 56 ? 86.784 37.452 -22.634 1.00 8.46 53 ALA G O 1
ATOM 12155 N N . ASP G 1 57 ? 87.264 36.786 -24.726 1.00 9.11 54 ASP G N 1
ATOM 12156 C CA . ASP G 1 57 ? 86.643 37.937 -25.400 1.00 8.91 54 ASP G CA 1
ATOM 12157 C C . ASP G 1 57 ? 85.126 37.923 -25.154 1.00 8.16 54 ASP G C 1
ATOM 12158 O O . ASP G 1 57 ? 84.525 38.970 -24.988 1.00 6.79 54 ASP G O 1
ATOM 12163 N N . ASP G 1 58 ? 84.530 36.725 -25.135 1.00 7.13 55 ASP G N 1
ATOM 12164 C CA . ASP G 1 58 ? 83.088 36.562 -24.844 1.00 8.34 55 ASP G CA 1
ATOM 12165 C C . ASP G 1 58 ? 82.780 37.153 -23.491 1.00 7.15 55 ASP G C 1
ATOM 12166 O O . ASP G 1 58 ? 81.869 37.942 -23.336 1.00 8.02 55 ASP G O 1
ATOM 12171 N N . LEU G 1 59 ? 83.577 36.763 -22.513 1.00 7.16 56 LEU G N 1
ATOM 12172 C CA . LEU G 1 59 ? 83.370 37.166 -21.159 1.00 7.46 56 LEU G CA 1
ATOM 12173 C C . LEU G 1 59 ? 83.580 38.678 -21.037 1.00 7.23 56 LEU G C 1
ATOM 12174 O O . LEU G 1 59 ? 82.844 39.326 -20.314 1.00 7.70 56 LEU G O 1
ATOM 12179 N N . ALA G 1 60 ? 84.581 39.211 -21.742 1.00 6.63 57 ALA G N 1
ATOM 12180 C CA . ALA G 1 60 ? 84.862 40.647 -21.714 1.00 7.66 57 ALA G CA 1
ATOM 12181 C C . ALA G 1 60 ? 83.709 41.468 -22.334 1.00 7.84 57 ALA G C 1
ATOM 12182 O O . ALA G 1 60 ? 83.341 42.492 -21.799 1.00 7.84 57 ALA G O 1
ATOM 12184 N N . GLU G 1 61 ? 83.110 40.972 -23.424 1.00 8.77 58 GLU G N 1
ATOM 12185 C CA . GLU G 1 61 ? 81.843 41.536 -23.959 1.00 9.37 58 GLU G CA 1
ATOM 12186 C C . GLU G 1 61 ? 80.749 41.660 -22.894 1.00 8.48 58 GLU G C 1
ATOM 12187 O O . GLU G 1 61 ? 80.153 42.738 -22.734 1.00 8.28 58 GLU G O 1
ATOM 12193 N N . THR G 1 62 ? 80.488 40.570 -22.170 1.00 7.79 59 THR G N 1
ATOM 12194 C CA . THR G 1 62 ? 79.476 40.611 -21.103 1.00 7.57 59 THR G CA 1
ATOM 12195 C C . THR G 1 62 ? 79.808 41.607 -19.986 1.00 7.73 59 THR G C 1
ATOM 12196 O O . THR G 1 62 ? 78.909 42.244 -19.470 1.00 8.47 59 THR G O 1
ATOM 12200 N N . VAL G 1 63 ? 81.077 41.726 -19.603 1.00 7.29 60 VAL G N 1
ATOM 12201 C CA . VAL G 1 63 ? 81.496 42.732 -18.608 1.00 7.45 60 VAL G CA 1
ATOM 12202 C C . VAL G 1 63 ? 81.102 44.110 -19.125 1.00 7.96 60 VAL G C 1
ATOM 12203 O O . VAL G 1 63 ? 80.488 44.925 -18.403 1.00 7.90 60 VAL G O 1
ATOM 12207 N N . ALA G 1 64 ? 81.436 44.364 -20.383 1.00 7.33 61 ALA G N 1
ATOM 12208 C CA . ALA G 1 64 ? 81.150 45.670 -20.986 1.00 7.73 61 ALA G CA 1
ATOM 12209 C C . ALA G 1 64 ? 79.650 46.011 -21.089 1.00 7.34 61 ALA G C 1
ATOM 12210 O O . ALA G 1 64 ? 79.262 47.177 -20.899 1.00 7.29 61 ALA G O 1
ATOM 12212 N N . LEU G 1 65 ? 78.823 45.005 -21.394 1.00 7.35 62 LEU G N 1
ATOM 12213 C CA . LEU G 1 65 ? 77.370 45.176 -21.561 1.00 6.79 62 LEU G CA 1
ATOM 12214 C C . LEU G 1 65 ? 76.711 45.469 -20.191 1.00 7.32 62 LEU G C 1
ATOM 12215 O O . LEU G 1 65 ? 75.806 46.319 -20.075 1.00 7.38 62 LEU G O 1
ATOM 12220 N N . VAL G 1 66 ? 77.201 44.784 -19.156 1.00 7.29 63 VAL G N 1
ATOM 12221 C CA . VAL G 1 66 ? 76.768 45.027 -17.780 1.00 7.54 63 VAL G CA 1
ATOM 12222 C C . VAL G 1 66 ? 77.156 46.440 -17.302 1.00 8.68 63 VAL G C 1
ATOM 12223 O O . VAL G 1 66 ? 76.318 47.177 -16.787 1.00 8.83 63 VAL G O 1
ATOM 12227 N N . GLU G 1 67 ? 78.420 46.808 -17.482 1.00 9.46 64 GLU G N 1
ATOM 12228 C CA . GLU G 1 67 ? 78.906 48.121 -17.056 1.00 11.14 64 GLU G CA 1
ATOM 12229 C C . GLU G 1 67 ? 78.241 49.238 -17.842 1.00 11.09 64 GLU G C 1
ATOM 12230 O O . GLU G 1 67 ? 78.104 50.344 -17.363 1.00 11.32 64 GLU G O 1
ATOM 12236 N N . LYS G 1 68 ? 77.826 48.944 -19.067 1.00 12.04 65 LYS G N 1
ATOM 12237 C CA . LYS G 1 68 ? 77.076 49.927 -19.824 1.00 13.00 65 LYS G CA 1
ATOM 12238 C C . LYS G 1 68 ? 75.808 50.380 -19.045 1.00 13.01 65 LYS G C 1
ATOM 12239 O O . LYS G 1 68 ? 75.451 51.559 -19.068 1.00 12.91 65 LYS G O 1
ATOM 12245 N N . THR G 1 69 ? 75.152 49.462 -18.329 1.00 12.39 66 THR G N 1
ATOM 12246 C CA . THR G 1 69 ? 73.914 49.814 -17.612 1.00 11.88 66 THR G CA 1
ATOM 12247 C C . THR G 1 69 ? 74.179 50.733 -16.420 1.00 12.59 66 THR G C 1
ATOM 12248 O O . THR G 1 69 ? 73.236 51.225 -15.813 1.00 12.79 66 THR G O 1
ATOM 12252 N N . GLY G 1 70 ? 75.450 50.916 -16.063 1.00 12.32 67 GLY G N 1
ATOM 12253 C CA . GLY G 1 70 ? 75.840 51.741 -14.921 1.00 13.17 67 GLY G CA 1
ATOM 12254 C C . GLY G 1 70 ? 76.132 50.929 -13.665 1.00 13.47 67 GLY G C 1
ATOM 12255 O O . GLY G 1 70 ? 76.433 51.483 -12.622 1.00 13.80 67 GLY G O 1
ATOM 12256 N N . ARG G 1 71 ? 76.063 49.607 -13.757 1.00 14.00 68 ARG G N 1
ATOM 12257 C CA . ARG G 1 71 ? 76.362 48.761 -12.594 1.00 13.61 68 ARG G CA 1
ATOM 12258 C C . ARG G 1 71 ? 77.846 48.427 -12.492 1.00 13.60 68 ARG G C 1
ATOM 12259 O O . ARG G 1 71 ? 78.595 48.595 -13.461 1.00 13.01 68 ARG G O 1
ATOM 12267 N N . ARG G 1 72 ? 78.272 47.956 -11.314 1.00 13.43 69 ARG G N 1
ATOM 12268 C CA . ARG G 1 72 ? 79.620 47.432 -11.152 1.00 13.82 69 ARG G CA 1
ATOM 12269 C C . ARG G 1 72 ? 79.645 45.973 -11.552 1.00 13.28 69 ARG G C 1
ATOM 12270 O O . ARG G 1 72 ? 78.626 45.263 -11.429 1.00 13.56 69 ARG G O 1
ATOM 12278 N N . CYS G 1 73 ? 80.794 45.538 -12.062 1.00 12.48 70 CYS G N 1
ATOM 12279 C CA . CYS G 1 73 ? 80.961 44.168 -12.545 1.00 12.38 70 CYS G CA 1
ATOM 12280 C C . CYS G 1 73 ? 82.350 43.590 -12.213 1.00 11.89 70 CYS G C 1
ATOM 12281 O O . CYS G 1 73 ? 83.366 44.281 -12.303 1.00 12.24 70 CYS G O 1
ATOM 12284 N N . ILE G 1 74 ? 82.379 42.330 -11.798 1.00 10.67 71 ILE G N 1
ATOM 12285 C CA . ILE G 1 74 ? 83.651 41.624 -11.713 1.00 10.45 71 ILE G CA 1
ATOM 12286 C C . ILE G 1 74 ? 83.474 40.352 -12.512 1.00 10.20 71 ILE G C 1
ATOM 12287 O O . ILE G 1 74 ? 82.356 39.897 -12.717 1.00 10.05 71 ILE G O 1
ATOM 12292 N N . SER G 1 75 ? 84.572 39.797 -12.995 1.00 9.72 72 SER G N 1
ATOM 12293 C CA . SER G 1 75 ? 84.501 38.560 -13.747 1.00 9.06 72 SER G CA 1
ATOM 12294 C C . SER G 1 75 ? 85.748 37.726 -13.470 1.00 9.44 72 SER G C 1
ATOM 12295 O O . SER G 1 75 ? 86.716 38.212 -12.885 1.00 9.74 72 SER G O 1
ATOM 12298 N N . ALA G 1 76 ? 85.713 36.466 -13.868 1.00 8.77 73 ALA G N 1
ATOM 12299 C CA . ALA G 1 76 ? 86.874 35.629 -13.681 1.00 9.69 73 ALA G CA 1
ATOM 12300 C C . ALA G 1 76 ? 86.740 34.334 -14.451 1.00 8.85 73 ALA G C 1
ATOM 12301 O O . ALA G 1 76 ? 85.618 33.911 -14.785 1.00 8.77 73 ALA G O 1
ATOM 12303 N N . LYS G 1 77 ? 87.881 33.710 -14.730 1.00 9.08 74 LYS G N 1
ATOM 12304 C CA . LYS G 1 77 ? 87.895 32.399 -15.378 1.00 8.70 74 LYS G CA 1
ATOM 12305 C C . LYS G 1 77 ? 87.719 31.353 -14.303 1.00 8.47 74 LYS G C 1
ATOM 12306 O O . LYS G 1 77 ? 88.597 31.161 -13.474 1.00 9.36 74 LYS G O 1
ATOM 12312 N N . VAL G 1 78 ? 86.575 30.680 -14.309 1.00 8.66 75 VAL G N 1
ATOM 12313 C CA . VAL G 1 78 ? 86.235 29.730 -13.263 1.00 7.87 75 VAL G CA 1
ATOM 12314 C C . VAL G 1 78 ? 85.548 28.502 -13.872 1.00 8.13 75 VAL G C 1
ATOM 12315 O O . VAL G 1 78 ? 84.542 28.634 -14.605 1.00 8.21 75 VAL G O 1
ATOM 12319 N N . ASP G 1 79 ? 86.082 27.328 -13.547 1.00 7.38 76 ASP G N 1
ATOM 12320 C CA . ASP G 1 79 ? 85.435 26.063 -13.848 1.00 7.55 76 ASP G CA 1
ATOM 12321 C C . ASP G 1 79 ? 84.553 25.693 -12.664 1.00 7.14 76 ASP G C 1
ATOM 12322 O O . ASP G 1 79 ? 85.074 25.470 -11.553 1.00 7.29 76 ASP G O 1
ATOM 12327 N N . VAL G 1 80 ? 83.237 25.601 -12.894 1.00 5.89 77 VAL G N 1
ATOM 12328 C CA . VAL G 1 80 ? 82.294 25.307 -11.791 1.00 5.73 77 VAL G CA 1
ATOM 12329 C C . VAL G 1 80 ? 82.499 23.956 -11.115 1.00 5.98 77 VAL G C 1
ATOM 12330 O O . VAL G 1 80 ? 82.002 23.756 -10.011 1.00 5.76 77 VAL G O 1
ATOM 12334 N N . LYS G 1 81 ? 83.237 23.050 -11.770 1.00 6.28 78 LYS G N 1
ATOM 12335 C CA . LYS G 1 81 ? 83.665 21.793 -11.134 1.00 7.09 78 LYS G CA 1
ATOM 12336 C C . LYS G 1 81 ? 84.680 22.014 -10.019 1.00 7.90 78 LYS G C 1
ATOM 12337 O O . LYS G 1 81 ? 84.856 21.140 -9.179 1.00 8.76 78 LYS G O 1
ATOM 12343 N N . ASP G 1 82 ? 85.341 23.168 -10.021 1.00 7.69 79 ASP G N 1
ATOM 12344 C CA . ASP G 1 82 ? 86.316 23.497 -8.988 1.00 8.86 79 ASP G CA 1
ATOM 12345 C C . ASP G 1 82 ? 85.652 24.306 -7.871 1.00 7.79 79 ASP G C 1
ATOM 12346 O O . ASP G 1 82 ? 85.460 25.510 -7.991 1.00 7.27 79 ASP G O 1
ATOM 12351 N N . ARG G 1 83 ? 85.269 23.614 -6.802 1.00 8.35 80 ARG G N 1
ATOM 12352 C CA . ARG G 1 83 ? 84.575 24.243 -5.674 1.00 8.16 80 ARG G CA 1
ATOM 12353 C C . ARG G 1 83 ? 85.417 25.369 -5.084 1.00 8.17 80 ARG G C 1
ATOM 12354 O O . ARG G 1 83 ? 84.925 26.456 -4.885 1.00 8.31 80 ARG G O 1
ATOM 12362 N N . ALA G 1 84 ? 86.692 25.105 -4.824 1.00 8.67 81 ALA G N 1
ATOM 12363 C CA . ALA G 1 84 ? 87.591 26.125 -4.244 1.00 8.79 81 ALA G CA 1
ATOM 12364 C C . ALA G 1 84 ? 87.736 27.405 -5.128 1.00 8.49 81 ALA G C 1
ATOM 12365 O O . ALA G 1 84 ? 87.745 28.542 -4.622 1.00 7.86 81 ALA G O 1
ATOM 12367 N N . ALA G 1 85 ? 87.824 27.223 -6.442 1.00 8.46 82 ALA G N 1
ATOM 12368 C CA . ALA G 1 85 ? 87.859 28.378 -7.364 1.00 8.51 82 ALA G CA 1
ATOM 12369 C C . ALA G 1 85 ? 86.577 29.188 -7.316 1.00 8.42 82 ALA G C 1
ATOM 12370 O O . ALA G 1 85 ? 86.613 30.413 -7.328 1.00 8.75 82 ALA G O 1
ATOM 12372 N N . LEU G 1 86 ? 85.432 28.514 -7.245 1.00 9.21 83 LEU G N 1
ATOM 12373 C CA . LEU G 1 86 ? 84.172 29.233 -7.062 1.00 9.45 83 LEU G CA 1
ATOM 12374 C C . LEU G 1 86 ? 84.144 30.024 -5.758 1.00 9.38 83 LEU G C 1
ATOM 12375 O O . LEU G 1 86 ? 83.729 31.185 -5.748 1.00 9.59 83 LEU G O 1
ATOM 12380 N N . GLU G 1 87 ? 84.569 29.400 -4.660 1.00 8.88 84 GLU G N 1
ATOM 12381 C CA . GLU G 1 87 ? 84.499 30.058 -3.336 1.00 9.59 84 GLU G CA 1
ATOM 12382 C C . GLU G 1 87 ? 85.426 31.275 -3.282 1.00 9.16 84 GLU G C 1
ATOM 12383 O O . GLU G 1 87 ? 85.087 32.281 -2.675 1.00 8.71 84 GLU G O 1
ATOM 12389 N N . SER G 1 88 ? 86.597 31.155 -3.910 1.00 8.65 85 SER G N 1
ATOM 12390 C CA . SER G 1 88 ? 87.509 32.261 -4.064 1.00 9.04 85 SER G CA 1
ATOM 12391 C C . SER G 1 88 ? 86.836 33.404 -4.794 1.00 8.35 85 SER G C 1
ATOM 12392 O O . SER G 1 88 ? 86.928 34.545 -4.372 1.00 8.12 85 SER G O 1
ATOM 12395 N N . PHE G 1 89 ? 86.153 33.090 -5.893 1.00 8.42 86 PHE G N 1
ATOM 12396 C CA . PHE G 1 89 ? 85.410 34.104 -6.656 1.00 8.54 86 PHE G CA 1
ATOM 12397 C C . PHE G 1 89 ? 84.294 34.770 -5.840 1.00 8.86 86 PHE G C 1
ATOM 12398 O O . PHE G 1 89 ? 84.153 35.987 -5.891 1.00 8.85 86 PHE G O 1
ATOM 12406 N N . VAL G 1 90 ? 83.496 33.971 -5.118 1.00 9.68 87 VAL G N 1
ATOM 12407 C CA . VAL G 1 90 ? 82.483 34.506 -4.187 1.00 10.42 87 VAL G CA 1
ATOM 12408 C C . VAL G 1 90 ? 83.158 35.484 -3.196 1.00 11.23 87 VAL G C 1
ATOM 12409 O O . VAL G 1 90 ? 82.704 36.615 -3.033 1.00 10.89 87 VAL G O 1
ATOM 12413 N N . ALA G 1 91 ? 84.262 35.063 -2.576 1.00 11.79 88 ALA G N 1
ATOM 12414 C CA . ALA G 1 91 ? 85.036 35.933 -1.671 1.00 12.90 88 ALA G CA 1
ATOM 12415 C C . ALA G 1 91 ? 85.475 37.269 -2.306 1.00 13.19 88 ALA G C 1
ATOM 12416 O O . ALA G 1 91 ? 85.494 38.302 -1.657 1.00 12.66 88 ALA G O 1
ATOM 12418 N N . GLU G 1 92 ? 85.834 37.237 -3.575 1.00 14.26 89 GLU G N 1
ATOM 12419 C CA . GLU G 1 92 ? 86.123 38.456 -4.305 1.00 16.29 89 GLU G CA 1
ATOM 12420 C C . GLU G 1 92 ? 84.836 39.279 -4.477 1.00 16.51 89 GLU G C 1
ATOM 12421 O O . GLU G 1 92 ? 84.855 40.519 -4.302 1.00 16.52 89 GLU G O 1
ATOM 12427 N N . ALA G 1 93 ? 83.722 38.605 -4.779 1.00 16.24 90 ALA G N 1
ATOM 12428 C CA . ALA G 1 93 ? 82.417 39.293 -4.743 1.00 17.02 90 ALA G CA 1
ATOM 12429 C C . ALA G 1 93 ? 82.086 39.882 -3.371 1.00 17.92 90 ALA G C 1
ATOM 12430 O O . ALA G 1 93 ? 81.568 41.007 -3.297 1.00 18.42 90 ALA G O 1
ATOM 12432 N N . GLU G 1 94 ? 82.400 39.163 -2.293 1.00 18.58 91 GLU G N 1
ATOM 12433 C CA . GLU G 1 94 ? 82.176 39.719 -0.952 1.00 20.97 91 GLU G CA 1
ATOM 12434 C C . GLU G 1 94 ? 83.015 40.993 -0.749 1.00 21.55 91 GLU G C 1
ATOM 12435 O O . GLU G 1 94 ? 82.485 42.010 -0.309 1.00 21.64 91 GLU G O 1
ATOM 12441 N N . ASP G 1 95 ? 84.298 40.934 -1.128 1.00 22.16 92 ASP G N 1
ATOM 12442 C CA . ASP G 1 95 ? 85.242 42.040 -0.957 1.00 23.04 92 ASP G CA 1
ATOM 12443 C C . ASP G 1 95 ? 84.922 43.283 -1.786 1.00 23.66 92 ASP G C 1
ATOM 12444 O O . ASP G 1 95 ? 85.003 44.402 -1.277 1.00 24.96 92 ASP G O 1
ATOM 12446 N N . THR G 1 96 ? 84.584 43.091 -3.052 1.00 23.23 93 THR G N 1
ATOM 12447 C CA . THR G 1 96 ? 84.404 44.196 -3.988 1.00 24.19 93 THR G CA 1
ATOM 12448 C C . THR G 1 96 ? 82.946 44.655 -4.051 1.00 23.60 93 THR G C 1
ATOM 12449 O O . THR G 1 96 ? 82.661 45.835 -3.900 1.00 23.66 93 THR G O 1
ATOM 12453 N N . LEU G 1 97 ? 82.025 43.718 -4.266 1.00 22.91 94 LEU G N 1
ATOM 12454 C CA . LEU G 1 97 ? 80.627 44.087 -4.507 1.00 21.98 94 LEU G CA 1
ATOM 12455 C C . LEU G 1 97 ? 79.714 44.026 -3.288 1.00 21.74 94 LEU G C 1
ATOM 12456 O O . LEU G 1 97 ? 78.633 44.592 -3.309 1.00 23.10 94 LEU G O 1
ATOM 12461 N N . GLY G 1 98 ? 80.136 43.351 -2.232 1.00 21.20 95 GLY G N 1
ATOM 12462 C CA . GLY G 1 98 ? 79.365 43.331 -0.994 1.00 21.32 95 GLY G CA 1
ATOM 12463 C C . GLY G 1 98 ? 78.594 42.062 -0.629 1.00 20.86 95 GLY G C 1
ATOM 12464 O O . GLY G 1 98 ? 77.769 42.079 0.292 1.00 22.41 95 GLY G O 1
ATOM 12465 N N . GLY G 1 99 ? 78.844 40.964 -1.329 1.00 19.27 96 GLY G N 1
ATOM 12466 C CA . GLY G 1 99 ? 78.208 39.692 -0.983 1.00 17.63 96 GLY G CA 1
ATOM 12467 C C . GLY G 1 99 ? 77.145 39.329 -2.005 1.00 15.99 96 GLY G C 1
ATOM 12468 O O . GLY G 1 99 ? 76.376 40.187 -2.454 1.00 15.38 96 GLY G O 1
ATOM 12469 N N . ILE G 1 100 ? 77.116 38.062 -2.391 1.00 14.09 97 ILE G N 1
ATOM 12470 C CA . ILE G 1 100 ? 76.166 37.604 -3.395 1.00 12.40 97 ILE G CA 1
ATOM 12471 C C . ILE G 1 100 ? 74.792 37.320 -2.772 1.00 11.84 97 ILE G C 1
ATOM 12472 O O . ILE G 1 100 ? 74.674 36.490 -1.882 1.00 11.33 97 ILE G O 1
ATOM 12477 N N . ASP G 1 101 ? 73.771 38.036 -3.250 1.00 10.97 98 ASP G N 1
ATOM 12478 C CA . ASP G 1 101 ? 72.372 37.839 -2.849 1.00 10.29 98 ASP G CA 1
ATOM 12479 C C . ASP G 1 101 ? 71.572 36.948 -3.790 1.00 9.43 98 ASP G C 1
ATOM 12480 O O . ASP G 1 101 ? 70.613 36.293 -3.369 1.00 9.40 98 ASP G O 1
ATOM 12485 N N . ILE G 1 102 ? 71.943 36.958 -5.066 1.00 8.43 99 ILE G N 1
ATOM 12486 C CA . ILE G 1 102 ? 71.187 36.268 -6.123 1.00 7.42 99 ILE G CA 1
ATOM 12487 C C . ILE G 1 102 ? 72.179 35.396 -6.850 1.00 7.54 99 ILE G C 1
ATOM 12488 O O . ILE G 1 102 ? 73.256 35.879 -7.231 1.00 8.85 99 ILE G O 1
ATOM 12493 N N . ALA G 1 103 ? 71.852 34.123 -7.037 1.00 6.49 100 ALA G N 1
ATOM 12494 C CA . ALA G 1 103 ? 72.755 33.243 -7.752 1.00 6.24 100 ALA G CA 1
ATOM 12495 C C . ALA G 1 103 ? 72.025 32.367 -8.772 1.00 5.78 100 ALA G C 1
ATOM 12496 O O . ALA G 1 103 ? 71.022 31.716 -8.458 1.00 6.32 100 ALA G O 1
ATOM 12498 N N . ILE G 1 104 ? 72.543 32.390 -9.992 1.00 4.36 101 ILE G N 1
ATOM 12499 C CA . ILE G 1 104 ? 71.992 31.672 -11.142 1.00 3.70 101 ILE G CA 1
ATOM 12500 C C . ILE G 1 104 ? 73.012 30.643 -11.649 1.00 4.25 101 ILE G C 1
ATOM 12501 O O . ILE G 1 104 ? 74.064 30.996 -12.210 1.00 3.93 101 ILE G O 1
ATOM 12506 N N . THR G 1 105 ? 72.708 29.371 -11.424 1.00 4.56 102 THR G N 1
ATOM 12507 C CA . THR G 1 105 ? 73.663 28.308 -11.694 1.00 5.49 102 THR G CA 1
ATOM 12508 C C . THR G 1 105 ? 73.528 27.865 -13.112 1.00 5.88 102 THR G C 1
ATOM 12509 O O . THR G 1 105 ? 73.161 26.743 -13.390 1.00 7.08 102 THR G O 1
ATOM 12513 N N . ASN G 1 106 ? 73.904 28.763 -14.012 1.00 7.01 103 ASN G N 1
ATOM 12514 C CA . ASN G 1 106 ? 73.669 28.618 -15.423 1.00 6.04 103 ASN G CA 1
ATOM 12515 C C . ASN G 1 106 ? 74.731 27.773 -16.185 1.00 7.22 103 ASN G C 1
ATOM 12516 O O . ASN G 1 106 ? 74.409 27.091 -17.180 1.00 6.60 103 ASN G O 1
ATOM 12521 N N . ALA G 1 107 ? 75.986 27.793 -15.718 1.00 6.93 104 ALA G N 1
ATOM 12522 C CA . ALA G 1 107 ? 77.060 27.069 -16.407 1.00 6.52 104 ALA G CA 1
ATOM 12523 C C . ALA G 1 107 ? 76.643 25.646 -16.716 1.00 6.08 104 ALA G C 1
ATOM 12524 O O . ALA G 1 107 ? 76.177 24.921 -15.843 1.00 5.48 104 ALA G O 1
ATOM 12526 N N . GLY G 1 108 ? 76.798 25.252 -17.973 1.00 6.12 105 GLY G N 1
ATOM 12527 C CA . GLY G 1 108 ? 76.372 23.912 -18.390 1.00 5.79 105 GLY G CA 1
ATOM 12528 C C . GLY G 1 108 ? 76.711 23.571 -19.816 1.00 5.49 105 GLY G C 1
ATOM 12529 O O . GLY G 1 108 ? 76.953 24.457 -20.664 1.00 5.12 105 GLY G O 1
ATOM 12530 N N . ILE G 1 109 ? 76.714 22.261 -20.073 1.00 6.60 106 ILE G N 1
ATOM 12531 C CA . ILE G 1 109 ? 77.107 21.678 -21.349 1.00 6.66 106 ILE G CA 1
ATOM 12532 C C . ILE G 1 109 ? 76.155 20.568 -21.767 1.00 7.32 106 ILE G C 1
ATOM 12533 O O . ILE G 1 109 ? 75.457 19.971 -20.942 1.00 7.26 106 ILE G O 1
ATOM 12538 N N . SER G 1 110 ? 76.116 20.304 -23.066 1.00 7.71 107 SER G N 1
ATOM 12539 C CA A SER G 1 110 ? 75.250 19.279 -23.614 0.70 8.53 107 SER G CA 1
ATOM 12540 C CA B SER G 1 110 ? 75.257 19.266 -23.600 0.30 8.16 107 SER G CA 1
ATOM 12541 C C . SER G 1 110 ? 76.076 18.351 -24.499 1.00 8.91 107 SER G C 1
ATOM 12542 O O . SER G 1 110 ? 77.018 18.801 -25.168 1.00 9.26 107 SER G O 1
ATOM 12547 N N . THR G 1 111 ? 75.718 17.069 -24.498 1.00 9.51 108 THR G N 1
ATOM 12548 C CA . THR G 1 111 ? 76.385 16.054 -25.311 1.00 10.02 108 THR G CA 1
ATOM 12549 C C . THR G 1 111 ? 75.327 15.125 -25.856 1.00 10.29 108 THR G C 1
ATOM 12550 O O . THR G 1 111 ? 74.206 15.102 -25.338 1.00 9.37 108 THR G O 1
ATOM 12554 N N . ILE G 1 112 ? 75.709 14.351 -26.877 1.00 10.60 109 ILE G N 1
ATOM 12555 C CA . ILE G 1 112 ? 74.854 13.341 -27.505 1.00 11.77 109 ILE G CA 1
ATOM 12556 C C . ILE G 1 112 ? 75.687 12.086 -27.622 1.00 11.69 109 ILE G C 1
ATOM 12557 O O . ILE G 1 112 ? 76.763 12.111 -28.241 1.00 12.18 109 ILE G O 1
ATOM 12562 N N . ALA G 1 113 ? 75.211 11.006 -27.010 1.00 11.09 110 ALA G N 1
ATOM 12563 C CA . ALA G 1 113 ? 75.830 9.678 -27.105 1.00 11.19 110 ALA G CA 1
ATOM 12564 C C . ALA G 1 113 ? 74.918 8.604 -26.524 1.00 11.32 110 ALA G C 1
ATOM 12565 O O . ALA G 1 113 ? 74.338 8.767 -25.409 1.00 11.31 110 ALA G O 1
ATOM 12567 N N . LEU G 1 114 ? 74.804 7.525 -27.294 1.00 11.21 111 LEU G N 1
ATOM 12568 C CA . LEU G 1 114 ? 73.922 6.403 -27.041 1.00 12.32 111 LEU G CA 1
ATOM 12569 C C . LEU G 1 114 ? 74.583 5.490 -26.026 1.00 13.38 111 LEU G C 1
ATOM 12570 O O . LEU G 1 114 ? 75.769 5.249 -26.113 1.00 14.49 111 LEU G O 1
ATOM 12575 N N . LEU G 1 115 ? 73.831 4.978 -25.060 1.00 13.96 112 LEU G N 1
ATOM 12576 C CA . LEU G 1 115 ? 74.334 3.875 -24.249 1.00 14.93 112 LEU G CA 1
ATOM 12577 C C . LEU G 1 115 ? 74.407 2.593 -25.123 1.00 15.87 112 LEU G C 1
ATOM 12578 O O . LEU G 1 115 ? 73.583 2.405 -26.009 1.00 15.78 112 LEU G O 1
ATOM 12583 N N . PRO G 1 116 ? 75.377 1.702 -24.869 1.00 16.77 113 PRO G N 1
ATOM 12584 C CA . PRO G 1 116 ? 76.419 1.761 -23.859 1.00 17.13 113 PRO G CA 1
ATOM 12585 C C . PRO G 1 116 ? 77.721 2.395 -24.368 1.00 17.43 113 PRO G C 1
ATOM 12586 O O . PRO G 1 116 ? 78.712 2.373 -23.657 1.00 18.00 113 PRO G O 1
ATOM 12590 N N . GLU G 1 117 ? 77.734 2.969 -25.567 1.00 17.89 114 GLU G N 1
ATOM 12591 C CA . GLU G 1 117 ? 78.955 3.658 -26.022 1.00 18.97 114 GLU G CA 1
ATOM 12592 C C . GLU G 1 117 ? 79.122 5.105 -25.481 1.00 17.70 114 GLU G C 1
ATOM 12593 O O . GLU G 1 117 ? 79.614 5.981 -26.170 1.00 18.92 114 GLU G O 1
ATOM 12599 N N . VAL G 1 118 ? 78.750 5.361 -24.235 1.00 16.80 115 VAL G N 1
ATOM 12600 C CA . VAL G 1 118 ? 79.042 6.693 -23.648 1.00 15.22 115 VAL G CA 1
ATOM 12601 C C . VAL G 1 118 ? 80.417 6.589 -22.997 1.00 15.25 115 VAL G C 1
ATOM 12602 O O . VAL G 1 118 ? 80.654 5.682 -22.175 1.00 14.84 115 VAL G O 1
ATOM 12606 N N . GLU G 1 119 ? 81.336 7.485 -23.370 1.00 14.72 116 GLU G N 1
ATOM 12607 C CA . GLU G 1 119 ? 82.648 7.516 -22.692 1.00 14.89 116 GLU G CA 1
ATOM 12608 C C . GLU G 1 119 ? 82.463 7.982 -21.254 1.00 13.49 116 GLU G C 1
ATOM 12609 O O . GLU G 1 119 ? 81.759 8.959 -21.024 1.00 12.14 116 GLU G O 1
ATOM 12615 N N . SER G 1 120 ? 83.101 7.294 -20.305 1.00 12.70 117 SER G N 1
ATOM 12616 C CA . SER G 1 120 ? 83.184 7.768 -18.923 1.00 12.44 117 SER G CA 1
ATOM 12617 C C . SER G 1 120 ? 83.623 9.233 -18.848 1.00 12.22 117 SER G C 1
ATOM 12618 O O . SER G 1 120 ? 83.091 10.009 -18.036 1.00 11.33 117 SER G O 1
ATOM 12621 N N . ALA G 1 121 ? 84.605 9.601 -19.681 1.00 11.88 118 ALA G N 1
ATOM 12622 C CA . ALA G 1 121 ? 85.162 10.957 -19.672 1.00 11.78 118 ALA G CA 1
ATOM 12623 C C . ALA G 1 121 ? 84.097 11.982 -20.034 1.00 11.41 118 ALA G C 1
ATOM 12624 O O . ALA G 1 121 ? 84.085 13.103 -19.488 1.00 10.97 118 ALA G O 1
ATOM 12626 N N . GLN G 1 122 ? 83.177 11.579 -20.918 1.00 10.89 119 GLN G N 1
ATOM 12627 C CA . GLN G 1 122 ? 82.059 12.432 -21.285 1.00 9.74 119 GLN G CA 1
ATOM 12628 C C . GLN G 1 122 ? 80.992 12.452 -20.187 1.00 9.61 119 GLN G C 1
ATOM 12629 O O . GLN G 1 122 ? 80.496 13.534 -19.803 1.00 9.99 119 GLN G O 1
ATOM 12635 N N . TRP G 1 123 ? 80.632 11.270 -19.693 1.00 8.22 120 TRP G N 1
ATOM 12636 C CA . TRP G 1 123 ? 79.751 11.175 -18.542 1.00 8.01 120 TRP G CA 1
ATOM 12637 C C . TRP G 1 123 ? 80.284 12.022 -17.355 1.00 7.60 120 TRP G C 1
ATOM 12638 O O . TRP G 1 123 ? 79.536 12.773 -16.754 1.00 8.30 120 TRP G O 1
ATOM 12649 N N . ASP G 1 124 ? 81.574 11.899 -17.042 1.00 7.66 121 ASP G N 1
ATOM 12650 C CA . ASP G 1 124 ? 82.208 12.626 -15.936 1.00 7.60 121 ASP G CA 1
ATOM 12651 C C . ASP G 1 124 ? 82.111 14.146 -16.093 1.00 7.40 121 ASP G C 1
ATOM 12652 O O . ASP G 1 124 ? 81.833 14.838 -15.116 1.00 7.19 121 ASP G O 1
ATOM 12657 N N . GLU G 1 125 ? 82.347 14.653 -17.308 1.00 6.92 122 GLU G N 1
ATOM 12658 C CA . GLU G 1 125 ? 82.292 16.109 -17.596 1.00 6.95 122 GLU G CA 1
ATOM 12659 C C . GLU G 1 125 ? 80.878 16.717 -17.472 1.00 6.17 122 GLU G C 1
ATOM 12660 O O . GLU G 1 125 ? 80.704 17.805 -16.909 1.00 6.03 122 GLU G O 1
ATOM 12666 N N . VAL G 1 126 ? 79.886 16.004 -17.999 1.00 5.51 123 VAL G N 1
ATOM 12667 C CA . VAL G 1 126 ? 78.499 16.438 -17.980 1.00 4.73 123 VAL G CA 1
ATOM 12668 C C . VAL G 1 126 ? 77.945 16.433 -16.544 1.00 5.19 123 VAL G C 1
ATOM 12669 O O . VAL G 1 126 ? 77.414 17.459 -16.111 1.00 5.10 123 VAL G O 1
ATOM 12673 N N . ILE G 1 127 ? 78.064 15.307 -15.823 1.00 4.88 124 ILE G N 1
ATOM 12674 C CA . ILE G 1 127 ? 77.653 15.252 -14.418 1.00 5.61 124 ILE G CA 1
ATOM 12675 C C . ILE G 1 127 ? 78.440 16.282 -13.589 1.00 5.24 124 ILE G C 1
ATOM 12676 O O . ILE G 1 127 ? 77.877 16.938 -12.710 1.00 6.27 124 ILE G O 1
ATOM 12681 N N . GLY G 1 128 ? 79.744 16.389 -13.844 1.00 5.14 125 GLY G N 1
ATOM 12682 C CA . GLY G 1 128 ? 80.601 17.332 -13.127 1.00 4.94 125 GLY G CA 1
ATOM 12683 C C . GLY G 1 128 ? 80.170 18.782 -13.298 1.00 4.85 125 GLY G C 1
ATOM 12684 O O . GLY G 1 128 ? 80.009 19.513 -12.313 1.00 5.78 125 GLY G O 1
ATOM 12685 N N . THR G 1 129 ? 80.026 19.227 -14.542 1.00 4.95 126 THR G N 1
ATOM 12686 C CA . THR G 1 129 ? 79.665 20.630 -14.813 1.00 5.55 126 THR G CA 1
ATOM 12687 C C . THR G 1 129 ? 78.219 20.942 -14.459 1.00 5.79 126 THR G C 1
ATOM 12688 O O . THR G 1 129 ? 77.943 21.931 -13.751 1.00 5.33 126 THR G O 1
ATOM 12692 N N . ASN G 1 130 ? 77.309 20.092 -14.934 1.00 6.14 127 ASN G N 1
ATOM 12693 C CA . ASN G 1 130 ? 75.869 20.343 -14.815 1.00 6.46 127 ASN G CA 1
ATOM 12694 C C . ASN G 1 130 ? 75.325 20.058 -13.435 1.00 6.86 127 ASN G C 1
ATOM 12695 O O . ASN G 1 130 ? 74.499 20.829 -12.923 1.00 7.87 127 ASN G O 1
ATOM 12700 N N . LEU G 1 131 ? 75.743 18.947 -12.834 1.00 5.93 128 LEU G N 1
ATOM 12701 C CA . LEU G 1 131 ? 75.185 18.581 -11.525 1.00 5.91 128 LEU G CA 1
ATOM 12702 C C . LEU G 1 131 ? 76.090 18.985 -10.347 1.00 5.45 128 LEU G C 1
ATOM 12703 O O . LEU G 1 131 ? 75.690 19.759 -9.478 1.00 5.46 128 LEU G O 1
ATOM 12708 N N . THR G 1 132 ? 77.305 18.465 -10.327 1.00 5.64 129 THR G N 1
ATOM 12709 C CA . THR G 1 132 ? 78.272 18.862 -9.302 1.00 6.32 129 THR G CA 1
ATOM 12710 C C . THR G 1 132 ? 78.587 20.373 -9.303 1.00 5.65 129 THR G C 1
ATOM 12711 O O . THR G 1 132 ? 78.705 20.969 -8.247 1.00 5.53 129 THR G O 1
ATOM 12715 N N . GLY G 1 133 ? 78.669 20.992 -10.484 1.00 5.86 130 GLY G N 1
ATOM 12716 C CA . GLY G 1 133 ? 78.846 22.465 -10.606 1.00 5.34 130 GLY G CA 1
ATOM 12717 C C . GLY G 1 133 ? 77.733 23.325 -10.011 1.00 5.98 130 GLY G C 1
ATOM 12718 O O . GLY G 1 133 ? 77.989 24.425 -9.431 1.00 6.18 130 GLY G O 1
ATOM 12719 N N . THR G 1 134 ? 76.494 22.836 -10.132 1.00 5.13 131 THR G N 1
ATOM 12720 C CA . THR G 1 134 ? 75.341 23.471 -9.488 1.00 5.10 131 THR G CA 1
ATOM 12721 C C . THR G 1 134 ? 75.486 23.349 -7.982 1.00 4.96 131 THR G C 1
ATOM 12722 O O . THR G 1 134 ? 75.419 24.350 -7.271 1.00 5.10 131 THR G O 1
ATOM 12726 N N . PHE G 1 135 ? 75.717 22.127 -7.497 1.00 4.93 132 PHE G N 1
ATOM 12727 C CA . PHE G 1 135 ? 76.097 21.895 -6.088 1.00 4.66 132 PHE G CA 1
ATOM 12728 C C . PHE G 1 135 ? 77.227 22.844 -5.561 1.00 4.81 132 PHE G C 1
ATOM 12729 O O . PHE G 1 135 ? 77.097 23.494 -4.506 1.00 4.17 132 PHE G O 1
ATOM 12737 N N . ASN G 1 136 ? 78.320 22.932 -6.310 1.00 4.75 133 ASN G N 1
ATOM 12738 C CA . ASN G 1 136 ? 79.437 23.759 -5.899 1.00 5.02 133 ASN G CA 1
ATOM 12739 C C . ASN G 1 136 ? 79.002 25.193 -5.756 1.00 4.87 133 ASN G C 1
ATOM 12740 O O . ASN G 1 136 ? 79.380 25.858 -4.799 1.00 5.10 133 ASN G O 1
ATOM 12745 N N . THR G 1 137 ? 78.200 25.666 -6.708 1.00 4.71 134 THR G N 1
ATOM 12746 C CA . THR G 1 137 ? 77.779 27.062 -6.715 1.00 4.69 134 THR G CA 1
ATOM 12747 C C . THR G 1 137 ? 76.868 27.373 -5.510 1.00 4.30 134 THR G C 1
ATOM 12748 O O . THR G 1 137 ? 77.059 28.377 -4.831 1.00 4.76 134 THR G O 1
ATOM 12752 N N . ILE G 1 138 ? 75.889 26.503 -5.260 1.00 4.58 135 ILE G N 1
ATOM 12753 C CA . ILE G 1 138 ? 75.012 26.612 -4.094 1.00 5.15 135 ILE G CA 1
ATOM 12754 C C . ILE G 1 138 ? 75.806 26.577 -2.784 1.00 5.77 135 ILE G C 1
ATOM 12755 O O . ILE G 1 138 ? 75.554 27.404 -1.887 1.00 7.50 135 ILE G O 1
ATOM 12760 N N . ALA G 1 139 ? 76.771 25.662 -2.673 1.00 5.26 136 ALA G N 1
ATOM 12761 C CA . ALA G 1 139 ? 77.609 25.578 -1.457 1.00 6.53 136 ALA G CA 1
ATOM 12762 C C . ALA G 1 139 ? 78.493 26.832 -1.283 1.00 6.52 136 ALA G C 1
ATOM 12763 O O . ALA G 1 139 ? 78.819 27.233 -0.176 1.00 6.40 136 ALA G O 1
ATOM 12765 N N . ALA G 1 140 ? 78.888 27.436 -2.398 1.00 6.68 137 ALA G N 1
ATOM 12766 C CA . ALA G 1 140 ? 79.729 28.618 -2.336 1.00 6.62 137 ALA G CA 1
ATOM 12767 C C . ALA G 1 140 ? 78.974 29.894 -1.897 1.00 6.13 137 ALA G C 1
ATOM 12768 O O . ALA G 1 140 ? 79.522 30.706 -1.157 1.00 6.95 137 ALA G O 1
ATOM 12770 N N . VAL G 1 141 ? 77.729 30.063 -2.338 1.00 5.68 138 VAL G N 1
ATOM 12771 C CA . VAL G 1 141 ? 77.004 31.314 -2.079 1.00 4.28 138 VAL G CA 1
ATOM 12772 C C . VAL G 1 141 ? 76.166 31.257 -0.829 1.00 4.98 138 VAL G C 1
ATOM 12773 O O . VAL G 1 141 ? 75.844 32.303 -0.269 1.00 4.21 138 VAL G O 1
ATOM 12777 N N . ALA G 1 142 ? 75.794 30.039 -0.416 1.00 5.01 139 ALA G N 1
ATOM 12778 C CA . ALA G 1 142 ? 74.886 29.855 0.713 1.00 6.20 139 ALA G CA 1
ATOM 12779 C C . ALA G 1 142 ? 75.420 30.491 2.005 1.00 6.87 139 ALA G C 1
ATOM 12780 O O . ALA G 1 142 ? 74.671 31.122 2.708 1.00 8.03 139 ALA G O 1
ATOM 12782 N N . PRO G 1 143 ? 76.711 30.317 2.332 1.00 7.79 140 PRO G N 1
ATOM 12783 C CA . PRO G 1 143 ? 77.108 30.883 3.634 1.00 8.54 140 PRO G CA 1
ATOM 12784 C C . PRO G 1 143 ? 76.857 32.405 3.737 1.00 9.04 140 PRO G C 1
ATOM 12785 O O . PRO G 1 143 ? 76.322 32.881 4.751 1.00 9.68 140 PRO G O 1
ATOM 12789 N N . GLY G 1 144 ? 77.225 33.161 2.702 1.00 9.17 141 GLY G N 1
ATOM 12790 C CA . GLY G 1 144 ? 77.005 34.630 2.717 1.00 9.22 141 GLY G CA 1
ATOM 12791 C C . GLY G 1 144 ? 75.513 34.957 2.843 1.00 8.93 141 GLY G C 1
ATOM 12792 O O . GLY G 1 144 ? 75.120 35.861 3.591 1.00 8.01 141 GLY G O 1
ATOM 12793 N N . MET G 1 145 ? 74.693 34.194 2.114 1.00 8.04 142 MET G N 1
ATOM 12794 C CA . MET G 1 145 ? 73.236 34.353 2.111 1.00 8.27 142 MET G CA 1
ATOM 12795 C C . MET G 1 145 ? 72.669 34.033 3.483 1.00 9.24 142 MET G C 1
ATOM 12796 O O . MET G 1 145 ? 71.791 34.750 3.997 1.00 9.61 142 MET G O 1
ATOM 12801 N N . ILE G 1 146 ? 73.184 32.977 4.091 1.00 9.41 143 ILE G N 1
ATOM 12802 C CA . ILE G 1 146 ? 72.775 32.628 5.462 1.00 10.98 143 ILE G CA 1
ATOM 12803 C C . ILE G 1 146 ? 73.156 33.716 6.475 1.00 11.91 143 ILE G C 1
ATOM 12804 O O . ILE G 1 146 ? 72.354 34.081 7.325 1.00 12.22 143 ILE G O 1
ATOM 12809 N N . LYS G 1 147 ? 74.373 34.230 6.376 1.00 13.19 144 LYS G N 1
ATOM 12810 C CA . LYS G 1 147 ? 74.811 35.329 7.252 1.00 14.31 144 LYS G CA 1
ATOM 12811 C C . LYS G 1 147 ? 73.847 36.536 7.191 1.00 13.90 144 LYS G C 1
ATOM 12812 O O . LYS G 1 147 ? 73.560 37.166 8.193 1.00 15.51 144 LYS G O 1
ATOM 12818 N N . ARG G 1 148 ? 73.343 36.836 6.003 1.00 13.45 145 ARG G N 1
ATOM 12819 C CA . ARG G 1 148 ? 72.546 38.026 5.776 1.00 12.99 145 ARG G CA 1
ATOM 12820 C C . ARG G 1 148 ? 71.050 37.757 5.849 1.00 12.96 145 ARG G C 1
ATOM 12821 O O . ARG G 1 148 ? 70.246 38.680 5.703 1.00 13.74 145 ARG G O 1
ATOM 12829 N N . ASN G 1 149 ? 70.678 36.497 6.072 1.00 12.58 146 ASN G N 1
ATOM 12830 C CA . ASN G 1 149 ? 69.263 36.079 6.097 1.00 12.11 146 ASN G CA 1
ATOM 12831 C C . ASN G 1 149 ? 68.478 36.460 4.833 1.00 10.83 146 ASN G C 1
ATOM 12832 O O . ASN G 1 149 ? 67.314 36.860 4.909 1.00 10.91 146 ASN G O 1
ATOM 12837 N N . TYR G 1 150 ? 69.129 36.341 3.669 1.00 9.36 147 TYR G N 1
ATOM 12838 C CA . TYR G 1 150 ? 68.472 36.584 2.379 1.00 8.56 147 TYR G CA 1
ATOM 12839 C C . TYR G 1 150 ? 69.195 35.908 1.213 1.00 7.76 147 TYR G C 1
ATOM 12840 O O . TYR G 1 150 ? 70.403 36.049 1.068 1.00 7.30 147 TYR G O 1
ATOM 12849 N N . GLY G 1 151 ? 68.444 35.222 0.356 1.00 6.82 148 GLY G N 1
ATOM 12850 C CA . GLY G 1 151 ? 68.994 34.777 -0.913 1.00 6.23 148 GLY G CA 1
ATOM 12851 C C . GLY G 1 151 ? 67.945 34.312 -1.889 1.00 6.31 148 GLY G C 1
ATOM 12852 O O . GLY G 1 151 ? 66.886 33.836 -1.510 1.00 6.03 148 GLY G O 1
ATOM 12853 N N . ARG G 1 152 ? 68.254 34.461 -3.167 1.00 6.48 149 ARG G N 1
ATOM 12854 C CA . ARG G 1 152 ? 67.451 33.901 -4.241 1.00 5.51 149 ARG G CA 1
ATOM 12855 C C . ARG G 1 152 ? 68.372 33.090 -5.173 1.00 5.33 149 ARG G C 1
ATOM 12856 O O . ARG G 1 152 ? 69.203 33.650 -5.881 1.00 5.47 149 ARG G O 1
ATOM 12864 N N . ILE G 1 153 ? 68.215 31.774 -5.168 1.00 4.84 150 ILE G N 1
ATOM 12865 C CA . ILE G 1 153 ? 69.033 30.918 -5.984 1.00 4.18 150 ILE G CA 1
ATOM 12866 C C . ILE G 1 153 ? 68.147 30.371 -7.104 1.00 4.59 150 ILE G C 1
ATOM 12867 O O . ILE G 1 153 ? 67.033 29.897 -6.863 1.00 4.59 150 ILE G O 1
ATOM 12872 N N . VAL G 1 154 ? 68.602 30.494 -8.337 1.00 4.47 151 VAL G N 1
ATOM 12873 C CA . VAL G 1 154 ? 67.875 29.853 -9.442 1.00 4.62 151 VAL G CA 1
ATOM 12874 C C . VAL G 1 154 ? 68.806 28.886 -10.132 1.00 5.03 151 VAL G C 1
ATOM 12875 O O . VAL G 1 154 ? 69.915 29.262 -10.554 1.00 5.29 151 VAL G O 1
ATOM 12879 N N . THR G 1 155 ? 68.372 27.630 -10.240 1.00 5.85 152 THR G N 1
ATOM 12880 C CA . THR G 1 155 ? 69.180 26.614 -10.902 1.00 4.49 152 THR G CA 1
ATOM 12881 C C . THR G 1 155 ? 68.629 26.453 -12.298 1.00 5.30 152 THR G C 1
ATOM 12882 O O . THR G 1 155 ? 67.561 26.955 -12.579 1.00 5.91 152 THR G O 1
ATOM 12886 N N . VAL G 1 156 ? 69.371 25.781 -13.179 1.00 5.63 153 VAL G N 1
ATOM 12887 C CA . VAL G 1 156 ? 68.919 25.583 -14.538 1.00 5.77 153 VAL G CA 1
ATOM 12888 C C . VAL G 1 156 ? 68.810 24.104 -14.820 1.00 6.66 153 VAL G C 1
ATOM 12889 O O . VAL G 1 156 ? 69.817 23.389 -14.905 1.00 7.27 153 VAL G O 1
ATOM 12893 N N . SER G 1 157 ? 67.577 23.631 -14.949 1.00 6.34 154 SER G N 1
ATOM 12894 C CA . SER G 1 157 ? 67.396 22.249 -15.359 1.00 6.38 154 SER G CA 1
ATOM 12895 C C . SER G 1 157 ? 67.199 22.266 -16.877 1.00 6.65 154 SER G C 1
ATOM 12896 O O . SER G 1 157 ? 67.955 22.957 -17.586 1.00 7.28 154 SER G O 1
ATOM 12899 N N . SER G 1 158 ? 66.208 21.523 -17.366 1.00 6.34 155 SER G N 1
ATOM 12900 C CA . SER G 1 158 ? 65.833 21.513 -18.772 1.00 5.85 155 SER G CA 1
ATOM 12901 C C . SER G 1 158 ? 64.447 20.845 -18.859 1.00 6.33 155 SER G C 1
ATOM 12902 O O . SER G 1 158 ? 63.952 20.307 -17.864 1.00 4.77 155 SER G O 1
ATOM 12905 N N . MET G 1 159 ? 63.805 20.897 -20.029 1.00 6.93 156 MET G N 1
ATOM 12906 C CA . MET G 1 159 ? 62.601 20.066 -20.218 1.00 8.16 156 MET G CA 1
ATOM 12907 C C . MET G 1 159 ? 62.992 18.599 -20.100 1.00 7.21 156 MET G C 1
ATOM 12908 O O . MET G 1 159 ? 62.180 17.784 -19.683 1.00 8.28 156 MET G O 1
ATOM 12913 N N . LEU G 1 160 ? 64.249 18.293 -20.441 1.00 6.54 157 LEU G N 1
ATOM 12914 C CA . LEU G 1 160 ? 64.836 16.963 -20.242 1.00 6.68 157 LEU G CA 1
ATOM 12915 C C . LEU G 1 160 ? 65.236 16.655 -18.796 1.00 6.59 157 LEU G C 1
ATOM 12916 O O . LEU G 1 160 ? 65.639 15.522 -18.505 1.00 7.63 157 LEU G O 1
ATOM 12921 N N . GLY G 1 161 ? 65.120 17.627 -17.892 1.00 5.02 158 GLY G N 1
ATOM 12922 C CA . GLY G 1 161 ? 65.202 17.328 -16.467 1.00 5.44 158 GLY G CA 1
ATOM 12923 C C . GLY G 1 161 ? 63.910 16.700 -15.932 1.00 6.64 158 GLY G C 1
ATOM 12924 O O . GLY G 1 161 ? 63.889 16.198 -14.802 1.00 6.44 158 GLY G O 1
ATOM 12925 N N . HIS G 1 162 ? 62.819 16.730 -16.713 1.00 5.61 159 HIS G N 1
ATOM 12926 C CA . HIS G 1 162 ? 61.627 16.011 -16.266 1.00 6.70 159 HIS G CA 1
ATOM 12927 C C . HIS G 1 162 ? 60.990 15.149 -17.362 1.00 6.52 159 HIS G C 1
ATOM 12928 O O . HIS G 1 162 ? 59.782 14.929 -17.380 1.00 7.05 159 HIS G O 1
ATOM 12935 N N . SER G 1 163 ? 61.844 14.690 -18.279 1.00 6.52 160 SER G N 1
ATOM 12936 C CA . SER G 1 163 ? 61.495 13.799 -19.386 1.00 7.23 160 SER G CA 1
ATOM 12937 C C . SER G 1 163 ? 62.764 13.022 -19.750 1.00 7.54 160 SER G C 1
ATOM 12938 O O . SER G 1 163 ? 63.758 13.055 -19.026 1.00 7.58 160 SER G O 1
ATOM 12941 N N . ALA G 1 164 ? 62.750 12.342 -20.884 1.00 7.63 161 ALA G N 1
ATOM 12942 C CA . ALA G 1 164 ? 63.941 11.625 -21.349 1.00 7.97 161 ALA G CA 1
ATOM 12943 C C . ALA G 1 164 ? 63.832 11.502 -22.839 1.00 8.10 161 ALA G C 1
ATOM 12944 O O . ALA G 1 164 ? 62.726 11.598 -23.371 1.00 7.55 161 ALA G O 1
ATOM 12946 N N . ASN G 1 165 ? 64.971 11.270 -23.500 1.00 9.28 162 ASN G N 1
ATOM 12947 C CA . ASN G 1 165 ? 65.033 11.030 -24.958 1.00 10.93 162 ASN G CA 1
ATOM 12948 C C . ASN G 1 165 ? 66.197 10.067 -25.285 1.00 11.43 162 ASN G C 1
ATOM 12949 O O . ASN G 1 165 ? 66.856 9.559 -24.369 1.00 11.24 162 ASN G O 1
ATOM 12954 N N . PHE G 1 166 ? 66.428 9.812 -26.581 1.00 11.79 163 PHE G N 1
ATOM 12955 C CA . PHE G 1 166 ? 67.520 8.958 -27.059 1.00 11.45 163 PHE G CA 1
ATOM 12956 C C . PHE G 1 166 ? 68.881 9.674 -27.004 1.00 11.03 163 PHE G C 1
ATOM 12957 O O . PHE G 1 166 ? 68.968 10.885 -27.235 1.00 10.25 163 PHE G O 1
ATOM 12965 N N . ALA G 1 167 ? 69.927 8.911 -26.678 1.00 10.16 164 ALA G N 1
ATOM 12966 C CA . ALA G 1 167 ? 71.336 9.340 -26.752 1.00 9.54 164 ALA G CA 1
ATOM 12967 C C . ALA G 1 167 ? 71.697 10.500 -25.809 1.00 9.98 164 ALA G C 1
ATOM 12968 O O . ALA G 1 167 ? 72.559 11.334 -26.130 1.00 9.78 164 ALA G O 1
ATOM 12970 N N . GLN G 1 168 ? 71.053 10.524 -24.635 1.00 8.70 165 GLN G N 1
ATOM 12971 C CA . GLN G 1 168 ? 71.165 11.629 -23.734 1.00 9.21 165 GLN G CA 1
ATOM 12972 C C . GLN G 1 168 ? 71.305 11.217 -22.282 1.00 9.02 165 GLN G C 1
ATOM 12973 O O . GLN G 1 168 ? 70.900 11.971 -21.379 1.00 8.90 165 GLN G O 1
ATOM 12979 N N . ALA G 1 169 ? 71.893 10.050 -22.030 1.00 7.72 166 ALA G N 1
ATOM 12980 C CA . ALA G 1 169 ? 71.967 9.566 -20.662 1.00 7.11 166 ALA G CA 1
ATOM 12981 C C . ALA G 1 169 ? 72.636 10.568 -19.750 1.00 5.84 166 ALA G C 1
ATOM 12982 O O . ALA G 1 169 ? 72.098 10.889 -18.698 1.00 5.14 166 ALA G O 1
ATOM 12984 N N . SER G 1 170 ? 73.815 11.062 -20.146 1.00 5.89 167 SER G N 1
ATOM 12985 C CA A SER G 1 170 ? 74.606 11.974 -19.309 0.60 5.23 167 SER G CA 1
ATOM 12986 C CA B SER G 1 170 ? 74.578 11.943 -19.269 0.40 5.76 167 SER G CA 1
ATOM 12987 C C . SER G 1 170 ? 73.842 13.251 -19.013 1.00 5.17 167 SER G C 1
ATOM 12988 O O . SER G 1 170 ? 73.694 13.637 -17.883 1.00 5.91 167 SER G O 1
ATOM 12993 N N . TYR G 1 171 ? 73.369 13.909 -20.067 1.00 6.19 168 TYR G N 1
ATOM 12994 C CA . TYR G 1 171 ? 72.684 15.191 -19.937 1.00 6.76 168 TYR G CA 1
ATOM 12995 C C . TYR G 1 171 ? 71.431 15.038 -19.113 1.00 6.73 168 TYR G C 1
ATOM 12996 O O . TYR G 1 171 ? 71.207 15.798 -18.171 1.00 6.92 168 TYR G O 1
ATOM 13005 N N . VAL G 1 172 ? 70.622 14.041 -19.454 1.00 6.07 169 VAL G N 1
ATOM 13006 C CA . VAL G 1 172 ? 69.340 13.906 -18.786 1.00 6.54 169 VAL G CA 1
ATOM 13007 C C . VAL G 1 172 ? 69.573 13.609 -17.313 1.00 5.91 169 VAL G C 1
ATOM 13008 O O . VAL G 1 172 ? 68.960 14.232 -16.470 1.00 4.23 169 VAL G O 1
ATOM 13012 N N . SER G 1 173 ? 70.505 12.705 -17.016 1.00 5.60 170 SER G N 1
ATOM 13013 C CA . SER G 1 173 ? 70.787 12.344 -15.597 1.00 6.03 170 SER G CA 1
ATOM 13014 C C . SER G 1 173 ? 71.136 13.563 -14.775 1.00 5.10 170 SER G C 1
ATOM 13015 O O . SER G 1 173 ? 70.696 13.701 -13.662 1.00 5.10 170 SER G O 1
ATOM 13018 N N . SER G 1 174 ? 71.950 14.444 -15.338 1.00 6.07 171 SER G N 1
ATOM 13019 C CA . SER G 1 174 ? 72.413 15.630 -14.610 1.00 5.40 171 SER G CA 1
ATOM 13020 C C . SER G 1 174 ? 71.289 16.615 -14.344 1.00 5.22 171 SER G C 1
ATOM 13021 O O . SER G 1 174 ? 71.289 17.325 -13.314 1.00 5.45 171 SER G O 1
ATOM 13024 N N . LYS G 1 175 ? 70.346 16.674 -15.284 1.00 4.41 172 LYS G N 1
ATOM 13025 C CA . LYS G 1 175 ? 69.286 17.679 -15.240 1.00 3.90 172 LYS G CA 1
ATOM 13026 C C . LYS G 1 175 ? 68.176 17.263 -14.282 1.00 3.96 172 LYS G C 1
ATOM 13027 O O . LYS G 1 175 ? 67.587 18.109 -13.600 1.00 3.80 172 LYS G O 1
ATOM 13033 N N . TRP G 1 176 ? 67.924 15.952 -14.207 1.00 4.19 173 TRP G N 1
ATOM 13034 C CA . TRP G 1 176 ? 67.081 15.390 -13.147 1.00 4.72 173 TRP G CA 1
ATOM 13035 C C . TRP G 1 176 ? 67.735 15.575 -11.777 1.00 3.98 173 TRP G C 1
ATOM 13036 O O . TRP G 1 176 ? 67.069 15.905 -10.826 1.00 3.29 173 TRP G O 1
ATOM 13047 N N . GLY G 1 177 ? 69.048 15.377 -11.702 1.00 3.88 174 GLY G N 1
ATOM 13048 C CA . GLY G 1 177 ? 69.750 15.507 -10.431 1.00 4.00 174 GLY G CA 1
ATOM 13049 C C . GLY G 1 177 ? 69.629 16.947 -9.969 1.00 3.55 174 GLY G C 1
ATOM 13050 O O . GLY G 1 177 ? 69.559 17.186 -8.795 1.00 3.26 174 GLY G O 1
ATOM 13051 N N . VAL G 1 178 ? 69.586 17.894 -10.922 1.00 3.86 175 VAL G N 1
ATOM 13052 C CA . VAL G 1 178 ? 69.508 19.334 -10.586 1.00 3.27 175 VAL G CA 1
ATOM 13053 C C . VAL G 1 178 ? 68.193 19.687 -9.870 1.00 3.65 175 VAL G C 1
ATOM 13054 O O . VAL G 1 178 ? 68.194 20.450 -8.878 1.00 4.16 175 VAL G O 1
ATOM 13058 N N . ILE G 1 179 ? 67.077 19.156 -10.379 1.00 3.04 176 ILE G N 1
ATOM 13059 C CA . ILE G 1 179 ? 65.769 19.331 -9.732 1.00 3.07 176 ILE G CA 1
ATOM 13060 C C . ILE G 1 179 ? 65.750 18.735 -8.328 1.00 3.48 176 ILE G C 1
ATOM 13061 O O . ILE G 1 179 ? 65.306 19.405 -7.375 1.00 4.15 176 ILE G O 1
ATOM 13066 N N . GLY G 1 180 ? 66.232 17.488 -8.172 1.00 3.46 177 GLY G N 1
ATOM 13067 C CA . GLY G 1 180 ? 66.427 16.933 -6.802 1.00 3.45 177 GLY G CA 1
ATOM 13068 C C . GLY G 1 180 ? 67.245 17.867 -5.901 1.00 3.96 177 GLY G C 1
ATOM 13069 O O . GLY G 1 180 ? 66.862 18.171 -4.756 1.00 3.37 177 GLY G O 1
ATOM 13070 N N . LEU G 1 181 ? 68.392 18.325 -6.413 1.00 3.57 178 LEU G N 1
ATOM 13071 C CA . LEU G 1 181 ? 69.263 19.196 -5.624 1.00 3.52 178 LEU G CA 1
ATOM 13072 C C . LEU G 1 181 ? 68.575 20.498 -5.262 1.00 3.40 178 LEU G C 1
ATOM 13073 O O . LEU G 1 181 ? 68.764 21.035 -4.173 1.00 3.65 178 LEU G O 1
ATOM 13078 N N . THR G 1 182 ? 67.827 21.048 -6.216 1.00 3.69 179 THR G N 1
ATOM 13079 C CA . THR G 1 182 ? 67.124 22.313 -6.024 1.00 4.33 179 THR G CA 1
ATOM 13080 C C . THR G 1 182 ? 66.173 22.225 -4.796 1.00 5.00 179 THR G C 1
ATOM 13081 O O . THR G 1 182 ? 66.126 23.126 -3.956 1.00 3.82 179 THR G O 1
ATOM 13085 N N . LYS G 1 183 ? 65.451 21.109 -4.721 1.00 4.63 180 LYS G N 1
ATOM 13086 C CA . LYS G 1 183 ? 64.461 20.874 -3.694 1.00 5.95 180 LYS G CA 1
ATOM 13087 C C . LYS G 1 183 ? 65.119 20.513 -2.355 1.00 7.41 180 LYS G C 1
ATOM 13088 O O . LYS G 1 183 ? 64.558 20.805 -1.274 1.00 7.71 180 LYS G O 1
ATOM 13094 N N . CYS G 1 184 ? 66.298 19.891 -2.424 1.00 6.44 181 CYS G N 1
ATOM 13095 C CA . CYS G 1 184 ? 67.132 19.766 -1.228 1.00 7.59 181 CYS G CA 1
ATOM 13096 C C . CYS G 1 184 ? 67.664 21.106 -0.693 1.00 6.91 181 CYS G C 1
ATOM 13097 O O . CYS G 1 184 ? 67.615 21.345 0.503 1.00 6.78 181 CYS G O 1
ATOM 13100 N N . ALA G 1 185 ? 68.190 21.947 -1.582 1.00 6.36 182 ALA G N 1
ATOM 13101 C CA . ALA G 1 185 ? 68.695 23.236 -1.191 1.00 6.27 182 ALA G CA 1
ATOM 13102 C C . ALA G 1 185 ? 67.593 24.161 -0.650 1.00 5.93 182 ALA G C 1
ATOM 13103 O O . ALA G 1 185 ? 67.822 24.905 0.311 1.00 5.09 182 ALA G O 1
ATOM 13105 N N . ALA G 1 186 ? 66.404 24.091 -1.250 1.00 5.65 183 ALA G N 1
ATOM 13106 C CA . ALA G 1 186 ? 65.189 24.712 -0.694 1.00 5.40 183 ALA G CA 1
ATOM 13107 C C . ALA G 1 186 ? 64.931 24.333 0.775 1.00 6.45 183 ALA G C 1
ATOM 13108 O O . ALA G 1 186 ? 64.571 25.223 1.581 1.00 6.35 183 ALA G O 1
ATOM 13110 N N . HIS G 1 187 ? 65.110 23.040 1.129 1.00 6.22 184 HIS G N 1
ATOM 13111 C CA . HIS G 1 187 ? 64.926 22.564 2.525 1.00 7.00 184 HIS G CA 1
ATOM 13112 C C . HIS G 1 187 ? 66.007 23.114 3.452 1.00 7.32 184 HIS G C 1
ATOM 13113 O O . HIS G 1 187 ? 65.706 23.700 4.499 1.00 7.84 184 HIS G O 1
ATOM 13120 N N . ASP G 1 188 ? 67.267 22.894 3.072 1.00 6.85 185 ASP G N 1
ATOM 13121 C CA . ASP G 1 188 ? 68.397 23.143 3.984 1.00 8.23 185 ASP G CA 1
ATOM 13122 C C . ASP G 1 188 ? 68.513 24.635 4.315 1.00 7.73 185 ASP G C 1
ATOM 13123 O O . ASP G 1 188 ? 68.975 25.016 5.394 1.00 8.71 185 ASP G O 1
ATOM 13128 N N . LEU G 1 189 ? 68.047 25.465 3.385 1.00 7.40 186 LEU G N 1
ATOM 13129 C CA . LEU G 1 189 ? 68.235 26.916 3.458 1.00 7.95 186 LEU G CA 1
ATOM 13130 C C . LEU G 1 189 ? 66.970 27.651 3.844 1.00 8.39 186 LEU G C 1
ATOM 13131 O O . LEU G 1 189 ? 66.989 28.884 3.938 1.00 8.21 186 LEU G O 1
ATOM 13136 N N . VAL G 1 190 ? 65.891 26.895 4.091 1.00 8.93 187 VAL G N 1
ATOM 13137 C CA . VAL G 1 190 ? 64.542 27.447 4.235 1.00 9.77 187 VAL G CA 1
ATOM 13138 C C . VAL G 1 190 ? 64.408 28.506 5.353 1.00 11.00 187 VAL G C 1
ATOM 13139 O O . VAL G 1 190 ? 63.773 29.548 5.152 1.00 11.92 187 VAL G O 1
ATOM 13143 N N . GLY G 1 191 ? 65.030 28.248 6.500 1.00 11.61 188 GLY G N 1
ATOM 13144 C CA . GLY G 1 191 ? 64.908 29.130 7.669 1.00 12.97 188 GLY G CA 1
ATOM 13145 C C . GLY G 1 191 ? 65.761 30.387 7.641 1.00 12.76 188 GLY G C 1
ATOM 13146 O O . GLY G 1 191 ? 65.789 31.128 8.619 1.00 14.30 188 GLY G O 1
ATOM 13147 N N . TYR G 1 192 ? 66.452 30.635 6.529 1.00 12.07 189 TYR G N 1
ATOM 13148 C CA . TYR G 1 192 ? 67.351 31.772 6.433 1.00 11.51 189 TYR G CA 1
ATOM 13149 C C . TYR G 1 192 ? 66.969 32.784 5.365 1.00 10.83 189 TYR G C 1
ATOM 13150 O O . TYR G 1 192 ? 67.827 33.533 4.915 1.00 10.87 189 TYR G O 1
ATOM 13159 N N . GLY G 1 193 ? 65.700 32.819 4.968 1.00 10.44 190 GLY G N 1
ATOM 13160 C CA . GLY G 1 193 ? 65.209 33.839 4.015 1.00 9.32 190 GLY G CA 1
ATOM 13161 C C . GLY G 1 193 ? 65.676 33.611 2.590 1.00 7.87 190 GLY G C 1
ATOM 13162 O O . GLY G 1 193 ? 65.763 34.558 1.783 1.00 7.48 190 GLY G O 1
ATOM 13163 N N . ILE G 1 194 ? 65.937 32.346 2.270 1.00 6.89 191 ILE G N 1
ATOM 13164 C CA . ILE G 1 194 ? 66.526 31.975 0.985 1.00 5.68 191 ILE G CA 1
ATOM 13165 C C . ILE G 1 194 ? 65.554 31.029 0.285 1.00 5.94 191 ILE G C 1
ATOM 13166 O O . ILE G 1 194 ? 64.998 30.122 0.927 1.00 6.33 191 ILE G O 1
ATOM 13171 N N . THR G 1 195 ? 65.349 31.266 -1.015 1.00 4.67 192 THR G N 1
ATOM 13172 C CA . THR G 1 195 ? 64.574 30.384 -1.862 1.00 4.30 192 THR G CA 1
ATOM 13173 C C . THR G 1 195 ? 65.475 29.809 -2.952 1.00 3.95 192 THR G C 1
ATOM 13174 O O . THR G 1 195 ? 66.504 30.406 -3.343 1.00 3.58 192 THR G O 1
ATOM 13178 N N . VAL G 1 196 ? 65.083 28.635 -3.429 1.00 4.39 193 VAL G N 1
ATOM 13179 C CA . VAL G 1 196 ? 65.800 27.942 -4.466 1.00 3.60 193 VAL G CA 1
ATOM 13180 C C . VAL G 1 196 ? 64.771 27.312 -5.400 1.00 3.52 193 VAL G C 1
ATOM 13181 O O . VAL G 1 196 ? 63.983 26.479 -4.961 1.00 3.41 193 VAL G O 1
ATOM 13185 N N . ASN G 1 197 ? 64.805 27.701 -6.676 1.00 3.10 194 ASN G N 1
ATOM 13186 C CA . ASN G 1 197 ? 63.860 27.218 -7.669 1.00 3.74 194 ASN G CA 1
ATOM 13187 C C . ASN G 1 197 ? 64.629 26.931 -8.958 1.00 3.68 194 ASN G C 1
ATOM 13188 O O . ASN G 1 197 ? 65.734 27.435 -9.126 1.00 5.21 194 ASN G O 1
ATOM 13193 N N . ALA G 1 198 ? 64.046 26.152 -9.868 1.00 3.33 195 ALA G N 1
ATOM 13194 C CA . ALA G 1 198 ? 64.686 25.857 -11.151 1.00 3.06 195 ALA G CA 1
ATOM 13195 C C . ALA G 1 198 ? 63.928 26.490 -12.305 1.00 4.06 195 ALA G C 1
ATOM 13196 O O . ALA G 1 198 ? 62.698 26.623 -12.239 1.00 4.28 195 ALA G O 1
ATOM 13198 N N . VAL G 1 199 ? 64.639 26.877 -13.365 1.00 3.41 196 VAL G N 1
ATOM 13199 C CA . VAL G 1 199 ? 63.952 27.073 -14.640 1.00 4.05 196 VAL G CA 1
ATOM 13200 C C . VAL G 1 199 ? 64.239 25.841 -15.489 1.00 4.88 196 VAL G C 1
ATOM 13201 O O . VAL G 1 199 ? 65.299 25.226 -15.366 1.00 5.17 196 VAL G O 1
ATOM 13205 N N . ALA G 1 200 ? 63.290 25.461 -16.333 1.00 4.93 197 ALA G N 1
ATOM 13206 C CA . ALA G 1 200 ? 63.484 24.298 -17.171 1.00 4.95 197 ALA G CA 1
ATOM 13207 C C . ALA G 1 200 ? 63.209 24.685 -18.623 1.00 5.18 197 ALA G C 1
ATOM 13208 O O . ALA G 1 200 ? 62.086 24.510 -19.116 1.00 5.58 197 ALA G O 1
ATOM 13210 N N . PRO G 1 201 ? 64.233 25.210 -19.318 1.00 4.82 198 PRO G N 1
ATOM 13211 C CA . PRO G 1 201 ? 63.965 25.747 -20.655 1.00 5.01 198 PRO G CA 1
ATOM 13212 C C . PRO G 1 201 ? 63.702 24.647 -21.671 1.00 5.44 198 PRO G C 1
ATOM 13213 O O . PRO G 1 201 ? 64.077 23.506 -21.441 1.00 4.81 198 PRO G O 1
ATOM 13217 N N . GLY G 1 202 ? 63.064 25.011 -22.779 1.00 6.83 199 GLY G N 1
ATOM 13218 C CA . GLY G 1 202 ? 62.940 24.143 -23.955 1.00 8.27 199 GLY G CA 1
ATOM 13219 C C . GLY G 1 202 ? 64.146 24.399 -24.832 1.00 9.59 199 GLY G C 1
ATOM 13220 O O . GLY G 1 202 ? 65.226 24.677 -24.306 1.00 10.75 199 GLY G O 1
ATOM 13221 N N . ASN G 1 203 ? 63.971 24.306 -26.153 1.00 9.78 200 ASN G N 1
ATOM 13222 C CA . ASN G 1 203 ? 65.017 24.620 -27.122 1.00 9.98 200 ASN G CA 1
ATOM 13223 C C . ASN G 1 203 ? 65.221 26.122 -27.171 1.00 9.68 200 ASN G C 1
ATOM 13224 O O . ASN G 1 203 ? 64.316 26.846 -27.567 1.00 10.68 200 ASN G O 1
ATOM 13229 N N . ILE G 1 204 ? 66.409 26.582 -26.797 1.00 8.57 201 ILE G N 1
ATOM 13230 C CA . ILE G 1 204 ? 66.703 27.995 -26.715 1.00 8.38 201 ILE G CA 1
ATOM 13231 C C . ILE G 1 204 ? 67.781 28.348 -27.718 1.00 8.92 201 ILE G C 1
ATOM 13232 O O . ILE G 1 204 ? 68.771 27.616 -27.864 1.00 9.90 201 ILE G O 1
ATOM 13237 N N . GLU G 1 205 ? 67.607 29.470 -28.408 1.00 8.58 202 GLU G N 1
ATOM 13238 C CA . GLU G 1 205 ? 68.583 29.879 -29.406 1.00 9.36 202 GLU G CA 1
ATOM 13239 C C . GLU G 1 205 ? 69.802 30.482 -28.674 1.00 8.05 202 GLU G C 1
ATOM 13240 O O . GLU G 1 205 ? 69.753 31.622 -28.213 1.00 6.69 202 GLU G O 1
ATOM 13246 N N . THR G 1 206 ? 70.853 29.665 -28.540 1.00 7.91 203 THR G N 1
ATOM 13247 C CA . THR G 1 206 ? 72.165 30.047 -27.968 1.00 8.09 203 THR G CA 1
ATOM 13248 C C . THR G 1 206 ? 73.256 29.276 -28.710 1.00 8.34 203 THR G C 1
ATOM 13249 O O . THR G 1 206 ? 72.949 28.343 -29.447 1.00 8.41 203 THR G O 1
ATOM 13253 N N . PRO G 1 207 ? 74.544 29.623 -28.493 1.00 9.02 204 PRO G N 1
ATOM 13254 C CA . PRO G 1 207 ? 75.568 28.771 -29.115 1.00 9.56 204 PRO G CA 1
ATOM 13255 C C . PRO G 1 207 ? 75.621 27.293 -28.627 1.00 10.31 204 PRO G C 1
ATOM 13256 O O . PRO G 1 207 ? 76.451 26.547 -29.130 1.00 10.51 204 PRO G O 1
ATOM 13260 N N . MET G 1 208 ? 74.753 26.871 -27.687 1.00 10.31 205 MET G N 1
ATOM 13261 C CA . MET G 1 208 ? 74.653 25.444 -27.333 1.00 11.25 205 MET G CA 1
ATOM 13262 C C . MET G 1 208 ? 73.926 24.651 -28.424 1.00 11.94 205 MET G C 1
ATOM 13263 O O . MET G 1 208 ? 74.261 23.503 -28.709 1.00 11.04 205 MET G O 1
ATOM 13268 N N . THR G 1 209 ? 72.925 25.286 -29.027 1.00 12.93 206 THR G N 1
ATOM 13269 C CA . THR G 1 209 ? 72.103 24.622 -30.043 1.00 13.44 206 THR G CA 1
ATOM 13270 C C . THR G 1 209 ? 72.415 25.105 -31.459 1.00 14.90 206 THR G C 1
ATOM 13271 O O . THR G 1 209 ? 72.274 24.327 -32.415 1.00 14.91 206 THR G O 1
ATOM 13275 N N . HIS G 1 210 ? 72.847 26.368 -31.586 1.00 15.04 207 HIS G N 1
ATOM 13276 C CA . HIS G 1 210 ? 73.134 26.959 -32.904 1.00 15.79 207 HIS G CA 1
ATOM 13277 C C . HIS G 1 210 ? 74.619 26.857 -33.271 1.00 17.15 207 HIS G C 1
ATOM 13278 O O . HIS G 1 210 ? 75.376 27.795 -33.061 1.00 16.34 207 HIS G O 1
ATOM 13285 N N . ASN G 1 211 ? 75.006 25.697 -33.809 1.00 18.92 208 ASN G N 1
ATOM 13286 C CA . ASN G 1 211 ? 76.392 25.432 -34.246 1.00 20.52 208 ASN G CA 1
ATOM 13287 C C . ASN G 1 211 ? 76.457 24.281 -35.275 1.00 21.21 208 ASN G C 1
ATOM 13288 O O . ASN G 1 211 ? 75.468 23.598 -35.492 1.00 21.09 208 ASN G O 1
ATOM 13293 N N . ASP G 1 212 ? 77.619 24.086 -35.891 1.00 22.45 209 ASP G N 1
ATOM 13294 C CA . ASP G 1 212 ? 77.807 23.040 -36.903 1.00 24.51 209 ASP G CA 1
ATOM 13295 C C . ASP G 1 212 ? 77.624 21.624 -36.327 1.00 25.28 209 ASP G C 1
ATOM 13296 O O . ASP G 1 212 ? 76.940 20.770 -36.918 1.00 25.75 209 ASP G O 1
ATOM 13298 N N . PHE G 1 213 ? 78.200 21.389 -35.154 1.00 26.26 210 PHE G N 1
ATOM 13299 C CA . PHE G 1 213 ? 78.171 20.061 -34.563 1.00 27.55 210 PHE G CA 1
ATOM 13300 C C . PHE G 1 213 ? 76.750 19.549 -34.301 1.00 28.50 210 PHE G C 1
ATOM 13301 O O . PHE G 1 213 ? 76.429 18.378 -34.594 1.00 28.48 210 PHE G O 1
ATOM 13309 N N . VAL G 1 214 ? 75.918 20.413 -33.718 1.00 29.26 211 VAL G N 1
ATOM 1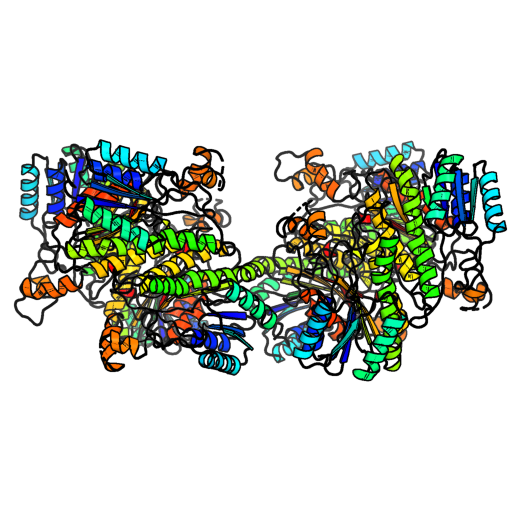3310 C CA . VAL G 1 214 ? 74.559 20.018 -33.301 1.00 30.33 211 VAL G CA 1
ATOM 13311 C C . VAL G 1 214 ? 73.639 19.925 -34.521 1.00 31.69 211 VAL G C 1
ATOM 13312 O O . VAL G 1 214 ? 72.814 19.016 -34.598 1.00 32.00 211 VAL G O 1
ATOM 13316 N N . PHE G 1 215 ? 73.800 20.870 -35.453 1.00 33.07 212 PHE G N 1
ATOM 13317 C CA . PHE G 1 215 ? 73.050 20.925 -36.716 1.00 34.66 212 PHE G CA 1
ATOM 13318 C C . PHE G 1 215 ? 73.320 19.681 -37.561 1.00 36.19 212 PHE G C 1
ATOM 13319 O O . PHE G 1 215 ? 72.383 19.083 -38.114 1.00 36.88 212 PHE G O 1
ATOM 13327 N N . GLY G 1 216 ? 74.597 19.301 -37.663 1.00 37.43 213 GLY G N 1
ATOM 13328 C CA . GLY G 1 216 ? 75.002 18.046 -38.314 1.00 39.00 213 GLY G CA 1
ATOM 13329 C C . GLY G 1 216 ? 74.302 16.855 -37.683 1.00 39.95 213 GLY G C 1
ATOM 13330 O O . GLY G 1 216 ? 73.464 16.205 -38.315 1.00 40.18 213 GLY G O 1
ATOM 13331 N N . THR G 1 217 ? 74.624 16.593 -36.417 1.00 40.39 214 THR G N 1
ATOM 13332 C CA . THR G 1 217 ? 74.014 15.497 -35.658 1.00 40.76 214 THR G CA 1
ATOM 13333 C C . THR G 1 217 ? 72.567 15.806 -35.241 1.00 40.72 214 THR G C 1
ATOM 13334 O O . THR G 1 217 ? 71.651 15.883 -36.058 1.00 40.87 214 THR G O 1
ATOM 13338 N N . PRO G 1 225 ? 73.994 21.106 -43.647 1.00 40.02 222 PRO G N 1
ATOM 13339 C CA . PRO G 1 225 ? 72.810 21.298 -42.805 1.00 39.63 222 PRO G CA 1
ATOM 13340 C C . PRO G 1 225 ? 72.730 22.715 -42.219 1.00 39.11 222 PRO G C 1
ATOM 13341 O O . PRO G 1 225 ? 73.541 23.079 -41.358 1.00 38.67 222 PRO G O 1
ATOM 13345 N N . THR G 1 226 ? 71.768 23.505 -42.696 1.00 39.24 223 THR G N 1
ATOM 13346 C CA . THR G 1 226 ? 71.556 24.868 -42.181 1.00 39.17 223 THR G CA 1
ATOM 13347 C C . THR G 1 226 ? 70.398 24.876 -41.173 1.00 39.13 223 THR G C 1
ATOM 13348 O O . THR G 1 226 ? 69.818 23.821 -40.873 1.00 39.29 223 THR G O 1
ATOM 13352 N N . LEU G 1 227 ? 70.053 26.062 -40.670 1.00 38.87 224 LEU G N 1
ATOM 13353 C CA . LEU G 1 227 ? 68.977 26.193 -39.683 1.00 38.69 224 LEU G CA 1
ATOM 13354 C C . LEU G 1 227 ? 67.642 25.648 -40.212 1.00 38.80 224 LEU G C 1
ATOM 13355 O O . LEU G 1 227 ? 67.058 24.751 -39.592 1.00 38.63 224 LEU G O 1
ATOM 13360 N N . LYS G 1 228 ? 67.188 26.165 -41.363 1.00 38.84 225 LYS G N 1
ATOM 13361 C CA . LYS G 1 228 ? 65.906 25.752 -41.971 1.00 38.55 225 LYS G CA 1
ATOM 13362 C C . LYS G 1 228 ? 65.821 24.238 -42.182 1.00 38.23 225 LYS G C 1
ATOM 13363 O O . LYS G 1 228 ? 64.716 23.682 -42.207 1.00 38.61 225 LYS G O 1
ATOM 13365 N N . ASP G 1 229 ? 66.982 23.589 -42.330 1.00 37.24 226 ASP G N 1
ATOM 13366 C CA . ASP G 1 229 ? 67.067 22.129 -42.472 1.00 36.75 226 ASP G CA 1
ATOM 13367 C C . ASP G 1 229 ? 66.994 21.342 -41.136 1.00 35.71 226 ASP G C 1
ATOM 13368 O O . ASP G 1 229 ? 66.895 20.107 -41.149 1.00 36.09 226 ASP G O 1
ATOM 13370 N N . VAL G 1 230 ? 67.041 22.048 -40.000 1.00 34.17 227 VAL G N 1
ATOM 13371 C CA . VAL G 1 230 ? 66.944 21.422 -38.666 1.00 32.73 227 VAL G CA 1
ATOM 13372 C C . VAL G 1 230 ? 65.684 21.855 -37.905 1.00 32.00 227 VAL G C 1
ATOM 13373 O O . VAL G 1 230 ? 65.305 21.236 -36.920 1.00 30.96 227 VAL G O 1
ATOM 13377 N N . GLU G 1 231 ? 65.055 22.926 -38.381 1.00 31.92 228 GLU G N 1
ATOM 13378 C CA . GLU G 1 231 ? 63.980 23.591 -37.662 1.00 31.14 228 GLU G CA 1
ATOM 13379 C C . GLU G 1 231 ? 62.827 22.662 -37.294 1.00 30.68 228 GLU G C 1
ATOM 13380 O O . GLU G 1 231 ? 62.467 22.573 -36.118 1.00 30.00 228 GLU G O 1
ATOM 13386 N N . SER G 1 232 ? 62.272 21.957 -38.284 1.00 30.33 229 SER G N 1
ATOM 13387 C CA . SER G 1 232 ? 61.154 21.043 -38.033 1.00 29.61 229 SER G CA 1
ATOM 13388 C C . SER G 1 232 ? 61.485 19.972 -36.978 1.00 28.53 229 SER G C 1
ATOM 13389 O O . SER G 1 232 ? 60.613 19.588 -36.200 1.00 27.77 229 SER G O 1
ATOM 13392 N N . VAL G 1 233 ? 62.744 19.524 -36.938 1.00 27.93 230 VAL G N 1
ATOM 13393 C CA . VAL G 1 233 ? 63.198 18.519 -35.961 1.00 26.85 230 VAL G CA 1
ATOM 13394 C C . VAL G 1 233 ? 63.210 19.094 -34.544 1.00 26.17 230 VAL G C 1
ATOM 13395 O O . VAL G 1 233 ? 62.741 18.456 -33.598 1.00 25.98 230 VAL G O 1
ATOM 13397 N N . PHE G 1 234 ? 63.731 20.312 -34.410 1.00 24.80 231 PHE G N 1
ATOM 13398 C CA . PHE G 1 234 ? 63.695 21.031 -33.137 1.00 23.41 231 PHE G CA 1
ATOM 13399 C C . PHE G 1 234 ? 62.248 21.354 -32.724 1.00 22.70 231 PHE G C 1
ATOM 13400 O O . PHE G 1 234 ? 61.881 21.126 -31.583 1.00 21.97 231 PHE G O 1
ATOM 13408 N N . ALA G 1 235 ? 61.440 21.853 -33.669 1.00 22.32 232 ALA G N 1
ATOM 13409 C CA . ALA G 1 235 ? 60.013 22.176 -33.452 1.00 22.37 232 ALA G CA 1
ATOM 13410 C C . ALA G 1 235 ? 59.174 21.004 -32.934 1.00 22.18 232 ALA G C 1
ATOM 13411 O O . ALA G 1 235 ? 58.160 21.213 -32.255 1.00 22.62 232 ALA G O 1
ATOM 13413 N N . SER G 1 236 ? 59.602 19.785 -33.269 1.00 21.61 233 SER G N 1
ATOM 13414 C CA A SER G 1 236 ? 58.917 18.549 -32.875 0.70 21.19 233 SER G CA 1
ATOM 13415 C CA B SER G 1 236 ? 58.870 18.589 -32.873 0.30 21.09 233 SER G CA 1
ATOM 13416 C C . SER G 1 236 ? 58.985 18.304 -31.373 1.00 20.45 233 SER G C 1
ATOM 13417 O O . SER G 1 236 ? 58.113 17.664 -30.799 1.00 20.94 233 SER G O 1
ATOM 13422 N N . LEU G 1 237 ? 60.037 18.813 -30.736 1.00 19.12 234 LEU G N 1
ATOM 13423 C CA . LEU G 1 237 ? 60.173 18.674 -29.282 1.00 18.18 234 LEU G CA 1
ATOM 13424 C C . LEU G 1 237 ? 59.291 19.676 -28.519 1.00 17.04 234 LEU G C 1
ATOM 13425 O O . LEU G 1 237 ? 59.002 19.493 -27.340 1.00 16.36 234 LEU G O 1
ATOM 13430 N N . HIS G 1 238 ? 58.845 20.719 -29.212 1.00 16.00 235 HIS G N 1
ATOM 13431 C CA . HIS G 1 238 ? 57.923 21.694 -28.634 1.00 15.28 235 HIS G CA 1
ATOM 13432 C C . HIS G 1 238 ? 56.487 21.357 -29.054 1.00 15.63 235 HIS G C 1
ATOM 13433 O O . HIS G 1 238 ? 56.274 20.548 -29.959 1.00 14.44 235 HIS G O 1
ATOM 13440 N N . LEU G 1 239 ? 55.505 21.965 -28.393 1.00 15.63 236 LEU G N 1
ATOM 13441 C CA . LEU G 1 239 ? 54.124 21.787 -28.837 1.00 16.02 236 LEU G CA 1
ATOM 13442 C C . LEU G 1 239 ? 53.737 22.880 -29.826 1.00 16.02 236 LEU G C 1
ATOM 13443 O O . LEU G 1 239 ? 53.172 22.583 -30.872 1.00 16.70 236 LEU G O 1
ATOM 13448 N N . GLN G 1 240 ? 54.038 24.130 -29.465 1.00 15.04 237 GLN G N 1
ATOM 13449 C CA . GLN G 1 240 ? 53.918 25.289 -30.350 1.00 15.57 237 GLN G CA 1
ATOM 13450 C C . GLN G 1 240 ? 54.916 25.100 -31.487 1.00 15.92 237 GLN G C 1
ATOM 13451 O O . GLN G 1 240 ? 55.962 24.508 -31.276 1.00 15.86 237 GLN G O 1
ATOM 13457 N N . TYR G 1 241 ? 54.622 25.604 -32.679 1.00 17.40 238 TYR G N 1
ATOM 13458 C CA . TYR G 1 241 ? 55.485 25.310 -33.853 1.00 18.55 238 TYR G CA 1
ATOM 13459 C C . TYR G 1 241 ? 56.799 26.115 -33.912 1.00 18.99 238 TYR G C 1
ATOM 13460 O O . TYR G 1 241 ? 57.480 26.101 -34.947 1.00 20.16 238 TYR G O 1
ATOM 13462 N N . ALA G 1 242 ? 57.149 26.795 -32.817 1.00 18.48 239 ALA G N 1
ATOM 13463 C CA . ALA G 1 242 ? 58.379 27.599 -32.721 1.00 18.24 239 ALA G CA 1
ATOM 13464 C C . ALA G 1 242 ? 59.605 26.745 -32.397 1.00 18.01 239 ALA G C 1
ATOM 13465 O O . ALA G 1 242 ? 59.718 26.242 -31.260 1.00 17.92 239 ALA G O 1
ATOM 13467 N N . PRO G 1 243 ? 60.528 26.576 -33.387 1.00 17.71 240 PRO G N 1
ATOM 13468 C CA . PRO G 1 243 ? 61.757 25.798 -33.173 1.00 17.04 240 PRO G CA 1
ATOM 13469 C C . PRO G 1 243 ? 62.574 26.241 -31.946 1.00 15.83 240 PRO G C 1
ATOM 13470 O O . PRO G 1 243 ? 62.968 25.403 -31.137 1.00 16.29 240 PRO G O 1
ATOM 13474 N N . PHE G 1 244 ? 62.799 27.538 -31.792 1.00 14.56 241 PHE G N 1
ATOM 13475 C CA . PHE G 1 244 ? 63.624 28.044 -30.682 1.00 13.66 241 PHE G CA 1
ATOM 13476 C C . PHE G 1 244 ? 62.987 29.263 -30.021 1.00 12.26 241 PHE G C 1
ATOM 13477 O O . PHE G 1 244 ? 62.375 30.074 -30.709 1.00 11.82 241 PHE G O 1
ATOM 13485 N N . LEU G 1 245 ? 63.156 29.373 -28.707 1.00 10.14 242 LEU G N 1
ATOM 13486 C CA . LEU G 1 245 ? 62.784 30.554 -27.968 1.00 9.87 242 LEU G CA 1
ATOM 13487 C C . LEU G 1 245 ? 64.005 31.457 -27.774 1.00 9.77 242 LEU G C 1
ATOM 13488 O O . LEU G 1 245 ? 65.151 30.984 -27.826 1.00 9.32 242 LEU G O 1
ATOM 13493 N N . LYS G 1 246 ? 63.779 32.750 -27.528 1.00 9.33 243 LYS G N 1
ATOM 13494 C CA . LYS G 1 246 ? 64.887 33.656 -27.237 1.00 8.38 243 LYS G CA 1
ATOM 13495 C C . LYS G 1 246 ? 65.310 33.497 -25.775 1.00 7.70 243 LYS G C 1
ATOM 13496 O O . LYS G 1 246 ? 64.464 33.285 -24.922 1.00 7.60 243 LYS G O 1
ATOM 13502 N N . PRO G 1 247 ? 66.628 33.585 -25.476 1.00 6.98 244 PRO G N 1
ATOM 13503 C CA . PRO G 1 247 ? 67.124 33.535 -24.075 1.00 6.18 244 PRO G CA 1
ATOM 13504 C C . PRO G 1 247 ? 66.351 34.487 -23.142 1.00 5.86 244 PRO G C 1
ATOM 13505 O O . PRO G 1 247 ? 66.231 34.239 -21.962 1.00 4.62 244 PRO G O 1
ATOM 13509 N N . GLU G 1 248 ? 65.843 35.575 -23.693 1.00 6.44 245 GLU G N 1
ATOM 13510 C CA . GLU G 1 248 ? 65.100 36.560 -22.921 1.00 8.00 245 GLU G CA 1
ATOM 13511 C C . GLU G 1 248 ? 63.773 35.993 -22.374 1.00 7.59 245 GLU G C 1
ATOM 13512 O O . GLU G 1 248 ? 63.222 36.491 -21.397 1.00 7.27 245 GLU G O 1
ATOM 13518 N N . GLU G 1 249 ? 63.249 34.957 -23.010 1.00 7.18 246 GLU G N 1
ATOM 13519 C CA . GLU G 1 249 ? 62.014 34.355 -22.492 1.00 7.75 246 GLU G CA 1
ATOM 13520 C C . GLU G 1 249 ? 62.269 33.479 -21.258 1.00 7.35 246 GLU G C 1
ATOM 13521 O O . GLU G 1 249 ? 61.353 33.213 -20.482 1.00 6.50 246 GLU G O 1
ATOM 13527 N N . VAL G 1 250 ? 63.520 33.028 -21.114 1.00 6.75 247 VAL G N 1
ATOM 13528 C CA . VAL G 1 250 ? 63.978 32.346 -19.909 1.00 6.05 247 VAL G CA 1
ATOM 13529 C C . VAL G 1 250 ? 64.332 33.369 -18.831 1.00 5.80 247 VAL G C 1
ATOM 13530 O O . VAL G 1 250 ? 63.942 33.220 -17.680 1.00 6.34 247 VAL G O 1
ATOM 13534 N N . THR G 1 251 ? 65.039 34.421 -19.226 1.00 5.91 248 THR G N 1
ATOM 13535 C CA . THR G 1 251 ? 65.450 35.477 -18.316 1.00 5.42 248 THR G CA 1
ATOM 13536 C C . THR G 1 251 ? 64.262 36.085 -17.552 1.00 5.55 248 THR G C 1
ATOM 13537 O O . THR G 1 251 ? 64.349 36.328 -16.357 1.00 4.61 248 THR G O 1
ATOM 13541 N N . ARG G 1 252 ? 63.141 36.312 -18.231 1.00 6.26 249 ARG G N 1
ATOM 13542 C CA . ARG G 1 252 ? 61.982 36.860 -17.517 1.00 6.74 249 ARG G CA 1
ATOM 13543 C C . ARG G 1 252 ? 61.405 35.930 -16.440 1.00 6.45 249 ARG G C 1
ATOM 13544 O O . ARG G 1 252 ? 60.980 36.429 -15.366 1.00 6.80 249 ARG G O 1
ATOM 13552 N N . ALA G 1 253 ? 61.433 34.611 -16.696 1.00 4.90 250 ALA G N 1
ATOM 13553 C CA . ALA G 1 253 ? 61.117 33.607 -15.661 1.00 4.58 250 ALA G CA 1
ATOM 13554 C C . ALA G 1 253 ? 62.093 33.702 -14.491 1.00 4.54 250 ALA G C 1
ATOM 13555 O O . ALA G 1 253 ? 61.676 33.679 -13.332 1.00 5.33 250 ALA G O 1
ATOM 13557 N N . VAL G 1 254 ? 63.392 33.789 -14.800 1.00 4.25 251 VAL G N 1
ATOM 13558 C CA . VAL G 1 254 ? 64.432 34.053 -13.775 1.00 5.07 251 VAL G CA 1
ATOM 13559 C C . VAL G 1 254 ? 64.174 35.326 -12.948 1.00 5.25 251 VAL G C 1
ATOM 13560 O O . VAL G 1 254 ? 64.281 35.290 -11.730 1.00 5.88 251 VAL G O 1
ATOM 13564 N N . LEU G 1 255 ? 63.860 36.447 -13.594 1.00 5.69 252 LEU G N 1
ATOM 13565 C CA . LEU G 1 255 ? 63.573 37.699 -12.847 1.00 6.82 252 LEU G CA 1
ATOM 13566 C C . LEU G 1 255 ? 62.341 37.627 -11.961 1.00 6.24 252 LEU G C 1
ATOM 13567 O O . LEU G 1 255 ? 62.303 38.203 -10.860 1.00 6.59 252 LEU G O 1
ATOM 13572 N N . PHE G 1 256 ? 61.328 36.939 -12.447 1.00 6.05 253 PHE G N 1
ATOM 13573 C CA . PHE G 1 256 ? 60.142 36.700 -11.665 1.00 6.14 253 PHE G CA 1
ATOM 13574 C C . PHE G 1 256 ? 60.514 35.904 -10.408 1.00 6.43 253 PHE G C 1
ATOM 13575 O O . PHE G 1 256 ? 60.054 36.221 -9.313 1.00 8.08 253 PHE G O 1
ATOM 13583 N N . LEU G 1 257 ? 61.387 34.912 -10.546 1.00 6.54 254 LEU G N 1
ATOM 13584 C CA . LEU G 1 257 ? 61.799 34.111 -9.392 1.00 5.94 254 LEU G CA 1
ATOM 13585 C C . LEU G 1 257 ? 62.722 34.801 -8.374 1.00 6.58 254 LEU G C 1
ATOM 13586 O O . LEU G 1 257 ? 62.550 34.614 -7.193 1.00 6.41 254 LEU G O 1
ATOM 13591 N N . VAL G 1 258 ? 63.687 35.596 -8.817 1.00 6.49 255 VAL G N 1
ATOM 13592 C CA . VAL G 1 258 ? 64.661 36.176 -7.879 1.00 6.16 255 VAL G CA 1
ATOM 13593 C C . VAL G 1 258 ? 64.177 37.488 -7.273 1.00 7.63 255 VAL G C 1
ATOM 13594 O O . VAL G 1 258 ? 64.860 38.094 -6.444 1.00 8.17 255 VAL G O 1
ATOM 13598 N N . ASP G 1 259 ? 63.006 37.937 -7.710 1.00 7.98 256 ASP G N 1
ATOM 13599 C CA . ASP G 1 259 ? 62.328 39.060 -7.095 1.00 9.81 256 ASP G CA 1
ATOM 13600 C C . ASP G 1 259 ? 62.157 38.917 -5.568 1.00 10.17 256 ASP G C 1
ATOM 13601 O O . ASP G 1 259 ? 61.893 37.837 -5.046 1.00 9.37 256 ASP G O 1
ATOM 13606 N N . GLU G 1 260 ? 62.297 40.039 -4.875 1.00 10.99 257 GLU G N 1
ATOM 13607 C CA . GLU G 1 260 ? 62.036 40.142 -3.440 1.00 12.21 257 GLU G CA 1
ATOM 13608 C C . GLU G 1 260 ? 60.674 39.539 -3.046 1.00 11.49 257 GLU G C 1
ATOM 13609 O O . GLU G 1 260 ? 60.566 38.803 -2.049 1.00 10.37 257 GLU G O 1
ATOM 13615 N N . ALA G 1 261 ? 59.648 39.848 -3.847 1.00 10.80 258 ALA G N 1
ATOM 13616 C CA . ALA G 1 261 ? 58.280 39.413 -3.583 1.00 9.92 258 ALA G CA 1
ATOM 13617 C C . ALA G 1 261 ? 58.054 37.894 -3.768 1.00 9.78 258 ALA G C 1
ATOM 13618 O O . ALA G 1 261 ? 56.984 37.380 -3.422 1.00 10.29 258 ALA G O 1
ATOM 13620 N N . SER G 1 262 ? 59.039 37.174 -4.302 1.00 7.94 259 SER G N 1
ATOM 13621 C CA . SER G 1 262 ? 58.905 35.719 -4.446 1.00 8.45 259 SER G CA 1
ATOM 13622 C C . SER G 1 262 ? 59.374 34.942 -3.213 1.00 8.02 259 SER G C 1
ATOM 13623 O O . SER G 1 262 ? 59.727 33.781 -3.327 1.00 8.06 259 SER G O 1
ATOM 13626 N N . SER G 1 263 ? 59.366 35.578 -2.041 1.00 8.73 260 SER G N 1
ATOM 13627 C CA . SER G 1 263 ? 59.805 34.949 -0.798 1.00 8.54 260 SER G CA 1
ATOM 13628 C C . SER G 1 263 ? 59.127 33.627 -0.483 1.00 8.66 260 SER G C 1
ATOM 13629 O O . SER G 1 263 ? 59.683 32.811 0.269 1.00 8.61 260 SER G O 1
ATOM 13632 N N . HIS G 1 264 ? 57.928 33.404 -1.025 1.00 8.59 261 HIS G N 1
ATOM 13633 C CA . HIS G 1 264 ? 57.196 32.160 -0.711 1.00 8.79 261 HIS G CA 1
ATOM 13634 C C . HIS G 1 264 ? 57.000 31.216 -1.892 1.00 8.53 261 HIS G C 1
ATOM 13635 O O . HIS G 1 264 ? 56.099 30.351 -1.898 1.00 9.19 261 HIS G O 1
ATOM 13642 N N . ILE G 1 265 ? 57.848 31.383 -2.885 1.00 7.30 262 ILE G N 1
ATOM 13643 C CA . ILE G 1 265 ? 57.972 30.392 -3.946 1.00 6.76 262 ILE G CA 1
ATOM 13644 C C . ILE G 1 265 ? 59.335 29.751 -3.746 1.00 6.46 262 ILE G C 1
ATOM 13645 O O . ILE G 1 265 ? 60.382 30.422 -3.887 1.00 6.09 262 ILE G O 1
ATOM 13650 N N . THR G 1 266 ? 59.338 28.461 -3.414 1.00 6.29 263 THR G N 1
ATOM 13651 C CA . THR G 1 266 ? 60.586 27.732 -3.256 1.00 6.51 263 THR G CA 1
ATOM 13652 C C . THR G 1 266 ? 60.416 26.237 -3.569 1.00 7.15 263 THR G C 1
ATOM 13653 O O . THR G 1 266 ? 59.368 25.655 -3.272 1.00 7.88 263 THR G O 1
ATOM 13657 N N . GLY G 1 267 ? 61.453 25.635 -4.161 1.00 6.36 264 GLY G N 1
ATOM 13658 C CA . GLY G 1 267 ? 61.427 24.233 -4.553 1.00 6.55 264 GLY G CA 1
ATOM 13659 C C . GLY G 1 267 ? 60.705 23.992 -5.868 1.00 7.36 264 GLY G C 1
ATOM 13660 O O . GLY G 1 267 ? 60.458 22.846 -6.237 1.00 8.27 264 GLY G O 1
ATOM 13661 N N . THR G 1 268 ? 60.367 25.057 -6.605 1.00 7.03 265 THR G N 1
ATOM 13662 C CA . THR G 1 268 ? 59.541 24.867 -7.802 1.00 6.35 265 THR G CA 1
ATOM 13663 C C . THR G 1 268 ? 60.402 24.751 -9.050 1.00 6.46 265 THR G C 1
ATOM 13664 O O . THR G 1 268 ? 61.600 25.133 -9.060 1.00 6.45 265 THR G O 1
ATOM 13668 N N . VAL G 1 269 ? 59.775 24.233 -10.103 1.00 6.39 266 VAL G N 1
ATOM 13669 C CA . VAL G 1 269 ? 60.378 24.127 -11.420 1.00 6.38 266 VAL G CA 1
ATOM 13670 C C . VAL G 1 269 ? 59.527 24.857 -12.458 1.00 6.43 266 VAL G C 1
ATOM 13671 O O . VAL G 1 269 ? 58.415 24.408 -12.781 1.00 6.60 266 VAL G O 1
ATOM 13675 N N . LEU G 1 270 ? 60.068 25.949 -13.006 1.00 5.61 267 LEU G N 1
ATOM 13676 C CA . LEU G 1 270 ? 59.349 26.773 -13.992 1.00 6.07 267 LEU G CA 1
ATOM 13677 C C . LEU G 1 270 ? 59.761 26.433 -15.430 1.00 6.02 267 LEU G C 1
ATOM 13678 O O . LEU G 1 270 ? 60.877 26.780 -15.840 1.00 5.79 267 LEU G O 1
ATOM 13683 N N . PRO G 1 271 ? 58.893 25.715 -16.181 1.00 5.89 268 PRO G N 1
ATOM 13684 C CA . PRO G 1 271 ? 59.167 25.403 -17.585 1.00 6.81 268 PRO G CA 1
ATOM 13685 C C . PRO G 1 271 ? 58.990 26.611 -18.502 1.00 7.19 268 PRO G C 1
ATOM 13686 O O . PRO G 1 271 ? 57.997 27.323 -18.385 1.00 7.73 268 PRO G O 1
ATOM 13690 N N . ILE G 1 272 ? 59.958 26.828 -19.402 1.00 7.54 269 ILE G N 1
ATOM 13691 C CA . ILE G 1 272 ? 59.811 27.753 -20.541 1.00 6.07 269 ILE G CA 1
ATOM 13692 C C . ILE G 1 272 ? 60.077 26.945 -21.767 1.00 5.89 269 ILE G C 1
ATOM 13693 O O . ILE G 1 272 ? 61.173 26.986 -22.351 1.00 5.38 269 ILE G O 1
ATOM 13698 N N . ASP G 1 273 ? 59.071 26.195 -22.195 1.00 6.86 270 ASP G N 1
ATOM 13699 C CA . ASP G 1 273 ? 59.344 25.151 -23.191 1.00 7.19 270 ASP G CA 1
ATOM 13700 C C . ASP G 1 273 ? 58.303 25.046 -24.316 1.00 7.48 270 ASP G C 1
ATOM 13701 O O . ASP G 1 273 ? 58.192 24.013 -24.965 1.00 7.47 270 ASP G O 1
ATOM 13706 N N . ALA G 1 274 ? 57.559 26.139 -24.559 1.00 7.89 271 ALA G N 1
ATOM 13707 C CA . ALA G 1 274 ? 56.682 26.240 -25.728 1.00 7.38 271 ALA G CA 1
ATOM 13708 C C . ALA G 1 274 ? 55.690 25.082 -25.792 1.00 6.81 271 ALA G C 1
ATOM 13709 O O . ALA G 1 274 ? 55.418 24.519 -26.859 1.00 6.16 271 ALA G O 1
ATOM 13711 N N . GLY G 1 275 ? 55.169 24.725 -24.617 1.00 6.94 272 GLY G N 1
ATOM 13712 C CA . GLY G 1 275 ? 54.114 23.707 -24.496 1.00 6.48 272 GLY G CA 1
ATOM 13713 C C . GLY G 1 275 ? 54.581 22.260 -24.369 1.00 7.07 272 GLY G C 1
ATOM 13714 O O . GLY G 1 275 ? 53.745 21.339 -24.292 1.00 6.45 272 GLY G O 1
ATOM 13715 N N . ALA G 1 276 ? 55.904 22.040 -24.371 1.00 7.07 273 ALA G N 1
ATOM 13716 C CA . ALA G 1 276 ? 56.434 20.677 -24.192 1.00 7.61 273 ALA G CA 1
ATOM 13717 C C . ALA G 1 276 ? 55.839 20.098 -22.916 1.00 7.27 273 ALA G C 1
ATOM 13718 O O . ALA G 1 276 ? 55.429 18.916 -22.890 1.00 7.88 273 ALA G O 1
ATOM 13720 N N . THR G 1 277 ? 55.766 20.942 -21.888 1.00 6.15 274 THR G N 1
ATOM 13721 C CA . THR G 1 277 ? 55.226 20.570 -20.588 1.00 6.35 274 THR G CA 1
ATOM 13722 C C . THR G 1 277 ? 53.715 20.247 -20.624 1.00 6.98 274 THR G C 1
ATOM 13723 O O . THR G 1 277 ? 53.248 19.498 -19.779 1.00 7.26 274 THR G O 1
ATOM 13727 N N . ALA G 1 278 ? 52.968 20.757 -21.612 1.00 7.44 275 ALA G N 1
ATOM 13728 C CA . ALA G 1 278 ? 51.547 20.324 -21.818 1.00 7.89 275 ALA G CA 1
ATOM 13729 C C . ALA G 1 278 ? 51.346 18.818 -22.039 1.00 7.97 275 ALA G C 1
ATOM 13730 O O . ALA G 1 278 ? 50.271 18.283 -21.788 1.00 7.40 275 ALA G O 1
ATOM 13732 N N . ARG G 1 279 ? 52.382 18.157 -22.538 1.00 8.77 276 ARG G N 1
ATOM 13733 C CA . ARG G 1 279 ? 52.339 16.733 -22.871 1.00 10.69 276 ARG G CA 1
ATOM 13734 C C . ARG G 1 279 ? 52.654 15.844 -21.639 1.00 11.15 276 ARG G C 1
ATOM 13735 O O . ARG G 1 279 ? 52.489 14.610 -21.687 1.00 11.47 276 ARG G O 1
ATOM 13743 N N . MET G 1 280 ? 53.133 16.464 -20.563 1.00 10.58 277 MET G N 1
ATOM 13744 C CA . MET G 1 280 ? 53.647 15.711 -19.416 1.00 11.48 277 MET G CA 1
ATOM 13745 C C . MET G 1 280 ? 53.561 16.520 -18.104 1.00 11.66 277 MET G C 1
ATOM 13746 O O . MET G 1 280 ? 53.010 17.625 -18.066 1.00 11.65 277 MET G O 1
ATOM 13751 N N . ILE G 1 281 ? 54.101 15.947 -17.034 1.00 11.40 278 ILE G N 1
ATOM 13752 C CA . ILE G 1 281 ? 54.243 16.634 -15.753 1.00 10.98 278 ILE G CA 1
ATOM 13753 C C . ILE G 1 281 ? 55.566 17.414 -15.737 1.00 11.29 278 ILE G C 1
ATOM 13754 O O . ILE G 1 281 ? 56.645 16.873 -16.071 1.00 10.13 278 ILE G O 1
ATOM 13760 N N . ASP H 1 7 ? 60.070 -20.227 -13.257 1.00 24.84 4 ASP H N 1
ATOM 13761 C CA . ASP H 1 7 ? 60.143 -18.772 -13.526 1.00 23.85 4 ASP H CA 1
ATOM 13762 C C . ASP H 1 7 ? 61.494 -18.404 -14.162 1.00 23.32 4 ASP H C 1
ATOM 13763 O O . ASP H 1 7 ? 61.530 -18.004 -15.329 1.00 24.27 4 ASP H O 1
ATOM 13765 N N . PHE H 1 8 ? 62.605 -18.557 -13.435 1.00 21.90 5 PHE H N 1
ATOM 13766 C CA . PHE H 1 8 ? 63.879 -18.021 -13.933 1.00 19.92 5 PHE H CA 1
ATOM 13767 C C . PHE H 1 8 ? 64.979 -19.036 -14.323 1.00 19.54 5 PHE H C 1
ATOM 13768 O O . PHE H 1 8 ? 66.146 -18.647 -14.523 1.00 18.67 5 PHE H O 1
ATOM 13776 N N . GLU H 1 9 ? 64.614 -20.312 -14.440 1.00 18.91 6 GLU H N 1
ATOM 13777 C CA . GLU H 1 9 ? 65.548 -21.330 -14.907 1.00 18.94 6 GLU H CA 1
ATOM 13778 C C . GLU H 1 9 ? 66.113 -20.945 -16.276 1.00 18.84 6 GLU H C 1
ATOM 13779 O O . GLU H 1 9 ? 65.377 -20.546 -17.189 1.00 18.44 6 GLU H O 1
ATOM 13781 N N . GLY H 1 10 ? 67.425 -21.051 -16.406 1.00 18.73 7 GLY H N 1
ATOM 13782 C CA . GLY H 1 10 ? 68.095 -20.721 -17.662 1.00 19.23 7 GLY H CA 1
ATOM 13783 C C . GLY H 1 10 ? 68.587 -19.285 -17.693 1.00 18.98 7 GLY H C 1
ATOM 13784 O O . GLY H 1 10 ? 69.416 -18.935 -18.532 1.00 20.19 7 GLY H O 1
ATOM 13785 N N . LYS H 1 11 ? 68.088 -18.459 -16.770 1.00 17.69 8 LYS H N 1
ATOM 13786 C CA . LYS H 1 11 ? 68.492 -17.048 -16.682 1.00 16.80 8 LYS H CA 1
ATOM 13787 C C . LYS H 1 11 ? 69.653 -16.824 -15.719 1.00 15.88 8 LYS H C 1
ATOM 13788 O O . LYS H 1 11 ? 69.839 -17.585 -14.756 1.00 15.58 8 LYS H O 1
ATOM 13794 N N . THR H 1 12 ? 70.449 -15.796 -16.004 1.00 14.52 9 THR H N 1
ATOM 13795 C CA . THR H 1 12 ? 71.503 -15.373 -15.099 1.00 13.54 9 THR H CA 1
ATOM 13796 C C . THR H 1 12 ? 71.298 -13.909 -14.705 1.00 12.97 9 THR H C 1
ATOM 13797 O O . THR H 1 12 ? 71.055 -13.051 -15.568 1.00 12.87 9 THR H O 1
ATOM 13801 N N . ALA H 1 13 ? 71.397 -13.632 -13.407 1.00 11.68 10 ALA H N 1
ATOM 13802 C CA . ALA H 1 13 ? 71.179 -12.283 -12.891 1.00 10.44 10 ALA H CA 1
ATOM 13803 C C . ALA H 1 13 ? 72.421 -11.727 -12.200 1.00 9.59 10 ALA H C 1
ATOM 13804 O O . ALA H 1 13 ? 73.064 -12.426 -11.404 1.00 10.30 10 ALA H O 1
ATOM 13806 N N . LEU H 1 14 ? 72.755 -10.479 -12.509 1.00 8.73 11 LEU H N 1
ATOM 13807 C CA . LEU H 1 14 ? 73.823 -9.762 -11.812 1.00 8.32 11 LEU H CA 1
ATOM 13808 C C . LEU H 1 14 ? 73.164 -8.890 -10.768 1.00 7.67 11 LEU H C 1
ATOM 13809 O O . LEU H 1 14 ? 72.198 -8.221 -11.071 1.00 7.86 11 LEU H O 1
ATOM 13814 N N . ILE H 1 15 ? 73.686 -8.884 -9.545 1.00 7.81 12 ILE H N 1
ATOM 13815 C CA . ILE H 1 15 ? 73.220 -7.967 -8.523 1.00 7.36 12 ILE H CA 1
ATOM 13816 C C . ILE H 1 15 ? 74.473 -7.334 -7.917 1.00 7.63 12 ILE H C 1
ATOM 13817 O O . ILE H 1 15 ? 75.296 -8.044 -7.317 1.00 7.64 12 ILE H O 1
ATOM 13822 N N . THR H 1 16 ? 74.626 -6.017 -8.052 1.00 7.19 13 THR H N 1
ATOM 13823 C CA . THR H 1 16 ? 75.702 -5.311 -7.356 1.00 6.87 13 THR H CA 1
ATOM 13824 C C . THR H 1 16 ? 75.199 -4.993 -5.944 1.00 7.01 13 THR H C 1
ATOM 13825 O O . THR H 1 16 ? 73.984 -5.035 -5.706 1.00 5.96 13 THR H O 1
ATOM 13829 N N . GLY H 1 17 ? 76.109 -4.662 -5.019 1.00 6.68 14 GLY H N 1
ATOM 13830 C CA . GLY H 1 17 ? 75.740 -4.573 -3.593 1.00 6.86 14 GLY H CA 1
ATOM 13831 C C . GLY H 1 17 ? 75.114 -5.851 -3.027 1.00 7.74 14 GLY H C 1
ATOM 13832 O O . GLY H 1 17 ? 74.289 -5.793 -2.091 1.00 7.73 14 GLY H O 1
ATOM 13833 N N . GLY H 1 18 ? 75.496 -6.998 -3.602 1.00 7.24 15 GLY H N 1
ATOM 13834 C CA . GLY H 1 18 ? 74.943 -8.318 -3.228 1.00 7.92 15 GLY H CA 1
ATOM 13835 C C . GLY H 1 18 ? 75.305 -8.938 -1.880 1.00 8.08 15 GLY H C 1
ATOM 13836 O O . GLY H 1 18 ? 74.816 -10.018 -1.546 1.00 9.33 15 GLY H O 1
ATOM 13837 N N . ALA H 1 19 ? 76.145 -8.267 -1.103 1.00 8.04 16 ALA H N 1
ATOM 13838 C CA . ALA H 1 19 ? 76.709 -8.850 0.137 1.00 7.91 16 ALA H CA 1
ATOM 13839 C C . ALA H 1 19 ? 75.747 -8.927 1.308 1.00 8.11 16 ALA H C 1
ATOM 13840 O O . ALA H 1 19 ? 75.957 -9.730 2.235 1.00 8.62 16 ALA H O 1
ATOM 13842 N N . ARG H 1 20 ? 74.701 -8.099 1.285 1.00 7.57 17 ARG H N 1
ATOM 13843 C CA . ARG H 1 20 ? 73.781 -7.981 2.435 1.00 7.11 17 ARG H CA 1
ATOM 13844 C C . ARG H 1 20 ? 72.540 -7.202 2.036 1.00 6.30 17 ARG H C 1
ATOM 13845 O O . ARG H 1 20 ? 72.446 -6.781 0.889 1.00 6.23 17 ARG H O 1
ATOM 13853 N N . GLY H 1 21 ? 71.584 -7.087 2.968 1.00 6.39 18 GLY H N 1
ATOM 13854 C CA . GLY H 1 21 ? 70.406 -6.203 2.834 1.00 5.86 18 GLY H CA 1
ATOM 13855 C C . GLY H 1 21 ? 69.576 -6.559 1.625 1.00 5.35 18 GLY H C 1
ATOM 13856 O O . GLY H 1 21 ? 69.412 -7.746 1.304 1.00 5.55 18 GLY H O 1
ATOM 13857 N N . MET H 1 22 ? 69.099 -5.552 0.903 1.00 4.62 19 MET H N 1
ATOM 13858 C CA . MET H 1 22 ? 68.284 -5.839 -0.275 1.00 4.51 19 MET H CA 1
ATOM 13859 C C . MET H 1 22 ? 68.962 -6.688 -1.347 1.00 5.02 19 MET H C 1
ATOM 13860 O O . MET H 1 22 ? 68.325 -7.596 -1.903 1.00 5.71 19 MET H O 1
ATOM 13865 N N . GLY H 1 23 ? 70.226 -6.365 -1.659 1.00 4.84 20 GLY H N 1
ATOM 13866 C CA . GLY H 1 23 ? 70.969 -7.108 -2.668 1.00 4.81 20 GLY H CA 1
ATOM 13867 C C . GLY H 1 23 ? 70.979 -8.591 -2.386 1.00 4.69 20 GLY H C 1
ATOM 13868 O O . GLY H 1 23 ? 70.744 -9.385 -3.294 1.00 6.40 20 GLY H O 1
ATOM 13869 N N . ARG H 1 24 ? 71.213 -8.983 -1.134 1.00 4.43 21 ARG H N 1
ATOM 13870 C CA . ARG H 1 24 ? 71.181 -10.392 -0.781 1.00 5.04 21 ARG H CA 1
ATOM 13871 C C . ARG H 1 24 ? 69.741 -10.888 -0.954 1.00 5.33 21 ARG H C 1
ATOM 13872 O O . ARG H 1 24 ? 69.498 -11.992 -1.447 1.00 5.31 21 ARG H O 1
ATOM 13880 N N . SER H 1 25 ? 68.784 -10.050 -0.581 1.00 5.45 22 SER H N 1
ATOM 13881 C CA . SER H 1 25 ? 67.414 -10.460 -0.726 1.00 6.66 22 SER H CA 1
ATOM 13882 C C . SER H 1 25 ? 67.098 -10.756 -2.184 1.00 6.82 22 SER H C 1
ATOM 13883 O O . SER H 1 25 ? 66.532 -11.796 -2.471 1.00 6.24 22 SER H O 1
ATOM 13886 N N . HIS H 1 26 ? 67.461 -9.847 -3.101 1.00 7.15 23 HIS H N 1
ATOM 13887 C CA . HIS H 1 26 ? 67.204 -10.112 -4.541 1.00 7.49 23 HIS H CA 1
ATOM 13888 C C . HIS H 1 26 ? 67.880 -11.396 -5.029 1.00 7.89 23 HIS H C 1
ATOM 13889 O O . HIS H 1 26 ? 67.246 -12.256 -5.668 1.00 8.56 23 HIS H O 1
ATOM 13896 N N . ALA H 1 27 ? 69.165 -11.540 -4.696 1.00 8.43 24 ALA H N 1
ATOM 13897 C CA . ALA H 1 27 ? 69.975 -12.708 -5.103 1.00 7.57 24 ALA H CA 1
ATOM 13898 C C . ALA H 1 27 ? 69.380 -14.040 -4.641 1.00 7.86 24 ALA H C 1
ATOM 13899 O O . ALA H 1 27 ? 69.208 -14.958 -5.438 1.00 6.97 24 ALA H O 1
ATOM 13901 N N . VAL H 1 28 ? 69.079 -14.151 -3.349 1.00 7.89 25 VAL H N 1
ATOM 13902 C CA . VAL H 1 28 ? 68.458 -15.377 -2.846 1.00 8.84 25 VAL H CA 1
ATOM 13903 C C . VAL H 1 28 ? 67.088 -15.670 -3.517 1.00 9.01 25 VAL H C 1
ATOM 13904 O O . VAL H 1 28 ? 66.868 -16.784 -3.997 1.00 9.94 25 VAL H O 1
ATOM 13908 N N . ALA H 1 29 ? 66.189 -14.690 -3.581 1.00 7.87 26 ALA H N 1
ATOM 13909 C CA . ALA H 1 29 ? 64.928 -14.886 -4.305 1.00 7.97 26 ALA H CA 1
ATOM 13910 C C . ALA H 1 29 ? 65.116 -15.310 -5.793 1.00 8.69 26 ALA H C 1
ATOM 13911 O O . ALA H 1 29 ? 64.422 -16.227 -6.260 1.00 8.91 26 ALA H O 1
ATOM 13913 N N . LEU H 1 30 ? 66.025 -14.651 -6.519 1.00 8.11 27 LEU H N 1
ATOM 13914 C CA . LEU H 1 30 ? 66.242 -14.985 -7.925 1.00 8.60 27 LEU H CA 1
ATOM 13915 C C . LEU H 1 30 ? 66.779 -16.406 -8.089 1.00 10.03 27 LEU H C 1
ATOM 13916 O O . LEU H 1 30 ? 66.407 -17.117 -9.043 1.00 10.16 27 LEU H O 1
ATOM 13921 N N . ALA H 1 31 ? 67.636 -16.818 -7.141 1.00 10.60 28 ALA H N 1
ATOM 13922 C CA . ALA H 1 31 ? 68.201 -18.169 -7.133 1.00 11.49 28 ALA H CA 1
ATOM 13923 C C . ALA H 1 31 ? 67.142 -19.234 -6.848 1.00 12.08 28 ALA H C 1
ATOM 13924 O O . ALA H 1 31 ? 67.039 -20.248 -7.563 1.00 11.59 28 ALA H O 1
ATOM 13926 N N . GLU H 1 32 ? 66.322 -18.984 -5.827 1.00 12.90 29 GLU H N 1
ATOM 13927 C CA . GLU H 1 32 ? 65.195 -19.867 -5.524 1.00 13.92 29 GLU H CA 1
ATOM 13928 C C . GLU H 1 32 ? 64.219 -20.033 -6.671 1.00 13.72 29 GLU H C 1
ATOM 13929 O O . GLU H 1 32 ? 63.647 -21.111 -6.821 1.00 13.72 29 GLU H O 1
ATOM 13935 N N . ALA H 1 33 ? 64.035 -18.978 -7.468 1.00 13.20 30 ALA H N 1
ATOM 13936 C CA . ALA H 1 33 ? 63.166 -19.024 -8.641 1.00 12.80 30 ALA H CA 1
ATOM 13937 C C . ALA H 1 33 ? 63.904 -19.552 -9.882 1.00 12.89 30 ALA H C 1
ATOM 13938 O O . ALA H 1 33 ? 63.365 -19.547 -10.994 1.00 13.47 30 ALA H O 1
ATOM 13940 N N . GLY H 1 34 ? 65.145 -19.980 -9.687 1.00 12.15 31 GLY H N 1
ATOM 13941 C CA . GLY H 1 34 ? 65.868 -20.716 -10.712 1.00 10.83 31 GLY H CA 1
ATOM 13942 C C . GLY H 1 34 ? 66.999 -20.032 -11.442 1.00 10.21 31 GLY H C 1
ATOM 13943 O O . GLY H 1 34 ? 67.575 -20.651 -12.345 1.00 9.72 31 GLY H O 1
ATOM 13944 N N . ALA H 1 35 ? 67.335 -18.779 -11.078 1.00 8.47 32 ALA H N 1
ATOM 13945 C CA . ALA H 1 35 ? 68.437 -18.089 -11.759 1.00 7.63 32 ALA H CA 1
ATOM 13946 C C . ALA H 1 35 ? 69.812 -18.388 -11.162 1.00 7.68 32 ALA H C 1
ATOM 13947 O O . ALA H 1 35 ? 69.953 -18.572 -9.945 1.00 7.52 32 ALA H O 1
ATOM 13949 N N . ASP H 1 36 ? 70.812 -18.468 -12.043 1.00 7.29 33 ASP H N 1
ATOM 13950 C CA . ASP H 1 36 ? 72.200 -18.460 -11.635 1.00 7.64 33 ASP H CA 1
ATOM 13951 C C . ASP H 1 36 ? 72.587 -17.004 -11.339 1.00 6.40 33 ASP H C 1
ATOM 13952 O O . ASP H 1 36 ? 72.051 -16.070 -11.910 1.00 5.92 33 ASP H O 1
ATOM 13957 N N . ILE H 1 37 ? 73.534 -16.823 -10.449 1.00 6.99 34 ILE H N 1
ATOM 13958 C CA . ILE H 1 37 ? 73.770 -15.523 -9.878 1.00 6.29 34 ILE H CA 1
ATOM 13959 C C . ILE H 1 37 ? 75.229 -15.071 -9.978 1.00 6.61 34 ILE H C 1
ATOM 13960 O O . ILE H 1 37 ? 76.143 -15.817 -9.608 1.00 6.96 34 ILE H O 1
ATOM 13965 N N . ALA H 1 38 ? 75.417 -13.822 -10.428 1.00 7.14 35 ALA H N 1
ATOM 13966 C CA . ALA H 1 38 ? 76.675 -13.101 -10.299 1.00 7.53 35 ALA H CA 1
ATOM 13967 C C . ALA H 1 38 ? 76.459 -11.927 -9.340 1.00 8.23 35 ALA H C 1
ATOM 13968 O O . ALA H 1 38 ? 75.672 -11.026 -9.645 1.00 8.61 35 ALA H O 1
ATOM 13970 N N . ILE H 1 39 ? 77.140 -11.928 -8.192 1.00 8.33 36 ILE H N 1
ATOM 13971 C CA . ILE H 1 39 ? 77.007 -10.837 -7.208 1.00 8.86 36 ILE H CA 1
ATOM 13972 C C . ILE H 1 39 ? 78.341 -10.182 -6.951 1.00 9.42 36 ILE H C 1
ATOM 13973 O O . ILE H 1 39 ? 79.385 -10.836 -6.902 1.00 8.98 36 ILE H O 1
ATOM 13978 N N . CYS H 1 40 ? 78.321 -8.865 -6.800 1.00 9.04 37 CYS H N 1
ATOM 13979 C CA . CYS H 1 40 ? 79.540 -8.189 -6.410 1.00 9.44 37 CYS H CA 1
ATOM 13980 C C . CYS H 1 40 ? 79.239 -7.151 -5.350 1.00 9.28 37 CYS H C 1
ATOM 13981 O O . CYS H 1 40 ? 78.072 -6.743 -5.172 1.00 8.13 37 CYS H O 1
ATOM 13984 N N . ASP H 1 41 ? 80.303 -6.751 -4.660 1.00 9.40 38 ASP H N 1
ATOM 13985 C CA . ASP H 1 41 ? 80.236 -5.781 -3.595 1.00 10.04 38 ASP H CA 1
ATOM 13986 C C . ASP H 1 41 ? 81.635 -5.218 -3.296 1.00 11.26 38 ASP H C 1
ATOM 13987 O O . ASP H 1 41 ? 82.649 -5.919 -3.432 1.00 11.06 38 ASP H O 1
ATOM 13992 N N . ARG H 1 42 ? 81.649 -3.956 -2.871 1.00 11.71 39 ARG H N 1
ATOM 13993 C CA . ARG H 1 42 ? 82.852 -3.236 -2.445 1.00 13.43 39 ARG H CA 1
ATOM 13994 C C . ARG H 1 42 ? 83.582 -3.933 -1.281 1.00 13.50 39 ARG H C 1
ATOM 13995 O O . ARG H 1 42 ? 84.814 -3.963 -1.249 1.00 14.38 39 ARG H O 1
ATOM 14003 N N . CYS H 1 43 ? 82.822 -4.489 -0.336 1.00 13.61 40 CYS H N 1
ATOM 14004 C CA . CYS H 1 43 ? 83.387 -5.178 0.842 1.00 14.19 40 CYS H CA 1
ATOM 14005 C C . CYS H 1 43 ? 84.430 -4.325 1.538 1.00 15.08 40 CYS H C 1
ATOM 14006 O O . CYS H 1 43 ? 85.496 -4.822 1.913 1.00 16.51 40 CYS H O 1
ATOM 14009 N N . GLU H 1 44 ? 84.147 -3.034 1.656 1.00 15.26 41 GLU H N 1
ATOM 14010 C CA . GLU H 1 44 ? 85.017 -2.114 2.364 1.00 15.52 41 GLU H CA 1
ATOM 14011 C C . GLU H 1 44 ? 84.197 -0.906 2.774 1.00 14.99 41 GLU H C 1
ATOM 14012 O O . GLU H 1 44 ? 83.295 -0.465 2.054 1.00 15.34 41 GLU H O 1
ATOM 14014 N N . ASN H 1 45 ? 84.498 -0.418 3.967 1.00 14.55 42 ASN H N 1
ATOM 14015 C CA . ASN H 1 45 ? 83.958 0.821 4.489 1.00 13.72 42 ASN H CA 1
ATOM 14016 C C . ASN H 1 45 ? 84.409 2.040 3.667 1.00 14.28 42 ASN H C 1
ATOM 14017 O O . ASN H 1 45 ? 85.467 2.032 2.990 1.00 13.95 42 ASN H O 1
ATOM 14022 N N . SER H 1 46 ? 83.608 3.095 3.757 1.00 14.52 43 SER H N 1
ATOM 14023 C CA . SER H 1 46 ? 83.976 4.397 3.227 1.00 14.71 43 SER H CA 1
ATOM 14024 C C . SER H 1 46 ? 84.219 5.423 4.342 1.00 15.39 43 SER H C 1
ATOM 14025 O O . SER H 1 46 ? 83.430 5.508 5.301 1.00 15.50 43 SER H O 1
ATOM 14028 N N . ASP H 1 47 ? 85.295 6.208 4.190 1.00 15.99 44 ASP H N 1
ATOM 14029 C CA . ASP H 1 47 ? 85.596 7.376 5.058 1.00 17.52 44 ASP H CA 1
ATOM 14030 C C . ASP H 1 47 ? 84.473 8.398 5.175 1.00 16.22 44 ASP H C 1
ATOM 14031 O O . ASP H 1 47 ? 84.379 9.088 6.188 1.00 16.97 44 ASP H O 1
ATOM 14036 N N . VAL H 1 48 ? 83.616 8.492 4.159 1.00 15.05 45 VAL H N 1
ATOM 14037 C CA . VAL H 1 48 ? 82.569 9.511 4.155 1.00 13.80 45 VAL H CA 1
ATOM 14038 C C . VAL H 1 48 ? 81.163 8.949 4.382 1.00 13.70 45 VAL H C 1
ATOM 14039 O O . VAL H 1 48 ? 80.166 9.635 4.122 1.00 13.73 45 VAL H O 1
ATOM 14043 N N . VAL H 1 49 ? 81.091 7.698 4.847 1.00 12.89 46 VAL H N 1
ATOM 14044 C CA . VAL H 1 49 ? 79.829 7.081 5.227 1.00 12.31 46 VAL H CA 1
ATOM 14045 C C . VAL H 1 49 ? 79.905 6.653 6.688 1.00 12.95 46 VAL H C 1
ATOM 14046 O O . VAL H 1 49 ? 80.800 5.902 7.086 1.00 12.87 46 VAL H O 1
ATOM 14050 N N . GLY H 1 50 ? 78.940 7.128 7.474 1.00 12.91 47 GLY H N 1
ATOM 14051 C CA . GLY H 1 50 ? 78.988 7.043 8.930 1.00 13.05 47 GLY H CA 1
ATOM 14052 C C . GLY H 1 50 ? 78.664 5.680 9.520 1.00 13.19 47 GLY H C 1
ATOM 14053 O O . GLY H 1 50 ? 78.922 5.451 10.690 1.00 14.18 47 GLY H O 1
ATOM 14054 N N . TYR H 1 51 ? 78.111 4.775 8.711 1.00 12.73 48 TYR H N 1
ATOM 14055 C CA . TYR H 1 51 ? 77.817 3.409 9.134 1.00 12.10 48 TYR H CA 1
ATOM 14056 C C . TYR H 1 51 ? 78.700 2.380 8.381 1.00 12.41 48 TYR H C 1
ATOM 14057 O O . TYR H 1 51 ? 79.140 2.645 7.244 1.00 12.32 48 TYR H O 1
ATOM 14066 N N . PRO H 1 52 ? 78.961 1.201 8.999 1.00 12.40 49 PRO H N 1
ATOM 14067 C CA . PRO H 1 52 ? 79.766 0.187 8.301 1.00 12.18 49 PRO H CA 1
ATOM 14068 C C . PRO H 1 52 ? 79.076 -0.383 7.061 1.00 11.69 49 PRO H C 1
ATOM 14069 O O . PRO H 1 52 ? 77.850 -0.659 7.063 1.00 10.80 49 PRO H O 1
ATOM 14073 N N . LEU H 1 53 ? 79.866 -0.500 6.000 1.00 10.93 50 LEU H N 1
ATOM 14074 C CA . LEU H 1 53 ? 79.430 -1.174 4.793 1.00 11.04 50 LEU H CA 1
ATOM 14075 C C . LEU H 1 53 ? 79.746 -2.646 4.975 1.00 10.11 50 LEU H C 1
ATOM 14076 O O . LEU H 1 53 ? 80.133 -3.059 6.062 1.00 10.18 50 LEU H O 1
ATOM 14081 N N . ALA H 1 54 ? 79.573 -3.430 3.915 1.00 10.64 51 ALA H N 1
ATOM 14082 C CA . ALA H 1 54 ? 79.648 -4.884 3.989 1.00 9.76 51 ALA H CA 1
ATOM 14083 C C . ALA H 1 54 ? 81.102 -5.332 3.898 1.00 10.77 51 ALA H C 1
ATOM 14084 O O . ALA H 1 54 ? 81.959 -4.544 3.473 1.00 9.83 51 ALA H O 1
ATOM 14086 N N . THR H 1 55 ? 81.353 -6.595 4.287 1.00 10.07 52 THR H N 1
ATOM 14087 C CA . THR H 1 55 ? 82.673 -7.212 4.287 1.00 10.69 52 THR H CA 1
ATOM 14088 C C . THR H 1 55 ? 82.699 -8.368 3.271 1.00 10.50 52 THR H C 1
ATOM 14089 O O . THR H 1 55 ? 81.664 -8.807 2.820 1.00 9.52 52 THR H O 1
ATOM 14093 N N . ALA H 1 56 ? 83.901 -8.838 2.936 1.00 10.86 53 ALA H N 1
ATOM 14094 C CA . ALA H 1 56 ? 84.156 -10.046 2.138 1.00 11.30 53 ALA H CA 1
ATOM 14095 C C . ALA H 1 56 ? 83.429 -11.284 2.655 1.00 11.27 53 ALA H C 1
ATOM 14096 O O . ALA H 1 56 ? 83.003 -12.124 1.863 1.00 10.29 53 ALA H O 1
ATOM 14098 N N . ASP H 1 57 ? 83.323 -11.381 3.985 1.00 11.13 54 ASP H N 1
ATOM 14099 C CA . ASP H 1 57 ? 82.627 -12.464 4.641 1.00 10.61 54 ASP H CA 1
ATOM 14100 C C . ASP H 1 57 ? 81.109 -12.366 4.423 1.00 10.48 54 ASP H C 1
ATOM 14101 O O . ASP H 1 57 ? 80.485 -13.378 4.086 1.00 10.30 54 ASP H O 1
ATOM 14106 N N . ASP H 1 58 ? 80.541 -11.164 4.553 1.00 9.35 55 ASP H N 1
ATOM 14107 C CA . ASP H 1 58 ? 79.160 -10.906 4.132 1.00 9.09 55 ASP H CA 1
ATOM 14108 C C . ASP H 1 58 ? 78.939 -11.406 2.715 1.00 8.43 55 ASP H C 1
ATOM 14109 O O . ASP H 1 58 ? 78.025 -12.197 2.462 1.00 7.87 55 ASP H O 1
ATOM 14114 N N . LEU H 1 59 ? 79.777 -10.960 1.789 1.00 8.31 56 LEU H N 1
ATOM 14115 C CA . LEU H 1 59 ? 79.678 -11.449 0.401 1.00 8.60 56 LEU H CA 1
ATOM 14116 C C . LEU H 1 59 ? 79.666 -12.980 0.344 1.00 8.40 56 LEU H C 1
ATOM 14117 O O . LEU H 1 59 ? 78.826 -13.566 -0.332 1.00 9.32 56 LEU H O 1
ATOM 14122 N N . ALA H 1 60 ? 80.577 -13.629 1.078 1.00 8.84 57 ALA H N 1
ATOM 14123 C CA . ALA H 1 60 ? 80.678 -15.096 1.071 1.00 8.36 57 ALA H CA 1
ATOM 14124 C C . ALA H 1 60 ? 79.417 -15.787 1.623 1.00 8.28 57 ALA H C 1
ATOM 14125 O O . ALA H 1 60 ? 78.965 -16.823 1.082 1.00 7.24 57 ALA H O 1
ATOM 14127 N N . GLU H 1 61 ? 78.831 -15.194 2.671 1.00 7.66 58 GLU H N 1
ATOM 14128 C CA . GLU H 1 61 ? 77.514 -15.623 3.156 1.00 7.93 58 GLU H CA 1
ATOM 14129 C C . GLU H 1 61 ? 76.478 -15.632 2.042 1.00 7.92 58 GLU H C 1
ATOM 14130 O O . GLU H 1 61 ? 75.767 -16.629 1.854 1.00 8.13 58 GLU H O 1
ATOM 14136 N N . THR H 1 62 ? 76.398 -14.541 1.284 1.00 7.61 59 THR H N 1
ATOM 14137 C CA . THR H 1 62 ? 75.410 -14.477 0.221 1.00 7.93 59 THR H CA 1
ATOM 14138 C C . THR H 1 62 ? 75.648 -15.562 -0.823 1.00 8.36 59 THR H C 1
ATOM 14139 O O . THR H 1 62 ? 74.682 -16.178 -1.281 1.00 9.16 59 THR H O 1
ATOM 14143 N N . VAL H 1 63 ? 76.918 -15.789 -1.185 1.00 8.04 60 VAL H N 1
ATOM 14144 C CA . VAL H 1 63 ? 77.288 -16.827 -2.161 1.00 9.21 60 VAL H CA 1
ATOM 14145 C C . VAL H 1 63 ? 76.822 -18.209 -1.724 1.00 9.54 60 VAL H C 1
ATOM 14146 O O . VAL H 1 63 ? 76.213 -18.970 -2.507 1.00 9.42 60 VAL H O 1
ATOM 14150 N N . ALA H 1 64 ? 77.118 -18.517 -0.460 1.00 9.62 61 ALA H N 1
ATOM 14151 C CA . ALA H 1 64 ? 76.813 -19.793 0.138 1.00 9.51 61 ALA H CA 1
ATOM 14152 C C . ALA H 1 64 ? 75.302 -20.022 0.214 1.00 8.62 61 ALA H C 1
ATOM 14153 O O . ALA H 1 64 ? 74.811 -21.091 -0.150 1.00 8.31 61 ALA H O 1
ATOM 14155 N N . LEU H 1 65 ? 74.560 -19.007 0.643 1.00 8.55 62 LEU H N 1
ATOM 14156 C CA . LEU H 1 65 ? 73.087 -19.064 0.637 1.00 7.90 62 LEU H CA 1
ATOM 14157 C C . LEU H 1 65 ? 72.510 -19.289 -0.770 1.00 8.35 62 LEU H C 1
ATOM 14158 O O . LEU H 1 65 ? 71.562 -20.030 -0.915 1.00 6.51 62 LEU H O 1
ATOM 14163 N N . VAL H 1 66 ? 73.083 -18.631 -1.792 1.00 8.91 63 VAL H N 1
ATOM 14164 C CA . VAL H 1 66 ? 72.687 -18.897 -3.204 1.00 9.73 63 VAL H CA 1
ATOM 14165 C C . VAL H 1 66 ? 73.027 -20.358 -3.625 1.00 10.80 63 VAL H C 1
ATOM 14166 O O . VAL H 1 66 ? 72.173 -21.108 -4.103 1.00 10.61 63 VAL H O 1
ATOM 14170 N N . GLU H 1 67 ? 74.267 -20.780 -3.413 1.00 11.44 64 GLU H N 1
ATOM 14171 C CA . GLU H 1 67 ? 74.638 -22.157 -3.749 1.00 12.06 64 GLU H CA 1
ATOM 14172 C C . GLU H 1 67 ? 73.771 -23.204 -3.027 1.00 12.42 64 GLU H C 1
ATOM 14173 O O . GLU H 1 67 ? 73.546 -24.307 -3.561 1.00 11.57 64 GLU H O 1
ATOM 14179 N N . LYS H 1 68 ? 73.264 -22.849 -1.836 1.00 12.12 65 LYS H N 1
ATOM 14180 C CA . LYS H 1 68 ? 72.321 -23.719 -1.127 1.00 13.02 65 LYS H CA 1
ATOM 14181 C C . LYS H 1 68 ? 71.006 -23.991 -1.879 1.00 13.25 65 LYS H C 1
ATOM 14182 O O . LYS H 1 68 ? 70.401 -25.047 -1.697 1.00 14.34 65 LYS H O 1
ATOM 14188 N N . THR H 1 69 ? 70.567 -23.060 -2.722 1.00 13.31 66 THR H N 1
ATOM 14189 C CA . THR H 1 69 ? 69.340 -23.265 -3.494 1.00 13.38 66 THR H CA 1
ATOM 14190 C C . THR H 1 69 ? 69.565 -24.222 -4.678 1.00 14.24 66 THR H C 1
ATOM 14191 O O . THR H 1 69 ? 68.603 -24.691 -5.299 1.00 14.56 66 THR H O 1
ATOM 14195 N N . GLY H 1 70 ? 70.838 -24.476 -5.001 1.00 14.16 67 GLY H N 1
ATOM 14196 C CA . GLY H 1 70 ? 71.234 -25.385 -6.083 1.00 13.51 67 GLY H CA 1
ATOM 14197 C C . GLY H 1 70 ? 71.759 -24.664 -7.316 1.00 12.62 67 GLY H C 1
ATOM 14198 O O . GLY H 1 70 ? 72.107 -25.288 -8.270 1.00 11.89 67 GLY H O 1
ATOM 14199 N N . ARG H 1 71 ? 71.791 -23.336 -7.302 1.00 12.88 68 ARG H N 1
ATOM 14200 C CA . ARG H 1 71 ? 72.194 -22.580 -8.493 1.00 13.16 68 ARG H CA 1
ATOM 14201 C C . ARG H 1 71 ? 73.703 -22.383 -8.497 1.00 13.20 68 ARG H C 1
ATOM 14202 O O . ARG H 1 71 ? 74.363 -22.608 -7.475 1.00 13.04 68 ARG H O 1
ATOM 14210 N N . ARG H 1 72 ? 74.247 -21.983 -9.641 1.00 13.22 69 ARG H N 1
ATOM 14211 C CA . ARG H 1 72 ? 75.650 -21.570 -9.725 1.00 13.49 69 ARG H CA 1
ATOM 14212 C C . ARG H 1 72 ? 75.777 -20.137 -9.232 1.00 13.22 69 ARG H C 1
ATOM 14213 O O . ARG H 1 72 ? 74.890 -19.328 -9.472 1.00 12.82 69 ARG H O 1
ATOM 14215 N N . CYS H 1 73 ? 76.875 -19.819 -8.552 1.00 13.16 70 CYS H N 1
ATOM 14216 C CA . CYS H 1 73 ? 77.134 -18.451 -8.115 1.00 13.55 70 CYS H CA 1
ATOM 14217 C C . CYS H 1 73 ? 78.590 -18.038 -8.401 1.00 14.28 70 CYS H C 1
ATOM 14218 O O . CYS H 1 73 ? 79.533 -18.816 -8.160 1.00 15.80 70 CYS H O 1
ATOM 14221 N N . ILE H 1 74 ? 78.776 -16.835 -8.941 1.00 13.44 71 ILE H N 1
ATOM 14222 C CA . ILE H 1 74 ? 80.095 -16.238 -8.946 1.00 13.63 71 ILE H CA 1
ATOM 14223 C C . ILE H 1 74 ? 80.059 -14.909 -8.221 1.00 12.62 71 ILE H C 1
ATOM 14224 O O . ILE H 1 74 ? 79.013 -14.256 -8.141 1.00 11.81 71 ILE H O 1
ATOM 14229 N N . SER H 1 75 ? 81.198 -14.510 -7.668 1.00 12.10 72 SER H N 1
ATOM 14230 C CA . SER H 1 75 ? 81.249 -13.242 -6.912 1.00 11.18 72 SER H CA 1
ATOM 14231 C C . SER H 1 75 ? 82.583 -12.521 -7.112 1.00 11.41 72 SER H C 1
ATOM 14232 O O . SER H 1 75 ? 83.561 -13.128 -7.526 1.00 10.70 72 SER H O 1
ATOM 14235 N N . ALA H 1 76 ? 82.619 -11.219 -6.840 1.00 11.75 73 ALA H N 1
ATOM 14236 C CA . ALA H 1 76 ? 83.875 -10.491 -6.926 1.00 12.60 73 ALA H CA 1
ATOM 14237 C C . ALA H 1 76 ? 83.790 -9.296 -6.049 1.00 12.60 73 ALA H C 1
ATOM 14238 O O . ALA H 1 76 ? 82.695 -8.800 -5.773 1.00 12.89 73 ALA H O 1
ATOM 14240 N N . LYS H 1 77 ? 84.945 -8.844 -5.576 1.00 13.03 74 LYS H N 1
ATOM 14241 C CA . LYS H 1 77 ? 85.031 -7.580 -4.890 1.00 12.33 74 LYS H CA 1
ATOM 14242 C C . LYS H 1 77 ? 85.149 -6.562 -6.011 1.00 11.93 74 LYS H C 1
ATOM 14243 O O . LYS H 1 77 ? 86.116 -6.583 -6.776 1.00 12.49 74 LYS H O 1
ATOM 14249 N N . VAL H 1 78 ? 84.111 -5.740 -6.160 1.00 10.29 75 VAL H N 1
ATOM 14250 C CA . VAL H 1 78 ? 84.023 -4.761 -7.211 1.00 10.14 75 VAL H CA 1
ATOM 14251 C C . VAL H 1 78 ? 83.423 -3.471 -6.649 1.00 10.20 75 VAL H C 1
ATOM 14252 O O . VAL H 1 78 ? 82.338 -3.487 -6.054 1.00 9.25 75 VAL H O 1
ATOM 14256 N N . ASP H 1 79 ? 84.124 -2.358 -6.859 1.00 10.07 76 ASP H N 1
ATOM 14257 C CA . ASP H 1 79 ? 83.548 -1.034 -6.642 1.00 10.52 76 ASP H CA 1
ATOM 14258 C C . ASP H 1 79 ? 82.840 -0.634 -7.940 1.00 10.16 76 ASP H C 1
ATOM 14259 O O . ASP H 1 79 ? 83.439 -0.702 -9.019 1.00 10.34 76 ASP H O 1
ATOM 14264 N N . VAL H 1 80 ? 81.567 -0.234 -7.848 1.00 9.78 77 VAL H N 1
ATOM 14265 C CA . VAL H 1 80 ? 80.792 0.126 -9.048 1.00 9.04 77 VAL H CA 1
ATOM 14266 C C . VAL H 1 80 ? 81.217 1.450 -9.675 1.00 9.46 77 VAL H C 1
ATOM 14267 O O . VAL H 1 80 ? 80.828 1.761 -10.808 1.00 9.42 77 VAL H O 1
ATOM 14271 N N . LYS H 1 81 ? 81.979 2.256 -8.925 1.00 9.77 78 LYS H N 1
ATOM 14272 C CA . LYS H 1 81 ? 82.594 3.463 -9.465 1.00 9.99 78 LYS H CA 1
ATOM 14273 C C . LYS H 1 81 ? 83.675 3.079 -10.478 1.00 10.81 78 LYS H C 1
ATOM 14274 O O . LYS H 1 81 ? 84.176 3.931 -11.202 1.00 12.53 78 LYS H O 1
ATOM 14280 N N . ASP H 1 82 ? 84.066 1.811 -10.500 1.00 11.49 79 ASP H N 1
ATOM 14281 C CA . ASP H 1 82 ? 85.179 1.369 -11.342 1.00 12.24 79 ASP H CA 1
ATOM 14282 C C . ASP H 1 82 ? 84.641 0.560 -12.515 1.00 11.93 79 ASP H C 1
ATOM 14283 O O . ASP H 1 82 ? 84.436 -0.671 -12.411 1.00 11.73 79 ASP H O 1
ATOM 14288 N N . ARG H 1 83 ? 84.430 1.263 -13.626 1.00 11.43 80 ARG H N 1
ATOM 14289 C CA . ARG H 1 83 ? 83.780 0.699 -14.807 1.00 11.74 80 ARG H CA 1
ATOM 14290 C C . ARG H 1 83 ? 84.523 -0.527 -15.337 1.00 11.93 80 ARG H C 1
ATOM 14291 O O . ARG H 1 83 ? 83.913 -1.576 -15.587 1.00 12.13 80 ARG H O 1
ATOM 14299 N N . ALA H 1 84 ? 85.836 -0.395 -15.483 1.00 12.19 81 ALA H N 1
ATOM 14300 C CA . ALA H 1 84 ? 86.694 -1.489 -15.984 1.00 12.94 81 ALA H CA 1
ATOM 14301 C C . ALA H 1 84 ? 86.567 -2.778 -15.139 1.00 13.08 81 ALA H C 1
ATOM 14302 O O . ALA H 1 84 ? 86.550 -3.890 -15.676 1.00 12.85 81 ALA H O 1
ATOM 14304 N N . ALA H 1 85 ? 86.477 -2.607 -13.823 1.00 12.70 82 ALA H N 1
ATOM 14305 C CA . ALA H 1 85 ? 86.317 -3.720 -12.903 1.00 13.48 82 ALA H CA 1
ATOM 14306 C C . ALA H 1 85 ? 84.940 -4.397 -13.034 1.00 13.49 82 ALA H C 1
ATOM 14307 O O . ALA H 1 85 ? 84.828 -5.610 -12.920 1.00 13.03 82 ALA H O 1
ATOM 14309 N N . LEU H 1 86 ? 83.898 -3.601 -13.265 1.00 13.80 83 LEU H N 1
ATOM 14310 C CA . LEU H 1 86 ? 82.579 -4.154 -13.554 1.00 14.29 83 LEU H CA 1
ATOM 14311 C C . LEU H 1 86 ? 82.608 -4.881 -14.884 1.00 14.54 83 LEU H C 1
ATOM 14312 O O . LEU H 1 86 ? 82.003 -5.946 -15.029 1.00 15.00 83 LEU H O 1
ATOM 14317 N N . GLU H 1 87 ? 83.299 -4.289 -15.852 1.00 14.59 84 GLU H N 1
ATOM 14318 C CA . GLU H 1 87 ? 83.407 -4.884 -17.182 1.00 15.39 84 GLU H CA 1
ATOM 14319 C C . GLU H 1 87 ? 84.137 -6.216 -17.090 1.00 15.31 84 GLU H C 1
ATOM 14320 O O . GLU H 1 87 ? 83.670 -7.229 -17.623 1.00 15.07 84 GLU H O 1
ATOM 14326 N N . SER H 1 88 ? 85.243 -6.229 -16.351 1.00 15.63 85 SER H N 1
ATOM 14327 C CA . SER H 1 88 ? 85.998 -7.461 -16.179 1.00 16.16 85 SER H CA 1
ATOM 14328 C C . SER H 1 88 ? 85.115 -8.519 -15.509 1.00 15.60 85 SER H C 1
ATOM 14329 O O . SER H 1 88 ? 85.076 -9.647 -15.967 1.00 16.66 85 SER H O 1
ATOM 14332 N N . PHE H 1 89 ? 84.362 -8.132 -14.474 1.00 14.62 86 PHE H N 1
ATOM 14333 C CA . PHE H 1 89 ? 83.475 -9.062 -13.784 1.00 13.30 86 PHE H CA 1
ATOM 14334 C C . PHE H 1 89 ? 82.320 -9.598 -14.653 1.00 12.87 86 PHE H C 1
ATOM 14335 O O . PHE H 1 89 ? 82.056 -10.802 -14.635 1.00 12.49 86 PHE H O 1
ATOM 14343 N N . VAL H 1 90 ? 81.656 -8.722 -15.402 1.00 12.01 87 VAL H N 1
ATOM 14344 C CA . VAL H 1 90 ? 80.659 -9.130 -16.379 1.00 12.08 87 VAL H CA 1
ATOM 14345 C C . VAL H 1 90 ? 81.256 -10.144 -17.390 1.00 13.47 87 VAL H C 1
ATOM 14346 O O . VAL H 1 90 ? 80.594 -11.137 -17.749 1.00 12.52 87 VAL H O 1
ATOM 14350 N N . ALA H 1 91 ? 82.483 -9.895 -17.854 1.00 14.34 88 ALA H N 1
ATOM 14351 C CA . ALA H 1 91 ? 83.138 -10.835 -18.766 1.00 17.14 88 ALA H CA 1
ATOM 14352 C C . ALA H 1 91 ? 83.272 -12.201 -18.090 1.00 18.63 88 ALA H C 1
ATOM 14353 O O . ALA H 1 91 ? 83.031 -13.232 -18.741 1.00 19.04 88 ALA H O 1
ATOM 14355 N N . GLU H 1 92 ? 83.613 -12.202 -16.791 1.00 20.16 89 GLU H N 1
ATOM 14356 C CA . GLU H 1 92 ? 83.710 -13.455 -16.016 1.00 22.41 89 GLU H CA 1
ATOM 14357 C C . GLU H 1 92 ? 82.353 -14.126 -16.029 1.00 22.52 89 GLU H C 1
ATOM 14358 O O . GLU H 1 92 ? 82.247 -15.325 -16.290 1.00 22.46 89 GLU H O 1
ATOM 14364 N N . ALA H 1 93 ? 81.315 -13.336 -15.776 1.00 23.36 90 ALA H N 1
ATOM 14365 C CA . ALA H 1 93 ? 79.944 -13.838 -15.742 1.00 24.13 90 ALA H CA 1
ATOM 14366 C C . ALA H 1 93 ? 79.500 -14.432 -17.074 1.00 25.30 90 ALA H C 1
ATOM 14367 O O . ALA H 1 93 ? 78.876 -15.491 -17.084 1.00 26.21 90 ALA H O 1
ATOM 14369 N N . GLU H 1 94 ? 79.814 -13.762 -18.183 1.00 26.12 91 GLU H N 1
ATOM 14370 C CA . GLU H 1 94 ? 79.499 -14.291 -19.511 1.00 27.75 91 GLU H CA 1
ATOM 14371 C C . GLU H 1 94 ? 80.157 -15.649 -19.713 1.00 28.02 91 GLU H C 1
ATOM 14372 O O . GLU H 1 94 ? 79.491 -16.576 -20.143 1.00 28.32 91 GLU H O 1
ATOM 14378 N N . ASP H 1 95 ? 81.452 -15.750 -19.398 1.00 28.29 92 ASP H N 1
ATOM 14379 C CA . ASP H 1 95 ? 82.242 -16.953 -19.683 1.00 28.53 92 ASP H CA 1
ATOM 14380 C C . ASP H 1 95 ? 81.821 -18.143 -18.836 1.00 28.31 92 ASP H C 1
ATOM 14381 O O . ASP H 1 95 ? 81.716 -19.265 -19.342 1.00 28.55 92 ASP H O 1
ATOM 14383 N N . THR H 1 96 ? 81.539 -17.893 -17.562 1.00 27.41 93 THR H N 1
ATOM 14384 C CA . THR H 1 96 ? 81.196 -18.965 -16.631 1.00 26.52 93 THR H CA 1
ATOM 14385 C C . THR H 1 96 ? 79.696 -19.290 -16.599 1.00 25.68 93 THR H C 1
ATOM 14386 O O . THR H 1 96 ? 79.324 -20.451 -16.577 1.00 25.91 93 THR H O 1
ATOM 14390 N N . LEU H 1 97 ? 78.836 -18.278 -16.619 1.00 24.81 94 LEU H N 1
ATOM 14391 C CA . LEU H 1 97 ? 77.390 -18.513 -16.458 1.00 23.74 94 LEU H CA 1
ATOM 14392 C C . LEU H 1 97 ? 76.509 -18.305 -17.700 1.00 23.69 94 LEU H C 1
ATOM 14393 O O . LEU H 1 97 ? 75.276 -18.307 -17.599 1.00 24.24 94 LEU H O 1
ATOM 14398 N N . GLY H 1 98 ? 77.122 -18.133 -18.861 1.00 23.50 95 GLY H N 1
ATOM 14399 C CA . GLY H 1 98 ? 76.375 -17.727 -20.061 1.00 23.46 95 GLY H CA 1
ATOM 14400 C C . GLY H 1 98 ? 76.084 -16.233 -19.960 1.00 22.72 95 GLY H C 1
ATOM 14401 O O . GLY H 1 98 ? 76.645 -15.535 -19.109 1.00 23.27 95 GLY H O 1
ATOM 14402 N N . GLY H 1 99 ? 75.214 -15.711 -20.804 1.00 21.81 96 GLY H N 1
ATOM 14403 C CA . GLY H 1 99 ? 74.986 -14.266 -20.739 1.00 21.05 96 GLY H CA 1
ATOM 14404 C C . GLY H 1 99 ? 74.208 -13.785 -19.509 1.00 19.65 96 GLY H C 1
ATOM 14405 O O . GLY H 1 99 ? 73.378 -14.524 -18.979 1.00 19.50 96 GLY H O 1
ATOM 14406 N N . ILE H 1 100 ? 74.484 -12.554 -19.064 1.00 17.83 97 ILE H N 1
ATOM 14407 C CA . ILE H 1 100 ? 73.680 -11.889 -18.038 1.00 16.27 97 ILE H CA 1
ATOM 14408 C C . ILE H 1 100 ? 72.379 -11.415 -18.669 1.00 15.66 97 ILE H C 1
ATOM 14409 O O . ILE H 1 100 ? 72.402 -10.627 -19.617 1.00 16.09 97 ILE H O 1
ATOM 14414 N N . ASP H 1 101 ? 71.256 -11.921 -18.151 1.00 14.04 98 ASP H N 1
ATOM 14415 C CA . ASP H 1 101 ? 69.925 -11.612 -18.663 1.00 12.34 98 ASP H CA 1
ATOM 14416 C C . ASP H 1 101 ? 69.244 -10.528 -17.818 1.00 10.87 98 ASP H C 1
ATOM 14417 O O . ASP H 1 101 ? 68.412 -9.788 -18.327 1.00 9.85 98 ASP H O 1
ATOM 14422 N N . ILE H 1 102 ? 69.599 -10.468 -16.537 1.00 9.29 99 ILE H N 1
ATOM 14423 C CA . ILE H 1 102 ? 68.932 -9.601 -15.568 1.00 8.50 99 ILE H CA 1
ATOM 14424 C C . ILE H 1 102 ? 70.022 -8.880 -14.764 1.00 8.11 99 ILE H C 1
ATOM 14425 O O . ILE H 1 102 ? 70.950 -9.509 -14.292 1.00 8.51 99 ILE H O 1
ATOM 14430 N N . ALA H 1 103 ? 69.911 -7.570 -14.617 1.00 7.79 100 ALA H N 1
ATOM 14431 C CA . ALA H 1 103 ? 70.826 -6.823 -13.739 1.00 6.94 100 ALA H CA 1
ATOM 14432 C C . ALA H 1 103 ? 70.064 -5.886 -12.802 1.00 5.93 100 ALA H C 1
ATOM 14433 O O . ALA H 1 103 ? 69.188 -5.139 -13.221 1.00 5.54 100 ALA H O 1
ATOM 14435 N N . ILE H 1 104 ? 70.390 -5.972 -11.517 1.00 5.27 101 ILE H N 1
ATOM 14436 C CA A ILE H 1 104 ? 69.786 -5.118 -10.524 0.70 4.17 101 ILE H CA 1
ATOM 14437 C CA B ILE H 1 104 ? 69.785 -5.137 -10.498 0.30 4.26 101 ILE H CA 1
ATOM 14438 C C . ILE H 1 104 ? 70.915 -4.279 -9.946 1.00 4.37 101 ILE H C 1
ATOM 14439 O O . ILE H 1 104 ? 71.870 -4.819 -9.328 1.00 3.54 101 ILE H O 1
ATOM 14448 N N . THR H 1 105 ? 70.816 -2.961 -10.164 1.00 3.81 102 THR H N 1
ATOM 14449 C CA . THR H 1 105 ? 71.862 -2.035 -9.816 1.00 3.90 102 THR H CA 1
ATOM 14450 C C . THR H 1 105 ? 71.649 -1.554 -8.393 1.00 4.28 102 THR H C 1
ATOM 14451 O O . THR H 1 105 ? 71.318 -0.394 -8.167 1.00 4.35 102 THR H O 1
ATOM 14455 N N . ASN H 1 106 ? 71.909 -2.445 -7.433 1.00 4.41 103 ASN H N 1
ATOM 14456 C CA . ASN H 1 106 ? 71.487 -2.238 -6.055 1.00 5.28 103 ASN H CA 1
ATOM 14457 C C . ASN H 1 106 ? 72.542 -1.536 -5.217 1.00 5.69 103 ASN H C 1
ATOM 14458 O O . ASN H 1 106 ? 72.202 -0.891 -4.230 1.00 7.20 103 ASN H O 1
ATOM 14463 N N . ALA H 1 107 ? 73.813 -1.639 -5.615 1.00 5.30 104 ALA H N 1
ATOM 14464 C CA . ALA H 1 107 ? 74.907 -1.051 -4.842 1.00 5.93 104 ALA H CA 1
ATOM 14465 C C . ALA H 1 107 ? 74.577 0.401 -4.581 1.00 5.59 104 ALA H C 1
ATOM 14466 O O . ALA H 1 107 ? 74.198 1.102 -5.511 1.00 4.39 104 ALA H O 1
ATOM 14468 N N . GLY H 1 108 ? 74.731 0.851 -3.334 1.00 5.43 105 GLY H N 1
ATOM 14469 C CA . GLY H 1 108 ? 74.461 2.258 -3.007 1.00 5.64 105 GLY H CA 1
ATOM 14470 C C . GLY H 1 108 ? 74.749 2.623 -1.547 1.00 6.40 105 GLY H C 1
ATOM 14471 O O . GLY H 1 108 ? 74.909 1.745 -0.700 1.00 5.95 105 GLY H O 1
ATOM 14472 N N . ILE H 1 109 ? 74.791 3.920 -1.237 1.00 6.86 106 ILE H N 1
ATOM 14473 C CA . ILE H 1 109 ? 75.087 4.371 0.150 1.00 7.10 106 ILE H CA 1
ATOM 14474 C C . ILE H 1 109 ? 74.250 5.579 0.504 1.00 8.07 106 ILE H C 1
ATOM 14475 O O . ILE H 1 109 ? 73.774 6.318 -0.388 1.00 7.13 106 ILE H O 1
ATOM 14480 N N . SER H 1 110 ? 74.092 5.809 1.798 1.00 8.57 107 SER H N 1
ATOM 14481 C CA . SER H 1 110 ? 73.353 6.968 2.243 1.00 10.10 107 SER H CA 1
ATOM 14482 C C . SER H 1 110 ? 74.226 7.857 3.106 1.00 9.96 107 SER H C 1
ATOM 14483 O O . SER H 1 110 ? 75.072 7.366 3.836 1.00 9.98 107 SER H O 1
ATOM 14486 N N . THR H 1 111 ? 74.032 9.173 3.005 1.00 10.25 108 THR H N 1
ATOM 14487 C CA . THR H 1 111 ? 74.732 10.104 3.888 1.00 9.99 108 THR H CA 1
ATOM 14488 C C . THR H 1 111 ? 73.745 11.067 4.427 1.00 10.44 108 THR H C 1
ATOM 14489 O O . THR H 1 111 ? 72.661 11.158 3.898 1.00 10.28 108 THR H O 1
ATOM 14493 N N . ILE H 1 112 ? 74.139 11.796 5.476 1.00 12.03 109 ILE H N 1
ATOM 14494 C CA . ILE H 1 112 ? 73.352 12.886 6.063 1.00 12.07 109 ILE H CA 1
ATOM 14495 C C . ILE H 1 112 ? 74.289 14.060 6.265 1.00 12.47 109 ILE H C 1
ATOM 14496 O O . ILE H 1 112 ? 75.255 13.990 7.043 1.00 12.64 109 ILE H O 1
ATOM 14501 N N . ALA H 1 113 ? 74.039 15.143 5.541 1.00 13.16 110 ALA H N 1
ATOM 14502 C CA . ALA H 1 113 ? 74.803 16.400 5.757 1.00 13.73 110 ALA H CA 1
ATOM 14503 C C . ALA H 1 113 ? 73.992 17.579 5.244 1.00 13.80 110 ALA H C 1
ATOM 14504 O O . ALA H 1 113 ? 73.461 17.535 4.120 1.00 12.88 110 ALA H O 1
ATOM 14506 N N . LEU H 1 114 ? 73.888 18.621 6.064 1.00 13.82 111 LEU H N 1
ATOM 14507 C CA . LEU H 1 114 ? 73.243 19.869 5.650 1.00 14.02 111 LEU H CA 1
ATOM 14508 C C . LEU H 1 114 ? 74.094 20.698 4.677 1.00 14.54 111 LEU H C 1
ATOM 14509 O O . LEU H 1 114 ? 75.300 20.827 4.849 1.00 14.66 111 LEU H O 1
ATOM 14514 N N . LEU H 1 115 ? 73.463 21.248 3.643 1.00 15.07 112 LEU H N 1
ATOM 14515 C CA . LEU H 1 115 ? 74.097 22.296 2.837 1.00 15.93 112 LEU H CA 1
ATOM 14516 C C . LEU H 1 115 ? 74.199 23.568 3.714 1.00 16.76 112 LEU H C 1
ATOM 14517 O O . LEU H 1 115 ? 73.264 23.878 4.473 1.00 16.43 112 LEU H O 1
ATOM 14522 N N . PRO H 1 116 ? 75.312 24.320 3.611 1.00 17.35 113 PRO H N 1
ATOM 14523 C CA . PRO H 1 116 ? 76.484 24.244 2.722 1.00 17.43 113 PRO H CA 1
ATOM 14524 C C . PRO H 1 116 ? 77.659 23.427 3.276 1.00 17.99 113 PRO H C 1
ATOM 14525 O O . PRO H 1 116 ? 78.731 23.388 2.663 1.00 18.47 113 PRO H O 1
ATOM 14529 N N . GLU H 1 117 ? 77.442 22.777 4.414 1.00 18.02 114 GLU H N 1
ATOM 14530 C CA . GLU H 1 117 ? 78.453 21.975 5.085 1.00 18.90 114 GLU H CA 1
ATOM 14531 C C . GLU H 1 117 ? 78.491 20.526 4.581 1.00 17.09 114 GLU H C 1
ATOM 14532 O O . GLU H 1 117 ? 78.497 19.584 5.382 1.00 17.73 114 GLU H O 1
ATOM 14538 N N . VAL H 1 118 ? 78.461 20.342 3.270 1.00 14.84 115 VAL H N 1
ATOM 14539 C CA . VAL H 1 118 ? 78.562 18.998 2.687 1.00 12.52 115 VAL H CA 1
ATOM 14540 C C . VAL H 1 118 ? 79.956 18.981 2.098 1.00 12.25 115 VAL H C 1
ATOM 14541 O O . VAL H 1 118 ? 80.276 19.843 1.278 1.00 12.39 115 VAL H O 1
ATOM 14545 N N . GLU H 1 119 ? 80.784 18.050 2.558 1.00 11.06 116 GLU H N 1
ATOM 14546 C CA A GLU H 1 119 ? 82.137 17.905 2.028 0.60 11.41 116 GLU H CA 1
ATOM 14547 C CA B GLU H 1 119 ? 82.137 17.920 2.041 0.40 11.06 116 GLU H CA 1
ATOM 14548 C C . GLU H 1 119 ? 82.097 17.391 0.603 1.00 10.85 116 GLU H C 1
ATOM 14549 O O . GLU H 1 119 ? 81.300 16.500 0.272 1.00 10.46 116 GLU H O 1
ATOM 14560 N N . SER H 1 120 ? 82.938 17.965 -0.246 1.0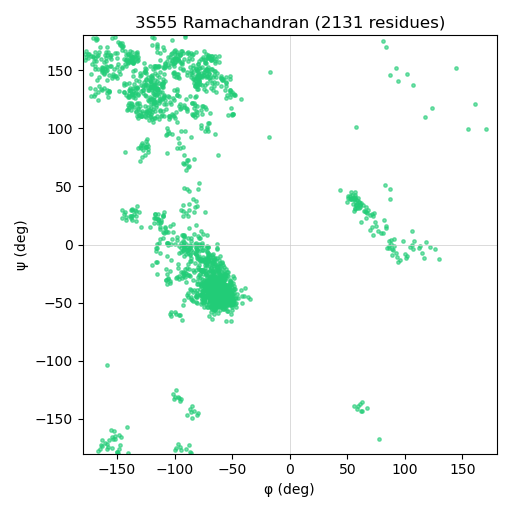0 10.74 117 SER H N 1
ATOM 14561 C CA . SER H 1 120 ? 83.033 17.536 -1.652 1.00 10.87 117 SER H CA 1
ATOM 14562 C C . SER H 1 120 ? 83.318 16.044 -1.796 1.00 9.83 117 SER H C 1
ATOM 14563 O O . SER H 1 120 ? 82.795 15.387 -2.690 1.00 10.19 117 SER H O 1
ATOM 14566 N N . ALA H 1 121 ? 84.155 15.518 -0.905 1.00 9.84 118 ALA H N 1
ATOM 14567 C CA . ALA H 1 121 ? 84.532 14.114 -0.908 1.00 8.52 118 ALA H CA 1
ATOM 14568 C C . ALA H 1 121 ? 83.311 13.215 -0.694 1.00 7.88 118 ALA H C 1
ATOM 14569 O O . ALA H 1 121 ? 83.169 12.164 -1.355 1.00 6.64 118 ALA H O 1
ATOM 14571 N N . GLN H 1 122 ? 82.425 13.644 0.204 1.00 6.64 119 GLN H N 1
ATOM 14572 C CA . GLN H 1 122 ? 81.192 12.921 0.454 1.00 6.61 119 GLN H CA 1
ATOM 14573 C C . GLN H 1 122 ? 80.216 13.003 -0.724 1.00 5.51 119 GLN H C 1
ATOM 14574 O O . GLN H 1 122 ? 79.714 11.976 -1.156 1.00 5.36 119 GLN H O 1
ATOM 14580 N N . TRP H 1 123 ? 79.981 14.211 -1.247 1.00 5.60 120 TRP H N 1
ATOM 14581 C CA . TRP H 1 123 ? 79.209 14.415 -2.469 1.00 5.16 120 TRP H CA 1
ATOM 14582 C C . TRP H 1 123 ? 79.726 13.477 -3.578 1.00 6.25 120 TRP H C 1
ATOM 14583 O O . TRP H 1 123 ? 78.924 12.783 -4.217 1.00 5.45 120 TRP H O 1
ATOM 14594 N N . ASP H 1 124 ? 81.055 13.438 -3.786 1.00 6.70 121 ASP H N 1
ATOM 14595 C CA . ASP H 1 124 ? 81.647 12.621 -4.892 1.00 8.03 121 ASP H CA 1
ATOM 14596 C C . ASP H 1 124 ? 81.392 11.139 -4.706 1.00 8.11 121 ASP H C 1
ATOM 14597 O O . ASP H 1 124 ? 81.065 10.432 -5.644 1.00 8.89 121 ASP H O 1
ATOM 14602 N N . GLU H 1 125 ? 81.562 10.657 -3.487 1.00 8.36 122 GLU H N 1
ATOM 14603 C CA . GLU H 1 125 ? 81.359 9.263 -3.218 1.00 7.72 122 GLU H CA 1
ATOM 14604 C C . GLU H 1 125 ? 79.895 8.859 -3.459 1.00 6.99 122 GLU H C 1
ATOM 14605 O O . GLU H 1 125 ? 79.605 7.827 -4.093 1.00 7.03 122 GLU H O 1
ATOM 14611 N N . VAL H 1 126 ? 78.974 9.682 -2.985 1.00 5.91 123 VAL H N 1
ATOM 14612 C CA . VAL H 1 126 ? 77.555 9.342 -3.098 1.00 5.67 123 VAL H CA 1
ATOM 14613 C C . VAL H 1 126 ? 77.037 9.400 -4.539 1.00 5.62 123 VAL H C 1
ATOM 14614 O O . VAL H 1 126 ? 76.411 8.423 -5.025 1.00 5.29 123 VAL H O 1
ATOM 14618 N N . ILE H 1 127 ? 77.320 10.511 -5.217 1.00 5.36 124 ILE H N 1
ATOM 14619 C CA . ILE H 1 127 ? 77.048 10.623 -6.649 1.00 6.50 124 ILE H CA 1
ATOM 14620 C C . ILE H 1 127 ? 77.755 9.490 -7.415 1.00 6.53 124 ILE H C 1
ATOM 14621 O O . ILE H 1 127 ? 77.185 8.896 -8.309 1.00 7.52 124 ILE H O 1
ATOM 14626 N N . GLY H 1 128 ? 79.002 9.180 -7.068 1.00 7.08 125 GLY H N 1
ATOM 14627 C CA . GLY H 1 128 ? 79.739 8.176 -7.841 1.00 6.14 125 GLY H CA 1
ATOM 14628 C C . GLY H 1 128 ? 79.207 6.767 -7.684 1.00 6.26 125 GLY H C 1
ATOM 14629 O O . GLY H 1 128 ? 79.042 6.039 -8.664 1.00 7.17 125 GLY H O 1
ATOM 14630 N N . THR H 1 129 ? 78.972 6.357 -6.448 1.00 5.24 126 THR H N 1
ATOM 14631 C CA . THR H 1 129 ? 78.405 5.046 -6.187 1.00 5.64 126 THR H CA 1
ATOM 14632 C C . THR H 1 129 ? 76.995 4.913 -6.724 1.00 4.53 126 THR H C 1
ATOM 14633 O O . THR H 1 129 ? 76.705 4.011 -7.541 1.00 5.55 126 THR H O 1
ATOM 14637 N N . ASN H 1 130 ? 76.130 5.816 -6.279 1.00 4.14 127 ASN H N 1
ATOM 14638 C CA . ASN H 1 130 ? 74.693 5.722 -6.527 1.00 3.91 127 ASN H CA 1
ATOM 14639 C C . ASN H 1 130 ? 74.302 6.028 -7.979 1.00 3.47 127 ASN H C 1
ATOM 14640 O O . ASN H 1 130 ? 73.478 5.321 -8.562 1.00 3.57 127 ASN H O 1
ATOM 14645 N N . LEU H 1 131 ? 74.880 7.079 -8.549 1.00 3.51 128 LEU H N 1
ATOM 14646 C CA . LEU H 1 131 ? 74.474 7.542 -9.880 1.00 3.78 128 LEU H CA 1
ATOM 14647 C C . LEU H 1 131 ? 75.402 6.983 -10.982 1.00 3.64 128 LEU H C 1
ATOM 14648 O O . LEU H 1 131 ? 74.971 6.245 -11.880 1.00 3.97 128 LEU H O 1
ATOM 14653 N N . THR H 1 132 ? 76.682 7.323 -10.897 1.00 4.11 129 THR H N 1
ATOM 14654 C CA . THR H 1 132 ? 77.674 6.844 -11.857 1.00 4.55 129 THR H CA 1
ATOM 14655 C C . THR H 1 132 ? 77.845 5.328 -11.826 1.00 4.54 129 THR H C 1
ATOM 14656 O O . THR H 1 132 ? 77.998 4.698 -12.867 1.00 4.29 129 THR H O 1
ATOM 14660 N N . GLY H 1 133 ? 77.777 4.737 -10.639 1.00 4.79 130 GLY H N 1
ATOM 14661 C CA . GLY H 1 133 ? 77.832 3.280 -10.524 1.00 4.72 130 GLY H CA 1
ATOM 14662 C C . GLY H 1 133 ? 76.680 2.564 -11.224 1.00 5.70 130 GLY H C 1
ATOM 14663 O O . GLY H 1 133 ? 76.887 1.506 -11.834 1.00 6.41 130 GLY H O 1
ATOM 14664 N N . THR H 1 134 ? 75.472 3.140 -11.140 1.00 5.20 131 THR H N 1
ATOM 14665 C CA . THR H 1 134 ? 74.326 2.662 -11.896 1.00 5.18 131 THR H CA 1
ATOM 14666 C C . THR H 1 134 ? 74.570 2.771 -13.409 1.00 5.56 131 THR H C 1
ATOM 14667 O O . THR H 1 134 ? 74.307 1.832 -14.179 1.00 4.68 131 THR H O 1
ATOM 14671 N N . PHE H 1 135 ? 75.062 3.926 -13.830 1.00 5.85 132 PHE H N 1
ATOM 14672 C CA . PHE H 1 135 ? 75.496 4.089 -15.212 1.00 6.51 132 PHE H CA 1
ATOM 14673 C C . PHE H 1 135 ? 76.522 3.037 -15.628 1.00 7.00 132 PHE H C 1
ATOM 14674 O O . PHE H 1 135 ? 76.412 2.415 -16.711 1.00 8.28 132 PHE H O 1
ATOM 14682 N N . ASN H 1 136 ? 77.524 2.819 -14.783 1.00 6.96 133 ASN H N 1
ATOM 14683 C CA . ASN H 1 136 ? 78.590 1.867 -15.127 1.00 6.85 133 ASN H CA 1
ATOM 14684 C C . ASN H 1 136 ? 78.061 0.451 -15.274 1.00 6.55 133 ASN H C 1
ATOM 14685 O O . ASN H 1 136 ? 78.508 -0.297 -16.149 1.00 6.16 133 ASN H O 1
ATOM 14690 N N . THR H 1 137 ? 77.120 0.086 -14.400 1.00 6.53 134 THR H N 1
ATOM 14691 C CA . THR H 1 137 ? 76.510 -1.233 -14.440 1.00 7.45 134 THR H CA 1
ATOM 14692 C C . THR H 1 137 ? 75.677 -1.394 -15.708 1.00 7.41 134 THR H C 1
ATOM 14693 O O . THR H 1 137 ? 75.790 -2.403 -16.417 1.00 6.53 134 THR H O 1
ATOM 14697 N N . ILE H 1 138 ? 74.846 -0.395 -16.018 1.00 7.65 135 ILE H N 1
ATOM 14698 C CA . ILE H 1 138 ? 74.092 -0.463 -17.276 1.00 7.08 135 ILE H CA 1
ATOM 14699 C C . ILE H 1 138 ? 75.067 -0.580 -18.474 1.00 7.43 135 ILE H C 1
ATOM 14700 O O . ILE H 1 138 ? 74.914 -1.466 -19.344 1.00 7.25 135 ILE H O 1
ATOM 14705 N N . ALA H 1 139 ? 76.079 0.296 -18.501 1.00 7.22 136 ALA H N 1
ATOM 14706 C CA . ALA H 1 139 ? 77.038 0.295 -19.603 1.00 8.41 136 ALA H CA 1
ATOM 14707 C C . ALA H 1 139 ? 77.733 -1.070 -19.754 1.00 8.21 136 ALA H C 1
ATOM 14708 O O . ALA H 1 139 ? 77.955 -1.524 -20.862 1.00 8.67 136 ALA H O 1
ATOM 14710 N N . ALA H 1 140 ? 78.100 -1.697 -18.631 1.00 8.86 137 ALA H N 1
ATOM 14711 C CA . ALA H 1 140 ? 78.807 -2.974 -18.668 1.00 9.25 137 ALA H CA 1
ATOM 14712 C C . ALA H 1 140 ? 77.929 -4.176 -19.098 1.00 9.38 137 ALA H C 1
ATOM 14713 O O . ALA H 1 140 ? 78.402 -5.071 -19.812 1.00 9.87 137 ALA H O 1
ATOM 14715 N N . VAL H 1 141 ? 76.664 -4.198 -18.692 1.00 9.27 138 VAL H N 1
ATOM 14716 C CA . VAL H 1 141 ? 75.808 -5.352 -19.032 1.00 9.31 138 VAL H CA 1
ATOM 14717 C C . VAL H 1 141 ? 75.075 -5.229 -20.340 1.00 9.76 138 VAL H C 1
ATOM 14718 O O . VAL H 1 141 ? 74.627 -6.247 -20.897 1.00 10.21 138 VAL H O 1
ATOM 14722 N N . ALA H 1 142 ? 74.926 -3.999 -20.827 1.00 9.59 139 ALA H N 1
ATOM 14723 C CA . ALA H 1 142 ? 74.104 -3.765 -22.007 1.00 10.38 139 ALA H CA 1
ATOM 14724 C C . ALA H 1 142 ? 74.656 -4.449 -23.288 1.00 11.38 139 ALA H C 1
ATOM 14725 O O . ALA H 1 142 ? 73.861 -4.998 -24.052 1.00 11.96 139 ALA H O 1
ATOM 14727 N N . PRO H 1 143 ? 75.995 -4.402 -23.537 1.00 11.61 140 PRO H N 1
ATOM 14728 C CA . PRO H 1 143 ? 76.502 -5.078 -24.764 1.00 12.11 140 PRO H CA 1
ATOM 14729 C C . PRO H 1 143 ? 76.079 -6.547 -24.919 1.00 11.94 140 PRO H C 1
ATOM 14730 O O . PRO H 1 143 ? 75.623 -6.934 -26.007 1.00 11.66 140 PRO H O 1
ATOM 14734 N N . GLY H 1 144 ? 76.225 -7.352 -23.857 1.00 11.74 141 GLY H N 1
ATOM 14735 C CA . GLY H 1 144 ? 75.780 -8.766 -23.876 1.00 11.76 141 GLY H CA 1
ATOM 14736 C C . GLY H 1 144 ? 74.274 -8.921 -24.096 1.00 11.68 141 GLY H C 1
ATOM 14737 O O . GLY H 1 144 ? 73.820 -9.792 -24.876 1.00 11.74 141 GLY H O 1
ATOM 14738 N N . MET H 1 145 ? 73.495 -8.055 -23.449 1.00 10.95 142 MET H N 1
ATOM 14739 C CA . MET H 1 145 ? 72.041 -8.030 -23.664 1.00 10.68 142 MET H CA 1
ATOM 14740 C C . MET H 1 145 ? 71.655 -7.612 -25.087 1.00 11.46 142 MET H C 1
ATOM 14741 O O . MET H 1 145 ? 70.789 -8.238 -25.705 1.00 11.16 142 MET H O 1
ATOM 14746 N N . ILE H 1 146 ? 72.309 -6.576 -25.611 1.00 11.41 143 ILE H N 1
ATOM 14747 C CA . ILE H 1 146 ? 72.145 -6.220 -27.021 1.00 12.17 143 ILE H CA 1
ATOM 14748 C C . ILE H 1 146 ? 72.421 -7.431 -27.954 1.00 12.56 143 ILE H C 1
ATOM 14749 O O . ILE H 1 146 ? 71.538 -7.833 -28.713 1.00 12.20 143 ILE H O 1
ATOM 14754 N N . LYS H 1 147 ? 73.616 -8.017 -27.864 1.00 13.01 144 LYS H N 1
ATOM 14755 C CA . LYS H 1 147 ? 73.96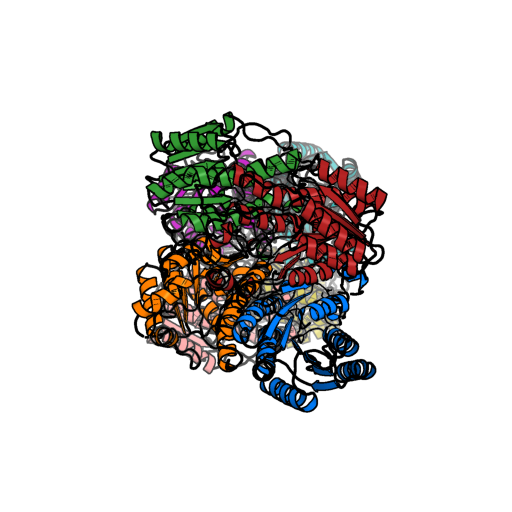8 -9.194 -28.650 1.00 14.15 144 LYS H CA 1
ATOM 14756 C C . LYS H 1 147 ? 72.844 -10.251 -28.629 1.00 14.32 144 LYS H C 1
ATOM 14757 O O . LYS H 1 147 ? 72.504 -10.825 -29.653 1.00 15.32 144 LYS H O 1
ATOM 14759 N N . ARG H 1 148 ? 72.260 -10.468 -27.457 1.00 14.19 145 ARG H N 1
ATOM 14760 C CA . ARG H 1 148 ? 71.298 -11.534 -27.244 1.00 14.81 145 ARG H CA 1
ATOM 14761 C C . ARG H 1 148 ? 69.851 -11.088 -27.443 1.00 14.97 145 ARG H C 1
ATOM 14762 O O . ARG H 1 148 ? 68.926 -11.911 -27.377 1.00 14.06 145 ARG H O 1
ATOM 14770 N N . ASN H 1 149 ? 69.664 -9.788 -27.691 1.00 14.26 146 ASN H N 1
ATOM 14771 C CA . ASN H 1 149 ? 68.344 -9.235 -27.875 1.00 14.46 146 ASN H CA 1
ATOM 14772 C C . ASN H 1 149 ? 67.444 -9.598 -26.683 1.00 13.25 146 ASN H C 1
ATOM 14773 O O . ASN H 1 149 ? 66.302 -10.009 -26.866 1.00 11.75 146 ASN H O 1
ATOM 14778 N N . TYR H 1 150 ? 67.985 -9.493 -25.463 1.00 11.94 147 TYR H N 1
ATOM 14779 C CA . TYR H 1 150 ? 67.165 -9.731 -24.255 1.00 11.31 147 TYR H CA 1
ATOM 14780 C C . TYR H 1 150 ? 67.802 -9.151 -23.025 1.00 9.64 147 TYR H C 1
ATOM 14781 O O . TYR H 1 150 ? 68.997 -9.337 -22.785 1.00 9.26 147 TYR H O 1
ATOM 14790 N N . GLY H 1 151 ? 66.988 -8.473 -22.227 1.00 8.72 148 GLY H N 1
ATOM 14791 C CA . GLY H 1 151 ? 67.483 -7.959 -20.960 1.00 7.72 148 GLY H CA 1
ATOM 14792 C C . GLY H 1 151 ? 66.409 -7.361 -20.088 1.00 7.19 148 GLY H C 1
ATOM 14793 O O . GLY H 1 151 ? 65.440 -6.768 -20.569 1.00 6.52 148 GLY H O 1
ATOM 14794 N N . ARG H 1 152 ? 66.610 -7.516 -18.787 1.00 6.64 149 ARG H N 1
ATOM 14795 C CA . ARG H 1 152 ? 65.746 -6.918 -17.796 1.00 6.61 149 ARG H CA 1
ATOM 14796 C C . ARG H 1 152 ? 66.655 -6.244 -16.783 1.00 6.42 149 ARG H C 1
ATOM 14797 O O . ARG H 1 152 ? 67.348 -6.913 -16.002 1.00 6.13 149 ARG H O 1
ATOM 14805 N N . ILE H 1 153 ? 66.660 -4.912 -16.803 1.00 6.55 150 ILE H N 1
ATOM 14806 C CA . ILE H 1 153 ? 67.478 -4.126 -15.878 1.00 5.67 150 ILE H CA 1
ATOM 14807 C C . ILE H 1 153 ? 66.570 -3.423 -14.868 1.00 6.12 150 ILE H C 1
ATOM 14808 O O . ILE H 1 153 ? 65.606 -2.704 -15.249 1.00 6.69 150 ILE H O 1
ATOM 14813 N N . VAL H 1 154 ? 66.860 -3.626 -13.586 1.00 5.82 151 VAL H N 1
ATOM 14814 C CA . VAL H 1 154 ? 66.175 -2.852 -12.541 1.00 5.48 151 VAL H CA 1
ATOM 14815 C C . VAL H 1 154 ? 67.153 -2.011 -11.758 1.00 5.64 151 VAL H C 1
ATOM 14816 O O . VAL H 1 154 ? 68.157 -2.511 -11.230 1.00 6.34 151 VAL H O 1
ATOM 14820 N N . THR H 1 155 ? 66.875 -0.715 -11.727 1.00 5.20 152 THR H N 1
ATOM 14821 C CA . THR H 1 155 ? 67.666 0.248 -10.989 1.00 5.18 152 THR H CA 1
ATOM 14822 C C . THR H 1 155 ? 67.001 0.515 -9.648 1.00 5.04 152 THR H C 1
ATOM 14823 O O . THR H 1 155 ? 65.820 0.239 -9.456 1.00 5.22 152 THR H O 1
ATOM 14827 N N . VAL H 1 156 ? 67.769 1.020 -8.694 1.00 5.67 153 VAL H N 1
ATOM 14828 C CA . VAL H 1 156 ? 67.227 1.267 -7.369 1.00 5.55 153 VAL H CA 1
ATOM 14829 C C . VAL H 1 156 ? 67.341 2.747 -7.057 1.00 5.90 153 VAL H C 1
ATOM 14830 O O . VAL H 1 156 ? 68.426 3.282 -6.843 1.00 6.01 153 VAL H O 1
ATOM 14834 N N . SER H 1 157 ? 66.201 3.412 -7.070 1.00 6.61 154 SER H N 1
ATOM 14835 C CA . SER H 1 157 ? 66.155 4.819 -6.689 1.00 6.66 154 SER H CA 1
ATOM 14836 C C . SER H 1 157 ? 65.681 4.827 -5.244 1.00 6.86 154 SER H C 1
ATOM 14837 O O . SER H 1 157 ? 66.270 4.164 -4.404 1.00 7.44 154 SER H O 1
ATOM 14840 N N . SER H 1 158 ? 64.614 5.548 -4.950 1.00 7.98 155 SER H N 1
ATOM 14841 C CA . SER H 1 158 ? 64.174 5.722 -3.572 1.00 8.75 155 SER H CA 1
ATOM 14842 C C . SER H 1 158 ? 62.904 6.537 -3.539 1.00 8.95 155 SER H C 1
ATOM 14843 O O . SER H 1 158 ? 62.611 7.291 -4.468 1.00 8.50 155 SER H O 1
ATOM 14846 N N . MET H 1 159 ? 62.172 6.400 -2.440 1.00 9.57 156 MET H N 1
ATOM 14847 C CA . MET H 1 159 ? 61.154 7.386 -2.057 1.00 11.05 156 MET H CA 1
ATOM 14848 C C . MET H 1 159 ? 61.660 8.806 -2.343 1.00 10.96 156 MET H C 1
ATOM 14849 O O . MET H 1 159 ? 60.926 9.661 -2.885 1.00 11.02 156 MET H O 1
ATOM 14854 N N . LEU H 1 160 ? 62.918 9.046 -1.980 1.00 10.41 157 LEU H N 1
ATOM 14855 C CA . LEU H 1 160 ? 63.535 10.361 -2.136 1.00 11.02 157 LEU H CA 1
ATOM 14856 C C . LEU H 1 160 ? 64.042 10.648 -3.542 1.00 10.36 157 LEU H C 1
ATOM 14857 O O . LEU H 1 160 ? 64.528 11.738 -3.776 1.00 12.15 157 LEU H O 1
ATOM 14862 N N . GLY H 1 161 ? 63.952 9.688 -4.463 1.00 9.08 158 GLY H N 1
ATOM 14863 C CA . GLY H 1 161 ? 64.203 9.943 -5.871 1.00 8.07 158 GLY H CA 1
ATOM 14864 C C . GLY H 1 161 ? 63.102 10.770 -6.510 1.00 8.52 158 GLY H C 1
ATOM 14865 O O . GLY H 1 161 ? 63.280 11.301 -7.597 1.00 9.04 158 GLY H O 1
ATOM 14866 N N . HIS H 1 162 ? 61.956 10.892 -5.833 1.00 9.02 159 HIS H N 1
ATOM 14867 C CA . HIS H 1 162 ? 60.854 11.744 -6.320 1.00 9.44 159 HIS H CA 1
ATOM 14868 C C . HIS H 1 162 ? 60.258 12.650 -5.245 1.00 9.84 159 HIS H C 1
ATOM 14869 O O . HIS H 1 162 ? 59.129 13.159 -5.377 1.00 9.92 159 HIS H O 1
ATOM 14876 N N . SER H 1 163 ? 61.039 12.875 -4.185 1.00 9.14 160 SER H N 1
ATOM 14877 C CA . SER H 1 163 ? 60.716 13.910 -3.223 1.00 10.27 160 SER H CA 1
ATOM 14878 C C . SER H 1 163 ? 62.031 14.599 -2.771 1.00 9.91 160 SER H C 1
ATOM 14879 O O . SER H 1 163 ? 63.041 14.556 -3.497 1.00 8.80 160 SER H O 1
ATOM 14882 N N . ALA H 1 164 ? 62.027 15.221 -1.590 1.00 9.37 161 ALA H N 1
ATOM 14883 C CA . ALA H 1 164 ? 63.260 15.737 -0.984 1.00 9.49 161 ALA H CA 1
ATOM 14884 C C . ALA H 1 164 ? 63.035 15.866 0.527 1.00 9.84 161 ALA H C 1
ATOM 14885 O O . ALA H 1 164 ? 61.904 15.763 0.988 1.00 9.25 161 ALA H O 1
ATOM 14887 N N . ASN H 1 165 ? 64.121 16.038 1.268 1.00 9.96 162 ASN H N 1
ATOM 14888 C CA . ASN H 1 165 ? 64.072 16.222 2.720 1.00 11.38 162 ASN H CA 1
ATOM 14889 C C . ASN H 1 165 ? 65.327 16.992 3.126 1.00 10.98 162 ASN H C 1
ATOM 14890 O O . ASN H 1 165 ? 66.163 17.300 2.268 1.00 10.73 162 ASN H O 1
ATOM 14895 N N . PHE H 1 166 ? 65.452 17.301 4.420 1.00 10.51 163 PHE H N 1
ATOM 14896 C CA . PHE H 1 166 ? 66.575 18.047 4.937 1.00 10.01 163 PHE H CA 1
ATOM 14897 C C . PHE H 1 166 ? 67.834 17.183 4.962 1.00 9.59 163 PHE H C 1
ATOM 14898 O O . PHE H 1 166 ? 67.757 15.959 5.106 1.00 10.11 163 PHE H O 1
ATOM 14906 N N . ALA H 1 167 ? 68.987 17.828 4.829 1.00 9.52 164 ALA H N 1
ATOM 14907 C CA . ALA H 1 167 ? 70.302 17.205 5.091 1.00 8.71 164 ALA H CA 1
ATOM 14908 C C . ALA H 1 167 ? 70.585 16.006 4.190 1.00 8.52 164 ALA H C 1
ATOM 14909 O O . ALA H 1 167 ? 71.210 15.036 4.628 1.00 8.56 164 ALA H O 1
ATOM 14911 N N . GLN H 1 168 ? 70.123 16.064 2.943 1.00 8.42 165 GLN H N 1
ATOM 14912 C CA . GLN H 1 168 ? 70.292 14.938 2.023 1.00 9.30 165 GLN H CA 1
ATOM 14913 C C . GLN H 1 168 ? 70.499 15.283 0.553 1.00 8.68 165 GLN H C 1
ATOM 14914 O O . GLN H 1 168 ? 70.179 14.494 -0.311 1.00 7.94 165 GLN H O 1
ATOM 14920 N N . ALA H 1 169 ? 71.100 16.445 0.281 1.00 9.19 166 ALA H N 1
ATOM 14921 C CA . ALA H 1 169 ? 71.380 16.877 -1.102 1.00 8.83 166 ALA H CA 1
ATOM 14922 C C . ALA H 1 169 ? 72.110 15.792 -1.939 1.00 8.91 166 ALA H C 1
ATOM 14923 O O . ALA H 1 169 ? 71.714 15.542 -3.082 1.00 8.75 166 ALA H O 1
ATOM 14925 N N . SER H 1 170 ? 73.173 15.177 -1.391 1.00 8.00 167 SER H N 1
ATOM 14926 C CA . SER H 1 170 ? 73.961 14.188 -2.156 1.00 7.99 167 SER H CA 1
ATOM 14927 C C . SER H 1 170 ? 73.098 13.021 -2.558 1.00 6.93 167 SER H C 1
ATOM 14928 O O . SER H 1 170 ? 72.929 12.731 -3.736 1.00 6.30 167 SER H O 1
ATOM 14931 N N . TYR H 1 171 ? 72.493 12.392 -1.557 1.00 6.61 168 TYR H N 1
ATOM 14932 C CA . TYR H 1 171 ? 71.663 11.203 -1.766 1.00 6.12 168 TYR H CA 1
ATOM 14933 C C . TYR H 1 171 ? 70.427 11.444 -2.634 1.00 5.48 168 TYR H C 1
ATOM 14934 O O . TYR H 1 171 ? 70.063 10.602 -3.472 1.00 4.94 168 TYR H O 1
ATOM 14943 N N . VAL H 1 172 ? 69.781 12.585 -2.420 1.00 5.19 169 VAL H N 1
ATOM 14944 C CA . VAL H 1 172 ? 68.584 12.933 -3.150 1.00 5.08 169 VAL H CA 1
ATOM 14945 C C . VAL H 1 172 ? 68.957 13.267 -4.590 1.00 5.04 169 VAL H C 1
ATOM 14946 O O . VAL H 1 172 ? 68.258 12.862 -5.498 1.00 4.87 169 VAL H O 1
ATOM 14950 N N . SER H 1 173 ? 70.046 14.010 -4.796 1.00 4.84 170 SER H N 1
ATOM 14951 C CA . SER H 1 173 ? 70.435 14.349 -6.171 1.00 5.51 170 SER H CA 1
ATOM 14952 C C . SER H 1 173 ? 70.775 13.076 -6.932 1.00 5.29 170 SER H C 1
ATOM 14953 O O . SER H 1 173 ? 70.410 12.961 -8.088 1.00 5.12 170 SER H O 1
ATOM 14956 N N . SER H 1 174 ? 71.429 12.111 -6.267 1.00 5.43 171 SER H N 1
ATOM 14957 C CA . SER H 1 174 ? 71.820 10.861 -6.947 1.00 5.06 171 SER H CA 1
ATOM 14958 C C . SER H 1 174 ? 70.618 10.016 -7.323 1.00 4.28 171 SER H C 1
ATOM 14959 O O . SER H 1 174 ? 70.590 9.426 -8.402 1.00 4.08 171 SER H O 1
ATOM 14962 N N . LYS H 1 175 ? 69.618 9.975 -6.433 1.00 4.59 172 LYS H N 1
ATOM 14963 C CA . LYS H 1 175 ? 68.425 9.163 -6.640 1.00 4.17 172 LYS H CA 1
ATOM 14964 C C . LYS H 1 175 ? 67.461 9.764 -7.670 1.00 4.33 172 LYS H C 1
ATOM 14965 O O . LYS H 1 175 ? 66.772 9.006 -8.337 1.00 3.30 172 LYS H O 1
ATOM 14971 N N . TRP H 1 176 ? 67.395 11.097 -7.766 1.00 4.35 173 TRP H N 1
ATOM 14972 C CA . TRP H 1 176 ? 66.703 11.745 -8.896 1.00 5.25 173 TRP H CA 1
ATOM 14973 C C . TRP H 1 176 ? 67.398 11.366 -10.228 1.00 5.88 173 TRP H C 1
ATOM 14974 O O . TRP H 1 176 ? 66.743 10.885 -11.141 1.00 6.27 173 TRP H O 1
ATOM 14985 N N . GLY H 1 177 ? 68.727 11.524 -10.310 1.00 5.93 174 GLY H N 1
ATOM 14986 C CA . GLY H 1 177 ? 69.455 11.218 -11.541 1.00 5.72 174 GLY H CA 1
ATOM 14987 C C . GLY H 1 177 ? 69.249 9.783 -12.003 1.00 5.37 174 GLY H C 1
ATOM 14988 O O . GLY H 1 177 ? 69.180 9.524 -13.194 1.00 5.32 174 GLY H O 1
ATOM 14989 N N . VAL H 1 178 ? 69.162 8.847 -11.051 1.00 5.39 175 VAL H N 1
ATOM 14990 C CA . VAL H 1 178 ? 68.905 7.426 -11.340 1.00 4.58 175 VAL H CA 1
ATOM 14991 C C . VAL H 1 178 ? 67.615 7.235 -12.123 1.00 4.44 175 VAL H C 1
ATOM 14992 O O . VAL H 1 178 ? 67.602 6.494 -13.094 1.00 4.07 175 VAL H O 1
ATOM 14996 N N . ILE H 1 179 ? 66.538 7.906 -11.711 1.00 4.12 176 ILE H N 1
ATOM 14997 C CA . ILE H 1 179 ? 65.261 7.873 -12.472 1.00 4.06 176 ILE H CA 1
ATOM 14998 C C . ILE H 1 179 ? 65.423 8.464 -13.885 1.00 5.23 176 ILE H C 1
ATOM 14999 O O . ILE H 1 179 ? 64.966 7.860 -14.880 1.00 4.38 176 ILE H O 1
ATOM 15004 N N . GLY H 1 180 ? 66.092 9.623 -13.995 1.00 5.60 177 GLY H N 1
ATOM 15005 C CA . GLY H 1 180 ? 66.401 10.141 -15.355 1.00 6.37 177 GLY H CA 1
ATOM 15006 C C . GLY H 1 180 ? 67.185 9.129 -16.201 1.00 6.62 177 GLY H C 1
ATOM 15007 O O . GLY H 1 180 ? 66.864 8.890 -17.382 1.00 6.95 177 GLY H O 1
ATOM 15008 N N . LEU H 1 181 ? 68.208 8.529 -15.585 1.00 6.41 178 LEU H N 1
ATOM 15009 C CA . LEU H 1 181 ? 69.090 7.565 -16.254 1.00 6.94 178 LEU H CA 1
ATOM 15010 C C . LEU H 1 181 ? 68.323 6.316 -16.644 1.00 6.73 178 LEU H C 1
ATOM 15011 O O . LEU H 1 181 ? 68.489 5.833 -17.753 1.00 6.58 178 LEU H O 1
ATOM 15016 N N . THR H 1 182 ? 67.511 5.796 -15.720 1.00 6.54 179 THR H N 1
ATOM 15017 C CA . THR H 1 182 ? 66.573 4.712 -16.007 1.00 6.35 179 THR H CA 1
ATOM 15018 C C . THR H 1 182 ? 65.756 4.996 -17.301 1.00 6.41 179 THR H C 1
ATOM 15019 O O . THR H 1 182 ? 65.698 4.142 -18.195 1.00 6.54 179 THR H O 1
ATOM 15023 N N . LYS H 1 183 ? 65.140 6.178 -17.405 1.00 5.66 180 LYS H N 1
ATOM 15024 C CA . LYS H 1 183 ? 64.328 6.521 -18.604 1.00 6.03 180 LYS H CA 1
ATOM 15025 C C . LYS H 1 183 ? 65.143 6.608 -19.937 1.00 6.52 180 LYS H C 1
ATOM 15026 O O . LYS H 1 183 ? 64.644 6.198 -21.028 1.00 7.22 180 LYS H O 1
ATOM 15032 N N . CYS H 1 184 ? 66.375 7.115 -19.839 1.00 5.82 181 CYS H N 1
ATOM 15033 C CA . CYS H 1 184 ? 67.346 7.149 -20.965 1.00 6.04 181 CYS H CA 1
ATOM 15034 C C . CYS H 1 184 ? 67.778 5.768 -21.404 1.00 6.24 181 CYS H C 1
ATOM 15035 O O . CYS H 1 184 ? 67.716 5.451 -22.592 1.00 7.86 181 CYS H O 1
ATOM 15038 N N . ALA H 1 185 ? 68.198 4.919 -20.467 1.00 5.80 182 ALA H N 1
ATOM 15039 C CA . ALA H 1 185 ? 68.570 3.565 -20.870 1.00 6.59 182 ALA H CA 1
ATOM 15040 C C . ALA H 1 185 ? 67.380 2.810 -21.448 1.00 6.82 182 ALA H C 1
ATOM 15041 O O . ALA H 1 185 ? 67.538 1.935 -22.318 1.00 8.41 182 ALA H O 1
ATOM 15043 N N . ALA H 1 186 ? 66.185 3.103 -20.960 1.00 6.79 183 ALA H N 1
ATOM 15044 C CA . ALA H 1 186 ? 64.996 2.474 -21.517 1.00 6.76 183 ALA H CA 1
ATOM 15045 C C . ALA H 1 186 ? 64.818 2.912 -22.979 1.00 7.03 183 ALA H C 1
ATOM 15046 O O . ALA H 1 186 ? 64.368 2.116 -23.823 1.00 7.16 183 ALA H O 1
ATOM 15048 N N . HIS H 1 187 ? 65.173 4.163 -23.279 1.00 7.72 184 HIS H N 1
ATOM 15049 C CA . HIS H 1 187 ? 65.137 4.690 -24.675 1.00 8.52 184 HIS H CA 1
ATOM 15050 C C . HIS H 1 187 ? 66.213 4.010 -25.547 1.00 9.07 184 HIS H C 1
ATOM 15051 O O . HIS H 1 187 ? 65.912 3.363 -26.569 1.00 10.34 184 HIS H O 1
ATOM 15058 N N . ASP H 1 188 ? 67.460 4.128 -25.115 1.00 8.49 185 ASP H N 1
ATOM 15059 C CA . ASP H 1 188 ? 68.586 3.662 -25.891 1.00 8.75 185 ASP H CA 1
ATOM 15060 C C . ASP H 1 188 ? 68.575 2.146 -26.159 1.00 9.05 185 ASP H C 1
ATOM 15061 O O . ASP H 1 188 ? 69.151 1.672 -27.135 1.00 7.79 185 ASP H O 1
ATOM 15066 N N . LEU H 1 189 ? 67.918 1.386 -25.297 1.00 8.98 186 LEU H N 1
ATOM 15067 C CA . LEU H 1 189 ? 68.006 -0.066 -25.420 1.00 9.67 186 LEU H CA 1
ATOM 15068 C C . LEU H 1 189 ? 66.695 -0.709 -25.881 1.00 9.99 186 LEU H C 1
ATOM 15069 O O . LEU H 1 189 ? 66.603 -1.921 -25.941 1.00 10.38 186 LEU H O 1
ATOM 15074 N N . VAL H 1 190 ? 65.705 0.110 -26.208 1.00 10.05 187 VAL H N 1
ATOM 15075 C CA . VAL H 1 190 ? 64.328 -0.343 -26.403 1.00 11.10 187 VAL H CA 1
ATOM 15076 C C . VAL H 1 190 ? 64.158 -1.342 -27.581 1.00 12.54 187 VAL H C 1
ATOM 15077 O O . VAL H 1 190 ? 63.358 -2.289 -27.508 1.00 12.42 187 VAL H O 1
ATOM 15081 N N . GLY H 1 191 ? 64.936 -1.124 -28.642 1.00 13.41 188 GLY H N 1
ATOM 15082 C CA . GLY H 1 191 ? 64.910 -1.973 -29.830 1.00 14.75 188 GLY H CA 1
ATOM 15083 C C . GLY H 1 191 ? 65.617 -3.306 -29.678 1.00 15.24 188 GLY H C 1
ATOM 15084 O O . GLY H 1 191 ? 65.645 -4.115 -30.621 1.00 16.54 188 GLY H O 1
ATOM 15085 N N . TYR H 1 192 ? 66.196 -3.567 -28.507 1.00 14.57 189 TYR H N 1
ATOM 15086 C CA . TYR H 1 192 ? 66.902 -4.841 -28.355 1.00 13.45 189 TYR H CA 1
ATOM 15087 C C . TYR H 1 192 ? 66.291 -5.799 -27.349 1.00 12.62 189 TYR H C 1
ATOM 15088 O O . TYR H 1 192 ? 67.020 -6.609 -26.780 1.00 12.48 189 TYR H O 1
ATOM 15097 N N . GLY H 1 193 ? 64.980 -5.696 -27.115 1.00 11.51 190 GLY H N 1
ATOM 15098 C CA . GLY H 1 193 ? 64.283 -6.588 -26.205 1.00 10.01 190 GLY H CA 1
ATOM 15099 C C . GLY H 1 193 ? 64.752 -6.402 -24.773 1.00 9.50 190 GLY H C 1
ATOM 15100 O O . GLY H 1 193 ? 64.715 -7.337 -23.983 1.00 9.51 190 GLY H O 1
ATOM 15101 N N . ILE H 1 194 ? 65.188 -5.185 -24.445 1.00 8.90 191 ILE H N 1
ATOM 15102 C CA . ILE H 1 194 ? 65.629 -4.844 -23.092 1.00 7.65 191 ILE H CA 1
ATOM 15103 C C . ILE H 1 194 ? 64.661 -3.871 -22.452 1.00 7.48 191 ILE H C 1
ATOM 15104 O O . ILE H 1 194 ? 64.186 -2.923 -23.104 1.00 8.84 191 ILE H O 1
ATOM 15109 N N . THR H 1 195 ? 64.356 -4.091 -21.181 1.00 6.94 192 THR H N 1
ATOM 15110 C CA . THR H 1 195 ? 63.580 -3.137 -20.413 1.00 6.11 192 THR H CA 1
ATOM 15111 C C . THR H 1 195 ? 64.410 -2.609 -19.255 1.00 6.46 192 THR H C 1
ATOM 15112 O O . THR H 1 195 ? 65.317 -3.313 -18.731 1.00 5.75 192 THR H O 1
ATOM 15116 N N . VAL H 1 196 ? 64.103 -1.377 -18.839 1.00 5.29 193 VAL H N 1
ATOM 15117 C CA . VAL H 1 196 ? 64.820 -0.742 -17.731 1.00 5.56 193 VAL H CA 1
ATOM 15118 C C . VAL H 1 196 ? 63.763 -0.049 -16.869 1.00 6.08 193 VAL H C 1
ATOM 15119 O O . VAL H 1 196 ? 62.994 0.781 -17.366 1.00 6.19 193 VAL H O 1
ATOM 15123 N N . ASN H 1 197 ? 63.691 -0.427 -15.594 1.00 6.07 194 ASN H N 1
ATOM 15124 C CA . ASN H 1 197 ? 62.712 0.142 -14.662 1.00 5.61 194 ASN H CA 1
ATOM 15125 C C . ASN H 1 197 ? 63.399 0.369 -13.340 1.00 5.24 194 ASN H C 1
ATOM 15126 O O . ASN H 1 197 ? 64.443 -0.232 -13.084 1.00 5.46 194 ASN H O 1
ATOM 15131 N N . ALA H 1 198 ? 62.812 1.235 -12.519 1.00 4.66 195 ALA H N 1
ATOM 15132 C CA . ALA H 1 198 ? 63.287 1.536 -11.172 1.00 5.11 195 ALA H CA 1
ATOM 15133 C C . ALA H 1 198 ? 62.288 1.047 -10.125 1.00 5.34 195 ALA H C 1
ATOM 15134 O O . ALA H 1 198 ? 61.070 1.090 -10.319 1.00 5.77 195 ALA H O 1
ATOM 15136 N N . VAL H 1 199 ? 62.831 0.576 -9.013 1.00 5.97 196 VAL H N 1
ATOM 15137 C CA . VAL H 1 199 ? 62.078 0.423 -7.786 1.00 5.49 196 VAL H CA 1
ATOM 15138 C C . VAL H 1 199 ? 62.433 1.625 -6.910 1.00 5.34 196 VAL H C 1
ATOM 15139 O O . VAL H 1 199 ? 63.559 2.136 -6.941 1.00 5.00 196 VAL H O 1
ATOM 15143 N N . ALA H 1 200 ? 61.457 2.101 -6.151 1.00 6.28 197 ALA H N 1
ATOM 15144 C CA . ALA H 1 200 ? 61.646 3.276 -5.294 1.00 5.73 197 ALA H CA 1
ATOM 15145 C C . ALA H 1 200 ? 61.205 2.925 -3.868 1.00 6.16 197 ALA H C 1
ATOM 15146 O O . ALA H 1 200 ? 60.065 3.197 -3.460 1.00 5.76 197 ALA H O 1
ATOM 15148 N N . PRO H 1 201 ? 62.094 2.265 -3.104 1.00 6.39 198 PRO H N 1
ATOM 15149 C CA . PRO H 1 201 ? 61.727 1.832 -1.750 1.00 6.43 198 PRO H CA 1
ATOM 15150 C C . PRO H 1 201 ? 61.583 2.990 -0.718 1.00 7.11 198 PRO H C 1
ATOM 15151 O O . PRO H 1 201 ? 62.274 4.013 -0.813 1.00 6.47 198 PRO H O 1
ATOM 15155 N N . GLY H 1 202 ? 60.694 2.804 0.260 1.00 6.87 199 GLY H N 1
ATOM 15156 C CA . GLY H 1 202 ? 60.636 3.684 1.422 1.00 9.15 199 GLY H CA 1
ATOM 15157 C C . GLY H 1 202 ? 61.656 3.152 2.391 1.00 10.14 199 GLY H C 1
ATOM 15158 O O . GLY H 1 202 ? 62.663 2.595 1.946 1.00 10.47 199 GLY H O 1
ATOM 15159 N N . ASN H 1 203 ? 61.408 3.317 3.690 1.00 10.62 200 ASN H N 1
ATOM 15160 C CA . ASN H 1 203 ? 62.324 2.826 4.744 1.00 11.35 200 ASN H CA 1
ATOM 15161 C C . ASN H 1 203 ? 62.378 1.304 4.857 1.00 10.44 200 ASN H C 1
ATOM 15162 O O . ASN H 1 203 ? 61.425 0.664 5.298 1.00 10.21 200 ASN H O 1
ATOM 15167 N N . ILE H 1 204 ? 63.526 0.732 4.525 1.00 10.12 201 ILE H N 1
ATOM 15168 C CA . ILE H 1 204 ? 63.670 -0.729 4.517 1.00 9.44 201 ILE H CA 1
ATOM 15169 C C . ILE H 1 204 ? 64.660 -1.142 5.586 1.00 10.03 201 ILE H C 1
ATOM 15170 O O . ILE H 1 204 ? 65.716 -0.530 5.737 1.00 11.02 201 ILE H O 1
ATOM 15175 N N . GLU H 1 205 ? 64.282 -2.157 6.347 1.00 10.54 202 GLU H N 1
ATOM 15176 C CA . GLU H 1 205 ? 65.115 -2.795 7.363 1.00 11.65 202 GLU H CA 1
ATOM 15177 C C . GLU H 1 205 ? 66.317 -3.473 6.720 1.00 11.02 202 GLU H C 1
ATOM 15178 O O . GLU H 1 205 ? 66.221 -4.598 6.251 1.00 10.87 202 GLU H O 1
ATOM 15184 N N . THR H 1 206 ? 67.449 -2.778 6.680 1.00 11.12 203 THR H N 1
ATOM 15185 C CA . THR H 1 206 ? 68.706 -3.316 6.142 1.00 10.64 203 THR H CA 1
ATOM 15186 C C . THR H 1 206 ? 69.768 -2.679 7.003 1.00 10.57 203 THR H C 1
ATOM 15187 O O . THR H 1 206 ? 69.453 -1.803 7.794 1.00 9.59 203 THR H O 1
ATOM 15191 N N . PRO H 1 207 ? 71.039 -3.084 6.846 1.00 11.06 204 PRO H N 1
ATOM 15192 C CA . PRO H 1 207 ? 71.991 -2.340 7.696 1.00 11.34 204 PRO H CA 1
ATOM 15193 C C . PRO H 1 207 ? 72.319 -0.924 7.202 1.00 11.71 204 PRO H C 1
ATOM 15194 O O . PRO H 1 207 ? 73.089 -0.233 7.874 1.00 12.68 204 PRO H O 1
ATOM 15198 N N . MET H 1 208 ? 71.721 -0.472 6.086 1.00 11.03 205 MET H N 1
ATOM 15199 C CA . MET H 1 208 ? 71.772 0.957 5.722 1.00 11.99 205 MET H CA 1
ATOM 15200 C C . MET H 1 208 ? 71.019 1.843 6.717 1.00 11.62 205 MET H C 1
ATOM 15201 O O . MET H 1 208 ? 71.425 2.980 6.967 1.00 11.71 205 MET H O 1
ATOM 15206 N N . THR H 1 209 ? 69.924 1.331 7.277 1.00 12.33 206 THR H N 1
ATOM 15207 C CA . THR H 1 209 ? 69.129 2.110 8.218 1.00 13.73 206 THR H CA 1
ATOM 15208 C C . THR H 1 209 ? 69.281 1.635 9.666 1.00 14.52 206 THR H C 1
ATOM 15209 O O . THR H 1 209 ? 69.161 2.441 10.573 1.00 13.39 206 THR H O 1
ATOM 15213 N N . HIS H 1 210 ? 69.521 0.327 9.853 1.00 15.37 207 HIS H N 1
ATOM 15214 C CA . HIS H 1 210 ? 69.598 -0.302 11.197 1.00 16.58 207 HIS H CA 1
ATOM 15215 C C . HIS H 1 210 ? 71.019 -0.362 11.744 1.00 17.13 207 HIS H C 1
ATOM 15216 O O . HIS H 1 210 ? 71.636 -1.429 11.839 1.00 16.27 207 HIS H O 1
ATOM 15223 N N . ASN H 1 211 ? 71.532 0.807 12.090 1.00 17.71 208 ASN H N 1
ATOM 15224 C CA . ASN H 1 211 ? 72.878 0.915 12.598 1.00 19.45 208 ASN H CA 1
ATOM 15225 C C . ASN H 1 211 ? 72.940 2.059 13.601 1.00 20.83 208 ASN H C 1
ATOM 15226 O O . ASN H 1 211 ? 71.968 2.812 13.750 1.00 20.26 208 ASN H O 1
ATOM 15231 N N . ASP H 1 212 ? 74.070 2.180 14.292 1.00 22.90 209 ASP H N 1
ATOM 15232 C CA . ASP H 1 212 ? 74.153 3.090 15.429 1.00 25.64 209 ASP H CA 1
ATOM 15233 C C . ASP H 1 212 ? 74.292 4.553 15.004 1.00 26.15 209 ASP H C 1
ATOM 15234 O O . ASP H 1 212 ? 73.702 5.452 15.636 1.00 26.68 209 ASP H O 1
ATOM 15239 N N . PHE H 1 213 ? 74.978 4.783 13.885 1.00 27.05 210 PHE H N 1
ATOM 15240 C CA . PHE H 1 213 ? 75.120 6.130 13.338 1.00 28.01 210 PHE H CA 1
ATOM 15241 C C . PHE H 1 213 ? 73.799 6.772 12.888 1.00 28.32 210 PHE H C 1
ATOM 15242 O O . PHE H 1 213 ? 73.565 7.952 13.139 1.00 28.51 210 PHE H O 1
ATOM 15250 N N . VAL H 1 214 ? 72.962 6.006 12.196 1.00 28.24 211 VAL H N 1
ATOM 15251 C CA . VAL H 1 214 ? 71.657 6.495 11.729 1.00 28.72 211 VAL H CA 1
ATOM 15252 C C . VAL H 1 214 ? 70.698 6.737 12.905 1.00 29.69 211 VAL H C 1
ATOM 15253 O O . VAL H 1 214 ? 70.039 7.773 12.964 1.00 28.87 211 VAL H O 1
ATOM 15257 N N . PHE H 1 215 ? 70.636 5.779 13.832 1.00 31.02 212 PHE H N 1
ATOM 15258 C CA . PHE H 1 215 ? 69.760 5.896 15.004 1.00 32.88 212 PHE H CA 1
ATOM 15259 C C . PHE H 1 215 ? 70.128 7.088 15.901 1.00 34.05 212 PHE H C 1
ATOM 15260 O O . PHE H 1 215 ? 69.244 7.816 16.369 1.00 34.50 212 PHE H O 1
ATOM 15268 N N . GLY H 1 216 ? 71.430 7.276 16.127 1.00 35.37 213 GLY H N 1
ATOM 15269 C CA . GLY H 1 216 ? 71.959 8.403 16.908 1.00 37.19 213 GLY H CA 1
ATOM 15270 C C . GLY H 1 216 ? 71.946 9.725 16.157 1.00 38.33 213 GLY H C 1
ATOM 15271 O O . GLY H 1 216 ? 72.520 10.723 16.609 1.00 38.87 213 GLY H O 1
ATOM 15272 N N . THR H 1 217 ? 71.293 9.712 14.999 1.00 39.03 214 THR H N 1
ATOM 15273 C CA . THR H 1 217 ? 71.008 10.891 14.205 1.00 39.82 214 THR H CA 1
ATOM 15274 C C . THR H 1 217 ? 69.481 11.069 14.164 1.00 40.52 214 THR H C 1
ATOM 15275 O O . THR H 1 217 ? 68.972 12.184 14.003 1.00 40.71 214 THR H O 1
ATOM 15279 N N . MET H 1 218 ? 68.756 9.967 14.341 1.00 40.96 215 MET H N 1
ATOM 15280 C CA . MET H 1 218 ? 67.290 9.991 14.346 1.00 41.81 215 MET H CA 1
ATOM 15281 C C . MET H 1 218 ? 66.707 10.517 15.667 1.00 42.66 215 MET H C 1
ATOM 15282 O O . MET H 1 218 ? 65.854 11.409 15.661 1.00 43.12 215 MET H O 1
ATOM 15287 N N . ARG H 1 219 ? 67.150 9.951 16.788 1.00 43.25 216 ARG H N 1
ATOM 15288 C CA . ARG H 1 219 ? 66.739 10.434 18.105 1.00 44.04 216 ARG H CA 1
ATOM 15289 C C . ARG H 1 219 ? 67.987 10.748 18.946 1.00 44.57 216 ARG H C 1
ATOM 15290 O O . ARG H 1 219 ? 68.369 9.950 19.803 1.00 44.90 216 ARG H O 1
ATOM 15292 N N . PRO H 1 220 ? 68.642 11.906 18.681 1.00 44.96 217 PRO H N 1
ATOM 15293 C CA . PRO H 1 220 ? 69.850 12.300 19.430 1.00 45.43 217 PRO H CA 1
ATOM 15294 C C . PRO H 1 220 ? 69.535 13.050 20.733 1.00 45.96 217 PRO H C 1
ATOM 15295 O O . PRO H 1 220 ? 70.245 13.988 21.092 1.00 46.17 217 PRO H O 1
ATOM 15299 N N . PRO H 1 225 ? 70.146 5.268 22.492 1.00 38.70 222 PRO H N 1
ATOM 15300 C CA . PRO H 1 225 ? 69.261 5.412 21.323 1.00 38.24 222 PRO H CA 1
ATOM 15301 C C . PRO H 1 225 ? 68.930 4.058 20.679 1.00 37.41 222 PRO H C 1
ATOM 15302 O O . PRO H 1 225 ? 69.735 3.519 19.926 1.00 37.37 222 PRO H O 1
ATOM 15306 N N . THR H 1 226 ? 67.753 3.517 20.983 1.00 37.34 223 THR H N 1
ATOM 15307 C CA . THR H 1 226 ? 67.386 2.138 20.582 1.00 37.34 223 THR H CA 1
ATOM 15308 C C . THR H 1 226 ? 66.570 2.082 19.272 1.00 36.95 223 THR H C 1
ATOM 15309 O O . THR H 1 226 ? 66.383 3.103 18.616 1.00 36.90 223 THR H O 1
ATOM 15313 N N . LEU H 1 227 ? 66.089 0.893 18.895 1.00 36.98 224 LEU H N 1
ATOM 15314 C CA . LEU H 1 227 ? 65.141 0.760 17.769 1.00 36.72 224 LEU H CA 1
ATOM 15315 C C . LEU H 1 227 ? 63.839 1.488 18.107 1.00 36.50 224 LEU H C 1
ATOM 15316 O O . LEU H 1 227 ? 63.398 2.357 17.353 1.00 36.15 224 LEU H O 1
ATOM 15321 N N . LYS H 1 228 ? 63.265 1.150 19.259 1.00 36.80 225 LYS H N 1
ATOM 15322 C CA . LYS H 1 228 ? 62.013 1.741 19.733 1.00 37.14 225 LYS H CA 1
ATOM 15323 C C . LYS H 1 228 ? 62.010 3.283 19.763 1.00 37.39 225 LYS H C 1
ATOM 15324 O O . LYS H 1 228 ? 60.979 3.908 19.492 1.00 37.82 225 LYS H O 1
ATOM 15326 N N . ASP H 1 229 ? 63.160 3.889 20.071 1.00 37.27 226 ASP H N 1
ATOM 15327 C CA . ASP H 1 229 ? 63.273 5.351 20.177 1.00 36.89 226 ASP H CA 1
ATOM 15328 C C . ASP H 1 229 ? 63.257 6.059 18.814 1.00 35.98 226 ASP H C 1
ATOM 15329 O O . ASP H 1 229 ? 63.096 7.282 18.748 1.00 36.03 226 ASP H O 1
ATOM 15334 N N . VAL H 1 230 ? 63.450 5.295 17.739 1.00 34.79 227 VAL H N 1
ATOM 15335 C CA . VAL H 1 230 ? 63.533 5.870 16.387 1.00 33.70 227 VAL H CA 1
ATOM 15336 C C . VAL H 1 230 ? 62.407 5.430 15.440 1.00 33.31 227 VAL H C 1
ATOM 15337 O O . VAL H 1 230 ? 62.319 5.935 14.312 1.00 33.17 227 VAL H O 1
ATOM 15341 N N . GLU H 1 231 ? 61.555 4.505 15.895 1.00 33.19 228 GLU H N 1
ATOM 15342 C CA . GLU H 1 231 ? 60.475 3.955 15.061 1.00 32.82 228 GLU H CA 1
ATOM 15343 C C . GLU H 1 231 ? 59.490 5.040 14.607 1.00 32.38 228 GLU H C 1
ATOM 15344 O O . GLU H 1 231 ? 59.203 5.167 13.406 1.00 31.74 228 GLU H O 1
ATOM 15350 N N . SER H 1 232 ? 59.019 5.836 15.569 1.00 32.12 229 SER H N 1
ATOM 15351 C CA . SER H 1 232 ? 58.015 6.860 15.314 1.00 31.68 229 SER H CA 1
ATOM 15352 C C . SER H 1 232 ? 58.505 7.927 14.323 1.00 31.11 229 SER H C 1
ATOM 15353 O O . SER H 1 232 ? 57.716 8.393 13.490 1.00 31.46 229 SER H O 1
ATOM 15356 N N . VAL H 1 233 ? 59.794 8.274 14.383 1.00 29.71 230 VAL H N 1
ATOM 15357 C CA . VAL H 1 233 ? 60.399 9.217 13.424 1.00 28.57 230 VAL H CA 1
ATOM 15358 C C . VAL H 1 233 ? 60.505 8.653 11.988 1.00 27.71 230 VAL H C 1
ATOM 15359 O O . VAL H 1 233 ? 60.190 9.347 11.001 1.00 27.79 230 VAL H O 1
ATOM 15363 N N . PHE H 1 234 ? 60.965 7.407 11.868 1.00 26.69 231 PHE H N 1
ATOM 15364 C CA . PHE H 1 234 ? 60.931 6.684 10.581 1.00 24.84 231 PHE H CA 1
ATOM 15365 C C . PHE H 1 234 ? 59.486 6.484 10.070 1.00 24.77 231 PHE H C 1
ATOM 15366 O O . PHE H 1 234 ? 59.216 6.645 8.879 1.00 25.25 231 PHE H O 1
ATOM 15374 N N . ALA H 1 235 ? 58.567 6.113 10.958 1.00 24.39 232 ALA H N 1
ATOM 15375 C CA . ALA H 1 235 ? 57.171 5.908 10.567 1.00 24.54 232 ALA H CA 1
ATOM 15376 C C . ALA H 1 235 ? 56.485 7.170 10.019 1.00 24.60 232 ALA H C 1
ATOM 15377 O O . ALA H 1 235 ? 55.612 7.066 9.152 1.00 24.67 232 ALA H O 1
ATOM 15379 N N . SER H 1 236 ? 56.903 8.347 10.493 1.00 24.37 233 SER H N 1
ATOM 15380 C CA . SER H 1 236 ? 56.351 9.614 10.020 1.00 24.55 233 SER H CA 1
ATOM 15381 C C . SER H 1 236 ? 56.681 9.881 8.543 1.00 23.55 233 SER H C 1
ATOM 15382 O O . SER H 1 236 ? 56.071 10.740 7.907 1.00 24.39 233 SER H O 1
ATOM 15385 N N . LEU H 1 237 ? 57.630 9.132 7.988 1.00 22.49 234 LEU H N 1
ATOM 15386 C CA . LEU H 1 237 ? 57.946 9.225 6.556 1.00 21.14 234 LEU H CA 1
ATOM 15387 C C . LEU H 1 237 ? 57.030 8.329 5.713 1.00 19.39 234 LEU H C 1
ATOM 15388 O O . LEU H 1 237 ? 56.980 8.461 4.500 1.00 20.66 234 LEU H O 1
ATOM 15393 N N . HIS H 1 238 ? 56.327 7.416 6.358 1.00 17.68 235 HIS H N 1
ATOM 15394 C CA . HIS H 1 238 ? 55.425 6.479 5.685 1.00 16.94 235 HIS H CA 1
ATOM 15395 C C . HIS H 1 238 ? 53.994 6.928 5.893 1.00 16.85 235 HIS H C 1
ATOM 15396 O O . HIS H 1 238 ? 53.725 7.605 6.881 1.00 16.19 235 HIS H O 1
ATOM 15403 N N . LEU H 1 239 ? 53.061 6.547 5.013 1.00 16.41 236 LEU H N 1
ATOM 15404 C CA . LEU H 1 239 ? 51.649 6.855 5.342 1.00 16.31 236 LEU H CA 1
ATOM 15405 C C . LEU H 1 239 ? 51.084 5.824 6.328 1.00 16.02 236 LEU H C 1
ATOM 15406 O O . LEU H 1 239 ? 50.483 6.193 7.345 1.00 15.08 236 LEU H O 1
ATOM 15411 N N . GLN H 1 240 ? 51.263 4.539 6.005 1.00 15.39 237 GLN H N 1
ATOM 15412 C CA . GLN H 1 240 ? 50.885 3.437 6.890 1.00 15.98 237 GLN H CA 1
ATOM 15413 C C . GLN H 1 240 ? 51.738 3.465 8.166 1.00 17.10 237 GLN H C 1
ATOM 15414 O O . GLN H 1 240 ? 52.840 4.033 8.167 1.00 16.97 237 GLN H O 1
ATOM 15420 N N . TYR H 1 241 ? 51.240 2.843 9.237 1.00 18.78 238 TYR H N 1
ATOM 15421 C CA . TYR H 1 241 ? 51.917 2.860 10.557 1.00 20.24 238 TYR H CA 1
ATOM 15422 C C . TYR H 1 241 ? 53.334 2.296 10.579 1.00 20.37 238 TYR H C 1
ATOM 15423 O O . TYR H 1 241 ? 54.184 2.820 11.308 1.00 21.76 238 TYR H O 1
ATOM 15425 N N . ALA H 1 242 ? 53.579 1.233 9.808 1.00 20.20 239 ALA H N 1
ATOM 15426 C CA . ALA H 1 242 ? 54.877 0.534 9.755 1.00 19.23 239 ALA H CA 1
ATOM 15427 C C . ALA H 1 242 ? 56.146 1.395 9.542 1.00 18.51 239 ALA H C 1
ATOM 15428 O O . ALA H 1 242 ? 56.360 1.940 8.459 1.00 19.03 239 ALA H O 1
ATOM 15430 N N . PRO H 1 243 ? 57.010 1.494 10.571 1.00 17.73 240 PRO H N 1
ATOM 15431 C CA . PRO H 1 243 ? 58.242 2.266 10.406 1.00 16.92 240 PRO H CA 1
ATOM 15432 C C . PRO H 1 243 ? 59.191 1.679 9.356 1.00 15.23 240 PRO H C 1
ATOM 15433 O O . PRO H 1 243 ? 59.817 2.446 8.605 1.00 14.45 240 PRO H O 1
ATOM 15437 N N . PHE H 1 244 ? 59.271 0.343 9.288 1.00 13.15 241 PHE H N 1
ATOM 15438 C CA . PHE H 1 244 ? 60.152 -0.328 8.332 1.00 12.11 241 PHE H CA 1
ATOM 15439 C C . PHE H 1 244 ? 59.495 -1.473 7.575 1.00 11.86 241 PHE H C 1
ATOM 15440 O O . PHE H 1 244 ? 58.747 -2.277 8.143 1.00 11.01 241 PHE H O 1
ATOM 15448 N N . LEU H 1 245 ? 59.831 -1.581 6.292 1.00 11.15 242 LEU H N 1
ATOM 15449 C CA . LEU H 1 245 ? 59.395 -2.709 5.485 1.00 10.23 242 LEU H CA 1
ATOM 15450 C C . LEU H 1 245 ? 60.518 -3.750 5.368 1.00 10.30 242 LEU H C 1
ATOM 15451 O O . LEU H 1 245 ? 61.715 -3.399 5.535 1.00 10.31 242 LEU H O 1
ATOM 15456 N N . LYS H 1 246 ? 60.133 -5.010 5.082 1.00 9.43 243 LYS H N 1
ATOM 15457 C CA A LYS H 1 246 ? 61.101 -6.086 4.902 0.50 9.32 243 LYS H CA 1
ATOM 15458 C CA B LYS H 1 246 ? 61.072 -6.123 4.882 0.50 9.29 243 LYS H CA 1
ATOM 15459 C C . LYS H 1 246 ? 61.746 -5.990 3.526 1.00 8.75 243 LYS H C 1
ATOM 15460 O O . LYS H 1 246 ? 61.114 -5.566 2.578 1.00 8.26 243 LYS H O 1
ATOM 15471 N N . PRO H 1 247 ? 63.032 -6.383 3.422 1.00 7.77 244 PRO H N 1
ATOM 15472 C CA . PRO H 1 247 ? 63.646 -6.335 2.114 1.00 7.53 244 PRO H CA 1
ATOM 15473 C C . PRO H 1 247 ? 62.821 -7.111 1.101 1.00 7.22 244 PRO H C 1
ATOM 15474 O O . PRO H 1 247 ? 62.719 -6.704 -0.045 1.00 6.23 244 PRO H O 1
ATOM 15478 N N . GLU H 1 248 ? 62.209 -8.208 1.546 1.00 7.53 245 GLU H N 1
ATOM 15479 C CA . GLU H 1 248 ? 61.415 -9.072 0.662 1.00 8.74 245 GLU H CA 1
ATOM 15480 C C . GLU H 1 248 ? 60.273 -8.345 -0.054 1.00 7.84 245 GLU H C 1
ATOM 15481 O O . GLU H 1 248 ? 59.814 -8.775 -1.098 1.00 7.51 245 GLU H O 1
ATOM 15487 N N . GLU H 1 249 ? 59.811 -7.232 0.500 1.00 8.00 246 GLU H N 1
ATOM 15488 C CA . GLU H 1 249 ? 58.704 -6.549 -0.122 1.00 7.81 246 GLU H CA 1
ATOM 15489 C C . GLU H 1 249 ? 59.153 -5.772 -1.346 1.00 6.67 246 GLU H C 1
ATOM 15490 O O . GLU H 1 249 ? 58.349 -5.480 -2.252 1.00 6.46 246 GLU H O 1
ATOM 15496 N N . VAL H 1 250 ? 60.445 -5.460 -1.394 1.00 6.07 247 VAL H N 1
ATOM 15497 C CA . VAL H 1 250 ? 61.016 -4.747 -2.539 1.00 5.39 247 VAL H CA 1
ATOM 15498 C C . VAL H 1 250 ? 61.409 -5.804 -3.587 1.00 5.50 247 VAL H C 1
ATOM 15499 O O . VAL H 1 250 ? 61.222 -5.634 -4.797 1.00 5.46 247 VAL H O 1
ATOM 15503 N N . THR H 1 251 ? 61.909 -6.916 -3.083 1.00 5.00 248 THR H N 1
ATOM 15504 C CA . THR H 1 251 ? 62.314 -8.040 -3.920 1.00 4.86 248 THR H CA 1
ATOM 15505 C C . THR H 1 251 ? 61.160 -8.534 -4.790 1.00 4.59 248 THR H C 1
ATOM 15506 O O . THR H 1 251 ? 61.375 -8.842 -5.935 1.00 3.47 248 THR H O 1
ATOM 15510 N N . ARG H 1 252 ? 59.944 -8.589 -4.246 1.00 4.89 249 ARG H N 1
ATOM 15511 C CA . ARG H 1 252 ? 58.829 -9.095 -5.041 1.00 5.81 249 ARG H CA 1
ATOM 15512 C C . ARG H 1 252 ? 58.464 -8.157 -6.193 1.00 5.57 249 ARG H C 1
ATOM 15513 O O . ARG H 1 252 ? 58.033 -8.634 -7.257 1.00 5.18 249 ARG H O 1
ATOM 15521 N N . ALA H 1 253 ? 58.678 -6.846 -6.008 1.00 5.85 250 ALA H N 1
ATOM 15522 C CA . ALA H 1 253 ? 58.479 -5.897 -7.096 1.00 6.92 250 ALA H CA 1
ATOM 15523 C C . ALA H 1 253 ? 59.593 -6.063 -8.153 1.00 6.91 250 ALA H C 1
ATOM 15524 O O . ALA H 1 253 ? 59.322 -6.003 -9.365 1.00 7.35 250 ALA H O 1
ATOM 15526 N N . VAL H 1 254 ? 60.837 -6.258 -7.696 1.00 7.20 251 VAL H N 1
ATOM 15527 C CA . VAL H 1 254 ? 61.969 -6.546 -8.614 1.00 7.50 251 VAL H CA 1
ATOM 15528 C C . VAL H 1 254 ? 61.641 -7.784 -9.461 1.00 8.16 251 VAL H C 1
ATOM 15529 O O . VAL H 1 254 ? 61.778 -7.736 -10.697 1.00 9.35 251 VAL H O 1
ATOM 15533 N N . LEU H 1 255 ? 61.166 -8.867 -8.831 1.00 7.70 252 LEU H N 1
ATOM 15534 C CA . LEU H 1 255 ? 60.863 -10.089 -9.602 1.00 8.82 252 LEU H CA 1
ATOM 15535 C C . LEU H 1 255 ? 59.741 -9.853 -10.602 1.00 7.81 252 LEU H C 1
ATOM 15536 O O . LEU H 1 255 ? 59.790 -10.380 -11.698 1.00 8.25 252 LEU H O 1
ATOM 15541 N N . PHE H 1 256 ? 58.727 -9.086 -10.193 1.00 7.27 253 PHE H N 1
ATOM 15542 C CA . PHE H 1 256 ? 57.619 -8.697 -11.081 1.00 7.04 253 PHE H CA 1
ATOM 15543 C C . PHE H 1 256 ? 58.174 -7.998 -12.322 1.00 6.82 253 PHE H C 1
ATOM 15544 O O . PHE H 1 256 ? 57.770 -8.299 -13.447 1.00 6.22 253 PHE H O 1
ATOM 15552 N N . LEU H 1 257 ? 59.103 -7.064 -12.105 1.00 6.64 254 LEU H N 1
ATOM 15553 C CA . LEU H 1 257 ? 59.682 -6.275 -13.204 1.00 5.93 254 LEU H CA 1
ATOM 15554 C C . LEU H 1 257 ? 60.614 -7.095 -14.116 1.00 6.24 254 LEU H C 1
ATOM 15555 O O . LEU H 1 257 ? 60.625 -6.873 -15.309 1.00 6.84 254 LEU H O 1
ATOM 15560 N N . VAL H 1 258 ? 61.386 -8.034 -13.562 1.00 6.12 255 VAL H N 1
ATOM 15561 C CA . VAL H 1 258 ? 62.406 -8.726 -14.365 1.00 6.91 255 VAL H CA 1
ATOM 15562 C C . VAL H 1 258 ? 61.861 -10.010 -14.992 1.00 8.32 255 VAL H C 1
ATOM 15563 O O . VAL H 1 258 ? 62.601 -10.750 -15.656 1.00 8.34 255 VAL H O 1
ATOM 15567 N N . ASP H 1 259 ? 60.563 -10.279 -14.761 1.00 8.65 256 ASP H N 1
ATOM 15568 C CA . ASP H 1 259 ? 59.864 -11.360 -15.454 1.00 8.83 256 ASP H CA 1
ATOM 15569 C C . ASP H 1 259 ? 59.926 -11.173 -16.971 1.00 8.83 256 ASP H C 1
ATOM 15570 O O . ASP H 1 259 ? 59.857 -10.046 -17.488 1.00 7.79 256 ASP H O 1
ATOM 15575 N N . GLU H 1 260 ? 60.062 -12.283 -17.686 1.00 8.68 257 GLU H N 1
ATOM 15576 C CA . GLU H 1 260 ? 60.029 -12.255 -19.146 1.00 9.49 257 GLU H CA 1
ATOM 15577 C C . GLU H 1 260 ? 58.731 -11.617 -19.633 1.00 8.44 257 GLU H C 1
ATOM 15578 O O . GLU H 1 260 ? 58.716 -10.890 -20.625 1.00 8.16 257 GLU H O 1
ATOM 15584 N N . ALA H 1 261 ? 57.655 -11.872 -18.892 1.00 8.54 258 ALA H N 1
ATOM 15585 C CA . ALA H 1 261 ? 56.335 -11.333 -19.199 1.00 8.68 258 ALA H CA 1
ATOM 15586 C C . ALA H 1 261 ? 56.200 -9.793 -19.028 1.00 8.27 258 ALA H C 1
ATOM 15587 O O . ALA H 1 261 ? 55.268 -9.199 -19.564 1.00 7.70 258 ALA H O 1
ATOM 15589 N N . SER H 1 262 ? 57.140 -9.148 -18.330 1.00 7.85 259 SER H N 1
ATOM 15590 C CA . SER H 1 262 ? 57.147 -7.662 -18.250 1.00 7.94 259 SER H CA 1
ATOM 15591 C C . SER H 1 262 ? 57.811 -6.983 -19.473 1.00 8.22 259 SER H C 1
ATOM 15592 O O . SER H 1 262 ? 58.411 -5.900 -19.364 1.00 8.75 259 SER H O 1
ATOM 15595 N N . SER H 1 263 ? 57.672 -7.610 -20.634 1.00 8.64 260 SER H N 1
ATOM 15596 C CA . SER H 1 263 ? 58.317 -7.130 -21.853 1.00 8.25 260 SER H CA 1
ATOM 15597 C C . SER H 1 263 ? 57.854 -5.741 -22.274 1.00 8.06 260 SER H C 1
ATOM 15598 O O . SER H 1 263 ? 58.619 -5.004 -22.885 1.00 8.38 260 SER H O 1
ATOM 15601 N N . HIS H 1 264 ? 56.621 -5.364 -21.955 1.00 8.60 261 HIS H N 1
ATOM 15602 C CA . HIS H 1 264 ? 56.171 -4.016 -22.326 1.00 9.11 261 HIS H CA 1
ATOM 15603 C C . HIS H 1 264 ? 55.978 -3.063 -21.130 1.00 8.84 261 HIS H C 1
ATOM 15604 O O . HIS H 1 264 ? 55.203 -2.095 -21.183 1.00 9.39 261 HIS H O 1
ATOM 15611 N N . ILE H 1 265 ? 56.693 -3.330 -20.051 1.00 8.70 262 ILE H N 1
ATOM 15612 C CA . ILE H 1 265 ? 56.825 -2.327 -18.977 1.00 8.19 262 ILE H CA 1
ATOM 15613 C C . ILE H 1 265 ? 58.275 -1.852 -19.059 1.00 7.61 262 ILE H C 1
ATOM 15614 O O . ILE H 1 265 ? 59.187 -2.662 -18.936 1.00 7.79 262 ILE H O 1
ATOM 15619 N N . THR H 1 266 ? 58.488 -0.556 -19.267 1.00 6.89 263 THR H N 1
ATOM 15620 C CA . THR H 1 266 ? 59.854 0.010 -19.326 1.00 6.56 263 THR H CA 1
ATOM 15621 C C . THR H 1 266 ? 59.815 1.524 -19.118 1.00 6.01 263 THR H C 1
ATOM 15622 O O . THR H 1 266 ? 58.857 2.184 -19.500 1.00 6.30 263 THR H O 1
ATOM 15626 N N . GLY H 1 267 ? 60.856 2.050 -18.486 1.00 6.60 264 GLY H N 1
ATOM 15627 C CA . GLY H 1 267 ? 60.955 3.458 -18.109 1.00 6.14 264 GLY H CA 1
ATOM 15628 C C . GLY H 1 267 ? 60.077 3.804 -16.922 1.00 6.85 264 GLY H C 1
ATOM 15629 O O . GLY H 1 267 ? 59.815 4.990 -16.672 1.00 7.71 264 GLY H O 1
ATOM 15630 N N . THR H 1 268 ? 59.605 2.790 -16.186 1.00 6.58 265 THR H N 1
ATOM 15631 C CA . THR H 1 268 ? 58.677 3.049 -15.071 1.00 5.84 265 THR H CA 1
ATOM 15632 C C . THR H 1 268 ? 59.393 3.045 -13.736 1.00 5.84 265 THR H C 1
ATOM 15633 O O . THR H 1 268 ? 60.504 2.507 -13.612 1.00 5.44 265 THR H O 1
ATOM 15637 N N . VAL H 1 269 ? 58.739 3.661 -12.749 1.00 6.18 266 VAL H N 1
ATOM 15638 C CA . VAL H 1 269 ? 59.218 3.743 -11.372 1.00 5.46 266 VAL H CA 1
ATOM 15639 C C . VAL H 1 269 ? 58.149 3.127 -10.461 1.00 5.65 266 VAL H C 1
ATOM 15640 O O . VAL H 1 269 ? 57.049 3.660 -10.359 1.00 5.41 266 VAL H O 1
ATOM 15644 N N . LEU H 1 270 ? 58.480 2.021 -9.789 1.00 5.88 267 LEU H N 1
ATOM 15645 C CA . LEU H 1 270 ? 57.548 1.339 -8.900 1.00 6.44 267 LEU H CA 1
ATOM 15646 C C . LEU H 1 270 ? 57.888 1.594 -7.423 1.00 6.51 267 LEU H C 1
ATOM 15647 O O . LEU H 1 270 ? 58.890 1.087 -6.913 1.00 6.91 267 LEU H O 1
ATOM 15652 N N . PRO H 1 271 ? 57.045 2.360 -6.718 1.00 6.26 268 PRO H N 1
ATOM 15653 C CA . PRO H 1 271 ? 57.274 2.652 -5.302 1.00 5.73 268 PRO H CA 1
ATOM 15654 C C . PRO H 1 271 ? 56.843 1.516 -4.408 1.00 6.18 268 PRO H C 1
ATOM 15655 O O . PRO H 1 271 ? 55.746 0.979 -4.575 1.00 5.69 268 PRO H O 1
ATOM 15659 N N . ILE H 1 272 ? 57.704 1.161 -3.453 1.00 6.34 269 ILE H N 1
ATOM 15660 C CA . ILE H 1 272 ? 57.336 0.240 -2.376 1.00 5.91 269 ILE H CA 1
ATOM 15661 C C . ILE H 1 272 ? 57.632 1.046 -1.114 1.00 5.67 269 ILE H C 1
ATOM 15662 O O . ILE H 1 272 ? 58.699 0.938 -0.537 1.00 7.12 269 ILE H O 1
ATOM 15667 N N . ASP H 1 273 ? 56.689 1.867 -0.692 1.00 5.26 270 ASP H N 1
ATOM 15668 C CA . ASP H 1 273 ? 56.979 2.853 0.357 1.00 6.05 270 ASP H CA 1
ATOM 15669 C C . ASP H 1 273 ? 55.841 3.091 1.341 1.00 5.65 270 ASP H C 1
ATOM 15670 O O . ASP H 1 273 ? 55.747 4.181 1.952 1.00 6.85 270 ASP H O 1
ATOM 15675 N N . ALA H 1 274 ? 55.000 2.069 1.535 1.00 5.06 271 ALA H N 1
ATOM 15676 C CA . ALA H 1 274 ? 53.982 2.091 2.606 1.00 5.21 271 ALA H CA 1
ATOM 15677 C C . ALA H 1 274 ? 53.136 3.370 2.593 1.00 5.45 271 ALA H C 1
ATOM 15678 O O . ALA H 1 274 ? 52.803 3.949 3.652 1.00 6.11 271 ALA H O 1
ATOM 15680 N N . GLY H 1 275 ? 52.794 3.815 1.395 1.00 5.07 272 GLY H N 1
ATOM 15681 C CA . GLY H 1 275 ? 51.894 4.973 1.220 1.00 5.47 272 GLY H CA 1
ATOM 15682 C C . GLY H 1 275 ? 52.507 6.352 1.125 1.00 6.31 272 GLY H C 1
ATOM 15683 O O . GLY H 1 275 ? 51.764 7.356 0.998 1.00 6.86 272 GLY H O 1
ATOM 15684 N N . ALA H 1 276 ? 53.847 6.437 1.230 1.00 6.13 273 ALA H N 1
ATOM 15685 C CA . ALA H 1 276 ? 54.529 7.712 1.067 1.00 5.44 273 ALA H CA 1
ATOM 15686 C C . ALA H 1 276 ? 54.115 8.314 -0.261 1.00 5.45 273 ALA H C 1
ATOM 15687 O O . ALA H 1 276 ? 53.874 9.511 -0.343 1.00 5.81 273 ALA H O 1
ATOM 15689 N N . THR H 1 277 ? 54.012 7.465 -1.291 1.00 5.78 274 THR H N 1
ATOM 15690 C CA . THR H 1 277 ? 53.657 7.893 -2.640 1.00 5.05 274 THR H CA 1
ATOM 15691 C C . THR H 1 277 ? 52.194 8.370 -2.754 1.00 6.07 274 THR H C 1
ATOM 15692 O O . THR H 1 277 ? 51.853 9.139 -3.666 1.00 5.57 274 THR H O 1
ATOM 15696 N N . ALA H 1 278 ? 51.339 7.937 -1.831 1.00 6.41 275 ALA H N 1
ATOM 15697 C CA . ALA H 1 278 ? 49.971 8.478 -1.758 1.00 8.36 275 ALA H CA 1
ATOM 15698 C C . ALA H 1 278 ? 49.932 9.992 -1.438 1.00 9.30 275 ALA H C 1
ATOM 15699 O O . ALA H 1 278 ? 48.882 10.610 -1.568 1.00 10.22 275 ALA H O 1
ATOM 15701 N N . ARG H 1 279 ? 51.057 10.594 -1.038 1.00 10.16 276 ARG H N 1
ATOM 15702 C CA . ARG H 1 279 ? 51.076 12.049 -0.740 1.00 11.98 276 ARG H CA 1
ATOM 15703 C C . ARG H 1 279 ? 51.561 12.854 -1.929 1.00 11.67 276 ARG H C 1
ATOM 15704 O O . ARG H 1 279 ? 51.597 14.097 -1.884 1.00 12.45 276 ARG H O 1
ATOM 15712 N N . MET H 1 280 ? 52.022 12.164 -2.953 1.00 11.21 277 MET H N 1
ATOM 15713 C CA . MET H 1 280 ? 52.761 12.844 -3.994 1.00 12.70 277 MET H CA 1
ATOM 15714 C C . MET H 1 280 ? 52.634 12.162 -5.325 1.00 13.17 277 MET H C 1
ATOM 15715 O O . MET H 1 280 ? 51.807 11.280 -5.501 1.00 14.01 277 MET H O 1
ATOM 15720 N N . ILE H 1 281 ? 53.488 12.573 -6.257 1.00 13.68 278 ILE H N 1
ATOM 15721 C CA . ILE H 1 281 ? 53.632 11.898 -7.533 1.00 13.39 278 ILE H CA 1
ATOM 15722 C C . ILE H 1 281 ? 54.835 10.931 -7.437 1.00 13.66 278 ILE H C 1
ATOM 15723 O O . ILE H 1 281 ? 55.942 11.301 -6.987 1.00 14.44 278 ILE H O 1
#

Organism: Mycobacteroides abscessus (strain ATCC 19977 / DSM 44196 / CCUG 20993 / CIP 104536 / JCM 13569 / NCTC 13031 / TMC 1543 / L948) (NCBI:txid561007)

Solvent-accessible surface area: 67465 Å² total; per-residue (Å²): 88,118,10,114,78,46,5,0,0,0,1,14,0,0,42,18,34,0,49,15,0,0,31,24,0,0,126,21,9,0,24,0,0,0,0,16,53,14,80,95,10,156,35,12,39,8,83,20,5,73,70,118,37,12,60,88,0,24,52,64,0,89,164,36,58,73,135,16,26,48,26,133,10,45,7,68,69,46,70,34,0,72,75,7,4,58,86,0,52,126,62,12,63,3,0,20,0,0,0,4,22,18,26,6,23,8,70,26,99,7,26,81,3,126,41,59,28,1,82,21,0,9,10,12,2,0,21,1,5,0,3,1,0,2,7,0,0,68,7,0,42,89,91,87,41,0,10,0,1,0,11,2,8,14,30,0,11,8,9,51,94,12,26,0,5,23,0,0,0,10,5,0,0,5,0,0,0,3,0,0,0,3,11,0,30,60,87,40,1,2,0,1,0,0,0,8,10,16,6,72,15,50,48,20,43,17,122,92,22,27,58,110,135,55,72,84,74,18,62,91,100,24,26,70,60,4,18,20,97,22,36,24,0,110,20,106,28,0,5,52,0,0,38,19,1,0,35,110,48,0,38,46,3,0,0,2,29,6,10,1,1,0,0,4,1,0,93,12,37,125,12,83,39,53,4,0,0,0,1,10,0,0,43,19,34,0,55,13,0,0,36,26,0,0,119,25,12,0,18,0,0,0,0,13,64,12,93,76,12,160,23,11,43,8,83,18,6,72,63,109,34,11,60,95,0,25,47,78,0,92,174,22,60,69,130,14,34,46,20,144,8,46,8,69,67,42,64,31,0,76,70,2,13,55,93,0,45,127,74,12,33,16,0,19,0,0,0,4,24,20,25,6,24,11,74,25,96,7,27,85,3,95,43,60,22,1,83,24,0,7,10,10,3,0,21,1,4,0,4,1,0,2,7,1,0,67,15,0,41,84,63,32,44,0,6,1,1,0,11,2,9,17,27,1,12,9,8,50,99,12,25,0,4,24,0,0,0,13,6,0,0,5,0,0,0,2,0,0,0,3,11,0,27,65,87,35,1,2,0,1,0,0,0,8,12,10,5,66,16,55,50,22,42,21,116,92,17,17,36,74,37,86,101,83,72,77,87,1,66,90,73,25,29,78,57,4,21,21,94,26,35,30,1,119,20,102,30,0,5,51,0,0,40,17,1,0,50,103,48,0,40,45,4,0,0,2,32,6,8,1,1,0,0,3,3,0,86,14,36,101,114,7,66,82,46,4,0,0,0,1,14,0,0,44,20,32,0,55,13,0,0,30,19,0,0,120,22,16,0,42,0,0,0,0,15,48,17,89,91,9,161,34,10,45,7,84,18,6,73,72,108,31,16,59,82,0,27,58,73,0,92,176,39,58,69,48,18,18,42,28,127,8,47,8,68,68,43,72,32,0,71,75,6,11,60,80,0,52,131,81,25,56,1,2,16,0,0,0,4,21,18,25,5,24,10,92,29,82,4,20,115,2,122,42,62,29,1,81,25,0,9,10,11,1,0,21,1,4,1,3,1,0,3,8,2,0,67,6,0,47,148,72,88,40,0,7,1,2,0,12,2,8,15,24,1,12,8,8,45,96,12,26,0,6,24,0,0,0,10,5,0,0,4,0,0,0,3,0,0,0,4,11,0,29,65,94,32,2,2,0,1,0,0,0,6,12,10,6,66,15,53,49,22,47,22,138,99,34,31,85,127,81,75,72,82,103,11,68,91,92,29,24,70,64,3,20,22,99,21,29,22,1,110,19,102,30,0,6,52,0,0,34,18,1,0,27,110,51,1,40,45,3,0,0,3,31,6,9,0,1,0,0,5,2,0,87,13,35,158,13,66,79,50,4,0,0,0,1,11,0,0,45,20,31,0,57,14,1,0,34,21,0,0,120,34,15,0,39,0,0,0,0,16,69,19,37,99,12,157,21,12,42,8,84,21,5,72,65,106,33,10,56,80,0,28,61,81,0,86,178,40,57,72,46,17,24,45,23,150,8,45,8,68,66,43,68,32,0,76,76,4,12,61,82,0,49,126,88,25,59,2,0,18,0,0,0,4,23,21,25,8,22,6,57,26,94,7,23,147,2,98,43,60,16,1,80,24,0,9,10,12,2,0,22,1,4,0,3,1,0,4,7,0,0,68,13,0,43,89,90,85,39,0,6,1,1,0,12,2,10,19,22,0,10,9,8,49,97,13,32,0,4,22,0,0,0,12,5,0,0,5,0,0,1,5,0,0,0,3,12,0,27,63,93,36,1,2,0,1,0,0,0,8,12,10,5,72,14,52,50,24,46,20,134,87,14,17,26,46,53,25,97,106,79,112,82,26,78,79,77,56,1,68,81,67,12,24,75,58,2,20,21,96,28,32,27,1,114,19,103,28,0,4,52,0,0,43,18,1,0,48,109,51,1,41,47,4,0,0,4,32,4,7,1,0,0,0,4,2,0,90,14,36,101,107,4,54,50,40,6,0,0,0,1,12,0,0,46,18,36,0,47,13,0,0,30,23,0,4,128,21,27,0,25,0,0,0,0,17,69,15,35,95,9,159,37,11,42,8,82,21,6,72,70,115,37,12,61,83,0,25,58,50,0,89,167,59,67,19,126,14,30,44,24,145,7,43,9,70,66,42,72,34,0,76,74,5,5,56,86,0,50,92,70,11,56,4,0,24,0,0,0,5,24,21,25,8,22,9,88,22,96,7,26,86,2,62,44,61,31,1,80,22,0,9,10,12,2,0,21,1,5,0,3,1,0,2,6,0,0,43,3,0,40,171,80,30,40,0,8,0,1,0,12,2,9,16,24,0,12,8,8,53,98,11,29,0,4,24,0,0,0,13,5,0,0,5,0,0,0,3,0,0,0,4,13,0,30,61,95,33,1,2,0,1,0,0,0,7,10,20,6,76,15,50,52,20,66,20,127,76,27,86,65,118,97,160,18,87,83,66,29,30,76,56,4,22,20,93,27,32,35,1,110,15,90,31,0,5,53,0,0,38,16,1,1,28,77,48,1,39,48,4,0,0,2,29,5,6,1,0,0,0,3,3,0,86,12,33,136,14,125,81,50,3,0,0,0,2,10,0,0,46,19,33,0,49,14,0,0,31,20,0,0,125,31,14,0,25,0,0,0,0,14,70,12,93,84,10,159,37,10,40,6,84,19,6,71,66,115,36,10,61,94,0,25,60,70,0,95,182,37,58,67,136,17,33,51,22,139,9,46,7,69,68,43,69,32,1,71,63,4,13,53,95,0,42,133,74,12,36,22,0,19,0,0,0,5,23,20,26,7,21,8,59,24,98,6,18,141,2,122,45,58,29,2,84,22,0,7,9,10,2,0,21,2,4,0,3,1,0,2,8,0,0,67,14,0,41,86,92,82,45,0,8,1,1,0,11,2,8,17,31,0,12,9,9,49,103,12,22,1,5,23,0,0,0,12,6,0,0,5,0,0,1,2,0,0,0,2,14,0,27,65,91,35,1,3,0,1,0,0,0,8,11,9,6,64,15,53,52,20,59,20,125,89,13,20,31,53,64,66,112,109,64,116,84,19,73,45,159,24,1,76,89,56,16,27,71,58,4,21,21,93,26,38,36,1,115,20,103,30,0,5,48,0,0,44,17,1,0,46,114,51,0,41,47,4,1,0,2,34,4,9,0,1,0,0,4,2,0,88,12,36,99,106,7,67,79,49,4,0,0,0,1,12,0,0,43,20,31,0,56,13,0,0,29,18,0,0,122,17,15,0,28,0,0,0,0,15,49,15,86,95,12,161,33,13,41,6,86,21,5,71,72,111,29,14,58,79,0,30,62,75,0,88,178,38,54,71,129,18,19,39,29,124,8,44,8,70,67,43,73,33,0,71,74,5,18,58,80,0,72,90,65,12,51,2,2,14,0,0,0,5,23,20,26,7,24,8,76,24,80,5,23,115,2,124,42,62,31,1,81,22,0,9,10,12,2,0,21,2,4,0,3,1,0,2,8,1,0,65,13,0,41,144,73,87,42,0,6,1,1,0,12,2,10,16,28,0,12,11,7,50,98,12,29,0,4,22,0,0,0,12,4,0,0,5,0,0,0,3,0,0,0,4,13,0,29,65,91,34,1,2,0,1,0,0,0,7,13,11,6,65,13,55,50,22,53,22,93,78,27,29,49,104,124,97,66,83,79,14,60,96,68,33,20,70,70,3,22,22,92,26,30,29,2,116,16,102,31,0,6,50,0,0,31,18,1,0,32,115,50,0,42,44,4,0,0,3,30,6,7,0,1,0,0,4,2,0,90,12,36,122,10,83,81,46,4,0,0,0,2,13,0,0,48,19,32,0,57,14,0,0,34,20,0,0,116,31,15,0,42,0,0,0,0,16,64,18,40,98,10,159,34,12,44,6,84,23,5,72,69,103,33,12,55,80,0,27,60,80,0,92,180,39,54,73,46,16,19,44,25,154,8,41,8,76,70,45,69,32,0,77,77,6,12,59,78,0,52,93,88,24,40,19,0,18,0,0,0,5,24,20,26,6,19,7,56,22,97,5,26,134,1,111,43,63,30,2,77,22,0,7,10,12,2,0,22,1,6,0,3,1,0,3,7,1,0,68,13,0,44,88,89,91,41,0,7,1,1,0,12,2,8,16,24,0,10,9,8,45,97,14,26,0,4,22,0,0,0,12,5,0,0,5,0,0,0,3,0,0,0,5,13,0,26,64,94,35,1,3,0,1,0,0,0,8,10,12,5,66,16,50,50,21,57,17,128,89,13,18,35,46,55,35,142,112,80,82,77,79,0,65,85,66,12,21,80,62,3,20,21,94,28,31,25,2,110,17,94,29,0,6,53,0,0,43,17,1,0,45,106,49,1,40,46,3,0,0,1,32,3,7,1,1,0,0,5,2,0,89,11,36

InterPro domains:
  IPR002347 Short-chain dehydrogenase/reductase SDR [PF00106] (7-207)
  IPR002347 Short-chain dehydrogenase/reductase SDR [PR00080] (94-105)
  IPR002347 Short-chain dehydrogenase/reductase SDR [PR00080] (147-155)
  IPR002347 Short-chain dehydrogenase/reductase SDR [PR00080] (167-186)
  IPR002347 Short-chain dehydrogenase/reductase SDR [PR00081] (8-25)
  IPR002347 Short-chain dehydrogenase/reductase SDR [PR00081] (94-105)
  IPR002347 Short-chain dehydrogenase/reductase SDR [PR00081] (141-157)
  IPR002347 Short-chain dehydrogenase/reductase SDR [PR00081] (167-186)
  IPR002347 Short-chain dehydrogenase/reductase SDR [PR00081] (188-205)
  IPR002347 Short-chain dehydrogenase/reductase SDR [PR00081] (236-256)
  IPR020904 Short-chain dehydrogenase/reductase, conserved site [PS00061] (154-182)
  IPR023985 Mycofactocin-dependent oxidoreductase [TIGR03971] (4-274)
  IPR036291 NAD(P)-binding domain superfamily [SSF51735] (1-273)
  IPR050259 Short-chain dehydrogenases/reductases [PTHR42879] (1-274)

CATH classification: 3.40.50.720

B-factor: mean 12.25, std 8.04, range [2.0, 52.03]

Sequence (2164 aa):
ADFEGKTALITGGARGMGRSHAVALAEAGADIAICDRCENSDVVGYPLATADDLAETVALVEKTGRRCISAKVDVKDRAALESFVAEAEDTLGGIDIAITNAGISTIALLPEVESAQWDEVIGTNLTGTFNTIAAVAPGMIKRNYGRIVTVSSMLGHSANFAQASYVSSKWGVIGLTKCAAHDLVGYGITVNAVAPGNNIETPMTHNDFVFGTPTLKDVESVFASLHLQYAPFLKPEEVTRAVLFLVDEASSHITGTVLPIDAGATTARMIDFEGKTALITGGARGMGRSHAVALAEAGADIAICDRCENSDVVGYPLATADDLAETVALVEKTGRRCISAKVDVKDRAALESFVAEAEDTLGGIDIAIITNAGISTIALLPEVEESAQWDEVIGTNLTGTFNTIAAVAPGMIKRNYGRIVTVSSMLGHSANFAQQASYVSSKWGVIGLTKCAAHDLVGYGITVNAVAPGNIETPMTHNDFVFGTMRPTLKDVESVFASLHLQYAPFLKPEEVTRAVLFLVDEASSHITGTVLPIDAGATARMIADFEGKTALITGGARGMGRSHAVALAEAGADIAICDRCENSDVVGYPLATADDLAETVALVEKTGRRCISAKVDVKDRAALESFVAEAEDTLGGIDIAITNAGISTIALLPEVESAQWDEVIGTNLTGTFNTIAAVAPGMIKRNYGRIVTVSSMLGHSANFAQASSYVSSKWGVIGLTKCAAHDLVGYGITVNAVAPGNIETPMTHNDFVFGKPTLKDVESVFASSLHLQYAPFLKPEEVTRAVLFLVDEASSHITGTVLPIDAGATARMIDFEGKTALITGGARGMGRSHAVALAEAGADIAICDRCENSDVVGYPLATADDLAETVALVEKTGRRCISAKVDVKDRAALESFVAEAEDTLGGIDIAITNAGISTIALLPEVEESAQWDEVIGTNLTGTFNTIAAVAPGMIKRNYGRIVTVSSMLGHSANFAQASYVSSKWGVIGLTKCAAHDLVGYGITVNAVAPGNIETPMTHNDFVFGTMRPDLEKPTLKDVESVFASLHLQYAPFLKPEEVTRAVLFLVDEASSHITGTVLPIDAGATARMIADFEGKTALITGGARGMGRSHAVALAEEAGADIAICDRCENSDVVGYPLATADDLAETVALVEKTGRRCISAKVDVKDRAALESSFVAEAEDTLGGIDIAITNAGISTIALLPEVESAQWDEVIGTNLTGTFNTIAAVAPGMIKRNYGRIVTVSSMLGHSANFAQASYVSSKWGVIGLTKCAAHDLVGYGITVNAVAPGNIETPMTHNDFVFGTKDVESVFASLHLQYAPFLKPEEVTRAVLFLVDEASSHITGTVLPIDAGATARMIDFEGKTALITGGARGMGRSHAVALAEAGADIAICDRCENSDVVGYPLATADDLAETVALVEKTGRRCISAKVDVKDRAALESFVAEAEDTLGGIDIAITNAGISTIALLPEVESAQWDEVIGTNLTGTFNTIAAVAPGMIKRNYGRIVTVSSMLGHSANFAQQASYVSSKWGVIGLTKCAAHDLVGYGITVNAVAPGNIETPMTHNDFVFGTMRPDLEKPTLKDVESVFASLHLQYAPFLKPEEVTRAVLFLVDEASSHITGTVLPIDAGATARMIADFEGKTALITGGARGMGRSHAVALAEAGADIAICDRCENSDVVGYPLATADDLAETVALVEKTGRRCISAKVDVKDRAALESFVAEAEDTLGGIDIAITNAGISSTIALLPEVESAQWDEVIGTNLTGTFNTIAAVAPGMIKRNYGRIVTVSSMLGHSANFAQASSYVSSKWGVIGLTKCAAHDLVGYGITVNAVAPGNIETPMTHNDFVFGTPTLKDVESVFASSLHLQYAPFLKPEEVTRAVLFLVDEASSHITGTVLPIDAGATARMIDFEGKTALITGGARGMGRSHAVALAEAGADIAICDRCENSDVVGYPLATADDLAETVALVEKTGRRCISAKVDVKDRAALESFVAEAEDTLGGIDIAIITNAGISTIALLPEVEESAQWDEVIGTNLTGTFNTIAAVAPGMIKRNYGRIVTVSSMLGHSANFAQASYVSSKWGVIGLTKCAAHDLVGYGITVNAVAPGNIETPMTHNDFVFGTMRPPTLKDVESVFASLHLQYAPFLKKPEEVTRAVLFLVDEASSHITGTVLPIDAGATARMI

Radius of gyration: 43.35 Å; Cα contacts (8 Å, |Δi|>4): 5633; chains: 8; bounding box: 89×110×120 Å

Secondary structure (DSSP, 8-state):
-TTTT-EEEEETTTSHHHHHHHHHHHHTT-EEEEEE--S--TT-SS----HHHHHHHHHHHHHTT--EEEEE--TT-HHHHHHHHHHHHHHHT---EEEE---------TT---HHHHHHHIIIIIIHHHHHHHHHHHHHHHHT-EEEEEE--GGGGS--TT-HHHHHHHHHHHHHHHHHHHHTGGGTEEEEEEEE-SB-STTTSSHHHHH---HHHHHHHHHHH-SSS-S-B-HHHHHHHHHHHHSGGGTT--S-EEEESTTGGGG--/--TT-EEEEETTTSHHHHHHHHHHHHHT-EEEEEE--S--TT-SS----HHHHHHHHHHHHTTT--EEEEE--TT-HHHHHHHHHHHHHHH-S--EEEE-------B-TT---HHHHHHHHIIIIIHHHHHHHHHHHHHHHHT-EEEEEE--GGGGS--TTBHHHHHHHHHHHHHHHHHHHHHGGGTEEEEEEEE-SB-STTTSSHHHHHHT---HHHHHHHHHTTSSSS-S-B-HHHHHHHHHHHHSGGGTT--S-EEEESTTGGGG--/---TT-EEEEETTTSHHHHHHHHHHHHTT-EEEEEE--S--TT-SS----HHHHHHHHHHHHHTT--EEEEE--TT-HHHHHHHHHHHHHHHS--SEEEE-------B-TTS--HHHHHHHIIIIIIHHHHHHHHHHHHHHHTT-EEEEEE--GGGGS--TTBHHHHHHHHHHHHHHHHHHHHTGGGTEEEEEEEE-SB-STTTSSHHHH----HHHHHHHHHTTSSSS-S-B-HHHHHHHHHHHHSGGGTT--S-EEEESTTGGGG--/--TT-EEEEETTTSHHHHHHHHHHHHTT-EEEEEE--S--TT-SS----HHHHHHHHHHHHHTT--EEEEE--TT-HHHHHHHHHHHHHHHS--SEEEE-------B-TT---HHHHHHHIIIIIIHHHHHHHHHHHHHHHHT-EEEEEE--GGGSS--TTBHHHHHHHHHHHHHHHHHHHHTGGGTEEEEEEEE-SB-STTTSSHHHHHSSS-SSSS--GGGTHHHHHTTSSSS-S-B-HHHHHHHHHHHHSGGGTT--S-EEEESTTGGGG--/-TTTT-EEEEETTTSHHHHHHHHHHHHTT-EEEEEE--S--TT-SS----HHHHHHHHHHHHHTT--EEEEE--TT-HHHHHHHHHHHHHHHT---EEEE-------B-SS---HHHHHHHIIIIIIHHHHHHHHHHHHHHHHT-EEEEEE--GGGSS--TTBHHHHHHHHHHHHHHHHHHHHTGGGTEEEEEEEE-SB-STTTSSHHHHH---SHHHHHTTSSSS-S-B-HHHHHHHHHHHHSGGGTT--S-EEEESTTGGGG--/--TT-EEEEETTTSHHHHHHHHHHHHHT-EEEEEE--S--TT-SS----HHHHHHHHHHHHTTT--EEEEE--TT-HHHHHHHHHHHHHHH-S--EEEE-------B-SS---HHHHHHHIIIIIIHHHHHHHHHHHHHHHHT-EEEEEE--GGGSS--TTBHHHHHHHHHHHHHHHHHHHHTGGGTEEEEEEEE-SB-STTTSSHHHHHHH-TTSSS--HHHHHHHHHTT-SSS-S-B-HHHHHHHHHHHHSGGGTT--S-EEEESTTGGGG--/---TT-EEEEETTTSHHHHHHHHHHHHTT-EEEEEE--S--TT-SS----HHHHHHHHHHHHHTT--EEEEE--TT-HHHHHHHHHHHHHHHS---EEEE-------B-TTS--HHHHHHHIIIIIIHHHHHHHHHHHHHHHHT-EEEEEE--GGGSS--TTBHHHHHHHHHHHHHHHHHHHHTGGGTEEEEEEEE-SB-STTTSSHHHHH---STTTHHHHHTTSSSS-S-B-HHHHHHHHHHHHSGGGTT--S-EEEESTTGGGG--/--TT-EEEEETTTSHHHHHHHHHHHHTT-EEEEEE--S--TT-SS----HHHHHHHHHHHHHHT--EEEEE--TT-HHHHHHHHHHHHHHHS---EEEE-------B-TTS--HHHHHHHIIIIIIHHHHHHHHHHHHHHHHT-EEEEEE--GGGSS--TTBHHHHHHHHHHHHHHHHHHHHTGGGTEEEEEEEE-SB-STTTSSHHHHHHH----SHHHHHHHHTTSSSS-S-B-HHHHHHHHHHHHSGGGTT--S-EEEESTTGGGG--

Nearest PDB structures (foldseek):
  3s55-assembly2_H  TM=1.004E+00  e=1.834E-58  Mycobacteroides abscessus ATCC 19977
  3s55-assembly2_F  TM=1.001E+00  e=6.563E-56  Mycobacteroides abscessus ATCC 19977
  3s55-assembly2_G  TM=1.003E+00  e=6.511E-53  Mycobacteroides abscessus ATCC 19977
  3s55-assembly1_C  TM=9.991E-01  e=7.341E-53  Mycobacteroides abscessus ATCC 19977
  3s55-assembly2_E  TM=1.002E+00  e=2.295E-52  Mycobacteroides abscessus ATCC 19977

Foldseek 3Di:
DQQALAAEEFELLLWALNLVLLLVNLLVHYEYEYEYQQAADPLAQFTRHHPVSNVVSCVSSCVSPHHYHYDNDQLLDLVRLLVSQVVCCVVRPAHAEYELEFAAFDFAAPPPDDPVNLCSRLSRQAVSLVSNLVSRLVRLQVVLHHFYEYEAALLLPPHDGRGVSNSVRSVNSLVVQLVSQVVSVVSLYAGEYEHEQAAPISNCPGDRNCVLPDPVRCQVVQCVLAPANDSHDYSNLSSVVSVVRGGSVVSPPHSYYHYHHRCSCVVHD/DQAPAEEEEELCLWALNLLLLLVSLLVHYAYEYEYQQAADPLAQFTGHHVVSNVVSQVSSVVSVHHYHYDNDQLLDLVRLQVSQVVRCVPRNAHQEYELPFAAFHFAAPPPDDPVNLCVRLSRQAVSLVSNLVNRLVRLLVVLHHEYEYEAALLLFPPDGRGVSNSVSSVNRLVVQLVSQVVRVRSLYAGEYEHEAAAPISNCAGDRNCVVCQPHPVRNQVVQCVLAPARGSHDYSVLSSVVSCVRRDSVNSPDHSYYHYHYNCSCVVDD/DAQALAAEEFELCLWALNLLQLLVNLLRHHAYEYEYQQAADPQAPFGGHHPVSNVVSCVSSVVSVHHYHYDNDQLLDLVRLLVSQVVCCVPPVGHAEYELEFAAFHFAAPPPDDPVNLCVRLSRLAVSLVSNCVSRQVRLQVVLHHFYEYEAALLLFPPDGRGVSNSVRSVNRLVVQLVSQVVNVVRHYAGEYEHEAAAPISNCPGDVNQVVSDPVNCQVVQQVLAPASGSHDYSVLSSVVSVVRGDSVNSPDHSYYHYPHNCSCVVHD/DCALAEEEEELCLWFLNLVLLLVSLLVHYAYEYEYQQAADPQADFGGHHVVSNVVSCVSSVVSVHHYHYYHDQLLDLVRLLVSQVVCCVPPPAHQEYELPFAAFHFAAPPPDDPVNLCSRLSGQAVSLVSNLVNRLVRLQVVLHHFYEYEAALLLFPHDGRGPSNSVSRVNRLVVQLVSCVVRVRRLYAGEYEHEAAAPISNCPGQRNQCPQPVVPPGGDPVNRQVVQCVLAPDRGSHDYSVLSSVVSCVRRDSVVSPPHSYYHYPHRCSCVVHD/DQAALAEEEFELCLWFLNLLLLLVNLLVHYAYEYEYQQAADPLAQFGGHHPVSNVVSQVSSCVSVHHYDYDNDQLLDLVRLLVSQVVCCVVRPAHQEYELPFAAFDFAAPPPDDPSNLCRRLSRLAVSLVSNCVRRQVRLLVVLHHEYEYEAALLLFPHDGRGVSNSVRRVNSLVVQQVSQVVNVVSLYAGEYEHEQAAPISNCPGCSNVVCVVCQVVQCVLAPARGSHDYSNLSSVVSSVRGGSVNSPDHSYYHYHYRCSCVVDD/DQALAEEEFELCLWFLNLLLLLVSLLVHYAYEYEYQQAADPLAQFTRHHPVSNVVSQVSSVVSVHHYDYDHDQLLDLVRLQVSQVVCCVPRNAHQEYELPFAAFDFAAPPPDDPVNLCSRLRRQAVSLVSNCVNRLVSLLVVLHHFYEYEAALLLPPPDGRGVSNSVSSVNRLVVQLVSCVVSVRSLYAGEYEHEQAAPISNCQGQRNQCVQCVVDDGGHCVNCQVVQCVLAPARGSHDYSNLSSVVSVVRRDSVNSPDHSYYHYPHRCSCVVDD/DADALAAEEFELCLWALSLLLLLVNLLNHHAYEYEYQQAADPLAQFTGHHPVSNVVSCVSSVVSVHHYDYDNDQLLDLVRLLVSQVVCCVPVNAHAEYELPFAAFHFAAPPPDDPVNLCSRLSRLAVSLVSNLVNRLVRLQVVLGHEYEYEAALLLVPPDGRGVSNSVSRVNRLVVQLVSCVVRVRRLYAGEYEHEAAAPISNCQDDRNCVLPHCVRCQQVQLVLAPASGSHDYSNLRSVVVCVRRDPVNSPDHSYYHYHHNCSCVVHD/DQAPAEEEEELCLWALNLLLLLVNLLVHYAYEYEYQQAADPQAPFGRHHPVSNVVSQVSSVVSVHHYDYDNDQLLDLVRLLVSQVVCCVPPNAHQEYELPFAAFHFAAPPPDDPVNLCVRLSRLAVSLVSNCVNRLVSLQVVLHHFYEYEAALLLFPHDGRGPSNSVSSVNRLVVQLVSQVVRVRSLYAGEYEHEQAAPISNCPGDRNQCVQQCHDPVRRQCSQCVLAPDNGSHDYSNLSSVVSCVRSDSVVSPDHSYYHYPGNCSCVVHD